Protein 8RWK (pdb70)

InterPro domains:
  IPR015590 Aldehyde dehydrogenase domain [PF00171] (53-513)
  IPR016160 Aldehyde dehydrogenase, cysteine active site [PS00070] (317-328)
  IPR016161 Aldehyde/histidinol dehydrogenase [SSF53720] (34-514)
  IPR016162 Aldehyde dehydrogenase, N-terminal [G3DSA:3.40.605.10] (48-511)
  IPR016163 Aldehyde dehydrogenase, C-terminal [G3DSA:3.40.309.10] (293-482)
  IPR029510 Aldehyde dehydrogenase, glutamic acid active site [PS00687] (289-296)

Radius of gyration: 37.68 Å; Cα contacts (8 Å, |Δi|>4): 4356; chains: 4; bounding box: 95×94×83 Å

Secondary structure (DSSP, 8-state):
----SEEEEEETTTEEEEEE-SEEETTEEE--TT-EEEEEEETTTTEEEEEEEEP-HHHHHHHHHHHHHHHHTSTTTSS-THHHHHHHHHHHHHHHTTHHHHHHHHHHHH---HHHHHHHHHHHHHHHHHHGGGTTT--EEEE--SSSEEEEEEEEE--EEEEE--SSSHHHHHHHHHHHHHTTT-EEEEEEPSSS-HHHHHGGGGHHHHTPPTTSEEEEE--HHHHHHHHHT-SS--EEEEEE-HHHHHHHHHHHHTTT-EEEEEE--B-EEEE-TTS-HHHHHHHHHHHHHGGGG--TT---EEEEEGGGHHHHHHHHHHHHTT--B--TT-TT-SB---S-HHHHHHHHHHHHHHHHHTPEEEE--SBSSSSSS-B--EEEES--TT-GGGTS---SSEEEEEEE--HHHHHHHHT-SS-BSEEEEE-SBHHHHHHHHTTS--SEEEES--S---TTS----SSTTEES--SSGGGGGGGEEEEEEEEE---/----SEEEEEETTTEEEEEE-SEEETTEEE--TT-EEEEEEETTTTEEEEEEEEP-HHHHHHHHHHHHHHHHTSTTTSS-THHHHHHHHHHHHHHHTTHHHHHHHHHHHH---HHHHHHHHHHHHHHHHHHGGGTTT--EEEE--SSSEEEEEEEEE--EEEEE--SSSHHHHHHHHHHHHHTTT-EEEEEEPSSS-HHHHHGGGGHHHHTPPTTSEEEEE--HHHHHHHHHT-SS--EEEEEE-HHHHHHHHHHHHTTT-EEEEEE--B-EEEE-TTS-HHHHHHHHHHHHHGGGG--TT---EEEEEGGGHHHHHH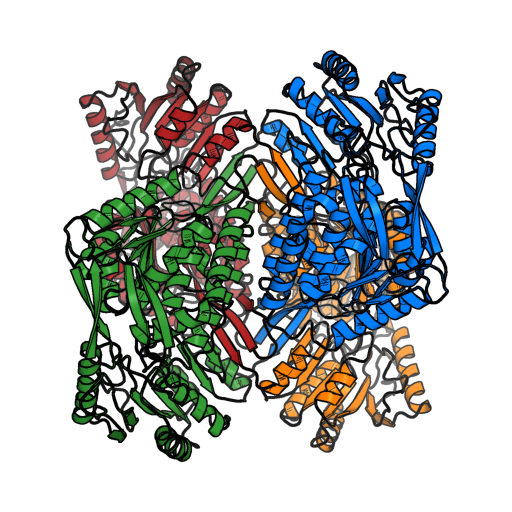HHHHHHTT--B--TT-TT-SB---S-HHHHHHHHHHHHHHHHHTPEEEE--SBSSSSSS-B--EEEES--TT-GGGTS---SSEEEEEEE--HHHHHHHHT-SS-BSEEEEE-SBHHHHHHHHTTS--SEEEES--S---TTS----SSTTEES--SSGGGGGGGEEEEEEEEE---/----SEEEEEETTTEEEEEE-SEEETTEEE--TT-EEEEEEETTTTEEEEEEEEP-HHHHHHHHHHHHHHHHTSTTTSS-THHHHHHHHHHHHHHHTTHHHHHHHHHHHH---HHHHHHHHHHHHHHHHHHGGGTTT--EEEE--SSSEEEEEEEEE--EEEEE--SSSHHHHHHHHHHHHHTTT-EEEEEEPSSS-HHHHHGGGGHHHHTPPTTSEEEEE--HHHHHHHHHT-SS--EEEEEE-HHHHHHHHHHHHTTT-EEEEEE--B-EEEE-TTS-HHHHHHHHHHHHHGGGG--TT---EEEEEGGGHHHHHHHHHHHHTT--B--TT-TT-SB---S-HHHHHHHHHHHHHHHHHTPEEEE--SBSSSSSS-B--EEEES--TT-GGGTS---SSEEEEEEE--HHHHHHHHT-SS-BSEEEEE-SBHHHHHHHHTTS--SEEEES--S---TTS----SSTTEES--SSGGGGGGGEEEEEEEEE---/----SEEEEEETTTEEEEEE-SEEETTEEE--TT-EEEEEEETTTTEEEEEEEEP-HHHHHHHHHHHHHHHHTSTTTSS-THHHHHHHHHHHHHHHTTHHHHHHHHHHHH---HHHHHHHHHHHHHHHHHHGGGTTT--EEEE--SSSEEEEEEEEE--EEEEE--SSSHHHHHHHHHHHHHTTT-EEEEEEPSSS-HHHHHGGGGHHHHTPPTTSEEEEE--HHHHHHHHHT-SS--EEEEEE-HHHHHHHHHHHHTTT-EEEEEE--B-EEEE-TTS-HHHHHHHHHHHHHGGGG--TT---EEEEEGGGHHHHHHHHHHHHTT--B--TT-TT-SB---S-HHHHHHHHHHHHHHHHHTPEEEE--SBSSSSSS-B--EEEES--TT-GGGTS---SSEEEEEEE--HHHHHHHHT-SS-BSEEEEE-SBHHHHHHHHTTS--SEEEES--S---TTS----SSTTEES--SSGGGGGGGEEEEEEEEE---

Organism: Saccharomyces cerevisiae (strain ATCC 204508 / S288c) (NCBI:txid559292)

Foldseek 3Di:
DPDDQWDWFDFPPGDTDIFGAAWAAQNDRDAEPVQDKDFAAFQFVRDTGDIHHAHFLVVLVVLLVLLQCLQVVCPLPPDDLLLLLQLQLVLLVVLVVVLVVLLRLVCRLFFAASLCSSVVNVQLSVLSNVLSVCLNVQDWDWDDDDDWKTKIKDKAFDEEAEEEDDPQNRSVSVSLVPSLQSSRRYAYDYEADARRRTSVVVSSNCSVVSPDGGSRYTYHYHDPVGSVCSPLQDLRHAEYEEEEALVVVVVSCVRNVVNVHHYWYFYAFAEEEEEEPAFDLVLVLVQLVCLQCHSQLQDRYSHFEYEYEPVCVVVSVVVNVVVLVPQAEDGSHDNPHGHTAGSDVVLLVLLLVVVVLCVVVPWAWDDWSDQPDDGGHGGRATEIEPDDPVDPSNQDDSSGRYHYYYYDHDLVVVLVVRQPHLGAFEYEYGHDDVVSVVVSLVRRGHQYYDYSHPPDDDQQDWGGTDGSRIDAIRGHDRNSVSRIDMDMDMDTHPD/DPDDQWDWFDFPPGDTDIFGAAWAAQNDRDAEPVQDKDFAAFQFVRDTGDIHHAHFLVVLVVLLVLLQCLQVVCPLPPDDLLLLLQLQLVLLVVLVVVLVVLLRLVCRLFFAASLCSSVVNVQLSVLSNVLSVCLNVQDWDWDDDDDWKTKIKDKAFDEEAEEEDDPQNRSVSVSLVPSLQSSRRYAYDYEADARRRTSVVVSSNCSVVSPDGGSRYTYHYHDPVGSVCSPLQDLRHAEYEEEEALVVVVVSCVRNVVNVHHYWYFYAFAEEEEEEPAFDLVLVLVQLVCLQCHSQLQDRYSHFEYEYEPVCVVVSVVVNVVVLVPQAEDGSHDNPHGHTAGSDVVLLVLLLVVVVLCVVVPWAWDDWSDQPDDGGHGGRATEIEPDDPVDPSNQDDSSGRYHYYYYDHDLVVVLVVRQPHLGAFEYEYGHDDVVSVVVSLVRRGHQYYDYSHPPDDDQQDWGGTDGSRIDAIRGHDRNSVSRIDMDMDMDTHPD/DPDDQWDWFDFPPGDTDIFGAAWAAQNDRDAEPVQDKDFAAFQFVRDTGDIHHAHFLVVLVVLLVLLQCLQVVCPLPPDDLLLLLQLQLVLLVVLVVVLVVLLRLVCRLFFAASLCSSVVNVQLSVLSNVLSVCLNVQDWDWDDDDDWKTKIKDKAFDEEAEEEDDPQNRSVSVSLVPSLQSSRRYAYDYEADARRRTSVVVSSNCSVVSPDGGSRYTYHYHDPVGSVCSPLQDLRHAEYEEEEALVVVVVSCVRNVVNVHHYWYFYAFAEEEEEEPAFDLVLVLVQLVCLQCHSQLQDRYSHFEYEYEPVCVVVSVVVNVVVLVPQAEDGSHDNPHGHTAGSDVVLLVLLLVVVVLCVVVPWAWDDWSDQPDDGGHGGRATEIEPDDPVDPSNQDDSSGRYHYYYYDHDLVVVLVVRQPHLGAFEYEYGHDDVVSVVVSLVRRGHQYYDYSHPPDDDQQDWGGTDGSRIDAIRGHDRNSVSRIDMDMDMDTHPD/DPDDQWDWFDFPPGDTDIFGAAWAAQNDRDAEPVQDKDFAAFQFVRDTGDIHHAHFLVVLVVLLVLLQCLQVVCPLPPDDLLLLLQLQLVLLVVLVVVLVVLLRLVCRLFFAASLCSSVVNVQLSVLSNVLSVCLNVQDWDWDDDDDWKTKIKDKAFDEEAEEEDDPQNRSVSVSLVPSLQSSRRYAYDYEADARRRTSVVVSSNCSVVSPDGGSRYTYHYHDPVGSVCSPLQDLRHAEYEEEEALVVVVVSCVRNVVNVHHYWYFYAFAEEEEEEPAFDLVLVLVQLVCLQCHSQLQDRYSHFEYEYEPVCVVVNVVVNVVVLVPQAEDGSHDNPHGHTAGSDVVLLVLLLVVVVLCVVVPWAWDDWSDQPDDGGHGGRATEIEPDDPVDPSNQDDSSGRYHYYYYDHDLVVVLVVRQPHLGAFEYEYGHDDVVSVVVSLVRRGHQYYDYSHPPDDDQQDWGGTDGSRIDAIRGHDRNSVSRIDMDMDMDTHPD

GO terms:
  GO:0042645 mitochondrial nucleoid (C, IDA)
  GO:0005739 mitochondrion (C, IDA)
  GO:0004029 aldehyde dehydrogenase (NAD+) activity (F, IDA)
  GO:0004030 aldehyde dehydrogenase [NAD(P)+] activity (F, IDA)
  GO:0019413 acetate biosynthetic process (P, IGI)
  GO:0006740 NADPH regeneration (P, IGI)
  GO:0005739 mitochondrion (C, HDA)
  GO:0004029 aldehyde dehydrogenase (NAD+) activity (F, IMP)
  GO:0006067 ethanol metabolic process (P, IMP)
  GO:0006629 lipid metabolic process (P, IMP)
  GO:0033721 aldehyde dehydrogenase (NADP+) activity (F, EXP)
  GO:0140088 acetaldehyde dehydrogenase (NADP+) activity (F, EXP)

Structure (mmCIF, N/CA/C/O backbone):
data_8RWK
#
_entry.id   8RWK
#
_cell.length_a   1.00
_cell.length_b   1.00
_cell.length_c   1.00
_cell.angle_alpha   90.00
_cell.angle_beta   90.00
_cell.angle_gamma   90.00
#
_symmetry.space_group_name_H-M   'P 1'
#
loop_
_entity.id
_entity.type
_entity.pdbx_description
1 polymer 'Potassium-activated aldehyde dehydrogenase, mitochondrial'
2 non-polymer 'NADP NICOTINAMIDE-ADENINE-DINUCLEOTIDE PHOSPHATE'
#
loop_
_atom_site.group_PDB
_atom_site.id
_atom_site.type_symbol
_atom_site.label_atom_id
_atom_site.label_alt_id
_atom_site.label_comp_id
_atom_site.label_asym_id
_atom_site.label_entity_id
_atom_site.label_seq_id
_atom_site.pdbx_PDB_ins_code
_atom_site.Cartn_x
_atom_site.Cartn_y
_atom_site.Cartn_z
_atom_site.occupancy
_atom_site.B_iso_or_equiv
_atom_site.auth_seq_id
_atom_site.auth_comp_id
_atom_site.auth_asym_id
_atom_site.auth_atom_id
_atom_site.pdbx_PDB_model_num
ATOM 1 N N . SER A 1 25 ? 69.383 97.439 132.228 1.00 93.45 25 SER A N 1
ATOM 2 C CA . SER A 1 25 ? 69.894 98.484 133.104 1.00 93.45 25 SER A CA 1
ATOM 3 C C . SER A 1 25 ? 69.090 99.724 132.911 1.00 93.45 25 SER A C 1
ATOM 4 O O . SER A 1 25 ? 69.408 100.790 133.434 1.00 93.45 25 SER A O 1
ATOM 7 N N . HIS A 1 26 ? 68.030 99.546 132.140 1.00 97.43 26 HIS A N 1
ATOM 8 C CA . HIS A 1 26 ? 67.088 100.578 131.722 1.00 97.43 26 HIS A CA 1
ATOM 9 C C . HIS A 1 26 ? 67.695 101.518 130.694 1.00 97.43 26 HIS A C 1
ATOM 10 O O . HIS A 1 26 ? 67.204 102.627 130.480 1.00 97.43 26 HIS A O 1
ATOM 17 N N . LEU A 1 27 ? 68.740 101.048 130.023 1.00 93.20 27 LEU A N 1
ATOM 18 C CA . LEU A 1 27 ? 69.374 101.762 128.925 1.00 93.20 27 LEU A CA 1
ATOM 19 C C . LEU A 1 27 ? 69.394 100.894 127.669 1.00 93.20 27 LEU A C 1
ATOM 20 O O . LEU A 1 27 ? 70.304 100.072 127.503 1.00 93.20 27 LEU A O 1
ATOM 25 N N . PRO A 1 28 ? 68.382 101.018 126.808 1.00 91.79 28 PRO A N 1
ATOM 26 C CA . PRO A 1 28 ? 68.239 100.300 125.558 1.00 91.79 28 PRO A CA 1
ATOM 27 C C . PRO A 1 28 ? 69.384 100.683 124.662 1.00 91.79 28 PRO A C 1
ATOM 28 O O . PRO A 1 28 ? 69.927 101.772 124.802 1.00 91.79 28 PRO A O 1
ATOM 32 N N . MET A 1 29 ? 69.732 99.826 123.715 1.00 94.13 29 MET A N 1
ATOM 33 C CA . MET A 1 29 ? 70.800 100.185 122.789 1.00 94.13 29 MET A CA 1
ATOM 34 C C . MET A 1 29 ? 70.544 101.462 122.001 1.00 94.13 29 MET A C 1
ATOM 35 O O . MET A 1 29 ? 71.507 102.094 121.560 1.00 94.13 29 MET A O 1
ATOM 40 N N . THR A 1 30 ? 69.291 101.838 121.742 1.00 89.09 30 THR A N 1
ATOM 41 C CA . THR A 1 30 ? 69.086 103.095 121.042 1.00 89.09 30 THR A CA 1
ATOM 42 C C . THR A 1 30 ? 68.036 103.931 121.729 1.00 89.09 30 THR A C 1
ATOM 43 O O . THR A 1 30 ? 67.121 103.408 122.365 1.00 89.09 30 THR A O 1
ATOM 47 N N . VAL A 1 31 ? 68.133 105.237 121.527 1.00 91.42 31 VAL A N 1
ATOM 48 C CA . VAL A 1 31 ? 67.145 106.168 122.036 1.00 91.42 31 VAL A CA 1
ATOM 49 C C . VAL A 1 31 ? 66.690 107.151 120.953 1.00 91.42 31 VAL A C 1
ATOM 50 O O . VAL A 1 31 ? 67.521 107.660 120.199 1.00 91.42 31 VAL A O 1
ATOM 54 N N . PRO A 1 32 ? 65.393 107.358 120.755 1.00 93.50 32 PRO A N 1
ATOM 55 C CA . PRO A 1 32 ? 64.877 108.396 119.878 1.00 93.50 32 PRO A CA 1
ATOM 56 C C . PRO A 1 32 ? 65.260 109.780 120.368 1.00 93.50 32 PRO A C 1
ATOM 57 O O . PRO A 1 32 ? 64.945 110.133 121.503 1.00 93.50 32 PRO A O 1
ATOM 61 N N . ILE A 1 33 ? 65.797 110.596 119.479 1.00 94.56 33 ILE A N 1
ATOM 62 C CA . ILE A 1 33 ? 66.159 111.973 119.759 1.00 94.56 33 ILE A CA 1
ATOM 63 C C . ILE A 1 33 ? 65.419 112.902 118.817 1.00 94.56 33 ILE A C 1
ATOM 64 O O . ILE A 1 33 ? 65.397 112.691 117.600 1.00 94.56 33 ILE A O 1
ATOM 69 N N . LYS A 1 34 ? 64.800 113.925 119.360 1.00 98.18 34 LYS A N 1
ATOM 70 C CA . LYS A 1 34 ? 64.131 114.877 118.501 1.00 98.18 34 LYS A CA 1
ATOM 71 C C . LYS A 1 34 ? 65.054 116.041 118.261 1.00 98.18 34 LYS A C 1
ATOM 72 O O . LYS A 1 34 ? 65.548 116.642 119.214 1.00 98.18 34 LYS A O 1
ATOM 78 N N . LEU A 1 35 ? 65.281 116.374 117.004 1.00 100.08 35 LEU A N 1
ATOM 79 C CA . LEU A 1 35 ? 66.137 117.495 116.707 1.00 100.08 35 LEU A CA 1
ATOM 80 C C . LEU A 1 35 ? 65.255 118.723 116.421 1.00 100.08 35 LEU A C 1
ATOM 81 O O . LEU A 1 35 ? 64.289 118.622 115.651 1.00 100.08 35 LEU A O 1
ATOM 86 N N . PRO A 1 36 ? 65.695 119.904 116.894 1.00 96.54 36 PRO A N 1
ATOM 87 C CA . PRO A 1 36 ? 64.998 121.190 116.859 1.00 96.54 36 PRO A CA 1
ATOM 88 C C . PRO A 1 36 ? 64.663 121.702 115.486 1.00 96.54 36 PRO A C 1
ATOM 89 O O . PRO A 1 36 ? 63.875 122.638 115.357 1.00 96.54 36 PRO A O 1
ATOM 93 N N . ASN A 1 37 ? 65.250 121.127 114.463 1.00 98.41 37 ASN A N 1
ATOM 94 C CA . ASN A 1 37 ? 64.979 121.578 113.135 1.00 98.41 37 ASN A CA 1
ATOM 95 C C . ASN A 1 37 ? 64.295 120.532 112.282 1.00 98.41 37 ASN A C 1
ATOM 96 O O . ASN A 1 37 ? 64.499 120.484 111.072 1.00 98.41 37 ASN A O 1
ATOM 101 N N . GLY A 1 38 ? 63.359 119.809 112.893 1.00 95.90 38 GLY A N 1
ATOM 102 C CA . GLY A 1 38 ? 62.497 118.891 112.166 1.00 95.90 38 GLY A CA 1
ATOM 103 C C . GLY A 1 38 ? 63.076 117.538 111.818 1.00 95.90 38 GLY A C 1
ATOM 104 O O . GLY A 1 38 ? 62.659 116.923 110.837 1.00 95.90 38 GLY A O 1
ATOM 105 N N . LEU A 1 39 ? 64.048 117.059 112.565 1.00 97.58 39 LEU A N 1
ATOM 106 C CA . LEU A 1 39 ? 64.607 115.767 112.198 1.00 97.58 39 LEU A CA 1
ATOM 107 C C . LEU A 1 39 ? 64.398 114.682 113.242 1.00 97.58 39 LEU A C 1
ATOM 108 O O . LEU A 1 39 ? 64.487 114.903 114.454 1.00 97.58 39 LEU A O 1
ATOM 113 N N . GLU A 1 40 ? 64.131 113.488 112.740 1.00 100.06 40 GLU A N 1
ATOM 114 C CA . GLU A 1 40 ? 64.000 112.294 113.562 1.00 100.06 40 GLU A CA 1
ATOM 115 C C . GLU A 1 40 ? 65.320 111.566 113.572 1.00 100.06 40 GLU A C 1
ATOM 116 O O . GLU A 1 40 ? 65.815 111.168 112.521 1.00 100.06 40 GLU A O 1
ATOM 122 N N . TYR A 1 41 ? 65.901 111.396 114.738 1.00 94.54 41 TYR A N 1
ATOM 123 C CA . TYR A 1 41 ? 67.193 110.762 114.809 1.00 94.54 41 TYR A CA 1
ATOM 124 C C . TYR A 1 41 ? 67.290 109.642 115.830 1.00 94.54 41 TYR A C 1
ATOM 125 O O . TYR A 1 41 ? 66.886 109.791 116.982 1.00 94.54 41 TYR A O 1
ATOM 134 N N . GLU A 1 42 ? 67.795 108.494 115.414 1.00 91.57 42 GLU A N 1
ATOM 135 C CA . GLU A 1 42 ? 67.959 107.411 116.370 1.00 91.57 42 GLU A CA 1
ATOM 136 C C . GLU A 1 42 ? 69.413 107.329 116.801 1.00 91.57 42 GLU A C 1
ATOM 137 O O . GLU A 1 42 ? 70.297 107.117 115.971 1.00 91.57 42 GLU A O 1
ATOM 143 N N . GLN A 1 43 ? 69.661 107.511 118.095 1.00 89.50 43 GLN A N 1
ATOM 144 C CA . GLN A 1 43 ? 71.020 107.536 118.626 1.00 89.50 43 GLN A CA 1
ATOM 145 C C . GLN A 1 43 ? 71.410 106.250 119.337 1.00 89.50 43 GLN A C 1
ATOM 146 O O . GLN A 1 43 ? 70.722 105.856 120.276 1.00 89.50 43 GLN A O 1
ATOM 152 N N . PRO A 1 44 ? 72.453 105.551 118.908 1.00 86.24 44 PRO A N 1
ATOM 153 C CA . PRO A 1 44 ? 72.947 104.352 119.555 1.00 86.24 44 PRO A CA 1
ATOM 154 C C . PRO A 1 44 ? 73.758 104.641 120.795 1.00 86.24 44 PRO A C 1
ATOM 155 O O . PRO A 1 44 ? 74.375 105.702 120.925 1.00 86.24 44 PRO A O 1
ATOM 159 N N . THR A 1 45 ? 73.834 103.647 121.666 1.00 86.03 45 THR A N 1
ATOM 160 C CA . THR A 1 45 ? 74.740 103.691 122.799 1.00 86.03 45 THR A CA 1
ATOM 161 C C . THR A 1 45 ? 75.525 102.399 122.883 1.00 86.03 45 THR A C 1
ATOM 162 O O . THR A 1 45 ? 75.393 101.516 122.039 1.00 86.03 45 THR A O 1
ATOM 166 N N . GLY A 1 46 ? 76.356 102.307 123.903 1.00 82.37 46 GLY A N 1
ATOM 167 C CA . GLY A 1 46 ? 77.216 101.164 124.122 1.00 82.37 46 GLY A CA 1
ATOM 168 C C . GLY A 1 46 ? 78.569 101.385 123.481 1.00 82.37 46 GLY A C 1
ATOM 169 O O . GLY A 1 46 ? 78.845 102.441 122.917 1.00 82.37 46 GLY A O 1
ATOM 170 N N . LEU A 1 47 ? 79.436 100.402 123.609 1.00 79.94 47 LEU A N 1
ATOM 171 C CA . LEU A 1 47 ? 80.778 100.492 123.075 1.00 79.94 47 LEU A CA 1
ATOM 172 C C . LEU A 1 47 ? 80.756 99.769 121.758 1.00 79.94 47 LEU A C 1
ATOM 173 O O . LEU A 1 47 ? 79.850 98.974 121.526 1.00 79.94 47 LEU A O 1
ATOM 178 N N . PHE A 1 48 ? 81.704 100.047 120.865 1.00 76.13 48 PHE A N 1
ATOM 179 C CA . PHE A 1 48 ? 81.669 99.363 119.575 1.00 76.13 48 PHE A CA 1
ATOM 180 C C . PHE A 1 48 ? 82.875 98.469 119.383 1.00 76.13 48 PHE A C 1
ATOM 181 O O . PHE A 1 48 ? 83.990 98.934 119.117 1.00 76.13 48 PHE A O 1
ATOM 189 N N . ILE A 1 49 ? 82.666 97.179 119.587 1.00 76.62 49 ILE A N 1
ATOM 190 C CA . ILE A 1 49 ? 83.753 96.211 119.542 1.00 76.62 49 ILE A CA 1
ATOM 191 C C . ILE A 1 49 ? 83.372 95.040 118.651 1.00 76.62 49 ILE A C 1
ATOM 192 O O . ILE A 1 49 ? 82.283 94.499 118.780 1.00 76.62 49 ILE A O 1
ATOM 197 N N . ASN A 1 50 ? 84.241 94.683 117.707 1.00 76.03 50 ASN A N 1
ATOM 198 C CA . ASN A 1 50 ? 83.985 93.597 116.747 1.00 76.03 50 ASN A CA 1
ATOM 199 C C . ASN A 1 50 ? 82.695 93.817 115.983 1.00 76.03 50 ASN A C 1
ATOM 200 O O . ASN A 1 50 ? 81.961 92.876 115.698 1.00 76.03 50 ASN A O 1
ATOM 205 N N . ASN A 1 51 ? 82.451 95.069 115.639 1.00 81.65 51 ASN A N 1
ATOM 206 C CA . ASN A 1 51 ? 81.271 95.542 114.942 1.00 81.65 51 ASN A CA 1
ATOM 207 C C . ASN A 1 51 ? 79.957 95.307 115.695 1.00 81.65 51 ASN A C 1
ATOM 208 O O . ASN A 1 51 ? 78.891 95.284 115.075 1.00 81.65 51 ASN A O 1
ATOM 213 N N . LYS A 1 52 ? 79.991 95.233 117.027 1.00 78.31 52 LYS A N 1
ATOM 214 C CA . LYS A 1 52 ? 78.775 95.065 117.802 1.00 78.31 52 LYS A CA 1
ATOM 215 C C . LYS A 1 52 ? 78.624 96.175 118.819 1.00 78.31 52 LYS A C 1
ATOM 216 O O . LYS A 1 52 ? 79.609 96.660 119.375 1.00 78.31 52 LYS A O 1
ATOM 222 N N . PHE A 1 53 ? 77.388 96.543 119.113 1.00 79.72 53 PHE A N 1
ATOM 223 C CA . PHE A 1 53 ? 77.142 97.504 120.171 1.00 79.72 53 PHE A CA 1
ATOM 224 C C . PHE A 1 53 ? 76.865 96.775 121.453 1.00 79.72 53 PHE A C 1
ATOM 225 O O . PHE A 1 53 ? 75.939 95.967 121.510 1.00 79.72 53 PHE A O 1
ATOM 233 N N . VAL A 1 54 ? 77.681 97.025 122.467 1.00 85.15 54 VAL A N 1
ATOM 234 C CA . VAL A 1 54 ? 77.520 96.306 123.724 1.00 85.15 54 VAL A CA 1
ATOM 235 C C . VAL A 1 54 ? 77.480 97.237 124.937 1.00 85.15 54 VAL A C 1
ATOM 236 O O . VAL A 1 54 ? 78.074 98.315 124.905 1.00 85.15 54 VAL A O 1
ATOM 240 N N . PRO A 1 55 ? 76.822 96.844 126.031 1.00 86.36 55 PRO A N 1
ATOM 241 C CA . PRO A 1 55 ? 76.813 97.571 127.288 1.00 86.36 55 PRO A CA 1
ATOM 242 C C . PRO A 1 55 ? 78.165 97.415 127.938 1.00 86.36 55 PRO A C 1
ATOM 243 O O . PRO A 1 55 ? 78.831 96.409 127.712 1.00 86.36 55 PRO A O 1
ATOM 247 N N . SER A 1 56 ? 78.543 98.392 128.755 1.00 91.51 56 SER A N 1
ATOM 248 C CA . SER A 1 56 ? 79.781 98.381 129.532 1.00 91.51 56 SER A CA 1
ATOM 249 C C . SER A 1 56 ? 79.762 97.294 130.603 1.00 91.51 56 SER A C 1
ATOM 250 O O . SER A 1 56 ? 78.732 97.062 131.241 1.00 91.51 56 SER A O 1
ATOM 253 N N . LYS A 1 57 ? 80.905 96.640 130.833 1.00 91.59 57 LYS A N 1
ATOM 254 C CA . LYS A 1 57 ? 80.955 95.525 131.790 1.00 91.59 57 LYS A CA 1
ATOM 255 C C . LYS A 1 57 ? 80.571 95.856 133.224 1.00 91.59 57 LYS A C 1
ATOM 256 O O . LYS A 1 57 ? 80.018 95.009 133.923 1.00 91.59 57 LYS A O 1
ATOM 262 N N . GLN A 1 58 ? 80.854 97.059 133.682 1.00 92.19 58 GLN A N 1
ATOM 263 C CA . GLN A 1 58 ? 80.550 97.419 135.056 1.00 92.19 58 GLN A CA 1
ATOM 264 C C . GLN A 1 58 ? 79.214 98.128 135.214 1.00 92.19 58 GLN A C 1
ATOM 265 O O . GLN A 1 58 ? 78.900 98.606 136.303 1.00 92.19 58 GLN A O 1
ATOM 271 N N . ASN A 1 59 ? 78.450 98.236 134.136 1.00 91.30 59 ASN A N 1
ATOM 272 C CA . ASN A 1 59 ? 77.144 98.878 134.138 1.00 91.30 59 ASN A CA 1
ATOM 273 C C . ASN A 1 59 ? 77.103 100.313 134.671 1.00 91.30 59 ASN A C 1
ATOM 274 O O . ASN A 1 59 ? 76.198 100.673 135.420 1.00 91.30 59 ASN A O 1
ATOM 279 N N . LYS A 1 60 ? 78.052 101.142 134.285 1.00 86.29 60 LYS A N 1
ATOM 280 C CA . LYS A 1 60 ? 78.078 102.530 134.715 1.00 86.29 60 LYS A CA 1
ATOM 281 C C . LYS A 1 60 ? 77.618 103.416 133.589 1.00 86.29 60 LYS A C 1
ATOM 282 O O . LYS A 1 60 ? 77.715 103.028 132.426 1.00 86.29 60 LYS A O 1
ATOM 288 N N . THR A 1 61 ? 77.166 104.631 133.916 1.00 82.95 61 THR A N 1
ATOM 289 C CA . THR A 1 61 ? 76.615 105.568 132.929 1.00 82.95 61 THR A CA 1
ATOM 290 C C . THR A 1 61 ? 76.846 107.048 133.223 1.00 82.95 61 THR A C 1
ATOM 291 O O . THR A 1 61 ? 77.077 107.415 134.364 1.00 82.95 61 THR A O 1
ATOM 295 N N . PHE A 1 62 ? 76.763 107.909 132.211 1.00 79.96 62 PHE A N 1
ATOM 296 C CA . PHE A 1 62 ? 76.953 109.326 132.474 1.00 79.96 62 PHE A CA 1
ATOM 297 C C . PHE A 1 62 ? 76.120 110.199 131.592 1.00 79.96 62 PHE A C 1
ATOM 298 O O . PHE A 1 62 ? 75.783 109.809 130.516 1.00 79.96 62 PHE A O 1
ATOM 306 N N . GLU A 1 63 ? 75.877 111.420 132.007 1.00 82.63 63 GLU A N 1
ATOM 307 C CA . GLU A 1 63 ? 74.960 112.268 131.271 1.00 82.63 63 GLU A CA 1
ATOM 308 C C . GLU A 1 63 ? 75.537 113.288 130.334 1.00 82.63 63 GLU A C 1
ATOM 309 O O . GLU A 1 63 ? 76.430 114.041 130.674 1.00 82.63 63 GLU A O 1
ATOM 315 N N . VAL A 1 64 ? 74.966 113.295 129.148 1.00 82.74 64 VAL A N 1
ATOM 316 C CA . VAL A 1 64 ? 75.301 114.177 128.033 1.00 82.74 64 VAL A CA 1
ATOM 317 C C . VAL A 1 64 ? 74.482 115.448 128.052 1.00 82.74 64 VAL A C 1
ATOM 318 O O . VAL A 1 64 ? 73.249 115.387 127.977 1.00 82.74 64 VAL A O 1
ATOM 322 N N . ILE A 1 65 ? 75.167 116.596 128.085 1.00 82.45 65 ILE A N 1
ATOM 323 C CA . ILE A 1 65 ? 74.529 117.909 128.212 1.00 82.45 65 ILE A CA 1
ATOM 324 C C . ILE A 1 65 ? 74.659 118.835 126.998 1.00 82.45 65 ILE A C 1
ATOM 325 O O . ILE A 1 65 ? 75.747 119.018 126.458 1.00 82.45 65 ILE A O 1
ATOM 330 N N . ASN A 1 66 ? 73.538 119.465 126.625 1.00 85.93 66 ASN A N 1
ATOM 331 C CA . ASN A 1 66 ? 73.381 120.445 125.550 1.00 85.93 66 ASN A CA 1
ATOM 332 C C . ASN A 1 66 ? 73.926 121.832 125.922 1.00 85.93 66 ASN A C 1
ATOM 333 O O . ASN A 1 66 ? 73.326 122.513 126.768 1.00 85.93 66 ASN A O 1
ATOM 338 N N . PRO A 1 67 ? 75.001 122.293 125.252 1.00 87.68 67 PRO A N 1
ATOM 339 C CA . PRO A 1 67 ? 75.764 123.505 125.548 1.00 87.68 67 PRO A CA 1
ATOM 340 C C . PRO A 1 67 ? 75.014 124.807 125.433 1.00 87.68 67 PRO A C 1
ATOM 341 O O . PRO A 1 67 ? 75.503 125.839 125.920 1.00 87.68 67 PRO A O 1
ATOM 345 N N . SER A 1 68 ? 73.877 124.829 124.762 1.00 88.36 68 SER A N 1
ATOM 346 C CA . SER A 1 68 ? 73.193 126.092 124.701 1.00 88.36 68 SER A CA 1
ATOM 347 C C . SER A 1 68 ? 71.741 125.907 124.993 1.00 88.36 68 SER A C 1
ATOM 348 O O . SER A 1 68 ? 70.889 126.640 124.494 1.00 88.36 68 SER A O 1
ATOM 351 N N . THR A 1 69 ? 71.465 124.974 125.884 1.00 91.65 69 THR A N 1
ATOM 352 C CA . THR A 1 69 ? 70.130 124.761 126.372 1.00 91.65 69 THR A CA 1
ATOM 353 C C . THR A 1 69 ? 70.310 124.647 127.845 1.00 91.65 69 THR A C 1
ATOM 354 O O . THR A 1 69 ? 69.412 124.952 128.631 1.00 91.65 69 THR A O 1
ATOM 358 N N . GLU A 1 70 ? 71.515 124.183 128.189 1.00 94.41 70 GLU A N 1
ATOM 359 C CA . GLU A 1 70 ? 71.902 123.820 129.536 1.00 94.41 70 GLU A CA 1
ATOM 360 C C . GLU A 1 70 ? 71.014 122.695 129.991 1.00 94.41 70 GLU A C 1
ATOM 361 O O . GLU A 1 70 ? 70.415 122.756 131.060 1.00 94.41 70 GLU A O 1
ATOM 367 N N . GLU A 1 71 ? 70.935 121.654 129.168 1.00 92.22 71 GLU A N 1
ATOM 368 C CA . GLU A 1 71 ? 70.045 120.553 129.502 1.00 92.22 71 GLU A CA 1
ATOM 369 C C . GLU A 1 71 ? 70.446 119.193 128.965 1.00 92.22 71 GLU A C 1
ATOM 370 O O . GLU A 1 71 ? 71.115 119.063 127.948 1.00 92.22 71 GLU A O 1
ATOM 376 N N . GLU A 1 72 ? 69.999 118.178 129.668 1.00 87.49 72 GLU A N 1
ATOM 377 C CA . GLU A 1 72 ? 70.223 116.791 129.333 1.00 87.49 72 GLU A CA 1
ATOM 378 C C . GLU A 1 72 ? 69.696 116.361 127.986 1.00 87.49 72 GLU A C 1
ATOM 379 O O . GLU A 1 72 ? 68.550 116.623 127.632 1.00 87.49 72 GLU A O 1
ATOM 385 N N . ILE A 1 73 ? 70.541 115.645 127.263 1.00 84.84 73 ILE A N 1
ATOM 386 C CA . ILE A 1 73 ? 70.201 115.054 125.989 1.00 84.84 73 ILE A CA 1
ATOM 387 C C . ILE A 1 73 ? 69.954 113.580 126.150 1.00 84.84 73 ILE A C 1
ATOM 388 O O . ILE A 1 73 ? 68.970 113.045 125.644 1.00 84.84 73 ILE A O 1
ATOM 393 N N . CYS A 1 74 ? 70.906 112.901 126.777 1.00 84.40 74 CYS A N 1
ATOM 394 C CA . CYS A 1 74 ? 70.833 111.446 126.893 1.00 84.40 74 CYS A CA 1
ATOM 395 C C . CYS A 1 74 ? 71.838 110.862 127.873 1.00 84.40 74 CYS A C 1
ATOM 396 O O . CYS A 1 74 ? 72.666 111.577 128.444 1.00 84.40 74 CYS A O 1
ATOM 399 N N . HIS A 1 75 ? 71.770 109.540 128.047 1.00 81.18 75 HIS A N 1
ATOM 400 C CA . HIS A 1 75 ? 72.718 108.813 128.880 1.00 81.18 75 HIS A CA 1
ATOM 401 C C . HIS A 1 75 ? 73.452 107.793 128.037 1.00 81.18 75 HIS A C 1
ATOM 402 O O . HIS A 1 75 ? 72.853 107.133 127.189 1.00 81.18 75 HIS A O 1
ATOM 409 N N . ILE A 1 76 ? 74.745 107.667 128.282 1.00 78.44 76 ILE A N 1
ATOM 410 C CA . ILE A 1 76 ? 75.616 106.763 127.547 1.00 78.44 76 ILE A CA 1
ATOM 411 C C . ILE A 1 76 ? 76.314 105.801 128.475 1.00 78.44 76 ILE A C 1
ATOM 412 O O . ILE A 1 76 ? 76.746 106.179 129.559 1.00 78.44 76 ILE A O 1
ATOM 417 N N . TYR A 1 77 ? 76.405 104.552 128.095 1.00 82.54 77 TYR A N 1
ATOM 418 C CA . TYR A 1 77 ? 77.161 103.656 128.941 1.00 82.54 77 TYR A CA 1
ATOM 419 C C . TYR A 1 77 ? 78.613 104.118 129.030 1.00 82.54 77 TYR A C 1
ATOM 420 O O . TYR A 1 77 ? 79.216 104.449 128.020 1.00 82.54 77 TYR A O 1
ATOM 429 N N . GLU A 1 78 ? 79.169 104.109 130.231 1.00 87.23 78 GLU A N 1
ATOM 430 C CA . GLU A 1 78 ? 80.551 104.511 130.531 1.00 87.23 78 GLU A CA 1
ATOM 431 C C . GLU A 1 78 ? 81.528 103.335 130.522 1.00 87.23 78 GLU A C 1
ATOM 432 O O . GLU A 1 78 ? 81.338 102.380 131.279 1.00 87.23 78 GLU A O 1
ATOM 438 N N . GLY A 1 79 ? 82.564 103.383 129.688 1.00 82.50 79 GLY A N 1
ATOM 439 C CA . GLY A 1 79 ? 83.503 102.283 129.641 1.00 82.50 79 GLY A CA 1
ATOM 440 C C . GLY A 1 79 ? 84.519 102.354 130.767 1.00 82.50 79 GLY A C 1
ATOM 441 O O . GLY A 1 79 ? 84.734 103.400 131.371 1.00 82.50 79 GLY A O 1
ATOM 442 N N . ARG A 1 80 ? 85.184 101.233 130.998 1.00 87.31 80 ARG A N 1
ATOM 443 C CA . ARG A 1 80 ? 86.223 101.072 132.007 1.00 87.31 80 ARG A CA 1
ATOM 444 C C . ARG A 1 80 ? 87.332 100.190 131.480 1.00 87.31 80 ARG A C 1
ATOM 445 O O . ARG A 1 80 ? 87.209 99.601 130.403 1.00 87.31 80 ARG A O 1
ATOM 453 N N . GLU A 1 81 ? 88.388 100.076 132.273 1.00 90.72 81 GLU A N 1
ATOM 454 C CA . GLU A 1 81 ? 89.603 99.340 131.956 1.00 90.72 81 GLU A CA 1
ATOM 455 C C . GLU A 1 81 ? 89.329 97.947 131.432 1.00 90.72 81 GLU A C 1
ATOM 456 O O . GLU A 1 81 ? 90.041 97.460 130.554 1.00 90.72 81 GLU A O 1
ATOM 462 N N . ASP A 1 82 ? 88.300 97.305 131.954 1.00 94.30 82 ASP A N 1
ATOM 463 C CA . ASP A 1 82 ? 87.951 95.965 131.540 1.00 94.30 82 ASP A CA 1
ATOM 464 C C . ASP A 1 82 ? 87.598 95.907 130.058 1.00 94.30 82 ASP A C 1
ATOM 465 O O . ASP A 1 82 ? 87.886 94.921 129.368 1.00 94.30 82 ASP A O 1
ATOM 470 N N . ASP A 1 83 ? 86.962 96.960 129.565 1.00 90.66 83 ASP A N 1
ATOM 471 C CA . ASP A 1 83 ? 86.526 97.007 128.190 1.00 90.66 83 ASP A CA 1
ATOM 472 C C . ASP A 1 83 ? 87.658 97.443 127.323 1.00 90.66 83 ASP A C 1
ATOM 473 O O . ASP A 1 83 ? 87.748 97.041 126.158 1.00 90.66 83 ASP A O 1
ATOM 478 N N . VAL A 1 84 ? 88.532 98.250 127.887 1.00 84.79 84 VAL A N 1
ATOM 479 C CA . VAL A 1 84 ? 89.675 98.664 127.124 1.00 84.79 84 VAL A CA 1
ATOM 480 C C . VAL A 1 84 ? 90.465 97.434 126.791 1.00 84.79 84 VAL A C 1
ATOM 481 O O . VAL A 1 84 ? 90.904 97.273 125.653 1.00 84.79 84 VAL A O 1
ATOM 485 N N . GLU A 1 85 ? 90.650 96.553 127.769 1.00 86.99 85 GLU A N 1
ATOM 486 C CA . GLU A 1 85 ? 91.406 95.357 127.488 1.00 86.99 85 GLU A CA 1
ATOM 487 C C . GLU A 1 85 ? 90.759 94.536 126.393 1.00 86.99 85 GLU A C 1
ATOM 488 O O . GLU A 1 85 ? 91.459 94.035 125.507 1.00 86.99 85 GLU A O 1
ATOM 494 N N . GLU A 1 86 ? 89.432 94.389 126.418 1.00 88.12 86 GLU A N 1
ATOM 495 C CA . GLU A 1 86 ? 88.818 93.608 125.359 1.00 88.12 86 GLU A CA 1
ATOM 496 C C . GLU A 1 86 ? 89.078 94.204 123.994 1.00 88.12 86 GLU A C 1
ATOM 497 O O . GLU A 1 86 ? 89.370 93.472 123.042 1.00 88.12 86 GLU A O 1
ATOM 503 N N . ALA A 1 87 ? 88.976 95.522 123.886 1.00 82.70 87 ALA A N 1
ATOM 504 C CA . ALA A 1 87 ? 89.205 96.156 122.604 1.00 82.70 87 ALA A CA 1
ATOM 505 C C . ALA A 1 87 ? 90.606 95.876 122.095 1.00 82.70 87 ALA A C 1
ATOM 506 O O . ALA A 1 87 ? 90.804 95.641 120.899 1.00 82.70 87 ALA A O 1
ATOM 508 N N . VAL A 1 88 ? 91.575 95.860 122.996 1.00 81.08 88 VAL A N 1
ATOM 509 C CA . VAL A 1 88 ? 92.932 95.593 122.581 1.00 81.08 88 VAL A CA 1
ATOM 510 C C . VAL A 1 88 ? 93.059 94.197 122.043 1.00 81.08 88 VAL A C 1
ATOM 511 O O . VAL A 1 88 ? 93.711 93.982 121.016 1.00 81.08 88 VAL A O 1
ATOM 515 N N . GLN A 1 89 ? 92.472 93.232 122.730 1.00 82.88 89 GLN A N 1
ATOM 516 C CA . GLN A 1 89 ? 92.589 91.867 122.260 1.00 82.88 89 GLN A CA 1
ATOM 517 C C . GLN A 1 89 ? 91.934 91.696 120.902 1.00 82.88 89 GLN A C 1
ATOM 518 O O . GLN A 1 89 ? 92.418 90.941 120.050 1.00 82.88 89 GLN A O 1
ATOM 524 N N . ALA A 1 90 ? 90.827 92.391 120.687 1.00 81.22 90 ALA A N 1
ATOM 525 C CA . ALA A 1 90 ? 90.156 92.308 119.406 1.00 81.22 90 ALA A CA 1
ATOM 526 C C . ALA A 1 90 ? 91.027 92.847 118.290 1.00 81.22 90 ALA A C 1
ATOM 527 O O . ALA A 1 90 ? 91.132 92.238 117.216 1.00 81.22 90 ALA A O 1
ATOM 529 N N . ALA A 1 91 ? 91.668 93.988 118.541 1.00 79.81 91 ALA A N 1
ATOM 530 C CA . ALA A 1 91 ? 92.516 94.599 117.542 1.00 79.81 91 ALA A CA 1
ATOM 531 C C . ALA A 1 91 ? 93.652 93.678 117.179 1.00 79.81 91 ALA A C 1
ATOM 532 O O . ALA A 1 91 ? 94.032 93.579 116.006 1.00 79.81 91 ALA A O 1
ATOM 534 N N . ASP A 1 92 ? 94.181 92.976 118.171 1.00 82.39 92 ASP A N 1
ATOM 535 C CA . ASP A 1 92 ? 95.270 92.072 117.905 1.00 82.39 92 ASP A CA 1
ATOM 536 C C . ASP A 1 92 ? 94.861 91.008 116.938 1.00 82.39 92 ASP A C 1
ATOM 537 O O . ASP A 1 92 ? 95.564 90.773 115.954 1.00 82.39 92 ASP A O 1
ATOM 542 N N . ARG A 1 93 ? 93.722 90.374 117.189 1.00 84.16 93 ARG A N 1
ATOM 543 C CA . ARG A 1 93 ? 93.286 89.309 116.307 1.00 84.16 93 ARG A CA 1
ATOM 544 C C . ARG A 1 93 ? 93.074 89.821 114.897 1.00 84.16 93 ARG A C 1
ATOM 545 O O . ARG A 1 93 ? 93.457 89.179 113.914 1.00 84.16 93 ARG A O 1
ATOM 553 N N . ALA A 1 94 ? 92.499 91.009 114.777 1.00 80.87 94 ALA A N 1
ATOM 554 C CA . ALA A 1 94 ? 92.228 91.532 113.452 1.00 80.87 94 ALA A CA 1
ATOM 555 C C . ALA A 1 94 ? 93.488 91.643 112.622 1.00 80.87 94 ALA A C 1
ATOM 556 O O . ALA A 1 94 ? 93.461 91.409 111.411 1.00 80.87 94 ALA A O 1
ATOM 558 N N . PHE A 1 95 ? 94.580 92.011 113.268 1.00 77.91 95 PHE A N 1
ATOM 559 C CA . PHE A 1 95 ? 95.849 92.163 112.605 1.00 77.91 95 PHE A CA 1
ATOM 560 C C . PHE A 1 95 ? 96.487 90.809 112.344 1.00 77.91 95 PHE A C 1
ATOM 561 O O . PHE A 1 95 ? 96.806 90.455 111.206 1.00 77.91 95 PHE A O 1
ATOM 569 N N . SER A 1 96 ? 96.654 90.026 113.393 1.00 80.13 96 SER A N 1
ATOM 570 C CA . SER A 1 96 ? 97.390 88.789 113.280 1.00 80.13 96 SER A CA 1
ATOM 571 C C . SER A 1 96 ? 96.714 87.678 112.495 1.00 80.13 96 SER A C 1
ATOM 572 O O . SER A 1 96 ? 97.414 86.806 111.981 1.00 80.13 96 SER A O 1
ATOM 575 N N . ASN A 1 97 ? 95.396 87.698 112.302 1.00 81.49 97 ASN A N 1
ATOM 576 C CA . ASN A 1 97 ? 94.833 86.595 111.532 1.00 81.49 97 ASN A CA 1
ATOM 577 C C . ASN A 1 97 ? 94.999 86.800 110.040 1.00 81.49 97 ASN A C 1
ATOM 578 O O . ASN A 1 97 ? 94.608 85.945 109.247 1.00 81.49 97 ASN A O 1
ATOM 583 N N . GLY A 1 98 ? 95.554 87.943 109.650 1.00 84.52 98 GLY A N 1
ATOM 584 C CA . GLY A 1 98 ? 95.873 88.262 108.272 1.00 84.52 98 GLY A CA 1
ATOM 585 C C . GLY A 1 98 ? 94.732 88.757 107.389 1.00 84.52 98 GLY A C 1
ATOM 586 O O . GLY A 1 98 ? 94.989 89.247 106.289 1.00 84.52 98 GLY A O 1
ATOM 587 N N . SER A 1 99 ? 93.496 88.760 107.861 1.00 79.69 99 SER A N 1
ATOM 588 C CA . SER A 1 99 ? 92.378 89.141 107.001 1.00 79.69 99 SER A CA 1
ATOM 589 C C . SER A 1 99 ? 92.422 90.563 106.463 1.00 79.69 99 SER A C 1
ATOM 590 O O . SER A 1 99 ? 91.865 90.840 105.405 1.00 79.69 99 SER A O 1
ATOM 593 N N . TRP A 1 100 ? 93.088 91.457 107.160 1.00 73.40 100 TRP A N 1
ATOM 594 C CA . TRP A 1 100 ? 93.220 92.837 106.755 1.00 73.40 100 TRP A CA 1
ATOM 595 C C . TRP A 1 100 ? 94.506 93.092 105.998 1.00 73.40 100 TRP A C 1
ATOM 596 O O . TRP A 1 100 ? 94.681 94.155 105.388 1.00 73.40 100 TRP A O 1
ATOM 607 N N . ASN A 1 101 ? 95.461 92.177 106.153 1.00 79.89 101 ASN A N 1
ATOM 608 C CA . ASN A 1 101 ? 96.806 92.356 105.633 1.00 79.89 101 ASN A CA 1
ATOM 609 C C . ASN A 1 101 ? 97.147 91.584 104.365 1.00 79.89 101 ASN A C 1
ATOM 610 O O . ASN A 1 101 ? 97.712 92.152 103.427 1.00 79.89 101 ASN A O 1
ATOM 615 N N . GLY A 1 102 ? 96.825 90.294 104.312 1.00 82.67 102 GLY A N 1
ATOM 616 C CA . GLY A 1 102 ? 97.222 89.430 103.191 1.00 82.67 102 GLY A CA 1
ATOM 617 C C . GLY A 1 102 ? 96.317 89.558 101.988 1.00 82.67 102 GLY A C 1
ATOM 618 O O . GLY A 1 102 ? 95.684 88.597 101.548 1.00 82.67 102 GLY A O 1
ATOM 619 N N . ILE A 1 103 ? 96.216 90.766 101.488 1.00 82.38 103 ILE A N 1
ATOM 620 C CA . ILE A 1 103 ? 95.283 91.072 100.442 1.00 82.38 103 ILE A CA 1
ATOM 621 C C . ILE A 1 103 ? 95.911 91.861 99.312 1.00 82.38 103 ILE A C 1
ATOM 622 O O . ILE A 1 103 ? 97.073 92.271 99.367 1.00 82.38 103 ILE A O 1
ATOM 627 N N . ASP A 1 104 ? 95.124 92.038 98.270 1.00 84.63 104 ASP A N 1
ATOM 628 C CA . ASP A 1 104 ? 95.463 92.894 97.159 1.00 84.63 104 ASP A CA 1
ATOM 629 C C . ASP A 1 104 ? 95.063 94.252 97.736 1.00 84.63 104 ASP A C 1
ATOM 630 O O . ASP A 1 104 ? 93.881 94.443 98.002 1.00 84.63 104 ASP A O 1
ATOM 635 N N . PRO A 1 105 ? 95.987 95.161 98.035 1.00 78.64 105 PRO A N 1
ATOM 636 C CA . PRO A 1 105 ? 95.729 96.417 98.711 1.00 78.64 105 PRO A CA 1
ATOM 637 C C . PRO A 1 105 ? 94.578 97.195 98.140 1.00 78.64 105 PRO A C 1
ATOM 638 O O . PRO A 1 105 ? 93.872 97.883 98.882 1.00 78.64 105 PRO A O 1
ATOM 642 N N . ILE A 1 106 ? 94.336 97.080 96.839 1.00 78.72 106 ILE A N 1
ATOM 643 C CA . ILE A 1 106 ? 93.229 97.786 96.225 1.00 78.72 106 ILE A CA 1
ATOM 644 C C . ILE A 1 106 ? 91.903 97.576 96.956 1.00 78.72 106 ILE A C 1
ATOM 645 O O . ILE A 1 106 ? 91.029 98.446 96.916 1.00 78.72 106 ILE A O 1
ATOM 650 N N . ASP A 1 107 ? 91.754 96.457 97.663 1.00 81.83 107 ASP A N 1
ATOM 651 C CA . ASP A 1 107 ? 90.514 96.160 98.340 1.00 81.83 107 ASP A CA 1
ATOM 652 C C . ASP A 1 107 ? 90.398 96.882 99.650 1.00 81.83 107 ASP A C 1
ATOM 653 O O . ASP A 1 107 ? 89.288 97.126 100.138 1.00 81.83 107 ASP A O 1
ATOM 658 N N . ARG A 1 108 ? 91.526 97.168 100.249 1.00 78.58 108 ARG A N 1
ATOM 659 C CA . ARG A 1 108 ? 91.536 97.922 101.468 1.00 78.58 108 ARG A CA 1
ATOM 660 C C . ARG A 1 108 ? 90.987 99.300 101.143 1.00 78.58 108 ARG A C 1
ATOM 661 O O . ARG A 1 108 ? 90.147 99.850 101.823 1.00 78.58 108 ARG A O 1
ATOM 669 N N . GLY A 1 109 ? 91.435 99.808 100.019 1.00 79.98 109 GLY A N 1
ATOM 670 C CA . GLY A 1 109 ? 91.074 101.107 99.481 1.00 79.98 109 GLY A CA 1
ATOM 671 C C . GLY A 1 109 ? 89.594 101.212 99.171 1.00 79.98 109 GLY A C 1
ATOM 672 O O . GLY A 1 109 ? 88.927 102.167 99.590 1.00 79.98 109 GLY A O 1
ATOM 673 N N . LYS A 1 110 ? 89.072 100.243 98.423 1.00 77.91 110 LYS A N 1
ATOM 674 C CA . LYS A 1 110 ? 87.670 100.269 98.059 1.00 77.91 110 LYS A CA 1
ATOM 675 C C . LYS A 1 110 ? 86.751 100.309 99.250 1.00 77.91 110 LYS A C 1
ATOM 676 O O . LYS A 1 110 ? 85.751 101.028 99.218 1.00 77.91 110 LYS A O 1
ATOM 682 N N . ALA A 1 111 ? 87.043 99.549 100.298 1.00 78.81 111 ALA A N 1
ATOM 683 C CA . ALA A 1 111 ? 86.135 99.606 101.432 1.00 78.81 111 ALA A CA 1
ATOM 684 C C . ALA A 1 111 ? 86.072 101.001 102.025 1.00 78.81 111 ALA A C 1
ATOM 685 O O . ALA A 1 111 ? 84.987 101.493 102.357 1.00 78.81 111 ALA A O 1
ATOM 687 N N . LEU A 1 112 ? 87.209 101.674 102.115 1.00 79.71 112 LEU A N 1
ATOM 688 C CA . LEU A 1 112 ? 87.175 103.004 102.683 1.00 79.71 112 LEU A CA 1
ATOM 689 C C . LEU A 1 112 ? 86.380 103.944 101.804 1.00 79.71 112 LEU A C 1
ATOM 690 O O . LEU A 1 112 ? 85.637 104.795 102.304 1.00 79.71 112 LEU A O 1
ATOM 695 N N . TYR A 1 113 ? 86.551 103.824 100.501 1.00 79.14 113 TYR A N 1
ATOM 696 C CA . TYR A 1 113 ? 85.846 104.708 99.597 1.00 79.14 113 TYR A CA 1
ATOM 697 C C . TYR A 1 113 ? 84.342 104.572 99.802 1.00 79.14 113 TYR A C 1
ATOM 698 O O . TYR A 1 113 ? 83.619 105.570 99.876 1.00 79.14 113 TYR A O 1
ATOM 707 N N . ARG A 1 114 ? 83.852 103.364 99.886 1.00 79.18 114 ARG A N 1
ATOM 708 C CA . ARG A 1 114 ? 82.438 103.217 100.054 1.00 79.18 114 ARG A CA 1
ATOM 709 C C . ARG A 1 114 ? 82.001 103.851 101.342 1.00 79.18 114 ARG A C 1
ATOM 710 O O . ARG A 1 114 ? 81.074 104.623 101.363 1.00 79.18 114 ARG A O 1
ATOM 718 N N . LEU A 1 115 ? 82.728 103.622 102.406 1.00 81.69 115 LEU A N 1
ATOM 719 C CA . LEU A 1 115 ? 82.296 104.193 103.654 1.00 81.69 115 LEU A CA 1
ATOM 720 C C . LEU A 1 115 ? 82.096 105.672 103.507 1.00 81.69 115 LEU A C 1
ATOM 721 O O . LEU A 1 115 ? 81.120 106.222 104.016 1.00 81.69 115 LEU A O 1
ATOM 726 N N . ALA A 1 116 ? 83.004 106.330 102.801 1.00 85.03 116 ALA A N 1
ATOM 727 C CA . ALA A 1 116 ? 82.854 107.757 102.637 1.00 85.03 116 ALA A CA 1
ATOM 728 C C . ALA A 1 116 ? 81.543 108.102 101.949 1.00 85.03 116 ALA A C 1
ATOM 729 O O . ALA A 1 116 ? 80.871 109.057 102.352 1.00 85.03 116 ALA A O 1
ATOM 731 N N . GLU A 1 117 ? 81.141 107.323 100.946 1.00 83.25 117 GLU A N 1
ATOM 732 C CA . GLU A 1 117 ? 79.875 107.628 100.277 1.00 83.25 117 GLU A CA 1
ATOM 733 C C . GLU A 1 117 ? 78.664 107.440 101.182 1.00 83.25 117 GLU A C 1
ATOM 734 O O . GLU A 1 117 ? 77.736 108.257 101.173 1.00 83.25 117 GLU A O 1
ATOM 740 N N . LEU A 1 118 ? 78.691 106.412 102.014 1.00 81.40 118 LEU A N 1
ATOM 741 C CA . LEU A 1 118 ? 77.570 106.182 102.902 1.00 81.40 118 LEU A CA 1
ATOM 742 C C . LEU A 1 118 ? 77.383 107.375 103.804 1.00 81.40 118 LEU A C 1
ATOM 743 O O . LEU A 1 118 ? 76.258 107.774 104.099 1.00 81.40 118 LEU A O 1
ATOM 748 N N . ILE A 1 119 ? 78.488 107.968 104.222 1.00 83.77 119 ILE A N 1
ATOM 749 C CA . ILE A 1 119 ? 78.415 109.150 105.046 1.00 83.77 119 ILE A CA 1
ATOM 750 C C . ILE A 1 119 ? 77.819 110.306 104.277 1.00 83.77 119 ILE A C 1
ATOM 751 O O . ILE A 1 119 ? 76.940 110.998 104.786 1.00 83.77 119 ILE A O 1
ATOM 756 N N . GLU A 1 120 ? 78.263 110.519 103.049 1.00 87.63 120 GLU A N 1
ATOM 757 C CA . GLU A 1 120 ? 77.760 111.632 102.255 1.00 87.63 120 GLU A CA 1
ATOM 758 C C . GLU A 1 120 ? 76.246 111.621 102.134 1.00 87.63 120 GLU A C 1
ATOM 759 O O . GLU A 1 120 ? 75.592 112.661 102.252 1.00 87.63 120 GLU A O 1
ATOM 765 N N . GLN A 1 121 ? 75.680 110.440 101.979 1.00 87.61 121 GLN A N 1
ATOM 766 C CA . GLN A 1 121 ? 74.239 110.265 101.824 1.00 87.61 121 GLN A CA 1
ATOM 767 C C . GLN A 1 121 ? 73.404 110.718 103.021 1.00 87.61 121 GLN A C 1
ATOM 768 O O . GLN A 1 121 ? 72.193 110.896 102.892 1.00 87.61 121 GLN A O 1
ATOM 774 N N . ASP A 1 122 ? 74.014 110.847 104.197 1.00 92.29 122 ASP A N 1
ATOM 775 C CA . ASP A 1 122 ? 73.308 111.197 105.426 1.00 92.29 122 ASP A CA 1
ATOM 776 C C . ASP A 1 122 ? 73.726 112.564 105.972 1.00 92.29 122 ASP A C 1
ATOM 777 O O . ASP A 1 122 ? 73.477 112.879 107.146 1.00 92.29 122 ASP A O 1
ATOM 782 N N . LYS A 1 123 ? 74.285 113.399 105.104 1.00 90.90 123 LYS A N 1
ATOM 783 C CA . LYS A 1 123 ? 74.779 114.715 105.481 1.00 90.90 123 LYS A CA 1
ATOM 784 C C . LYS A 1 123 ? 73.838 115.564 106.323 1.00 90.90 123 LYS A C 1
ATOM 785 O O . LYS A 1 123 ? 74.283 116.253 107.241 1.00 90.90 123 LYS A O 1
ATOM 791 N N . ASP A 1 124 ? 72.553 115.560 106.031 1.00 90.16 124 ASP A N 1
ATOM 792 C CA . ASP A 1 124 ? 71.674 116.454 106.771 1.00 90.16 124 ASP A CA 1
ATOM 793 C C . ASP A 1 124 ? 71.646 116.197 108.267 1.00 90.16 124 ASP A C 1
ATOM 794 O O . ASP A 1 124 ? 71.585 117.139 109.074 1.00 90.16 124 ASP A O 1
ATOM 799 N N . VAL A 1 125 ? 71.676 114.933 108.653 1.00 86.81 125 VAL A N 1
ATOM 800 C CA . VAL A 1 125 ? 71.572 114.679 110.059 1.00 86.81 125 VAL A CA 1
ATOM 801 C C . VAL A 1 125 ? 72.924 114.861 110.646 1.00 86.81 125 VAL A C 1
ATOM 802 O O . VAL A 1 125 ? 73.055 115.382 111.741 1.00 86.81 125 VAL A O 1
ATOM 806 N N . ILE A 1 126 ? 73.958 114.478 109.926 1.00 84.50 126 ILE A N 1
ATOM 807 C CA . ILE A 1 126 ? 75.260 114.559 110.525 1.00 84.50 126 ILE A CA 1
ATOM 808 C C . ILE A 1 126 ? 75.595 115.982 110.881 1.00 84.50 126 ILE A C 1
ATOM 809 O O . ILE A 1 126 ? 76.130 116.236 111.964 1.00 84.50 126 ILE A O 1
ATOM 814 N N . ALA A 1 127 ? 75.316 116.919 109.994 1.00 87.12 127 ALA A N 1
ATOM 815 C CA . ALA A 1 127 ? 75.580 118.294 110.348 1.00 87.12 127 ALA A CA 1
ATOM 816 C C . ALA A 1 127 ? 74.749 118.715 111.566 1.00 87.12 127 ALA A C 1
ATOM 817 O O . ALA A 1 127 ? 75.256 119.390 112.475 1.00 87.12 127 ALA A O 1
ATOM 819 N N . SER A 1 128 ? 73.489 118.282 111.627 1.00 88.05 128 SER A N 1
ATOM 820 C CA . SER A 1 128 ? 72.655 118.642 112.761 1.00 88.05 128 SER A CA 1
ATOM 821 C C . SER A 1 128 ? 73.185 118.059 114.055 1.00 88.05 128 SER A C 1
ATOM 822 O O . SER A 1 128 ? 73.159 118.721 115.096 1.00 88.05 128 SER A O 1
ATOM 825 N N . ILE A 1 129 ? 73.686 116.836 114.000 1.00 86.82 129 ILE A N 1
ATOM 826 C CA . ILE A 1 129 ? 74.203 116.192 115.186 1.00 86.82 129 ILE A CA 1
ATOM 827 C C . ILE A 1 129 ? 75.376 116.953 115.703 1.00 86.82 129 ILE A C 1
ATOM 828 O O . ILE A 1 129 ? 75.450 117.225 116.895 1.00 86.82 129 ILE A O 1
ATOM 833 N N . GLU A 1 130 ? 76.318 117.292 114.836 1.00 91.27 130 GLU A N 1
ATOM 834 C CA . GLU A 1 130 ? 77.459 118.010 115.365 1.00 91.27 130 GLU A CA 1
ATOM 835 C C . GLU A 1 130 ? 77.023 119.277 116.049 1.00 91.27 130 GLU A C 1
ATOM 836 O O . GLU A 1 130 ? 77.474 119.579 117.157 1.00 91.27 130 GLU A O 1
ATOM 842 N N . THR A 1 131 ? 76.105 119.987 115.429 1.00 90.28 131 THR A N 1
ATOM 843 C CA . THR A 1 131 ? 75.655 121.237 115.981 1.00 90.28 131 THR A CA 1
ATOM 844 C C . THR A 1 131 ? 75.139 120.992 117.388 1.00 90.28 131 THR A C 1
ATOM 845 O O . THR A 1 131 ? 75.513 121.680 118.343 1.00 90.28 131 THR A O 1
ATOM 849 N N . LEU A 1 132 ? 74.352 119.945 117.552 1.00 88.79 132 LEU A N 1
ATOM 850 C CA . LEU A 1 132 ? 73.878 119.610 118.876 1.00 88.79 132 LEU A CA 1
ATOM 851 C C . LEU A 1 132 ? 75.038 119.330 119.835 1.00 88.79 132 LEU A C 1
ATOM 852 O O . LEU A 1 132 ? 75.058 119.844 120.953 1.00 88.79 132 LEU A O 1
ATOM 857 N N . ASP A 1 133 ? 76.018 118.529 119.411 1.00 92.61 133 ASP A N 1
ATOM 858 C CA . ASP A 1 133 ? 77.142 118.187 120.288 1.00 92.61 133 ASP A CA 1
ATOM 859 C C . ASP A 1 133 ? 78.000 119.365 120.756 1.00 92.61 133 ASP A C 1
ATOM 860 O O . ASP A 1 133 ? 78.440 119.367 121.906 1.00 92.61 133 ASP A O 1
ATOM 865 N N . ASN A 1 134 ? 78.274 120.353 119.901 1.00 90.89 134 ASN A N 1
ATOM 866 C CA . ASN A 1 134 ? 79.190 121.400 120.351 1.00 90.89 134 ASN A CA 1
ATOM 867 C C . ASN A 1 134 ? 78.837 122.862 120.155 1.00 90.89 134 ASN A C 1
ATOM 868 O O . ASN A 1 134 ? 79.660 123.708 120.479 1.00 90.89 134 ASN A O 1
ATOM 873 N N . GLY A 1 135 ? 77.668 123.202 119.656 1.00 94.55 135 GLY A N 1
ATOM 874 C CA . GLY A 1 135 ? 77.329 124.612 119.549 1.00 94.55 135 GLY A CA 1
ATOM 875 C C . GLY A 1 135 ? 77.874 125.315 118.318 1.00 94.55 135 GLY A C 1
ATOM 876 O O . GLY A 1 135 ? 77.728 126.539 118.184 1.00 94.55 135 GLY A O 1
ATOM 877 N N . LYS A 1 136 ? 78.565 124.586 117.455 1.00 92.60 136 LYS A N 1
ATOM 878 C CA . LYS A 1 136 ? 79.120 125.166 116.248 1.00 92.60 136 LYS A CA 1
ATOM 879 C C . LYS A 1 136 ? 77.979 125.615 115.363 1.00 92.60 136 LYS A C 1
ATOM 880 O O . LYS A 1 136 ? 77.019 124.881 115.198 1.00 92.60 136 LYS A O 1
ATOM 886 N N . ALA A 1 137 ? 78.052 126.801 114.787 1.00 93.12 137 ALA A N 1
ATOM 887 C CA . ALA A 1 137 ? 76.935 127.214 113.945 1.00 93.12 137 ALA A CA 1
ATOM 888 C C . ALA A 1 137 ? 76.708 126.228 112.809 1.00 93.12 137 ALA A C 1
ATOM 889 O O . ALA A 1 137 ? 77.635 125.895 112.067 1.00 93.12 137 ALA A O 1
ATOM 891 N N . ILE A 1 138 ? 75.441 125.907 112.559 1.00 89.91 138 ILE A N 1
ATOM 892 C CA . ILE A 1 138 ? 75.082 124.976 111.491 1.00 89.91 138 ILE A CA 1
ATOM 893 C C . ILE A 1 138 ? 75.585 125.447 110.145 1.00 89.91 138 ILE A C 1
ATOM 894 O O . ILE A 1 138 ? 75.871 124.646 109.250 1.00 89.91 138 ILE A O 1
ATOM 899 N N . SER A 1 139 ? 75.698 126.757 110.007 1.00 90.40 139 SER A N 1
ATOM 900 C CA . SER A 1 139 ? 76.126 127.410 108.804 1.00 90.40 139 SER A CA 1
ATOM 901 C C . SER A 1 139 ? 77.540 127.057 108.417 1.00 90.40 139 SER A C 1
ATOM 902 O O . SER A 1 139 ? 77.909 127.207 107.249 1.00 90.40 139 SER A O 1
ATOM 905 N N . SER A 1 140 ? 78.344 126.590 109.369 1.00 89.09 140 SER A N 1
ATOM 906 C CA . SER A 1 140 ? 79.710 126.218 109.081 1.00 89.09 140 SER A CA 1
ATOM 907 C C . SER A 1 140 ? 79.966 124.745 109.311 1.00 89.09 140 SER A C 1
ATOM 908 O O . SER A 1 140 ? 80.871 124.173 108.685 1.00 89.09 140 SER A O 1
ATOM 911 N N . SER A 1 141 ? 79.135 124.084 110.120 1.00 89.68 141 SER A N 1
ATOM 912 C CA . SER A 1 141 ? 79.373 122.666 110.372 1.00 89.68 141 SER A CA 1
ATOM 913 C C . SER A 1 141 ? 79.281 121.899 109.077 1.00 89.68 141 SER A C 1
ATOM 914 O O . SER A 1 141 ? 80.030 120.943 108.855 1.00 89.68 141 SER A O 1
ATOM 917 N N . ARG A 1 142 ? 78.462 122.409 108.172 1.00 92.57 142 ARG A N 1
ATOM 918 C CA . ARG A 1 142 ? 78.295 121.811 106.869 1.00 92.57 142 ARG A CA 1
ATOM 919 C C . ARG A 1 142 ? 79.608 121.756 106.105 1.00 92.57 142 ARG A C 1
ATOM 920 O O . ARG A 1 142 ? 79.860 120.806 105.358 1.00 92.57 142 ARG A O 1
ATOM 928 N N . GLY A 1 143 ? 80.444 122.775 106.282 1.00 89.69 143 GLY A N 1
ATOM 929 C CA . GLY A 1 143 ? 81.710 122.857 105.598 1.00 89.69 143 GLY A CA 1
ATOM 930 C C . GLY A 1 143 ? 82.575 121.689 105.972 1.00 89.69 143 GLY A C 1
ATOM 931 O O . GLY A 1 143 ? 83.127 121.010 105.102 1.00 89.69 143 GLY A O 1
ATOM 932 N N . ASP A 1 144 ? 82.712 121.455 107.272 1.00 90.33 144 ASP A N 1
ATOM 933 C CA . ASP A 1 144 ? 83.547 120.344 107.703 1.00 90.33 144 ASP A CA 1
ATOM 934 C C . ASP A 1 144 ? 83.029 119.023 107.220 1.00 90.33 144 ASP A C 1
ATOM 935 O O . ASP A 1 144 ? 83.825 118.125 106.937 1.00 90.33 144 ASP A O 1
ATOM 940 N N . VAL A 1 145 ? 81.723 118.873 107.108 1.00 87.06 145 VAL A N 1
ATOM 941 C CA . VAL A 1 145 ? 81.274 117.598 106.614 1.00 87.06 145 VAL A CA 1
ATOM 942 C C . VAL A 1 145 ? 81.787 117.426 105.191 1.00 87.06 145 VAL A C 1
ATOM 943 O O . VAL A 1 145 ? 82.323 116.379 104.836 1.00 87.06 145 VAL A O 1
ATOM 947 N N . ASP A 1 146 ? 81.657 118.445 104.360 1.00 91.07 146 ASP A N 1
ATOM 948 C CA . ASP A 1 146 ? 82.167 118.275 103.008 1.00 91.07 146 ASP A CA 1
ATOM 949 C C . ASP A 1 146 ? 83.669 118.045 102.964 1.00 91.07 146 ASP A C 1
ATOM 950 O O . ASP A 1 146 ? 84.156 117.231 102.167 1.00 91.07 146 ASP A O 1
ATOM 955 N N . LEU A 1 147 ? 84.408 118.717 103.828 1.00 83.39 147 LEU A N 1
ATOM 956 C CA . LEU A 1 147 ? 85.839 118.529 103.824 1.00 83.39 147 LEU A CA 1
ATOM 957 C C . LEU A 1 147 ? 86.210 117.126 104.203 1.00 83.39 147 LEU A C 1
ATOM 958 O O . LEU A 1 147 ? 87.073 116.520 103.559 1.00 83.39 147 LEU A O 1
ATOM 963 N N . VAL A 1 148 ? 85.581 116.587 105.238 1.00 82.03 148 VAL A N 1
ATOM 964 C CA . VAL A 1 148 ? 85.990 115.272 105.663 1.00 82.03 148 VAL A CA 1
ATOM 965 C C . VAL A 1 148 ? 85.696 114.246 104.602 1.00 82.03 148 VAL A C 1
ATOM 966 O O . VAL A 1 148 ? 86.479 113.316 104.416 1.00 82.03 148 VAL A O 1
ATOM 970 N N . ILE A 1 149 ? 84.607 114.410 103.876 1.00 81.18 149 ILE A N 1
ATOM 971 C CA . ILE A 1 149 ? 84.306 113.441 102.858 1.00 81.18 149 ILE A CA 1
ATOM 972 C C . ILE A 1 149 ? 85.368 113.445 101.786 1.00 81.18 149 ILE A C 1
ATOM 973 O O . ILE A 1 149 ? 85.839 112.377 101.382 1.00 81.18 149 ILE A O 1
ATOM 978 N N . ASN A 1 150 ? 85.760 114.624 101.306 1.00 81.50 150 ASN A N 1
ATOM 979 C CA . ASN A 1 150 ? 86.781 114.640 100.271 1.00 81.50 150 ASN A CA 1
ATOM 980 C C . ASN A 1 150 ? 88.077 114.045 100.758 1.00 81.50 150 ASN A C 1
ATOM 981 O O . ASN A 1 150 ? 88.737 113.306 100.025 1.00 81.50 150 ASN A O 1
ATOM 986 N N . TYR A 1 151 ? 88.424 114.326 102.002 1.00 79.64 151 TYR A N 1
ATOM 987 C CA . TYR A 1 151 ? 89.638 113.796 102.565 1.00 79.64 151 TYR A CA 1
ATOM 988 C C . TYR A 1 151 ? 89.650 112.299 102.516 1.00 79.64 151 TYR A C 1
ATOM 989 O O . TYR A 1 151 ? 90.627 111.697 102.068 1.00 79.64 151 TYR A O 1
ATOM 998 N N . LEU A 1 152 ? 88.581 111.685 102.985 1.00 77.02 152 LEU A N 1
ATOM 999 C CA . LEU A 1 152 ? 88.552 110.244 103.011 1.00 77.02 152 LEU A CA 1
ATOM 1000 C C . LEU A 1 152 ? 88.616 109.651 101.625 1.00 77.02 152 LEU A C 1
ATOM 1001 O O . LEU A 1 152 ? 89.328 108.667 101.401 1.00 77.02 152 LEU A O 1
ATOM 1006 N N . LYS A 1 153 ? 87.895 110.234 100.675 1.00 79.19 153 LYS A N 1
ATOM 1007 C CA . LYS A 1 153 ? 87.923 109.655 99.346 1.00 79.19 153 LYS A CA 1
ATOM 1008 C C . LYS A 1 153 ? 89.314 109.720 98.759 1.00 79.19 153 LYS A C 1
ATOM 1009 O O . LYS A 1 153 ? 89.785 108.760 98.148 1.00 79.19 153 LYS A O 1
ATOM 1015 N N . SER A 1 154 ? 89.998 110.823 98.981 1.00 74.88 154 SER A N 1
ATOM 1016 C CA . SER A 1 154 ? 91.332 110.963 98.456 1.00 74.88 154 SER A CA 1
ATOM 1017 C C . SER A 1 154 ? 92.305 109.976 99.046 1.00 74.88 154 SER A C 1
ATOM 1018 O O . SER A 1 154 ? 93.009 109.285 98.308 1.00 74.88 154 SER A O 1
ATOM 1021 N N . SER A 1 155 ? 92.347 109.875 100.373 1.00 77.28 155 SER A N 1
ATOM 1022 C CA . SER A 1 155 ? 93.353 109.041 101.014 1.00 77.28 155 SER A CA 1
ATOM 1023 C C . SER A 1 155 ? 93.193 107.581 100.676 1.00 77.28 155 SER A C 1
ATOM 1024 O O . SER A 1 155 ? 94.175 106.837 100.634 1.00 77.28 155 SER A O 1
ATOM 1027 N N . ALA A 1 156 ? 91.989 107.170 100.313 1.00 76.45 156 ALA A N 1
ATOM 1028 C CA . ALA A 1 156 ? 91.756 105.797 99.909 1.00 76.45 156 ALA A CA 1
ATOM 1029 C C . ALA A 1 156 ? 92.609 105.442 98.700 1.00 76.45 156 ALA A C 1
ATOM 1030 O O . ALA A 1 156 ? 92.953 104.277 98.475 1.00 76.45 156 ALA A O 1
ATOM 1032 N N . GLY A 1 157 ? 92.972 106.450 97.924 1.00 74.76 157 GLY A N 1
ATOM 1033 C CA . GLY A 1 157 ? 93.723 106.292 96.710 1.00 74.76 157 GLY A CA 1
ATOM 1034 C C . GLY A 1 157 ? 95.153 105.861 96.929 1.00 74.76 157 GLY A C 1
ATOM 1035 O O . GLY A 1 157 ? 95.829 105.483 95.973 1.00 74.76 157 GLY A O 1
ATOM 1036 N N . PHE A 1 158 ? 95.635 105.882 98.159 1.00 74.35 158 PHE A N 1
ATOM 1037 C CA . PHE A 1 158 ? 96.994 105.458 98.389 1.00 74.35 158 PHE A CA 1
ATOM 1038 C C . PHE A 1 158 ? 97.099 103.997 98.699 1.00 74.35 158 PHE A C 1
ATOM 1039 O O . PHE A 1 158 ? 98.208 103.508 98.892 1.00 74.35 158 PHE A O 1
ATOM 1047 N N . ALA A 1 159 ? 95.995 103.276 98.755 1.00 77.01 159 ALA A N 1
ATOM 1048 C CA . ALA A 1 159 ? 96.108 101.900 99.209 1.00 77.01 159 ALA A CA 1
ATOM 1049 C C . ALA A 1 159 ? 97.101 101.102 98.392 1.00 77.01 159 ALA A C 1
ATOM 1050 O O . ALA A 1 159 ? 97.900 100.349 98.947 1.00 77.01 159 ALA A O 1
ATOM 1052 N N . ASP A 1 160 ? 97.132 101.306 97.093 1.00 80.55 160 ASP A N 1
ATOM 1053 C CA . ASP A 1 160 ? 98.046 100.559 96.268 1.00 80.55 160 ASP A CA 1
ATOM 1054 C C . ASP A 1 160 ? 99.188 101.403 95.725 1.00 80.55 160 ASP A C 1
ATOM 1055 O O . ASP A 1 160 ? 99.739 101.083 94.675 1.00 80.55 160 ASP A O 1
ATOM 1060 N N . LYS A 1 161 ? 99.553 102.482 96.424 1.00 78.19 161 LYS A N 1
ATOM 1061 C CA . LYS A 1 161 ? 100.640 103.339 95.964 1.00 78.19 161 LYS A CA 1
ATOM 1062 C C . LYS A 1 161 ? 101.816 103.346 96.927 1.00 78.19 161 LYS A C 1
ATOM 1063 O O . LYS A 1 161 ? 102.792 104.080 96.742 1.00 78.19 161 LYS A O 1
ATOM 1069 N N . ILE A 1 162 ? 101.740 102.575 97.991 1.00 77.27 162 ILE A N 1
ATOM 1070 C CA . ILE A 1 162 ? 102.804 102.619 98.970 1.00 77.27 162 ILE A CA 1
ATOM 1071 C C . ILE A 1 162 ? 103.893 101.645 98.561 1.00 77.27 162 ILE A C 1
ATOM 1072 O O . ILE A 1 162 ? 103.907 100.483 98.958 1.00 77.27 162 ILE A O 1
ATOM 1077 N N . ASP A 1 163 ? 104.819 102.162 97.776 1.00 76.98 163 ASP A N 1
ATOM 1078 C CA . ASP A 1 163 ? 105.881 101.386 97.154 1.00 76.98 163 ASP A CA 1
ATOM 1079 C C . ASP A 1 163 ? 107.148 101.255 97.977 1.00 76.98 163 ASP A C 1
ATOM 1080 O O . ASP A 1 163 ? 107.468 102.103 98.817 1.00 76.98 163 ASP A O 1
ATOM 1085 N N . GLY A 1 164 ? 107.902 100.194 97.691 1.00 71.99 164 GLY A N 1
ATOM 1086 C CA . GLY A 1 164 ? 109.211 99.984 98.287 1.00 71.99 164 GLY A CA 1
ATOM 1087 C C . GLY A 1 164 ? 110.279 100.425 97.297 1.00 71.99 164 GLY A C 1
ATOM 1088 O O . GLY A 1 164 ? 109.967 101.029 96.271 1.00 71.99 164 GLY A O 1
ATOM 1089 N N . ARG A 1 165 ? 111.534 100.048 97.539 1.00 70.28 165 ARG A N 1
ATOM 1090 C CA . ARG A 1 165 ? 112.613 100.507 96.666 1.00 70.28 165 ARG A CA 1
ATOM 1091 C C . ARG A 1 165 ? 113.650 99.451 96.319 1.00 70.28 165 ARG A C 1
ATOM 1092 O O . ARG A 1 165 ? 114.029 98.615 97.141 1.00 70.28 165 ARG A O 1
ATOM 1100 N N . MET A 1 166 ? 114.089 99.466 95.063 1.00 69.93 166 MET A N 1
ATOM 1101 C CA . MET A 1 166 ? 115.110 98.528 94.608 1.00 69.93 166 MET A CA 1
ATOM 1102 C C . MET A 1 166 ? 116.481 99.163 94.562 1.00 69.93 166 MET A C 1
ATOM 1103 O O . MET A 1 166 ? 116.715 100.123 93.822 1.00 69.93 166 MET A O 1
ATOM 1108 N N . ILE A 1 167 ? 117.413 98.580 95.274 1.00 69.39 167 ILE A N 1
ATOM 1109 C CA . ILE A 1 167 ? 118.757 99.110 95.319 1.00 69.39 167 ILE A CA 1
ATOM 1110 C C . ILE A 1 167 ? 119.614 98.231 94.457 1.00 69.39 167 ILE A C 1
ATOM 1111 O O . ILE A 1 167 ? 119.783 97.049 94.740 1.00 69.39 167 ILE A O 1
ATOM 1116 N N . ASP A 1 168 ? 120.158 98.788 93.402 1.00 74.94 168 ASP A N 1
ATOM 1117 C CA . ASP A 1 168 ? 120.841 97.951 92.443 1.00 74.94 168 ASP A CA 1
ATOM 1118 C C . ASP A 1 168 ? 122.268 98.387 92.201 1.00 74.94 168 ASP A C 1
ATOM 1119 O O . ASP A 1 168 ? 122.519 99.399 91.546 1.00 74.94 168 ASP A O 1
ATOM 1124 N N . THR A 1 169 ? 123.198 97.655 92.787 1.00 74.35 169 THR A N 1
ATOM 1125 C CA . THR A 1 169 ? 124.610 97.938 92.653 1.00 74.35 169 THR A CA 1
ATOM 1126 C C . THR A 1 169 ? 125.330 96.628 92.377 1.00 74.35 169 THR A C 1
ATOM 1127 O O . THR A 1 169 ? 124.927 95.593 92.902 1.00 74.35 169 THR A O 1
ATOM 1131 N N . GLY A 1 170 ? 126.442 96.658 91.638 1.00 75.61 170 GLY A N 1
ATOM 1132 C CA . GLY A 1 170 ? 127.222 95.454 91.443 1.00 75.61 170 GLY A CA 1
ATOM 1133 C C . GLY A 1 170 ? 126.453 94.448 90.613 1.00 75.61 170 GLY A C 1
ATOM 1134 O O . GLY A 1 170 ? 125.470 94.784 89.952 1.00 75.61 170 GLY A O 1
ATOM 1135 N N . ARG A 1 171 ? 126.977 93.226 90.605 1.00 73.72 171 ARG A N 1
ATOM 1136 C CA . ARG A 1 171 ? 126.415 92.112 89.885 1.00 73.72 171 ARG A CA 1
ATOM 1137 C C . ARG A 1 171 ? 126.322 90.852 90.698 1.00 73.72 171 ARG A C 1
ATOM 1138 O O . ARG A 1 171 ? 126.105 89.806 90.137 1.00 73.72 171 ARG A O 1
ATOM 1146 N N . THR A 1 172 ? 126.538 90.924 91.992 1.00 69.18 172 THR A N 1
ATOM 1147 C CA . THR A 1 172 ? 126.486 89.786 92.877 1.00 69.18 172 THR A CA 1
ATOM 1148 C C . THR A 1 172 ? 125.471 89.937 93.980 1.00 69.18 172 THR A C 1
ATOM 1149 O O . THR A 1 172 ? 125.330 89.055 94.824 1.00 69.18 172 THR A O 1
ATOM 1153 N N . HIS A 1 173 ? 124.771 91.041 94.003 1.00 67.19 173 HIS A N 1
ATOM 1154 C CA . HIS A 1 173 ? 123.837 91.251 95.079 1.00 67.19 173 HIS A CA 1
ATOM 1155 C C . HIS A 1 173 ? 122.510 91.842 94.669 1.00 67.19 173 HIS A C 1
ATOM 1156 O O . HIS A 1 173 ? 122.370 92.492 93.641 1.00 67.19 173 HIS A O 1
ATOM 1163 N N . PHE A 1 174 ? 121.568 91.689 95.551 1.00 63.57 174 PHE A N 1
ATOM 1164 C CA . PHE A 1 174 ? 120.231 92.117 95.357 1.00 63.57 174 PHE A CA 1
ATOM 1165 C C . PHE A 1 174 ? 119.850 92.835 96.660 1.00 63.57 174 PHE A C 1
ATOM 1166 O O . PHE A 1 174 ? 120.233 92.378 97.715 1.00 63.57 174 PHE A O 1
ATOM 1174 N N . SER A 1 175 ? 119.116 93.936 96.625 1.00 62.28 175 SER A N 1
ATOM 1175 C CA . SER A 1 175 ? 118.747 94.641 97.830 1.00 62.28 175 SER A CA 1
ATOM 1176 C C . SER A 1 175 ? 117.394 95.290 97.703 1.00 62.28 175 SER A C 1
ATOM 1177 O O . SER A 1 175 ? 117.112 96.018 96.752 1.00 62.28 175 SER A O 1
ATOM 1180 N N . TYR A 1 176 ? 116.533 95.048 98.634 1.00 62.37 176 TYR A N 1
ATOM 1181 C CA . TYR A 1 176 ? 115.362 95.812 98.517 1.00 62.37 176 TYR A CA 1
ATOM 1182 C C . TYR A 1 176 ? 114.898 96.295 99.837 1.00 62.37 176 TYR A C 1
ATOM 1183 O O . TYR A 1 176 ? 115.394 95.903 100.849 1.00 62.37 176 TYR A O 1
ATOM 1192 N N . THR A 1 177 ? 114.033 97.253 99.811 1.00 66.11 177 THR A N 1
ATOM 1193 C CA . THR A 1 177 ? 113.482 97.775 101.036 1.00 66.11 177 THR A CA 1
ATOM 1194 C C . THR A 1 177 ? 111.984 97.702 100.917 1.00 66.11 177 THR A C 1
ATOM 1195 O O . THR A 1 177 ? 111.419 97.939 99.848 1.00 66.11 177 THR A O 1
ATOM 1199 N N . LYS A 1 178 ? 111.308 97.399 101.993 1.00 67.38 178 LYS A N 1
ATOM 1200 C CA . LYS A 1 178 ? 109.874 97.308 101.941 1.00 67.38 178 LYS A CA 1
ATOM 1201 C C . LYS A 1 178 ? 109.267 97.951 103.179 1.00 67.38 178 LYS A C 1
ATOM 1202 O O . LYS A 1 178 ? 109.861 97.863 104.221 1.00 67.38 178 LYS A O 1
ATOM 1208 N N . ARG A 1 179 ? 108.120 98.612 103.077 1.00 66.28 179 ARG A N 1
ATOM 1209 C CA . ARG A 1 179 ? 107.477 99.292 104.180 1.00 66.28 179 ARG A CA 1
ATOM 1210 C C . ARG A 1 179 ? 106.472 98.362 104.825 1.00 66.28 179 ARG A C 1
ATOM 1211 O O . ARG A 1 179 ? 105.741 97.667 104.125 1.00 66.28 179 ARG A O 1
ATOM 1219 N N . GLN A 1 180 ? 106.411 98.360 106.141 1.00 69.15 180 GLN A N 1
ATOM 1220 C CA . GLN A 1 180 ? 105.446 97.530 106.829 1.00 69.15 180 GLN A CA 1
ATOM 1221 C C . GLN A 1 180 ? 104.692 98.337 107.864 1.00 69.15 180 GLN A C 1
ATOM 1222 O O . GLN A 1 180 ? 105.230 99.312 108.383 1.00 69.15 180 GLN A O 1
ATOM 1228 N N . PRO A 1 181 ? 103.438 97.993 108.148 1.00 67.78 181 PRO A N 1
ATOM 1229 C CA . PRO A 1 181 ? 102.635 98.628 109.170 1.00 67.78 181 PRO A CA 1
ATOM 1230 C C . PRO A 1 181 ? 103.218 98.343 110.513 1.00 67.78 181 PRO A C 1
ATOM 1231 O O . PRO A 1 181 ? 103.643 97.221 110.766 1.00 67.78 181 PRO A O 1
ATOM 1235 N N . LEU A 1 182 ? 103.166 99.328 111.391 1.00 70.30 182 LEU A N 1
ATOM 1236 C CA . LEU A 1 182 ? 103.652 99.172 112.757 1.00 70.30 182 LEU A CA 1
ATOM 1237 C C . LEU A 1 182 ? 102.895 98.183 113.635 1.00 70.30 182 LEU A C 1
ATOM 1238 O O . LEU A 1 182 ? 103.516 97.477 114.431 1.00 70.30 182 LEU A O 1
ATOM 1243 N N . GLY A 1 183 ? 101.565 98.151 113.563 1.00 71.33 183 GLY A N 1
ATOM 1244 C CA . GLY A 1 183 ? 100.826 97.304 114.499 1.00 71.33 183 GLY A CA 1
ATOM 1245 C C . GLY A 1 183 ? 99.626 98.031 115.089 1.00 71.33 183 GLY A C 1
ATOM 1246 O O . GLY A 1 183 ? 98.975 98.832 114.418 1.00 71.33 183 GLY A O 1
ATOM 1247 N N . VAL A 1 184 ? 99.283 97.726 116.333 1.00 67.91 184 VAL A N 1
ATOM 1248 C CA . VAL A 1 184 ? 98.119 98.363 116.935 1.00 67.91 184 VAL A CA 1
ATOM 1249 C C . VAL A 1 184 ? 98.464 99.759 117.442 1.00 67.91 184 VAL A C 1
ATOM 1250 O O . VAL A 1 184 ? 99.452 99.959 118.168 1.00 67.91 184 VAL A O 1
ATOM 1254 N N . CYS A 1 185 ? 97.656 100.731 117.046 1.00 68.43 185 CYS A N 1
ATOM 1255 C CA . CYS A 1 185 ? 97.866 102.098 117.475 1.00 68.43 185 CYS A CA 1
ATOM 1256 C C . CYS A 1 185 ? 96.786 102.522 118.446 1.00 68.43 185 CYS A C 1
ATOM 1257 O O . CYS A 1 185 ? 95.628 102.108 118.312 1.00 68.43 185 CYS A O 1
ATOM 1260 N N . GLY A 1 186 ? 97.164 103.321 119.434 1.00 66.32 186 GLY A N 1
ATOM 1261 C CA . GLY A 1 186 ? 96.194 103.895 120.340 1.00 66.32 186 GLY A CA 1
ATOM 1262 C C . GLY A 1 186 ? 96.019 105.337 119.933 1.00 66.32 186 GLY A C 1
ATOM 1263 O O . GLY A 1 186 ? 96.998 106.010 119.605 1.00 66.32 186 GLY A O 1
ATOM 1264 N N . GLN A 1 187 ? 94.803 105.828 119.990 1.00 69.03 187 GLN A N 1
ATOM 1265 C CA . GLN A 1 187 ? 94.618 107.201 119.575 1.00 69.03 187 GLN A CA 1
ATOM 1266 C C . GLN A 1 187 ? 93.669 107.965 120.470 1.00 69.03 187 GLN A C 1
ATOM 1267 O O . GLN A 1 187 ? 92.673 107.422 120.949 1.00 69.03 187 GLN A O 1
ATOM 1273 N N . ILE A 1 188 ? 93.954 109.243 120.658 1.00 65.59 188 ILE A N 1
ATOM 1274 C CA . ILE A 1 188 ? 93.114 110.109 121.475 1.00 65.59 188 ILE A CA 1
ATOM 1275 C C . ILE A 1 188 ? 92.457 111.256 120.720 1.00 65.59 188 ILE A C 1
ATOM 1276 O O . ILE A 1 188 ? 93.136 112.046 120.067 1.00 65.59 188 ILE A O 1
ATOM 1281 N N . ILE A 1 189 ? 91.146 111.388 120.866 1.00 70.01 189 ILE A N 1
ATOM 1282 C CA . ILE A 1 189 ? 90.391 112.465 120.235 1.00 70.01 189 ILE A CA 1
ATOM 1283 C C . ILE A 1 189 ? 90.043 113.613 121.200 1.00 70.01 189 ILE A C 1
ATOM 1284 O O . ILE A 1 189 ? 89.615 113.357 122.322 1.00 70.01 189 ILE A O 1
ATOM 1289 N N . PRO A 1 190 ? 90.337 114.868 120.838 1.00 73.52 190 PRO A N 1
ATOM 1290 C CA . PRO A 1 190 ? 90.022 116.103 121.535 1.00 73.52 190 PRO A CA 1
ATOM 1291 C C . PRO A 1 190 ? 88.626 116.523 121.161 1.00 73.52 190 PRO A C 1
ATOM 1292 O O . PRO A 1 190 ? 87.962 115.816 120.425 1.00 73.52 190 PRO A O 1
ATOM 1296 N N . TRP A 1 191 ? 88.189 117.690 121.576 1.00 77.25 191 TRP A N 1
ATOM 1297 C CA . TRP A 1 191 ? 86.846 118.143 121.239 1.00 77.25 191 TRP A CA 1
ATOM 1298 C C . TRP A 1 191 ? 86.735 119.470 120.512 1.00 77.25 191 TRP A C 1
ATOM 1299 O O . TRP A 1 191 ? 85.916 120.295 120.880 1.00 77.25 191 TRP A O 1
ATOM 1310 N N . ASN A 1 192 ? 87.470 119.681 119.433 1.00 83.42 192 ASN A N 1
ATOM 1311 C CA . ASN A 1 192 ? 87.333 120.974 118.780 1.00 83.42 192 ASN A CA 1
ATOM 1312 C C . ASN A 1 192 ? 86.487 120.870 117.518 1.00 83.42 192 ASN A C 1
ATOM 1313 O O . ASN A 1 192 ? 85.520 121.615 117.322 1.00 83.42 192 ASN A O 1
ATOM 1318 N N . PHE A 1 193 ? 86.863 119.907 116.674 1.00 85.80 193 PHE A N 1
ATOM 1319 C CA . PHE A 1 193 ? 86.231 119.617 115.391 1.00 85.80 193 PHE A CA 1
ATOM 1320 C C . PHE A 1 193 ? 86.070 118.116 115.186 1.00 85.80 193 PHE A C 1
ATOM 1321 O O . PHE A 1 193 ? 86.645 117.584 114.236 1.00 85.80 193 PHE A O 1
ATOM 1329 N N . PRO A 1 194 ? 85.255 117.427 115.977 1.00 82.76 194 PRO A N 1
ATOM 1330 C CA . PRO A 1 194 ? 85.217 115.968 116.067 1.00 82.76 194 PRO A CA 1
ATOM 1331 C C . PRO A 1 194 ? 85.220 115.194 114.753 1.00 82.76 194 PRO A C 1
ATOM 1332 O O . PRO A 1 194 ? 85.831 114.130 114.667 1.00 82.76 194 PRO A O 1
ATOM 1336 N N . LEU A 1 195 ? 84.562 115.699 113.724 1.00 81.27 195 LEU A N 1
ATOM 1337 C CA . LEU A 1 195 ? 84.542 114.973 112.469 1.00 81.27 195 LEU A CA 1
ATOM 1338 C C . LEU A 1 195 ? 85.906 114.833 111.839 1.00 81.27 195 LEU A C 1
ATOM 1339 O O . LEU A 1 195 ? 86.206 113.817 111.198 1.00 81.27 195 LEU A O 1
ATOM 1344 N N . LEU A 1 196 ? 86.707 115.877 111.942 1.00 79.82 196 LEU A N 1
ATOM 1345 C CA . LEU A 1 196 ? 87.986 115.864 111.285 1.00 79.82 196 LEU A CA 1
ATOM 1346 C C . LEU A 1 196 ? 88.939 115.146 112.151 1.00 79.82 196 LEU A C 1
ATOM 1347 O O . LEU A 1 196 ? 89.845 114.469 111.671 1.00 79.82 196 LEU A O 1
ATOM 1352 N N . MET A 1 197 ? 88.735 115.275 113.441 1.00 81.74 197 MET A N 1
ATOM 1353 C CA . MET A 1 197 ? 89.659 114.635 114.331 1.00 81.74 197 MET A CA 1
ATOM 1354 C C . MET A 1 197 ? 89.557 113.148 114.118 1.00 81.74 197 MET A C 1
ATOM 1355 O O . MET A 1 197 ? 90.561 112.448 114.092 1.00 81.74 197 MET A O 1
ATOM 1360 N N . TRP A 1 198 ? 88.340 112.681 113.903 1.00 79.98 198 TRP A N 1
ATOM 1361 C CA . TRP A 1 198 ? 88.067 111.301 113.604 1.00 79.98 198 TRP A CA 1
ATOM 1362 C C . TRP A 1 198 ? 88.806 110.869 112.351 1.00 79.98 198 TRP A C 1
ATOM 1363 O O . TRP A 1 198 ? 89.664 109.980 112.373 1.00 79.98 198 TRP A O 1
ATOM 1374 N N . ALA A 1 199 ? 88.536 111.546 111.250 1.00 78.24 199 ALA A N 1
ATOM 1375 C CA . ALA A 1 199 ? 89.121 111.150 109.980 1.00 78.24 199 ALA A CA 1
ATOM 1376 C C . ALA A 1 199 ? 90.632 111.198 109.926 1.00 78.24 199 ALA A C 1
ATOM 1377 O O . ALA A 1 199 ? 91.259 110.309 109.338 1.00 78.24 199 ALA A O 1
ATOM 1379 N N . TRP A 1 200 ? 91.242 112.170 110.579 1.00 75.21 200 TRP A N 1
ATOM 1380 C CA . TRP A 1 200 ? 92.682 112.305 110.498 1.00 75.21 200 TRP A CA 1
ATOM 1381 C C . TRP A 1 200 ? 93.405 111.275 111.321 1.00 75.21 200 TRP A C 1
ATOM 1382 O O . TRP A 1 200 ? 94.625 111.180 111.279 1.00 75.21 200 TRP A O 1
ATOM 1393 N N . LYS A 1 201 ? 92.692 110.550 112.129 1.00 72.16 201 LYS A N 1
ATOM 1394 C CA . LYS A 1 201 ? 93.324 109.576 112.963 1.00 72.16 201 LYS A CA 1
ATOM 1395 C C . LYS A 1 201 ? 93.077 108.205 112.417 1.00 72.16 201 LYS A C 1
ATOM 1396 O O . LYS A 1 201 ? 93.954 107.336 112.450 1.00 72.16 201 LYS A O 1
ATOM 1402 N N . ILE A 1 202 ? 91.914 108.013 111.844 1.00 73.48 202 ILE A N 1
ATOM 1403 C CA . ILE A 1 202 ? 91.589 106.711 111.349 1.00 73.48 202 ILE A CA 1
ATOM 1404 C C . ILE A 1 202 ? 92.074 106.455 109.941 1.00 73.48 202 ILE A C 1
ATOM 1405 O O . ILE A 1 202 ? 92.649 105.399 109.675 1.00 73.48 202 ILE A O 1
ATOM 1410 N N . ALA A 1 203 ? 91.811 107.343 108.999 1.00 74.32 203 ALA A N 1
ATOM 1411 C CA . ALA A 1 203 ? 92.148 106.959 107.639 1.00 74.32 203 ALA A CA 1
ATOM 1412 C C . ALA A 1 203 ? 93.633 106.655 107.397 1.00 74.32 203 ALA A C 1
ATOM 1413 O O . ALA A 1 203 ? 93.907 105.662 106.720 1.00 74.32 203 ALA A O 1
ATOM 1415 N N . PRO A 1 204 ? 94.615 107.414 107.920 1.00 70.31 204 PRO A N 1
ATOM 1416 C CA . PRO A 1 204 ? 96.030 107.128 107.725 1.00 70.31 204 PRO A CA 1
ATOM 1417 C C . PRO A 1 204 ? 96.438 105.808 108.304 1.00 70.31 204 PRO A C 1
ATOM 1418 O O . PRO A 1 204 ? 97.484 105.274 107.957 1.00 70.31 204 PRO A O 1
ATOM 1422 N N . ALA A 1 205 ? 95.670 105.313 109.257 1.00 72.44 205 ALA A N 1
ATOM 1423 C CA . ALA A 1 205 ? 95.968 104.046 109.862 1.00 72.44 205 ALA A CA 1
ATOM 1424 C C . ALA A 1 205 ? 95.462 102.941 108.974 1.00 72.44 205 ALA A C 1
ATOM 1425 O O . ALA A 1 205 ? 96.194 102.012 108.606 1.00 72.44 205 ALA A O 1
ATOM 1427 N N . LEU A 1 206 ? 94.189 103.045 108.612 1.00 73.89 206 LEU A N 1
ATOM 1428 C CA . LEU A 1 206 ? 93.563 101.973 107.869 1.00 73.89 206 LEU A CA 1
ATOM 1429 C C . LEU A 1 206 ? 94.223 101.753 106.549 1.00 73.89 206 LEU A C 1
ATOM 1430 O O . LEU A 1 206 ? 94.487 100.628 106.148 1.00 73.89 206 LEU A O 1
ATOM 1435 N N . VAL A 1 207 ? 94.573 102.822 105.881 1.00 71.52 207 VAL A N 1
ATOM 1436 C CA . VAL A 1 207 ? 95.125 102.671 104.564 1.00 71.52 207 VAL A CA 1
ATOM 1437 C C . VAL A 1 207 ? 96.419 101.870 104.517 1.00 71.52 207 VAL A C 1
ATOM 1438 O O . VAL A 1 207 ? 96.758 101.362 103.452 1.00 71.52 207 VAL A O 1
ATOM 1442 N N . THR A 1 208 ? 97.169 101.753 105.615 1.00 73.97 208 THR A N 1
ATOM 1443 C CA . THR A 1 208 ? 98.414 101.020 105.530 1.00 73.97 208 THR A CA 1
ATOM 1444 C C . THR A 1 208 ? 98.304 99.653 106.156 1.00 73.97 208 THR A C 1
ATOM 1445 O O . THR A 1 208 ? 99.306 98.948 106.245 1.00 73.97 208 THR A O 1
ATOM 1449 N N . GLY A 1 209 ? 97.138 99.281 106.666 1.00 74.32 209 GLY A N 1
ATOM 1450 C CA . GLY A 1 209 ? 97.013 97.989 107.338 1.00 74.32 209 GLY A CA 1
ATOM 1451 C C . GLY A 1 209 ? 97.127 97.991 108.876 1.00 74.32 209 GLY A C 1
ATOM 1452 O O . GLY A 1 209 ? 97.297 96.932 109.479 1.00 74.32 209 GLY A O 1
ATOM 1453 N N . ASN A 1 210 ? 97.061 99.141 109.530 1.00 71.84 210 ASN A N 1
ATOM 1454 C CA . ASN A 1 210 ? 97.144 99.166 110.985 1.00 71.84 210 ASN A CA 1
ATOM 1455 C C . ASN A 1 210 ? 95.741 99.039 111.561 1.00 71.84 210 ASN A C 1
ATOM 1456 O O . ASN A 1 210 ? 94.764 99.273 110.852 1.00 71.84 210 ASN A O 1
ATOM 1461 N N . THR A 1 211 ? 95.622 98.632 112.823 1.00 66.34 211 THR A N 1
ATOM 1462 C CA . THR A 1 211 ? 94.315 98.587 113.472 1.00 66.34 211 THR A CA 1
ATOM 1463 C C . THR A 1 211 ? 94.302 99.592 114.612 1.00 66.34 211 THR A C 1
ATOM 1464 O O . THR A 1 211 ? 95.363 100.014 115.089 1.00 66.34 211 THR A O 1
ATOM 1468 N N . VAL A 1 212 ? 93.107 100.022 115.038 1.00 66.14 212 VAL A N 1
ATOM 1469 C CA . VAL A 1 212 ? 93.038 101.092 116.041 1.00 66.14 212 VAL A CA 1
ATOM 1470 C C . VAL A 1 212 ? 92.098 100.933 117.236 1.00 66.14 212 VAL A C 1
ATOM 1471 O O . VAL A 1 212 ? 90.911 100.619 117.088 1.00 66.14 212 VAL A O 1
ATOM 1475 N N . VAL A 1 213 ? 92.627 101.255 118.421 1.00 67.03 213 VAL A N 1
ATOM 1476 C CA . VAL A 1 213 ? 91.832 101.339 119.638 1.00 67.03 213 VAL A CA 1
ATOM 1477 C C . VAL A 1 213 ? 91.681 102.818 119.935 1.00 67.03 213 VAL A C 1
ATOM 1478 O O . VAL A 1 213 ? 92.642 103.471 120.363 1.00 67.03 213 VAL A O 1
ATOM 1482 N N . LEU A 1 214 ? 90.499 103.352 119.686 1.00 68.44 214 LEU A N 1
ATOM 1483 C CA . LEU A 1 214 ? 90.318 104.789 119.740 1.00 68.44 214 LEU A CA 1
ATOM 1484 C C . LEU A 1 214 ? 89.543 105.284 120.943 1.00 68.44 214 LEU A C 1
ATOM 1485 O O . LEU A 1 214 ? 88.461 104.771 121.246 1.00 68.44 214 LEU A O 1
ATOM 1490 N N . LYS A 1 215 ? 90.056 106.331 121.590 1.00 71.80 215 LYS A N 1
ATOM 1491 C CA . LYS A 1 215 ? 89.340 106.951 122.691 1.00 71.80 215 LYS A CA 1
ATOM 1492 C C . LYS A 1 215 ? 88.599 108.184 122.225 1.00 71.80 215 LYS A C 1
ATOM 1493 O O . LYS A 1 215 ? 89.203 109.164 121.783 1.00 71.80 215 LYS A O 1
ATOM 1499 N N . THR A 1 216 ? 87.295 108.146 122.382 1.00 75.78 216 THR A N 1
ATOM 1500 C CA . THR A 1 216 ? 86.421 109.243 121.983 1.00 75.78 216 THR A CA 1
ATOM 1501 C C . THR A 1 216 ? 86.343 110.286 123.083 1.00 75.78 216 THR A C 1
ATOM 1502 O O . THR A 1 216 ? 86.444 109.951 124.256 1.00 75.78 216 THR A O 1
ATOM 1506 N N . ALA A 1 217 ? 86.219 111.560 122.714 1.00 83.64 217 ALA A N 1
ATOM 1507 C CA . ALA A 1 217 ? 86.104 112.626 123.703 1.00 83.64 217 ALA A CA 1
ATOM 1508 C C . ALA A 1 217 ? 84.894 112.382 124.598 1.00 83.64 217 ALA A C 1
ATOM 1509 O O . ALA A 1 217 ? 83.837 111.996 124.106 1.00 83.64 217 ALA A O 1
ATOM 1511 N N . GLU A 1 218 ? 85.034 112.632 125.906 1.00 86.38 218 GLU A N 1
ATOM 1512 C CA . GLU A 1 218 ? 83.927 112.398 126.842 1.00 86.38 218 GLU A CA 1
ATOM 1513 C C . GLU A 1 218 ? 82.866 113.486 126.830 1.00 86.38 218 GLU A C 1
ATOM 1514 O O . GLU A 1 218 ? 81.700 113.211 127.085 1.00 86.38 218 GLU A O 1
ATOM 1520 N N . SER A 1 219 ? 83.237 114.709 126.521 1.00 82.53 219 SER A N 1
ATOM 1521 C CA . SER A 1 219 ? 82.264 115.768 126.571 1.00 82.53 219 SER A CA 1
ATOM 1522 C C . SER A 1 219 ? 81.379 115.849 125.346 1.00 82.53 219 SER A C 1
ATOM 1523 O O . SER A 1 219 ? 80.234 116.287 125.444 1.00 82.53 219 SER A O 1
ATOM 1526 N N . THR A 1 220 ? 81.873 115.396 124.202 1.00 86.35 220 THR A N 1
ATOM 1527 C CA . THR A 1 220 ? 81.123 115.445 122.947 1.00 86.35 220 THR A CA 1
ATOM 1528 C C . THR A 1 220 ? 81.174 114.120 122.191 1.00 86.35 220 THR A C 1
ATOM 1529 O O . THR A 1 220 ? 81.682 114.102 121.075 1.00 86.35 220 THR A O 1
ATOM 1533 N N . PRO A 1 221 ? 80.779 112.995 122.781 1.00 83.31 221 PRO A N 1
ATOM 1534 C CA . PRO A 1 221 ? 80.889 111.665 122.203 1.00 83.31 221 PRO A CA 1
ATOM 1535 C C . PRO A 1 221 ? 79.851 111.215 121.184 1.00 83.31 221 PRO A C 1
ATOM 1536 O O . PRO A 1 221 ? 80.015 110.151 120.589 1.00 83.31 221 PRO A O 1
ATOM 1540 N N . LEU A 1 222 ? 78.745 111.906 121.029 1.00 85.78 222 LEU A N 1
ATOM 1541 C CA . LEU A 1 222 ? 77.695 111.274 120.247 1.00 85.78 222 LEU A CA 1
ATOM 1542 C C . LEU A 1 222 ? 77.953 111.069 118.749 1.00 85.78 222 LEU A C 1
ATOM 1543 O O . LEU A 1 222 ? 77.764 109.944 118.258 1.00 85.78 222 LEU A O 1
ATOM 1548 N N . SER A 1 223 ? 78.407 112.091 118.003 1.00 89.91 223 SER A N 1
ATOM 1549 C CA . SER A 1 223 ? 78.523 111.892 116.546 1.00 89.91 223 SER A CA 1
ATOM 1550 C C . SER A 1 223 ? 79.505 110.803 116.159 1.00 89.91 223 SER A C 1
ATOM 1551 O O . SER A 1 223 ? 79.289 110.065 115.190 1.00 89.91 223 SER A O 1
ATOM 1554 N N . ALA A 1 224 ? 80.545 110.669 116.960 1.00 86.45 224 ALA A N 1
ATOM 1555 C CA . ALA A 1 224 ? 81.589 109.695 116.760 1.00 86.45 224 ALA A CA 1
ATOM 1556 C C . ALA A 1 224 ? 81.066 108.289 116.813 1.00 86.45 224 ALA A C 1
ATOM 1557 O O . ALA A 1 224 ? 81.613 107.402 116.162 1.00 86.45 224 ALA A O 1
ATOM 1559 N N . LEU A 1 225 ? 80.049 108.045 117.622 1.00 86.90 225 LEU A N 1
ATOM 1560 C CA . LEU A 1 225 ? 79.560 106.700 117.721 1.00 86.90 225 LEU A CA 1
ATOM 1561 C C . LEU A 1 225 ? 78.538 106.483 116.644 1.00 86.90 225 LEU A C 1
ATOM 1562 O O . LEU A 1 225 ? 78.481 105.418 116.040 1.00 86.90 225 LEU A O 1
ATOM 1567 N N . TYR A 1 226 ? 77.720 107.481 116.377 1.00 86.44 226 TYR A N 1
ATOM 1568 C CA . TYR A 1 226 ? 76.677 107.292 115.390 1.00 86.44 226 TYR A CA 1
ATOM 1569 C C . TYR A 1 226 ? 77.175 106.791 114.066 1.00 86.44 226 TYR A C 1
ATOM 1570 O O . TYR A 1 226 ? 76.685 105.785 113.551 1.00 86.44 226 TYR A O 1
ATOM 1579 N N . VAL A 1 227 ? 78.186 107.445 113.538 1.00 83.60 227 VAL A N 1
ATOM 1580 C CA . VAL A 1 227 ? 78.710 107.084 112.239 1.00 83.60 227 VAL A CA 1
ATOM 1581 C C . VAL A 1 227 ? 79.303 105.687 112.165 1.00 83.60 227 VAL A C 1
ATOM 1582 O O . VAL A 1 227 ? 79.553 105.180 111.073 1.00 83.60 227 VAL A O 1
ATOM 1586 N N . SER A 1 228 ? 79.562 105.058 113.299 1.00 85.56 228 SER A N 1
ATOM 1587 C CA . SER A 1 228 ? 80.142 103.735 113.305 1.00 85.56 228 SER A CA 1
ATOM 1588 C C . SER A 1 228 ? 79.185 102.699 112.762 1.00 85.56 228 SER A C 1
ATOM 1589 O O . SER A 1 228 ? 79.607 101.640 112.291 1.00 85.56 228 SER A O 1
ATOM 1592 N N . LYS A 1 229 ? 77.891 103.012 112.713 1.00 83.60 229 LYS A N 1
ATOM 1593 C CA . LYS A 1 229 ? 76.932 102.031 112.236 1.00 83.60 229 LYS A CA 1
ATOM 1594 C C . LYS A 1 229 ? 77.163 101.655 110.787 1.00 83.60 229 LYS A C 1
ATOM 1595 O O . LYS A 1 229 ? 76.619 100.661 110.320 1.00 83.60 229 LYS A O 1
ATOM 1601 N N . TYR A 1 230 ? 77.918 102.455 110.050 1.00 83.83 230 TYR A N 1
ATOM 1602 C CA . TYR A 1 230 ? 78.149 102.172 108.664 1.00 83.83 230 TYR A CA 1
ATOM 1603 C C . TYR A 1 230 ? 79.372 101.329 108.410 1.00 83.83 230 TYR A C 1
ATOM 1604 O O . TYR A 1 230 ? 79.581 100.870 107.285 1.00 83.83 230 TYR A O 1
ATOM 1613 N N . ILE A 1 231 ? 80.178 101.101 109.420 1.00 81.49 231 ILE A N 1
ATOM 1614 C CA . ILE A 1 231 ? 81.400 100.347 109.205 1.00 81.49 231 ILE A CA 1
ATOM 1615 C C . ILE A 1 231 ? 81.129 98.939 108.675 1.00 81.49 231 ILE A C 1
ATOM 1616 O O . ILE A 1 231 ? 81.831 98.504 107.742 1.00 81.49 231 ILE A O 1
ATOM 1621 N N . PRO A 1 232 ? 80.162 98.187 109.228 1.00 81.44 232 PRO A N 1
ATOM 1622 C CA . PRO A 1 232 ? 79.767 96.870 108.778 1.00 81.44 232 PRO A CA 1
ATOM 1623 C C . PRO A 1 232 ? 79.220 96.841 107.366 1.00 81.44 232 PRO A C 1
ATOM 1624 O O . PRO A 1 232 ? 79.145 95.773 106.767 1.00 81.44 232 PRO A O 1
ATOM 1628 N N . GLN A 1 233 ? 78.791 97.979 106.833 1.00 83.10 233 GLN A N 1
ATOM 1629 C CA . GLN A 1 233 ? 78.236 97.971 105.503 1.00 83.10 233 GLN A CA 1
ATOM 1630 C C . GLN A 1 233 ? 79.348 98.196 104.540 1.00 83.10 233 GLN A C 1
ATOM 1631 O O . GLN A 1 233 ? 79.403 97.581 103.480 1.00 83.10 233 GLN A O 1
ATOM 1637 N N . ALA A 1 234 ? 80.283 99.059 104.922 1.00 80.96 234 ALA A N 1
ATOM 1638 C CA . ALA A 1 234 ? 81.418 99.316 104.062 1.00 80.96 234 ALA A CA 1
ATOM 1639 C C . ALA A 1 234 ? 82.156 98.013 103.829 1.00 80.96 234 ALA A C 1
ATOM 1640 O O . ALA A 1 234 ? 82.638 97.752 102.722 1.00 80.96 234 ALA A O 1
ATOM 1642 N N . GLY A 1 235 ? 82.184 97.163 104.855 1.00 74.93 235 GLY A N 1
ATOM 1643 C CA . GLY A 1 235 ? 82.817 95.874 104.738 1.00 74.93 235 GLY A CA 1
ATOM 1644 C C . GLY A 1 235 ? 84.145 95.796 105.442 1.00 74.93 235 GLY A C 1
ATOM 1645 O O . GLY A 1 235 ? 85.007 95.014 105.057 1.00 74.93 235 GLY A O 1
ATOM 1646 N N . ILE A 1 236 ? 84.346 96.613 106.450 1.00 73.15 236 ILE A N 1
ATOM 1647 C CA . ILE A 1 236 ? 85.596 96.519 107.160 1.00 73.15 236 ILE A CA 1
ATOM 1648 C C . ILE A 1 236 ? 85.411 95.387 108.164 1.00 73.15 236 ILE A C 1
ATOM 1649 O O . ILE A 1 236 ? 84.480 95.451 108.967 1.00 73.15 236 ILE A O 1
ATOM 1654 N N . PRO A 1 237 ? 86.273 94.367 108.148 1.00 72.89 237 PRO A N 1
ATOM 1655 C CA . PRO A 1 237 ? 86.142 93.190 108.969 1.00 72.89 237 PRO A CA 1
ATOM 1656 C C . PRO A 1 237 ? 86.216 93.564 110.429 1.00 72.89 237 PRO A C 1
ATOM 1657 O O . PRO A 1 237 ? 86.927 94.508 110.797 1.00 72.89 237 PRO A O 1
ATOM 1661 N N . PRO A 1 238 ? 85.530 92.824 111.283 1.00 75.30 238 PRO A N 1
ATOM 1662 C CA . PRO A 1 238 ? 85.437 93.089 112.685 1.00 75.30 238 PRO A CA 1
ATOM 1663 C C . PRO A 1 238 ? 86.783 93.021 113.321 1.00 75.30 238 PRO A C 1
ATOM 1664 O O . PRO A 1 238 ? 87.583 92.135 113.026 1.00 75.30 238 PRO A O 1
ATOM 1668 N N . GLY A 1 239 ? 86.992 93.952 114.230 1.00 74.00 239 GLY A N 1
ATOM 1669 C CA . GLY A 1 239 ? 88.198 94.057 115.008 1.00 74.00 239 GLY A CA 1
ATOM 1670 C C . GLY A 1 239 ? 89.116 95.160 114.509 1.00 74.00 239 GLY A C 1
ATOM 1671 O O . GLY A 1 239 ? 89.956 95.645 115.263 1.00 74.00 239 GLY A O 1
ATOM 1672 N N . VAL A 1 240 ? 88.960 95.604 113.264 1.00 69.71 240 VAL A N 1
ATOM 1673 C CA . VAL A 1 240 ? 89.869 96.646 112.802 1.00 69.71 240 VAL A CA 1
ATOM 1674 C C . VAL A 1 240 ? 89.641 97.975 113.523 1.00 69.71 240 VAL A C 1
ATOM 1675 O O . VAL A 1 240 ? 90.603 98.658 113.894 1.00 69.71 240 VAL A O 1
ATOM 1679 N N . ILE A 1 241 ? 88.391 98.383 113.681 1.00 67.78 241 ILE A N 1
ATOM 1680 C CA . ILE A 1 241 ? 88.089 99.648 114.337 1.00 67.78 241 ILE A CA 1
ATOM 1681 C C . ILE A 1 241 ? 87.355 99.423 115.651 1.00 67.78 241 ILE A C 1
ATOM 1682 O O . ILE A 1 241 ? 86.244 98.897 115.651 1.00 67.78 241 ILE A O 1
ATOM 1687 N N . ASN A 1 242 ? 87.934 99.858 116.763 1.00 70.28 242 ASN A N 1
ATOM 1688 C CA . ASN A 1 242 ? 87.308 99.658 118.071 1.00 70.28 242 ASN A CA 1
ATOM 1689 C C . ASN A 1 242 ? 87.091 100.981 118.786 1.00 70.28 242 ASN A C 1
ATOM 1690 O O . ASN A 1 242 ? 88.036 101.748 118.995 1.00 70.28 242 ASN A O 1
ATOM 1695 N N . ILE A 1 243 ? 85.840 101.288 119.104 1.00 69.06 243 ILE A N 1
ATOM 1696 C CA . ILE A 1 243 ? 85.535 102.581 119.709 1.00 69.06 243 ILE A CA 1
ATOM 1697 C C . ILE A 1 243 ? 85.130 102.459 121.166 1.00 69.06 243 ILE A C 1
ATOM 1698 O O . ILE A 1 243 ? 84.105 101.848 121.500 1.00 69.06 243 ILE A O 1
ATOM 1703 N N . VAL A 1 244 ? 85.891 103.110 122.037 1.00 72.31 244 VAL A N 1
ATOM 1704 C CA . VAL A 1 244 ? 85.631 103.088 123.469 1.00 72.31 244 VAL A CA 1
ATOM 1705 C C . VAL A 1 244 ? 85.584 104.496 124.030 1.00 72.31 244 VAL A C 1
ATOM 1706 O O . VAL A 1 244 ? 86.407 105.341 123.679 1.00 72.31 244 VAL A O 1
ATOM 1710 N N . SER A 1 245 ? 84.623 104.766 124.892 1.00 78.43 245 SER A N 1
ATOM 1711 C CA . SER A 1 245 ? 84.543 106.074 125.500 1.00 78.43 245 SER A CA 1
ATOM 1712 C C . SER A 1 245 ? 84.376 105.931 126.990 1.00 78.43 245 SER A C 1
ATOM 1713 O O . SER A 1 245 ? 83.806 104.946 127.470 1.00 78.43 245 SER A O 1
ATOM 1716 N N . GLY A 1 246 ? 84.874 106.931 127.700 1.00 83.05 246 GLY A N 1
ATOM 1717 C CA . GLY A 1 246 ? 84.805 107.017 129.143 1.00 83.05 246 GLY A CA 1
ATOM 1718 C C . GLY A 1 246 ? 85.722 108.136 129.603 1.00 83.05 246 GLY A C 1
ATOM 1719 O O . GLY A 1 246 ? 86.427 108.725 128.788 1.00 83.05 246 GLY A O 1
ATOM 1720 N N . PHE A 1 247 ? 85.750 108.387 130.903 1.00 82.47 247 PHE A N 1
ATOM 1721 C CA . PHE A 1 247 ? 86.555 109.468 131.442 1.00 82.47 247 PHE A CA 1
ATOM 1722 C C . PHE A 1 247 ? 88.036 109.337 131.156 1.00 82.47 247 PHE A C 1
ATOM 1723 O O . PHE A 1 247 ? 88.664 108.299 131.394 1.00 82.47 247 PHE A O 1
ATOM 1731 N N . GLY A 1 248 ? 88.591 110.457 130.720 1.00 79.04 248 GLY A N 1
ATOM 1732 C CA . GLY A 1 248 ? 89.984 110.577 130.275 1.00 79.04 248 GLY A CA 1
ATOM 1733 C C . GLY A 1 248 ? 91.057 110.076 131.187 1.00 79.04 248 GLY A C 1
ATOM 1734 O O . GLY A 1 248 ? 91.809 109.183 130.804 1.00 79.04 248 GLY A O 1
ATOM 1735 N N . LYS A 1 249 ? 91.173 110.532 132.393 1.00 74.89 249 LYS A N 1
ATOM 1736 C CA . LYS A 1 249 ? 92.301 110.007 133.107 1.00 74.89 249 LYS A CA 1
ATOM 1737 C C . LYS A 1 249 ? 92.220 108.519 133.369 1.00 74.89 249 LYS A C 1
ATOM 1738 O O . LYS A 1 249 ? 93.204 107.935 133.718 1.00 74.89 249 LYS A O 1
ATOM 1744 N N . ILE A 1 250 ? 91.072 107.891 133.219 1.00 77.71 250 ILE A N 1
ATOM 1745 C CA . ILE A 1 250 ? 91.008 106.475 133.455 1.00 77.71 250 ILE A CA 1
ATOM 1746 C C . ILE A 1 250 ? 91.342 105.709 132.196 1.00 77.71 250 ILE A C 1
ATOM 1747 O O . ILE A 1 250 ? 92.253 104.875 132.181 1.00 77.71 250 ILE A O 1
ATOM 1752 N N . VAL A 1 251 ? 90.581 105.975 131.149 1.00 75.48 251 VAL A N 1
ATOM 1753 C CA . VAL A 1 251 ? 90.739 105.250 129.910 1.00 75.48 251 VAL A CA 1
ATOM 1754 C C . VAL A 1 251 ? 92.086 105.541 129.308 1.00 75.48 251 VAL A C 1
ATOM 1755 O O . VAL A 1 251 ? 92.698 104.669 128.690 1.00 75.48 251 VAL A O 1
ATOM 1759 N N . GLY A 1 252 ? 92.514 106.785 129.398 1.00 77.06 252 GLY A N 1
ATOM 1760 C CA . GLY A 1 252 ? 93.753 107.168 128.823 1.00 77.06 252 GLY A CA 1
ATOM 1761 C C . GLY A 1 252 ? 94.886 106.299 129.283 1.00 77.06 252 GLY A C 1
ATOM 1762 O O . GLY A 1 252 ? 95.502 105.627 128.459 1.00 77.06 252 GLY A O 1
ATOM 1763 N N . GLU A 1 253 ? 95.121 106.213 130.585 1.00 72.96 253 GLU A N 1
ATOM 1764 C CA . GLU A 1 253 ? 96.201 105.367 131.051 1.00 72.96 253 GLU A CA 1
ATOM 1765 C C . GLU A 1 253 ? 95.968 103.928 130.690 1.00 72.96 253 GLU A C 1
ATOM 1766 O O . GLU A 1 253 ? 96.900 103.201 130.343 1.00 72.96 253 GLU A O 1
ATOM 1772 N N . ALA A 1 254 ? 94.721 103.506 130.692 1.00 72.93 254 ALA A N 1
ATOM 1773 C CA . ALA A 1 254 ? 94.474 102.132 130.348 1.00 72.93 254 ALA A CA 1
ATOM 1774 C C . ALA A 1 254 ? 95.034 101.812 128.968 1.00 72.93 254 ALA A C 1
ATOM 1775 O O . ALA A 1 254 ? 95.486 100.692 128.730 1.00 72.93 254 ALA A O 1
ATOM 1777 N N . ILE A 1 255 ? 95.022 102.780 128.055 1.00 70.58 255 ILE A N 1
ATOM 1778 C CA . ILE A 1 255 ? 95.556 102.532 126.737 1.00 70.58 255 ILE A CA 1
ATOM 1779 C C . ILE A 1 255 ? 97.042 102.807 126.675 1.00 70.58 255 ILE A C 1
ATOM 1780 O O . ILE A 1 255 ? 97.816 101.958 126.230 1.00 70.58 255 ILE A O 1
ATOM 1785 N N . THR A 1 256 ? 97.479 103.973 127.127 1.00 70.74 256 THR A N 1
ATOM 1786 C CA . THR A 1 256 ? 98.872 104.335 126.907 1.00 70.74 256 THR A CA 1
ATOM 1787 C C . THR A 1 256 ? 99.847 103.470 127.658 1.00 70.74 256 THR A C 1
ATOM 1788 O O . THR A 1 256 ? 101.005 103.361 127.241 1.00 70.74 256 THR A O 1
ATOM 1792 N N . ASN A 1 257 ? 99.429 102.858 128.750 1.00 68.02 257 ASN A N 1
ATOM 1793 C CA . ASN A 1 257 ? 100.368 102.073 129.507 1.00 68.02 257 ASN A CA 1
ATOM 1794 C C . ASN A 1 257 ? 100.302 100.579 129.220 1.00 68.02 257 ASN A C 1
ATOM 1795 O O . ASN A 1 257 ? 100.974 99.792 129.884 1.00 68.02 257 ASN A O 1
ATOM 1800 N N . HIS A 1 258 ? 99.495 100.168 128.265 1.00 70.13 258 HIS A N 1
ATOM 1801 C CA . HIS A 1 258 ? 99.375 98.754 127.965 1.00 70.13 258 HIS A CA 1
ATOM 1802 C C . HIS A 1 258 ? 100.603 98.285 127.170 1.00 70.13 258 HIS A C 1
ATOM 1803 O O . HIS A 1 258 ? 101.096 99.027 126.328 1.00 70.13 258 HIS A O 1
ATOM 1810 N N . PRO A 1 259 ? 101.157 97.097 127.425 1.00 68.73 259 PRO A N 1
ATOM 1811 C CA . PRO A 1 259 ? 102.274 96.522 126.669 1.00 68.73 259 PRO A CA 1
ATOM 1812 C C . PRO A 1 259 ? 102.058 96.191 125.187 1.00 68.73 259 PRO A C 1
ATOM 1813 O O . PRO A 1 259 ? 103.039 96.041 124.464 1.00 68.73 259 PRO A O 1
ATOM 1817 N N . LYS A 1 260 ? 100.822 96.039 124.725 1.00 69.54 260 LYS A N 1
ATOM 1818 C CA . LYS A 1 260 ? 100.562 95.691 123.326 1.00 69.54 260 LYS A CA 1
ATOM 1819 C C . LYS A 1 260 ? 100.624 96.838 122.336 1.00 69.54 260 LYS A C 1
ATOM 1820 O O . LYS A 1 260 ? 100.987 96.646 121.179 1.00 69.54 260 LYS A O 1
ATOM 1826 N N . ILE A 1 261 ? 100.139 97.985 122.739 1.00 67.98 261 ILE A N 1
ATOM 1827 C CA . ILE A 1 261 ? 100.031 99.120 121.853 1.00 67.98 261 ILE A CA 1
ATOM 1828 C C . ILE A 1 261 ? 101.412 99.553 121.418 1.00 67.98 261 ILE A C 1
ATOM 1829 O O . ILE A 1 261 ? 102.307 99.681 122.243 1.00 67.98 261 ILE A O 1
ATOM 1834 N N . LYS A 1 262 ? 101.611 99.784 120.127 1.00 64.62 262 LYS A N 1
ATOM 1835 C CA . LYS A 1 262 ? 102.932 100.187 119.662 1.00 64.62 262 LYS A CA 1
ATOM 1836 C C . LYS A 1 262 ? 103.082 101.676 119.487 1.00 64.62 262 LYS A C 1
ATOM 1837 O O . LYS A 1 262 ? 104.171 102.220 119.710 1.00 64.62 262 LYS A O 1
ATOM 1843 N N . LYS A 1 263 ? 102.011 102.336 119.090 1.00 64.89 263 LYS A N 1
ATOM 1844 C CA . LYS A 1 263 ? 102.093 103.770 118.862 1.00 64.89 263 LYS A CA 1
ATOM 1845 C C . LYS A 1 263 ? 101.048 104.556 119.630 1.00 64.89 263 LYS A C 1
ATOM 1846 O O . LYS A 1 263 ? 99.932 104.085 119.840 1.00 64.89 263 LYS A O 1
ATOM 1852 N N . VAL A 1 264 ? 101.412 105.770 120.037 1.00 60.63 264 VAL A N 1
ATOM 1853 C CA . VAL A 1 264 ? 100.497 106.669 120.712 1.00 60.63 264 VAL A CA 1
ATOM 1854 C C . VAL A 1 264 ? 100.328 107.997 120.005 1.00 60.63 264 VAL A C 1
ATOM 1855 O O . VAL A 1 264 ? 101.297 108.742 119.837 1.00 60.63 264 VAL A O 1
ATOM 1859 N N . ALA A 1 265 ? 99.090 108.340 119.658 1.00 65.82 265 ALA A N 1
ATOM 1860 C CA . ALA A 1 265 ? 98.813 109.631 119.023 1.00 65.82 265 ALA A CA 1
ATOM 1861 C C . ALA A 1 265 ? 97.955 110.552 119.895 1.00 65.82 265 ALA A C 1
ATOM 1862 O O . ALA A 1 265 ? 96.791 110.251 120.176 1.00 65.82 265 ALA A O 1
ATOM 1864 N N . PHE A 1 266 ? 98.501 111.716 120.266 1.00 68.59 266 PHE A N 1
ATOM 1865 C CA . PHE A 1 266 ? 97.794 112.643 121.159 1.00 68.59 266 PHE A CA 1
ATOM 1866 C C . PHE A 1 266 ? 97.864 114.107 120.800 1.00 68.59 266 PHE A C 1
ATOM 1867 O O . PHE A 1 266 ? 98.912 114.595 120.375 1.00 68.59 266 PHE A O 1
ATOM 1875 N N . THR A 1 267 ? 96.759 114.817 120.997 1.00 71.52 267 THR A N 1
ATOM 1876 C CA . THR A 1 267 ? 96.772 116.251 120.841 1.00 71.52 267 THR A CA 1
ATOM 1877 C C . THR A 1 267 ? 96.213 116.900 122.099 1.00 71.52 267 THR A C 1
ATOM 1878 O O . THR A 1 267 ? 95.289 116.357 122.704 1.00 71.52 267 THR A O 1
ATOM 1882 N N . GLY A 1 268 ? 96.669 118.112 122.432 1.00 74.27 268 GLY A N 1
ATOM 1883 C CA . GLY A 1 268 ? 96.133 118.788 123.626 1.00 74.27 268 GLY A CA 1
ATOM 1884 C C . GLY A 1 268 ? 97.055 119.854 124.241 1.00 74.27 268 GLY A C 1
ATOM 1885 O O . GLY A 1 268 ? 97.853 120.484 123.554 1.00 74.27 268 GLY A O 1
ATOM 1886 N N . SER A 1 269 ? 96.855 120.103 125.532 1.00 71.37 269 SER A N 1
ATOM 1887 C CA . SER A 1 269 ? 97.629 121.055 126.329 1.00 71.37 269 SER A CA 1
ATOM 1888 C C . SER A 1 269 ? 99.060 120.621 126.502 1.00 71.37 269 SER A C 1
ATOM 1889 O O . SER A 1 269 ? 99.345 119.423 126.584 1.00 71.37 269 SER A O 1
ATOM 1892 N N . THR A 1 270 ? 99.956 121.591 126.587 1.00 69.75 270 THR A N 1
ATOM 1893 C CA . THR A 1 270 ? 101.368 121.308 126.728 1.00 69.75 270 THR A CA 1
ATOM 1894 C C . THR A 1 270 ? 101.705 120.442 127.917 1.00 69.75 270 THR A C 1
ATOM 1895 O O . THR A 1 270 ? 102.519 119.521 127.799 1.00 69.75 270 THR A O 1
ATOM 1899 N N . ALA A 1 271 ? 101.153 120.745 129.075 1.00 67.04 271 ALA A N 1
ATOM 1900 C CA . ALA A 1 271 ? 101.529 119.964 130.237 1.00 67.04 271 ALA A CA 1
ATOM 1901 C C . ALA A 1 271 ? 101.151 118.510 130.094 1.00 67.04 271 ALA A C 1
ATOM 1902 O O . ALA A 1 271 ? 101.934 117.620 130.447 1.00 67.04 271 ALA A O 1
ATOM 1904 N N . THR A 1 272 ? 99.973 118.260 129.553 1.00 67.59 272 THR A N 1
ATOM 1905 C CA . THR A 1 272 ? 99.532 116.904 129.375 1.00 67.59 272 THR A CA 1
ATOM 1906 C C . THR A 1 272 ? 100.454 116.223 128.407 1.00 67.59 272 THR A C 1
ATOM 1907 O O . THR A 1 272 ? 100.878 115.089 128.635 1.00 67.59 272 THR A O 1
ATOM 1911 N N . GLY A 1 273 ? 100.799 116.923 127.340 1.00 67.91 273 GLY A N 1
ATOM 1912 C CA . GLY A 1 273 ? 101.689 116.372 126.352 1.00 67.91 273 GLY A CA 1
ATOM 1913 C C . GLY A 1 273 ? 102.947 115.837 127.001 1.00 67.91 273 GLY A C 1
ATOM 1914 O O . GLY A 1 273 ? 103.342 114.692 126.756 1.00 67.91 273 GLY A O 1
ATOM 1915 N N . ARG A 1 274 ? 103.589 116.653 127.833 1.00 67.64 274 ARG A N 1
ATOM 1916 C CA . ARG A 1 274 ? 104.798 116.173 128.465 1.00 67.64 274 ARG A CA 1
ATOM 1917 C C . ARG A 1 274 ? 104.555 114.952 129.303 1.00 67.64 274 ARG A C 1
ATOM 1918 O O . ARG A 1 274 ? 105.326 113.997 129.248 1.00 67.64 274 ARG A O 1
ATOM 1926 N N . HIS A 1 275 ? 103.483 114.955 130.059 1.00 68.45 275 HIS A N 1
ATOM 1927 C CA . HIS A 1 275 ? 103.207 113.827 130.913 1.00 68.45 275 HIS A CA 1
ATOM 1928 C C . HIS A 1 275 ? 103.060 112.547 130.108 1.00 68.45 275 HIS A C 1
ATOM 1929 O O . HIS A 1 275 ? 103.603 111.498 130.475 1.00 68.45 275 HIS A O 1
ATOM 1936 N N . ILE A 1 276 ? 102.304 112.609 129.017 1.00 67.19 276 ILE A N 1
ATOM 1937 C CA . ILE A 1 276 ? 102.107 111.414 128.227 1.00 67.19 276 ILE A CA 1
ATOM 1938 C C . ILE A 1 276 ? 103.419 110.927 127.687 1.00 67.19 276 ILE A C 1
ATOM 1939 O O . ILE A 1 276 ? 103.676 109.722 127.716 1.00 67.19 276 ILE A O 1
ATOM 1944 N N . TYR A 1 277 ? 104.272 111.865 127.302 1.00 66.48 277 TYR A N 1
ATOM 1945 C CA . TYR A 1 277 ? 105.558 111.541 126.737 1.00 66.48 277 TYR A CA 1
ATOM 1946 C C . TYR A 1 277 ? 106.398 110.762 127.730 1.00 66.48 277 TYR A C 1
ATOM 1947 O O . TYR A 1 277 ? 107.114 109.840 127.349 1.00 66.48 277 TYR A O 1
ATOM 1956 N N . GLN A 1 278 ? 106.315 111.124 129.005 1.00 67.68 278 GLN A N 1
ATOM 1957 C CA . GLN A 1 278 ? 107.118 110.438 129.990 1.00 67.68 278 GLN A CA 1
ATOM 1958 C C . GLN A 1 278 ? 106.626 109.038 130.208 1.00 67.68 278 GLN A C 1
ATOM 1959 O O . GLN A 1 278 ? 107.418 108.116 130.392 1.00 67.68 278 GLN A O 1
ATOM 1965 N N . SER A 1 279 ? 105.333 108.840 130.188 1.00 68.10 279 SER A N 1
ATOM 1966 C CA . SER A 1 279 ? 104.881 107.491 130.392 1.00 68.10 279 SER A CA 1
ATOM 1967 C C . SER A 1 279 ? 105.134 106.622 129.182 1.00 68.10 279 SER A C 1
ATOM 1968 O O . SER A 1 279 ? 105.637 105.511 129.298 1.00 68.10 279 SER A O 1
ATOM 1971 N N . ALA A 1 280 ? 104.813 107.114 128.000 1.00 68.45 280 ALA A N 1
ATOM 1972 C CA . ALA A 1 280 ? 104.946 106.314 126.787 1.00 68.45 280 ALA A CA 1
ATOM 1973 C C . ALA A 1 280 ? 106.387 105.913 126.526 1.00 68.45 280 ALA A C 1
ATOM 1974 O O . ALA A 1 280 ? 106.689 104.799 126.070 1.00 68.45 280 ALA A O 1
ATOM 1976 N N . ALA A 1 281 ? 107.281 106.814 126.873 1.00 67.86 281 ALA A N 1
ATOM 1977 C CA . ALA A 1 281 ? 108.696 106.641 126.712 1.00 67.86 281 ALA A CA 1
ATOM 1978 C C . ALA A 1 281 ? 109.182 105.435 127.458 1.00 67.86 281 ALA A C 1
ATOM 1979 O O . ALA A 1 281 ? 110.087 104.743 127.000 1.00 67.86 281 ALA A O 1
ATOM 1981 N N . ALA A 1 282 ? 108.557 105.125 128.575 1.00 66.07 282 ALA A N 1
ATOM 1982 C CA . ALA A 1 282 ? 108.987 104.031 129.399 1.00 66.07 282 ALA A CA 1
ATOM 1983 C C . ALA A 1 282 ? 108.944 102.708 128.670 1.00 66.07 282 ALA A C 1
ATOM 1984 O O . ALA A 1 282 ? 109.643 101.769 129.047 1.00 66.07 282 ALA A O 1
ATOM 1986 N N . GLY A 1 283 ? 108.075 102.581 127.676 1.00 67.85 283 GLY A N 1
ATOM 1987 C CA . GLY A 1 283 ? 107.936 101.342 126.938 1.00 67.85 283 GLY A CA 1
ATOM 1988 C C . GLY A 1 283 ? 108.604 101.411 125.578 1.00 67.85 283 GLY A C 1
ATOM 1989 O O . GLY A 1 283 ? 108.404 100.526 124.742 1.00 67.85 283 GLY A O 1
ATOM 1990 N N . LEU A 1 284 ? 109.361 102.468 125.332 1.00 67.78 284 LEU A N 1
ATOM 1991 C CA . LEU A 1 284 ? 109.978 102.699 124.046 1.00 67.78 284 LEU A CA 1
ATOM 1992 C C . LEU A 1 284 ? 108.949 102.717 122.931 1.00 67.78 284 LEU A C 1
ATOM 1993 O O . LEU A 1 284 ? 109.176 102.157 121.861 1.00 67.78 284 LEU A O 1
ATOM 1998 N N . LYS A 1 285 ? 107.822 103.363 123.176 1.00 65.68 285 LYS A N 1
ATOM 1999 C CA . LYS A 1 285 ? 106.791 103.463 122.171 1.00 65.68 285 LYS A CA 1
ATOM 2000 C C . LYS A 1 285 ? 107.062 104.594 121.218 1.00 65.68 285 LYS A C 1
ATOM 2001 O O . LYS A 1 285 ? 107.838 105.500 121.511 1.00 65.68 285 LYS A O 1
ATOM 2007 N N . LYS A 1 286 ? 106.428 104.533 120.064 1.00 66.03 286 LYS A N 1
ATOM 2008 C CA . LYS A 1 286 ? 106.525 105.605 119.096 1.00 66.03 286 LYS A CA 1
ATOM 2009 C C . LYS A 1 286 ? 105.446 106.604 119.416 1.00 66.03 286 LYS A C 1
ATOM 2010 O O . LYS A 1 286 ? 104.286 106.229 119.579 1.00 66.03 286 LYS A O 1
ATOM 2016 N N . VAL A 1 287 ? 105.820 107.852 119.617 1.00 61.84 287 VAL A N 1
ATOM 2017 C CA . VAL A 1 287 ? 104.838 108.817 120.064 1.00 61.84 287 VAL A CA 1
ATOM 2018 C C . VAL A 1 287 ? 104.821 110.067 119.236 1.00 61.84 287 VAL A C 1
ATOM 2019 O O . VAL A 1 287 ? 105.861 110.706 119.059 1.00 61.84 287 VAL A O 1
ATOM 2023 N N . THR A 1 288 ? 103.632 110.441 118.789 1.00 65.70 288 THR A N 1
ATOM 2024 C CA . THR A 1 288 ? 103.434 111.661 118.015 1.00 65.70 288 THR A CA 1
ATOM 2025 C C . THR A 1 288 ? 102.566 112.627 118.793 1.00 65.70 288 THR A C 1
ATOM 2026 O O . THR A 1 288 ? 101.710 112.205 119.579 1.00 65.70 288 THR A O 1
ATOM 2030 N N . LEU A 1 289 ? 102.830 113.917 118.671 1.00 71.23 289 LEU A N 1
ATOM 2031 C CA . LEU A 1 289 ? 101.988 114.829 119.413 1.00 71.23 289 LEU A CA 1
ATOM 2032 C C . LEU A 1 289 ? 101.803 116.186 118.767 1.00 71.23 289 LEU A C 1
ATOM 2033 O O . LEU A 1 289 ? 102.709 116.724 118.121 1.00 71.23 289 LEU A O 1
ATOM 2038 N N . GLU A 1 290 ? 100.625 116.742 118.971 1.00 75.36 290 GLU A N 1
ATOM 2039 C CA . GLU A 1 290 ? 100.339 118.106 118.529 1.00 75.36 290 GLU A CA 1
ATOM 2040 C C . GLU A 1 290 ? 99.783 118.957 119.659 1.00 75.36 290 GLU A C 1
ATOM 2041 O O . GLU A 1 290 ? 98.736 118.657 120.235 1.00 75.36 290 GLU A O 1
ATOM 2047 N N . LEU A 1 291 ? 100.467 120.045 119.947 1.00 74.84 291 LEU A N 1
ATOM 2048 C CA . LEU A 1 291 ? 100.050 120.961 120.979 1.00 74.84 291 LEU A CA 1
ATOM 2049 C C . LEU A 1 291 ? 99.469 122.193 120.349 1.00 74.84 291 LEU A C 1
ATOM 2050 O O . LEU A 1 291 ? 99.603 122.410 119.149 1.00 74.84 291 LEU A O 1
ATOM 2055 N N . GLY A 1 292 ? 98.815 123.015 121.148 1.00 79.62 292 GLY A N 1
ATOM 2056 C CA . GLY A 1 292 ? 98.266 124.246 120.617 1.00 79.62 292 GLY A CA 1
ATOM 2057 C C . GLY A 1 292 ? 99.383 125.243 120.490 1.00 79.62 292 GLY A C 1
ATOM 2058 O O . GLY A 1 292 ? 100.556 124.890 120.574 1.00 79.62 292 GLY A O 1
ATOM 2059 N N . GLY A 1 293 ? 99.046 126.492 120.280 1.00 80.55 293 GLY A N 1
ATOM 2060 C CA . GLY A 1 293 ? 100.104 127.443 120.105 1.00 80.55 293 GLY A CA 1
ATOM 2061 C C . GLY A 1 293 ? 99.564 128.804 119.812 1.00 80.55 293 GLY A C 1
ATOM 2062 O O . GLY A 1 293 ? 98.384 129.072 120.019 1.00 80.55 293 GLY A O 1
ATOM 2063 N N . LYS A 1 294 ? 100.435 129.687 119.371 1.00 82.13 294 LYS A N 1
ATOM 2064 C CA . LYS A 1 294 ? 100.015 131.043 119.108 1.00 82.13 294 LYS A CA 1
ATOM 2065 C C . LYS A 1 294 ? 100.541 131.395 117.752 1.00 82.13 294 LYS A C 1
ATOM 2066 O O . LYS A 1 294 ? 101.468 130.751 117.286 1.00 82.13 294 LYS A O 1
ATOM 2072 N N . SER A 1 295 ? 99.971 132.390 117.117 1.00 75.53 295 SER A N 1
ATOM 2073 C CA . SER A 1 295 ? 100.512 132.773 115.839 1.00 75.53 295 SER A CA 1
ATOM 2074 C C . SER A 1 295 ? 100.315 134.249 115.586 1.00 75.53 295 SER A C 1
ATOM 2075 O O . SER A 1 295 ? 99.383 134.846 116.137 1.00 75.53 295 SER A O 1
ATOM 2078 N N . PRO A 1 296 ? 101.253 134.873 114.869 1.00 70.82 296 PRO A N 1
ATOM 2079 C CA . PRO A 1 296 ? 101.197 136.233 114.412 1.00 70.82 296 PRO A CA 1
ATOM 2080 C C . PRO A 1 296 ? 100.404 136.390 113.147 1.00 70.82 296 PRO A C 1
ATOM 2081 O O . PRO A 1 296 ? 100.413 135.510 112.285 1.00 70.82 296 PRO A O 1
ATOM 2085 N N . ASN A 1 297 ? 99.886 137.586 112.987 1.00 73.66 297 ASN A N 1
ATOM 2086 C CA . ASN A 1 297 ? 99.306 138.084 111.756 1.00 73.66 297 ASN A CA 1
ATOM 2087 C C . ASN A 1 297 ? 100.002 139.381 111.391 1.00 73.66 297 ASN A C 1
ATOM 2088 O O . ASN A 1 297 ? 99.840 140.398 112.075 1.00 73.66 297 ASN A O 1
ATOM 2093 N N . ILE A 1 298 ? 100.809 139.352 110.346 1.00 74.35 298 ILE A N 1
ATOM 2094 C CA . ILE A 1 298 ? 101.577 140.527 110.003 1.00 74.35 298 ILE A CA 1
ATOM 2095 C C . ILE A 1 298 ? 100.916 141.287 108.871 1.00 74.35 298 ILE A C 1
ATOM 2096 O O . ILE A 1 298 ? 100.852 140.809 107.734 1.00 74.35 298 ILE A O 1
ATOM 2101 N N . VAL A 1 299 ? 100.472 142.493 109.173 1.00 79.69 299 VAL A N 1
ATOM 2102 C CA . VAL A 1 299 ? 99.751 143.296 108.212 1.00 79.69 299 VAL A CA 1
ATOM 2103 C C . VAL A 1 299 ? 100.589 144.458 107.724 1.00 79.69 299 VAL A C 1
ATOM 2104 O O . VAL A 1 299 ? 100.977 145.331 108.507 1.00 79.69 299 VAL A O 1
ATOM 2108 N N . PHE A 1 300 ? 100.825 144.493 106.423 1.00 83.82 300 PHE A N 1
ATOM 2109 C CA . PHE A 1 300 ? 101.634 145.527 105.814 1.00 83.82 300 PHE A CA 1
ATOM 2110 C C . PHE A 1 300 ? 100.785 146.609 105.186 1.00 83.82 300 PHE A C 1
ATOM 2111 O O . PHE A 1 300 ? 99.659 146.371 104.753 1.00 83.82 300 PHE A O 1
ATOM 2119 N N . ALA A 1 301 ? 101.388 147.789 105.036 1.00 90.03 301 ALA A N 1
ATOM 2120 C CA . ALA A 1 301 ? 100.803 148.998 104.429 1.00 90.03 301 ALA A CA 1
ATOM 2121 C C . ALA A 1 301 ? 100.387 148.822 102.974 1.00 90.03 301 ALA A C 1
ATOM 2122 O O . ALA A 1 301 ? 99.689 149.661 102.406 1.00 90.03 301 ALA A O 1
ATOM 2124 N N . ASP A 1 302 ? 100.837 147.758 102.361 1.00 91.13 302 ASP A N 1
ATOM 2125 C CA . ASP A 1 302 ? 100.556 147.465 100.977 1.00 91.13 302 ASP A CA 1
ATOM 2126 C C . ASP A 1 302 ? 99.202 146.796 100.782 1.00 91.13 302 ASP A C 1
ATOM 2127 O O . ASP A 1 302 ? 98.630 146.852 99.692 1.00 91.13 302 ASP A O 1
ATOM 2132 N N . ALA A 1 303 ? 98.729 146.067 101.779 1.00 92.99 303 ALA A N 1
ATOM 2133 C CA . ALA A 1 303 ? 97.500 145.323 101.616 1.00 92.99 303 ALA A CA 1
ATOM 2134 C C . ALA A 1 303 ? 96.302 146.235 101.692 1.00 92.99 303 ALA A C 1
ATOM 2135 O O . ALA A 1 303 ? 96.300 147.219 102.426 1.00 92.99 303 ALA A O 1
ATOM 2137 N N . GLU A 1 304 ? 95.248 145.877 100.984 1.00 100.02 304 GLU A N 1
ATOM 2138 C CA . GLU A 1 304 ? 93.990 146.580 101.170 1.00 100.02 304 GLU A CA 1
ATOM 2139 C C . GLU A 1 304 ? 93.441 146.298 102.552 1.00 100.02 304 GLU A C 1
ATOM 2140 O O . GLU A 1 304 ? 93.264 145.131 102.919 1.00 100.02 304 GLU A O 1
ATOM 2146 N N . LEU A 1 305 ? 93.164 147.346 103.318 1.00 99.13 305 LEU A N 1
ATOM 2147 C CA . LEU A 1 305 ? 92.654 147.110 104.649 1.00 99.13 305 LEU A CA 1
ATOM 2148 C C . LEU A 1 305 ? 91.325 146.404 104.653 1.00 99.13 305 LEU A C 1
ATOM 2149 O O . LEU A 1 305 ? 91.129 145.507 105.468 1.00 99.13 305 LEU A O 1
ATOM 2154 N N . LYS A 1 306 ? 90.427 146.725 103.730 1.00 96.78 306 LYS A N 1
ATOM 2155 C CA . LYS A 1 306 ? 89.131 146.069 103.782 1.00 96.78 306 LYS A CA 1
ATOM 2156 C C . LYS A 1 306 ? 89.267 144.547 103.785 1.00 96.78 306 LYS A C 1
ATOM 2157 O O . LYS A 1 306 ? 88.562 143.858 104.534 1.00 96.78 306 LYS A O 1
ATOM 2163 N N . LYS A 1 307 ? 90.164 144.024 102.952 1.00 95.52 307 LYS A N 1
ATOM 2164 C CA . LYS A 1 307 ? 90.365 142.594 102.902 1.00 95.52 307 LYS A CA 1
ATOM 2165 C C . LYS A 1 307 ? 91.058 142.098 104.143 1.00 95.52 307 LYS A C 1
ATOM 2166 O O . LYS A 1 307 ? 90.690 141.052 104.689 1.00 95.52 307 LYS A O 1
ATOM 2172 N N . ALA A 1 308 ? 92.072 142.825 104.595 1.00 94.32 308 ALA A N 1
ATOM 2173 C CA . ALA A 1 308 ? 92.786 142.360 105.761 1.00 94.32 308 ALA A CA 1
ATOM 2174 C C . ALA A 1 308 ? 91.845 142.240 106.934 1.00 94.32 308 ALA A C 1
ATOM 2175 O O . ALA A 1 308 ? 91.878 141.246 107.657 1.00 94.32 308 ALA A O 1
ATOM 2177 N N . VAL A 1 309 ? 90.937 143.190 107.075 1.00 93.29 309 VAL A N 1
ATOM 2178 C CA . VAL A 1 309 ? 90.047 143.139 108.201 1.00 93.29 309 VAL A CA 1
ATOM 2179 C C . VAL A 1 309 ? 89.201 141.900 108.161 1.00 93.29 309 VAL A C 1
ATOM 2180 O O . VAL A 1 309 ? 89.067 141.237 109.187 1.00 93.29 309 VAL A O 1
ATOM 2184 N N . GLN A 1 310 ? 88.642 141.550 107.016 1.00 91.78 310 GLN A N 1
ATOM 2185 C CA . GLN A 1 310 ? 87.827 140.349 107.032 1.00 91.78 310 GLN A CA 1
ATOM 2186 C C . GLN A 1 310 ? 88.625 139.101 107.364 1.00 91.78 310 GLN A C 1
ATOM 2187 O O . GLN A 1 310 ? 88.144 138.233 108.101 1.00 91.78 310 GLN A O 1
ATOM 2193 N N . ASN A 1 311 ? 89.857 139.019 106.889 1.00 87.15 311 ASN A N 1
ATOM 2194 C CA . ASN A 1 311 ? 90.630 137.836 107.205 1.00 87.15 311 ASN A CA 1
ATOM 2195 C C . ASN A 1 311 ? 91.033 137.777 108.670 1.00 87.15 311 ASN A C 1
ATOM 2196 O O . ASN A 1 311 ? 90.976 136.700 109.283 1.00 87.15 311 ASN A O 1
ATOM 2201 N N . ILE A 1 312 ? 91.379 138.917 109.263 1.00 86.09 312 ILE A N 1
ATOM 2202 C CA . ILE A 1 312 ? 91.761 138.901 110.664 1.00 86.09 312 ILE A CA 1
ATOM 2203 C C . ILE A 1 312 ? 90.589 138.456 111.496 1.00 86.09 312 ILE A C 1
ATOM 2204 O O . ILE A 1 312 ? 90.759 137.659 112.411 1.00 86.09 312 ILE A O 1
ATOM 2209 N N . ILE A 1 313 ? 89.393 138.952 111.185 1.00 83.83 313 ILE A N 1
ATOM 2210 C CA . ILE A 1 313 ? 88.216 138.591 111.955 1.00 83.83 313 ILE A CA 1
ATOM 2211 C C . ILE A 1 313 ? 87.965 137.113 111.911 1.00 83.83 313 ILE A C 1
ATOM 2212 O O . ILE A 1 313 ? 87.756 136.490 112.956 1.00 83.83 313 ILE A O 1
ATOM 2217 N N . LEU A 1 314 ? 87.997 136.528 110.731 1.00 83.20 314 LEU A N 1
ATOM 2218 C CA . LEU A 1 314 ? 87.733 135.111 110.670 1.00 83.20 314 LEU A CA 1
ATOM 2219 C C . LEU A 1 314 ? 88.647 134.361 111.590 1.00 83.20 314 LEU A C 1
ATOM 2220 O O . LEU A 1 314 ? 88.204 133.582 112.445 1.00 83.20 314 LEU A O 1
ATOM 2225 N N . GLY A 1 315 ? 89.924 134.680 111.481 1.00 81.82 315 GLY A N 1
ATOM 2226 C CA . GLY A 1 315 ? 90.978 134.021 112.209 1.00 81.82 315 GLY A CA 1
ATOM 2227 C C . GLY A 1 315 ? 90.875 134.076 113.721 1.00 81.82 315 GLY A C 1
ATOM 2228 O O . GLY A 1 315 ? 91.588 133.330 114.389 1.00 81.82 315 GLY A O 1
ATOM 2229 N N . ILE A 1 316 ? 90.036 134.933 114.284 1.00 80.95 316 ILE A N 1
ATOM 2230 C CA . ILE A 1 316 ? 89.944 134.995 115.726 1.00 80.95 316 ILE A CA 1
ATOM 2231 C C . ILE A 1 316 ? 88.580 134.643 116.282 1.00 80.95 316 ILE A C 1
ATOM 2232 O O . ILE A 1 316 ? 88.461 134.486 117.499 1.00 80.95 316 ILE A O 1
ATOM 2237 N N . TYR A 1 317 ? 87.555 134.512 115.443 1.00 78.75 317 TYR A N 1
ATOM 2238 C CA . TYR A 1 317 ? 86.260 134.179 115.996 1.00 78.75 317 TYR A CA 1
ATOM 2239 C C . TYR A 1 317 ? 85.680 132.879 115.492 1.00 78.75 317 TYR A C 1
ATOM 2240 O O . TYR A 1 317 ? 84.692 132.391 116.040 1.00 78.75 317 TYR A O 1
ATOM 2249 N N . TYR A 1 318 ? 86.271 132.305 114.474 1.00 84.23 318 TYR A N 1
ATOM 2250 C CA . TYR A 1 318 ? 85.780 131.076 113.893 1.00 84.23 318 TYR A CA 1
ATOM 2251 C C . TYR A 1 318 ? 85.664 129.960 114.914 1.00 84.23 318 TYR A C 1
ATOM 2252 O O . TYR A 1 318 ? 86.528 129.803 115.770 1.00 84.23 318 TYR A O 1
ATOM 2261 N N . ASN A 1 319 ? 84.568 129.210 114.862 1.00 84.87 319 ASN A N 1
ATOM 2262 C CA . ASN A 1 319 ? 84.348 128.062 115.746 1.00 84.87 319 ASN A CA 1
ATOM 2263 C C . ASN A 1 319 ? 84.499 128.418 117.204 1.00 84.87 319 ASN A C 1
ATOM 2264 O O . ASN A 1 319 ? 85.168 127.713 117.961 1.00 84.87 319 ASN A O 1
ATOM 2269 N N . SER A 1 320 ? 83.923 129.541 117.582 1.00 88.22 320 SER A N 1
ATOM 2270 C CA . SER A 1 320 ? 83.914 130.029 118.949 1.00 88.22 320 SER A CA 1
ATOM 2271 C C . SER A 1 320 ? 85.302 130.301 119.522 1.00 88.22 320 SER A C 1
ATOM 2272 O O . SER A 1 320 ? 85.447 130.551 120.727 1.00 88.22 320 SER A O 1
ATOM 2275 N N . GLY A 1 321 ? 86.319 130.313 118.667 1.00 85.26 321 GLY A N 1
ATOM 2276 C CA . GLY A 1 321 ? 87.689 130.573 119.042 1.00 85.26 321 GLY A CA 1
ATOM 2277 C C . GLY A 1 321 ? 88.412 129.325 119.526 1.00 85.26 321 GLY A C 1
ATOM 2278 O O . GLY A 1 321 ? 89.616 129.361 119.795 1.00 85.26 321 GLY A O 1
ATOM 2279 N N . GLU A 1 322 ? 87.726 128.190 119.584 1.00 88.88 322 GLU A N 1
ATOM 2280 C CA . GLU A 1 322 ? 88.342 126.971 120.099 1.00 88.88 322 GLU A CA 1
ATOM 2281 C C . GLU A 1 322 ? 89.089 126.236 118.993 1.00 88.88 322 GLU A C 1
ATOM 2282 O O . GLU A 1 322 ? 88.733 125.133 118.586 1.00 88.88 322 GLU A O 1
ATOM 2288 N N . VAL A 1 323 ? 90.121 126.896 118.494 1.00 82.19 323 VAL A N 1
ATOM 2289 C CA . VAL A 1 323 ? 90.871 126.452 117.342 1.00 82.19 323 VAL A CA 1
ATOM 2290 C C . VAL A 1 323 ? 92.359 126.459 117.607 1.00 82.19 323 VAL A C 1
ATOM 2291 O O . VAL A 1 323 ? 92.917 127.470 118.033 1.00 82.19 323 VAL A O 1
ATOM 2295 N N . CYS A 1 324 ? 93.023 125.369 117.258 1.00 82.61 324 CYS A N 1
ATOM 2296 C CA . CYS A 1 324 ? 94.450 125.216 117.520 1.00 82.61 324 CYS A CA 1
ATOM 2297 C C . CYS A 1 324 ? 95.367 126.275 116.935 1.00 82.61 324 CYS A C 1
ATOM 2298 O O . CYS A 1 324 ? 96.435 126.515 117.493 1.00 82.61 324 CYS A O 1
ATOM 2301 N N . CYS A 1 325 ? 94.994 126.896 115.832 1.00 82.62 325 CYS A N 1
ATOM 2302 C CA . CYS A 1 325 ? 95.850 127.894 115.232 1.00 82.62 325 CYS A CA 1
ATOM 2303 C C . CYS A 1 325 ? 95.185 129.258 115.143 1.00 82.62 325 CYS A C 1
ATOM 2304 O O . CYS A 1 325 ? 95.561 130.080 114.300 1.00 82.62 325 CYS A O 1
ATOM 2307 N N . ALA A 1 326 ? 94.191 129.537 115.979 1.00 82.45 326 ALA A N 1
ATOM 2308 C CA . ALA A 1 326 ? 93.541 130.853 115.895 1.00 82.45 326 ALA A CA 1
ATOM 2309 C C . ALA A 1 326 ? 94.342 131.904 116.630 1.00 82.45 326 ALA A C 1
ATOM 2310 O O . ALA A 1 326 ? 93.998 132.322 117.732 1.00 82.45 326 ALA A O 1
ATOM 2312 N N . GLY A 1 327 ? 95.431 132.319 116.014 1.00 76.42 327 GLY A N 1
ATOM 2313 C CA . GLY A 1 327 ? 96.334 133.256 116.645 1.00 76.42 327 GLY A CA 1
ATOM 2314 C C . GLY A 1 327 ? 95.706 134.596 116.920 1.00 76.42 327 GLY A C 1
ATOM 2315 O O . GLY A 1 327 ? 94.946 135.135 116.119 1.00 76.42 327 GLY A O 1
ATOM 2316 N N . SER A 1 328 ? 96.127 135.162 118.033 1.00 76.63 328 SER A N 1
ATOM 2317 C CA . SER A 1 328 ? 95.689 136.435 118.519 1.00 76.63 328 SER A CA 1
ATOM 2318 C C . SER A 1 328 ? 96.718 137.537 118.418 1.00 76.63 328 SER A C 1
ATOM 2319 O O . SER A 1 328 ? 96.442 138.653 118.864 1.00 76.63 328 SER A O 1
ATOM 2322 N N . ARG A 1 329 ? 97.915 137.284 117.899 1.00 75.13 329 ARG A N 1
ATOM 2323 C CA . ARG A 1 329 ? 98.874 138.372 117.909 1.00 75.13 329 ARG A CA 1
ATOM 2324 C C . ARG A 1 329 ? 98.842 139.144 116.612 1.00 75.13 329 ARG A C 1
ATOM 2325 O O . ARG A 1 329 ? 99.307 138.653 115.583 1.00 75.13 329 ARG A O 1
ATOM 2333 N N . VAL A 1 330 ? 98.333 140.356 116.644 1.00 72.88 330 VAL A N 1
ATOM 2334 C CA . VAL A 1 330 ? 98.208 141.107 115.414 1.00 72.88 330 VAL A CA 1
ATOM 2335 C C . VAL A 1 330 ? 99.180 142.270 115.388 1.00 72.88 330 VAL A C 1
ATOM 2336 O O . VAL A 1 330 ? 99.215 143.084 116.310 1.00 72.88 330 VAL A O 1
ATOM 2340 N N . TYR A 1 331 ? 99.977 142.336 114.341 1.00 73.90 331 TYR A N 1
ATOM 2341 C CA . TYR A 1 331 ? 100.985 143.365 114.191 1.00 73.90 331 TYR A CA 1
ATOM 2342 C C . TYR A 1 331 ? 100.663 144.268 113.019 1.00 73.90 331 TYR A C 1
ATOM 2343 O O . TYR A 1 331 ? 100.625 143.813 111.873 1.00 73.90 331 TYR A O 1
ATOM 2352 N N . VAL A 1 332 ? 100.446 145.545 113.278 1.00 83.83 332 VAL A N 1
ATOM 2353 C CA . VAL A 1 332 ? 100.040 146.425 112.195 1.00 83.83 332 VAL A CA 1
ATOM 2354 C C . VAL A 1 332 ? 101.052 147.506 111.900 1.00 83.83 332 VAL A C 1
ATOM 2355 O O . VAL A 1 332 ? 101.409 148.291 112.785 1.00 83.83 332 VAL A O 1
ATOM 2359 N N . GLU A 1 333 ? 101.504 147.559 110.648 1.00 91.04 333 GLU A N 1
ATOM 2360 C CA . GLU A 1 333 ? 102.497 148.548 110.265 1.00 91.04 333 GLU A CA 1
ATOM 2361 C C . GLU A 1 333 ? 101.995 149.934 110.623 1.00 91.04 333 GLU A C 1
ATOM 2362 O O . GLU A 1 333 ? 100.911 150.332 110.214 1.00 91.04 333 GLU A O 1
ATOM 2368 N N . GLU A 1 334 ? 102.841 150.691 111.301 1.00 92.72 334 GLU A N 1
ATOM 2369 C CA . GLU A 1 334 ? 102.509 152.002 111.834 1.00 92.72 334 GLU A CA 1
ATOM 2370 C C . GLU A 1 334 ? 101.730 152.946 110.945 1.00 92.72 334 GLU A C 1
ATOM 2371 O O . GLU A 1 334 ? 100.765 153.548 111.414 1.00 92.72 334 GLU A O 1
ATOM 2377 N N . SER A 1 335 ? 102.087 153.059 109.678 1.00 93.34 335 SER A N 1
ATOM 2378 C CA . SER A 1 335 ? 101.458 154.045 108.798 1.00 93.34 335 SER A CA 1
ATOM 2379 C C . SER A 1 335 ? 99.960 153.855 108.576 1.00 93.34 335 SER A C 1
ATOM 2380 O O . SER A 1 335 ? 99.278 154.775 108.120 1.00 93.34 335 SER A O 1
ATOM 2383 N N . ILE A 1 336 ? 99.442 152.681 108.879 1.00 93.65 336 ILE A N 1
ATOM 2384 C CA . ILE A 1 336 ? 98.036 152.372 108.706 1.00 93.65 336 ILE A CA 1
ATOM 2385 C C . ILE A 1 336 ? 97.372 152.005 110.012 1.00 93.65 336 ILE A C 1
ATOM 2386 O O . ILE A 1 336 ? 96.200 151.615 110.027 1.00 93.65 336 ILE A O 1
ATOM 2391 N N . TYR A 1 337 ? 98.088 152.160 111.112 1.00 93.22 337 TYR A N 1
ATOM 2392 C CA . TYR A 1 337 ? 97.598 151.685 112.388 1.00 93.22 337 TYR A CA 1
ATOM 2393 C C . TYR A 1 337 ? 96.249 152.249 112.721 1.00 93.22 337 TYR A C 1
ATOM 2394 O O . TYR A 1 337 ? 95.334 151.510 113.086 1.00 93.22 337 TYR A O 1
ATOM 2403 N N . ASP A 1 338 ? 96.107 153.550 112.563 1.00 97.91 338 ASP A N 1
ATOM 2404 C CA . ASP A 1 338 ? 94.887 154.221 112.941 1.00 97.91 338 ASP A CA 1
ATOM 2405 C C . ASP A 1 338 ? 93.675 153.701 112.214 1.00 97.91 338 ASP A C 1
ATOM 2406 O O . ASP A 1 338 ? 92.573 153.710 112.767 1.00 97.91 338 ASP A O 1
ATOM 2411 N N . LYS A 1 339 ? 93.834 153.307 110.960 1.00 98.67 339 LYS A N 1
ATOM 2412 C CA . LYS A 1 339 ? 92.666 152.879 110.242 1.00 98.67 339 LYS A CA 1
ATOM 2413 C C . LYS A 1 339 ? 92.397 151.429 110.477 1.00 98.67 339 LYS A C 1
ATOM 2414 O O . LYS A 1 339 ? 91.232 151.028 110.535 1.00 98.67 339 LYS A O 1
ATOM 2420 N N . PHE A 1 340 ? 93.435 150.626 110.644 1.00 96.72 340 PHE A N 1
ATOM 2421 C CA . PHE A 1 340 ? 93.150 149.242 110.918 1.00 96.72 340 PHE A CA 1
ATOM 2422 C C . PHE A 1 340 ? 92.289 149.177 112.155 1.00 96.72 340 PHE A C 1
ATOM 2423 O O . PHE A 1 340 ? 91.254 148.516 112.172 1.00 96.72 340 PHE A O 1
ATOM 2431 N N . ILE A 1 341 ? 92.701 149.870 113.212 1.00 97.04 341 ILE A N 1
ATOM 2432 C CA . ILE A 1 341 ? 91.938 149.721 114.435 1.00 97.04 341 ILE A CA 1
ATOM 2433 C C . ILE A 1 341 ? 90.567 150.379 114.363 1.00 97.04 341 ILE A C 1
ATOM 2434 O O . ILE A 1 341 ? 89.603 149.833 114.905 1.00 97.04 341 ILE A O 1
ATOM 2439 N N . GLU A 1 342 ? 90.422 151.505 113.672 1.00 98.41 342 GLU A N 1
ATOM 2440 C CA . GLU A 1 342 ? 89.108 152.111 113.589 1.00 98.41 342 GLU A CA 1
ATOM 2441 C C . GLU A 1 342 ? 88.102 151.175 112.958 1.00 98.41 342 GLU A C 1
ATOM 2442 O O . GLU A 1 342 ? 86.997 150.982 113.487 1.00 98.41 342 GLU A O 1
ATOM 2448 N N . GLU A 1 343 ? 88.498 150.577 111.837 1.00 99.48 343 GLU A N 1
ATOM 2449 C CA . GLU A 1 343 ? 87.619 149.700 111.096 1.00 99.48 343 GLU A CA 1
ATOM 2450 C C . GLU A 1 343 ? 87.409 148.386 111.787 1.00 99.48 343 GLU A C 1
ATOM 2451 O O . GLU A 1 343 ? 86.289 147.888 111.838 1.00 99.48 343 GLU A O 1
ATOM 2457 N N . PHE A 1 344 ? 88.470 147.813 112.315 1.00 97.91 344 PHE A N 1
ATOM 2458 C CA . PHE A 1 344 ? 88.375 146.521 112.944 1.00 97.91 344 PHE A CA 1
ATOM 2459 C C . PHE A 1 344 ? 87.369 146.569 114.073 1.00 97.91 344 PHE A C 1
ATOM 2460 O O . PHE A 1 344 ? 86.478 145.716 114.164 1.00 97.91 344 PHE A O 1
ATOM 2468 N N . LYS A 1 345 ? 87.498 147.571 114.932 1.00 101.49 345 LYS A N 1
ATOM 2469 C CA . LYS A 1 345 ? 86.580 147.685 116.041 1.00 101.49 345 LYS A CA 1
ATOM 2470 C C . LYS A 1 345 ? 85.158 147.782 115.561 1.00 101.49 345 LYS A C 1
ATOM 2471 O O . LYS A 1 345 ? 84.294 147.027 116.003 1.00 101.49 345 LYS A O 1
ATOM 2477 N N . ALA A 1 346 ? 84.893 148.707 114.655 1.00 99.81 346 ALA A N 1
ATOM 2478 C CA . ALA A 1 346 ? 83.535 148.874 114.199 1.00 99.81 346 ALA A CA 1
ATOM 2479 C C . ALA A 1 346 ? 83.001 147.617 113.554 1.00 99.81 346 ALA A C 1
ATOM 2480 O O . ALA A 1 346 ? 81.856 147.233 113.759 1.00 99.81 346 ALA A O 1
ATOM 2482 N N . ALA A 1 347 ? 83.831 146.932 112.800 1.00 102.69 347 ALA A N 1
ATOM 2483 C CA . ALA A 1 347 ? 83.383 145.743 112.109 1.00 102.69 347 ALA A CA 1
ATOM 2484 C C . ALA A 1 347 ? 82.871 144.680 113.065 1.00 102.69 347 ALA A C 1
ATOM 2485 O O . ALA A 1 347 ? 81.882 144.000 112.775 1.00 102.69 347 ALA A O 1
ATOM 2487 N N . SER A 1 348 ? 83.494 144.570 114.231 1.00 104.46 348 SER A N 1
ATOM 2488 C CA . SER A 1 348 ? 83.134 143.539 115.190 1.00 104.46 348 SER A CA 1
ATOM 2489 C C . SER A 1 348 ? 81.712 143.672 115.712 1.00 104.46 348 SER A C 1
ATOM 2490 O O . SER A 1 348 ? 81.136 142.703 116.215 1.00 104.46 348 SER A O 1
ATOM 2493 N N . GLU A 1 349 ? 81.117 144.850 115.579 1.00 103.99 349 GLU A N 1
ATOM 2494 C CA . GLU A 1 349 ? 79.782 145.085 116.094 1.00 103.99 349 GLU A CA 1
ATOM 2495 C C . GLU A 1 349 ? 78.745 144.238 115.383 1.00 103.99 349 GLU A C 1
ATOM 2496 O O . GLU A 1 349 ? 77.662 143.999 115.914 1.00 103.99 349 GLU A O 1
ATOM 2502 N N . SER A 1 350 ? 79.064 143.792 114.179 1.00 104.68 350 SER A N 1
ATOM 2503 C CA . SER A 1 350 ? 78.158 143.015 113.361 1.00 104.68 350 SER A CA 1
ATOM 2504 C C . SER A 1 350 ? 78.268 141.516 113.567 1.00 104.68 350 SER A C 1
ATOM 2505 O O . SER A 1 350 ? 77.573 140.743 112.892 1.00 104.68 350 SER A O 1
ATOM 2508 N N . ILE A 1 351 ? 79.125 141.050 114.457 1.00 100.61 351 ILE A N 1
ATOM 2509 C CA . ILE A 1 351 ? 79.233 139.609 114.515 1.00 100.61 351 ILE A CA 1
ATOM 2510 C C . ILE A 1 351 ? 78.091 139.014 115.298 1.00 100.61 351 ILE A C 1
ATOM 2511 O O . ILE A 1 351 ? 78.147 138.881 116.518 1.00 100.61 351 ILE A O 1
ATOM 2516 N N . LYS A 1 352 ? 77.075 138.596 114.573 1.00 99.89 352 LYS A N 1
ATOM 2517 C CA . LYS A 1 352 ? 75.911 138.015 115.204 1.00 99.89 352 LYS A CA 1
ATOM 2518 C C . LYS A 1 352 ? 76.274 136.752 115.962 1.00 99.89 352 LYS A C 1
ATOM 2519 O O . LYS A 1 352 ? 76.916 135.837 115.417 1.00 99.89 352 LYS A O 1
ATOM 2525 N N . VAL A 1 353 ? 75.813 136.704 117.203 1.00 95.86 353 VAL A N 1
ATOM 2526 C CA . VAL A 1 353 ? 76.020 135.580 118.089 1.00 95.86 353 VAL A CA 1
ATOM 2527 C C . VAL A 1 353 ? 74.681 135.059 118.560 1.00 95.86 353 VAL A C 1
ATOM 2528 O O . VAL A 1 353 ? 73.805 135.838 118.937 1.00 95.86 353 VAL A O 1
ATOM 2532 N N . GLY A 1 354 ? 74.510 133.746 118.532 1.00 96.92 354 GLY A N 1
ATOM 2533 C CA . GLY A 1 354 ? 73.222 133.218 118.954 1.00 96.92 354 GLY A CA 1
ATOM 2534 C C . GLY A 1 354 ? 73.015 131.726 118.731 1.00 96.92 354 GLY A C 1
ATOM 2535 O O . GLY A 1 354 ? 73.922 130.916 118.904 1.00 96.92 354 GLY A O 1
ATOM 2536 N N . ASP A 1 355 ? 71.771 131.379 118.419 1.00 98.90 355 ASP A N 1
ATOM 2537 C CA . ASP A 1 355 ? 71.312 130.006 118.252 1.00 98.90 355 ASP A CA 1
ATOM 2538 C C . ASP A 1 355 ? 72.114 129.243 117.185 1.00 98.90 355 ASP A C 1
ATOM 2539 O O . ASP A 1 355 ? 72.210 129.701 116.057 1.00 98.90 355 ASP A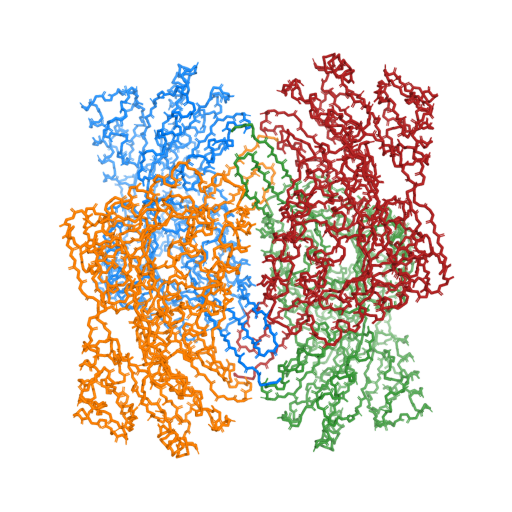 O 1
ATOM 2544 N N . PRO A 1 356 ? 72.743 128.111 117.522 1.00 97.90 356 PRO A N 1
ATOM 2545 C CA . PRO A 1 356 ? 73.474 127.262 116.590 1.00 97.90 356 PRO A CA 1
ATOM 2546 C C . PRO A 1 356 ? 72.613 126.753 115.431 1.00 97.90 356 PRO A C 1
ATOM 2547 O O . PRO A 1 356 ? 73.133 126.435 114.356 1.00 97.90 356 PRO A O 1
ATOM 2551 N N . PHE A 1 357 ? 71.293 126.736 115.580 1.00 96.95 357 PHE A N 1
ATOM 2552 C CA . PHE A 1 357 ? 70.467 126.251 114.494 1.00 96.95 357 PHE A CA 1
ATOM 2553 C C . PHE A 1 357 ? 69.714 127.399 113.901 1.00 96.95 357 PHE A C 1
ATOM 2554 O O . PHE A 1 357 ? 68.484 127.432 113.852 1.00 96.95 357 PHE A O 1
ATOM 2562 N N . ASP A 1 358 ? 70.509 128.317 113.409 1.00 104.81 358 ASP A N 1
ATOM 2563 C CA . ASP A 1 358 ? 70.115 129.542 112.747 1.00 104.81 358 ASP A CA 1
ATOM 2564 C C . ASP A 1 358 ? 71.208 129.898 111.764 1.00 104.81 358 ASP A C 1
ATOM 2565 O O . ASP A 1 358 ? 72.303 130.316 112.145 1.00 104.81 358 ASP A O 1
ATOM 2570 N N . GLU A 1 359 ? 70.924 129.733 110.489 1.00 105.22 359 GLU A N 1
ATOM 2571 C CA . GLU A 1 359 ? 71.923 129.954 109.458 1.00 105.22 359 GLU A CA 1
ATOM 2572 C C . GLU A 1 359 ? 72.500 131.366 109.430 1.00 105.22 359 GLU A C 1
ATOM 2573 O O . GLU A 1 359 ? 73.537 131.588 108.806 1.00 105.22 359 GLU A O 1
ATOM 2579 N N . SER A 1 360 ? 71.820 132.331 110.032 1.00 103.76 360 SER A N 1
ATOM 2580 C CA . SER A 1 360 ? 72.318 133.691 110.014 1.00 103.76 360 SER A CA 1
ATOM 2581 C C . SER A 1 360 ? 73.400 134.008 111.055 1.00 103.76 360 SER A C 1
ATOM 2582 O O . SER A 1 360 ? 73.947 135.117 111.018 1.00 103.76 360 SER A O 1
ATOM 2585 N N . THR A 1 361 ? 73.700 133.108 112.003 1.00 100.65 361 THR A N 1
ATOM 2586 C CA . THR A 1 361 ? 74.698 133.461 113.017 1.00 100.65 361 THR A CA 1
ATOM 2587 C C . THR A 1 361 ? 76.102 133.220 112.526 1.00 100.65 361 THR A C 1
ATOM 2588 O O . THR A 1 361 ? 76.329 132.514 111.545 1.00 100.65 361 THR A O 1
ATOM 2592 N N . PHE A 1 362 ? 77.060 133.794 113.234 1.00 95.46 362 PHE A N 1
ATOM 2593 C CA . PHE A 1 362 ? 78.451 133.557 112.940 1.00 95.46 362 PHE A CA 1
ATOM 2594 C C . PHE A 1 362 ? 79.089 132.885 114.132 1.00 95.46 362 PHE A C 1
ATOM 2595 O O . PHE A 1 362 ? 79.795 131.878 114.004 1.00 95.46 362 PHE A O 1
ATOM 2603 N N . GLN A 1 363 ? 78.841 133.451 115.308 1.00 96.51 363 GLN A N 1
ATOM 2604 C CA . GLN A 1 363 ? 79.410 132.940 116.533 1.00 96.51 363 GLN A CA 1
ATOM 2605 C C . GLN A 1 363 ? 78.398 132.087 117.269 1.00 96.51 363 GLN A C 1
ATOM 2606 O O . GLN A 1 363 ? 77.231 132.473 117.407 1.00 96.51 363 GLN A O 1
ATOM 2612 N N . GLY A 1 364 ? 78.859 130.924 117.716 1.00 94.01 364 GLY A N 1
ATOM 2613 C CA . GLY A 1 364 ? 78.067 129.976 118.479 1.00 94.01 364 GLY A CA 1
ATOM 2614 C C . GLY A 1 364 ? 78.457 129.965 119.951 1.00 94.01 364 GLY A C 1
ATOM 2615 O O . GLY A 1 364 ? 78.851 130.989 120.519 1.00 94.01 364 GLY A O 1
ATOM 2616 N N . ALA A 1 365 ? 78.310 128.800 120.576 1.00 92.04 365 ALA A N 1
ATOM 2617 C CA . ALA A 1 365 ? 78.567 128.623 122.011 1.00 92.04 365 ALA A CA 1
ATOM 2618 C C . ALA A 1 365 ? 79.946 128.027 122.302 1.00 92.04 365 ALA A C 1
ATOM 2619 O O . ALA A 1 365 ? 80.597 127.450 121.426 1.00 92.04 365 ALA A O 1
ATOM 2621 N N . GLN A 1 366 ? 80.380 128.166 123.557 1.00 89.85 366 GLN A N 1
ATOM 2622 C CA . GLN A 1 366 ? 81.621 127.591 124.062 1.00 89.85 366 GLN A CA 1
ATOM 2623 C C . GLN A 1 366 ? 81.316 126.161 124.475 1.00 89.85 366 GLN A C 1
ATOM 2624 O O . GLN A 1 366 ? 80.163 125.837 124.740 1.00 89.85 366 GLN A O 1
ATOM 2630 N N . THR A 1 367 ? 82.320 125.297 124.553 1.00 89.89 367 THR A N 1
ATOM 2631 C CA . THR A 1 367 ? 82.022 123.911 124.923 1.00 89.89 367 THR A CA 1
ATOM 2632 C C . THR A 1 367 ? 81.416 123.698 126.308 1.00 89.89 367 THR A C 1
ATOM 2633 O O . THR A 1 367 ? 80.510 122.871 126.451 1.00 89.89 367 THR A O 1
ATOM 2637 N N . SER A 1 368 ? 81.932 124.348 127.336 1.00 92.85 368 SER A N 1
ATOM 2638 C CA . SER A 1 368 ? 81.402 124.125 128.677 1.00 92.85 368 SER A CA 1
ATOM 2639 C C . SER A 1 368 ? 81.772 125.267 129.577 1.00 92.85 368 SER A C 1
ATOM 2640 O O . SER A 1 368 ? 82.576 126.133 129.210 1.00 92.85 368 SER A O 1
ATOM 2643 N N . GLN A 1 369 ? 81.244 125.234 130.791 1.00 93.20 369 GLN A N 1
ATOM 2644 C CA . GLN A 1 369 ? 81.551 126.272 131.748 1.00 93.20 369 GLN A CA 1
ATOM 2645 C C . GLN A 1 369 ? 82.993 126.250 132.188 1.00 93.20 369 GLN A C 1
ATOM 2646 O O . GLN A 1 369 ? 83.471 127.232 132.749 1.00 93.20 369 GLN A O 1
ATOM 2652 N N . MET A 1 370 ? 83.698 125.152 131.975 1.00 89.82 370 MET A N 1
ATOM 2653 C CA . MET A 1 370 ? 85.071 125.127 132.414 1.00 89.82 370 MET A CA 1
ATOM 2654 C C . MET A 1 370 ? 85.844 126.162 131.651 1.00 89.82 370 MET A C 1
ATOM 2655 O O . MET A 1 370 ? 86.492 127.045 132.229 1.00 89.82 370 MET A O 1
ATOM 2660 N N . GLN A 1 371 ? 85.755 126.053 130.337 1.00 91.55 371 GLN A N 1
ATOM 2661 C CA . GLN A 1 371 ? 86.461 126.938 129.458 1.00 91.55 371 GLN A CA 1
ATOM 2662 C C . GLN A 1 371 ? 85.925 128.326 129.622 1.00 91.55 371 GLN A C 1
ATOM 2663 O O . GLN A 1 371 ? 86.678 129.292 129.528 1.00 91.55 371 GLN A O 1
ATOM 2669 N N . LEU A 1 372 ? 84.630 128.447 129.858 1.00 90.04 372 LEU A N 1
ATOM 2670 C CA . LEU A 1 372 ? 84.079 129.766 130.030 1.00 90.04 372 LEU A CA 1
ATOM 2671 C C . LEU A 1 372 ? 84.735 130.462 131.199 1.00 90.04 372 LEU A C 1
ATOM 2672 O O . LEU A 1 372 ? 85.167 131.614 131.080 1.00 90.04 372 LEU A O 1
ATOM 2677 N N . ASN A 1 373 ? 84.840 129.778 132.327 1.00 88.40 373 ASN A N 1
ATOM 2678 C CA . ASN A 1 373 ? 85.449 130.421 133.465 1.00 88.40 373 ASN A CA 1
ATOM 2679 C C . ASN A 1 373 ? 86.893 130.767 133.207 1.00 88.40 373 ASN A C 1
ATOM 2680 O O . ASN A 1 373 ? 87.346 131.847 133.594 1.00 88.40 373 ASN A O 1
ATOM 2685 N N . LYS A 1 374 ? 87.613 129.886 132.526 1.00 87.01 374 LYS A N 1
ATOM 2686 C CA . LYS A 1 374 ? 89.005 130.156 132.238 1.00 87.01 374 LYS A CA 1
ATOM 2687 C C . LYS A 1 374 ? 89.170 131.428 131.434 1.00 87.01 374 LYS A C 1
ATOM 2688 O O . LYS A 1 374 ? 90.024 132.267 131.740 1.00 87.01 374 LYS A O 1
ATOM 2694 N N . ILE A 1 375 ? 88.352 131.591 130.411 1.00 86.49 375 ILE A N 1
ATOM 2695 C CA . ILE A 1 375 ? 88.483 132.761 129.577 1.00 86.49 375 ILE A CA 1
ATOM 2696 C C . ILE A 1 375 ? 88.243 134.001 130.372 1.00 86.49 375 ILE A C 1
ATOM 2697 O O . ILE A 1 375 ? 89.006 134.965 130.269 1.00 86.49 375 ILE A O 1
ATOM 2702 N N . LEU A 1 376 ? 87.180 134.005 131.148 1.00 85.72 376 LEU A N 1
ATOM 2703 C CA . LEU A 1 376 ? 86.869 135.205 131.870 1.00 85.72 376 LEU A CA 1
ATOM 2704 C C . LEU A 1 376 ? 87.979 135.542 132.852 1.00 85.72 376 LEU A C 1
ATOM 2705 O O . LEU A 1 376 ? 88.296 136.718 133.046 1.00 85.72 376 LEU A O 1
ATOM 2710 N N . LYS A 1 377 ? 88.595 134.531 133.457 1.00 84.43 377 LYS A N 1
ATOM 2711 C CA . LYS A 1 377 ? 89.685 134.793 134.375 1.00 84.43 377 LYS A CA 1
ATOM 2712 C C . LYS A 1 377 ? 90.783 135.585 133.712 1.00 84.43 377 LYS A C 1
ATOM 2713 O O . LYS A 1 377 ? 91.286 136.554 134.285 1.00 84.43 377 LYS A O 1
ATOM 2719 N N . TYR A 1 378 ? 91.142 135.202 132.501 1.00 85.36 378 TYR A N 1
ATOM 2720 C CA . TYR A 1 378 ? 92.196 135.918 131.831 1.00 85.36 378 TYR A CA 1
ATOM 2721 C C . TYR A 1 378 ? 91.814 137.308 131.448 1.00 85.36 378 TYR A C 1
ATOM 2722 O O . TYR A 1 378 ? 92.684 138.183 131.384 1.00 85.36 378 TYR A O 1
ATOM 2731 N N . VAL A 1 379 ? 90.547 137.537 131.179 1.00 83.63 379 VAL A N 1
ATOM 2732 C CA . VAL A 1 379 ? 90.168 138.883 130.846 1.00 83.63 379 VAL A CA 1
ATOM 2733 C C . VAL A 1 379 ? 90.467 139.756 132.046 1.00 83.63 379 VAL A C 1
ATOM 2734 O O . VAL A 1 379 ? 91.043 140.841 131.912 1.00 83.63 379 VAL A O 1
ATOM 2738 N N . ASP A 1 380 ? 90.094 139.277 133.232 1.00 88.46 380 ASP A N 1
ATOM 2739 C CA . ASP A 1 380 ? 90.385 140.035 134.439 1.00 88.46 380 ASP A CA 1
ATOM 2740 C C . ASP A 1 380 ? 91.872 140.207 134.688 1.00 88.46 380 ASP A C 1
ATOM 2741 O O . ASP A 1 380 ? 92.300 141.287 135.112 1.00 88.46 380 ASP A O 1
ATOM 2746 N N . ILE A 1 381 ? 92.673 139.196 134.396 1.00 86.72 381 ILE A N 1
ATOM 2747 C CA . ILE A 1 381 ? 94.094 139.366 134.606 1.00 86.72 381 ILE A CA 1
ATOM 2748 C C . ILE A 1 381 ? 94.586 140.487 133.747 1.00 86.72 381 ILE A C 1
ATOM 2749 O O . ILE A 1 381 ? 95.304 141.362 134.222 1.00 86.72 381 ILE A O 1
ATOM 2754 N N . GLY A 1 382 ? 94.185 140.478 132.486 1.00 89.82 382 GLY A N 1
ATOM 2755 C CA . GLY A 1 382 ? 94.600 141.502 131.554 1.00 89.82 382 GLY A CA 1
ATOM 2756 C C . GLY A 1 382 ? 94.358 142.885 132.122 1.00 89.82 382 GLY A C 1
ATOM 2757 O O . GLY A 1 382 ? 95.257 143.740 132.138 1.00 89.82 382 GLY A O 1
ATOM 2758 N N . LYS A 1 383 ? 93.133 143.116 132.592 1.00 90.35 383 LYS A N 1
ATOM 2759 C CA . LYS A 1 383 ? 92.780 144.420 133.129 1.00 90.35 383 LYS A CA 1
ATOM 2760 C C . LYS A 1 383 ? 93.662 144.838 134.290 1.00 90.35 383 LYS A C 1
ATOM 2761 O O . LYS A 1 383 ? 94.011 146.015 134.417 1.00 90.35 383 LYS A O 1
ATOM 2767 N N . ASN A 1 384 ? 94.034 143.888 135.135 1.00 93.94 384 ASN A N 1
ATOM 2768 C CA . ASN A 1 384 ? 94.868 144.207 136.280 1.00 93.94 384 ASN A CA 1
ATOM 2769 C C . ASN A 1 384 ? 96.343 144.379 135.939 1.00 93.94 384 ASN A C 1
ATOM 2770 O O . ASN A 1 384 ? 97.001 145.259 136.498 1.00 93.94 384 ASN A O 1
ATOM 2775 N N . GLU A 1 385 ? 96.892 143.555 135.046 1.00 94.55 385 GLU A N 1
ATOM 2776 C CA . GLU A 1 385 ? 98.297 143.745 134.706 1.00 94.55 385 GLU A CA 1
ATOM 2777 C C . GLU A 1 385 ? 98.502 145.067 133.977 1.00 94.55 385 GLU A C 1
ATOM 2778 O O . GLU A 1 385 ? 99.575 145.665 134.078 1.00 94.55 385 GLU A O 1
ATOM 2784 N N . GLY A 1 386 ? 97.459 145.574 133.310 1.00 91.73 386 GLY A N 1
ATOM 2785 C CA . GLY A 1 386 ? 97.542 146.870 132.649 1.00 91.73 386 GLY A CA 1
ATOM 2786 C C . GLY A 1 386 ? 97.169 146.934 131.168 1.00 91.73 386 GLY A C 1
ATOM 2787 O O . GLY A 1 386 ? 97.424 147.949 130.520 1.00 91.73 386 GLY A O 1
ATOM 2788 N N . ALA A 1 387 ? 96.624 145.866 130.603 1.00 92.12 387 ALA A N 1
ATOM 2789 C CA . ALA A 1 387 ? 96.202 145.887 129.206 1.00 92.12 387 ALA A CA 1
ATOM 2790 C C . ALA A 1 387 ? 95.044 146.872 129.038 1.00 92.12 387 ALA A C 1
ATOM 2791 O O . ALA A 1 387 ? 94.282 147.086 129.980 1.00 92.12 387 ALA A O 1
ATOM 2793 N N . THR A 1 388 ? 94.900 147.491 127.865 1.00 91.73 388 THR A N 1
ATOM 2794 C CA . THR A 1 388 ? 93.746 148.352 127.648 1.00 91.73 388 THR A CA 1
ATOM 2795 C C . THR A 1 388 ? 92.657 147.563 126.963 1.00 91.73 388 THR A C 1
ATOM 2796 O O . THR A 1 388 ? 92.891 146.914 125.941 1.00 91.73 388 THR A O 1
ATOM 2800 N N . LEU A 1 389 ? 91.466 147.609 127.524 1.00 89.39 389 LEU A N 1
ATOM 2801 C CA . LEU A 1 389 ? 90.344 146.904 126.941 1.00 89.39 389 LEU A CA 1
ATOM 2802 C C . LEU A 1 389 ? 89.635 147.827 125.988 1.00 89.39 389 LEU A C 1
ATOM 2803 O O . LEU A 1 389 ? 89.338 148.966 126.340 1.00 89.39 389 LEU A O 1
ATOM 2808 N N . ILE A 1 390 ? 89.387 147.348 124.779 1.00 89.32 390 ILE A N 1
ATOM 2809 C CA . ILE A 1 390 ? 88.694 148.122 123.767 1.00 89.32 390 ILE A CA 1
ATOM 2810 C C . ILE A 1 390 ? 87.235 147.747 123.789 1.00 89.32 390 ILE A C 1
ATOM 2811 O O . ILE A 1 390 ? 86.362 148.613 123.767 1.00 89.32 390 ILE A O 1
ATOM 2816 N N . THR A 1 391 ? 86.969 146.444 123.812 1.00 93.73 391 THR A N 1
ATOM 2817 C CA . THR A 1 391 ? 85.587 145.966 123.847 1.00 93.73 391 THR A CA 1
ATOM 2818 C C . THR A 1 391 ? 85.436 144.554 124.400 1.00 93.73 391 THR A C 1
ATOM 2819 O O . THR A 1 391 ? 86.409 143.797 124.446 1.00 93.73 391 THR A O 1
ATOM 2823 N N . GLY A 1 392 ? 84.186 144.234 124.824 1.00 96.55 392 GLY A N 1
ATOM 2824 C CA . GLY A 1 392 ? 83.715 142.918 125.317 1.00 96.55 392 GLY A CA 1
ATOM 2825 C C . GLY A 1 392 ? 84.219 142.528 126.705 1.00 96.55 392 GLY A C 1
ATOM 2826 O O . GLY A 1 392 ? 84.556 143.385 127.513 1.00 96.55 392 GLY A O 1
ATOM 2827 N N . GLY A 1 393 ? 84.235 141.209 126.991 1.00 95.01 393 GLY A N 1
ATOM 2828 C CA . GLY A 1 393 ? 84.705 140.676 128.278 1.00 95.01 393 GLY A CA 1
ATOM 2829 C C . GLY A 1 393 ? 83.572 140.277 129.181 1.00 95.01 393 GLY A C 1
ATOM 2830 O O . GLY A 1 393 ? 83.761 139.688 130.248 1.00 95.01 393 GLY A O 1
ATOM 2831 N N . GLU A 1 394 ? 82.396 140.618 128.752 1.00 96.60 394 GLU A N 1
ATOM 2832 C CA . GLU A 1 394 ? 81.185 140.325 129.455 1.00 96.60 394 GLU A CA 1
ATOM 2833 C C . GLU A 1 394 ? 80.654 138.965 129.058 1.00 96.60 394 GLU A C 1
ATOM 2834 O O . GLU A 1 394 ? 80.849 138.512 127.928 1.00 96.60 394 GLU A O 1
ATOM 2840 N N . ARG A 1 395 ? 79.961 138.317 129.977 1.00 94.61 395 ARG A N 1
ATOM 2841 C CA . ARG A 1 395 ? 79.268 137.096 129.618 1.00 94.61 395 ARG A CA 1
ATOM 2842 C C . ARG A 1 395 ? 78.062 137.526 128.818 1.00 94.61 395 ARG A C 1
ATOM 2843 O O . ARG A 1 395 ? 77.420 138.522 129.152 1.00 94.61 395 ARG A O 1
ATOM 2851 N N . LEU A 1 396 ? 77.699 136.785 127.791 1.00 98.17 396 LEU A N 1
ATOM 2852 C CA . LEU A 1 396 ? 76.569 137.214 126.977 1.00 98.17 396 LEU A CA 1
ATOM 2853 C C . LEU A 1 396 ? 75.231 136.783 127.564 1.00 98.17 396 LEU A C 1
ATOM 2854 O O . LEU A 1 396 ? 74.541 135.928 127.010 1.00 98.17 396 LEU A O 1
ATOM 2859 N N . GLY A 1 397 ? 74.861 137.391 128.674 1.00 99.40 397 GLY A N 1
ATOM 2860 C CA . GLY A 1 397 ? 73.637 137.042 129.388 1.00 99.40 397 GLY A CA 1
ATOM 2861 C C . GLY A 1 397 ? 73.845 135.884 130.367 1.00 99.40 397 GLY A C 1
ATOM 2862 O O . GLY A 1 397 ? 74.967 135.461 130.624 1.00 99.40 397 GLY A O 1
ATOM 2863 N N . SER A 1 398 ? 72.752 135.394 130.954 1.00 98.86 398 SER A N 1
ATOM 2864 C CA . SER A 1 398 ? 72.825 134.360 131.984 1.00 98.86 398 SER A CA 1
ATOM 2865 C C . SER A 1 398 ? 72.688 132.903 131.541 1.00 98.86 398 SER A C 1
ATOM 2866 O O . SER A 1 398 ? 73.040 132.006 132.312 1.00 98.86 398 SER A O 1
ATOM 2869 N N . LYS A 1 399 ? 72.174 132.632 130.346 1.00 97.25 399 LYS A N 1
ATOM 2870 C CA . LYS A 1 399 ? 71.922 131.247 129.943 1.00 97.25 399 LYS A CA 1
ATOM 2871 C C . LYS A 1 399 ? 72.684 130.820 128.698 1.00 97.25 399 LYS A C 1
ATOM 2872 O O . LYS A 1 399 ? 72.647 131.504 127.674 1.00 97.25 399 LYS A O 1
ATOM 2878 N N . GLY A 1 400 ? 73.350 129.672 128.782 1.00 95.51 400 GLY A N 1
ATOM 2879 C CA . GLY A 1 400 ? 74.113 129.104 127.672 1.00 95.51 400 GLY A CA 1
ATOM 2880 C C . GLY A 1 400 ? 75.555 129.556 127.759 1.00 95.51 400 GLY A C 1
ATOM 2881 O O . GLY A 1 400 ? 75.858 130.626 128.293 1.00 95.51 400 GLY A O 1
ATOM 2882 N N . TYR A 1 401 ? 76.472 128.790 127.194 1.00 93.89 401 TYR A N 1
ATOM 2883 C CA . TYR A 1 401 ? 77.848 129.213 127.365 1.00 93.89 401 TYR A CA 1
ATOM 2884 C C . TYR A 1 401 ? 78.302 130.220 126.316 1.00 93.89 401 TYR A C 1
ATOM 2885 O O . TYR A 1 401 ? 79.041 129.901 125.384 1.00 93.89 401 TYR A O 1
ATOM 2894 N N . PHE A 1 402 ? 77.868 131.459 126.467 1.00 93.30 402 PHE A N 1
ATOM 2895 C CA . PHE A 1 402 ? 78.208 132.482 125.491 1.00 93.30 402 PHE A CA 1
ATOM 2896 C C . PHE A 1 402 ? 79.033 133.619 126.078 1.00 93.30 402 PHE A C 1
ATOM 2897 O O . PHE A 1 402 ? 78.753 134.089 127.178 1.00 93.30 402 PHE A O 1
ATOM 2905 N N . ILE A 1 403 ? 80.012 134.091 125.308 1.00 88.37 403 ILE A N 1
ATOM 2906 C CA . ILE A 1 403 ? 80.890 135.202 125.694 1.00 88.37 403 ILE A CA 1
ATOM 2907 C C . ILE A 1 403 ? 80.913 136.313 124.643 1.00 88.37 403 ILE A C 1
ATOM 2908 O O . ILE A 1 403 ? 81.031 136.044 123.444 1.00 88.37 403 ILE A O 1
ATOM 2913 N N . LYS A 1 404 ? 80.790 137.565 125.083 1.00 90.02 404 LYS A N 1
ATOM 2914 C CA . LYS A 1 404 ? 80.852 138.692 124.169 1.00 90.02 404 LYS A CA 1
ATOM 2915 C C . LYS A 1 404 ? 82.330 138.907 123.781 1.00 90.02 404 LYS A C 1
ATOM 2916 O O . LYS A 1 404 ? 83.160 139.162 124.663 1.00 90.02 404 LYS A O 1
ATOM 2922 N N . PRO A 1 405 ? 82.670 138.909 122.482 1.00 84.02 405 PRO A N 1
ATOM 2923 C CA . PRO A 1 405 ? 84.032 138.927 121.948 1.00 84.02 405 PRO A CA 1
ATOM 2924 C C . PRO A 1 405 ? 84.806 140.144 122.358 1.00 84.02 405 PRO A C 1
ATOM 2925 O O . PRO A 1 405 ? 84.229 141.222 122.449 1.00 84.02 405 PRO A O 1
ATOM 2929 N N . THR A 1 406 ? 86.122 139.984 122.547 1.00 85.06 406 THR A N 1
ATOM 2930 C CA . THR A 1 406 ? 86.933 141.097 123.003 1.00 85.06 406 THR A CA 1
ATOM 2931 C C . THR A 1 406 ? 88.074 141.514 122.125 1.00 85.06 406 THR A C 1
ATOM 2932 O O . THR A 1 406 ? 88.568 140.769 121.270 1.00 85.06 406 THR A O 1
ATOM 2936 N N . VAL A 1 407 ? 88.487 142.745 122.381 1.00 84.32 407 VAL A N 1
ATOM 2937 C CA . VAL A 1 407 ? 89.668 143.324 121.782 1.00 84.32 407 VAL A CA 1
ATOM 2938 C C . VAL A 1 407 ? 90.477 144.045 122.838 1.00 84.32 407 VAL A C 1
ATOM 2939 O O . VAL A 1 407 ? 89.929 144.850 123.602 1.00 84.32 407 VAL A O 1
ATOM 2943 N N . PHE A 1 408 ? 91.771 143.768 122.861 1.00 83.79 408 PHE A N 1
ATOM 2944 C CA . PHE A 1 408 ? 92.731 144.435 123.718 1.00 83.79 408 PHE A CA 1
ATOM 2945 C C . PHE A 1 408 ? 93.794 145.132 122.910 1.00 83.79 408 PHE A C 1
ATOM 2946 O O . PHE A 1 408 ? 94.084 144.747 121.773 1.00 83.79 408 PHE A O 1
ATOM 2954 N N . GLY A 1 409 ? 94.404 146.139 123.514 1.00 90.38 409 GLY A N 1
ATOM 2955 C CA . GLY A 1 409 ? 95.489 146.821 122.843 1.00 90.38 409 GLY A CA 1
ATOM 2956 C C . GLY A 1 409 ? 96.382 147.559 123.810 1.00 90.38 409 GLY A C 1
ATOM 2957 O O . GLY A 1 409 ? 96.198 147.500 125.032 1.00 90.38 409 GLY A O 1
ATOM 2958 N N . ASP A 1 410 ? 97.386 148.221 123.248 1.00 99.53 410 ASP A N 1
ATOM 2959 C CA . ASP A 1 410 ? 98.384 148.928 124.020 1.00 99.53 410 ASP A CA 1
ATOM 2960 C C . ASP A 1 410 ? 98.978 147.990 125.057 1.00 99.53 410 ASP A C 1
ATOM 2961 O O . ASP A 1 410 ? 99.205 148.348 126.211 1.00 99.53 410 ASP A O 1
ATOM 2966 N N . VAL A 1 411 ? 99.230 146.768 124.616 1.00 92.04 411 VAL A N 1
ATOM 2967 C CA . VAL A 1 411 ? 99.760 145.723 125.452 1.00 92.04 411 VAL A CA 1
ATOM 2968 C C . VAL A 1 411 ? 101.236 145.567 125.186 1.00 92.04 411 VAL A C 1
ATOM 2969 O O . VAL A 1 411 ? 101.628 145.235 124.068 1.00 92.04 411 VAL A O 1
ATOM 2973 N N . LYS A 1 412 ? 102.034 145.782 126.217 1.00 90.07 412 LYS A N 1
ATOM 2974 C CA . LYS A 1 412 ? 103.478 145.648 126.142 1.00 90.07 412 LYS A CA 1
ATOM 2975 C C . LYS A 1 412 ? 103.806 144.183 125.913 1.00 90.07 412 LYS A C 1
ATOM 2976 O O . LYS A 1 412 ? 103.136 143.299 126.440 1.00 90.07 412 LYS A O 1
ATOM 2982 N N . GLU A 1 413 ? 104.869 143.920 125.179 1.00 89.48 413 GLU A N 1
ATOM 2983 C CA . GLU A 1 413 ? 105.313 142.569 124.844 1.00 89.48 413 GLU A CA 1
ATOM 2984 C C . GLU A 1 413 ? 105.619 141.647 126.024 1.00 89.48 413 GLU A C 1
ATOM 2985 O O . GLU A 1 413 ? 105.766 140.442 125.829 1.00 89.48 413 GLU A O 1
ATOM 2991 N N . ASP A 1 414 ? 105.758 142.186 127.222 1.00 88.86 414 ASP A N 1
ATOM 2992 C CA . ASP A 1 414 ? 106.050 141.393 128.405 1.00 88.86 414 ASP A CA 1
ATOM 2993 C C . ASP A 1 414 ? 104.807 140.928 129.152 1.00 88.86 414 ASP A C 1
ATOM 2994 O O . ASP A 1 414 ? 104.916 140.225 130.159 1.00 88.86 414 ASP A O 1
ATOM 2999 N N . MET A 1 415 ? 103.632 141.338 128.704 1.00 92.31 415 MET A N 1
ATOM 3000 C CA . MET A 1 415 ? 102.403 141.019 129.422 1.00 92.31 415 MET A CA 1
ATOM 3001 C C . MET A 1 415 ? 102.082 139.536 129.408 1.00 92.31 415 MET A C 1
ATOM 3002 O O . MET A 1 415 ? 102.311 138.842 128.429 1.00 92.31 415 MET A O 1
ATOM 3007 N N . ARG A 1 416 ? 101.523 139.034 130.495 1.00 88.99 416 ARG A N 1
ATOM 3008 C CA . ARG A 1 416 ? 101.175 137.625 130.546 1.00 88.99 416 ARG A CA 1
ATOM 3009 C C . ARG A 1 416 ? 100.172 137.259 129.462 1.00 88.99 416 ARG A C 1
ATOM 3010 O O . ARG A 1 416 ? 100.287 136.207 128.821 1.00 88.99 416 ARG A O 1
ATOM 3018 N N . ILE A 1 417 ? 99.226 138.155 129.199 1.00 88.09 417 ILE A N 1
ATOM 3019 C CA . ILE A 1 417 ? 98.202 137.919 128.190 1.00 88.09 417 ILE A CA 1
ATOM 3020 C C . ILE A 1 417 ? 98.762 137.655 126.789 1.00 88.09 417 ILE A C 1
ATOM 3021 O O . ILE A 1 417 ? 98.033 137.166 125.930 1.00 88.09 417 ILE A O 1
ATOM 3026 N N . VAL A 1 418 ? 100.020 138.003 126.508 1.00 85.43 418 VAL A N 1
ATOM 3027 C CA . VAL A 1 418 ? 100.549 137.738 125.179 1.00 85.43 418 VAL A CA 1
ATOM 3028 C C . VAL A 1 418 ? 101.522 136.590 125.186 1.00 85.43 418 VAL A C 1
ATOM 3029 O O . VAL A 1 418 ? 102.206 136.350 124.189 1.00 85.43 418 VAL A O 1
ATOM 3033 N N . LYS A 1 419 ? 101.594 135.878 126.291 1.00 84.65 419 LYS A N 1
ATOM 3034 C CA . LYS A 1 419 ? 102.424 134.704 126.383 1.00 84.65 419 LYS A CA 1
ATOM 3035 C C . LYS A 1 419 ? 101.537 133.491 126.551 1.00 84.65 419 LYS A C 1
ATOM 3036 O O . LYS A 1 419 ? 101.830 132.411 126.046 1.00 84.65 419 LYS A O 1
ATOM 3042 N N . GLU A 1 420 ? 100.433 133.675 127.256 1.00 89.06 420 GLU A N 1
ATOM 3043 C CA . GLU A 1 420 ? 99.509 132.592 127.548 1.00 89.06 420 GLU A CA 1
ATOM 3044 C C . GLU A 1 420 ? 98.565 132.246 126.409 1.00 89.06 420 GLU A C 1
ATOM 3045 O O . GLU A 1 420 ? 98.229 133.078 125.558 1.00 89.06 420 GLU A O 1
ATOM 3051 N N . GLU A 1 421 ? 98.083 131.009 126.447 1.00 85.43 421 GLU A N 1
ATOM 3052 C CA . GLU A 1 421 ? 97.069 130.512 125.530 1.00 85.43 421 GLU A CA 1
ATOM 3053 C C . GLU A 1 421 ? 95.660 130.688 126.091 1.00 85.43 421 GLU A C 1
ATOM 3054 O O . GLU A 1 421 ? 95.336 130.167 127.156 1.00 85.43 421 GLU A O 1
ATOM 3060 N N . ILE A 1 422 ? 94.810 131.386 125.359 1.00 80.88 422 ILE A N 1
ATOM 3061 C CA . ILE A 1 422 ? 93.448 131.612 125.817 1.00 80.88 422 ILE A CA 1
ATOM 3062 C C . ILE A 1 422 ? 92.519 130.553 125.301 1.00 80.88 422 ILE A C 1
ATOM 3063 O O . ILE A 1 422 ? 91.654 130.076 126.038 1.00 80.88 422 ILE A O 1
ATOM 3068 N N . PHE A 1 423 ? 92.663 130.242 124.025 1.00 79.26 423 PHE A N 1
ATOM 3069 C CA . PHE A 1 423 ? 91.806 129.294 123.349 1.00 79.26 423 PHE A CA 1
ATOM 3070 C C . PHE A 1 423 ? 90.360 129.758 123.419 1.00 79.26 423 PHE A C 1
ATOM 3071 O O . PHE A 1 423 ? 89.456 128.998 123.741 1.00 79.26 423 PHE A O 1
ATOM 3079 N N . GLY A 1 424 ? 90.148 131.024 123.072 1.00 76.94 424 GLY A N 1
ATOM 3080 C CA . GLY A 1 424 ? 88.831 131.637 123.073 1.00 76.94 424 GLY A CA 1
ATOM 3081 C C . GLY A 1 424 ? 88.877 132.932 122.258 1.00 76.94 424 GLY A C 1
ATOM 3082 O O . GLY A 1 424 ? 89.933 133.301 121.751 1.00 76.94 424 GLY A O 1
ATOM 3083 N N . PRO A 1 425 ? 87.789 133.688 122.188 1.00 71.70 425 PRO A N 1
ATOM 3084 C CA . PRO A 1 425 ? 87.598 134.874 121.355 1.00 71.70 425 PRO A CA 1
ATOM 3085 C C . PRO A 1 425 ? 88.225 136.158 121.869 1.00 71.70 425 PRO A C 1
ATOM 3086 O O . PRO A 1 425 ? 87.516 137.134 122.131 1.00 71.70 425 PRO A O 1
ATOM 3090 N N . VAL A 1 426 ? 89.540 136.146 122.026 1.00 73.17 426 VAL A N 1
ATOM 3091 C CA . VAL A 1 426 ? 90.276 137.301 122.519 1.00 73.17 426 VAL A CA 1
ATOM 3092 C C . VAL A 1 426 ? 91.428 137.696 121.600 1.00 73.17 426 VAL A C 1
ATOM 3093 O O . VAL A 1 426 ? 92.351 136.908 121.416 1.00 73.17 426 VAL A O 1
ATOM 3097 N N . VAL A 1 427 ? 91.438 138.929 121.088 1.00 77.82 427 VAL A N 1
ATOM 3098 C CA . VAL A 1 427 ? 92.527 139.363 120.195 1.00 77.82 427 VAL A CA 1
ATOM 3099 C C . VAL A 1 427 ? 93.284 140.576 120.714 1.00 77.82 427 VAL A C 1
ATOM 3100 O O . VAL A 1 427 ? 92.675 141.471 121.304 1.00 77.82 427 VAL A O 1
ATOM 3104 N N . THR A 1 428 ? 94.613 140.597 120.514 1.00 78.74 428 THR A N 1
ATOM 3105 C CA . THR A 1 428 ? 95.442 141.729 120.927 1.00 78.74 428 THR A CA 1
ATOM 3106 C C . THR A 1 428 ? 96.156 142.379 119.743 1.00 78.74 428 THR A C 1
ATOM 3107 O O . THR A 1 428 ? 96.866 141.706 118.989 1.00 78.74 428 THR A O 1
ATOM 3111 N N . VAL A 1 429 ? 96.021 143.699 119.607 1.00 78.20 429 VAL A N 1
ATOM 3112 C CA . VAL A 1 429 ? 96.641 144.387 118.473 1.00 78.20 429 VAL A CA 1
ATOM 3113 C C . VAL A 1 429 ? 97.746 145.360 118.890 1.00 78.20 429 VAL A C 1
ATOM 3114 O O . VAL A 1 429 ? 97.513 146.271 119.687 1.00 78.20 429 VAL A O 1
ATOM 3118 N N . THR A 1 430 ? 98.933 145.198 118.295 1.00 77.58 430 THR A N 1
ATOM 3119 C CA . THR A 1 430 ? 100.093 146.050 118.579 1.00 77.58 430 THR A CA 1
ATOM 3120 C C . THR A 1 430 ? 100.722 146.690 117.346 1.00 77.58 430 THR A C 1
ATOM 3121 O O . THR A 1 430 ? 100.215 146.563 116.224 1.00 77.58 430 THR A O 1
ATOM 3125 N N . LYS A 1 431 ? 101.829 147.410 117.565 1.00 83.80 431 LYS A N 1
ATOM 3126 C CA . LYS A 1 431 ? 102.488 148.126 116.480 1.00 83.80 431 LYS A CA 1
ATOM 3127 C C . LYS A 1 431 ? 103.722 147.480 115.895 1.00 83.80 431 LYS A C 1
ATOM 3128 O O . LYS A 1 431 ? 104.524 146.840 116.571 1.00 83.80 431 LYS A O 1
ATOM 3134 N N . PHE A 1 432 ? 103.876 147.752 114.614 1.00 89.40 432 PHE A N 1
ATOM 3135 C CA . PHE A 1 432 ? 104.955 147.305 113.746 1.00 89.40 432 PHE A CA 1
ATOM 3136 C C . PHE A 1 432 ? 105.693 148.456 113.038 1.00 89.40 432 PHE A C 1
ATOM 3137 O O . PHE A 1 432 ? 105.086 149.310 112.389 1.00 89.40 432 PHE A O 1
ATOM 3145 N N . LYS A 1 433 ? 107.020 148.508 113.202 1.00 89.38 433 LYS A N 1
ATOM 3146 C CA . LYS A 1 433 ? 107.818 149.598 112.623 1.00 89.38 433 LYS A CA 1
ATOM 3147 C C . LYS A 1 433 ? 108.689 149.227 111.420 1.00 89.38 433 LYS A C 1
ATOM 3148 O O . LYS A 1 433 ? 108.870 150.039 110.510 1.00 89.38 433 LYS A O 1
ATOM 3154 N N . SER A 1 434 ? 109.255 148.031 111.418 1.00 95.10 434 SER A N 1
ATOM 3155 C CA . SER A 1 434 ? 110.192 147.615 110.379 1.00 95.10 434 SER A CA 1
ATOM 3156 C C . SER A 1 434 ? 110.136 146.117 110.163 1.00 95.10 434 SER A C 1
ATOM 3157 O O . SER A 1 434 ? 109.876 145.363 111.106 1.00 95.10 434 SER A O 1
ATOM 3160 N N . ALA A 1 435 ? 110.294 145.689 108.909 1.00 93.96 435 ALA A N 1
ATOM 3161 C CA . ALA A 1 435 ? 110.188 144.270 108.589 1.00 93.96 435 ALA A CA 1
ATOM 3162 C C . ALA A 1 435 ? 111.196 143.409 109.325 1.00 93.96 435 ALA A C 1
ATOM 3163 O O . ALA A 1 435 ? 110.866 142.310 109.768 1.00 93.96 435 ALA A O 1
ATOM 3165 N N . ASP A 1 436 ? 112.413 143.872 109.497 1.00 93.49 436 ASP A N 1
ATOM 3166 C CA . ASP A 1 436 ? 113.333 142.979 110.162 1.00 93.49 436 ASP A CA 1
ATOM 3167 C C . ASP A 1 436 ? 112.906 142.776 111.591 1.00 93.49 436 ASP A C 1
ATOM 3168 O O . ASP A 1 436 ? 112.965 141.664 112.127 1.00 93.49 436 ASP A O 1
ATOM 3173 N N . GLU A 1 437 ? 112.430 143.843 112.196 1.00 94.51 437 GLU A N 1
ATOM 3174 C CA . GLU A 1 437 ? 112.006 143.763 113.564 1.00 94.51 437 GLU A CA 1
ATOM 3175 C C . GLU A 1 437 ? 110.811 142.848 113.732 1.00 94.51 437 GLU A C 1
ATOM 3176 O O . GLU A 1 437 ? 110.770 142.078 114.694 1.00 94.51 437 GLU A O 1
ATOM 3182 N N . VAL A 1 438 ? 109.852 142.882 112.801 1.00 89.77 438 VAL A N 1
ATOM 3183 C CA . VAL A 1 438 ? 108.697 142.027 113.010 1.00 89.77 438 VAL A CA 1
ATOM 3184 C C . VAL A 1 438 ? 109.087 140.589 112.879 1.00 89.77 438 VAL A C 1
ATOM 3185 O O . VAL A 1 438 ? 108.546 139.748 113.597 1.00 89.77 438 VAL A O 1
ATOM 3189 N N . ILE A 1 439 ? 110.030 140.283 112.001 1.00 88.90 439 ILE A N 1
ATOM 3190 C CA . ILE A 1 439 ? 110.448 138.912 111.891 1.00 88.90 439 ILE A CA 1
ATOM 3191 C C . ILE A 1 439 ? 111.071 138.462 113.191 1.00 88.90 439 ILE A C 1
ATOM 3192 O O . ILE A 1 439 ? 110.758 137.380 113.699 1.00 88.90 439 ILE A O 1
ATOM 3197 N N . ASN A 1 440 ? 111.947 139.283 113.746 1.00 88.27 440 ASN A N 1
ATOM 3198 C CA . ASN A 1 440 ? 112.581 138.900 114.981 1.00 88.27 440 ASN A CA 1
ATOM 3199 C C . ASN A 1 440 ? 111.574 138.705 116.097 1.00 88.27 440 ASN A C 1
ATOM 3200 O O . ASN A 1 440 ? 111.694 137.768 116.887 1.00 88.27 440 ASN A O 1
ATOM 3205 N N . MET A 1 441 ? 110.554 139.558 116.158 1.00 88.31 441 MET A N 1
ATOM 3206 C CA . MET A 1 441 ? 109.553 139.407 117.198 1.00 88.31 441 MET A CA 1
ATOM 3207 C C . MET A 1 441 ? 108.740 138.153 117.012 1.00 88.31 441 MET A C 1
ATOM 3208 O O . MET A 1 441 ? 108.485 137.412 117.963 1.00 88.31 441 MET A O 1
ATOM 3213 N N . ALA A 1 442 ? 108.338 137.897 115.781 1.00 85.07 442 ALA A N 1
ATOM 3214 C CA . ALA A 1 442 ? 107.457 136.792 115.488 1.00 85.07 442 ALA A CA 1
ATOM 3215 C C . ALA A 1 442 ? 108.040 135.484 115.931 1.00 85.07 442 ALA A C 1
ATOM 3216 O O . ALA A 1 442 ? 107.331 134.626 116.463 1.00 85.07 442 ALA A O 1
ATOM 3218 N N . ASN A 1 443 ? 109.340 135.352 115.788 1.00 88.67 443 ASN A N 1
ATOM 3219 C CA . ASN A 1 443 ? 110.011 134.120 116.118 1.00 88.67 443 ASN A CA 1
ATOM 3220 C C . ASN A 1 443 ? 110.355 133.923 117.589 1.00 88.67 443 ASN A C 1
ATOM 3221 O O . ASN A 1 443 ? 110.862 132.859 117.962 1.00 88.67 443 ASN A O 1
ATOM 3226 N N . ASP A 1 444 ? 110.094 134.890 118.455 1.00 91.57 444 ASP A N 1
ATOM 3227 C CA . ASP A 1 444 ? 110.532 134.734 119.844 1.00 91.57 444 ASP A CA 1
ATOM 3228 C C . ASP A 1 444 ? 109.555 133.973 120.752 1.00 91.57 444 ASP A C 1
ATOM 3229 O O . ASP A 1 444 ? 108.989 134.540 121.687 1.00 91.57 444 ASP A O 1
ATOM 3234 N N . SER A 1 445 ? 109.353 132.690 120.478 1.00 91.27 445 SER A N 1
ATOM 3235 C CA . SER A 1 445 ? 108.467 131.881 121.318 1.00 91.27 445 SER A CA 1
ATOM 3236 C C . SER A 1 445 ? 108.628 130.400 121.056 1.00 91.27 445 SER A C 1
ATOM 3237 O O . SER A 1 445 ? 109.145 129.976 120.026 1.00 91.27 445 SER A O 1
ATOM 3240 N N . GLU A 1 446 ? 108.106 129.611 121.967 1.00 86.63 446 GLU A N 1
ATOM 3241 C CA . GLU A 1 446 ? 108.106 128.160 121.876 1.00 86.63 446 GLU A CA 1
ATOM 3242 C C . GLU A 1 446 ? 106.962 127.535 121.085 1.00 86.63 446 GLU A C 1
ATOM 3243 O O . GLU A 1 446 ? 106.949 126.322 120.886 1.00 86.63 446 GLU A O 1
ATOM 3249 N N . TYR A 1 447 ? 105.968 128.318 120.698 1.00 85.03 447 TYR A N 1
ATOM 3250 C CA . TYR A 1 447 ? 104.782 127.771 120.046 1.00 85.03 447 TYR A CA 1
ATOM 3251 C C . TYR A 1 447 ? 104.631 128.000 118.539 1.00 85.03 447 TYR A C 1
ATOM 3252 O O . TYR A 1 447 ? 103.708 128.690 118.086 1.00 85.03 447 TYR A O 1
ATOM 3261 N N . GLY A 1 448 ? 105.462 127.323 117.749 1.00 78.83 448 GLY A N 1
ATOM 3262 C CA . GLY A 1 448 ? 105.590 127.527 116.306 1.00 78.83 448 GLY A CA 1
ATOM 3263 C C . GLY A 1 448 ? 104.635 126.810 115.361 1.00 78.83 448 GLY A C 1
ATOM 3264 O O . GLY A 1 448 ? 105.072 126.020 114.515 1.00 78.83 448 GLY A O 1
ATOM 3265 N N . LEU A 1 449 ? 103.346 127.063 115.482 1.00 73.57 449 LEU A N 1
ATOM 3266 C CA . LEU A 1 449 ? 102.380 126.334 114.655 1.00 73.57 449 LEU A CA 1
ATOM 3267 C C . LEU A 1 449 ? 102.017 126.986 113.326 1.00 73.57 449 LEU A C 1
ATOM 3268 O O . LEU A 1 449 ? 101.826 126.290 112.326 1.00 73.57 449 LEU A O 1
ATOM 3273 N N . ALA A 1 450 ? 101.847 128.289 113.297 1.00 71.11 450 ALA A N 1
ATOM 3274 C CA . ALA A 1 450 ? 101.353 128.914 112.088 1.00 71.11 450 ALA A CA 1
ATOM 3275 C C . ALA A 1 450 ? 101.695 130.381 112.062 1.00 71.11 450 ALA A C 1
ATOM 3276 O O . ALA A 1 450 ? 102.102 130.941 113.070 1.00 71.11 450 ALA A O 1
ATOM 3278 N N . ALA A 1 451 ? 101.566 130.997 110.898 1.00 69.80 451 ALA A N 1
ATOM 3279 C CA . ALA A 1 451 ? 101.700 132.444 110.767 1.00 69.80 451 ALA A CA 1
ATOM 3280 C C . ALA A 1 451 ? 100.958 132.945 109.541 1.00 69.80 451 ALA A C 1
ATOM 3281 O O . ALA A 1 451 ? 100.822 132.209 108.561 1.00 69.80 451 ALA A O 1
ATOM 3283 N N . GLY A 1 452 ? 100.520 134.202 109.557 1.00 71.23 452 GLY A N 1
ATOM 3284 C CA . GLY A 1 452 ? 99.907 134.778 108.363 1.00 71.23 452 GLY A CA 1
ATOM 3285 C C . GLY A 1 452 ? 100.528 136.102 107.942 1.00 71.23 452 GLY A C 1
ATOM 3286 O O . GLY A 1 452 ? 100.986 136.890 108.775 1.00 71.23 452 GLY A O 1
ATOM 3287 N N . ILE A 1 453 ? 100.510 136.340 106.626 1.00 68.60 453 ILE A N 1
ATOM 3288 C CA . ILE A 1 453 ? 101.059 137.533 105.980 1.00 68.60 453 ILE A CA 1
ATOM 3289 C C . ILE A 1 453 ? 100.064 138.232 105.065 1.00 68.60 453 ILE A C 1
ATOM 3290 O O . ILE A 1 453 ? 99.445 137.583 104.220 1.00 68.60 453 ILE A O 1
ATOM 3295 N N . HIS A 1 454 ? 99.928 139.552 105.201 1.00 72.70 454 HIS A N 1
ATOM 3296 C CA . HIS A 1 454 ? 99.032 140.308 104.323 1.00 72.70 454 HIS A CA 1
ATOM 3297 C C . HIS A 1 454 ? 99.729 141.416 103.532 1.00 72.70 454 HIS A C 1
ATOM 3298 O O . HIS A 1 454 ? 100.171 142.432 104.088 1.00 72.70 454 HIS A O 1
ATOM 3305 N N . THR A 1 455 ? 99.860 141.198 102.220 1.00 76.92 455 THR A N 1
ATOM 3306 C CA . THR A 1 455 ? 100.565 142.146 101.337 1.00 76.92 455 THR A CA 1
ATOM 3307 C C . THR A 1 455 ? 100.344 141.938 99.853 1.00 76.92 455 THR A C 1
ATOM 3308 O O . THR A 1 455 ? 99.635 141.032 99.422 1.00 76.92 455 THR A O 1
ATOM 3312 N N . SER A 1 456 ? 101.019 142.763 99.059 1.00 81.42 456 SER A N 1
ATOM 3313 C CA . SER A 1 456 ? 100.972 142.640 97.609 1.00 81.42 456 SER A CA 1
ATOM 3314 C C . SER A 1 456 ? 102.348 142.639 96.956 1.00 81.42 456 SER A C 1
ATOM 3315 O O . SER A 1 456 ? 102.471 142.413 95.743 1.00 81.42 456 SER A O 1
ATOM 3318 N N . ASN A 1 457 ? 103.380 142.942 97.732 1.00 82.42 457 ASN A N 1
ATOM 3319 C CA . ASN A 1 457 ? 104.734 143.062 97.206 1.00 82.42 457 ASN A CA 1
ATOM 3320 C C . ASN A 1 457 ? 105.401 141.712 97.183 1.00 82.42 457 ASN A C 1
ATOM 3321 O O . ASN A 1 457 ? 105.595 141.095 98.232 1.00 82.42 457 ASN A O 1
ATOM 3326 N N . ILE A 1 458 ? 105.732 141.234 95.998 1.00 84.05 458 ILE A N 1
ATOM 3327 C CA . ILE A 1 458 ? 106.289 139.898 95.928 1.00 84.05 458 ILE A CA 1
ATOM 3328 C C . ILE A 1 458 ? 107.565 139.726 96.723 1.00 84.05 458 ILE A C 1
ATOM 3329 O O . ILE A 1 458 ? 107.788 138.654 97.280 1.00 84.05 458 ILE A O 1
ATOM 3334 N N . ASN A 1 459 ? 108.385 140.760 96.833 1.00 85.92 459 ASN A N 1
ATOM 3335 C CA . ASN A 1 459 ? 109.638 140.580 97.522 1.00 85.92 459 ASN A CA 1
ATOM 3336 C C . ASN A 1 459 ? 109.430 140.413 99.000 1.00 85.92 459 ASN A C 1
ATOM 3337 O O . ASN A 1 459 ? 110.033 139.545 99.634 1.00 85.92 459 ASN A O 1
ATOM 3342 N N . THR A 1 460 ? 108.549 141.223 99.547 1.00 83.54 460 THR A N 1
ATOM 3343 C CA . THR A 1 460 ? 108.268 141.164 100.955 1.00 83.54 460 THR A CA 1
ATOM 3344 C C . THR A 1 460 ? 107.670 139.837 101.308 1.00 83.54 460 THR A C 1
ATOM 3345 O O . THR A 1 460 ? 108.061 139.218 102.296 1.00 83.54 460 THR A O 1
ATOM 3349 N N . ALA A 1 461 ? 106.697 139.390 100.532 1.00 83.28 461 ALA A N 1
ATOM 3350 C CA . ALA A 1 461 ? 106.047 138.153 100.896 1.00 83.28 461 ALA A CA 1
ATOM 3351 C C . ALA A 1 461 ? 107.019 136.999 100.929 1.00 83.28 461 ALA A C 1
ATOM 3352 O O . ALA A 1 461 ? 107.006 136.202 101.870 1.00 83.28 461 ALA A O 1
ATOM 3354 N N . LEU A 1 462 ? 107.900 136.928 99.949 1.00 82.89 462 LEU A N 1
ATOM 3355 C CA . LEU A 1 462 ? 108.821 135.825 99.921 1.00 82.89 462 LEU A CA 1
ATOM 3356 C C . LEU A 1 462 ? 109.812 135.913 101.063 1.00 82.89 462 LEU A C 1
ATOM 3357 O O . LEU A 1 462 ? 110.119 134.909 101.708 1.00 82.89 462 LEU A O 1
ATOM 3362 N N . LYS A 1 463 ? 110.297 137.110 101.349 1.00 86.87 463 LYS A N 1
ATOM 3363 C CA . LYS A 1 463 ? 111.249 137.266 102.429 1.00 86.87 463 LYS A CA 1
ATOM 3364 C C . LYS A 1 463 ? 110.681 136.852 103.758 1.00 86.87 463 LYS A C 1
ATOM 3365 O O . LYS A 1 463 ? 111.312 136.117 104.509 1.00 86.87 463 LYS A O 1
ATOM 3371 N N . VAL A 1 464 ? 109.507 137.349 104.085 1.00 85.66 464 VAL A N 1
ATOM 3372 C CA . VAL A 1 464 ? 108.971 137.067 105.392 1.00 85.66 464 VAL A CA 1
ATOM 3373 C C . VAL A 1 464 ? 108.634 135.595 105.502 1.00 85.66 464 VAL A C 1
ATOM 3374 O O . VAL A 1 464 ? 108.971 134.940 106.492 1.00 85.66 464 VAL A O 1
ATOM 3378 N N . ALA A 1 465 ? 107.991 135.038 104.484 1.00 83.61 465 ALA A N 1
ATOM 3379 C CA . ALA A 1 465 ? 107.589 133.648 104.566 1.00 83.61 465 ALA A CA 1
ATOM 3380 C C . ALA A 1 465 ? 108.773 132.729 104.814 1.00 83.61 465 ALA A C 1
ATOM 3381 O O . ALA A 1 465 ? 108.655 131.782 105.593 1.00 83.61 465 ALA A O 1
ATOM 3383 N N . ASP A 1 466 ? 109.933 133.044 104.253 1.00 83.98 466 ASP A N 1
ATOM 3384 C CA . ASP A 1 466 ? 111.103 132.209 104.448 1.00 83.98 466 ASP A CA 1
ATOM 3385 C C . ASP A 1 466 ? 111.977 132.591 105.639 1.00 83.98 466 ASP A C 1
ATOM 3386 O O . ASP A 1 466 ? 113.097 132.088 105.767 1.00 83.98 466 ASP A O 1
ATOM 3391 N N . ARG A 1 467 ? 111.511 133.490 106.495 1.00 88.73 467 ARG A N 1
ATOM 3392 C CA . ARG A 1 467 ? 112.273 133.865 107.680 1.00 88.73 467 ARG A CA 1
ATOM 3393 C C . ARG A 1 467 ? 111.490 133.683 108.967 1.00 88.73 467 ARG A C 1
ATOM 3394 O O . ARG A 1 467 ? 112.084 133.491 110.032 1.00 88.73 467 ARG A O 1
ATOM 3402 N N . VAL A 1 468 ? 110.176 133.773 108.893 1.00 82.69 468 VAL A N 1
ATOM 3403 C CA . VAL A 1 468 ? 109.362 133.530 110.061 1.00 82.69 468 VAL A CA 1
ATOM 3404 C C . VAL A 1 468 ? 109.242 132.028 110.173 1.00 82.69 468 VAL A C 1
ATOM 3405 O O . VAL A 1 468 ? 108.941 131.346 109.194 1.00 82.69 468 VAL A O 1
ATOM 3409 N N . ASN A 1 469 ? 109.532 131.516 111.342 1.00 80.10 469 ASN A N 1
ATOM 3410 C CA . ASN A 1 469 ? 109.512 130.098 111.577 1.00 80.10 469 ASN A CA 1
ATOM 3411 C C . ASN A 1 469 ? 108.187 129.655 112.156 1.00 80.10 469 ASN A C 1
ATOM 3412 O O . ASN A 1 469 ? 107.784 130.099 113.230 1.00 80.10 469 ASN A O 1
ATOM 3417 N N . ALA A 1 470 ? 107.493 128.803 111.427 1.00 77.20 470 ALA A N 1
ATOM 3418 C CA . ALA A 1 470 ? 106.191 128.301 111.826 1.00 77.20 470 ALA A CA 1
ATOM 3419 C C . ALA A 1 470 ? 105.906 127.021 111.083 1.00 77.20 470 ALA A C 1
ATOM 3420 O O . ALA A 1 470 ? 106.397 126.835 109.975 1.00 77.20 470 ALA A O 1
ATOM 3422 N N . GLY A 1 471 ? 105.045 126.189 111.648 1.00 73.38 471 GLY A N 1
ATOM 3423 C CA . GLY A 1 471 ? 104.563 125.015 110.948 1.00 73.38 471 GLY A CA 1
ATOM 3424 C C . GLY A 1 471 ? 104.054 125.372 109.568 1.00 73.38 471 GLY A C 1
ATOM 3425 O O . GLY A 1 471 ? 104.488 124.790 108.564 1.00 73.38 471 GLY A O 1
ATOM 3426 N N . THR A 1 472 ? 103.133 126.324 109.508 1.00 70.04 472 THR A N 1
ATOM 3427 C CA . THR A 1 472 ? 102.657 126.720 108.204 1.00 70.04 472 THR A CA 1
ATOM 3428 C C . THR A 1 472 ? 102.405 128.206 108.051 1.00 70.04 472 THR A C 1
ATOM 3429 O O . THR A 1 472 ? 102.033 128.907 108.995 1.00 70.04 472 THR A O 1
ATOM 3433 N N . VAL A 1 473 ? 102.587 128.674 106.827 1.00 65.34 473 VAL A N 1
ATOM 3434 C CA . VAL A 1 473 ? 102.392 130.077 106.512 1.00 65.34 473 VAL A CA 1
ATOM 3435 C C . VAL A 1 473 ? 101.322 130.306 105.478 1.00 65.34 473 VAL A C 1
ATOM 3436 O O . VAL A 1 473 ? 101.356 129.737 104.388 1.00 65.34 473 VAL A O 1
ATOM 3440 N N . TRP A 1 474 ? 100.396 131.175 105.810 1.00 66.79 474 TRP A N 1
ATOM 3441 C CA . TRP A 1 474 ? 99.317 131.526 104.917 1.00 66.79 474 TRP A CA 1
ATOM 3442 C C . TRP A 1 474 ? 99.473 132.935 104.345 1.00 66.79 474 TRP A C 1
ATOM 3443 O O . TRP A 1 474 ? 99.627 133.903 105.097 1.00 66.79 474 TRP A O 1
ATOM 3454 N N . ILE A 1 475 ? 99.408 133.057 103.018 1.00 64.30 475 ILE A N 1
ATOM 3455 C CA . ILE A 1 475 ? 99.548 134.367 102.377 1.00 64.30 475 ILE A CA 1
ATOM 3456 C C . ILE A 1 475 ? 98.215 134.866 101.856 1.00 64.30 475 ILE A C 1
ATOM 3457 O O . ILE A 1 475 ? 97.585 134.232 101.002 1.00 64.30 475 ILE A O 1
ATOM 3462 N N . ASN A 1 476 ? 97.800 136.015 102.353 1.00 67.73 476 ASN A N 1
ATOM 3463 C CA . ASN A 1 476 ? 96.548 136.650 101.985 1.00 67.73 476 ASN A CA 1
ATOM 3464 C C . ASN A 1 476 ? 95.356 135.725 102.108 1.00 67.73 476 ASN A C 1
ATOM 3465 O O . ASN A 1 476 ? 94.449 135.744 101.281 1.00 67.73 476 ASN A O 1
ATOM 3470 N N . THR A 1 477 ? 95.347 134.933 103.154 1.00 69.60 477 THR A N 1
ATOM 3471 C CA . THR A 1 477 ? 94.281 133.997 103.420 1.00 69.60 477 THR A CA 1
ATOM 3472 C C . THR A 1 477 ? 94.441 133.539 104.835 1.00 69.60 477 THR A C 1
ATOM 3473 O O . THR A 1 477 ? 95.483 133.771 105.443 1.00 69.60 477 THR A O 1
ATOM 3477 N N . TYR A 1 478 ? 93.418 132.922 105.386 1.00 73.84 478 TYR A N 1
ATOM 3478 C CA . TYR A 1 478 ? 93.600 132.366 106.709 1.00 73.84 478 TYR A CA 1
ATOM 3479 C C . TYR A 1 478 ? 92.613 131.239 106.917 1.00 73.84 478 TYR A C 1
ATOM 3480 O O . TYR A 1 478 ? 91.500 131.292 106.406 1.00 73.84 478 TYR A O 1
ATOM 3489 N N . ASN A 1 479 ? 93.026 130.223 107.667 1.00 76.20 479 ASN A N 1
ATOM 3490 C CA . ASN A 1 479 ? 92.192 129.077 108.008 1.00 76.20 479 ASN A CA 1
ATOM 3491 C C . ASN A 1 479 ? 91.719 128.385 106.746 1.00 76.20 479 ASN A C 1
ATOM 3492 O O . ASN A 1 479 ? 90.597 127.885 106.679 1.00 76.20 479 ASN A O 1
ATOM 3497 N N . ASP A 1 480 ? 92.570 128.357 105.746 1.00 75.19 480 ASP A N 1
ATOM 3498 C CA . ASP A 1 480 ? 92.239 127.804 104.457 1.00 75.19 480 ASP A CA 1
ATOM 3499 C C . ASP A 1 480 ? 92.854 126.418 104.301 1.00 75.19 480 ASP A C 1
ATOM 3500 O O . ASP A 1 480 ? 94.056 126.284 104.057 1.00 75.19 480 ASP A O 1
ATOM 3505 N N . PHE A 1 481 ? 92.033 125.385 104.465 1.00 73.02 481 PHE A N 1
ATOM 3506 C CA . PHE A 1 481 ? 92.489 124.000 104.460 1.00 73.02 481 PHE A CA 1
ATOM 3507 C C . PHE A 1 481 ? 92.192 123.254 103.173 1.00 73.02 481 PHE A C 1
ATOM 3508 O O . PHE A 1 481 ? 91.239 123.567 102.467 1.00 73.02 481 PHE A O 1
ATOM 3516 N N . HIS A 1 482 ? 93.017 122.253 102.884 1.00 74.06 482 HIS A N 1
ATOM 3517 C CA . HIS A 1 482 ? 92.867 121.400 101.712 1.00 74.06 482 HIS A CA 1
ATOM 3518 C C . HIS A 1 482 ? 93.485 120.068 102.042 1.00 74.06 482 HIS A C 1
ATOM 3519 O O . HIS A 1 482 ? 94.477 120.003 102.759 1.00 74.06 482 HIS A O 1
ATOM 3526 N N . HIS A 1 483 ? 92.903 118.994 101.549 1.00 74.06 483 HIS A N 1
ATOM 3527 C CA . HIS A 1 483 ? 93.410 117.690 101.911 1.00 74.06 483 HIS A CA 1
ATOM 3528 C C . HIS A 1 483 ? 94.821 117.374 101.453 1.00 74.06 483 HIS A C 1
ATOM 3529 O O . HIS A 1 483 ? 95.474 116.489 102.016 1.00 74.06 483 HIS A O 1
ATOM 3536 N N . ALA A 1 484 ? 95.314 118.049 100.447 1.00 71.63 484 ALA A N 1
ATOM 3537 C CA . ALA A 1 484 ? 96.646 117.753 99.981 1.00 71.63 484 ALA A CA 1
ATOM 3538 C C . ALA A 1 484 ? 97.739 118.475 100.748 1.00 71.63 484 ALA A C 1
ATOM 3539 O O . ALA A 1 484 ? 98.920 118.227 100.492 1.00 71.63 484 ALA A O 1
ATOM 3541 N N . VAL A 1 485 ? 97.405 119.347 101.680 1.00 68.20 485 VAL A N 1
ATOM 3542 C CA . VAL A 1 485 ? 98.428 120.155 102.320 1.00 68.20 485 VAL A CA 1
ATOM 3543 C C . VAL A 1 485 ? 98.673 119.740 103.776 1.00 68.20 485 VAL A C 1
ATOM 3544 O O . VAL A 1 485 ? 97.728 119.707 104.553 1.00 68.20 485 VAL A O 1
ATOM 3548 N N . PRO A 1 486 ? 99.921 119.469 104.179 1.00 68.55 486 PRO A N 1
ATOM 3549 C CA . PRO A 1 486 ? 100.314 119.035 105.514 1.00 68.55 486 PRO A CA 1
ATOM 3550 C C . PRO A 1 486 ? 100.153 120.127 106.550 1.00 68.55 486 PRO A C 1
ATOM 3551 O O . PRO A 1 486 ? 100.060 121.302 106.214 1.00 68.55 486 PRO A O 1
ATOM 3555 N N . PHE A 1 487 ? 100.130 119.720 107.818 1.00 70.21 487 PHE A N 1
ATOM 3556 C CA . PHE A 1 487 ? 99.920 120.614 108.962 1.00 70.21 487 PHE A CA 1
ATOM 3557 C C . PHE A 1 487 ? 100.486 120.039 110.270 1.00 70.21 487 PHE A C 1
ATOM 3558 O O . PHE A 1 487 ? 100.289 118.854 110.569 1.00 70.21 487 PHE A O 1
ATOM 3566 N N . GLY A 1 488 ? 101.220 120.871 111.023 1.00 73.17 488 GLY A N 1
ATOM 3567 C CA . GLY A 1 488 ? 101.830 120.527 112.320 1.00 73.17 488 GLY A CA 1
ATOM 3568 C C . GLY A 1 488 ? 102.880 121.582 112.663 1.00 73.17 488 GLY A C 1
ATOM 3569 O O . GLY A 1 488 ? 103.104 122.466 111.854 1.00 73.17 488 GLY A O 1
ATOM 3570 N N . GLY A 1 489 ? 103.256 121.569 113.940 1.00 73.88 489 GLY A N 1
ATOM 3571 C CA . GLY A 1 489 ? 104.162 122.496 114.579 1.00 73.88 489 GLY A CA 1
ATOM 3572 C C . GLY A 1 489 ? 105.643 122.239 114.505 1.00 73.88 489 GLY A C 1
ATOM 3573 O O . GLY A 1 489 ? 106.112 121.122 114.594 1.00 73.88 489 GLY A O 1
ATOM 3574 N N . PHE A 1 490 ? 106.357 123.353 114.367 1.00 75.12 490 PHE A N 1
ATOM 3575 C CA . PHE A 1 490 ? 107.805 123.446 114.160 1.00 75.12 490 PHE A CA 1
ATOM 3576 C C . PHE A 1 490 ? 108.784 122.960 115.235 1.00 75.12 490 PHE A C 1
ATOM 3577 O O . PHE A 1 490 ? 109.782 122.314 114.888 1.00 75.12 490 PHE A O 1
ATOM 3585 N N . ASN A 1 491 ? 108.671 123.410 116.483 1.00 75.99 491 ASN A N 1
ATOM 3586 C CA . ASN A 1 491 ? 109.675 122.980 117.457 1.00 75.99 491 ASN A CA 1
ATOM 3587 C C . ASN A 1 491 ? 109.143 122.337 118.728 1.00 75.99 491 ASN A C 1
ATOM 3588 O O . ASN A 1 491 ? 108.991 121.117 118.807 1.00 75.99 491 ASN A O 1
ATOM 3593 N N . ALA A 1 492 ? 108.850 123.175 119.710 1.00 73.31 492 ALA A N 1
ATOM 3594 C CA . ALA A 1 492 ? 108.345 122.711 120.954 1.00 73.31 492 ALA A CA 1
ATOM 3595 C C . ALA A 1 492 ? 106.954 122.205 120.767 1.00 73.31 492 ALA A C 1
ATOM 3596 O O . ALA A 1 492 ? 106.578 121.175 121.291 1.00 73.31 492 ALA A O 1
ATOM 3598 N N . SER A 1 493 ? 106.204 122.915 119.955 1.00 73.98 493 SER A N 1
ATOM 3599 C CA . SER A 1 493 ? 104.777 122.707 119.826 1.00 73.98 493 SER A CA 1
ATOM 3600 C C . SER A 1 493 ? 104.403 121.322 119.279 1.00 73.98 493 SER A C 1
ATOM 3601 O O . SER A 1 493 ? 103.228 120.947 119.327 1.00 73.98 493 SER A O 1
ATOM 3604 N N . GLY A 1 494 ? 105.331 120.558 118.705 1.00 71.38 494 GLY A N 1
ATOM 3605 C CA . GLY A 1 494 ? 104.891 119.249 118.246 1.00 71.38 494 GLY A CA 1
ATOM 3606 C C . GLY A 1 494 ? 105.891 118.387 117.498 1.00 71.38 494 GLY A C 1
ATOM 3607 O O . GLY A 1 494 ? 106.986 118.807 117.126 1.00 71.38 494 GLY A O 1
ATOM 3608 N N . LEU A 1 495 ? 105.484 117.144 117.305 1.00 70.20 495 LEU A N 1
ATOM 3609 C CA . LEU A 1 495 ? 106.275 116.144 116.623 1.00 70.20 495 LEU A CA 1
ATOM 3610 C C . LEU A 1 495 ? 105.402 115.333 115.670 1.00 70.20 495 LEU A C 1
ATOM 3611 O O . LEU A 1 495 ? 104.559 114.543 116.111 1.00 70.20 495 LEU A O 1
ATOM 3616 N N . GLY A 1 496 ? 105.610 115.471 114.369 1.00 71.99 496 GLY A N 1
ATOM 3617 C CA . GLY A 1 496 ? 104.786 114.739 113.405 1.00 71.99 496 GLY A CA 1
ATOM 3618 C C . GLY A 1 496 ? 103.816 115.632 112.643 1.00 71.99 496 GLY A C 1
ATOM 3619 O O . GLY A 1 496 ? 103.790 116.847 112.825 1.00 71.99 496 GLY A O 1
ATOM 3620 N N . ARG A 1 497 ? 103.068 115.028 111.719 1.00 73.15 497 ARG A N 1
ATOM 3621 C CA . ARG A 1 497 ? 102.168 115.756 110.833 1.00 73.15 497 ARG A CA 1
ATOM 3622 C C . ARG A 1 497 ? 100.823 115.072 110.698 1.00 73.15 497 ARG A C 1
ATOM 3623 O O . ARG A 1 497 ? 100.738 113.845 110.655 1.00 73.15 497 ARG A O 1
ATOM 3631 N N . GLU A 1 498 ? 99.775 115.881 110.643 1.00 77.82 498 GLU A N 1
ATOM 3632 C CA . GLU A 1 498 ? 98.411 115.374 110.578 1.00 77.82 498 GLU A CA 1
ATOM 3633 C C . GLU A 1 498 ? 97.869 115.007 109.208 1.00 77.82 498 GLU A C 1
ATOM 3634 O O . GLU A 1 498 ? 97.064 114.086 109.096 1.00 77.82 498 GLU A O 1
ATOM 3640 N N . MET A 1 499 ? 98.264 115.708 108.160 1.00 77.81 499 MET A N 1
ATOM 3641 C CA . MET A 1 499 ? 97.630 115.481 106.867 1.00 77.81 499 MET A CA 1
ATOM 3642 C C . MET A 1 499 ? 98.567 115.330 105.697 1.00 77.81 499 MET A C 1
ATOM 3643 O O . MET A 1 499 ? 99.766 115.588 105.788 1.00 77.81 499 MET A O 1
ATOM 3648 N N . SER A 1 500 ? 97.974 114.871 104.603 1.00 77.76 500 SER A N 1
ATOM 3649 C CA . SER A 1 500 ? 98.591 114.710 103.301 1.00 77.76 500 SER A CA 1
ATOM 3650 C C . SER A 1 500 ? 99.488 113.498 103.242 1.00 77.76 500 SER A C 1
ATOM 3651 O O . SER A 1 500 ? 99.551 112.692 104.161 1.00 77.76 500 SER A O 1
ATOM 3654 N N . VAL A 1 501 ? 100.212 113.364 102.154 1.00 78.08 501 VAL A N 1
ATOM 3655 C CA . VAL A 1 501 ? 100.964 112.133 101.950 1.00 78.08 501 VAL A CA 1
ATOM 3656 C C . VAL A 1 501 ? 102.043 111.879 102.968 1.00 78.08 501 VAL A C 1
ATOM 3657 O O . VAL A 1 501 ? 102.273 110.735 103.360 1.00 78.08 501 VAL A O 1
ATOM 3661 N N . ASP A 1 502 ? 102.674 112.923 103.441 1.00 82.15 502 ASP A N 1
ATOM 3662 C CA . ASP A 1 502 ? 103.772 112.804 104.363 1.00 82.15 502 ASP A CA 1
ATOM 3663 C C . ASP A 1 502 ? 103.313 112.291 105.708 1.00 82.15 502 ASP A C 1
ATOM 3664 O O . ASP A 1 502 ? 104.106 111.804 106.509 1.00 82.15 502 ASP A O 1
ATOM 3669 N N . ALA A 1 503 ? 102.027 112.374 105.978 1.00 79.21 503 ALA A N 1
ATOM 3670 C CA . ALA A 1 503 ? 101.515 111.923 107.248 1.00 79.21 503 ALA A CA 1
ATOM 3671 C C . ALA A 1 503 ? 101.785 110.441 107.434 1.00 79.21 503 ALA A C 1
ATOM 3672 O O . ALA A 1 503 ? 102.005 109.986 108.561 1.00 79.21 503 ALA A O 1
ATOM 3674 N N . LEU A 1 504 ? 101.820 109.689 106.330 1.00 77.49 504 LEU A N 1
ATOM 3675 C CA . LEU A 1 504 ? 101.947 108.246 106.363 1.00 77.49 504 LEU A CA 1
ATOM 3676 C C . LEU A 1 504 ? 103.295 107.783 106.836 1.00 77.49 504 LEU A C 1
ATOM 3677 O O . LEU A 1 504 ? 103.452 106.622 107.214 1.00 77.49 504 LEU A O 1
ATOM 3682 N N . GLN A 1 505 ? 104.262 108.670 106.861 1.00 75.63 505 GLN A N 1
ATOM 3683 C CA . GLN A 1 505 ? 105.590 108.288 107.258 1.00 75.63 505 GLN A CA 1
ATOM 3684 C C . GLN A 1 505 ? 105.644 107.798 108.679 1.00 75.63 505 GLN A C 1
ATOM 3685 O O . GLN A 1 505 ? 106.508 106.999 109.015 1.00 75.63 505 GLN A O 1
ATOM 3691 N N . ASN A 1 506 ? 104.726 108.225 109.529 1.00 71.87 506 ASN A N 1
ATOM 3692 C CA . ASN A 1 506 ? 104.825 107.807 110.908 1.00 71.87 506 ASN A CA 1
ATOM 3693 C C . ASN A 1 506 ? 103.976 106.606 111.267 1.00 71.87 506 ASN A C 1
ATOM 3694 O O . ASN A 1 506 ? 103.817 106.300 112.451 1.00 71.87 506 ASN A O 1
ATOM 3699 N N . TYR A 1 507 ? 103.442 105.909 110.280 1.00 70.38 507 TYR A N 1
ATOM 3700 C CA . TYR A 1 507 ? 102.666 104.716 110.547 1.00 70.38 507 TYR A CA 1
ATOM 3701 C C . TYR A 1 507 ? 103.346 103.478 110.008 1.00 70.38 507 TYR A C 1
ATOM 3702 O O . TYR A 1 507 ? 102.817 102.357 110.115 1.00 70.38 507 TYR A O 1
ATOM 3711 N N . LEU A 1 508 ? 104.506 103.694 109.414 1.00 67.83 508 LEU A N 1
ATOM 3712 C CA . LEU A 1 508 ? 105.275 102.679 108.733 1.00 67.83 508 LEU A CA 1
ATOM 3713 C C . LEU A 1 508 ? 106.715 102.613 109.152 1.00 67.83 508 LEU A C 1
ATOM 3714 O O . LEU A 1 508 ? 107.313 103.610 109.540 1.00 67.83 508 LEU A O 1
ATOM 3719 N N . GLN A 1 509 ? 107.298 101.442 109.002 1.00 70.18 509 GLN A N 1
ATOM 3720 C CA . GLN A 1 509 ? 108.726 101.312 109.220 1.00 70.18 509 GLN A CA 1
ATOM 3721 C C . GLN A 1 509 ? 109.340 100.501 108.116 1.00 70.18 509 GLN A C 1
ATOM 3722 O O . GLN A 1 509 ? 108.645 99.752 107.435 1.00 70.18 509 GLN A O 1
ATOM 3728 N N . VAL A 1 510 ? 110.639 100.669 107.914 1.00 64.06 510 VAL A N 1
ATOM 3729 C CA . VAL A 1 510 ? 111.304 100.001 106.812 1.00 64.06 510 VAL A CA 1
ATOM 3730 C C . VAL A 1 510 ? 112.182 98.822 107.148 1.00 64.06 510 VAL A C 1
ATOM 3731 O O . VAL A 1 510 ? 113.051 98.872 108.015 1.00 64.06 510 VAL A O 1
ATOM 3735 N N . LYS A 1 511 ? 111.942 97.762 106.417 1.00 64.46 511 LYS A N 1
ATOM 3736 C CA . LYS A 1 511 ? 112.669 96.521 106.492 1.00 64.46 511 LYS A CA 1
ATOM 3737 C C . LYS A 1 511 ? 113.599 96.430 105.315 1.00 64.46 511 LYS A C 1
ATOM 3738 O O . LYS A 1 511 ? 113.244 96.862 104.222 1.00 64.46 511 LYS A O 1
ATOM 3744 N N . ALA A 1 512 ? 114.767 95.827 105.485 1.00 63.66 512 ALA A N 1
ATOM 3745 C CA . ALA A 1 512 ? 115.619 95.670 104.314 1.00 63.66 512 ALA A CA 1
ATOM 3746 C C . ALA A 1 512 ? 116.187 94.285 104.207 1.00 63.66 512 ALA A C 1
ATOM 3747 O O . ALA A 1 512 ? 116.552 93.667 105.203 1.00 63.66 512 ALA A O 1
ATOM 3749 N N . VAL A 1 513 ? 116.263 93.815 102.980 1.00 63.19 513 VAL A N 1
ATOM 3750 C CA . VAL A 1 513 ? 116.743 92.488 102.686 1.00 63.19 513 VAL A CA 1
ATOM 3751 C C . VAL A 1 513 ? 117.865 92.549 101.696 1.00 63.19 513 VAL A C 1
ATOM 3752 O O . VAL A 1 513 ? 117.768 93.248 100.691 1.00 63.19 513 VAL A O 1
ATOM 3756 N N . ARG A 1 514 ? 118.937 91.842 101.977 1.00 65.08 514 ARG A N 1
ATOM 3757 C CA . ARG A 1 514 ? 120.052 91.830 101.063 1.00 65.08 514 ARG A CA 1
ATOM 3758 C C . ARG A 1 514 ? 120.413 90.405 100.786 1.00 65.08 514 ARG A C 1
ATOM 3759 O O . ARG A 1 514 ? 120.418 89.572 101.690 1.00 65.08 514 ARG A O 1
ATOM 3767 N N . ALA A 1 515 ? 120.738 90.121 99.549 1.00 64.31 515 ALA A N 1
ATOM 3768 C CA . ALA A 1 515 ? 121.058 88.756 99.218 1.00 64.31 515 ALA A CA 1
ATOM 3769 C C . ALA A 1 515 ? 122.241 88.655 98.319 1.00 64.31 515 ALA A C 1
ATOM 3770 O O . ALA A 1 515 ? 122.412 89.453 97.398 1.00 64.31 515 ALA A O 1
ATOM 3772 N N . LYS A 1 516 ? 123.047 87.644 98.578 1.00 68.15 516 LYS A N 1
ATOM 3773 C CA . LYS A 1 516 ? 124.211 87.385 97.764 1.00 68.15 516 LYS A CA 1
ATOM 3774 C C . LYS A 1 516 ? 123.962 86.271 96.792 1.00 68.15 516 LYS A C 1
ATOM 3775 O O . LYS A 1 516 ? 123.465 85.211 97.160 1.00 68.15 516 LYS A O 1
ATOM 3781 N N . LEU A 1 517 ? 124.317 86.531 95.556 1.00 81.67 517 LEU A N 1
ATOM 3782 C CA . LEU A 1 517 ? 124.202 85.610 94.456 1.00 81.67 517 LEU A CA 1
ATOM 3783 C C . LEU A 1 517 ? 125.551 85.046 94.064 1.00 81.67 517 LEU A C 1
ATOM 3784 O O . LEU A 1 517 ? 126.450 85.787 93.683 1.00 81.67 517 LEU A O 1
ATOM 3789 N N . ASP A 1 518 ? 125.682 83.728 94.098 1.00 94.06 518 ASP A N 1
ATOM 3790 C CA . ASP A 1 518 ? 126.955 83.100 93.737 1.00 94.06 518 ASP A CA 1
ATOM 3791 C C . ASP A 1 518 ? 127.400 83.394 92.311 1.00 94.06 518 ASP A C 1
ATOM 3792 O O . ASP A 1 518 ? 128.599 83.522 92.046 1.00 94.06 518 ASP A O 1
ATOM 3797 N N . GLU A 1 519 ? 126.450 83.465 91.394 1.00 95.30 519 GLU A N 1
ATOM 3798 C CA . GLU A 1 519 ? 126.735 83.676 89.988 1.00 95.30 519 GLU A CA 1
ATOM 3799 C C . GLU A 1 519 ? 125.523 84.215 89.251 1.00 95.30 519 GLU A C 1
ATOM 3800 O O . GLU A 1 519 ? 124.491 83.549 89.212 1.00 95.30 519 GLU A O 1
ATOM 3807 N N . SER B 1 25 ? 150.585 122.651 132.312 1.00 90.95 25 SER B N 1
ATOM 3808 C CA . SER B 1 25 ? 150.073 121.605 133.186 1.00 90.95 25 SER B CA 1
ATOM 3809 C C . SER B 1 25 ? 150.879 120.365 132.994 1.00 90.95 25 SER B C 1
ATOM 3810 O O . SER B 1 25 ? 150.561 119.299 133.516 1.00 90.95 25 SER B O 1
ATOM 3813 N N . HIS B 1 26 ? 151.941 120.545 132.225 1.00 95.56 26 HIS B N 1
ATOM 3814 C CA . HIS B 1 26 ? 152.885 119.515 131.809 1.00 95.56 26 HIS B CA 1
ATOM 3815 C C . HIS B 1 26 ? 152.282 118.574 130.779 1.00 95.56 26 HIS B C 1
ATOM 3816 O O . HIS B 1 26 ? 152.774 117.466 130.565 1.00 95.56 26 HIS B O 1
ATOM 3823 N N . LEU B 1 27 ? 151.238 119.044 130.106 1.00 90.36 27 LEU B N 1
ATOM 3824 C CA . LEU B 1 27 ? 150.607 118.329 129.006 1.00 90.36 27 LEU B CA 1
ATOM 3825 C C . LEU B 1 27 ? 150.590 119.198 127.750 1.00 90.36 27 LEU B C 1
ATOM 3826 O O . LEU B 1 27 ? 149.680 120.020 127.582 1.00 90.36 27 LEU B O 1
ATOM 3831 N N . PRO B 1 28 ? 151.604 119.076 126.892 1.00 88.03 28 PRO B N 1
ATOM 3832 C CA . PRO B 1 28 ? 151.750 119.795 125.643 1.00 88.03 28 PRO B CA 1
ATOM 3833 C C . PRO B 1 28 ? 150.607 119.411 124.743 1.00 88.03 28 PRO B C 1
ATOM 3834 O O . PRO B 1 28 ? 150.065 118.321 124.881 1.00 88.03 28 PRO B O 1
ATOM 3838 N N . MET B 1 29 ? 150.261 120.268 123.796 1.00 89.86 29 MET B N 1
ATOM 3839 C CA . MET B 1 29 ? 149.196 119.908 122.867 1.00 89.86 29 MET B CA 1
ATOM 3840 C C . MET B 1 29 ? 149.455 118.632 122.079 1.00 89.86 29 MET B C 1
ATOM 3841 O O . MET B 1 29 ? 148.493 118.000 121.635 1.00 89.86 29 MET B O 1
ATOM 3846 N N . THR B 1 30 ? 150.709 118.258 121.823 1.00 84.83 30 THR B N 1
ATOM 3847 C CA . THR B 1 30 ? 150.918 117.001 121.122 1.00 84.83 30 THR B CA 1
ATOM 3848 C C . THR B 1 30 ? 151.967 116.166 121.811 1.00 84.83 30 THR B C 1
ATOM 3849 O O . THR B 1 30 ? 152.879 116.690 122.450 1.00 84.83 30 THR B O 1
ATOM 3853 N N . VAL B 1 31 ? 151.872 114.860 121.609 1.00 87.19 31 VAL B N 1
ATOM 3854 C CA . VAL B 1 31 ? 152.860 113.931 122.120 1.00 87.19 31 VAL B CA 1
ATOM 3855 C C . VAL B 1 31 ? 153.319 112.949 121.037 1.00 87.19 31 VAL B C 1
ATOM 3856 O O . VAL B 1 31 ? 152.490 112.439 120.281 1.00 87.19 31 VAL B O 1
ATOM 3860 N N . PRO B 1 32 ? 154.616 112.743 120.843 1.00 89.62 32 PRO B N 1
ATOM 3861 C CA . PRO B 1 32 ? 155.135 111.707 119.966 1.00 89.62 32 PRO B CA 1
ATOM 3862 C C . PRO B 1 32 ? 154.754 110.322 120.454 1.00 89.62 32 PRO B C 1
ATOM 3863 O O . PRO B 1 32 ? 155.066 109.968 121.590 1.00 89.62 32 PRO B O 1
ATOM 3867 N N . ILE B 1 33 ? 154.220 109.505 119.563 1.00 90.21 33 ILE B N 1
ATOM 3868 C CA . ILE B 1 33 ? 153.858 108.128 119.842 1.00 90.21 33 ILE B CA 1
ATOM 3869 C C . ILE B 1 33 ? 154.602 107.201 118.901 1.00 90.21 33 ILE B C 1
ATOM 3870 O O . ILE B 1 33 ? 154.627 107.413 117.684 1.00 90.21 33 ILE B O 1
ATOM 3875 N N . LYS B 1 34 ? 155.221 106.177 119.445 1.00 93.54 34 LYS B N 1
ATOM 3876 C CA . LYS B 1 34 ? 155.894 105.227 118.588 1.00 93.54 34 LYS B CA 1
ATOM 3877 C C . LYS B 1 34 ? 154.972 104.063 118.344 1.00 93.54 34 LYS B C 1
ATOM 3878 O O . LYS B 1 34 ? 154.477 103.460 119.296 1.00 93.54 34 LYS B O 1
ATOM 3884 N N . LEU B 1 35 ? 154.750 103.730 117.086 1.00 95.45 35 LEU B N 1
ATOM 3885 C CA . LEU B 1 35 ? 153.895 102.607 116.787 1.00 95.45 35 LEU B CA 1
ATOM 3886 C C . LEU B 1 35 ? 154.780 101.381 116.502 1.00 95.45 35 LEU B C 1
ATOM 3887 O O . LEU B 1 35 ? 155.748 101.484 115.735 1.00 95.45 35 LEU B O 1
ATOM 3892 N N . PRO B 1 36 ? 154.339 100.199 116.974 1.00 92.35 36 PRO B N 1
ATOM 3893 C CA . PRO B 1 36 ? 155.039 98.914 116.939 1.00 92.35 36 PRO B CA 1
ATOM 3894 C C . PRO B 1 36 ? 155.377 98.403 115.567 1.00 92.35 36 PRO B C 1
ATOM 3895 O O . PRO B 1 36 ? 156.167 97.468 115.439 1.00 92.35 36 PRO B O 1
ATOM 3899 N N . ASN B 1 37 ? 154.793 98.978 114.543 1.00 94.18 37 ASN B N 1
ATOM 3900 C CA . ASN B 1 37 ? 155.067 98.528 113.215 1.00 94.18 37 ASN B CA 1
ATOM 3901 C C . ASN B 1 37 ? 155.752 99.576 112.365 1.00 94.18 37 ASN B C 1
ATOM 3902 O O . ASN B 1 37 ? 155.551 99.624 111.154 1.00 94.18 37 ASN B O 1
ATOM 3907 N N . GLY B 1 38 ? 156.686 100.300 112.978 1.00 91.65 38 GLY B N 1
ATOM 3908 C CA . GLY B 1 38 ? 157.549 101.219 112.254 1.00 91.65 38 GLY B CA 1
ATOM 3909 C C . GLY B 1 38 ? 156.969 102.572 111.905 1.00 91.65 38 GLY B C 1
ATOM 3910 O O . GLY B 1 38 ? 157.387 103.188 110.925 1.00 91.65 38 GLY B O 1
ATOM 3911 N N . LEU B 1 39 ? 155.994 103.049 112.650 1.00 93.22 39 LEU B N 1
ATOM 3912 C CA . LEU B 1 39 ? 155.434 104.341 112.282 1.00 93.22 39 LEU B CA 1
ATOM 3913 C C . LEU B 1 39 ? 155.639 105.425 113.328 1.00 93.22 39 LEU B C 1
ATOM 3914 O O . LEU B 1 39 ? 155.547 105.203 114.540 1.00 93.22 39 LEU B O 1
ATOM 3919 N N . GLU B 1 40 ? 155.906 106.620 112.827 1.00 94.48 40 GLU B N 1
ATOM 3920 C CA . GLU B 1 40 ? 156.034 107.813 113.650 1.00 94.48 40 GLU B CA 1
ATOM 3921 C C . GLU B 1 40 ? 154.713 108.539 113.658 1.00 94.48 40 GLU B C 1
ATOM 3922 O O . GLU B 1 40 ? 154.220 108.938 112.605 1.00 94.48 40 GLU B O 1
ATOM 3928 N N . TYR B 1 41 ? 154.129 108.708 114.821 1.00 90.38 41 TYR B N 1
ATOM 3929 C CA . TYR B 1 41 ? 152.835 109.340 114.890 1.00 90.38 41 TYR B CA 1
ATOM 3930 C C . TYR B 1 41 ? 152.735 110.460 115.912 1.00 90.38 41 TYR B C 1
ATOM 3931 O O . TYR B 1 41 ? 153.136 110.311 117.064 1.00 90.38 41 TYR B O 1
ATOM 3940 N N . GLU B 1 42 ? 152.230 111.607 115.495 1.00 87.94 42 GLU B N 1
ATOM 3941 C CA . GLU B 1 42 ? 152.062 112.690 116.451 1.00 87.94 42 GLU B CA 1
ATOM 3942 C C . GLU B 1 42 ? 150.607 112.770 116.878 1.00 87.94 42 GLU B C 1
ATOM 3943 O O . GLU B 1 42 ? 149.724 112.981 116.046 1.00 87.94 42 GLU B O 1
ATOM 3949 N N . GLN B 1 43 ? 150.356 112.587 118.172 1.00 84.62 43 GLN B N 1
ATOM 3950 C CA . GLN B 1 43 ? 148.995 112.560 118.699 1.00 84.62 43 GLN B CA 1
ATOM 3951 C C . GLN B 1 43 ? 148.602 113.845 119.410 1.00 84.62 43 GLN B C 1
ATOM 3952 O O . GLN B 1 43 ? 149.287 114.238 120.351 1.00 84.62 43 GLN B O 1
ATOM 3958 N N . PRO B 1 44 ? 147.559 114.543 118.979 1.00 81.12 44 PRO B N 1
ATOM 3959 C CA . PRO B 1 44 ? 147.062 115.740 119.625 1.00 81.12 44 PRO B CA 1
ATOM 3960 C C . PRO B 1 44 ? 146.248 115.450 120.863 1.00 81.12 44 PRO B C 1
ATOM 3961 O O . PRO B 1 44 ? 145.632 114.388 120.991 1.00 81.12 44 PRO B O 1
ATOM 3965 N N . THR B 1 45 ? 146.169 116.443 121.734 1.00 81.39 45 THR B N 1
ATOM 3966 C CA . THR B 1 45 ? 145.260 116.398 122.865 1.00 81.39 45 THR B CA 1
ATOM 3967 C C . THR B 1 45 ? 144.473 117.689 122.947 1.00 81.39 45 THR B C 1
ATOM 3968 O O . THR B 1 45 ? 144.606 118.572 122.104 1.00 81.39 45 THR B O 1
ATOM 3972 N N . GLY B 1 46 ? 143.639 117.779 123.965 1.00 78.12 46 GLY B N 1
ATOM 3973 C CA . GLY B 1 46 ? 142.777 118.921 124.183 1.00 78.12 46 GLY B CA 1
ATOM 3974 C C . GLY B 1 46 ? 141.426 118.699 123.539 1.00 78.12 46 GLY B C 1
ATOM 3975 O O . GLY B 1 46 ? 141.152 117.642 122.973 1.00 78.12 46 GLY B O 1
ATOM 3976 N N . LEU B 1 47 ? 140.558 119.680 123.665 1.00 76.33 47 LEU B N 1
ATOM 3977 C CA . LEU B 1 47 ? 139.217 119.589 123.128 1.00 76.33 47 LEU B CA 1
ATOM 3978 C C . LEU B 1 47 ? 139.241 120.312 121.810 1.00 76.33 47 LEU B C 1
ATOM 3979 O O . LEU B 1 47 ? 140.147 121.109 121.582 1.00 76.33 47 LEU B O 1
ATOM 3984 N N . PHE B 1 48 ? 138.296 120.034 120.916 1.00 72.40 48 PHE B N 1
ATOM 3985 C CA . PHE B 1 48 ? 138.334 120.719 119.626 1.00 72.40 48 PHE B CA 1
ATOM 3986 C C . PHE B 1 48 ? 137.127 121.612 119.431 1.00 72.40 48 PHE B C 1
ATOM 3987 O O . PHE B 1 48 ? 136.013 121.145 119.162 1.00 72.40 48 PHE B O 1
ATOM 3995 N N . ILE B 1 49 ? 137.334 122.902 119.636 1.00 73.15 49 ILE B N 1
ATOM 3996 C CA . ILE B 1 49 ? 136.246 123.868 119.589 1.00 73.15 49 ILE B CA 1
ATOM 3997 C C . ILE B 1 49 ? 136.627 125.040 118.700 1.00 73.15 49 ILE B C 1
ATOM 3998 O O . ILE B 1 49 ? 137.716 125.583 118.832 1.00 73.15 49 ILE B O 1
ATOM 4003 N N . ASN B 1 50 ? 135.760 125.397 117.754 1.00 72.32 50 ASN B N 1
ATOM 4004 C CA . ASN B 1 50 ? 136.018 126.483 116.795 1.00 72.32 50 ASN B CA 1
ATOM 4005 C C . ASN B 1 50 ? 137.310 126.266 116.034 1.00 72.32 50 ASN B C 1
ATOM 4006 O O . ASN B 1 50 ? 138.044 127.207 115.752 1.00 72.32 50 ASN B O 1
ATOM 4011 N N . ASN B 1 51 ? 137.556 125.014 115.690 1.00 77.75 51 ASN B N 1
ATOM 4012 C CA . ASN B 1 51 ? 138.739 124.543 114.996 1.00 77.75 51 ASN B CA 1
ATOM 4013 C C . ASN B 1 51 ? 140.051 124.780 115.753 1.00 77.75 51 ASN B C 1
ATOM 4014 O O . ASN B 1 51 ? 141.118 124.804 115.136 1.00 77.75 51 ASN B O 1
ATOM 4019 N N . LYS B 1 52 ? 140.013 124.852 117.084 1.00 74.70 52 LYS B N 1
ATOM 4020 C CA . LYS B 1 52 ? 141.227 125.022 117.863 1.00 74.70 52 LYS B CA 1
ATOM 4021 C C . LYS B 1 52 ? 141.377 123.911 118.879 1.00 74.70 52 LYS B C 1
ATOM 4022 O O . LYS B 1 52 ? 140.391 123.425 119.433 1.00 74.70 52 LYS B O 1
ATOM 4028 N N . PHE B 1 53 ? 142.612 123.544 119.177 1.00 76.44 53 PHE B N 1
ATOM 4029 C CA . PHE B 1 53 ? 142.857 122.584 120.235 1.00 76.44 53 PHE B CA 1
ATOM 4030 C C . PHE B 1 53 ? 143.129 123.312 121.517 1.00 76.44 53 PHE B C 1
ATOM 4031 O O . PHE B 1 53 ? 144.054 124.121 121.578 1.00 76.44 53 PHE B O 1
ATOM 4039 N N . VAL B 1 54 ? 142.311 123.060 122.529 1.00 80.94 54 VAL B N 1
ATOM 4040 C CA . VAL B 1 54 ? 142.468 123.778 123.787 1.00 80.94 54 VAL B CA 1
ATOM 4041 C C . VAL B 1 54 ? 142.507 122.847 125.000 1.00 80.94 54 VAL B C 1
ATOM 4042 O O . VAL B 1 54 ? 141.913 121.769 124.965 1.00 80.94 54 VAL B O 1
ATOM 4046 N N . PRO B 1 55 ? 143.161 123.240 126.096 1.00 81.58 55 PRO B N 1
ATOM 4047 C CA . PRO B 1 55 ? 143.168 122.513 127.352 1.00 81.58 55 PRO B CA 1
ATOM 4048 C C . PRO B 1 55 ? 141.814 122.666 127.999 1.00 81.58 55 PRO B C 1
ATOM 4049 O O . PRO B 1 55 ? 141.147 123.671 127.771 1.00 81.58 55 PRO B O 1
ATOM 4053 N N . SER B 1 56 ? 141.435 121.688 128.814 1.00 87.50 56 SER B N 1
ATOM 4054 C CA . SER B 1 56 ? 140.195 121.698 129.588 1.00 87.50 56 SER B CA 1
ATOM 4055 C C . SER B 1 56 ? 140.209 122.783 130.660 1.00 87.50 56 SER B C 1
ATOM 4056 O O . SER B 1 56 ? 141.238 123.017 131.300 1.00 87.50 56 SER B O 1
ATOM 4059 N N . LYS B 1 57 ? 139.066 123.436 130.888 1.00 88.13 57 LYS B N 1
ATOM 4060 C CA . LYS B 1 57 ? 139.012 124.550 131.845 1.00 88.13 57 LYS B CA 1
ATOM 4061 C C . LYS B 1 57 ? 139.393 124.219 133.280 1.00 88.13 57 LYS B C 1
ATOM 4062 O O . LYS B 1 57 ? 139.943 125.066 133.980 1.00 88.13 57 LYS B O 1
ATOM 4068 N N . GLN B 1 58 ? 139.110 123.015 133.736 1.00 89.60 58 GLN B N 1
ATOM 4069 C CA . GLN B 1 58 ? 139.411 122.655 135.111 1.00 89.60 58 GLN B CA 1
ATOM 4070 C C . GLN B 1 58 ? 140.748 121.947 135.272 1.00 89.60 58 GLN B C 1
ATOM 4071 O O . GLN B 1 58 ? 141.059 121.469 136.361 1.00 89.60 58 GLN B O 1
ATOM 4077 N N . ASN B 1 59 ? 141.514 121.841 134.196 1.00 88.76 59 ASN B N 1
ATOM 4078 C CA . ASN B 1 59 ? 142.821 121.200 134.201 1.00 88.76 59 ASN B CA 1
ATOM 4079 C C . ASN B 1 59 ? 142.862 119.766 134.733 1.00 88.76 59 ASN B C 1
ATOM 4080 O O . ASN B 1 59 ? 143.766 119.406 135.484 1.00 88.76 59 ASN B O 1
ATOM 4085 N N . LYS B 1 60 ? 141.915 118.936 134.343 1.00 83.94 60 LYS B N 1
ATOM 4086 C CA . LYS B 1 60 ? 141.890 117.548 134.773 1.00 83.94 60 LYS B CA 1
ATOM 4087 C C . LYS B 1 60 ? 142.354 116.663 133.648 1.00 83.94 60 LYS B C 1
ATOM 4088 O O . LYS B 1 60 ? 142.260 117.051 132.485 1.00 83.94 60 LYS B O 1
ATOM 4094 N N . THR B 1 61 ? 142.807 115.448 133.975 1.00 80.19 61 THR B N 1
ATOM 4095 C CA . THR B 1 61 ? 143.362 114.512 132.989 1.00 80.19 61 THR B CA 1
ATOM 4096 C C . THR B 1 61 ? 143.131 113.032 133.281 1.00 80.19 61 THR B C 1
ATOM 4097 O O . THR B 1 61 ? 142.898 112.664 134.422 1.00 80.19 61 THR B O 1
ATOM 4101 N N . PHE B 1 62 ? 143.218 112.171 132.269 1.00 77.17 62 PHE B N 1
ATOM 4102 C CA . PHE B 1 62 ? 143.029 110.754 132.530 1.00 77.17 62 PHE B CA 1
ATOM 4103 C C . PHE B 1 62 ? 143.865 109.883 131.651 1.00 77.17 62 PHE B C 1
ATOM 4104 O O . PHE B 1 62 ? 144.204 110.273 130.576 1.00 77.17 62 PHE B O 1
ATOM 4112 N N . GLU B 1 63 ? 144.109 108.661 132.065 1.00 79.87 63 GLU B N 1
ATOM 4113 C CA . GLU B 1 63 ? 145.029 107.815 131.331 1.00 79.87 63 GLU B CA 1
ATOM 4114 C C . GLU B 1 63 ? 144.456 106.795 130.392 1.00 79.87 63 GLU B C 1
ATOM 4115 O O . GLU B 1 63 ? 143.562 106.041 130.729 1.00 79.87 63 GLU B O 1
ATOM 4121 N N . VAL B 1 64 ? 145.029 106.790 129.208 1.00 79.79 64 VAL B N 1
ATOM 4122 C CA . VAL B 1 64 ? 144.698 105.908 128.091 1.00 79.79 64 VAL B CA 1
ATOM 4123 C C . VAL B 1 64 ? 145.519 104.637 128.112 1.00 79.79 64 VAL B C 1
ATOM 4124 O O . VAL B 1 64 ? 146.752 104.700 128.040 1.00 79.79 64 VAL B O 1
ATOM 4128 N N . ILE B 1 65 ? 144.835 103.489 128.142 1.00 80.09 65 ILE B N 1
ATOM 4129 C CA . ILE B 1 65 ? 145.474 102.176 128.270 1.00 80.09 65 ILE B CA 1
ATOM 4130 C C . ILE B 1 65 ? 145.349 101.251 127.055 1.00 80.09 65 ILE B C 1
ATOM 4131 O O . ILE B 1 65 ? 144.262 101.067 126.512 1.00 80.09 65 ILE B O 1
ATOM 4136 N N . ASN B 1 66 ? 146.472 100.623 126.684 1.00 84.26 66 ASN B N 1
ATOM 4137 C CA . ASN B 1 66 ? 146.632 99.644 125.609 1.00 84.26 66 ASN B CA 1
ATOM 4138 C C . ASN B 1 66 ? 146.088 98.256 125.979 1.00 84.26 66 ASN B C 1
ATOM 4139 O O . ASN B 1 66 ? 146.687 97.575 126.826 1.00 84.26 66 ASN B O 1
ATOM 4144 N N . PRO B 1 67 ? 145.016 97.793 125.306 1.00 85.69 67 PRO B N 1
ATOM 4145 C CA . PRO B 1 67 ? 144.253 96.580 125.599 1.00 85.69 67 PRO B CA 1
ATOM 4146 C C . PRO B 1 67 ? 145.005 95.279 125.486 1.00 85.69 67 PRO B C 1
ATOM 4147 O O . PRO B 1 67 ? 144.516 94.247 125.971 1.00 85.69 67 PRO B O 1
ATOM 4151 N N . SER B 1 68 ? 146.144 95.259 124.817 1.00 85.62 68 SER B N 1
ATOM 4152 C CA . SER B 1 68 ? 146.830 93.997 124.758 1.00 85.62 68 SER B CA 1
ATOM 4153 C C . SER B 1 68 ? 148.280 94.184 125.053 1.00 85.62 68 SER B C 1
ATOM 4154 O O . SER B 1 68 ? 149.135 93.453 124.556 1.00 85.62 68 SER B O 1
ATOM 4157 N N . THR B 1 69 ? 148.553 95.117 125.946 1.00 89.52 69 THR B N 1
ATOM 4158 C CA . THR B 1 69 ? 149.887 95.331 126.437 1.00 89.52 69 THR B CA 1
ATOM 4159 C C . THR B 1 69 ? 149.702 95.444 127.910 1.00 89.52 69 THR B C 1
ATOM 4160 O O . THR B 1 69 ? 150.599 95.139 128.698 1.00 89.52 69 THR B O 1
ATOM 4164 N N . GLU B 1 70 ? 148.496 95.906 128.250 1.00 92.92 70 GLU B N 1
ATOM 4165 C CA . GLU B 1 70 ? 148.105 96.268 129.597 1.00 92.92 70 GLU B CA 1
ATOM 4166 C C . GLU B 1 70 ? 148.991 97.394 130.055 1.00 92.92 70 GLU B C 1
ATOM 4167 O O . GLU B 1 70 ? 149.587 97.333 131.126 1.00 92.92 70 GLU B O 1
ATOM 4173 N N . GLU B 1 71 ? 149.071 98.435 129.232 1.00 90.68 71 GLU B N 1
ATOM 4174 C CA . GLU B 1 71 ? 149.959 99.537 129.570 1.00 90.68 71 GLU B CA 1
ATOM 4175 C C . GLU B 1 71 ? 149.557 100.897 129.032 1.00 90.68 71 GLU B C 1
ATOM 4176 O O . GLU B 1 71 ? 148.890 101.027 128.014 1.00 90.68 71 GLU B O 1
ATOM 4182 N N . GLU B 1 72 ? 150.001 101.912 129.737 1.00 85.02 72 GLU B N 1
ATOM 4183 C CA . GLU B 1 72 ? 149.776 103.299 129.402 1.00 85.02 72 GLU B CA 1
ATOM 4184 C C . GLU B 1 72 ? 150.307 103.731 128.057 1.00 85.02 72 GLU B C 1
ATOM 4185 O O . GLU B 1 72 ? 151.454 103.470 127.706 1.00 85.02 72 GLU B O 1
ATOM 4191 N N . ILE B 1 73 ? 149.462 104.446 127.333 1.00 81.72 73 ILE B N 1
ATOM 4192 C CA . ILE B 1 73 ? 149.805 105.038 126.059 1.00 81.72 73 ILE B CA 1
ATOM 4193 C C . ILE B 1 73 ? 150.050 106.513 126.222 1.00 81.72 73 ILE B C 1
ATOM 4194 O O . ILE B 1 73 ? 151.034 107.049 125.719 1.00 81.72 73 ILE B O 1
ATOM 4199 N N . CYS B 1 74 ? 149.095 107.190 126.847 1.00 81.71 74 CYS B N 1
ATOM 4200 C CA . CYS B 1 74 ? 149.166 108.645 126.964 1.00 81.71 74 CYS B CA 1
ATOM 4201 C C . CYS B 1 74 ? 148.157 109.227 127.942 1.00 81.71 74 CYS B C 1
ATOM 4202 O O . CYS B 1 74 ? 147.330 108.510 128.510 1.00 81.71 74 CYS B O 1
ATOM 4205 N N . HIS B 1 75 ? 148.224 110.549 128.117 1.00 78.19 75 HIS B N 1
ATOM 4206 C CA . HIS B 1 75 ? 147.273 111.274 128.948 1.00 78.19 75 HIS B CA 1
ATOM 4207 C C . HIS B 1 75 ? 146.539 112.293 128.104 1.00 78.19 75 HIS B C 1
ATOM 4208 O O . HIS B 1 75 ? 147.140 112.955 127.258 1.00 78.19 75 HIS B O 1
ATOM 4215 N N . ILE B 1 76 ? 145.245 112.418 128.346 1.00 75.66 76 ILE B N 1
ATOM 4216 C CA . ILE B 1 76 ? 144.376 113.321 127.608 1.00 75.66 76 ILE B CA 1
ATOM 4217 C C . ILE B 1 76 ? 143.674 114.282 128.535 1.00 75.66 76 ILE B C 1
ATOM 4218 O O . ILE B 1 76 ? 143.240 113.903 129.618 1.00 75.66 76 ILE B O 1
ATOM 4223 N N . TYR B 1 77 ? 143.582 115.531 128.157 1.00 79.66 77 TYR B N 1
ATOM 4224 C CA . TYR B 1 77 ? 142.823 116.426 129.000 1.00 79.66 77 TYR B CA 1
ATOM 4225 C C . TYR B 1 77 ? 141.372 115.962 129.086 1.00 79.66 77 TYR B C 1
ATOM 4226 O O . TYR B 1 77 ? 140.772 115.630 128.074 1.00 79.66 77 TYR B O 1
ATOM 4235 N N . GLU B 1 78 ? 140.812 115.969 130.285 1.00 85.16 78 GLU B N 1
ATOM 4236 C CA . GLU B 1 78 ? 139.430 115.566 130.581 1.00 85.16 78 GLU B CA 1
ATOM 4237 C C . GLU B 1 78 ? 138.452 116.741 130.571 1.00 85.16 78 GLU B C 1
ATOM 4238 O O . GLU B 1 78 ? 138.639 117.695 131.328 1.00 85.16 78 GLU B O 1
ATOM 4244 N N . GLY B 1 79 ? 137.418 116.692 129.734 1.00 80.58 79 GLY B N 1
ATOM 4245 C CA . GLY B 1 79 ? 136.478 117.790 129.685 1.00 80.58 79 GLY B CA 1
ATOM 4246 C C . GLY B 1 79 ? 135.459 117.717 130.809 1.00 80.58 79 GLY B C 1
ATOM 4247 O O . GLY B 1 79 ? 135.244 116.671 131.411 1.00 80.58 79 GLY B O 1
ATOM 4248 N N . ARG B 1 80 ? 134.792 118.837 131.038 1.00 84.55 80 ARG B N 1
ATOM 4249 C CA . ARG B 1 80 ? 133.750 118.997 132.045 1.00 84.55 80 ARG B CA 1
ATOM 4250 C C . ARG B 1 80 ? 132.642 119.878 131.516 1.00 84.55 80 ARG B C 1
ATOM 4251 O O . ARG B 1 80 ? 132.766 120.468 130.440 1.00 84.55 80 ARG B O 1
ATOM 4259 N N . GLU B 1 81 ? 131.584 119.990 132.306 1.00 88.09 81 GLU B N 1
ATOM 4260 C CA . GLU B 1 81 ? 130.368 120.724 131.987 1.00 88.09 81 GLU B CA 1
ATOM 4261 C C . GLU B 1 81 ? 130.642 122.118 131.464 1.00 88.09 81 GLU B C 1
ATOM 4262 O O . GLU B 1 81 ? 129.932 122.605 130.585 1.00 88.09 81 GLU B O 1
ATOM 4268 N N . ASP B 1 82 ? 131.669 122.761 131.989 1.00 91.50 82 ASP B N 1
ATOM 4269 C CA . ASP B 1 82 ? 132.017 124.102 131.576 1.00 91.50 82 ASP B CA 1
ATOM 4270 C C . ASP B 1 82 ? 132.373 124.161 130.096 1.00 91.50 82 ASP B C 1
ATOM 4271 O O . ASP B 1 82 ? 132.086 125.147 129.405 1.00 91.50 82 ASP B O 1
ATOM 4276 N N . ASP B 1 83 ? 133.012 123.109 129.603 1.00 87.27 83 ASP B N 1
ATOM 4277 C CA . ASP B 1 83 ? 133.452 123.064 128.230 1.00 87.27 83 ASP B CA 1
ATOM 4278 C C . ASP B 1 83 ? 132.322 122.627 127.359 1.00 87.27 83 ASP B C 1
ATOM 4279 O O . ASP B 1 83 ? 132.235 123.029 126.195 1.00 87.27 83 ASP B O 1
ATOM 4284 N N . VAL B 1 84 ? 131.448 121.819 127.921 1.00 81.85 84 VAL B N 1
ATOM 4285 C CA . VAL B 1 84 ? 130.307 121.403 127.155 1.00 81.85 84 VAL B CA 1
ATOM 4286 C C . VAL B 1 84 ? 129.517 122.632 126.820 1.00 81.85 84 VAL B C 1
ATOM 4287 O O . VAL B 1 84 ? 129.081 122.794 125.682 1.00 81.85 84 VAL B O 1
ATOM 4291 N N . GLU B 1 85 ? 129.328 123.512 127.798 1.00 83.87 85 GLU B N 1
ATOM 4292 C CA . GLU B 1 85 ? 128.572 124.708 127.516 1.00 83.87 85 GLU B CA 1
ATOM 4293 C C . GLU B 1 85 ? 129.220 125.531 126.423 1.00 83.87 85 GLU B C 1
ATOM 4294 O O . GLU B 1 85 ? 128.522 126.031 125.536 1.00 83.87 85 GLU B O 1
ATOM 4300 N N . GLU B 1 86 ? 130.547 125.679 126.451 1.00 84.49 86 GLU B N 1
ATOM 4301 C CA . GLU B 1 86 ? 131.162 126.461 125.395 1.00 84.49 86 GLU B CA 1
ATOM 4302 C C . GLU B 1 86 ? 130.907 125.866 124.029 1.00 84.49 86 GLU B C 1
ATOM 4303 O O . GLU B 1 86 ? 130.616 126.598 123.076 1.00 84.49 86 GLU B O 1
ATOM 4309 N N . ALA B 1 87 ? 131.011 124.549 123.920 1.00 78.49 87 ALA B N 1
ATOM 4310 C CA . ALA B 1 87 ? 130.786 123.915 122.638 1.00 78.49 87 ALA B CA 1
ATOM 4311 C C . ALA B 1 87 ? 129.386 124.193 122.125 1.00 78.49 87 ALA B C 1
ATOM 4312 O O . ALA B 1 87 ? 129.191 124.429 120.928 1.00 78.49 87 ALA B O 1
ATOM 4314 N N . VAL B 1 88 ? 128.414 124.208 123.024 1.00 77.04 88 VAL B N 1
ATOM 4315 C CA . VAL B 1 88 ? 127.058 124.473 122.605 1.00 77.04 88 VAL B CA 1
ATOM 4316 C C . VAL B 1 88 ? 126.931 125.870 122.068 1.00 77.04 88 VAL B C 1
ATOM 4317 O O . VAL B 1 88 ? 126.281 126.084 121.039 1.00 77.04 88 VAL B O 1
ATOM 4321 N N . GLN B 1 89 ? 127.515 126.835 122.757 1.00 78.35 89 GLN B N 1
ATOM 4322 C CA . GLN B 1 89 ? 127.398 128.200 122.287 1.00 78.35 89 GLN B CA 1
ATOM 4323 C C . GLN B 1 89 ? 128.056 128.372 120.931 1.00 78.35 89 GLN B C 1
ATOM 4324 O O . GLN B 1 89 ? 127.573 129.127 120.078 1.00 78.35 89 GLN B O 1
ATOM 4330 N N . ALA B 1 90 ? 129.164 127.679 120.718 1.00 76.11 90 ALA B N 1
ATOM 4331 C CA . ALA B 1 90 ? 129.838 127.763 119.440 1.00 76.11 90 ALA B CA 1
ATOM 4332 C C . ALA B 1 90 ? 128.971 127.224 118.321 1.00 76.11 90 ALA B C 1
ATOM 4333 O O . ALA B 1 90 ? 128.868 127.834 117.247 1.00 76.11 90 ALA B O 1
ATOM 4335 N N . ALA B 1 91 ? 128.331 126.083 118.570 1.00 76.35 91 ALA B N 1
ATOM 4336 C CA . ALA B 1 91 ? 127.486 125.470 117.568 1.00 76.35 91 ALA B CA 1
ATOM 4337 C C . ALA B 1 91 ? 126.350 126.391 117.202 1.00 76.35 91 ALA B C 1
ATOM 4338 O O . ALA B 1 91 ? 125.973 126.490 116.029 1.00 76.35 91 ALA B O 1
ATOM 4340 N N . ASP B 1 92 ? 125.818 127.091 118.194 1.00 79.10 92 ASP B N 1
ATOM 4341 C CA . ASP B 1 92 ? 124.728 127.994 117.925 1.00 79.10 92 ASP B CA 1
ATOM 4342 C C . ASP B 1 92 ? 125.138 129.059 116.960 1.00 79.10 92 ASP B C 1
ATOM 4343 O O . ASP B 1 92 ? 124.438 129.293 115.975 1.00 79.10 92 ASP B O 1
ATOM 4348 N N . ARG B 1 93 ? 126.275 129.695 117.214 1.00 80.48 93 ARG B N 1
ATOM 4349 C CA . ARG B 1 93 ? 126.713 130.761 116.334 1.00 80.48 93 ARG B CA 1
ATOM 4350 C C . ARG B 1 93 ? 126.929 130.249 114.924 1.00 80.48 93 ARG B C 1
ATOM 4351 O O . ARG B 1 93 ? 126.548 130.892 113.941 1.00 80.48 93 ARG B O 1
ATOM 4359 N N . ALA B 1 94 ? 127.506 129.063 114.805 1.00 76.98 94 ALA B N 1
ATOM 4360 C CA . ALA B 1 94 ? 127.780 128.541 113.480 1.00 76.98 94 ALA B CA 1
ATOM 4361 C C . ALA B 1 94 ? 126.523 128.428 112.648 1.00 76.98 94 ALA B C 1
ATOM 4362 O O . ALA B 1 94 ? 126.553 128.663 111.436 1.00 76.98 94 ALA B O 1
ATOM 4364 N N . PHE B 1 95 ? 125.430 128.059 113.290 1.00 74.04 95 PHE B N 1
ATOM 4365 C CA . PHE B 1 95 ? 124.163 127.905 112.624 1.00 74.04 95 PHE B CA 1
ATOM 4366 C C . PHE B 1 95 ? 123.524 129.259 112.362 1.00 74.04 95 PHE B C 1
ATOM 4367 O O . PHE B 1 95 ? 123.207 129.614 111.223 1.00 74.04 95 PHE B O 1
ATOM 4375 N N . SER B 1 96 ? 123.353 130.041 113.412 1.00 76.55 96 SER B N 1
ATOM 4376 C CA . SER B 1 96 ? 122.616 131.277 113.297 1.00 76.55 96 SER B CA 1
ATOM 4377 C C . SER B 1 96 ? 123.292 132.390 112.514 1.00 76.55 96 SER B C 1
ATOM 4378 O O . SER B 1 96 ? 122.593 133.261 111.999 1.00 76.55 96 SER B O 1
ATOM 4381 N N . ASN B 1 97 ? 124.611 132.372 112.325 1.00 77.33 97 ASN B N 1
ATOM 4382 C CA . ASN B 1 97 ? 125.175 133.475 111.557 1.00 77.33 97 ASN B CA 1
ATOM 4383 C C . ASN B 1 97 ? 125.012 133.271 110.064 1.00 77.33 97 ASN B C 1
ATOM 4384 O O . ASN B 1 97 ? 125.404 134.127 109.273 1.00 77.33 97 ASN B O 1
ATOM 4389 N N . GLY B 1 98 ? 124.460 132.128 109.673 1.00 81.27 98 GLY B N 1
ATOM 4390 C CA . GLY B 1 98 ? 124.145 131.809 108.294 1.00 81.27 98 GLY B CA 1
ATOM 4391 C C . GLY B 1 98 ? 125.288 131.317 107.413 1.00 81.27 98 GLY B C 1
ATOM 4392 O O . GLY B 1 98 ? 125.035 130.826 106.312 1.00 81.27 98 GLY B O 1
ATOM 4393 N N . SER B 1 99 ? 126.523 131.314 107.888 1.00 75.80 99 SER B N 1
ATOM 4394 C CA . SER B 1 99 ? 127.644 130.935 107.031 1.00 75.80 99 SER B CA 1
ATOM 4395 C C . SER B 1 99 ? 127.604 129.514 106.492 1.00 75.80 99 SER B C 1
ATOM 4396 O O . SER B 1 99 ? 128.163 129.238 105.435 1.00 75.80 99 SER B O 1
ATOM 4399 N N . TRP B 1 100 ? 126.937 128.618 107.186 1.00 69.67 100 TRP B N 1
ATOM 4400 C CA . TRP B 1 100 ? 126.807 127.238 106.781 1.00 69.67 100 TRP B CA 1
ATOM 4401 C C . TRP B 1 100 ? 125.523 126.982 106.020 1.00 69.67 100 TRP B C 1
ATOM 4402 O O . TRP B 1 100 ? 125.352 125.919 105.408 1.00 69.67 100 TRP B O 1
ATOM 4413 N N . ASN B 1 101 ? 124.567 127.896 106.173 1.00 76.70 101 ASN B N 1
ATOM 4414 C CA . ASN B 1 101 ? 123.224 127.715 105.649 1.00 76.70 101 ASN B CA 1
ATOM 4415 C C . ASN B 1 101 ? 122.885 128.488 104.381 1.00 76.70 101 ASN B C 1
ATOM 4416 O O . ASN B 1 101 ? 122.323 127.920 103.442 1.00 76.70 101 ASN B O 1
ATOM 4421 N N . GLY B 1 102 ? 123.206 129.778 104.329 1.00 80.65 102 GLY B N 1
ATOM 4422 C CA . GLY B 1 102 ? 122.810 130.642 103.208 1.00 80.65 102 GLY B CA 1
ATOM 4423 C C . GLY B 1 102 ? 123.718 130.516 102.008 1.00 80.65 102 GLY B C 1
ATOM 4424 O O . GLY B 1 102 ? 124.352 131.478 101.570 1.00 80.65 102 GLY B O 1
ATOM 4425 N N . ILE B 1 103 ? 123.822 129.309 101.507 1.00 80.34 103 ILE B N 1
ATOM 4426 C CA . ILE B 1 103 ? 124.758 129.004 100.463 1.00 80.34 103 ILE B CA 1
ATOM 4427 C C . ILE B 1 103 ? 124.134 128.215 99.331 1.00 80.34 103 ILE B C 1
ATOM 4428 O O . ILE B 1 103 ? 122.973 127.804 99.383 1.00 80.34 103 ILE B O 1
ATOM 4433 N N . ASP B 1 104 ? 124.924 128.040 98.291 1.00 83.17 104 ASP B N 1
ATOM 4434 C CA . ASP B 1 104 ? 124.588 127.184 97.179 1.00 83.17 104 ASP B CA 1
ATOM 4435 C C . ASP B 1 104 ? 124.989 125.827 97.756 1.00 83.17 104 ASP B C 1
ATOM 4436 O O . ASP B 1 104 ? 126.171 125.637 98.025 1.00 83.17 104 ASP B O 1
ATOM 4441 N N . PRO B 1 105 ? 124.065 124.916 98.052 1.00 76.79 105 PRO B N 1
ATOM 4442 C CA . PRO B 1 105 ? 124.323 123.660 98.728 1.00 76.79 105 PRO B CA 1
ATOM 4443 C C . PRO B 1 105 ? 125.477 122.884 98.160 1.00 76.79 105 PRO B C 1
ATOM 4444 O O . PRO B 1 105 ? 126.181 122.196 98.903 1.00 76.79 105 PRO B O 1
ATOM 4448 N N . ILE B 1 106 ? 125.722 123.000 96.858 1.00 77.18 106 ILE B N 1
ATOM 4449 C CA . ILE B 1 106 ? 126.832 122.296 96.247 1.00 77.18 106 ILE B CA 1
ATOM 4450 C C . ILE B 1 106 ? 128.155 122.507 96.981 1.00 77.18 106 ILE B C 1
ATOM 4451 O O . ILE B 1 106 ? 129.030 121.638 96.944 1.00 77.18 106 ILE B O 1
ATOM 4456 N N . ASP B 1 107 ? 128.301 123.625 97.690 1.00 78.71 107 ASP B N 1
ATOM 4457 C CA . ASP B 1 107 ? 129.539 123.924 98.371 1.00 78.71 107 ASP B CA 1
ATOM 4458 C C . ASP B 1 107 ? 129.653 123.201 99.680 1.00 78.71 107 ASP B C 1
ATOM 4459 O O . ASP B 1 107 ? 130.762 122.958 100.171 1.00 78.71 107 ASP B O 1
ATOM 4464 N N . ARG B 1 108 ? 128.523 122.914 100.276 1.00 75.54 108 ARG B N 1
ATOM 4465 C CA . ARG B 1 108 ? 128.511 122.158 101.495 1.00 75.54 108 ARG B CA 1
ATOM 4466 C C . ARG B 1 108 ? 129.063 120.782 101.170 1.00 75.54 108 ARG B C 1
ATOM 4467 O O . ARG B 1 108 ? 129.901 120.232 101.852 1.00 75.54 108 ARG B O 1
ATOM 4475 N N . GLY B 1 109 ? 128.618 120.274 100.045 1.00 76.81 109 GLY B N 1
ATOM 4476 C CA . GLY B 1 109 ? 128.982 118.976 99.507 1.00 76.81 109 GLY B CA 1
ATOM 4477 C C . GLY B 1 109 ? 130.463 118.872 99.201 1.00 76.81 109 GLY B C 1
ATOM 4478 O O . GLY B 1 109 ? 131.130 117.918 99.621 1.00 76.81 109 GLY B O 1
ATOM 4479 N N . LYS B 1 110 ? 130.986 119.842 98.454 1.00 75.16 110 LYS B N 1
ATOM 4480 C CA . LYS B 1 110 ? 132.388 119.818 98.094 1.00 75.16 110 LYS B CA 1
ATOM 4481 C C . LYS B 1 110 ? 133.304 119.779 99.287 1.00 75.16 110 LYS B C 1
ATOM 4482 O O . LYS B 1 110 ? 134.305 119.061 99.258 1.00 75.16 110 LYS B O 1
ATOM 4488 N N . ALA B 1 111 ? 133.009 120.537 100.335 1.00 75.98 111 ALA B N 1
ATOM 4489 C CA . ALA B 1 111 ? 133.914 120.481 101.471 1.00 75.98 111 ALA B CA 1
ATOM 4490 C C . ALA B 1 111 ? 133.978 119.086 102.064 1.00 75.98 111 ALA B C 1
ATOM 4491 O O . ALA B 1 111 ? 135.062 118.595 102.398 1.00 75.98 111 ALA B O 1
ATOM 4493 N N . LEU B 1 112 ? 132.841 118.411 102.150 1.00 76.63 112 LEU B N 1
ATOM 4494 C CA . LEU B 1 112 ? 132.875 117.081 102.718 1.00 76.63 112 LEU B CA 1
ATOM 4495 C C . LEU B 1 112 ? 133.673 116.142 101.840 1.00 76.63 112 LEU B C 1
ATOM 4496 O O . LEU B 1 112 ? 134.417 115.292 102.342 1.00 76.63 112 LEU B O 1
ATOM 4501 N N . TYR B 1 113 ? 133.505 116.263 100.537 1.00 76.43 113 TYR B N 1
ATOM 4502 C CA . TYR B 1 113 ? 134.214 115.381 99.634 1.00 76.43 113 TYR B CA 1
ATOM 4503 C C . TYR B 1 113 ? 135.718 115.518 99.843 1.00 76.43 113 TYR B C 1
ATOM 4504 O O . TYR B 1 113 ? 136.441 114.521 99.918 1.00 76.43 113 TYR B O 1
ATOM 4513 N N . ARG B 1 114 ? 136.206 116.727 99.929 1.00 76.76 114 ARG B N 1
ATOM 4514 C CA . ARG B 1 114 ? 137.620 116.875 100.100 1.00 76.76 114 ARG B CA 1
ATOM 4515 C C . ARG B 1 114 ? 138.054 116.241 101.389 1.00 76.76 114 ARG B C 1
ATOM 4516 O O . ARG B 1 114 ? 138.981 115.470 101.412 1.00 76.76 114 ARG B O 1
ATOM 4524 N N . LEU B 1 115 ? 137.323 116.469 102.452 1.00 79.08 115 LEU B N 1
ATOM 4525 C CA . LEU B 1 115 ? 137.753 115.898 103.701 1.00 79.08 115 LEU B CA 1
ATOM 4526 C C . LEU B 1 115 ? 137.955 114.419 103.553 1.00 79.08 115 LEU B C 1
ATOM 4527 O O . LEU B 1 115 ? 138.931 113.870 104.064 1.00 79.08 115 LEU B O 1
ATOM 4532 N N . ALA B 1 116 ? 137.050 113.761 102.844 1.00 82.40 116 ALA B N 1
ATOM 4533 C CA . ALA B 1 116 ? 137.202 112.333 102.679 1.00 82.40 116 ALA B CA 1
ATOM 4534 C C . ALA B 1 116 ? 138.516 111.990 101.994 1.00 82.40 116 ALA B C 1
ATOM 4535 O O . ALA B 1 116 ? 139.188 111.036 102.399 1.00 82.40 116 ALA B O 1
ATOM 4537 N N . GLU B 1 117 ? 138.919 112.771 100.993 1.00 80.63 117 GLU B N 1
ATOM 4538 C CA . GLU B 1 117 ? 140.187 112.467 100.327 1.00 80.63 117 GLU B CA 1
ATOM 4539 C C . GLU B 1 117 ? 141.395 112.657 101.235 1.00 80.63 117 GLU B C 1
ATOM 4540 O O . GLU B 1 117 ? 142.324 111.841 101.229 1.00 80.63 117 GLU B O 1
ATOM 4546 N N . LEU B 1 118 ? 141.365 113.684 102.068 1.00 78.57 118 LEU B N 1
ATOM 4547 C CA . LEU B 1 118 ? 142.483 113.915 102.959 1.00 78.57 118 LEU B CA 1
ATOM 4548 C C . LEU B 1 118 ? 142.669 112.722 103.861 1.00 78.57 118 LEU B C 1
ATOM 4549 O O . LEU B 1 118 ? 143.794 112.324 104.159 1.00 78.57 118 LEU B O 1
ATOM 4554 N N . ILE B 1 119 ? 141.564 112.127 104.276 1.00 80.71 119 ILE B N 1
ATOM 4555 C CA . ILE B 1 119 ? 141.637 110.944 105.099 1.00 80.71 119 ILE B CA 1
ATOM 4556 C C . ILE B 1 119 ? 142.236 109.790 104.331 1.00 80.71 119 ILE B C 1
ATOM 4557 O O . ILE B 1 119 ? 143.114 109.098 104.842 1.00 80.71 119 ILE B O 1
ATOM 4562 N N . GLU B 1 120 ? 141.796 109.577 103.102 1.00 83.90 120 GLU B N 1
ATOM 4563 C CA . GLU B 1 120 ? 142.302 108.465 102.308 1.00 83.90 120 GLU B CA 1
ATOM 4564 C C . GLU B 1 120 ? 143.816 108.478 102.192 1.00 83.90 120 GLU B C 1
ATOM 4565 O O . GLU B 1 120 ? 144.471 107.438 102.310 1.00 83.90 120 GLU B O 1
ATOM 4571 N N . GLN B 1 121 ? 144.381 109.659 102.038 1.00 83.73 121 GLN B N 1
ATOM 4572 C CA . GLN B 1 121 ? 145.822 109.836 101.887 1.00 83.73 121 GLN B CA 1
ATOM 4573 C C . GLN B 1 121 ? 146.655 109.384 103.087 1.00 83.73 121 GLN B C 1
ATOM 4574 O O . GLN B 1 121 ? 147.866 109.208 102.960 1.00 83.73 121 GLN B O 1
ATOM 4580 N N . ASP B 1 122 ? 146.042 109.254 104.260 1.00 88.91 122 ASP B N 1
ATOM 4581 C CA . ASP B 1 122 ? 146.746 108.904 105.491 1.00 88.91 122 ASP B CA 1
ATOM 4582 C C . ASP B 1 122 ? 146.327 107.536 106.035 1.00 88.91 122 ASP B C 1
ATOM 4583 O O . ASP B 1 122 ? 146.574 107.221 107.209 1.00 88.91 122 ASP B O 1
ATOM 4588 N N . LYS B 1 123 ? 145.771 106.700 105.166 1.00 87.40 123 LYS B N 1
ATOM 4589 C CA . LYS B 1 123 ? 145.279 105.384 105.540 1.00 87.40 123 LYS B CA 1
ATOM 4590 C C . LYS B 1 123 ? 146.218 104.536 106.384 1.00 87.40 123 LYS B C 1
ATOM 4591 O O . LYS B 1 123 ? 145.772 103.845 107.301 1.00 87.40 123 LYS B O 1
ATOM 4597 N N . ASP B 1 124 ? 147.505 104.541 106.096 1.00 85.98 124 ASP B N 1
ATOM 4598 C CA . ASP B 1 124 ? 148.382 103.648 106.837 1.00 85.98 124 ASP B CA 1
ATOM 4599 C C . ASP B 1 124 ? 148.407 103.904 108.333 1.00 85.98 124 ASP B C 1
ATOM 4600 O O . ASP B 1 124 ? 148.466 102.961 109.140 1.00 85.98 124 ASP B O 1
ATOM 4605 N N . VAL B 1 125 ? 148.374 105.168 108.720 1.00 83.43 125 VAL B N 1
ATOM 4606 C CA . VAL B 1 125 ? 148.474 105.421 110.127 1.00 83.43 125 VAL B CA 1
ATOM 4607 C C . VAL B 1 125 ? 147.120 105.237 110.710 1.00 83.43 125 VAL B C 1
ATOM 4608 O O . VAL B 1 125 ? 146.987 104.715 111.804 1.00 83.43 125 VAL B O 1
ATOM 4612 N N . ILE B 1 126 ? 146.088 105.620 109.988 1.00 81.02 126 ILE B N 1
ATOM 4613 C CA . ILE B 1 126 ? 144.785 105.537 110.583 1.00 81.02 126 ILE B CA 1
ATOM 4614 C C . ILE B 1 126 ? 144.450 104.113 110.937 1.00 81.02 126 ILE B C 1
ATOM 4615 O O . ILE B 1 126 ? 143.913 103.858 112.019 1.00 81.02 126 ILE B O 1
ATOM 4620 N N . ALA B 1 127 ? 144.732 103.176 110.050 1.00 84.13 127 ALA B N 1
ATOM 4621 C CA . ALA B 1 127 ? 144.470 101.801 110.403 1.00 84.13 127 ALA B CA 1
ATOM 4622 C C . ALA B 1 127 ? 145.298 101.380 111.623 1.00 84.13 127 ALA B C 1
ATOM 4623 O O . ALA B 1 127 ? 144.789 100.704 112.530 1.00 84.13 127 ALA B O 1
ATOM 4625 N N . SER B 1 128 ? 146.557 101.815 111.688 1.00 84.94 128 SER B N 1
ATOM 4626 C CA . SER B 1 128 ? 147.388 101.455 112.823 1.00 84.94 128 SER B CA 1
ATOM 4627 C C . SER B 1 128 ? 146.854 102.036 114.116 1.00 84.94 128 SER B C 1
ATOM 4628 O O . SER B 1 128 ? 146.879 101.374 115.157 1.00 84.94 128 SER B O 1
ATOM 4631 N N . ILE B 1 129 ? 146.353 103.259 114.061 1.00 83.96 129 ILE B N 1
ATOM 4632 C CA . ILE B 1 129 ? 145.832 103.902 115.246 1.00 83.96 129 ILE B CA 1
ATOM 4633 C C . ILE B 1 129 ? 144.658 103.139 115.759 1.00 83.96 129 ILE B C 1
ATOM 4634 O O . ILE B 1 129 ? 144.581 102.866 116.951 1.00 83.96 129 ILE B O 1
ATOM 4639 N N . GLU B 1 130 ? 143.719 102.800 114.890 1.00 88.84 130 GLU B N 1
ATOM 4640 C CA . GLU B 1 130 ? 142.578 102.079 115.415 1.00 88.84 130 GLU B CA 1
ATOM 4641 C C . GLU B 1 130 ? 143.013 100.813 116.100 1.00 88.84 130 GLU B C 1
ATOM 4642 O O . GLU B 1 130 ? 142.560 100.510 117.206 1.00 88.84 130 GLU B O 1
ATOM 4648 N N . THR B 1 131 ? 143.934 100.104 115.482 1.00 87.81 131 THR B N 1
ATOM 4649 C CA . THR B 1 131 ? 144.384 98.855 116.034 1.00 87.81 131 THR B CA 1
ATOM 4650 C C . THR B 1 131 ? 144.896 99.099 117.442 1.00 87.81 131 THR B C 1
ATOM 4651 O O . THR B 1 131 ? 144.520 98.410 118.396 1.00 87.81 131 THR B O 1
ATOM 4655 N N . LEU B 1 132 ? 145.681 100.147 117.609 1.00 86.92 132 LEU B N 1
ATOM 4656 C CA . LEU B 1 132 ? 146.151 100.482 118.935 1.00 86.92 132 LEU B CA 1
ATOM 4657 C C . LEU B 1 132 ? 144.989 100.760 119.890 1.00 86.92 132 LEU B C 1
ATOM 4658 O O . LEU B 1 132 ? 144.967 100.245 121.008 1.00 86.92 132 LEU B O 1
ATOM 4663 N N . ASP B 1 133 ? 144.009 101.559 119.464 1.00 90.75 133 ASP B N 1
ATOM 4664 C CA . ASP B 1 133 ? 142.882 101.900 120.339 1.00 90.75 133 ASP B CA 1
ATOM 4665 C C . ASP B 1 133 ? 142.025 100.721 120.804 1.00 90.75 133 ASP B C 1
ATOM 4666 O O . ASP B 1 133 ? 141.581 100.717 121.953 1.00 90.75 133 ASP B O 1
ATOM 4671 N N . ASN B 1 134 ? 141.753 99.733 119.948 1.00 88.76 134 ASN B N 1
ATOM 4672 C CA . ASN B 1 134 ? 140.838 98.684 120.395 1.00 88.76 134 ASN B CA 1
ATOM 4673 C C . ASN B 1 134 ? 141.194 97.223 120.199 1.00 88.76 134 ASN B C 1
ATOM 4674 O O . ASN B 1 134 ? 140.370 96.375 120.520 1.00 88.76 134 ASN B O 1
ATOM 4679 N N . GLY B 1 135 ? 142.364 96.884 119.703 1.00 92.40 135 GLY B N 1
ATOM 4680 C CA . GLY B 1 135 ? 142.705 95.475 119.596 1.00 92.40 135 GLY B CA 1
ATOM 4681 C C . GLY B 1 135 ? 142.164 94.772 118.363 1.00 92.40 135 GLY B C 1
ATOM 4682 O O . GLY B 1 135 ? 142.312 93.549 118.229 1.00 92.40 135 GLY B O 1
ATOM 4683 N N . LYS B 1 136 ? 141.474 95.501 117.498 1.00 90.72 136 LYS B N 1
ATOM 4684 C CA . LYS B 1 136 ? 140.923 94.921 116.290 1.00 90.72 136 LYS B CA 1
ATOM 4685 C C . LYS B 1 136 ? 142.067 94.474 115.407 1.00 90.72 136 LYS B C 1
ATOM 4686 O O . LYS B 1 136 ? 143.026 95.210 115.246 1.00 90.72 136 LYS B O 1
ATOM 4692 N N . ALA B 1 137 ? 141.996 93.288 114.830 1.00 91.82 137 ALA B N 1
ATOM 4693 C CA . ALA B 1 137 ? 143.116 92.877 113.991 1.00 91.82 137 ALA B CA 1
ATOM 4694 C C . ALA B 1 137 ? 143.345 93.864 112.856 1.00 91.82 137 ALA B C 1
ATOM 4695 O O . ALA B 1 137 ? 142.420 94.196 112.112 1.00 91.82 137 ALA B O 1
ATOM 4697 N N . ILE B 1 138 ? 144.613 94.187 112.610 1.00 87.99 138 ILE B N 1
ATOM 4698 C CA . ILE B 1 138 ? 144.973 95.119 111.544 1.00 87.99 138 ILE B CA 1
ATOM 4699 C C . ILE B 1 138 ? 144.474 94.648 110.196 1.00 87.99 138 ILE B C 1
ATOM 4700 O O . ILE B 1 138 ? 144.189 95.449 109.300 1.00 87.99 138 ILE B O 1
ATOM 4705 N N . SER B 1 139 ? 144.363 93.338 110.057 1.00 88.67 139 SER B N 1
ATOM 4706 C CA . SER B 1 139 ? 143.939 92.685 108.852 1.00 88.67 139 SER B CA 1
ATOM 4707 C C . SER B 1 139 ? 142.525 93.037 108.462 1.00 88.67 139 SER B C 1
ATOM 4708 O O . SER B 1 139 ? 142.159 92.887 107.293 1.00 88.67 139 SER B O 1
ATOM 4711 N N . SER B 1 140 ? 141.718 93.502 109.412 1.00 86.81 140 SER B N 1
ATOM 4712 C CA . SER B 1 140 ? 140.352 93.873 109.121 1.00 86.81 140 SER B CA 1
ATOM 4713 C C . SER B 1 140 ? 140.094 95.345 109.351 1.00 86.81 140 SER B C 1
ATOM 4714 O O . SER B 1 140 ? 139.190 95.917 108.723 1.00 86.81 140 SER B O 1
ATOM 4717 N N . SER B 1 141 ? 140.922 96.007 110.162 1.00 88.06 141 SER B N 1
ATOM 4718 C CA . SER B 1 141 ? 140.682 97.424 110.415 1.00 88.06 141 SER B CA 1
ATOM 4719 C C . SER B 1 141 ? 140.776 98.192 109.121 1.00 88.06 141 SER B C 1
ATOM 4720 O O . SER B 1 141 ? 140.026 99.147 108.897 1.00 88.06 141 SER B O 1
ATOM 4723 N N . ARG B 1 142 ? 141.598 97.684 108.217 1.00 90.34 142 ARG B N 1
ATOM 4724 C CA . ARG B 1 142 ? 141.768 98.283 106.915 1.00 90.34 142 ARG B CA 1
ATOM 4725 C C . ARG B 1 142 ? 140.457 98.336 106.148 1.00 90.34 142 ARG B C 1
ATOM 4726 O O . ARG B 1 142 ? 140.206 99.287 105.401 1.00 90.34 142 ARG B O 1
ATOM 4734 N N . GLY B 1 143 ? 139.622 97.317 106.322 1.00 87.54 143 GLY B N 1
ATOM 4735 C CA . GLY B 1 143 ? 138.357 97.233 105.635 1.00 87.54 143 GLY B CA 1
ATOM 4736 C C . GLY B 1 143 ? 137.490 98.400 106.007 1.00 87.54 143 GLY B C 1
ATOM 4737 O O . GLY B 1 143 ? 136.939 99.079 105.136 1.00 87.54 143 GLY B O 1
ATOM 4738 N N . ASP B 1 144 ? 137.350 98.633 107.307 1.00 88.00 144 ASP B N 1
ATOM 4739 C CA . ASP B 1 144 ? 136.512 99.743 107.736 1.00 88.00 144 ASP B CA 1
ATOM 4740 C C . ASP B 1 144 ? 137.029 101.064 107.256 1.00 88.00 144 ASP B C 1
ATOM 4741 O O . ASP B 1 144 ? 136.233 101.962 106.972 1.00 88.00 144 ASP B O 1
ATOM 4746 N N . VAL B 1 145 ? 138.335 101.216 107.147 1.00 85.06 145 VAL B N 1
ATOM 4747 C CA . VAL B 1 145 ? 138.785 102.492 106.654 1.00 85.06 145 VAL B CA 1
ATOM 4748 C C . VAL B 1 145 ? 138.274 102.664 105.231 1.00 85.06 145 VAL B C 1
ATOM 4749 O O . VAL B 1 145 ? 137.739 103.711 104.875 1.00 85.06 145 VAL B O 1
ATOM 4753 N N . ASP B 1 146 ? 138.408 101.646 104.400 1.00 88.49 146 ASP B N 1
ATOM 4754 C CA . ASP B 1 146 ? 137.901 101.816 103.046 1.00 88.49 146 ASP B CA 1
ATOM 4755 C C . ASP B 1 146 ? 136.399 102.044 102.999 1.00 88.49 146 ASP B C 1
ATOM 4756 O O . ASP B 1 146 ? 135.913 102.858 102.201 1.00 88.49 146 ASP B O 1
ATOM 4761 N N . LEU B 1 147 ? 135.659 101.371 103.861 1.00 80.63 147 LEU B N 1
ATOM 4762 C CA . LEU B 1 147 ? 134.228 101.558 103.853 1.00 80.63 147 LEU B CA 1
ATOM 4763 C C . LEU B 1 147 ? 133.854 102.960 104.232 1.00 80.63 147 LEU B C 1
ATOM 4764 O O . LEU B 1 147 ? 132.992 103.565 103.586 1.00 80.63 147 LEU B O 1
ATOM 4769 N N . VAL B 1 148 ? 134.479 103.499 105.268 1.00 79.24 148 VAL B N 1
ATOM 4770 C CA . VAL B 1 148 ? 134.068 104.813 105.693 1.00 79.24 148 VAL B CA 1
ATOM 4771 C C . VAL B 1 148 ? 134.363 105.840 104.634 1.00 79.24 148 VAL B C 1
ATOM 4772 O O . VAL B 1 148 ? 133.579 106.770 104.446 1.00 79.24 148 VAL B O 1
ATOM 4776 N N . ILE B 1 149 ? 135.454 105.678 103.910 1.00 78.29 149 ILE B N 1
ATOM 4777 C CA . ILE B 1 149 ? 135.757 106.648 102.894 1.00 78.29 149 ILE B CA 1
ATOM 4778 C C . ILE B 1 149 ? 134.698 106.643 101.819 1.00 78.29 149 ILE B C 1
ATOM 4779 O O . ILE B 1 149 ? 134.226 107.711 101.414 1.00 78.29 149 ILE B O 1
ATOM 4784 N N . ASN B 1 150 ? 134.308 105.464 101.337 1.00 78.12 150 ASN B N 1
ATOM 4785 C CA . ASN B 1 150 ? 133.289 105.447 100.300 1.00 78.12 150 ASN B CA 1
ATOM 4786 C C . ASN B 1 150 ? 131.992 106.040 100.784 1.00 78.12 150 ASN B C 1
ATOM 4787 O O . ASN B 1 150 ? 131.333 106.779 100.049 1.00 78.12 150 ASN B O 1
ATOM 4792 N N . TYR B 1 151 ? 131.642 105.758 102.027 1.00 76.91 151 TYR B N 1
ATOM 4793 C CA . TYR B 1 151 ? 130.426 106.286 102.587 1.00 76.91 151 TYR B CA 1
ATOM 4794 C C . TYR B 1 151 ? 130.413 107.783 102.539 1.00 76.91 151 TYR B C 1
ATOM 4795 O O . TYR B 1 151 ? 129.435 108.384 102.089 1.00 76.91 151 TYR B O 1
ATOM 4804 N N . LEU B 1 152 ? 131.479 108.399 103.011 1.00 74.62 152 LEU B N 1
ATOM 4805 C CA . LEU B 1 152 ? 131.506 109.839 103.038 1.00 74.62 152 LEU B CA 1
ATOM 4806 C C . LEU B 1 152 ? 131.445 110.433 101.652 1.00 74.62 152 LEU B C 1
ATOM 4807 O O . LEU B 1 152 ? 130.733 111.417 101.426 1.00 74.62 152 LEU B O 1
ATOM 4812 N N . LYS B 1 153 ? 132.169 109.851 100.703 1.00 76.63 153 LYS B N 1
ATOM 4813 C CA . LYS B 1 153 ? 132.144 110.432 99.374 1.00 76.63 153 LYS B CA 1
ATOM 4814 C C . LYS B 1 153 ? 130.755 110.365 98.784 1.00 76.63 153 LYS B C 1
ATOM 4815 O O . LYS B 1 153 ? 130.284 111.325 98.173 1.00 76.63 153 LYS B O 1
ATOM 4821 N N . SER B 1 154 ? 130.071 109.261 99.004 1.00 72.47 154 SER B N 1
ATOM 4822 C CA . SER B 1 154 ? 128.739 109.120 98.475 1.00 72.47 154 SER B CA 1
ATOM 4823 C C . SER B 1 154 ? 127.763 110.105 99.063 1.00 72.47 154 SER B C 1
ATOM 4824 O O . SER B 1 154 ? 127.061 110.795 98.324 1.00 72.47 154 SER B O 1
ATOM 4827 N N . SER B 1 155 ? 127.717 110.205 100.390 1.00 74.91 155 SER B N 1
ATOM 4828 C CA . SER B 1 155 ? 126.709 111.038 101.029 1.00 74.91 155 SER B CA 1
ATOM 4829 C C . SER B 1 155 ? 126.868 112.498 100.693 1.00 74.91 155 SER B C 1
ATOM 4830 O O . SER B 1 155 ? 125.885 113.241 100.649 1.00 74.91 155 SER B O 1
ATOM 4833 N N . ALA B 1 156 ? 128.072 112.910 100.333 1.00 74.64 156 ALA B N 1
ATOM 4834 C CA . ALA B 1 156 ? 128.305 114.284 99.930 1.00 74.64 156 ALA B CA 1
ATOM 4835 C C . ALA B 1 156 ? 127.455 114.639 98.719 1.00 74.64 156 ALA B C 1
ATOM 4836 O O . ALA B 1 156 ? 127.110 115.804 98.494 1.00 74.64 156 ALA B O 1
ATOM 4838 N N . GLY B 1 157 ? 127.094 113.631 97.942 1.00 72.84 157 GLY B N 1
ATOM 4839 C CA . GLY B 1 157 ? 126.346 113.788 96.726 1.00 72.84 157 GLY B CA 1
ATOM 4840 C C . GLY B 1 157 ? 124.915 114.218 96.941 1.00 72.84 157 GLY B C 1
ATOM 4841 O O . GLY B 1 157 ? 124.242 114.596 95.984 1.00 72.84 157 GLY B O 1
ATOM 4842 N N . PHE B 1 158 ? 124.430 114.195 98.170 1.00 72.96 158 PHE B N 1
ATOM 4843 C CA . PHE B 1 158 ? 123.070 114.618 98.397 1.00 72.96 158 PHE B CA 1
ATOM 4844 C C . PHE B 1 158 ? 122.963 116.079 98.708 1.00 72.96 158 PHE B C 1
ATOM 4845 O O . PHE B 1 158 ? 121.852 116.566 98.898 1.00 72.96 158 PHE B O 1
ATOM 4853 N N . ALA B 1 159 ? 124.065 116.801 98.767 1.00 75.64 159 ALA B N 1
ATOM 4854 C CA . ALA B 1 159 ? 123.950 118.176 99.222 1.00 75.64 159 ALA B CA 1
ATOM 4855 C C . ALA B 1 159 ? 122.958 118.974 98.403 1.00 75.64 159 ALA B C 1
ATOM 4856 O O . ALA B 1 159 ? 122.157 119.725 98.955 1.00 75.64 159 ALA B O 1
ATOM 4858 N N . ASP B 1 160 ? 122.931 118.771 97.104 1.00 80.08 160 ASP B N 1
ATOM 4859 C CA . ASP B 1 160 ? 122.017 119.517 96.276 1.00 80.08 160 ASP B CA 1
ATOM 4860 C C . ASP B 1 160 ? 120.878 118.671 95.730 1.00 80.08 160 ASP B C 1
ATOM 4861 O O . ASP B 1 160 ? 120.329 118.992 94.679 1.00 80.08 160 ASP B O 1
ATOM 4866 N N . LYS B 1 161 ? 120.512 117.592 96.428 1.00 77.70 161 LYS B N 1
ATOM 4867 C CA . LYS B 1 161 ? 119.428 116.734 95.964 1.00 77.70 161 LYS B CA 1
ATOM 4868 C C . LYS B 1 161 ? 118.250 116.724 96.924 1.00 77.70 161 LYS B C 1
ATOM 4869 O O . LYS B 1 161 ? 117.274 115.990 96.737 1.00 77.70 161 LYS B O 1
ATOM 4875 N N . ILE B 1 162 ? 118.321 117.495 97.989 1.00 76.10 162 ILE B N 1
ATOM 4876 C CA . ILE B 1 162 ? 117.255 117.449 98.965 1.00 76.10 162 ILE B CA 1
ATOM 4877 C C . ILE B 1 162 ? 116.166 118.422 98.554 1.00 76.10 162 ILE B C 1
ATOM 4878 O O . ILE B 1 162 ? 116.150 119.584 98.952 1.00 76.10 162 ILE B O 1
ATOM 4883 N N . ASP B 1 163 ? 115.242 117.905 97.766 1.00 76.35 163 ASP B N 1
ATOM 4884 C CA . ASP B 1 163 ? 114.181 118.680 97.142 1.00 76.35 163 ASP B CA 1
ATOM 4885 C C . ASP B 1 163 ? 112.912 118.809 97.962 1.00 76.35 163 ASP B C 1
ATOM 4886 O O . ASP B 1 163 ? 112.591 117.959 98.800 1.00 76.35 163 ASP B O 1
ATOM 4891 N N . GLY B 1 164 ? 112.158 119.869 97.675 1.00 71.64 164 GLY B N 1
ATOM 4892 C CA . GLY B 1 164 ? 110.846 120.076 98.267 1.00 71.64 164 GLY B CA 1
ATOM 4893 C C . GLY B 1 164 ? 109.782 119.635 97.274 1.00 71.64 164 GLY B C 1
ATOM 4894 O O . GLY B 1 164 ? 110.097 119.032 96.249 1.00 71.64 164 GLY B O 1
ATOM 4895 N N . ARG B 1 165 ? 108.526 120.010 97.513 1.00 70.71 165 ARG B N 1
ATOM 4896 C CA . ARG B 1 165 ? 107.450 119.551 96.637 1.00 70.71 165 ARG B CA 1
ATOM 4897 C C . ARG B 1 165 ? 106.412 120.605 96.288 1.00 70.71 165 ARG B C 1
ATOM 4898 O O . ARG B 1 165 ? 106.030 121.441 97.110 1.00 70.71 165 ARG B O 1
ATOM 4906 N N . MET B 1 166 ? 105.976 120.590 95.031 1.00 70.32 166 MET B N 1
ATOM 4907 C CA . MET B 1 166 ? 104.956 121.527 94.574 1.00 70.32 166 MET B CA 1
ATOM 4908 C C . MET B 1 166 ? 103.585 120.891 94.524 1.00 70.32 166 MET B C 1
ATOM 4909 O O . MET B 1 166 ? 103.354 119.931 93.783 1.00 70.32 166 MET B O 1
ATOM 4914 N N . ILE B 1 167 ? 102.650 121.472 95.234 1.00 70.15 167 ILE B N 1
ATOM 4915 C CA . ILE B 1 167 ? 101.308 120.941 95.275 1.00 70.15 167 ILE B CA 1
ATOM 4916 C C . ILE B 1 167 ? 100.451 121.819 94.412 1.00 70.15 167 ILE B C 1
ATOM 4917 O O . ILE B 1 167 ? 100.280 123.001 94.695 1.00 70.15 167 ILE B O 1
ATOM 4922 N N . ASP B 1 168 ? 99.911 121.262 93.355 1.00 75.36 168 ASP B N 1
ATOM 4923 C CA . ASP B 1 168 ? 99.229 122.099 92.394 1.00 75.36 168 ASP B CA 1
ATOM 4924 C C . ASP B 1 168 ? 97.804 121.661 92.149 1.00 75.36 168 ASP B C 1
ATOM 4925 O O . ASP B 1 168 ? 97.556 120.649 91.493 1.00 75.36 168 ASP B O 1
ATOM 4930 N N . THR B 1 169 ? 96.871 122.392 92.733 1.00 75.10 169 THR B N 1
ATOM 4931 C CA . THR B 1 169 ? 95.459 122.107 92.595 1.00 75.10 169 THR B CA 1
ATOM 4932 C C . THR B 1 169 ? 94.739 123.417 92.318 1.00 75.10 169 THR B C 1
ATOM 4933 O O . THR B 1 169 ? 95.140 124.451 92.844 1.00 75.10 169 THR B O 1
ATOM 4937 N N . GLY B 1 170 ? 93.629 123.385 91.576 1.00 75.15 170 GLY B N 1
ATOM 4938 C CA . GLY B 1 170 ? 92.848 124.589 91.380 1.00 75.15 170 GLY B CA 1
ATOM 4939 C C . GLY B 1 170 ? 93.617 125.596 90.552 1.00 75.15 170 GLY B C 1
ATOM 4940 O O . GLY B 1 170 ? 94.603 125.262 89.894 1.00 75.15 170 GLY B O 1
ATOM 4941 N N . ARG B 1 171 ? 93.092 126.817 90.544 1.00 73.09 171 ARG B N 1
ATOM 4942 C CA . ARG B 1 171 ? 93.654 127.932 89.826 1.00 73.09 171 ARG B CA 1
ATOM 4943 C C . ARG B 1 171 ? 93.744 129.193 90.640 1.00 73.09 171 ARG B C 1
ATOM 4944 O O . ARG B 1 171 ? 93.961 130.239 90.080 1.00 73.09 171 ARG B O 1
ATOM 4952 N N . THR B 1 172 ? 93.525 129.119 91.933 1.00 68.41 172 THR B N 1
ATOM 4953 C CA . THR B 1 172 ? 93.573 130.257 92.820 1.00 68.41 172 THR B CA 1
ATOM 4954 C C . THR B 1 172 ? 94.585 130.106 93.925 1.00 68.41 172 THR B C 1
ATOM 4955 O O . THR B 1 172 ? 94.724 130.988 94.769 1.00 68.41 172 THR B O 1
ATOM 4959 N N . HIS B 1 173 ? 95.286 129.003 93.949 1.00 65.83 173 HIS B N 1
ATOM 4960 C CA . HIS B 1 173 ? 96.218 128.793 95.027 1.00 65.83 173 HIS B CA 1
ATOM 4961 C C . HIS B 1 173 ? 97.547 128.205 94.621 1.00 65.83 173 HIS B C 1
ATOM 4962 O O . HIS B 1 173 ? 97.691 127.555 93.592 1.00 65.83 173 HIS B O 1
ATOM 4969 N N . PHE B 1 174 ? 98.486 128.358 95.505 1.00 62.95 174 PHE B N 1
ATOM 4970 C CA . PHE B 1 174 ? 99.824 127.932 95.314 1.00 62.95 174 PHE B CA 1
ATOM 4971 C C . PHE B 1 174 ? 100.203 127.214 96.617 1.00 62.95 174 PHE B C 1
ATOM 4972 O O . PHE B 1 174 ? 99.816 127.669 97.672 1.00 62.95 174 PHE B O 1
ATOM 4980 N N . SER B 1 175 ? 100.939 126.114 96.583 1.00 61.20 175 SER B N 1
ATOM 4981 C CA . SER B 1 175 ? 101.305 125.409 97.789 1.00 61.20 175 SER B CA 1
ATOM 4982 C C . SER B 1 175 ? 102.660 124.761 97.666 1.00 61.20 175 SER B C 1
ATOM 4983 O O . SER B 1 175 ? 102.945 124.034 96.714 1.00 61.20 175 SER B O 1
ATOM 4986 N N . TYR B 1 176 ? 103.518 125.003 98.598 1.00 62.28 176 TYR B N 1
ATOM 4987 C CA . TYR B 1 176 ? 104.690 124.241 98.484 1.00 62.28 176 TYR B CA 1
ATOM 4988 C C . TYR B 1 176 ? 105.151 123.758 99.805 1.00 62.28 176 TYR B C 1
ATOM 4989 O O . TYR B 1 176 ? 104.653 124.148 100.816 1.00 62.28 176 TYR B O 1
ATOM 4998 N N . THR B 1 177 ? 106.018 122.800 99.781 1.00 66.42 177 THR B N 1
ATOM 4999 C CA . THR B 1 177 ? 106.566 122.279 101.007 1.00 66.42 177 THR B CA 1
ATOM 5000 C C . THR B 1 177 ? 108.064 122.354 100.892 1.00 66.42 177 THR B C 1
ATOM 5001 O O . THR B 1 177 ? 108.632 122.118 99.824 1.00 66.42 177 THR B O 1
ATOM 5005 N N . LYS B 1 178 ? 108.737 122.657 101.969 1.00 67.77 178 LYS B N 1
ATOM 5006 C CA . LYS B 1 178 ? 110.171 122.750 101.921 1.00 67.77 178 LYS B CA 1
ATOM 5007 C C . LYS B 1 178 ? 110.776 122.107 103.160 1.00 67.77 178 LYS B C 1
ATOM 5008 O O . LYS B 1 178 ? 110.179 122.193 104.201 1.00 67.77 178 LYS B O 1
ATOM 5014 N N . ARG B 1 179 ? 111.923 121.447 103.060 1.00 65.42 179 ARG B N 1
ATOM 5015 C CA . ARG B 1 179 ? 112.565 120.768 104.165 1.00 65.42 179 ARG B CA 1
ATOM 5016 C C . ARG B 1 179 ? 113.567 121.699 104.813 1.00 65.42 179 ARG B C 1
ATOM 5017 O O . ARG B 1 179 ? 114.299 122.395 104.115 1.00 65.42 179 ARG B O 1
ATOM 5025 N N . GLN B 1 180 ? 113.625 121.699 106.129 1.00 67.76 180 GLN B N 1
ATOM 5026 C CA . GLN B 1 180 ? 114.587 122.530 106.820 1.00 67.76 180 GLN B CA 1
ATOM 5027 C C . GLN B 1 180 ? 115.340 121.723 107.857 1.00 67.76 180 GLN B C 1
ATOM 5028 O O . GLN B 1 180 ? 114.801 120.748 108.373 1.00 67.76 180 GLN B O 1
ATOM 5034 N N . PRO B 1 181 ? 116.592 122.069 108.144 1.00 65.83 181 PRO B N 1
ATOM 5035 C CA . PRO B 1 181 ? 117.393 121.435 109.168 1.00 65.83 181 PRO B CA 1
ATOM 5036 C C . PRO B 1 181 ? 116.807 121.718 110.510 1.00 65.83 181 PRO B C 1
ATOM 5037 O O . PRO B 1 181 ? 116.380 122.839 110.762 1.00 65.83 181 PRO B O 1
ATOM 5041 N N . LEU B 1 182 ? 116.857 120.732 111.387 1.00 67.94 182 LEU B N 1
ATOM 5042 C CA . LEU B 1 182 ? 116.368 120.887 112.752 1.00 67.94 182 LEU B CA 1
ATOM 5043 C C . LEU B 1 182 ? 117.122 121.876 113.633 1.00 67.94 182 LEU B C 1
ATOM 5044 O O . LEU B 1 182 ? 116.498 122.581 114.427 1.00 67.94 182 LEU B O 1
ATOM 5049 N N . GLY B 1 183 ? 118.452 121.910 113.564 1.00 68.27 183 GLY B N 1
ATOM 5050 C CA . GLY B 1 183 ? 119.187 122.757 114.502 1.00 68.27 183 GLY B CA 1
ATOM 5051 C C . GLY B 1 183 ? 120.387 122.031 115.095 1.00 68.27 183 GLY B C 1
ATOM 5052 O O . GLY B 1 183 ? 121.040 121.232 114.425 1.00 68.27 183 GLY B O 1
ATOM 5053 N N . VAL B 1 184 ? 120.726 122.336 116.340 1.00 64.48 184 VAL B N 1
ATOM 5054 C CA . VAL B 1 184 ? 121.889 121.700 116.944 1.00 64.48 184 VAL B CA 1
ATOM 5055 C C . VAL B 1 184 ? 121.545 120.303 117.450 1.00 64.48 184 VAL B C 1
ATOM 5056 O O . VAL B 1 184 ? 120.555 120.102 118.173 1.00 64.48 184 VAL B O 1
ATOM 5060 N N . CYS B 1 185 ? 122.355 119.333 117.055 1.00 65.73 185 CYS B N 1
ATOM 5061 C CA . CYS B 1 185 ? 122.146 117.965 117.483 1.00 65.73 185 CYS B CA 1
ATOM 5062 C C . CYS B 1 185 ? 123.223 117.542 118.456 1.00 65.73 185 CYS B C 1
ATOM 5063 O O . CYS B 1 185 ? 124.381 117.957 118.326 1.00 65.73 185 CYS B O 1
ATOM 5066 N N . GLY B 1 186 ? 122.844 116.741 119.443 1.00 64.63 186 GLY B N 1
ATOM 5067 C CA . GLY B 1 186 ? 123.812 116.168 120.351 1.00 64.63 186 GLY B CA 1
ATOM 5068 C C . GLY B 1 186 ? 123.990 114.727 119.943 1.00 64.63 186 GLY B C 1
ATOM 5069 O O . GLY B 1 186 ? 123.013 114.052 119.613 1.00 64.63 186 GLY B O 1
ATOM 5070 N N . GLN B 1 187 ? 125.207 114.237 120.003 1.00 66.16 187 GLN B N 1
ATOM 5071 C CA . GLN B 1 187 ? 125.395 112.865 119.588 1.00 66.16 187 GLN B CA 1
ATOM 5072 C C . GLN B 1 187 ? 126.342 112.101 120.485 1.00 66.16 187 GLN B C 1
ATOM 5073 O O . GLN B 1 187 ? 127.336 112.646 120.966 1.00 66.16 187 GLN B O 1
ATOM 5079 N N . ILE B 1 188 ? 126.058 110.823 120.672 1.00 62.81 188 ILE B N 1
ATOM 5080 C CA . ILE B 1 188 ? 126.898 109.957 121.490 1.00 62.81 188 ILE B CA 1
ATOM 5081 C C . ILE B 1 188 ? 127.558 108.812 120.736 1.00 62.81 188 ILE B C 1
ATOM 5082 O O . ILE B 1 188 ? 126.881 108.021 120.081 1.00 62.81 188 ILE B O 1
ATOM 5087 N N . ILE B 1 189 ? 128.868 108.681 120.886 1.00 66.64 189 ILE B N 1
ATOM 5088 C CA . ILE B 1 189 ? 129.627 107.606 120.256 1.00 66.64 189 ILE B CA 1
ATOM 5089 C C . ILE B 1 189 ? 129.973 106.457 121.221 1.00 66.64 189 ILE B C 1
ATOM 5090 O O . ILE B 1 189 ? 130.398 106.713 122.344 1.00 66.64 189 ILE B O 1
ATOM 5095 N N . PRO B 1 190 ? 129.681 105.203 120.857 1.00 70.26 190 PRO B N 1
ATOM 5096 C CA . PRO B 1 190 ? 129.997 103.967 121.554 1.00 70.26 190 PRO B CA 1
ATOM 5097 C C . PRO B 1 190 ? 131.394 103.550 121.184 1.00 70.26 190 PRO B C 1
ATOM 5098 O O . PRO B 1 190 ? 132.059 104.258 120.450 1.00 70.26 190 PRO B O 1
ATOM 5102 N N . TRP B 1 191 ? 131.831 102.383 121.599 1.00 75.70 191 TRP B N 1
ATOM 5103 C CA . TRP B 1 191 ? 133.175 101.931 121.265 1.00 75.70 191 TRP B CA 1
ATOM 5104 C C . TRP B 1 191 ? 133.290 100.605 120.538 1.00 75.70 191 TRP B C 1
ATOM 5105 O O . TRP B 1 191 ? 134.109 99.781 120.908 1.00 75.70 191 TRP B O 1
ATOM 5116 N N . ASN B 1 192 ? 132.558 100.394 119.457 1.00 82.31 192 ASN B N 1
ATOM 5117 C CA . ASN B 1 192 ? 132.699 99.101 118.803 1.00 82.31 192 ASN B CA 1
ATOM 5118 C C . ASN B 1 192 ? 133.548 99.207 117.543 1.00 82.31 192 ASN B C 1
ATOM 5119 O O . ASN B 1 192 ? 134.516 98.464 117.350 1.00 82.31 192 ASN B O 1
ATOM 5124 N N . PHE B 1 193 ? 133.172 100.170 116.699 1.00 84.01 193 PHE B N 1
ATOM 5125 C CA . PHE B 1 193 ? 133.807 100.462 115.418 1.00 84.01 193 PHE B CA 1
ATOM 5126 C C . PHE B 1 193 ? 133.967 101.964 115.215 1.00 84.01 193 PHE B C 1
ATOM 5127 O O . PHE B 1 193 ? 133.394 102.495 114.263 1.00 84.01 193 PHE B O 1
ATOM 5135 N N . PRO B 1 194 ? 134.779 102.653 116.008 1.00 79.50 194 PRO B N 1
ATOM 5136 C CA . PRO B 1 194 ? 134.815 104.112 116.099 1.00 79.50 194 PRO B CA 1
ATOM 5137 C C . PRO B 1 194 ? 134.815 104.887 114.785 1.00 79.50 194 PRO B C 1
ATOM 5138 O O . PRO B 1 194 ? 134.203 105.950 114.698 1.00 79.50 194 PRO B O 1
ATOM 5142 N N . LEU B 1 195 ? 135.476 104.382 113.757 1.00 79.06 195 LEU B N 1
ATOM 5143 C CA . LEU B 1 195 ? 135.498 105.110 112.503 1.00 79.06 195 LEU B CA 1
ATOM 5144 C C . LEU B 1 195 ? 134.136 105.249 111.870 1.00 79.06 195 LEU B C 1
ATOM 5145 O O . LEU B 1 195 ? 133.836 106.264 111.228 1.00 79.06 195 LEU B O 1
ATOM 5150 N N . LEU B 1 196 ? 133.335 104.203 111.970 1.00 77.26 196 LEU B N 1
ATOM 5151 C CA . LEU B 1 196 ? 132.058 104.215 111.310 1.00 77.26 196 LEU B CA 1
ATOM 5152 C C . LEU B 1 196 ? 131.102 104.932 112.174 1.00 77.26 196 LEU B C 1
ATOM 5153 O O . LEU B 1 196 ? 130.196 105.608 111.692 1.00 77.26 196 LEU B O 1
ATOM 5158 N N . MET B 1 197 ? 131.303 104.802 113.464 1.00 79.22 197 MET B N 1
ATOM 5159 C CA . MET B 1 197 ? 130.376 105.440 114.353 1.00 79.22 197 MET B CA 1
ATOM 5160 C C . MET B 1 197 ? 130.476 106.927 114.140 1.00 79.22 197 MET B C 1
ATOM 5161 O O . MET B 1 197 ? 129.471 107.627 114.112 1.00 79.22 197 MET B O 1
ATOM 5166 N N . TRP B 1 198 ? 131.694 107.396 113.929 1.00 76.84 198 TRP B N 1
ATOM 5167 C CA . TRP B 1 198 ? 131.966 108.777 113.631 1.00 76.84 198 TRP B CA 1
ATOM 5168 C C . TRP B 1 198 ? 131.229 109.209 112.377 1.00 76.84 198 TRP B C 1
ATOM 5169 O O . TRP B 1 198 ? 130.370 110.096 112.397 1.00 76.84 198 TRP B O 1
ATOM 5180 N N . ALA B 1 199 ? 131.503 108.532 111.276 1.00 75.11 199 ALA B N 1
ATOM 5181 C CA . ALA B 1 199 ? 130.921 108.929 110.005 1.00 75.11 199 ALA B CA 1
ATOM 5182 C C . ALA B 1 199 ? 129.410 108.878 109.947 1.00 75.11 199 ALA B C 1
ATOM 5183 O O . ALA B 1 199 ? 128.783 109.768 109.358 1.00 75.11 199 ALA B O 1
ATOM 5185 N N . TRP B 1 200 ? 128.799 107.905 110.598 1.00 71.96 200 TRP B N 1
ATOM 5186 C CA . TRP B 1 200 ? 127.359 107.769 110.513 1.00 71.96 200 TRP B CA 1
ATOM 5187 C C . TRP B 1 200 ? 126.634 108.797 111.335 1.00 71.96 200 TRP B C 1
ATOM 5188 O O . TRP B 1 200 ? 125.414 108.890 111.290 1.00 71.96 200 TRP B O 1
ATOM 5199 N N . LYS B 1 201 ? 127.343 109.523 112.145 1.00 69.61 201 LYS B N 1
ATOM 5200 C CA . LYS B 1 201 ? 126.708 110.496 112.978 1.00 69.61 201 LYS B CA 1
ATOM 5201 C C . LYS B 1 201 ? 126.954 111.867 112.433 1.00 69.61 201 LYS B C 1
ATOM 5202 O O . LYS B 1 201 ? 126.077 112.735 112.464 1.00 69.61 201 LYS B O 1
ATOM 5208 N N . ILE B 1 202 ? 128.119 112.061 111.863 1.00 70.11 202 ILE B N 1
ATOM 5209 C CA . ILE B 1 202 ? 128.444 113.364 111.370 1.00 70.11 202 ILE B CA 1
ATOM 5210 C C . ILE B 1 202 ? 127.962 113.620 109.961 1.00 70.11 202 ILE B C 1
ATOM 5211 O O . ILE B 1 202 ? 127.386 114.675 109.694 1.00 70.11 202 ILE B O 1
ATOM 5216 N N . ALA B 1 203 ? 128.229 112.733 109.019 1.00 70.76 203 ALA B N 1
ATOM 5217 C CA . ALA B 1 203 ? 127.894 113.118 107.659 1.00 70.76 203 ALA B CA 1
ATOM 5218 C C . ALA B 1 203 ? 126.410 113.419 107.413 1.00 70.76 203 ALA B C 1
ATOM 5219 O O . ALA B 1 203 ? 126.137 114.412 106.736 1.00 70.76 203 ALA B O 1
ATOM 5221 N N . PRO B 1 204 ? 125.427 112.659 107.933 1.00 67.14 204 PRO B N 1
ATOM 5222 C CA . PRO B 1 204 ? 124.013 112.943 107.735 1.00 67.14 204 PRO B CA 1
ATOM 5223 C C . PRO B 1 204 ? 123.601 114.262 108.314 1.00 67.14 204 PRO B C 1
ATOM 5224 O O . PRO B 1 204 ? 122.556 114.796 107.964 1.00 67.14 204 PRO B O 1
ATOM 5228 N N . ALA B 1 205 ? 124.366 114.758 109.268 1.00 69.58 205 ALA B N 1
ATOM 5229 C CA . ALA B 1 205 ? 124.066 116.024 109.873 1.00 69.58 205 ALA B CA 1
ATOM 5230 C C . ALA B 1 205 ? 124.572 117.130 108.988 1.00 69.58 205 ALA B C 1
ATOM 5231 O O . ALA B 1 205 ? 123.840 118.059 108.618 1.00 69.58 205 ALA B O 1
ATOM 5233 N N . LEU B 1 206 ? 125.846 117.028 108.629 1.00 71.03 206 LEU B N 1
ATOM 5234 C CA . LEU B 1 206 ? 126.472 118.102 107.888 1.00 71.03 206 LEU B CA 1
ATOM 5235 C C . LEU B 1 206 ? 125.815 118.321 106.567 1.00 71.03 206 LEU B C 1
ATOM 5236 O O . LEU B 1 206 ? 125.551 119.446 106.165 1.00 71.03 206 LEU B O 1
ATOM 5241 N N . VAL B 1 207 ? 125.469 117.252 105.897 1.00 69.40 207 VAL B N 1
ATOM 5242 C CA . VAL B 1 207 ? 124.920 117.403 104.579 1.00 69.40 207 VAL B CA 1
ATOM 5243 C C . VAL B 1 207 ? 123.625 118.203 104.528 1.00 69.40 207 VAL B C 1
ATOM 5244 O O . VAL B 1 207 ? 123.289 118.711 103.463 1.00 69.40 207 VAL B O 1
ATOM 5248 N N . THR B 1 208 ? 122.873 118.319 105.625 1.00 71.62 208 THR B N 1
ATOM 5249 C CA . THR B 1 208 ? 121.627 119.050 105.537 1.00 71.62 208 THR B CA 1
ATOM 5250 C C . THR B 1 208 ? 121.733 120.416 106.164 1.00 71.62 208 THR B C 1
ATOM 5251 O O . THR B 1 208 ? 120.730 121.120 106.251 1.00 71.62 208 THR B O 1
ATOM 5255 N N . GLY B 1 209 ? 122.898 120.790 106.677 1.00 71.65 209 GLY B N 1
ATOM 5256 C CA . GLY B 1 209 ? 123.019 122.081 107.351 1.00 71.65 209 GLY B CA 1
ATOM 5257 C C . GLY B 1 209 ? 122.902 122.078 108.888 1.00 71.65 209 GLY B C 1
ATOM 5258 O O . GLY B 1 209 ? 122.729 123.137 109.491 1.00 71.65 209 GLY B O 1
ATOM 5259 N N . ASN B 1 210 ? 122.967 120.928 109.542 1.00 68.68 210 ASN B N 1
ATOM 5260 C CA . ASN B 1 210 ? 122.880 120.902 110.996 1.00 68.68 210 ASN B CA 1
ATOM 5261 C C . ASN B 1 210 ? 124.282 121.031 111.576 1.00 68.68 210 ASN B C 1
ATOM 5262 O O . ASN B 1 210 ? 125.261 120.798 110.869 1.00 68.68 210 ASN B O 1
ATOM 5267 N N . THR B 1 211 ? 124.397 121.436 112.838 1.00 62.90 211 THR B N 1
ATOM 5268 C CA . THR B 1 211 ? 125.703 121.483 113.491 1.00 62.90 211 THR B CA 1
ATOM 5269 C C . THR B 1 211 ? 125.714 120.477 114.631 1.00 62.90 211 THR B C 1
ATOM 5270 O O . THR B 1 211 ? 124.652 120.054 115.105 1.00 62.90 211 THR B O 1
ATOM 5274 N N . VAL B 1 212 ? 126.908 120.049 115.059 1.00 62.60 212 VAL B N 1
ATOM 5275 C CA . VAL B 1 212 ? 126.976 118.978 116.061 1.00 62.60 212 VAL B CA 1
ATOM 5276 C C . VAL B 1 212 ? 127.912 119.138 117.259 1.00 62.60 212 VAL B C 1
ATOM 5277 O O . VAL B 1 212 ? 129.100 119.453 117.114 1.00 62.60 212 VAL B O 1
ATOM 5281 N N . VAL B 1 213 ? 127.381 118.814 118.442 1.00 63.67 213 VAL B N 1
ATOM 5282 C CA . VAL B 1 213 ? 128.173 118.731 119.662 1.00 63.67 213 VAL B CA 1
ATOM 5283 C C . VAL B 1 213 ? 128.325 117.251 119.958 1.00 63.67 213 VAL B C 1
ATOM 5284 O O . VAL B 1 213 ? 127.364 116.597 120.383 1.00 63.67 213 VAL B O 1
ATOM 5288 N N . LEU B 1 214 ? 129.508 116.719 119.712 1.00 65.14 214 LEU B N 1
ATOM 5289 C CA . LEU B 1 214 ? 129.691 115.282 119.766 1.00 65.14 214 LEU B CA 1
ATOM 5290 C C . LEU B 1 214 ? 130.463 114.787 120.970 1.00 65.14 214 LEU B C 1
ATOM 5291 O O . LEU B 1 214 ? 131.544 115.301 121.276 1.00 65.14 214 LEU B O 1
ATOM 5296 N N . LYS B 1 215 ? 129.950 113.739 121.616 1.00 68.60 215 LYS B N 1
ATOM 5297 C CA . LYS B 1 215 ? 130.664 113.119 122.717 1.00 68.60 215 LYS B CA 1
ATOM 5298 C C . LYS B 1 215 ? 131.407 111.888 122.253 1.00 68.60 215 LYS B C 1
ATOM 5299 O O . LYS B 1 215 ? 130.806 110.907 121.808 1.00 68.60 215 LYS B O 1
ATOM 5305 N N . THR B 1 216 ? 132.712 111.927 122.414 1.00 72.02 216 THR B N 1
ATOM 5306 C CA . THR B 1 216 ? 133.588 110.832 122.015 1.00 72.02 216 THR B CA 1
ATOM 5307 C C . THR B 1 216 ? 133.664 109.788 123.116 1.00 72.02 216 THR B C 1
ATOM 5308 O O . THR B 1 216 ? 133.560 110.122 124.288 1.00 72.02 216 THR B O 1
ATOM 5312 N N . ALA B 1 217 ? 133.790 108.514 122.746 1.00 79.36 217 ALA B N 1
ATOM 5313 C CA . ALA B 1 217 ? 133.904 107.448 123.734 1.00 79.36 217 ALA B CA 1
ATOM 5314 C C . ALA B 1 217 ? 135.112 107.693 124.632 1.00 79.36 217 ALA B C 1
ATOM 5315 O O . ALA B 1 217 ? 136.169 108.081 124.143 1.00 79.36 217 ALA B O 1
ATOM 5317 N N . GLU B 1 218 ? 134.968 107.442 125.940 1.00 83.31 218 GLU B N 1
ATOM 5318 C CA . GLU B 1 218 ? 136.073 107.676 126.879 1.00 83.31 218 GLU B CA 1
ATOM 5319 C C . GLU B 1 218 ? 137.136 106.590 126.869 1.00 83.31 218 GLU B C 1
ATOM 5320 O O . GLU B 1 218 ? 138.301 106.867 127.128 1.00 83.31 218 GLU B O 1
ATOM 5326 N N . SER B 1 219 ? 136.767 105.366 126.559 1.00 79.13 219 SER B N 1
ATOM 5327 C CA . SER B 1 219 ? 137.741 104.309 126.611 1.00 79.13 219 SER B CA 1
ATOM 5328 C C . SER B 1 219 ? 138.630 104.230 125.388 1.00 79.13 219 SER B C 1
ATOM 5329 O O . SER B 1 219 ? 139.775 103.793 125.488 1.00 79.13 219 SER B O 1
ATOM 5332 N N . THR B 1 220 ? 138.138 104.682 124.243 1.00 82.53 220 THR B N 1
ATOM 5333 C CA . THR B 1 220 ? 138.891 104.636 122.990 1.00 82.53 220 THR B CA 1
ATOM 5334 C C . THR B 1 220 ? 138.840 105.961 122.234 1.00 82.53 220 THR B C 1
ATOM 5335 O O . THR B 1 220 ? 138.335 105.979 121.117 1.00 82.53 220 THR B O 1
ATOM 5339 N N . PRO B 1 221 ? 139.232 107.086 122.826 1.00 79.17 221 PRO B N 1
ATOM 5340 C CA . PRO B 1 221 ? 139.122 108.416 122.248 1.00 79.17 221 PRO B CA 1
ATOM 5341 C C . PRO B 1 221 ? 140.162 108.868 121.233 1.00 79.17 221 PRO B C 1
ATOM 5342 O O . PRO B 1 221 ? 139.999 109.933 120.638 1.00 79.17 221 PRO B O 1
ATOM 5346 N N . LEU B 1 222 ? 141.270 108.178 121.080 1.00 81.38 222 LEU B N 1
ATOM 5347 C CA . LEU B 1 222 ? 142.321 108.812 120.301 1.00 81.38 222 LEU B CA 1
ATOM 5348 C C . LEU B 1 222 ? 142.066 109.018 118.802 1.00 81.38 222 LEU B C 1
ATOM 5349 O O . LEU B 1 222 ? 142.255 110.143 118.313 1.00 81.38 222 LEU B O 1
ATOM 5354 N N . SER B 1 223 ? 141.616 107.996 118.054 1.00 85.46 223 SER B N 1
ATOM 5355 C CA . SER B 1 223 ? 141.503 108.195 116.597 1.00 85.46 223 SER B CA 1
ATOM 5356 C C . SER B 1 223 ? 140.520 109.283 116.208 1.00 85.46 223 SER B C 1
ATOM 5357 O O . SER B 1 223 ? 140.738 110.023 115.240 1.00 85.46 223 SER B O 1
ATOM 5360 N N . ALA B 1 224 ? 139.478 109.416 117.007 1.00 81.71 224 ALA B N 1
ATOM 5361 C CA . ALA B 1 224 ? 138.434 110.389 116.805 1.00 81.71 224 ALA B CA 1
ATOM 5362 C C . ALA B 1 224 ? 138.955 111.795 116.859 1.00 81.71 224 ALA B C 1
ATOM 5363 O O . ALA B 1 224 ? 138.408 112.682 116.208 1.00 81.71 224 ALA B O 1
ATOM 5365 N N . LEU B 1 225 ? 139.969 112.040 117.671 1.00 81.97 225 LEU B N 1
ATOM 5366 C CA . LEU B 1 225 ? 140.456 113.385 117.773 1.00 81.97 225 LEU B CA 1
ATOM 5367 C C . LEU B 1 225 ? 141.481 113.605 116.698 1.00 81.97 225 LEU B C 1
ATOM 5368 O O . LEU B 1 225 ? 141.538 114.670 116.096 1.00 81.97 225 LEU B O 1
ATOM 5373 N N . TYR B 1 226 ? 142.301 112.608 116.432 1.00 82.35 226 TYR B N 1
ATOM 5374 C CA . TYR B 1 226 ? 143.346 112.799 115.448 1.00 82.35 226 TYR B CA 1
ATOM 5375 C C . TYR B 1 226 ? 142.851 113.299 114.124 1.00 82.35 226 TYR B C 1
ATOM 5376 O O . TYR B 1 226 ? 143.341 114.306 113.611 1.00 82.35 226 TYR B O 1
ATOM 5385 N N . VAL B 1 227 ? 141.842 112.644 113.593 1.00 79.51 227 VAL B N 1
ATOM 5386 C CA . VAL B 1 227 ? 141.320 113.006 112.293 1.00 79.51 227 VAL B CA 1
ATOM 5387 C C . VAL B 1 227 ? 140.726 114.402 112.218 1.00 79.51 227 VAL B C 1
ATOM 5388 O O . VAL B 1 227 ? 140.479 114.910 111.125 1.00 79.51 227 VAL B O 1
ATOM 5392 N N . SER B 1 228 ? 140.463 115.031 113.351 1.00 81.56 228 SER B N 1
ATOM 5393 C CA . SER B 1 228 ? 139.882 116.352 113.357 1.00 81.56 228 SER B CA 1
ATOM 5394 C C . SER B 1 228 ? 140.839 117.390 112.818 1.00 81.56 228 SER B C 1
ATOM 5395 O O . SER B 1 228 ? 140.417 118.448 112.346 1.00 81.56 228 SER B O 1
ATOM 5398 N N . LYS B 1 229 ? 142.134 117.078 112.771 1.00 78.90 229 LYS B N 1
ATOM 5399 C CA . LYS B 1 229 ? 143.092 118.062 112.298 1.00 78.90 229 LYS B CA 1
ATOM 5400 C C . LYS B 1 229 ? 142.865 118.437 110.848 1.00 78.90 229 LYS B C 1
ATOM 5401 O O . LYS B 1 229 ? 143.409 119.433 110.383 1.00 78.90 229 LYS B O 1
ATOM 5407 N N . TYR B 1 230 ? 142.112 117.637 110.108 1.00 79.66 230 TYR B N 1
ATOM 5408 C CA . TYR B 1 230 ? 141.885 117.921 108.722 1.00 79.66 230 TYR B CA 1
ATOM 5409 C C . TYR B 1 230 ? 140.662 118.762 108.466 1.00 79.66 230 TYR B C 1
ATOM 5410 O O . TYR B 1 230 ? 140.455 119.221 107.340 1.00 79.66 230 TYR B O 1
ATOM 5419 N N . ILE B 1 231 ? 139.853 118.988 109.473 1.00 77.25 231 ILE B N 1
ATOM 5420 C CA . ILE B 1 231 ? 138.631 119.741 109.256 1.00 77.25 231 ILE B CA 1
ATOM 5421 C C . ILE B 1 231 ? 138.901 121.150 108.728 1.00 77.25 231 ILE B C 1
ATOM 5422 O O . ILE B 1 231 ? 138.201 121.585 107.793 1.00 77.25 231 ILE B O 1
ATOM 5427 N N . PRO B 1 232 ? 139.866 121.903 109.284 1.00 77.00 232 PRO B N 1
ATOM 5428 C CA . PRO B 1 232 ? 140.260 123.221 108.835 1.00 77.00 232 PRO B CA 1
ATOM 5429 C C . PRO B 1 232 ? 140.811 123.251 107.425 1.00 77.00 232 PRO B C 1
ATOM 5430 O O . PRO B 1 232 ? 140.886 124.320 106.826 1.00 77.00 232 PRO B O 1
ATOM 5434 N N . GLN B 1 233 ? 141.242 122.114 106.892 1.00 79.12 233 GLN B N 1
ATOM 5435 C CA . GLN B 1 233 ? 141.801 122.124 105.564 1.00 79.12 233 GLN B CA 1
ATOM 5436 C C . GLN B 1 233 ? 140.692 121.898 104.597 1.00 79.12 233 GLN B C 1
ATOM 5437 O O . GLN B 1 233 ? 140.638 122.514 103.537 1.00 79.12 233 GLN B O 1
ATOM 5443 N N . ALA B 1 234 ? 139.756 121.033 104.977 1.00 76.61 234 ALA B N 1
ATOM 5444 C CA . ALA B 1 234 ? 138.624 120.775 104.113 1.00 76.61 234 ALA B CA 1
ATOM 5445 C C . ALA B 1 234 ? 137.885 122.078 103.879 1.00 76.61 234 ALA B C 1
ATOM 5446 O O . ALA B 1 234 ? 137.405 122.339 102.772 1.00 76.61 234 ALA B O 1
ATOM 5448 N N . GLY B 1 235 ? 137.853 122.927 104.906 1.00 69.24 235 GLY B N 1
ATOM 5449 C CA . GLY B 1 235 ? 137.219 124.215 104.788 1.00 69.24 235 GLY B CA 1
ATOM 5450 C C . GLY B 1 235 ? 135.890 124.291 105.488 1.00 69.24 235 GLY B C 1
ATOM 5451 O O . GLY B 1 235 ? 135.027 125.073 105.101 1.00 69.24 235 GLY B O 1
ATOM 5452 N N . ILE B 1 236 ? 135.687 123.474 106.496 1.00 68.25 236 ILE B N 1
ATOM 5453 C CA . ILE B 1 236 ? 134.435 123.565 107.203 1.00 68.25 236 ILE B CA 1
ATOM 5454 C C . ILE B 1 236 ? 134.616 124.697 108.208 1.00 68.25 236 ILE B C 1
ATOM 5455 O O . ILE B 1 236 ? 135.544 124.634 109.013 1.00 68.25 236 ILE B O 1
ATOM 5460 N N . PRO B 1 237 ? 133.753 125.716 108.190 1.00 68.35 237 PRO B N 1
ATOM 5461 C CA . PRO B 1 237 ? 133.880 126.893 109.012 1.00 68.35 237 PRO B CA 1
ATOM 5462 C C . PRO B 1 237 ? 133.803 126.518 110.471 1.00 68.35 237 PRO B C 1
ATOM 5463 O O . PRO B 1 237 ? 133.092 125.572 110.838 1.00 68.35 237 PRO B O 1
ATOM 5467 N N . PRO B 1 238 ? 134.486 127.258 111.327 1.00 70.56 238 PRO B N 1
ATOM 5468 C CA . PRO B 1 238 ? 134.576 126.992 112.730 1.00 70.56 238 PRO B CA 1
ATOM 5469 C C . PRO B 1 238 ? 133.227 127.058 113.363 1.00 70.56 238 PRO B C 1
ATOM 5470 O O . PRO B 1 238 ? 132.427 127.943 113.066 1.00 70.56 238 PRO B O 1
ATOM 5474 N N . GLY B 1 239 ? 133.017 126.127 114.271 1.00 69.99 239 GLY B N 1
ATOM 5475 C CA . GLY B 1 239 ? 131.810 126.020 115.045 1.00 69.99 239 GLY B CA 1
ATOM 5476 C C . GLY B 1 239 ? 130.895 124.916 114.544 1.00 69.99 239 GLY B C 1
ATOM 5477 O O . GLY B 1 239 ? 130.053 124.429 115.295 1.00 69.99 239 GLY B O 1
ATOM 5478 N N . VAL B 1 240 ? 131.054 124.472 113.299 1.00 65.74 240 VAL B N 1
ATOM 5479 C CA . VAL B 1 240 ? 130.147 123.430 112.834 1.00 65.74 240 VAL B CA 1
ATOM 5480 C C . VAL B 1 240 ? 130.375 122.101 113.554 1.00 65.74 240 VAL B C 1
ATOM 5481 O O . VAL B 1 240 ? 129.413 121.416 113.922 1.00 65.74 240 VAL B O 1
ATOM 5485 N N . ILE B 1 241 ? 131.625 121.694 113.715 1.00 63.69 241 ILE B N 1
ATOM 5486 C CA . ILE B 1 241 ? 131.927 120.429 114.371 1.00 63.69 241 ILE B CA 1
ATOM 5487 C C . ILE B 1 241 ? 132.658 120.655 115.687 1.00 63.69 241 ILE B C 1
ATOM 5488 O O . ILE B 1 241 ? 133.768 121.181 115.690 1.00 63.69 241 ILE B O 1
ATOM 5493 N N . ASN B 1 242 ? 132.076 120.218 116.798 1.00 66.89 242 ASN B N 1
ATOM 5494 C CA . ASN B 1 242 ? 132.699 120.418 118.107 1.00 66.89 242 ASN B CA 1
ATOM 5495 C C . ASN B 1 242 ? 132.916 119.094 118.822 1.00 66.89 242 ASN B C 1
ATOM 5496 O O . ASN B 1 242 ? 131.971 118.326 119.028 1.00 66.89 242 ASN B O 1
ATOM 5501 N N . ILE B 1 243 ? 134.166 118.789 119.143 1.00 64.74 243 ILE B N 1
ATOM 5502 C CA . ILE B 1 243 ? 134.471 117.496 119.748 1.00 64.74 243 ILE B CA 1
ATOM 5503 C C . ILE B 1 243 ? 134.873 117.617 121.206 1.00 64.74 243 ILE B C 1
ATOM 5504 O O . ILE B 1 243 ? 135.895 118.230 121.543 1.00 64.74 243 ILE B O 1
ATOM 5509 N N . VAL B 1 244 ? 134.110 116.965 122.075 1.00 68.44 244 VAL B N 1
ATOM 5510 C CA . VAL B 1 244 ? 134.367 116.986 123.508 1.00 68.44 244 VAL B CA 1
ATOM 5511 C C . VAL B 1 244 ? 134.414 115.579 124.068 1.00 68.44 244 VAL B C 1
ATOM 5512 O O . VAL B 1 244 ? 133.593 114.733 123.714 1.00 68.44 244 VAL B O 1
ATOM 5516 N N . SER B 1 245 ? 135.373 115.309 124.932 1.00 76.12 245 SER B N 1
ATOM 5517 C CA . SER B 1 245 ? 135.453 114.000 125.540 1.00 76.12 245 SER B CA 1
ATOM 5518 C C . SER B 1 245 ? 135.616 114.143 127.030 1.00 76.12 245 SER B C 1
ATOM 5519 O O . SER B 1 245 ? 136.183 115.128 127.512 1.00 76.12 245 SER B O 1
ATOM 5522 N N . GLY B 1 246 ? 135.117 113.142 127.738 1.00 81.60 246 GLY B N 1
ATOM 5523 C CA . GLY B 1 246 ? 135.183 113.056 129.181 1.00 81.60 246 GLY B CA 1
ATOM 5524 C C . GLY B 1 246 ? 134.266 111.935 129.638 1.00 81.60 246 GLY B C 1
ATOM 5525 O O . GLY B 1 246 ? 133.563 111.345 128.821 1.00 81.60 246 GLY B O 1
ATOM 5526 N N . PHE B 1 247 ? 134.235 111.683 130.938 1.00 81.29 247 PHE B N 1
ATOM 5527 C CA . PHE B 1 247 ? 133.430 110.601 131.475 1.00 81.29 247 PHE B CA 1
ATOM 5528 C C . PHE B 1 247 ? 131.950 110.730 131.184 1.00 81.29 247 PHE B C 1
ATOM 5529 O O . PHE B 1 247 ? 131.319 111.767 131.422 1.00 81.29 247 PHE B O 1
ATOM 5537 N N . GLY B 1 248 ? 131.397 109.610 130.747 1.00 78.91 248 GLY B N 1
ATOM 5538 C CA . GLY B 1 248 ? 130.005 109.489 130.298 1.00 78.91 248 GLY B CA 1
ATOM 5539 C C . GLY B 1 248 ? 128.929 109.987 131.207 1.00 78.91 248 GLY B C 1
ATOM 5540 O O . GLY B 1 248 ? 128.177 110.880 130.823 1.00 78.91 248 GLY B O 1
ATOM 5541 N N . LYS B 1 249 ? 128.810 109.530 132.413 1.00 74.87 249 LYS B N 1
ATOM 5542 C CA . LYS B 1 249 ? 127.681 110.053 133.124 1.00 74.87 249 LYS B CA 1
ATOM 5543 C C . LYS B 1 249 ? 127.758 111.542 133.387 1.00 74.87 249 LYS B C 1
ATOM 5544 O O . LYS B 1 249 ? 126.773 112.124 133.734 1.00 74.87 249 LYS B O 1
ATOM 5550 N N . ILE B 1 250 ? 128.906 112.171 133.240 1.00 77.17 250 ILE B N 1
ATOM 5551 C CA . ILE B 1 250 ? 128.968 113.587 133.477 1.00 77.17 250 ILE B CA 1
ATOM 5552 C C . ILE B 1 250 ? 128.636 114.353 132.219 1.00 77.17 250 ILE B C 1
ATOM 5553 O O . ILE B 1 250 ? 127.725 115.187 132.201 1.00 77.17 250 ILE B O 1
ATOM 5558 N N . VAL B 1 251 ? 129.400 114.089 131.173 1.00 74.72 251 VAL B N 1
ATOM 5559 C CA . VAL B 1 251 ? 129.244 114.814 129.934 1.00 74.72 251 VAL B CA 1
ATOM 5560 C C . VAL B 1 251 ? 127.899 114.522 129.329 1.00 74.72 251 VAL B C 1
ATOM 5561 O O . VAL B 1 251 ? 127.288 115.394 128.710 1.00 74.72 251 VAL B O 1
ATOM 5565 N N . GLY B 1 252 ? 127.473 113.277 129.417 1.00 76.21 252 GLY B N 1
ATOM 5566 C CA . GLY B 1 252 ? 126.236 112.894 128.838 1.00 76.21 252 GLY B CA 1
ATOM 5567 C C . GLY B 1 252 ? 125.100 113.760 129.296 1.00 76.21 252 GLY B C 1
ATOM 5568 O O . GLY B 1 252 ? 124.486 114.432 128.470 1.00 76.21 252 GLY B O 1
ATOM 5569 N N . GLU B 1 253 ? 124.862 113.846 130.597 1.00 72.47 253 GLU B N 1
ATOM 5570 C CA . GLU B 1 253 ? 123.780 114.690 131.062 1.00 72.47 253 GLU B CA 1
ATOM 5571 C C . GLU B 1 253 ? 124.012 116.130 130.701 1.00 72.47 253 GLU B C 1
ATOM 5572 O O . GLU B 1 253 ? 123.080 116.856 130.353 1.00 72.47 253 GLU B O 1
ATOM 5578 N N . ALA B 1 254 ? 125.259 116.553 130.707 1.00 71.32 254 ALA B N 1
ATOM 5579 C CA . ALA B 1 254 ? 125.505 117.928 130.364 1.00 71.32 254 ALA B CA 1
ATOM 5580 C C . ALA B 1 254 ? 124.948 118.248 128.983 1.00 71.32 254 ALA B C 1
ATOM 5581 O O . ALA B 1 254 ? 124.495 119.368 128.745 1.00 71.32 254 ALA B O 1
ATOM 5583 N N . ILE B 1 255 ? 124.963 117.281 128.070 1.00 69.45 255 ILE B N 1
ATOM 5584 C CA . ILE B 1 255 ? 124.432 117.528 126.751 1.00 69.45 255 ILE B CA 1
ATOM 5585 C C . ILE B 1 255 ? 122.946 117.251 126.684 1.00 69.45 255 ILE B C 1
ATOM 5586 O O . ILE B 1 255 ? 122.173 118.099 126.238 1.00 69.45 255 ILE B O 1
ATOM 5591 N N . THR B 1 256 ? 122.510 116.085 127.135 1.00 70.08 256 THR B N 1
ATOM 5592 C CA . THR B 1 256 ? 121.119 115.721 126.911 1.00 70.08 256 THR B CA 1
ATOM 5593 C C . THR B 1 256 ? 120.141 116.585 127.660 1.00 70.08 256 THR B C 1
ATOM 5594 O O . THR B 1 256 ? 118.984 116.693 127.240 1.00 70.08 256 THR B O 1
ATOM 5598 N N . ASN B 1 257 ? 120.555 117.197 128.753 1.00 66.58 257 ASN B N 1
ATOM 5599 C CA . ASN B 1 257 ? 119.613 117.980 129.508 1.00 66.58 257 ASN B CA 1
ATOM 5600 C C . ASN B 1 257 ? 119.678 119.474 129.223 1.00 66.58 257 ASN B C 1
ATOM 5601 O O . ASN B 1 257 ? 119.003 120.259 129.885 1.00 66.58 257 ASN B O 1
ATOM 5606 N N . HIS B 1 258 ? 120.486 119.886 128.270 1.00 67.28 258 HIS B N 1
ATOM 5607 C CA . HIS B 1 258 ? 120.606 121.301 127.971 1.00 67.28 258 HIS B CA 1
ATOM 5608 C C . HIS B 1 258 ? 119.379 121.769 127.173 1.00 67.28 258 HIS B C 1
ATOM 5609 O O . HIS B 1 258 ? 118.889 121.027 126.329 1.00 67.28 258 HIS B O 1
ATOM 5616 N N . PRO B 1 259 ? 118.823 122.956 127.427 1.00 65.60 259 PRO B N 1
ATOM 5617 C CA . PRO B 1 259 ? 117.707 123.530 126.669 1.00 65.60 259 PRO B CA 1
ATOM 5618 C C . PRO B 1 259 ? 117.927 123.862 125.188 1.00 65.60 259 PRO B C 1
ATOM 5619 O O . PRO B 1 259 ? 116.947 124.012 124.462 1.00 65.60 259 PRO B O 1
ATOM 5623 N N . LYS B 1 260 ? 119.163 124.016 124.729 1.00 66.25 260 LYS B N 1
ATOM 5624 C CA . LYS B 1 260 ? 119.426 124.365 123.331 1.00 66.25 260 LYS B CA 1
ATOM 5625 C C . LYS B 1 260 ? 119.369 123.219 122.340 1.00 66.25 260 LYS B C 1
ATOM 5626 O O . LYS B 1 260 ? 119.008 123.411 121.182 1.00 66.25 260 LYS B O 1
ATOM 5632 N N . ILE B 1 261 ? 119.854 122.072 122.744 1.00 64.50 261 ILE B N 1
ATOM 5633 C CA . ILE B 1 261 ? 119.966 120.938 121.857 1.00 64.50 261 ILE B CA 1
ATOM 5634 C C . ILE B 1 261 ? 118.586 120.503 121.419 1.00 64.50 261 ILE B C 1
ATOM 5635 O O . ILE B 1 261 ? 117.690 120.373 122.241 1.00 64.50 261 ILE B O 1
ATOM 5640 N N . LYS B 1 262 ? 118.391 120.273 120.127 1.00 62.02 262 LYS B N 1
ATOM 5641 C CA . LYS B 1 262 ? 117.071 119.869 119.658 1.00 62.02 262 LYS B CA 1
ATOM 5642 C C . LYS B 1 262 ? 116.924 118.379 119.482 1.00 62.02 262 LYS B C 1
ATOM 5643 O O . LYS B 1 262 ? 115.835 117.834 119.702 1.00 62.02 262 LYS B O 1
ATOM 5649 N N . LYS B 1 263 ? 117.997 117.721 119.087 1.00 61.67 263 LYS B N 1
ATOM 5650 C CA . LYS B 1 263 ? 117.917 116.287 118.858 1.00 61.67 263 LYS B CA 1
ATOM 5651 C C . LYS B 1 263 ? 118.961 115.502 119.629 1.00 61.67 263 LYS B C 1
ATOM 5652 O O . LYS B 1 263 ? 120.076 115.974 119.841 1.00 61.67 263 LYS B O 1
ATOM 5658 N N . VAL B 1 264 ? 118.597 114.288 120.033 1.00 58.54 264 VAL B N 1
ATOM 5659 C CA . VAL B 1 264 ? 119.512 113.389 120.711 1.00 58.54 264 VAL B CA 1
ATOM 5660 C C . VAL B 1 264 ? 119.684 112.062 120.003 1.00 58.54 264 VAL B C 1
ATOM 5661 O O . VAL B 1 264 ? 118.717 111.316 119.832 1.00 58.54 264 VAL B O 1
ATOM 5665 N N . ALA B 1 265 ? 120.924 111.720 119.659 1.00 64.07 265 ALA B N 1
ATOM 5666 C CA . ALA B 1 265 ? 121.204 110.430 119.024 1.00 64.07 265 ALA B CA 1
ATOM 5667 C C . ALA B 1 265 ? 122.060 109.510 119.898 1.00 64.07 265 ALA B C 1
ATOM 5668 O O . ALA B 1 265 ? 123.224 109.812 120.182 1.00 64.07 265 ALA B O 1
ATOM 5670 N N . PHE B 1 266 ? 121.515 108.345 120.266 1.00 67.16 266 PHE B N 1
ATOM 5671 C CA . PHE B 1 266 ? 122.221 107.418 121.160 1.00 67.16 266 PHE B CA 1
ATOM 5672 C C . PHE B 1 266 ? 122.153 105.954 120.800 1.00 67.16 266 PHE B C 1
ATOM 5673 O O . PHE B 1 266 ? 121.108 105.465 120.372 1.00 67.16 266 PHE B O 1
ATOM 5681 N N . THR B 1 267 ? 123.259 105.246 121.000 1.00 69.93 267 THR B N 1
ATOM 5682 C CA . THR B 1 267 ? 123.248 103.811 120.844 1.00 69.93 267 THR B CA 1
ATOM 5683 C C . THR B 1 267 ? 123.805 103.163 122.102 1.00 69.93 267 THR B C 1
ATOM 5684 O O . THR B 1 267 ? 124.727 103.706 122.710 1.00 69.93 267 THR B O 1
ATOM 5688 N N . GLY B 1 268 ? 123.350 101.950 122.433 1.00 73.28 268 GLY B N 1
ATOM 5689 C CA . GLY B 1 268 ? 123.883 101.274 123.628 1.00 73.28 268 GLY B CA 1
ATOM 5690 C C . GLY B 1 268 ? 122.961 100.206 124.240 1.00 73.28 268 GLY B C 1
ATOM 5691 O O . GLY B 1 268 ? 122.166 99.576 123.551 1.00 73.28 268 GLY B O 1
ATOM 5692 N N . SER B 1 269 ? 123.158 99.956 125.532 1.00 71.36 269 SER B N 1
ATOM 5693 C CA . SER B 1 269 ? 122.383 99.003 126.326 1.00 71.36 269 SER B CA 1
ATOM 5694 C C . SER B 1 269 ? 120.951 99.435 126.496 1.00 71.36 269 SER B C 1
ATOM 5695 O O . SER B 1 269 ? 120.665 100.632 126.577 1.00 71.36 269 SER B O 1
ATOM 5698 N N . THR B 1 270 ? 120.056 98.464 126.577 1.00 70.07 270 THR B N 1
ATOM 5699 C CA . THR B 1 270 ? 118.643 98.745 126.715 1.00 70.07 270 THR B CA 1
ATOM 5700 C C . THR B 1 270 ? 118.302 99.610 127.904 1.00 70.07 270 THR B C 1
ATOM 5701 O O . THR B 1 270 ? 117.488 100.530 127.785 1.00 70.07 270 THR B O 1
ATOM 5705 N N . ALA B 1 271 ? 118.852 99.307 129.064 1.00 66.56 271 ALA B N 1
ATOM 5706 C CA . ALA B 1 271 ? 118.472 100.087 130.224 1.00 66.56 271 ALA B CA 1
ATOM 5707 C C . ALA B 1 271 ? 118.849 101.541 130.084 1.00 66.56 271 ALA B C 1
ATOM 5708 O O . ALA B 1 271 ? 118.064 102.430 130.435 1.00 66.56 271 ALA B O 1
ATOM 5710 N N . THR B 1 272 ? 120.028 101.793 129.545 1.00 67.55 272 THR B N 1
ATOM 5711 C CA . THR B 1 272 ? 120.467 103.150 129.370 1.00 67.55 272 THR B CA 1
ATOM 5712 C C . THR B 1 272 ? 119.547 103.830 128.399 1.00 67.55 272 THR B C 1
ATOM 5713 O O . THR B 1 272 ? 119.121 104.964 128.628 1.00 67.55 272 THR B O 1
ATOM 5717 N N . GLY B 1 273 ? 119.206 103.131 127.332 1.00 68.12 273 GLY B N 1
ATOM 5718 C CA . GLY B 1 273 ? 118.318 103.682 126.342 1.00 68.12 273 GLY B CA 1
ATOM 5719 C C . GLY B 1 273 ? 117.057 104.214 126.987 1.00 68.12 273 GLY B C 1
ATOM 5720 O O . GLY B 1 273 ? 116.661 105.359 126.742 1.00 68.12 273 GLY B O 1
ATOM 5721 N N . ARG B 1 274 ? 116.414 103.397 127.818 1.00 67.05 274 ARG B N 1
ATOM 5722 C CA . ARG B 1 274 ? 115.203 103.875 128.446 1.00 67.05 274 ARG B CA 1
ATOM 5723 C C . ARG B 1 274 ? 115.442 105.096 129.286 1.00 67.05 274 ARG B C 1
ATOM 5724 O O . ARG B 1 274 ? 114.670 106.050 129.229 1.00 67.05 274 ARG B O 1
ATOM 5732 N N . HIS B 1 275 ? 116.512 105.094 130.045 1.00 68.27 275 HIS B N 1
ATOM 5733 C CA . HIS B 1 275 ? 116.785 106.221 130.900 1.00 68.27 275 HIS B CA 1
ATOM 5734 C C . HIS B 1 275 ? 116.932 107.502 130.097 1.00 68.27 275 HIS B C 1
ATOM 5735 O O . HIS B 1 275 ? 116.387 108.550 130.463 1.00 68.27 275 HIS B O 1
ATOM 5742 N N . ILE B 1 276 ? 117.691 107.442 129.007 1.00 66.91 276 ILE B N 1
ATOM 5743 C CA . ILE B 1 276 ? 117.888 108.638 128.218 1.00 66.91 276 ILE B CA 1
ATOM 5744 C C . ILE B 1 276 ? 116.578 109.123 127.676 1.00 66.91 276 ILE B C 1
ATOM 5745 O O . ILE B 1 276 ? 116.318 110.328 127.705 1.00 66.91 276 ILE B O 1
ATOM 5750 N N . TYR B 1 277 ? 115.727 108.184 127.288 1.00 66.12 277 TYR B N 1
ATOM 5751 C CA . TYR B 1 277 ? 114.442 108.507 126.720 1.00 66.12 277 TYR B CA 1
ATOM 5752 C C . TYR B 1 277 ? 113.598 109.284 127.711 1.00 66.12 277 TYR B C 1
ATOM 5753 O O . TYR B 1 277 ? 112.882 110.206 127.328 1.00 66.12 277 TYR B O 1
ATOM 5762 N N . GLN B 1 278 ? 113.678 108.922 128.986 1.00 67.98 278 GLN B N 1
ATOM 5763 C CA . GLN B 1 278 ? 112.871 109.606 129.969 1.00 67.98 278 GLN B CA 1
ATOM 5764 C C . GLN B 1 278 ? 113.362 111.006 130.189 1.00 67.98 278 GLN B C 1
ATOM 5765 O O . GLN B 1 278 ? 112.568 111.928 130.372 1.00 67.98 278 GLN B O 1
ATOM 5771 N N . SER B 1 279 ? 114.654 111.206 130.172 1.00 68.15 279 SER B N 1
ATOM 5772 C CA . SER B 1 279 ? 115.104 112.556 130.378 1.00 68.15 279 SER B CA 1
ATOM 5773 C C . SER B 1 279 ? 114.853 113.425 129.168 1.00 68.15 279 SER B C 1
ATOM 5774 O O . SER B 1 279 ? 114.348 114.535 129.283 1.00 68.15 279 SER B O 1
ATOM 5777 N N . ALA B 1 280 ? 115.178 112.935 127.988 1.00 68.53 280 ALA B N 1
ATOM 5778 C CA . ALA B 1 280 ? 115.047 113.735 126.774 1.00 68.53 280 ALA B CA 1
ATOM 5779 C C . ALA B 1 280 ? 113.606 114.135 126.509 1.00 68.53 280 ALA B C 1
ATOM 5780 O O . ALA B 1 280 ? 113.304 115.248 126.054 1.00 68.53 280 ALA B O 1
ATOM 5782 N N . ALA B 1 281 ? 112.712 113.231 126.854 1.00 68.11 281 ALA B N 1
ATOM 5783 C CA . ALA B 1 281 ? 111.297 113.403 126.690 1.00 68.11 281 ALA B CA 1
ATOM 5784 C C . ALA B 1 281 ? 110.808 114.609 127.434 1.00 68.11 281 ALA B C 1
ATOM 5785 O O . ALA B 1 281 ? 109.904 115.299 126.975 1.00 68.11 281 ALA B O 1
ATOM 5787 N N . ALA B 1 282 ? 111.430 114.918 128.554 1.00 66.53 282 ALA B N 1
ATOM 5788 C CA . ALA B 1 282 ? 110.997 116.012 129.377 1.00 66.53 282 ALA B CA 1
ATOM 5789 C C . ALA B 1 282 ? 111.039 117.334 128.649 1.00 66.53 282 ALA B C 1
ATOM 5790 O O . ALA B 1 282 ? 110.339 118.272 129.025 1.00 66.53 282 ALA B O 1
ATOM 5792 N N . GLY B 1 283 ? 111.911 117.463 127.657 1.00 68.08 283 GLY B N 1
ATOM 5793 C CA . GLY B 1 283 ? 112.050 118.703 126.920 1.00 68.08 283 GLY B CA 1
ATOM 5794 C C . GLY B 1 283 ? 111.386 118.634 125.559 1.00 68.08 283 GLY B C 1
ATOM 5795 O O . GLY B 1 283 ? 111.587 119.520 124.723 1.00 68.08 283 GLY B O 1
ATOM 5796 N N . LEU B 1 284 ? 110.631 117.576 125.310 1.00 67.52 284 LEU B N 1
ATOM 5797 C CA . LEU B 1 284 ? 110.017 117.345 124.023 1.00 67.52 284 LEU B CA 1
ATOM 5798 C C . LEU B 1 284 ? 111.049 117.329 122.910 1.00 67.52 284 LEU B C 1
ATOM 5799 O O . LEU B 1 284 ? 110.824 117.889 121.840 1.00 67.52 284 LEU B O 1
ATOM 5804 N N . LYS B 1 285 ? 112.177 116.685 123.158 1.00 63.69 285 LYS B N 1
ATOM 5805 C CA . LYS B 1 285 ? 113.211 116.586 122.155 1.00 63.69 285 LYS B CA 1
ATOM 5806 C C . LYS B 1 285 ? 112.943 115.455 121.201 1.00 63.69 285 LYS B C 1
ATOM 5807 O O . LYS B 1 285 ? 112.167 114.548 121.492 1.00 63.69 285 LYS B O 1
ATOM 5813 N N . LYS B 1 286 ? 113.580 115.518 120.049 1.00 64.24 286 LYS B N 1
ATOM 5814 C CA . LYS B 1 286 ? 113.486 114.446 119.079 1.00 64.24 286 LYS B CA 1
ATOM 5815 C C . LYS B 1 286 ? 114.566 113.448 119.402 1.00 64.24 286 LYS B C 1
ATOM 5816 O O . LYS B 1 286 ? 115.725 113.825 119.568 1.00 64.24 286 LYS B O 1
ATOM 5822 N N . VAL B 1 287 ? 114.193 112.200 119.601 1.00 60.08 287 VAL B N 1
ATOM 5823 C CA . VAL B 1 287 ? 115.175 111.236 120.050 1.00 60.08 287 VAL B CA 1
ATOM 5824 C C . VAL B 1 287 ? 115.196 109.987 119.222 1.00 60.08 287 VAL B C 1
ATOM 5825 O O . VAL B 1 287 ? 114.157 109.346 119.041 1.00 60.08 287 VAL B O 1
ATOM 5829 N N . THR B 1 288 ? 116.387 109.615 118.777 1.00 64.24 288 THR B N 1
ATOM 5830 C CA . THR B 1 288 ? 116.588 108.395 118.003 1.00 64.24 288 THR B CA 1
ATOM 5831 C C . THR B 1 288 ? 117.455 107.429 118.782 1.00 64.24 288 THR B C 1
ATOM 5832 O O . THR B 1 288 ? 118.309 107.852 119.571 1.00 64.24 288 THR B O 1
ATOM 5836 N N . LEU B 1 289 ? 117.193 106.139 118.659 1.00 70.73 289 LEU B N 1
ATOM 5837 C CA . LEU B 1 289 ? 118.034 105.228 119.403 1.00 70.73 289 LEU B CA 1
ATOM 5838 C C . LEU B 1 289 ? 118.222 103.872 118.757 1.00 70.73 289 LEU B C 1
ATOM 5839 O O . LEU B 1 289 ? 117.319 103.332 118.108 1.00 70.73 289 LEU B O 1
ATOM 5844 N N . GLU B 1 290 ? 119.401 103.317 118.963 1.00 74.57 290 GLU B N 1
ATOM 5845 C CA . GLU B 1 290 ? 119.689 101.954 118.521 1.00 74.57 290 GLU B CA 1
ATOM 5846 C C . GLU B 1 290 ? 120.244 101.103 119.652 1.00 74.57 290 GLU B C 1
ATOM 5847 O O . GLU B 1 290 ? 121.289 101.403 120.231 1.00 74.57 290 GLU B O 1
ATOM 5853 N N . LEU B 1 291 ? 119.560 100.014 119.938 1.00 75.24 291 LEU B N 1
ATOM 5854 C CA . LEU B 1 291 ? 119.976 99.097 120.970 1.00 75.24 291 LEU B CA 1
ATOM 5855 C C . LEU B 1 291 ? 120.560 97.867 120.341 1.00 75.24 291 LEU B C 1
ATOM 5856 O O . LEU B 1 291 ? 120.429 97.650 119.140 1.00 75.24 291 LEU B O 1
ATOM 5861 N N . GLY B 1 292 ? 121.213 97.045 121.140 1.00 80.61 292 GLY B N 1
ATOM 5862 C CA . GLY B 1 292 ? 121.765 95.815 120.610 1.00 80.61 292 GLY B CA 1
ATOM 5863 C C . GLY B 1 292 ? 120.649 94.816 120.480 1.00 80.61 292 GLY B C 1
ATOM 5864 O O . GLY B 1 292 ? 119.476 95.168 120.562 1.00 80.61 292 GLY B O 1
ATOM 5865 N N . GLY B 1 293 ? 120.989 93.568 120.270 1.00 82.38 293 GLY B N 1
ATOM 5866 C CA . GLY B 1 293 ? 119.932 92.615 120.092 1.00 82.38 293 GLY B CA 1
ATOM 5867 C C . GLY B 1 293 ? 120.475 91.256 119.800 1.00 82.38 293 GLY B C 1
ATOM 5868 O O . GLY B 1 293 ? 121.655 90.989 120.010 1.00 82.38 293 GLY B O 1
ATOM 5869 N N . LYS B 1 294 ? 119.606 90.372 119.356 1.00 84.54 294 LYS B N 1
ATOM 5870 C CA . LYS B 1 294 ? 120.028 89.016 119.093 1.00 84.54 294 LYS B CA 1
ATOM 5871 C C . LYS B 1 294 ? 119.506 88.664 117.736 1.00 84.54 294 LYS B C 1
ATOM 5872 O O . LYS B 1 294 ? 118.579 89.308 117.268 1.00 84.54 294 LYS B O 1
ATOM 5878 N N . SER B 1 295 ? 120.079 87.670 117.101 1.00 77.23 295 SER B N 1
ATOM 5879 C CA . SER B 1 295 ? 119.541 87.288 115.821 1.00 77.23 295 SER B CA 1
ATOM 5880 C C . SER B 1 295 ? 119.741 85.812 115.568 1.00 77.23 295 SER B C 1
ATOM 5881 O O . SER B 1 295 ? 120.672 85.216 116.121 1.00 77.23 295 SER B O 1
ATOM 5884 N N . PRO B 1 296 ? 118.805 85.188 114.848 1.00 72.84 296 PRO B N 1
ATOM 5885 C CA . PRO B 1 296 ? 118.864 83.828 114.391 1.00 72.84 296 PRO B CA 1
ATOM 5886 C C . PRO B 1 296 ? 119.661 83.672 113.128 1.00 72.84 296 PRO B C 1
ATOM 5887 O O . PRO B 1 296 ? 119.653 84.553 112.266 1.00 72.84 296 PRO B O 1
ATOM 5891 N N . ASN B 1 297 ? 120.181 82.477 112.968 1.00 75.89 297 ASN B N 1
ATOM 5892 C CA . ASN B 1 297 ? 120.764 81.980 111.738 1.00 75.89 297 ASN B CA 1
ATOM 5893 C C . ASN B 1 297 ? 120.071 80.683 111.371 1.00 75.89 297 ASN B C 1
ATOM 5894 O O . ASN B 1 297 ? 120.233 79.666 112.054 1.00 75.89 297 ASN B O 1
ATOM 5899 N N . ILE B 1 298 ? 119.267 80.712 110.324 1.00 76.31 298 ILE B N 1
ATOM 5900 C CA . ILE B 1 298 ? 118.501 79.536 109.978 1.00 76.31 298 ILE B CA 1
ATOM 5901 C C . ILE B 1 298 ? 119.165 78.778 108.848 1.00 76.31 298 ILE B C 1
ATOM 5902 O O . ILE B 1 298 ? 119.232 79.256 107.711 1.00 76.31 298 ILE B O 1
ATOM 5907 N N . VAL B 1 299 ? 119.611 77.571 109.150 1.00 80.68 299 VAL B N 1
ATOM 5908 C CA . VAL B 1 299 ? 120.335 76.770 108.191 1.00 80.68 299 VAL B CA 1
ATOM 5909 C C . VAL B 1 299 ? 119.500 75.608 107.699 1.00 80.68 299 VAL B C 1
ATOM 5910 O O . VAL B 1 299 ? 119.111 74.733 108.481 1.00 80.68 299 VAL B O 1
ATOM 5914 N N . PHE B 1 300 ? 119.267 75.574 106.398 1.00 84.39 300 PHE B N 1
ATOM 5915 C CA . PHE B 1 300 ? 118.461 74.539 105.786 1.00 84.39 300 PHE B CA 1
ATOM 5916 C C . PHE B 1 300 ? 119.312 73.458 105.160 1.00 84.39 300 PHE B C 1
ATOM 5917 O O . PHE B 1 300 ? 120.440 73.697 104.730 1.00 84.39 300 PHE B O 1
ATOM 5925 N N . ALA B 1 301 ? 118.712 72.277 105.007 1.00 90.32 301 ALA B N 1
ATOM 5926 C CA . ALA B 1 301 ? 119.300 71.069 104.401 1.00 90.32 301 ALA B CA 1
ATOM 5927 C C . ALA B 1 301 ? 119.719 71.247 102.947 1.00 90.32 301 ALA B C 1
ATOM 5928 O O . ALA B 1 301 ? 120.420 70.409 102.381 1.00 90.32 301 ALA B O 1
ATOM 5930 N N . ASP B 1 302 ? 119.269 72.310 102.334 1.00 91.64 302 ASP B N 1
ATOM 5931 C CA . ASP B 1 302 ? 119.554 72.605 100.950 1.00 91.64 302 ASP B CA 1
ATOM 5932 C C . ASP B 1 302 ? 120.907 73.276 100.760 1.00 91.64 302 ASP B C 1
ATOM 5933 O O . ASP B 1 302 ? 121.482 73.221 99.671 1.00 91.64 302 ASP B O 1
ATOM 5938 N N . ALA B 1 303 ? 121.376 74.005 101.759 1.00 94.19 303 ALA B N 1
ATOM 5939 C CA . ALA B 1 303 ? 122.605 74.750 101.599 1.00 94.19 303 ALA B CA 1
ATOM 5940 C C . ALA B 1 303 ? 123.804 73.840 101.678 1.00 94.19 303 ALA B C 1
ATOM 5941 O O . ALA B 1 303 ? 123.806 72.855 102.411 1.00 94.19 303 ALA B O 1
ATOM 5943 N N . GLU B 1 304 ? 124.860 74.200 100.973 1.00 100.99 304 GLU B N 1
ATOM 5944 C CA . GLU B 1 304 ? 126.118 73.498 101.161 1.00 100.99 304 GLU B CA 1
ATOM 5945 C C . GLU B 1 304 ? 126.663 73.780 102.545 1.00 100.99 304 GLU B C 1
ATOM 5946 O O . GLU B 1 304 ? 126.838 74.947 102.913 1.00 100.99 304 GLU B O 1
ATOM 5952 N N . LEU B 1 305 ? 126.940 72.731 103.310 1.00 100.34 305 LEU B N 1
ATOM 5953 C CA . LEU B 1 305 ? 127.445 72.967 104.643 1.00 100.34 305 LEU B CA 1
ATOM 5954 C C . LEU B 1 305 ? 128.774 73.675 104.651 1.00 100.34 305 LEU B C 1
ATOM 5955 O O . LEU B 1 305 ? 128.966 74.572 105.467 1.00 100.34 305 LEU B O 1
ATOM 5960 N N . LYS B 1 306 ? 129.674 73.355 103.730 1.00 97.60 306 LYS B N 1
ATOM 5961 C CA . LYS B 1 306 ? 130.970 74.013 103.785 1.00 97.60 306 LYS B CA 1
ATOM 5962 C C . LYS B 1 306 ? 130.832 75.535 103.789 1.00 97.60 306 LYS B C 1
ATOM 5963 O O . LYS B 1 306 ? 131.534 76.225 104.541 1.00 97.60 306 LYS B O 1
ATOM 5969 N N . LYS B 1 307 ? 129.936 76.057 102.954 1.00 96.72 307 LYS B N 1
ATOM 5970 C CA . LYS B 1 307 ? 129.734 77.487 102.905 1.00 96.72 307 LYS B CA 1
ATOM 5971 C C . LYS B 1 307 ? 129.037 77.981 104.144 1.00 96.72 307 LYS B C 1
ATOM 5972 O O . LYS B 1 307 ? 129.402 79.028 104.691 1.00 96.72 307 LYS B O 1
ATOM 5978 N N . ALA B 1 308 ? 128.023 77.253 104.593 1.00 95.71 308 ALA B N 1
ATOM 5979 C CA . ALA B 1 308 ? 127.305 77.717 105.757 1.00 95.71 308 ALA B CA 1
ATOM 5980 C C . ALA B 1 308 ? 128.243 77.837 106.933 1.00 95.71 308 ALA B C 1
ATOM 5981 O O . ALA B 1 308 ? 128.207 78.831 107.657 1.00 95.71 308 ALA B O 1
ATOM 5983 N N . VAL B 1 309 ? 129.151 76.888 107.076 1.00 94.45 309 VAL B N 1
ATOM 5984 C CA . VAL B 1 309 ? 130.039 76.939 108.204 1.00 94.45 309 VAL B CA 1
ATOM 5985 C C . VAL B 1 309 ? 130.883 78.179 108.168 1.00 94.45 309 VAL B C 1
ATOM 5986 O O . VAL B 1 309 ? 131.014 78.842 109.194 1.00 94.45 309 VAL B O 1
ATOM 5990 N N . GLN B 1 310 ? 131.445 78.531 107.024 1.00 93.11 310 GLN B N 1
ATOM 5991 C CA . GLN B 1 310 ? 132.258 79.733 107.042 1.00 93.11 310 GLN B CA 1
ATOM 5992 C C . GLN B 1 310 ? 131.458 80.980 107.373 1.00 93.11 310 GLN B C 1
ATOM 5993 O O . GLN B 1 310 ? 131.936 81.848 108.112 1.00 93.11 310 GLN B O 1
ATOM 5999 N N . ASN B 1 311 ? 130.227 81.061 106.895 1.00 88.84 311 ASN B N 1
ATOM 6000 C CA . ASN B 1 311 ? 129.451 82.242 107.210 1.00 88.84 311 ASN B CA 1
ATOM 6001 C C . ASN B 1 311 ? 129.045 82.300 108.674 1.00 88.84 311 ASN B C 1
ATOM 6002 O O . ASN B 1 311 ? 129.099 83.376 109.287 1.00 88.84 311 ASN B O 1
ATOM 6007 N N . ILE B 1 312 ? 128.699 81.159 109.265 1.00 87.93 312 ILE B N 1
ATOM 6008 C CA . ILE B 1 312 ? 128.313 81.174 110.665 1.00 87.93 312 ILE B CA 1
ATOM 6009 C C . ILE B 1 312 ? 129.483 81.620 111.500 1.00 87.93 312 ILE B C 1
ATOM 6010 O O . ILE B 1 312 ? 129.309 82.416 112.416 1.00 87.93 312 ILE B O 1
ATOM 6015 N N . ILE B 1 313 ? 130.680 81.125 111.192 1.00 85.10 313 ILE B N 1
ATOM 6016 C CA . ILE B 1 313 ? 131.855 81.488 111.966 1.00 85.10 313 ILE B CA 1
ATOM 6017 C C . ILE B 1 313 ? 132.104 82.966 111.923 1.00 85.10 313 ILE B C 1
ATOM 6018 O O . ILE B 1 313 ? 132.309 83.589 112.969 1.00 85.10 313 ILE B O 1
ATOM 6023 N N . LEU B 1 314 ? 132.074 83.552 110.744 1.00 84.43 314 LEU B N 1
ATOM 6024 C CA . LEU B 1 314 ? 132.336 84.968 110.684 1.00 84.43 314 LEU B CA 1
ATOM 6025 C C . LEU B 1 314 ? 131.419 85.717 111.602 1.00 84.43 314 LEU B C 1
ATOM 6026 O O . LEU B 1 314 ? 131.859 86.497 112.459 1.00 84.43 314 LEU B O 1
ATOM 6031 N N . GLY B 1 315 ? 130.143 85.396 111.490 1.00 82.96 315 GLY B N 1
ATOM 6032 C CA . GLY B 1 315 ? 129.087 86.054 112.215 1.00 82.96 315 GLY B CA 1
ATOM 6033 C C . GLY B 1 315 ? 129.185 85.998 113.728 1.00 82.96 315 GLY B C 1
ATOM 6034 O O . GLY B 1 315 ? 128.470 86.743 114.394 1.00 82.96 315 GLY B O 1
ATOM 6035 N N . ILE B 1 316 ? 130.024 85.142 114.292 1.00 81.07 316 ILE B N 1
ATOM 6036 C CA . ILE B 1 316 ? 130.113 85.079 115.735 1.00 81.07 316 ILE B CA 1
ATOM 6037 C C . ILE B 1 316 ? 131.475 85.433 116.294 1.00 81.07 316 ILE B C 1
ATOM 6038 O O . ILE B 1 316 ? 131.591 85.589 117.511 1.00 81.07 316 ILE B O 1
ATOM 6043 N N . TYR B 1 317 ? 132.502 85.565 115.458 1.00 79.82 317 TYR B N 1
ATOM 6044 C CA . TYR B 1 317 ? 133.795 85.899 116.014 1.00 79.82 317 TYR B CA 1
ATOM 6045 C C . TYR B 1 317 ? 134.374 87.200 115.513 1.00 79.82 317 TYR B C 1
ATOM 6046 O O . TYR B 1 317 ? 135.361 87.689 116.063 1.00 79.82 317 TYR B O 1
ATOM 6055 N N . TYR B 1 318 ? 133.785 87.774 114.493 1.00 84.68 318 TYR B N 1
ATOM 6056 C CA . TYR B 1 318 ? 134.276 89.004 113.915 1.00 84.68 318 TYR B CA 1
ATOM 6057 C C . TYR B 1 318 ? 134.389 90.120 114.937 1.00 84.68 318 TYR B C 1
ATOM 6058 O O . TYR B 1 318 ? 133.522 90.275 115.790 1.00 84.68 318 TYR B O 1
ATOM 6067 N N . ASN B 1 319 ? 135.484 90.871 114.887 1.00 84.28 319 ASN B N 1
ATOM 6068 C CA . ASN B 1 319 ? 135.700 92.019 115.773 1.00 84.28 319 ASN B CA 1
ATOM 6069 C C . ASN B 1 319 ? 135.545 91.662 117.231 1.00 84.28 319 ASN B C 1
ATOM 6070 O O . ASN B 1 319 ? 134.873 92.365 117.986 1.00 84.28 319 ASN B O 1
ATOM 6075 N N . SER B 1 320 ? 136.123 90.539 117.609 1.00 87.25 320 SER B N 1
ATOM 6076 C CA . SER B 1 320 ? 136.128 90.050 118.976 1.00 87.25 320 SER B CA 1
ATOM 6077 C C . SER B 1 320 ? 134.739 89.777 119.545 1.00 87.25 320 SER B C 1
ATOM 6078 O O . SER B 1 320 ? 134.592 89.526 120.749 1.00 87.25 320 SER B O 1
ATOM 6081 N N . GLY B 1 321 ? 133.724 89.764 118.688 1.00 84.57 321 GLY B N 1
ATOM 6082 C CA . GLY B 1 321 ? 132.353 89.502 119.059 1.00 84.57 321 GLY B CA 1
ATOM 6083 C C . GLY B 1 321 ? 131.628 90.749 119.541 1.00 84.57 321 GLY B C 1
ATOM 6084 O O . GLY B 1 321 ? 130.423 90.711 119.808 1.00 84.57 321 GLY B O 1
ATOM 6085 N N . GLU B 1 322 ? 132.312 91.885 119.602 1.00 87.98 322 GLU B N 1
ATOM 6086 C CA . GLU B 1 322 ? 131.693 93.103 120.116 1.00 87.98 322 GLU B CA 1
ATOM 6087 C C . GLU B 1 322 ? 130.948 93.837 119.009 1.00 87.98 322 GLU B C 1
ATOM 6088 O O . GLU B 1 322 ? 131.304 94.941 118.604 1.00 87.98 322 GLU B O 1
ATOM 6094 N N . VAL B 1 323 ? 129.919 93.176 118.507 1.00 81.75 323 VAL B N 1
ATOM 6095 C CA . VAL B 1 323 ? 129.171 93.619 117.353 1.00 81.75 323 VAL B CA 1
ATOM 6096 C C . VAL B 1 323 ? 127.682 93.611 117.615 1.00 81.75 323 VAL B C 1
ATOM 6097 O O . VAL B 1 323 ? 127.124 92.599 118.038 1.00 81.75 323 VAL B O 1
ATOM 6101 N N . CYS B 1 324 ? 127.018 94.700 117.264 1.00 82.32 324 CYS B N 1
ATOM 6102 C CA . CYS B 1 324 ? 125.590 94.851 117.523 1.00 82.32 324 CYS B CA 1
ATOM 6103 C C . CYS B 1 324 ? 124.676 93.792 116.935 1.00 82.32 324 CYS B C 1
ATOM 6104 O O . CYS B 1 324 ? 123.607 93.550 117.489 1.00 82.32 324 CYS B O 1
ATOM 6107 N N . CYS B 1 325 ? 125.052 93.172 115.832 1.00 83.85 325 CYS B N 1
ATOM 6108 C CA . CYS B 1 325 ? 124.199 92.173 115.229 1.00 83.85 325 CYS B CA 1
ATOM 6109 C C . CYS B 1 325 ? 124.866 90.810 115.141 1.00 83.85 325 CYS B C 1
ATOM 6110 O O . CYS B 1 325 ? 124.493 89.988 114.297 1.00 83.85 325 CYS B O 1
ATOM 6113 N N . ALA B 1 326 ? 125.858 90.531 115.979 1.00 83.50 326 ALA B N 1
ATOM 6114 C CA . ALA B 1 326 ? 126.510 89.216 115.896 1.00 83.50 326 ALA B CA 1
ATOM 6115 C C . ALA B 1 326 ? 125.708 88.164 116.629 1.00 83.50 326 ALA B C 1
ATOM 6116 O O . ALA B 1 326 ? 126.050 87.746 117.732 1.00 83.50 326 ALA B O 1
ATOM 6118 N N . GLY B 1 327 ? 124.621 87.748 116.010 1.00 77.88 327 GLY B N 1
ATOM 6119 C CA . GLY B 1 327 ? 123.718 86.810 116.638 1.00 77.88 327 GLY B CA 1
ATOM 6120 C C . GLY B 1 327 ? 124.347 85.470 116.914 1.00 77.88 327 GLY B C 1
ATOM 6121 O O . GLY B 1 327 ? 125.110 84.933 116.114 1.00 77.88 327 GLY B O 1
ATOM 6122 N N . SER B 1 328 ? 123.924 84.903 118.026 1.00 78.54 328 SER B N 1
ATOM 6123 C CA . SER B 1 328 ? 124.363 83.630 118.512 1.00 78.54 328 SER B CA 1
ATOM 6124 C C . SER B 1 328 ? 123.335 82.527 118.408 1.00 78.54 328 SER B C 1
ATOM 6125 O O . SER B 1 328 ? 123.611 81.412 118.854 1.00 78.54 328 SER B O 1
ATOM 6128 N N . ARG B 1 329 ? 122.139 82.779 117.886 1.00 77.71 329 ARG B N 1
ATOM 6129 C CA . ARG B 1 329 ? 121.181 81.689 117.893 1.00 77.71 329 ARG B CA 1
ATOM 6130 C C . ARG B 1 329 ? 121.217 80.918 116.595 1.00 77.71 329 ARG B C 1
ATOM 6131 O O . ARG B 1 329 ? 120.754 81.409 115.565 1.00 77.71 329 ARG B O 1
ATOM 6139 N N . VAL B 1 330 ? 121.728 79.707 116.628 1.00 75.31 330 VAL B N 1
ATOM 6140 C CA . VAL B 1 330 ? 121.857 78.957 115.398 1.00 75.31 330 VAL B CA 1
ATOM 6141 C C . VAL B 1 330 ? 120.886 77.793 115.368 1.00 75.31 330 VAL B C 1
ATOM 6142 O O . VAL B 1 330 ? 120.850 76.978 116.290 1.00 75.31 330 VAL B O 1
ATOM 6146 N N . TYR B 1 331 ? 120.092 77.726 114.319 1.00 76.06 331 TYR B N 1
ATOM 6147 C CA . TYR B 1 331 ? 119.085 76.696 114.166 1.00 76.06 331 TYR B CA 1
ATOM 6148 C C . TYR B 1 331 ? 119.412 75.795 112.994 1.00 76.06 331 TYR B C 1
ATOM 6149 O O . TYR B 1 331 ? 119.453 76.250 111.849 1.00 76.06 331 TYR B O 1
ATOM 6158 N N . VAL B 1 332 ? 119.629 74.517 113.253 1.00 84.87 332 VAL B N 1
ATOM 6159 C CA . VAL B 1 332 ? 120.040 73.638 112.171 1.00 84.87 332 VAL B CA 1
ATOM 6160 C C . VAL B 1 332 ? 119.030 72.557 111.872 1.00 84.87 332 VAL B C 1
ATOM 6161 O O . VAL B 1 332 ? 118.672 71.771 112.756 1.00 84.87 332 VAL B O 1
ATOM 6165 N N . GLU B 1 333 ? 118.581 72.504 110.619 1.00 91.09 333 GLU B N 1
ATOM 6166 C CA . GLU B 1 333 ? 117.590 71.514 110.233 1.00 91.09 333 GLU B CA 1
ATOM 6167 C C . GLU B 1 333 ? 118.093 70.128 110.592 1.00 91.09 333 GLU B C 1
ATOM 6168 O O . GLU B 1 333 ? 119.179 69.732 110.185 1.00 91.09 333 GLU B O 1
ATOM 6174 N N . GLU B 1 334 ? 117.246 69.370 111.267 1.00 91.84 334 GLU B N 1
ATOM 6175 C CA . GLU B 1 334 ? 117.579 68.059 111.801 1.00 91.84 334 GLU B CA 1
ATOM 6176 C C . GLU B 1 334 ? 118.361 67.117 110.913 1.00 91.84 334 GLU B C 1
ATOM 6177 O O . GLU B 1 334 ? 119.325 66.515 111.383 1.00 91.84 334 GLU B O 1
ATOM 6183 N N . SER B 1 335 ? 118.007 67.004 109.644 1.00 92.72 335 SER B N 1
ATOM 6184 C CA . SER B 1 335 ? 118.640 66.019 108.766 1.00 92.72 335 SER B CA 1
ATOM 6185 C C . SER B 1 335 ? 120.138 66.210 108.547 1.00 92.72 335 SER B C 1
ATOM 6186 O O . SER B 1 335 ? 120.822 65.292 108.093 1.00 92.72 335 SER B O 1
ATOM 6189 N N . ILE B 1 336 ? 120.654 67.385 108.853 1.00 94.35 336 ILE B N 1
ATOM 6190 C CA . ILE B 1 336 ? 122.060 67.696 108.683 1.00 94.35 336 ILE B CA 1
ATOM 6191 C C . ILE B 1 336 ? 122.721 68.064 109.991 1.00 94.35 336 ILE B C 1
ATOM 6192 O O . ILE B 1 336 ? 123.892 68.454 110.009 1.00 94.35 336 ILE B O 1
ATOM 6197 N N . TYR B 1 337 ? 122.001 67.907 111.089 1.00 93.42 337 TYR B N 1
ATOM 6198 C CA . TYR B 1 337 ? 122.487 68.381 112.367 1.00 93.42 337 TYR B CA 1
ATOM 6199 C C . TYR B 1 337 ? 123.837 67.819 112.703 1.00 93.42 337 TYR B C 1
ATOM 6200 O O . TYR B 1 337 ? 124.750 68.559 113.071 1.00 93.42 337 TYR B O 1
ATOM 6209 N N . ASP B 1 338 ? 123.981 66.519 112.545 1.00 97.80 338 ASP B N 1
ATOM 6210 C CA . ASP B 1 338 ? 125.201 65.848 112.925 1.00 97.80 338 ASP B CA 1
ATOM 6211 C C . ASP B 1 338 ? 126.414 66.370 112.202 1.00 97.80 338 ASP B C 1
ATOM 6212 O O . ASP B 1 338 ? 127.515 66.362 112.758 1.00 97.80 338 ASP B O 1
ATOM 6217 N N . LYS B 1 339 ? 126.257 66.765 110.948 1.00 99.18 339 LYS B N 1
ATOM 6218 C CA . LYS B 1 339 ? 127.426 67.195 110.233 1.00 99.18 339 LYS B CA 1
ATOM 6219 C C . LYS B 1 339 ? 127.693 68.645 110.469 1.00 99.18 339 LYS B C 1
ATOM 6220 O O . LYS B 1 339 ? 128.857 69.048 110.531 1.00 99.18 339 LYS B O 1
ATOM 6226 N N . PHE B 1 340 ? 126.654 69.447 110.634 1.00 97.48 340 PHE B N 1
ATOM 6227 C CA . PHE B 1 340 ? 126.936 70.831 110.909 1.00 97.48 340 PHE B CA 1
ATOM 6228 C C . PHE B 1 340 ? 127.794 70.896 112.149 1.00 97.48 340 PHE B C 1
ATOM 6229 O O . PHE B 1 340 ? 128.828 71.558 112.169 1.00 97.48 340 PHE B O 1
ATOM 6237 N N . ILE B 1 341 ? 127.381 70.202 113.204 1.00 97.69 341 ILE B N 1
ATOM 6238 C CA . ILE B 1 341 ? 128.140 70.352 114.429 1.00 97.69 341 ILE B CA 1
ATOM 6239 C C . ILE B 1 341 ? 129.512 69.695 114.361 1.00 97.69 341 ILE B C 1
ATOM 6240 O O . ILE B 1 341 ? 130.474 70.242 114.906 1.00 97.69 341 ILE B O 1
ATOM 6245 N N . GLU B 1 342 ? 129.660 68.570 113.669 1.00 98.41 342 GLU B N 1
ATOM 6246 C CA . GLU B 1 342 ? 130.975 67.965 113.589 1.00 98.41 342 GLU B CA 1
ATOM 6247 C C . GLU B 1 342 ? 131.981 68.903 112.962 1.00 98.41 342 GLU B C 1
ATOM 6248 O O . GLU B 1 342 ? 133.085 69.097 113.494 1.00 98.41 342 GLU B O 1
ATOM 6254 N N . GLU B 1 343 ? 131.588 69.501 111.839 1.00 99.85 343 GLU B N 1
ATOM 6255 C CA . GLU B 1 343 ? 132.467 70.379 111.102 1.00 99.85 343 GLU B CA 1
ATOM 6256 C C . GLU B 1 343 ? 132.674 71.694 111.794 1.00 99.85 343 GLU B C 1
ATOM 6257 O O . GLU B 1 343 ? 133.793 72.193 111.848 1.00 99.85 343 GLU B O 1
ATOM 6263 N N . PHE B 1 344 ? 131.611 72.265 112.319 1.00 97.99 344 PHE B N 1
ATOM 6264 C CA . PHE B 1 344 ? 131.703 73.556 112.950 1.00 97.99 344 PHE B CA 1
ATOM 6265 C C . PHE B 1 344 ? 132.706 73.509 114.081 1.00 97.99 344 PHE B C 1
ATOM 6266 O O . PHE B 1 344 ? 133.596 74.363 114.175 1.00 97.99 344 PHE B O 1
ATOM 6274 N N . LYS B 1 345 ? 132.577 72.507 114.939 1.00 100.44 345 LYS B N 1
ATOM 6275 C CA . LYS B 1 345 ? 133.492 72.392 116.050 1.00 100.44 345 LYS B CA 1
ATOM 6276 C C . LYS B 1 345 ? 134.915 72.298 115.574 1.00 100.44 345 LYS B C 1
ATOM 6277 O O . LYS B 1 345 ? 135.776 73.054 116.019 1.00 100.44 345 LYS B O 1
ATOM 6283 N N . ALA B 1 346 ? 135.183 71.373 114.669 1.00 99.69 346 ALA B N 1
ATOM 6284 C CA . ALA B 1 346 ? 136.542 71.209 114.215 1.00 99.69 346 ALA B CA 1
ATOM 6285 C C . ALA B 1 346 ? 137.077 72.467 113.573 1.00 99.69 346 ALA B C 1
ATOM 6286 O O . ALA B 1 346 ? 138.221 72.852 113.781 1.00 99.69 346 ALA B O 1
ATOM 6288 N N . ALA B 1 347 ? 136.247 73.151 112.817 1.00 102.02 347 ALA B N 1
ATOM 6289 C CA . ALA B 1 347 ? 136.696 74.341 112.128 1.00 102.02 347 ALA B CA 1
ATOM 6290 C C . ALA B 1 347 ? 137.204 75.405 113.086 1.00 102.02 347 ALA B C 1
ATOM 6291 O O . ALA B 1 347 ? 138.193 76.085 112.799 1.00 102.02 347 ALA B O 1
ATOM 6293 N N . SER B 1 348 ? 136.578 75.513 114.250 1.00 103.73 348 SER B N 1
ATOM 6294 C CA . SER B 1 348 ? 136.934 76.544 115.210 1.00 103.73 348 SER B CA 1
ATOM 6295 C C . SER B 1 348 ? 138.355 76.412 115.736 1.00 103.73 348 SER B C 1
ATOM 6296 O O . SER B 1 348 ? 138.929 77.381 116.241 1.00 103.73 348 SER B O 1
ATOM 6299 N N . GLU B 1 349 ? 138.952 75.235 115.604 1.00 103.43 349 GLU B N 1
ATOM 6300 C CA . GLU B 1 349 ? 140.286 75.002 116.122 1.00 103.43 349 GLU B CA 1
ATOM 6301 C C . GLU B 1 349 ? 141.324 75.850 115.415 1.00 103.43 349 GLU B C 1
ATOM 6302 O O . GLU B 1 349 ? 142.405 76.090 115.948 1.00 103.43 349 GLU B O 1
ATOM 6308 N N . SER B 1 350 ? 141.007 76.297 114.210 1.00 104.08 350 SER B N 1
ATOM 6309 C CA . SER B 1 350 ? 141.914 77.075 113.395 1.00 104.08 350 SER B CA 1
ATOM 6310 C C . SER B 1 350 ? 141.802 78.574 113.601 1.00 104.08 350 SER B C 1
ATOM 6311 O O . SER B 1 350 ? 142.498 79.348 112.929 1.00 104.08 350 SER B O 1
ATOM 6314 N N . ILE B 1 351 ? 140.942 79.038 114.489 1.00 100.55 351 ILE B N 1
ATOM 6315 C CA . ILE B 1 351 ? 140.832 80.479 114.548 1.00 100.55 351 ILE B CA 1
ATOM 6316 C C . ILE B 1 351 ? 141.972 81.075 115.334 1.00 100.55 351 ILE B C 1
ATOM 6317 O O . ILE B 1 351 ? 141.912 81.207 116.554 1.00 100.55 351 ILE B O 1
ATOM 6322 N N . LYS B 1 352 ? 142.989 81.494 114.612 1.00 100.60 352 LYS B N 1
ATOM 6323 C CA . LYS B 1 352 ? 144.151 82.076 115.246 1.00 100.60 352 LYS B CA 1
ATOM 6324 C C . LYS B 1 352 ? 143.784 83.339 116.004 1.00 100.60 352 LYS B C 1
ATOM 6325 O O . LYS B 1 352 ? 143.142 84.253 115.458 1.00 100.60 352 LYS B O 1
ATOM 6331 N N . VAL B 1 353 ? 144.242 83.387 117.247 1.00 95.94 353 VAL B N 1
ATOM 6332 C CA . VAL B 1 353 ? 144.031 84.510 118.133 1.00 95.94 353 VAL B CA 1
ATOM 6333 C C . VAL B 1 353 ? 145.368 85.032 118.608 1.00 95.94 353 VAL B C 1
ATOM 6334 O O . VAL B 1 353 ? 146.244 84.254 118.986 1.00 95.94 353 VAL B O 1
ATOM 6338 N N . GLY B 1 354 ? 145.538 86.346 118.580 1.00 96.27 354 GLY B N 1
ATOM 6339 C CA . GLY B 1 354 ? 146.824 86.875 119.006 1.00 96.27 354 GLY B CA 1
ATOM 6340 C C . GLY B 1 354 ? 147.030 88.367 118.785 1.00 96.27 354 GLY B C 1
ATOM 6341 O O . GLY B 1 354 ? 146.121 89.176 118.956 1.00 96.27 354 GLY B O 1
ATOM 6342 N N . ASP B 1 355 ? 148.274 88.716 118.476 1.00 97.06 355 ASP B N 1
ATOM 6343 C CA . ASP B 1 355 ? 148.732 90.089 118.311 1.00 97.06 355 ASP B CA 1
ATOM 6344 C C . ASP B 1 355 ? 147.932 90.852 117.242 1.00 97.06 355 ASP B C 1
ATOM 6345 O O . ASP B 1 355 ? 147.839 90.394 116.114 1.00 97.06 355 ASP B O 1
ATOM 6350 N N . PRO B 1 356 ? 147.300 91.983 117.578 1.00 95.67 356 PRO B N 1
ATOM 6351 C CA . PRO B 1 356 ? 146.571 92.832 116.645 1.00 95.67 356 PRO B CA 1
ATOM 6352 C C . PRO B 1 356 ? 147.434 93.343 115.488 1.00 95.67 356 PRO B C 1
ATOM 6353 O O . PRO B 1 356 ? 146.917 93.660 114.413 1.00 95.67 356 PRO B O 1
ATOM 6357 N N . PHE B 1 357 ? 148.754 93.361 115.641 1.00 94.90 357 PHE B N 1
ATOM 6358 C CA . PHE B 1 357 ? 149.581 93.848 114.557 1.00 94.90 357 PHE B CA 1
ATOM 6359 C C . PHE B 1 357 ? 150.338 92.701 113.965 1.00 94.90 357 PHE B C 1
ATOM 6360 O O . PHE B 1 357 ? 151.568 92.670 113.919 1.00 94.90 357 PHE B O 1
ATOM 6368 N N . ASP B 1 358 ? 149.545 91.783 113.471 1.00 103.51 358 ASP B N 1
ATOM 6369 C CA . ASP B 1 358 ? 149.943 90.558 112.810 1.00 103.51 358 ASP B CA 1
ATOM 6370 C C . ASP B 1 358 ? 148.852 90.202 111.823 1.00 103.51 358 ASP B C 1
ATOM 6371 O O . ASP B 1 358 ? 147.757 89.781 112.201 1.00 103.51 358 ASP B O 1
ATOM 6376 N N . GLU B 1 359 ? 149.139 90.367 110.549 1.00 103.29 359 GLU B N 1
ATOM 6377 C CA . GLU B 1 359 ? 148.144 90.146 109.515 1.00 103.29 359 GLU B CA 1
ATOM 6378 C C . GLU B 1 359 ? 147.568 88.734 109.485 1.00 103.29 359 GLU B C 1
ATOM 6379 O O . GLU B 1 359 ? 146.533 88.511 108.858 1.00 103.29 359 GLU B O 1
ATOM 6385 N N . SER B 1 360 ? 148.247 87.769 110.088 1.00 102.90 360 SER B N 1
ATOM 6386 C CA . SER B 1 360 ? 147.752 86.408 110.068 1.00 102.90 360 SER B CA 1
ATOM 6387 C C . SER B 1 360 ? 146.667 86.089 111.106 1.00 102.90 360 SER B C 1
ATOM 6388 O O . SER B 1 360 ? 146.122 84.980 111.067 1.00 102.90 360 SER B O 1
ATOM 6391 N N . THR B 1 361 ? 146.364 86.988 112.054 1.00 100.53 361 THR B N 1
ATOM 6392 C CA . THR B 1 361 ? 145.364 86.633 113.066 1.00 100.53 361 THR B CA 1
ATOM 6393 C C . THR B 1 361 ? 143.960 86.873 112.571 1.00 100.53 361 THR B C 1
ATOM 6394 O O . THR B 1 361 ? 143.735 87.579 111.590 1.00 100.53 361 THR B O 1
ATOM 6398 N N . PHE B 1 362 ? 143.001 86.297 113.276 1.00 95.68 362 PHE B N 1
ATOM 6399 C CA . PHE B 1 362 ? 141.611 86.533 112.978 1.00 95.68 362 PHE B CA 1
ATOM 6400 C C . PHE B 1 362 ? 140.969 87.203 114.169 1.00 95.68 362 PHE B C 1
ATOM 6401 O O . PHE B 1 362 ? 140.262 88.209 114.041 1.00 95.68 362 PHE B O 1
ATOM 6409 N N . GLN B 1 363 ? 141.215 86.637 115.345 1.00 95.81 363 GLN B N 1
ATOM 6410 C CA . GLN B 1 363 ? 140.642 87.147 116.570 1.00 95.81 363 GLN B CA 1
ATOM 6411 C C . GLN B 1 363 ? 141.651 88.001 117.309 1.00 95.81 363 GLN B C 1
ATOM 6412 O O . GLN B 1 363 ? 142.818 87.615 117.449 1.00 95.81 363 GLN B O 1
ATOM 6418 N N . GLY B 1 364 ? 141.187 89.163 117.755 1.00 93.34 364 GLY B N 1
ATOM 6419 C CA . GLY B 1 364 ? 141.976 90.111 118.521 1.00 93.34 364 GLY B CA 1
ATOM 6420 C C . GLY B 1 364 ? 141.583 90.121 119.992 1.00 93.34 364 GLY B C 1
ATOM 6421 O O . GLY B 1 364 ? 141.188 89.096 120.558 1.00 93.34 364 GLY B O 1
ATOM 6422 N N . ALA B 1 365 ? 141.727 91.286 120.618 1.00 91.38 365 ALA B N 1
ATOM 6423 C CA . ALA B 1 365 ? 141.466 91.461 122.052 1.00 91.38 365 ALA B CA 1
ATOM 6424 C C . ALA B 1 365 ? 140.085 92.055 122.340 1.00 91.38 365 ALA B C 1
ATOM 6425 O O . ALA B 1 365 ? 139.436 92.632 121.463 1.00 91.38 365 ALA B O 1
ATOM 6427 N N . GLN B 1 366 ? 139.648 91.915 123.594 1.00 89.83 366 GLN B N 1
ATOM 6428 C CA . GLN B 1 366 ? 138.405 92.488 124.096 1.00 89.83 366 GLN B CA 1
ATOM 6429 C C . GLN B 1 366 ? 138.707 93.918 124.511 1.00 89.83 366 GLN B C 1
ATOM 6430 O O . GLN B 1 366 ? 139.859 94.244 124.779 1.00 89.83 366 GLN B O 1
ATOM 6436 N N . THR B 1 367 ? 137.702 94.781 124.587 1.00 88.75 367 THR B N 1
ATOM 6437 C CA . THR B 1 367 ? 137.997 96.167 124.958 1.00 88.75 367 THR B CA 1
ATOM 6438 C C . THR B 1 367 ? 138.600 96.380 126.345 1.00 88.75 367 THR B C 1
ATOM 6439 O O . THR B 1 367 ? 139.504 97.208 126.490 1.00 88.75 367 THR B O 1
ATOM 6443 N N . SER B 1 368 ? 138.082 95.728 127.371 1.00 92.70 368 SER B N 1
ATOM 6444 C CA . SER B 1 368 ? 138.608 95.952 128.714 1.00 92.70 368 SER B CA 1
ATOM 6445 C C . SER B 1 368 ? 138.237 94.809 129.612 1.00 92.70 368 SER B C 1
ATOM 6446 O O . SER B 1 368 ? 137.435 93.942 129.242 1.00 92.70 368 SER B O 1
ATOM 6449 N N . GLN B 1 369 ? 138.762 94.842 130.827 1.00 92.95 369 GLN B N 1
ATOM 6450 C CA . GLN B 1 369 ? 138.454 93.803 131.783 1.00 92.95 369 GLN B CA 1
ATOM 6451 C C . GLN B 1 369 ? 137.011 93.822 132.219 1.00 92.95 369 GLN B C 1
ATOM 6452 O O . GLN B 1 369 ? 136.532 92.840 132.779 1.00 92.95 369 GLN B O 1
ATOM 6458 N N . MET B 1 370 ? 136.305 94.919 132.005 1.00 90.37 370 MET B N 1
ATOM 6459 C CA . MET B 1 370 ? 134.930 94.943 132.441 1.00 90.37 370 MET B CA 1
ATOM 6460 C C . MET B 1 370 ? 134.161 93.907 131.675 1.00 90.37 370 MET B C 1
ATOM 6461 O O . MET B 1 370 ? 133.513 93.024 132.251 1.00 90.37 370 MET B O 1
ATOM 6466 N N . GLN B 1 371 ? 134.253 94.018 130.361 1.00 91.88 371 GLN B N 1
ATOM 6467 C CA . GLN B 1 371 ? 133.551 93.132 129.480 1.00 91.88 371 GLN B CA 1
ATOM 6468 C C . GLN B 1 371 ? 134.088 91.745 129.644 1.00 91.88 371 GLN B C 1
ATOM 6469 O O . GLN B 1 371 ? 133.336 90.778 129.548 1.00 91.88 371 GLN B O 1
ATOM 6475 N N . LEU B 1 372 ? 135.383 91.626 129.884 1.00 91.06 372 LEU B N 1
ATOM 6476 C CA . LEU B 1 372 ? 135.934 90.306 130.056 1.00 91.06 372 LEU B CA 1
ATOM 6477 C C . LEU B 1 372 ? 135.276 89.609 131.223 1.00 91.06 372 LEU B C 1
ATOM 6478 O O . LEU B 1 372 ? 134.846 88.456 131.102 1.00 91.06 372 LEU B O 1
ATOM 6483 N N . ASN B 1 373 ? 135.168 90.292 132.352 1.00 89.20 373 ASN B N 1
ATOM 6484 C CA . ASN B 1 373 ? 134.556 89.648 133.487 1.00 89.20 373 ASN B CA 1
ATOM 6485 C C . ASN B 1 373 ? 133.114 89.300 133.226 1.00 89.20 373 ASN B C 1
ATOM 6486 O O . ASN B 1 373 ? 132.661 88.220 133.610 1.00 89.20 373 ASN B O 1
ATOM 6491 N N . LYS B 1 374 ? 132.394 90.181 132.544 1.00 87.96 374 LYS B N 1
ATOM 6492 C CA . LYS B 1 374 ? 131.003 89.910 132.251 1.00 87.96 374 LYS B CA 1
ATOM 6493 C C . LYS B 1 374 ? 130.842 88.637 131.446 1.00 87.96 374 LYS B C 1
ATOM 6494 O O . LYS B 1 374 ? 129.989 87.797 131.750 1.00 87.96 374 LYS B O 1
ATOM 6500 N N . ILE B 1 375 ? 131.663 88.476 130.425 1.00 87.71 375 ILE B N 1
ATOM 6501 C CA . ILE B 1 375 ? 131.536 87.306 129.591 1.00 87.71 375 ILE B CA 1
ATOM 6502 C C . ILE B 1 375 ? 131.775 86.067 130.385 1.00 87.71 375 ILE B C 1
ATOM 6503 O O . ILE B 1 375 ? 131.013 85.101 130.279 1.00 87.71 375 ILE B O 1
ATOM 6508 N N . LEU B 1 376 ? 132.836 86.063 131.164 1.00 86.61 376 LEU B N 1
ATOM 6509 C CA . LEU B 1 376 ? 133.147 84.863 131.886 1.00 86.61 376 LEU B CA 1
ATOM 6510 C C . LEU B 1 376 ? 132.034 84.524 132.865 1.00 86.61 376 LEU B C 1
ATOM 6511 O O . LEU B 1 376 ? 131.719 83.347 133.057 1.00 86.61 376 LEU B O 1
ATOM 6516 N N . LYS B 1 377 ? 131.416 85.534 133.469 1.00 86.37 377 LYS B N 1
ATOM 6517 C CA . LYS B 1 377 ? 130.324 85.270 134.384 1.00 86.37 377 LYS B CA 1
ATOM 6518 C C . LYS B 1 377 ? 129.229 84.477 133.718 1.00 86.37 377 LYS B C 1
ATOM 6519 O O . LYS B 1 377 ? 128.725 83.507 134.289 1.00 86.37 377 LYS B O 1
ATOM 6525 N N . TYR B 1 378 ? 128.872 84.860 132.506 1.00 87.15 378 TYR B N 1
ATOM 6526 C CA . TYR B 1 378 ? 127.820 84.143 131.833 1.00 87.15 378 TYR B CA 1
ATOM 6527 C C . TYR B 1 378 ? 128.205 82.755 131.451 1.00 87.15 378 TYR B C 1
ATOM 6528 O O . TYR B 1 378 ? 127.337 81.878 131.383 1.00 87.15 378 TYR B O 1
ATOM 6537 N N . VAL B 1 379 ? 129.473 82.527 131.185 1.00 85.70 379 VAL B N 1
ATOM 6538 C CA . VAL B 1 379 ? 129.855 81.181 130.851 1.00 85.70 379 VAL B CA 1
ATOM 6539 C C . VAL B 1 379 ? 129.554 80.307 132.050 1.00 85.70 379 VAL B C 1
ATOM 6540 O O . VAL B 1 379 ? 128.979 79.222 131.914 1.00 85.70 379 VAL B O 1
ATOM 6544 N N . ASP B 1 380 ? 129.923 80.786 133.238 1.00 90.47 380 ASP B N 1
ATOM 6545 C CA . ASP B 1 380 ? 129.630 80.027 134.443 1.00 90.47 380 ASP B CA 1
ATOM 6546 C C . ASP B 1 380 ? 128.142 79.853 134.688 1.00 90.47 380 ASP B C 1
ATOM 6547 O O . ASP B 1 380 ? 127.715 78.773 135.110 1.00 90.47 380 ASP B O 1
ATOM 6552 N N . ILE B 1 381 ? 127.341 80.863 134.394 1.00 87.47 381 ILE B N 1
ATOM 6553 C CA . ILE B 1 381 ? 125.920 80.691 134.601 1.00 87.47 381 ILE B CA 1
ATOM 6554 C C . ILE B 1 381 ? 125.431 79.571 133.740 1.00 87.47 381 ILE B C 1
ATOM 6555 O O . ILE B 1 381 ? 124.713 78.694 134.213 1.00 87.47 381 ILE B O 1
ATOM 6560 N N . GLY B 1 382 ? 125.836 79.581 132.480 1.00 91.26 382 GLY B N 1
ATOM 6561 C CA . GLY B 1 382 ? 125.425 78.557 131.546 1.00 91.26 382 GLY B CA 1
ATOM 6562 C C . GLY B 1 382 ? 125.667 77.174 132.114 1.00 91.26 382 GLY B C 1
ATOM 6563 O O . GLY B 1 382 ? 124.768 76.317 132.127 1.00 91.26 382 GLY B O 1
ATOM 6564 N N . LYS B 1 383 ? 126.890 76.944 132.587 1.00 91.90 383 LYS B N 1
ATOM 6565 C CA . LYS B 1 383 ? 127.244 75.640 133.124 1.00 91.90 383 LYS B CA 1
ATOM 6566 C C . LYS B 1 383 ? 126.359 75.220 134.283 1.00 91.90 383 LYS B C 1
ATOM 6567 O O . LYS B 1 383 ? 126.012 74.043 134.408 1.00 91.90 383 LYS B O 1
ATOM 6573 N N . ASN B 1 384 ? 125.984 76.169 135.128 1.00 95.15 384 ASN B N 1
ATOM 6574 C CA . ASN B 1 384 ? 125.148 75.849 136.270 1.00 95.15 384 ASN B CA 1
ATOM 6575 C C . ASN B 1 384 ? 123.674 75.675 135.925 1.00 95.15 384 ASN B C 1
ATOM 6576 O O . ASN B 1 384 ? 123.016 74.794 136.482 1.00 95.15 384 ASN B O 1
ATOM 6581 N N . GLU B 1 385 ? 123.126 76.499 135.032 1.00 96.42 385 GLU B N 1
ATOM 6582 C CA . GLU B 1 385 ? 121.722 76.307 134.688 1.00 96.42 385 GLU B CA 1
ATOM 6583 C C . GLU B 1 385 ? 121.520 74.985 133.957 1.00 96.42 385 GLU B C 1
ATOM 6584 O O . GLU B 1 385 ? 120.448 74.386 134.055 1.00 96.42 385 GLU B O 1
ATOM 6590 N N . GLY B 1 386 ? 122.566 74.480 133.292 1.00 93.72 386 GLY B N 1
ATOM 6591 C CA . GLY B 1 386 ? 122.486 73.184 132.631 1.00 93.72 386 GLY B CA 1
ATOM 6592 C C . GLY B 1 386 ? 122.863 73.122 131.151 1.00 93.72 386 GLY B C 1
ATOM 6593 O O . GLY B 1 386 ? 122.610 72.107 130.502 1.00 93.72 386 GLY B O 1
ATOM 6594 N N . ALA B 1 387 ? 123.408 74.190 130.588 1.00 93.54 387 ALA B N 1
ATOM 6595 C CA . ALA B 1 387 ? 123.833 74.171 129.192 1.00 93.54 387 ALA B CA 1
ATOM 6596 C C . ALA B 1 387 ? 124.993 73.187 129.026 1.00 93.54 387 ALA B C 1
ATOM 6597 O O . ALA B 1 387 ? 125.753 72.974 129.970 1.00 93.54 387 ALA B O 1
ATOM 6599 N N . THR B 1 388 ? 125.141 72.569 127.853 1.00 92.48 388 THR B N 1
ATOM 6600 C CA . THR B 1 388 ? 126.296 71.710 127.639 1.00 92.48 388 THR B CA 1
ATOM 6601 C C . THR B 1 388 ? 127.386 72.501 126.957 1.00 92.48 388 THR B C 1
ATOM 6602 O O . THR B 1 388 ? 127.154 73.150 125.934 1.00 92.48 388 THR B O 1
ATOM 6606 N N . LEU B 1 389 ? 128.576 72.456 127.521 1.00 90.35 389 LEU B N 1
ATOM 6607 C CA . LEU B 1 389 ? 129.699 73.162 126.942 1.00 90.35 389 LEU B CA 1
ATOM 6608 C C . LEU B 1 389 ? 130.411 72.241 125.989 1.00 90.35 389 LEU B C 1
ATOM 6609 O O . LEU B 1 389 ? 130.708 71.102 126.341 1.00 90.35 389 LEU B O 1
ATOM 6614 N N . ILE B 1 390 ? 130.662 72.721 124.782 1.00 91.12 390 ILE B N 1
ATOM 6615 C CA . ILE B 1 390 ? 131.358 71.949 123.770 1.00 91.12 390 ILE B CA 1
ATOM 6616 C C . ILE B 1 390 ? 132.817 72.326 123.797 1.00 91.12 390 ILE B C 1
ATOM 6617 O O . ILE B 1 390 ? 133.691 71.461 123.777 1.00 91.12 390 ILE B O 1
ATOM 6622 N N . THR B 1 391 ? 133.081 73.628 123.821 1.00 96.01 391 THR B N 1
ATOM 6623 C CA . THR B 1 391 ? 134.462 74.108 123.860 1.00 96.01 391 THR B CA 1
ATOM 6624 C C . THR B 1 391 ? 134.610 75.521 124.414 1.00 96.01 391 THR B C 1
ATOM 6625 O O . THR B 1 391 ? 133.636 76.276 124.458 1.00 96.01 391 THR B O 1
ATOM 6629 N N . GLY B 1 392 ? 135.859 75.842 124.842 1.00 98.05 392 GLY B N 1
ATOM 6630 C CA . GLY B 1 392 ? 136.327 77.158 125.336 1.00 98.05 392 GLY B CA 1
ATOM 6631 C C . GLY B 1 392 ? 135.819 77.547 126.723 1.00 98.05 392 GLY B C 1
ATOM 6632 O O . GLY B 1 392 ? 135.481 76.689 127.530 1.00 98.05 392 GLY B O 1
ATOM 6633 N N . GLY B 1 393 ? 135.800 78.865 127.010 1.00 98.08 393 GLY B N 1
ATOM 6634 C CA . GLY B 1 393 ? 135.326 79.397 128.296 1.00 98.08 393 GLY B CA 1
ATOM 6635 C C . GLY B 1 393 ? 136.457 79.797 129.203 1.00 98.08 393 GLY B C 1
ATOM 6636 O O . GLY B 1 393 ? 136.264 80.385 130.269 1.00 98.08 393 GLY B O 1
ATOM 6637 N N . GLU B 1 394 ? 137.634 79.458 128.776 1.00 99.39 394 GLU B N 1
ATOM 6638 C CA . GLU B 1 394 ? 138.843 79.752 129.483 1.00 99.39 394 GLU B CA 1
ATOM 6639 C C . GLU B 1 394 ? 139.373 81.112 129.088 1.00 99.39 394 GLU B C 1
ATOM 6640 O O . GLU B 1 394 ? 139.181 81.566 127.957 1.00 99.39 394 GLU B O 1
ATOM 6646 N N . ARG B 1 395 ? 140.063 81.761 130.009 1.00 94.87 395 ARG B N 1
ATOM 6647 C CA . ARG B 1 395 ? 140.756 82.982 129.652 1.00 94.87 395 ARG B CA 1
ATOM 6648 C C . ARG B 1 395 ? 141.964 82.555 128.855 1.00 94.87 395 ARG B C 1
ATOM 6649 O O . ARG B 1 395 ? 142.606 81.560 129.190 1.00 94.87 395 ARG B O 1
ATOM 6657 N N . LEU B 1 396 ? 142.329 83.297 127.829 1.00 97.68 396 LEU B N 1
ATOM 6658 C CA . LEU B 1 396 ? 143.461 82.869 127.018 1.00 97.68 396 LEU B CA 1
ATOM 6659 C C . LEU B 1 396 ? 144.798 83.302 127.608 1.00 97.68 396 LEU B C 1
ATOM 6660 O O . LEU B 1 396 ? 145.488 84.159 127.057 1.00 97.68 396 LEU B O 1
ATOM 6665 N N . GLY B 1 397 ? 145.166 82.694 128.719 1.00 99.17 397 GLY B N 1
ATOM 6666 C CA . GLY B 1 397 ? 146.387 83.044 129.436 1.00 99.17 397 GLY B CA 1
ATOM 6667 C C . GLY B 1 397 ? 146.175 84.201 130.416 1.00 99.17 397 GLY B C 1
ATOM 6668 O O . GLY B 1 397 ? 145.052 84.623 130.670 1.00 99.17 397 GLY B O 1
ATOM 6669 N N . SER B 1 398 ? 147.266 84.692 131.006 1.00 98.92 398 SER B N 1
ATOM 6670 C CA . SER B 1 398 ? 147.189 85.725 132.036 1.00 98.92 398 SER B CA 1
ATOM 6671 C C . SER B 1 398 ? 147.326 87.183 131.594 1.00 98.92 398 SER B C 1
ATOM 6672 O O . SER B 1 398 ? 146.971 88.079 132.365 1.00 98.92 398 SER B O 1
ATOM 6675 N N . LYS B 1 399 ? 147.843 87.455 130.401 1.00 97.35 399 LYS B N 1
ATOM 6676 C CA . LYS B 1 399 ? 148.094 88.840 130.000 1.00 97.35 399 LYS B CA 1
ATOM 6677 C C . LYS B 1 399 ? 147.334 89.268 128.753 1.00 97.35 399 LYS B C 1
ATOM 6678 O O . LYS B 1 399 ? 147.375 88.584 127.728 1.00 97.35 399 LYS B O 1
ATOM 6684 N N . GLY B 1 400 ? 146.666 90.415 128.836 1.00 94.79 400 GLY B N 1
ATOM 6685 C CA . GLY B 1 400 ? 145.905 90.982 127.724 1.00 94.79 400 GLY B CA 1
ATOM 6686 C C . GLY B 1 400 ? 144.464 90.528 127.807 1.00 94.79 400 GLY B C 1
ATOM 6687 O O . GLY B 1 400 ? 144.161 89.458 128.340 1.00 94.79 400 GLY B O 1
ATOM 6688 N N . TYR B 1 401 ? 143.548 91.293 127.241 1.00 93.61 401 TYR B N 1
ATOM 6689 C CA . TYR B 1 401 ? 142.172 90.869 127.408 1.00 93.61 401 TYR B CA 1
ATOM 6690 C C . TYR B 1 401 ? 141.721 89.862 126.356 1.00 93.61 401 TYR B C 1
ATOM 6691 O O . TYR B 1 401 ? 140.985 90.181 125.423 1.00 93.61 401 TYR B O 1
ATOM 6700 N N . PHE B 1 402 ? 142.157 88.624 126.509 1.00 93.39 402 PHE B N 1
ATOM 6701 C CA . PHE B 1 402 ? 141.821 87.601 125.531 1.00 93.39 402 PHE B CA 1
ATOM 6702 C C . PHE B 1 402 ? 140.995 86.463 126.115 1.00 93.39 402 PHE B C 1
ATOM 6703 O O . PHE B 1 402 ? 141.274 85.991 127.215 1.00 93.39 402 PHE B O 1
ATOM 6711 N N . ILE B 1 403 ? 140.019 85.990 125.342 1.00 88.63 403 ILE B N 1
ATOM 6712 C CA . ILE B 1 403 ? 139.141 84.877 125.725 1.00 88.63 403 ILE B CA 1
ATOM 6713 C C . ILE B 1 403 ? 139.122 83.767 124.674 1.00 88.63 403 ILE B C 1
ATOM 6714 O O . ILE B 1 403 ? 139.007 84.036 123.475 1.00 88.63 403 ILE B O 1
ATOM 6719 N N . LYS B 1 404 ? 139.246 82.515 125.113 1.00 91.48 404 LYS B N 1
ATOM 6720 C CA . LYS B 1 404 ? 139.188 81.388 124.198 1.00 91.48 404 LYS B CA 1
ATOM 6721 C C . LYS B 1 404 ? 137.711 81.172 123.807 1.00 91.48 404 LYS B C 1
ATOM 6722 O O . LYS B 1 404 ? 136.879 80.915 124.687 1.00 91.48 404 LYS B O 1
ATOM 6728 N N . PRO B 1 405 ? 137.374 81.170 122.506 1.00 85.64 405 PRO B N 1
ATOM 6729 C CA . PRO B 1 405 ? 136.014 81.151 121.969 1.00 85.64 405 PRO B CA 1
ATOM 6730 C C . PRO B 1 405 ? 135.240 79.933 122.377 1.00 85.64 405 PRO B C 1
ATOM 6731 O O . PRO B 1 405 ? 135.818 78.855 122.468 1.00 85.64 405 PRO B O 1
ATOM 6735 N N . THR B 1 406 ? 133.923 80.091 122.562 1.00 86.46 406 THR B N 1
ATOM 6736 C CA . THR B 1 406 ? 133.112 78.976 123.015 1.00 86.46 406 THR B CA 1
ATOM 6737 C C . THR B 1 406 ? 131.974 78.558 122.135 1.00 86.46 406 THR B C 1
ATOM 6738 O O . THR B 1 406 ? 131.482 79.303 121.279 1.00 86.46 406 THR B O 1
ATOM 6742 N N . VAL B 1 407 ? 131.562 77.326 122.388 1.00 86.03 407 VAL B N 1
ATOM 6743 C CA . VAL B 1 407 ? 130.383 76.747 121.786 1.00 86.03 407 VAL B CA 1
ATOM 6744 C C . VAL B 1 407 ? 129.573 76.024 122.840 1.00 86.03 407 VAL B C 1
ATOM 6745 O O . VAL B 1 407 ? 130.119 75.219 123.605 1.00 86.03 407 VAL B O 1
ATOM 6749 N N . PHE B 1 408 ? 128.278 76.300 122.859 1.00 85.31 408 PHE B N 1
ATOM 6750 C CA . PHE B 1 408 ? 127.317 75.631 123.714 1.00 85.31 408 PHE B CA 1
ATOM 6751 C C . PHE B 1 408 ? 126.256 74.933 122.902 1.00 85.31 408 PHE B C 1
ATOM 6752 O O . PHE B 1 408 ? 125.969 75.318 121.764 1.00 85.31 408 PHE B O 1
ATOM 6760 N N . GLY B 1 409 ? 125.647 73.925 123.504 1.00 91.78 409 GLY B N 1
ATOM 6761 C CA . GLY B 1 409 ? 124.564 73.242 122.830 1.00 91.78 409 GLY B CA 1
ATOM 6762 C C . GLY B 1 409 ? 123.670 72.502 123.795 1.00 91.78 409 GLY B C 1
ATOM 6763 O O . GLY B 1 409 ? 123.850 72.560 125.017 1.00 91.78 409 GLY B O 1
ATOM 6764 N N . ASP B 1 410 ? 122.667 71.840 123.230 1.00 100.03 410 ASP B N 1
ATOM 6765 C CA . ASP B 1 410 ? 121.668 71.131 123.999 1.00 100.03 410 ASP B CA 1
ATOM 6766 C C . ASP B 1 410 ? 121.071 72.067 125.034 1.00 100.03 410 ASP B C 1
ATOM 6767 O O . ASP B 1 410 ? 120.842 71.708 126.188 1.00 100.03 410 ASP B O 1
ATOM 6772 N N . VAL B 1 411 ? 120.819 73.289 124.594 1.00 93.73 411 VAL B N 1
ATOM 6773 C CA . VAL B 1 411 ? 120.285 74.333 125.428 1.00 93.73 411 VAL B CA 1
ATOM 6774 C C . VAL B 1 411 ? 118.810 74.488 125.159 1.00 93.73 411 VAL B C 1
ATOM 6775 O O . VAL B 1 411 ? 118.420 74.819 124.040 1.00 93.73 411 VAL B O 1
ATOM 6779 N N . LYS B 1 412 ? 118.009 74.270 126.188 1.00 92.55 412 LYS B N 1
ATOM 6780 C CA . LYS B 1 412 ? 116.566 74.403 126.109 1.00 92.55 412 LYS B CA 1
ATOM 6781 C C . LYS B 1 412 ? 116.236 75.868 125.881 1.00 92.55 412 LYS B C 1
ATOM 6782 O O . LYS B 1 412 ? 116.904 76.752 126.410 1.00 92.55 412 LYS B O 1
ATOM 6788 N N . GLU B 1 413 ? 115.175 76.130 125.144 1.00 92.89 413 GLU B N 1
ATOM 6789 C CA . GLU B 1 413 ? 114.730 77.481 124.808 1.00 92.89 413 GLU B CA 1
ATOM 6790 C C . GLU B 1 413 ? 114.419 78.402 125.989 1.00 92.89 413 GLU B C 1
ATOM 6791 O O . GLU B 1 413 ? 114.271 79.607 125.794 1.00 92.89 413 GLU B O 1
ATOM 6797 N N . ASP B 1 414 ? 114.278 77.861 127.185 1.00 91.69 414 ASP B N 1
ATOM 6798 C CA . ASP B 1 414 ? 113.982 78.653 128.368 1.00 91.69 414 ASP B CA 1
ATOM 6799 C C . ASP B 1 414 ? 115.223 79.120 129.119 1.00 91.69 414 ASP B C 1
ATOM 6800 O O . ASP B 1 414 ? 115.110 79.822 130.126 1.00 91.69 414 ASP B O 1
ATOM 6805 N N . MET B 1 415 ? 116.399 78.711 128.674 1.00 94.46 415 MET B N 1
ATOM 6806 C CA . MET B 1 415 ? 117.626 79.031 129.395 1.00 94.46 415 MET B CA 1
ATOM 6807 C C . MET B 1 415 ? 117.946 80.515 129.383 1.00 94.46 415 MET B C 1
ATOM 6808 O O . MET B 1 415 ? 117.718 81.209 128.404 1.00 94.46 415 MET B O 1
ATOM 6813 N N . ARG B 1 416 ? 118.501 81.017 130.471 1.00 91.37 416 ARG B N 1
ATOM 6814 C CA . ARG B 1 416 ? 118.847 82.426 130.524 1.00 91.37 416 ARG B CA 1
ATOM 6815 C C . ARG B 1 416 ? 119.852 82.794 129.443 1.00 91.37 416 ARG B C 1
ATOM 6816 O O . ARG B 1 416 ? 119.738 83.846 128.802 1.00 91.37 416 ARG B O 1
ATOM 6824 N N . ILE B 1 417 ? 120.800 81.899 129.182 1.00 90.52 417 ILE B N 1
ATOM 6825 C CA . ILE B 1 417 ? 121.826 82.137 128.175 1.00 90.52 417 ILE B CA 1
ATOM 6826 C C . ILE B 1 417 ? 121.270 82.401 126.773 1.00 90.52 417 ILE B C 1
ATOM 6827 O O . ILE B 1 417 ? 122.000 82.892 125.917 1.00 90.52 417 ILE B O 1
ATOM 6832 N N . VAL B 1 418 ? 120.013 82.052 126.489 1.00 87.41 418 VAL B N 1
ATOM 6833 C CA . VAL B 1 418 ? 119.486 82.318 125.158 1.00 87.41 418 VAL B CA 1
ATOM 6834 C C . VAL B 1 418 ? 118.512 83.464 125.164 1.00 87.41 418 VAL B C 1
ATOM 6835 O O . VAL B 1 418 ? 117.830 83.704 124.166 1.00 87.41 418 VAL B O 1
ATOM 6839 N N . LYS B 1 419 ? 118.437 84.175 126.269 1.00 87.36 419 LYS B N 1
ATOM 6840 C CA . LYS B 1 419 ? 117.605 85.348 126.359 1.00 87.36 419 LYS B CA 1
ATOM 6841 C C . LYS B 1 419 ? 118.490 86.562 126.531 1.00 87.36 419 LYS B C 1
ATOM 6842 O O . LYS B 1 419 ? 118.197 87.642 126.026 1.00 87.36 419 LYS B O 1
ATOM 6848 N N . GLU B 1 420 ? 119.592 86.379 127.239 1.00 91.22 420 GLU B N 1
ATOM 6849 C CA . GLU B 1 420 ? 120.514 87.463 127.534 1.00 91.22 420 GLU B CA 1
ATOM 6850 C C . GLU B 1 420 ? 121.461 87.811 126.397 1.00 91.22 420 GLU B C 1
ATOM 6851 O O . GLU B 1 420 ? 121.800 86.980 125.547 1.00 91.22 420 GLU B O 1
ATOM 6857 N N . GLU B 1 421 ? 121.941 89.048 126.437 1.00 87.42 421 GLU B N 1
ATOM 6858 C CA . GLU B 1 421 ? 122.957 89.547 125.523 1.00 87.42 421 GLU B CA 1
ATOM 6859 C C . GLU B 1 421 ? 124.365 89.373 126.088 1.00 87.42 421 GLU B C 1
ATOM 6860 O O . GLU B 1 421 ? 124.686 89.893 127.153 1.00 87.42 421 GLU B O 1
ATOM 6866 N N . ILE B 1 422 ? 125.217 88.676 125.357 1.00 82.68 422 ILE B N 1
ATOM 6867 C CA . ILE B 1 422 ? 126.578 88.452 125.818 1.00 82.68 422 ILE B CA 1
ATOM 6868 C C . ILE B 1 422 ? 127.508 89.512 125.306 1.00 82.68 422 ILE B C 1
ATOM 6869 O O . ILE B 1 422 ? 128.370 89.990 126.045 1.00 82.68 422 ILE B O 1
ATOM 6874 N N . PHE B 1 423 ? 127.366 89.824 124.029 1.00 79.42 423 PHE B N 1
ATOM 6875 C CA . PHE B 1 423 ? 128.224 90.773 123.356 1.00 79.42 423 PHE B CA 1
ATOM 6876 C C . PHE B 1 423 ? 129.670 90.310 123.430 1.00 79.42 423 PHE B C 1
ATOM 6877 O O . PHE B 1 423 ? 130.573 91.072 123.754 1.00 79.42 423 PHE B O 1
ATOM 6885 N N . GLY B 1 424 ? 129.885 89.045 123.082 1.00 77.76 424 GLY B N 1
ATOM 6886 C CA . GLY B 1 424 ? 131.202 88.434 123.086 1.00 77.76 424 GLY B CA 1
ATOM 6887 C C . GLY B 1 424 ? 131.160 87.140 122.270 1.00 77.76 424 GLY B C 1
ATOM 6888 O O . GLY B 1 424 ? 130.106 86.770 121.761 1.00 77.76 424 GLY B O 1
ATOM 6889 N N . PRO B 1 425 ? 132.250 86.385 122.203 1.00 71.96 425 PRO B N 1
ATOM 6890 C CA . PRO B 1 425 ? 132.444 85.200 121.369 1.00 71.96 425 PRO B CA 1
ATOM 6891 C C . PRO B 1 425 ? 131.817 83.914 121.881 1.00 71.96 425 PRO B C 1
ATOM 6892 O O . PRO B 1 425 ? 132.527 82.939 122.145 1.00 71.96 425 PRO B O 1
ATOM 6896 N N . VAL B 1 426 ? 130.502 83.925 122.035 1.00 74.38 426 VAL B N 1
ATOM 6897 C CA . VAL B 1 426 ? 129.766 82.769 122.525 1.00 74.38 426 VAL B CA 1
ATOM 6898 C C . VAL B 1 426 ? 128.617 82.372 121.603 1.00 74.38 426 VAL B C 1
ATOM 6899 O O . VAL B 1 426 ? 127.694 83.159 121.417 1.00 74.38 426 VAL B O 1
ATOM 6903 N N . VAL B 1 427 ? 128.610 81.140 121.090 1.00 79.27 427 VAL B N 1
ATOM 6904 C CA . VAL B 1 427 ? 127.524 80.705 120.194 1.00 79.27 427 VAL B CA 1
ATOM 6905 C C . VAL B 1 427 ? 126.767 79.490 120.711 1.00 79.27 427 VAL B C 1
ATOM 6906 O O . VAL B 1 427 ? 127.376 78.596 121.302 1.00 79.27 427 VAL B O 1
ATOM 6910 N N . THR B 1 428 ? 125.438 79.468 120.507 1.00 80.57 428 THR B N 1
ATOM 6911 C CA . THR B 1 428 ? 124.610 78.335 120.917 1.00 80.57 428 THR B CA 1
ATOM 6912 C C . THR B 1 428 ? 123.899 77.684 119.731 1.00 80.57 428 THR B C 1
ATOM 6913 O O . THR B 1 428 ? 123.190 78.358 118.976 1.00 80.57 428 THR B O 1
ATOM 6917 N N . VAL B 1 429 ? 124.036 76.365 119.594 1.00 80.19 429 VAL B N 1
ATOM 6918 C CA . VAL B 1 429 ? 123.420 75.677 118.459 1.00 80.19 429 VAL B CA 1
ATOM 6919 C C . VAL B 1 429 ? 122.316 74.703 118.872 1.00 80.19 429 VAL B C 1
ATOM 6920 O O . VAL B 1 429 ? 122.547 73.791 119.669 1.00 80.19 429 VAL B O 1
ATOM 6924 N N . THR B 1 430 ? 121.130 74.863 118.274 1.00 78.59 430 THR B N 1
ATOM 6925 C CA . THR B 1 430 ? 119.970 74.009 118.554 1.00 78.59 430 THR B CA 1
ATOM 6926 C C . THR B 1 430 ? 119.345 73.370 117.320 1.00 78.59 430 THR B C 1
ATOM 6927 O O . THR B 1 430 ? 119.855 73.498 116.200 1.00 78.59 430 THR B O 1
ATOM 6931 N N . LYS B 1 431 ? 118.238 72.648 117.536 1.00 84.02 431 LYS B N 1
ATOM 6932 C CA . LYS B 1 431 ? 117.583 71.932 116.448 1.00 84.02 431 LYS B CA 1
ATOM 6933 C C . LYS B 1 431 ? 116.350 72.577 115.861 1.00 84.02 431 LYS B C 1
ATOM 6934 O O . LYS B 1 431 ? 115.545 73.216 116.535 1.00 84.02 431 LYS B O 1
ATOM 6940 N N . PHE B 1 432 ? 116.199 72.305 114.579 1.00 89.82 432 PHE B N 1
ATOM 6941 C CA . PHE B 1 432 ? 115.122 72.751 113.708 1.00 89.82 432 PHE B CA 1
ATOM 6942 C C . PHE B 1 432 ? 114.387 71.600 112.998 1.00 89.82 432 PHE B C 1
ATOM 6943 O O . PHE B 1 432 ? 114.997 70.747 112.350 1.00 89.82 432 PHE B O 1
ATOM 6951 N N . LYS B 1 433 ? 113.060 71.546 113.159 1.00 89.27 433 LYS B N 1
ATOM 6952 C CA . LYS B 1 433 ? 112.265 70.456 112.577 1.00 89.27 433 LYS B CA 1
ATOM 6953 C C . LYS B 1 433 ? 111.396 70.826 111.372 1.00 89.27 433 LYS B C 1
ATOM 6954 O O . LYS B 1 433 ? 111.218 70.015 110.462 1.00 89.27 433 LYS B O 1
ATOM 6960 N N . SER B 1 434 ? 110.828 72.022 111.370 1.00 94.90 434 SER B N 1
ATOM 6961 C CA . SER B 1 434 ? 109.893 72.437 110.329 1.00 94.90 434 SER B CA 1
ATOM 6962 C C . SER B 1 434 ? 109.948 73.935 110.113 1.00 94.90 434 SER B C 1
ATOM 6963 O O . SER B 1 434 ? 110.205 74.689 111.057 1.00 94.90 434 SER B O 1
ATOM 6966 N N . ALA B 1 435 ? 109.793 74.364 108.859 1.00 93.56 435 ALA B N 1
ATOM 6967 C CA . ALA B 1 435 ? 109.899 75.783 108.541 1.00 93.56 435 ALA B CA 1
ATOM 6968 C C . ALA B 1 435 ? 108.887 76.643 109.274 1.00 93.56 435 ALA B C 1
ATOM 6969 O O . ALA B 1 435 ? 109.215 77.742 109.719 1.00 93.56 435 ALA B O 1
ATOM 6971 N N . ASP B 1 436 ? 107.670 76.178 109.442 1.00 92.75 436 ASP B N 1
ATOM 6972 C CA . ASP B 1 436 ? 106.747 77.069 110.106 1.00 92.75 436 ASP B CA 1
ATOM 6973 C C . ASP B 1 436 ? 107.170 77.272 111.537 1.00 92.75 436 ASP B C 1
ATOM 6974 O O . ASP B 1 436 ? 107.109 78.384 112.073 1.00 92.75 436 ASP B O 1
ATOM 6979 N N . GLU B 1 437 ? 107.646 76.206 112.141 1.00 93.71 437 GLU B N 1
ATOM 6980 C CA . GLU B 1 437 ? 108.067 76.285 113.511 1.00 93.71 437 GLU B CA 1
ATOM 6981 C C . GLU B 1 437 ? 109.260 77.202 113.683 1.00 93.71 437 GLU B C 1
ATOM 6982 O O . GLU B 1 437 ? 109.298 77.971 114.645 1.00 93.71 437 GLU B O 1
ATOM 6988 N N . VAL B 1 438 ? 110.222 77.170 112.754 1.00 89.77 438 VAL B N 1
ATOM 6989 C CA . VAL B 1 438 ? 111.375 78.026 112.967 1.00 89.77 438 VAL B CA 1
ATOM 6990 C C . VAL B 1 438 ? 110.983 79.463 112.835 1.00 89.77 438 VAL B C 1
ATOM 6991 O O . VAL B 1 438 ? 111.522 80.304 113.555 1.00 89.77 438 VAL B O 1
ATOM 6995 N N . ILE B 1 439 ? 110.043 79.768 111.955 1.00 88.86 439 ILE B N 1
ATOM 6996 C CA . ILE B 1 439 ? 109.623 81.139 111.845 1.00 88.86 439 ILE B CA 1
ATOM 6997 C C . ILE B 1 439 ? 108.996 81.587 113.143 1.00 88.86 439 ILE B C 1
ATOM 6998 O O . ILE B 1 439 ? 109.307 82.670 113.653 1.00 88.86 439 ILE B O 1
ATOM 7003 N N . ASN B 1 440 ? 108.120 80.765 113.696 1.00 88.27 440 ASN B N 1
ATOM 7004 C CA . ASN B 1 440 ? 107.482 81.146 114.929 1.00 88.27 440 ASN B CA 1
ATOM 7005 C C . ASN B 1 440 ? 108.487 81.342 116.048 1.00 88.27 440 ASN B C 1
ATOM 7006 O O . ASN B 1 440 ? 108.363 82.279 116.838 1.00 88.27 440 ASN B O 1
ATOM 7011 N N . MET B 1 441 ? 109.507 80.491 116.111 1.00 88.54 441 MET B N 1
ATOM 7012 C CA . MET B 1 441 ? 110.505 80.642 117.153 1.00 88.54 441 MET B CA 1
ATOM 7013 C C . MET B 1 441 ? 111.317 81.897 116.970 1.00 88.54 441 MET B C 1
ATOM 7014 O O . MET B 1 441 ? 111.569 82.637 117.922 1.00 88.54 441 MET B O 1
ATOM 7019 N N . ALA B 1 442 ? 111.722 82.154 115.741 1.00 85.53 442 ALA B N 1
ATOM 7020 C CA . ALA B 1 442 ? 112.603 83.260 115.451 1.00 85.53 442 ALA B CA 1
ATOM 7021 C C . ALA B 1 442 ? 112.017 84.567 115.892 1.00 85.53 442 ALA B C 1
ATOM 7022 O O . ALA B 1 442 ? 112.723 85.426 116.427 1.00 85.53 442 ALA B O 1
ATOM 7024 N N . ASN B 1 443 ? 110.717 84.698 115.746 1.00 89.49 443 ASN B N 1
ATOM 7025 C CA . ASN B 1 443 ? 110.043 85.929 116.076 1.00 89.49 443 ASN B CA 1
ATOM 7026 C C . ASN B 1 443 ? 109.695 86.124 117.546 1.00 89.49 443 ASN B C 1
ATOM 7027 O O . ASN B 1 443 ? 109.186 87.188 117.918 1.00 89.49 443 ASN B O 1
ATOM 7032 N N . ASP B 1 444 ? 109.956 85.157 118.412 1.00 93.65 444 ASP B N 1
ATOM 7033 C CA . ASP B 1 444 ? 109.514 85.312 119.799 1.00 93.65 444 ASP B CA 1
ATOM 7034 C C . ASP B 1 444 ? 110.488 86.074 120.711 1.00 93.65 444 ASP B C 1
ATOM 7035 O O . ASP B 1 444 ? 111.052 85.507 121.647 1.00 93.65 444 ASP B O 1
ATOM 7040 N N . SER B 1 445 ? 110.689 87.358 120.438 1.00 94.15 445 SER B N 1
ATOM 7041 C CA . SER B 1 445 ? 111.572 88.166 121.281 1.00 94.15 445 SER B CA 1
ATOM 7042 C C . SER B 1 445 ? 111.410 89.648 121.020 1.00 94.15 445 SER B C 1
ATOM 7043 O O . SER B 1 445 ? 110.895 90.072 119.988 1.00 94.15 445 SER B O 1
ATOM 7046 N N . GLU B 1 446 ? 111.928 90.437 121.932 1.00 88.97 446 GLU B N 1
ATOM 7047 C CA . GLU B 1 446 ? 111.926 91.888 121.843 1.00 88.97 446 GLU B CA 1
ATOM 7048 C C . GLU B 1 446 ? 113.072 92.515 121.055 1.00 88.97 446 GLU B C 1
ATOM 7049 O O . GLU B 1 446 ? 113.084 93.727 120.856 1.00 88.97 446 GLU B O 1
ATOM 7055 N N . TYR B 1 447 ? 114.067 91.734 120.669 1.00 87.03 447 TYR B N 1
ATOM 7056 C CA . TYR B 1 447 ? 115.254 92.282 120.021 1.00 87.03 447 TYR B CA 1
ATOM 7057 C C . TYR B 1 447 ? 115.410 92.054 118.514 1.00 87.03 447 TYR B C 1
ATOM 7058 O O . TYR B 1 447 ? 116.334 91.365 118.063 1.00 87.03 447 TYR B O 1
ATOM 7067 N N . GLY B 1 448 ? 114.580 92.730 117.722 1.00 80.19 448 GLY B N 1
ATOM 7068 C CA . GLY B 1 448 ? 114.456 92.527 116.278 1.00 80.19 448 GLY B CA 1
ATOM 7069 C C . GLY B 1 448 ? 115.412 93.246 115.336 1.00 80.19 448 GLY B C 1
ATOM 7070 O O . GLY B 1 448 ? 114.976 94.036 114.490 1.00 80.19 448 GLY B O 1
ATOM 7071 N N . LEU B 1 449 ? 116.702 92.995 115.461 1.00 74.79 449 LEU B N 1
ATOM 7072 C CA . LEU B 1 449 ? 117.669 93.725 114.637 1.00 74.79 449 LEU B CA 1
ATOM 7073 C C . LEU B 1 449 ? 118.036 93.075 113.308 1.00 74.79 449 LEU B C 1
ATOM 7074 O O . LEU B 1 449 ? 118.229 93.771 112.310 1.00 74.79 449 LEU B O 1
ATOM 7079 N N . ALA B 1 450 ? 118.208 91.771 113.279 1.00 72.30 450 ALA B N 1
ATOM 7080 C CA . ALA B 1 450 ? 118.706 91.148 112.071 1.00 72.30 450 ALA B CA 1
ATOM 7081 C C . ALA B 1 450 ? 118.365 89.680 112.043 1.00 72.30 450 ALA B C 1
ATOM 7082 O O . ALA B 1 450 ? 117.956 89.120 113.049 1.00 72.30 450 ALA B O 1
ATOM 7084 N N . ALA B 1 451 ? 118.498 89.065 110.879 1.00 71.14 451 ALA B N 1
ATOM 7085 C CA . ALA B 1 451 ? 118.366 87.619 110.747 1.00 71.14 451 ALA B CA 1
ATOM 7086 C C . ALA B 1 451 ? 119.111 87.119 109.523 1.00 71.14 451 ALA B C 1
ATOM 7087 O O . ALA B 1 451 ? 119.250 87.856 108.543 1.00 71.14 451 ALA B O 1
ATOM 7089 N N . GLY B 1 452 ? 119.552 85.862 109.539 1.00 73.22 452 GLY B N 1
ATOM 7090 C CA . GLY B 1 452 ? 120.168 85.288 108.346 1.00 73.22 452 GLY B CA 1
ATOM 7091 C C . GLY B 1 452 ? 119.549 83.964 107.922 1.00 73.22 452 GLY B C 1
ATOM 7092 O O . GLY B 1 452 ? 119.090 83.174 108.754 1.00 73.22 452 GLY B O 1
ATOM 7093 N N . ILE B 1 453 ? 119.572 83.727 106.606 1.00 70.04 453 ILE B N 1
ATOM 7094 C CA . ILE B 1 453 ? 119.025 82.533 105.958 1.00 70.04 453 ILE B CA 1
ATOM 7095 C C . ILE B 1 453 ? 120.024 81.836 105.046 1.00 70.04 453 ILE B C 1
ATOM 7096 O O . ILE B 1 453 ? 120.644 82.486 104.202 1.00 70.04 453 ILE B O 1
ATOM 7101 N N . HIS B 1 454 ? 120.161 80.516 105.181 1.00 73.58 454 HIS B N 1
ATOM 7102 C CA . HIS B 1 454 ? 121.061 79.762 104.305 1.00 73.58 454 HIS B CA 1
ATOM 7103 C C . HIS B 1 454 ? 120.367 78.653 103.512 1.00 73.58 454 HIS B C 1
ATOM 7104 O O . HIS B 1 454 ? 119.925 77.636 104.066 1.00 73.58 454 HIS B O 1
ATOM 7111 N N . THR B 1 455 ? 120.238 78.872 102.199 1.00 77.49 455 THR B N 1
ATOM 7112 C CA . THR B 1 455 ? 119.537 77.923 101.314 1.00 77.49 455 THR B CA 1
ATOM 7113 C C . THR B 1 455 ? 119.762 78.132 99.831 1.00 77.49 455 THR B C 1
ATOM 7114 O O . THR B 1 455 ? 120.470 79.040 99.403 1.00 77.49 455 THR B O 1
ATOM 7118 N N . SER B 1 456 ? 119.090 77.307 99.034 1.00 80.70 456 SER B N 1
ATOM 7119 C CA . SER B 1 456 ? 119.140 77.431 97.585 1.00 80.70 456 SER B CA 1
ATOM 7120 C C . SER B 1 456 ? 117.765 77.431 96.928 1.00 80.70 456 SER B C 1
ATOM 7121 O O . SER B 1 456 ? 117.646 77.657 95.715 1.00 80.70 456 SER B O 1
ATOM 7124 N N . ASN B 1 457 ? 116.732 77.127 97.701 1.00 80.70 457 ASN B N 1
ATOM 7125 C CA . ASN B 1 457 ? 115.380 77.005 97.171 1.00 80.70 457 ASN B CA 1
ATOM 7126 C C . ASN B 1 457 ? 114.712 78.354 97.148 1.00 80.70 457 ASN B C 1
ATOM 7127 O O . ASN B 1 457 ? 114.513 78.970 98.197 1.00 80.70 457 ASN B O 1
ATOM 7132 N N . ILE B 1 458 ? 114.383 78.833 95.962 1.00 81.75 458 ILE B N 1
ATOM 7133 C CA . ILE B 1 458 ? 113.824 80.168 95.892 1.00 81.75 458 ILE B CA 1
ATOM 7134 C C . ILE B 1 458 ? 112.546 80.338 96.683 1.00 81.75 458 ILE B C 1
ATOM 7135 O O . ILE B 1 458 ? 112.320 81.410 97.240 1.00 81.75 458 ILE B O 1
ATOM 7140 N N . ASN B 1 459 ? 111.727 79.303 96.791 1.00 83.31 459 ASN B N 1
ATOM 7141 C CA . ASN B 1 459 ? 110.472 79.481 97.477 1.00 83.31 459 ASN B CA 1
ATOM 7142 C C . ASN B 1 459 ? 110.676 79.647 98.956 1.00 83.31 459 ASN B C 1
ATOM 7143 O O . ASN B 1 459 ? 110.070 80.514 99.588 1.00 83.31 459 ASN B O 1
ATOM 7148 N N . THR B 1 460 ? 111.557 78.838 99.504 1.00 81.43 460 THR B N 1
ATOM 7149 C CA . THR B 1 460 ? 111.834 78.896 100.913 1.00 81.43 460 THR B CA 1
ATOM 7150 C C . THR B 1 460 ? 112.429 80.223 101.268 1.00 81.43 460 THR B C 1
ATOM 7151 O O . THR B 1 460 ? 112.035 80.842 102.256 1.00 81.43 460 THR B O 1
ATOM 7155 N N . ALA B 1 461 ? 113.404 80.673 100.495 1.00 81.57 461 ALA B N 1
ATOM 7156 C CA . ALA B 1 461 ? 114.051 81.910 100.861 1.00 81.57 461 ALA B CA 1
ATOM 7157 C C . ALA B 1 461 ? 113.077 83.063 100.893 1.00 81.57 461 ALA B C 1
ATOM 7158 O O . ALA B 1 461 ? 113.088 83.859 101.834 1.00 81.57 461 ALA B O 1
ATOM 7160 N N . LEU B 1 462 ? 112.199 83.133 99.911 1.00 80.11 462 LEU B N 1
ATOM 7161 C CA . LEU B 1 462 ? 111.277 84.235 99.881 1.00 80.11 462 LEU B CA 1
ATOM 7162 C C . LEU B 1 462 ? 110.283 84.145 101.020 1.00 80.11 462 LEU B C 1
ATOM 7163 O O . LEU B 1 462 ? 109.973 85.149 101.665 1.00 80.11 462 LEU B O 1
ATOM 7168 N N . LYS B 1 463 ? 109.799 82.947 101.304 1.00 84.51 463 LYS B N 1
ATOM 7169 C CA . LYS B 1 463 ? 108.845 82.789 102.382 1.00 84.51 463 LYS B CA 1
ATOM 7170 C C . LYS B 1 463 ? 109.408 83.204 103.713 1.00 84.51 463 LYS B C 1
ATOM 7171 O O . LYS B 1 463 ? 108.774 83.937 104.463 1.00 84.51 463 LYS B O 1
ATOM 7177 N N . VAL B 1 464 ? 110.583 82.708 104.042 1.00 83.42 464 VAL B N 1
ATOM 7178 C CA . VAL B 1 464 ? 111.115 82.989 105.351 1.00 83.42 464 VAL B CA 1
ATOM 7179 C C . VAL B 1 464 ? 111.450 84.462 105.463 1.00 83.42 464 VAL B C 1
ATOM 7180 O O . VAL B 1 464 ? 111.109 85.116 106.452 1.00 83.42 464 VAL B O 1
ATOM 7184 N N . ALA B 1 465 ? 112.094 85.020 104.447 1.00 81.06 465 ALA B N 1
ATOM 7185 C CA . ALA B 1 465 ? 112.495 86.411 104.530 1.00 81.06 465 ALA B CA 1
ATOM 7186 C C . ALA B 1 465 ? 111.309 87.328 104.776 1.00 81.06 465 ALA B C 1
ATOM 7187 O O . ALA B 1 465 ? 111.423 88.275 105.555 1.00 81.06 465 ALA B O 1
ATOM 7189 N N . ASP B 1 466 ? 110.151 87.012 104.211 1.00 82.68 466 ASP B N 1
ATOM 7190 C CA . ASP B 1 466 ? 108.979 87.846 104.404 1.00 82.68 466 ASP B CA 1
ATOM 7191 C C . ASP B 1 466 ? 108.102 87.461 105.593 1.00 82.68 466 ASP B C 1
ATOM 7192 O O . ASP B 1 466 ? 106.981 87.963 105.718 1.00 82.68 466 ASP B O 1
ATOM 7197 N N . ARG B 1 467 ? 108.567 86.563 106.449 1.00 88.60 467 ARG B N 1
ATOM 7198 C CA . ARG B 1 467 ? 107.802 86.186 107.632 1.00 88.60 467 ARG B CA 1
ATOM 7199 C C . ARG B 1 467 ? 108.582 86.369 108.921 1.00 88.60 467 ARG B C 1
ATOM 7200 O O . ARG B 1 467 ? 107.985 86.559 109.985 1.00 88.60 467 ARG B O 1
ATOM 7208 N N . VAL B 1 468 ? 109.897 86.280 108.851 1.00 82.80 468 VAL B N 1
ATOM 7209 C CA . VAL B 1 468 ? 110.707 86.523 110.020 1.00 82.80 468 VAL B CA 1
ATOM 7210 C C . VAL B 1 468 ? 110.825 88.025 110.134 1.00 82.80 468 VAL B C 1
ATOM 7211 O O . VAL B 1 468 ? 111.127 88.709 109.156 1.00 82.80 468 VAL B O 1
ATOM 7215 N N . ASN B 1 469 ? 110.532 88.537 111.303 1.00 81.15 469 ASN B N 1
ATOM 7216 C CA . ASN B 1 469 ? 110.549 89.954 111.538 1.00 81.15 469 ASN B CA 1
ATOM 7217 C C . ASN B 1 469 ? 111.872 90.398 112.121 1.00 81.15 469 ASN B C 1
ATOM 7218 O O . ASN B 1 469 ? 112.273 89.954 113.195 1.00 81.15 469 ASN B O 1
ATOM 7223 N N . ALA B 1 470 ? 112.567 91.252 111.395 1.00 78.31 470 ALA B N 1
ATOM 7224 C CA . ALA B 1 470 ? 113.867 91.755 111.797 1.00 78.31 470 ALA B CA 1
ATOM 7225 C C . ALA B 1 470 ? 114.153 93.036 111.055 1.00 78.31 470 ALA B C 1
ATOM 7226 O O . ALA B 1 470 ? 113.664 93.222 109.946 1.00 78.31 470 ALA B O 1
ATOM 7228 N N . GLY B 1 471 ? 115.011 93.869 111.623 1.00 74.67 471 GLY B N 1
ATOM 7229 C CA . GLY B 1 471 ? 115.493 95.044 110.925 1.00 74.67 471 GLY B CA 1
ATOM 7230 C C . GLY B 1 471 ? 116.006 94.688 109.546 1.00 74.67 471 GLY B C 1
ATOM 7231 O O . GLY B 1 471 ? 115.574 95.270 108.541 1.00 74.67 471 GLY B O 1
ATOM 7232 N N . THR B 1 472 ? 116.929 93.737 109.488 1.00 71.13 472 THR B N 1
ATOM 7233 C CA . THR B 1 472 ? 117.409 93.343 108.185 1.00 71.13 472 THR B CA 1
ATOM 7234 C C . THR B 1 472 ? 117.663 91.857 108.032 1.00 71.13 472 THR B C 1
ATOM 7235 O O . THR B 1 472 ? 118.033 91.156 108.976 1.00 71.13 472 THR B O 1
ATOM 7239 N N . VAL B 1 473 ? 117.484 91.389 106.807 1.00 66.65 473 VAL B N 1
ATOM 7240 C CA . VAL B 1 473 ? 117.682 89.987 106.491 1.00 66.65 473 VAL B CA 1
ATOM 7241 C C . VAL B 1 473 ? 118.755 89.760 105.460 1.00 66.65 473 VAL B C 1
ATOM 7242 O O . VAL B 1 473 ? 118.723 90.329 104.370 1.00 66.65 473 VAL B O 1
ATOM 7246 N N . TRP B 1 474 ? 119.681 88.892 105.794 1.00 67.75 474 TRP B N 1
ATOM 7247 C CA . TRP B 1 474 ? 120.763 88.543 104.904 1.00 67.75 474 TRP B CA 1
ATOM 7248 C C . TRP B 1 474 ? 120.610 87.135 104.331 1.00 67.75 474 TRP B C 1
ATOM 7249 O O . TRP B 1 474 ? 120.455 86.165 105.081 1.00 67.75 474 TRP B O 1
ATOM 7260 N N . ILE B 1 475 ? 120.678 87.012 103.003 1.00 65.50 475 ILE B N 1
ATOM 7261 C CA . ILE B 1 475 ? 120.542 85.703 102.362 1.00 65.50 475 ILE B CA 1
ATOM 7262 C C . ILE B 1 475 ? 121.877 85.207 101.843 1.00 65.50 475 ILE B C 1
ATOM 7263 O O . ILE B 1 475 ? 122.509 85.841 100.992 1.00 65.50 475 ILE B O 1
ATOM 7268 N N . ASN B 1 476 ? 122.292 84.057 102.340 1.00 68.65 476 ASN B N 1
ATOM 7269 C CA . ASN B 1 476 ? 123.545 83.424 101.975 1.00 68.65 476 ASN B CA 1
ATOM 7270 C C . ASN B 1 476 ? 124.736 84.350 102.102 1.00 68.65 476 ASN B C 1
ATOM 7271 O O . ASN B 1 476 ? 125.645 84.333 101.277 1.00 68.65 476 ASN B O 1
ATOM 7276 N N . THR B 1 477 ? 124.742 85.141 103.149 1.00 71.05 477 THR B N 1
ATOM 7277 C CA . THR B 1 477 ? 125.805 86.079 103.418 1.00 71.05 477 THR B CA 1
ATOM 7278 C C . THR B 1 477 ? 125.641 86.536 104.832 1.00 71.05 477 THR B C 1
ATOM 7279 O O . THR B 1 477 ? 124.598 86.303 105.438 1.00 71.05 477 THR B O 1
ATOM 7283 N N . TYR B 1 478 ? 126.662 87.153 105.386 1.00 74.92 478 TYR B N 1
ATOM 7284 C CA . TYR B 1 478 ? 126.476 87.709 106.710 1.00 74.92 478 TYR B CA 1
ATOM 7285 C C . TYR B 1 478 ? 127.462 88.836 106.921 1.00 74.92 478 TYR B C 1
ATOM 7286 O O . TYR B 1 478 ? 128.576 88.786 106.413 1.00 74.92 478 TYR B O 1
ATOM 7295 N N . ASN B 1 479 ? 127.045 89.852 107.670 1.00 77.04 479 ASN B N 1
ATOM 7296 C CA . ASN B 1 479 ? 127.877 90.999 108.014 1.00 77.04 479 ASN B CA 1
ATOM 7297 C C . ASN B 1 479 ? 128.353 91.693 106.754 1.00 77.04 479 ASN B C 1
ATOM 7298 O O . ASN B 1 479 ? 129.474 92.194 106.690 1.00 77.04 479 ASN B O 1
ATOM 7303 N N . ASP B 1 480 ? 127.504 91.719 105.751 1.00 75.92 480 ASP B N 1
ATOM 7304 C CA . ASP B 1 480 ? 127.837 92.274 104.463 1.00 75.92 480 ASP B CA 1
ATOM 7305 C C . ASP B 1 480 ? 127.221 93.660 104.307 1.00 75.92 480 ASP B C 1
ATOM 7306 O O . ASP B 1 480 ? 126.019 93.792 104.060 1.00 75.92 480 ASP B O 1
ATOM 7311 N N . PHE B 1 481 ? 128.040 94.693 104.474 1.00 72.90 481 PHE B N 1
ATOM 7312 C CA . PHE B 1 481 ? 127.583 96.077 104.469 1.00 72.90 481 PHE B CA 1
ATOM 7313 C C . PHE B 1 481 ? 127.882 96.825 103.183 1.00 72.90 481 PHE B C 1
ATOM 7314 O O . PHE B 1 481 ? 128.837 96.513 102.479 1.00 72.90 481 PHE B O 1
ATOM 7322 N N . HIS B 1 482 ? 127.056 97.825 102.892 1.00 72.63 482 HIS B N 1
ATOM 7323 C CA . HIS B 1 482 ? 127.208 98.679 101.722 1.00 72.63 482 HIS B CA 1
ATOM 7324 C C . HIS B 1 482 ? 126.588 100.010 102.050 1.00 72.63 482 HIS B C 1
ATOM 7325 O O . HIS B 1 482 ? 125.594 100.073 102.765 1.00 72.63 482 HIS B O 1
ATOM 7332 N N . HIS B 1 483 ? 127.170 101.085 101.560 1.00 71.65 483 HIS B N 1
ATOM 7333 C CA . HIS B 1 483 ? 126.660 102.388 101.921 1.00 71.65 483 HIS B CA 1
ATOM 7334 C C . HIS B 1 483 ? 125.250 102.703 101.460 1.00 71.65 483 HIS B C 1
ATOM 7335 O O . HIS B 1 483 ? 124.595 103.586 102.021 1.00 71.65 483 HIS B O 1
ATOM 7342 N N . ALA B 1 484 ? 124.760 102.028 100.452 1.00 69.85 484 ALA B N 1
ATOM 7343 C CA . ALA B 1 484 ? 123.430 102.323 99.983 1.00 69.85 484 ALA B CA 1
ATOM 7344 C C . ALA B 1 484 ? 122.335 101.599 100.746 1.00 69.85 484 ALA B C 1
ATOM 7345 O O . ALA B 1 484 ? 121.154 101.845 100.488 1.00 69.85 484 ALA B O 1
ATOM 7347 N N . VAL B 1 485 ? 122.668 100.726 101.679 1.00 67.32 485 VAL B N 1
ATOM 7348 C CA . VAL B 1 485 ? 121.645 99.916 102.315 1.00 67.32 485 VAL B CA 1
ATOM 7349 C C . VAL B 1 485 ? 121.395 100.330 103.771 1.00 67.32 485 VAL B C 1
ATOM 7350 O O . VAL B 1 485 ? 122.338 100.364 104.551 1.00 67.32 485 VAL B O 1
ATOM 7354 N N . PRO B 1 486 ? 120.145 100.600 104.171 1.00 66.87 486 PRO B N 1
ATOM 7355 C CA . PRO B 1 486 ? 119.749 101.032 105.505 1.00 66.87 486 PRO B CA 1
ATOM 7356 C C . PRO B 1 486 ? 119.908 99.939 106.541 1.00 66.87 486 PRO B C 1
ATOM 7357 O O . PRO B 1 486 ? 120.004 98.765 106.205 1.00 66.87 486 PRO B O 1
ATOM 7361 N N . PHE B 1 487 ? 119.928 100.346 107.810 1.00 70.15 487 PHE B N 1
ATOM 7362 C CA . PHE B 1 487 ? 120.136 99.452 108.954 1.00 70.15 487 PHE B CA 1
ATOM 7363 C C . PHE B 1 487 ? 119.566 100.025 110.261 1.00 70.15 487 PHE B C 1
ATOM 7364 O O . PHE B 1 487 ? 119.761 101.210 110.561 1.00 70.15 487 PHE B O 1
ATOM 7372 N N . GLY B 1 488 ? 118.831 99.192 111.011 1.00 73.12 488 GLY B N 1
ATOM 7373 C CA . GLY B 1 488 ? 118.217 99.534 112.307 1.00 73.12 488 GLY B CA 1
ATOM 7374 C C . GLY B 1 488 ? 117.167 98.478 112.646 1.00 73.12 488 GLY B C 1
ATOM 7375 O O . GLY B 1 488 ? 116.946 97.594 111.836 1.00 73.12 488 GLY B O 1
ATOM 7376 N N . GLY B 1 489 ? 116.789 98.490 113.922 1.00 74.67 489 GLY B N 1
ATOM 7377 C CA . GLY B 1 489 ? 115.882 97.561 114.558 1.00 74.67 489 GLY B CA 1
ATOM 7378 C C . GLY B 1 489 ? 114.401 97.817 114.481 1.00 74.67 489 GLY B C 1
ATOM 7379 O O . GLY B 1 489 ? 113.930 98.933 114.569 1.00 74.67 489 GLY B O 1
ATOM 7380 N N . PHE B 1 490 ? 113.689 96.701 114.341 1.00 75.48 490 PHE B N 1
ATOM 7381 C CA . PHE B 1 490 ? 112.241 96.607 114.130 1.00 75.48 490 PHE B CA 1
ATOM 7382 C C . PHE B 1 490 ? 111.259 97.091 115.202 1.00 75.48 490 PHE B C 1
ATOM 7383 O O . PHE B 1 490 ? 110.261 97.736 114.854 1.00 75.48 490 PHE B O 1
ATOM 7391 N N . ASN B 1 491 ? 111.370 96.640 116.451 1.00 76.76 491 ASN B N 1
ATOM 7392 C CA . ASN B 1 491 ? 110.362 97.068 117.423 1.00 76.76 491 ASN B CA 1
ATOM 7393 C C . ASN B 1 491 ? 110.890 97.711 118.695 1.00 76.76 491 ASN B C 1
ATOM 7394 O O . ASN B 1 491 ? 111.040 98.932 118.775 1.00 76.76 491 ASN B O 1
ATOM 7399 N N . ALA B 1 492 ? 111.182 96.874 119.677 1.00 73.14 492 ALA B N 1
ATOM 7400 C CA . ALA B 1 492 ? 111.683 97.337 120.923 1.00 73.14 492 ALA B CA 1
ATOM 7401 C C . ALA B 1 492 ? 113.074 97.845 120.740 1.00 73.14 492 ALA B C 1
ATOM 7402 O O . ALA B 1 492 ? 113.447 98.875 121.265 1.00 73.14 492 ALA B O 1
ATOM 7404 N N . SER B 1 493 ? 113.826 97.137 119.929 1.00 74.21 493 SER B N 1
ATOM 7405 C CA . SER B 1 493 ? 115.254 97.346 119.804 1.00 74.21 493 SER B CA 1
ATOM 7406 C C . SER B 1 493 ? 115.628 98.732 119.259 1.00 74.21 493 SER B C 1
ATOM 7407 O O . SER B 1 493 ? 116.802 99.109 119.310 1.00 74.21 493 SER B O 1
ATOM 7410 N N . GLY B 1 494 ? 114.700 99.496 118.682 1.00 71.93 494 GLY B N 1
ATOM 7411 C CA . GLY B 1 494 ? 115.140 100.805 118.226 1.00 71.93 494 GLY B CA 1
ATOM 7412 C C . GLY B 1 494 ? 114.140 101.666 117.476 1.00 71.93 494 GLY B C 1
ATOM 7413 O O . GLY B 1 494 ? 113.047 101.245 117.101 1.00 71.93 494 GLY B O 1
ATOM 7414 N N . LEU B 1 495 ? 114.546 102.910 117.284 1.00 70.59 495 LEU B N 1
ATOM 7415 C CA . LEU B 1 495 ? 113.756 103.910 116.601 1.00 70.59 495 LEU B CA 1
ATOM 7416 C C . LEU B 1 495 ? 114.630 104.722 115.651 1.00 70.59 495 LEU B C 1
ATOM 7417 O O . LEU B 1 495 ? 115.471 105.512 116.094 1.00 70.59 495 LEU B O 1
ATOM 7422 N N . GLY B 1 496 ? 114.426 104.585 114.349 1.00 71.86 496 GLY B N 1
ATOM 7423 C CA . GLY B 1 496 ? 115.252 105.318 113.388 1.00 71.86 496 GLY B CA 1
ATOM 7424 C C . GLY B 1 496 ? 116.224 104.427 112.628 1.00 71.86 496 GLY B C 1
ATOM 7425 O O . GLY B 1 496 ? 116.252 103.212 112.809 1.00 71.86 496 GLY B O 1
ATOM 7426 N N . ARG B 1 497 ? 116.974 105.032 111.706 1.00 72.87 497 ARG B N 1
ATOM 7427 C CA . ARG B 1 497 ? 117.877 104.306 110.822 1.00 72.87 497 ARG B CA 1
ATOM 7428 C C . ARG B 1 497 ? 119.221 104.992 110.691 1.00 72.87 497 ARG B C 1
ATOM 7429 O O . ARG B 1 497 ? 119.305 106.218 110.649 1.00 72.87 497 ARG B O 1
ATOM 7437 N N . GLU B 1 498 ? 120.271 104.184 110.638 1.00 75.81 498 GLU B N 1
ATOM 7438 C CA . GLU B 1 498 ? 121.634 104.692 110.577 1.00 75.81 498 GLU B CA 1
ATOM 7439 C C . GLU B 1 498 ? 122.179 105.061 109.208 1.00 75.81 498 GLU B C 1
ATOM 7440 O O . GLU B 1 498 ? 122.984 105.983 109.099 1.00 75.81 498 GLU B O 1
ATOM 7446 N N . MET B 1 499 ? 121.788 104.361 108.159 1.00 76.41 499 MET B N 1
ATOM 7447 C CA . MET B 1 499 ? 122.425 104.589 106.868 1.00 76.41 499 MET B CA 1
ATOM 7448 C C . MET B 1 499 ? 121.490 104.740 105.695 1.00 76.41 499 MET B C 1
ATOM 7449 O O . MET B 1 499 ? 120.292 104.480 105.783 1.00 76.41 499 MET B O 1
ATOM 7454 N N . SER B 1 500 ? 122.086 105.200 104.603 1.00 75.74 500 SER B N 1
ATOM 7455 C CA . SER B 1 500 ? 121.472 105.360 103.299 1.00 75.74 500 SER B CA 1
ATOM 7456 C C . SER B 1 500 ? 120.574 106.571 103.239 1.00 75.74 500 SER B C 1
ATOM 7457 O O . SER B 1 500 ? 120.507 107.377 104.159 1.00 75.74 500 SER B O 1
ATOM 7460 N N . VAL B 1 501 ? 119.853 106.706 102.149 1.00 76.05 501 VAL B N 1
ATOM 7461 C CA . VAL B 1 501 ? 119.100 107.936 101.944 1.00 76.05 501 VAL B CA 1
ATOM 7462 C C . VAL B 1 501 ? 118.018 108.188 102.959 1.00 76.05 501 VAL B C 1
ATOM 7463 O O . VAL B 1 501 ? 117.785 109.331 103.351 1.00 76.05 501 VAL B O 1
ATOM 7467 N N . ASP B 1 502 ? 117.387 107.143 103.430 1.00 79.79 502 ASP B N 1
ATOM 7468 C CA . ASP B 1 502 ? 116.286 107.260 104.350 1.00 79.79 502 ASP B CA 1
ATOM 7469 C C . ASP B 1 502 ? 116.741 107.772 105.696 1.00 79.79 502 ASP B C 1
ATOM 7470 O O . ASP B 1 502 ? 115.946 108.258 106.495 1.00 79.79 502 ASP B O 1
ATOM 7475 N N . ALA B 1 503 ? 118.026 107.691 105.969 1.00 76.48 503 ALA B N 1
ATOM 7476 C CA . ALA B 1 503 ? 118.535 108.142 107.241 1.00 76.48 503 ALA B CA 1
ATOM 7477 C C . ALA B 1 503 ? 118.262 109.623 107.427 1.00 76.48 503 ALA B C 1
ATOM 7478 O O . ALA B 1 503 ? 118.039 110.078 108.553 1.00 76.48 503 ALA B O 1
ATOM 7480 N N . LEU B 1 504 ? 118.229 110.376 106.323 1.00 74.89 504 LEU B N 1
ATOM 7481 C CA . LEU B 1 504 ? 118.100 111.818 106.357 1.00 74.89 504 LEU B CA 1
ATOM 7482 C C . LEU B 1 504 ? 116.750 112.280 106.827 1.00 74.89 504 LEU B C 1
ATOM 7483 O O . LEU B 1 504 ? 116.591 113.440 107.205 1.00 74.89 504 LEU B O 1
ATOM 7488 N N . GLN B 1 505 ? 115.784 111.392 106.849 1.00 73.10 505 GLN B N 1
ATOM 7489 C CA . GLN B 1 505 ? 114.455 111.772 107.243 1.00 73.10 505 GLN B CA 1
ATOM 7490 C C . GLN B 1 505 ? 114.397 112.261 108.664 1.00 73.10 505 GLN B C 1
ATOM 7491 O O . GLN B 1 505 ? 113.531 113.059 108.997 1.00 73.10 505 GLN B O 1
ATOM 7497 N N . ASN B 1 506 ? 115.313 111.834 109.515 1.00 69.38 506 ASN B N 1
ATOM 7498 C CA . ASN B 1 506 ? 115.210 112.251 110.894 1.00 69.38 506 ASN B CA 1
ATOM 7499 C C . ASN B 1 506 ? 116.056 113.453 111.256 1.00 69.38 506 ASN B C 1
ATOM 7500 O O . ASN B 1 506 ? 116.213 113.759 112.441 1.00 69.38 506 ASN B O 1
ATOM 7505 N N . TYR B 1 507 ? 116.592 114.151 110.271 1.00 68.35 507 TYR B N 1
ATOM 7506 C CA . TYR B 1 507 ? 117.367 115.345 110.541 1.00 68.35 507 TYR B CA 1
ATOM 7507 C C . TYR B 1 507 ? 116.686 116.583 110.001 1.00 68.35 507 TYR B C 1
ATOM 7508 O O . TYR B 1 507 ? 117.213 117.704 110.110 1.00 68.35 507 TYR B O 1
ATOM 7517 N N . LEU B 1 508 ? 115.528 116.366 109.404 1.00 66.71 508 LEU B N 1
ATOM 7518 C CA . LEU B 1 508 ? 114.759 117.380 108.722 1.00 66.71 508 LEU B CA 1
ATOM 7519 C C . LEU B 1 508 ? 113.319 117.444 109.137 1.00 66.71 508 LEU B C 1
ATOM 7520 O O . LEU B 1 508 ? 112.721 116.446 109.523 1.00 66.71 508 LEU B O 1
ATOM 7525 N N . GLN B 1 509 ? 112.734 118.615 108.986 1.00 69.74 509 GLN B N 1
ATOM 7526 C CA . GLN B 1 509 ? 111.306 118.743 109.201 1.00 69.74 509 GLN B CA 1
ATOM 7527 C C . GLN B 1 509 ? 110.693 119.554 108.096 1.00 69.74 509 GLN B C 1
ATOM 7528 O O . GLN B 1 509 ? 111.390 120.304 107.417 1.00 69.74 509 GLN B O 1
ATOM 7534 N N . VAL B 1 510 ? 109.395 119.385 107.890 1.00 64.12 510 VAL B N 1
ATOM 7535 C CA . VAL B 1 510 ? 108.732 120.052 106.787 1.00 64.12 510 VAL B CA 1
ATOM 7536 C C . VAL B 1 510 ? 107.851 121.229 107.121 1.00 64.12 510 VAL B C 1
ATOM 7537 O O . VAL B 1 510 ? 106.981 121.178 107.986 1.00 64.12 510 VAL B O 1
ATOM 7541 N N . LYS B 1 511 ? 108.093 122.290 106.392 1.00 63.32 511 LYS B N 1
ATOM 7542 C CA . LYS B 1 511 ? 107.363 123.530 106.465 1.00 63.32 511 LYS B CA 1
ATOM 7543 C C . LYS B 1 511 ? 106.436 123.621 105.286 1.00 63.32 511 LYS B C 1
ATOM 7544 O O . LYS B 1 511 ? 106.795 123.190 104.194 1.00 63.32 511 LYS B O 1
ATOM 7550 N N . ALA B 1 512 ? 105.267 124.223 105.454 1.00 62.46 512 ALA B N 1
ATOM 7551 C CA . ALA B 1 512 ? 104.418 124.379 104.280 1.00 62.46 512 ALA B CA 1
ATOM 7552 C C . ALA B 1 512 ? 103.849 125.764 104.173 1.00 62.46 512 ALA B C 1
ATOM 7553 O O . ALA B 1 512 ? 103.480 126.381 105.169 1.00 62.46 512 ALA B O 1
ATOM 7555 N N . VAL B 1 513 ? 103.775 126.234 102.946 1.00 62.20 513 VAL B N 1
ATOM 7556 C CA . VAL B 1 513 ? 103.294 127.561 102.651 1.00 62.20 513 VAL B CA 1
ATOM 7557 C C . VAL B 1 513 ? 102.175 127.499 101.658 1.00 62.20 513 VAL B C 1
ATOM 7558 O O . VAL B 1 513 ? 102.275 126.800 100.654 1.00 62.20 513 VAL B O 1
ATOM 7562 N N . ARG B 1 514 ? 101.102 128.204 101.937 1.00 63.60 514 ARG B N 1
ATOM 7563 C CA . ARG B 1 514 ? 99.988 128.216 101.021 1.00 63.60 514 ARG B CA 1
ATOM 7564 C C . ARG B 1 514 ? 99.626 129.640 100.744 1.00 63.60 514 ARG B C 1
ATOM 7565 O O . ARG B 1 514 ? 99.618 130.473 101.648 1.00 63.60 514 ARG B O 1
ATOM 7573 N N . ALA B 1 515 ? 99.304 129.924 99.506 1.00 63.59 515 ALA B N 1
ATOM 7574 C CA . ALA B 1 515 ? 98.984 131.289 99.175 1.00 63.59 515 ALA B CA 1
ATOM 7575 C C . ALA B 1 515 ? 97.803 131.390 98.273 1.00 63.59 515 ALA B C 1
ATOM 7576 O O . ALA B 1 515 ? 97.635 130.591 97.351 1.00 63.59 515 ALA B O 1
ATOM 7578 N N . LYS B 1 516 ? 96.995 132.399 98.530 1.00 67.22 516 LYS B N 1
ATOM 7579 C CA . LYS B 1 516 ? 95.832 132.657 97.713 1.00 67.22 516 LYS B CA 1
ATOM 7580 C C . LYS B 1 516 ? 96.082 133.772 96.742 1.00 67.22 516 LYS B C 1
ATOM 7581 O O . LYS B 1 516 ? 96.577 134.833 97.113 1.00 67.22 516 LYS B O 1
ATOM 7587 N N . LEU B 1 517 ? 95.731 133.513 95.506 1.00 82.05 517 LEU B N 1
ATOM 7588 C CA . LEU B 1 517 ? 95.848 134.435 94.407 1.00 82.05 517 LEU B CA 1
ATOM 7589 C C . LEU B 1 517 ? 94.499 134.997 94.012 1.00 82.05 517 LEU B C 1
ATOM 7590 O O . LEU B 1 517 ? 93.602 134.255 93.628 1.00 82.05 517 LEU B O 1
ATOM 7595 N N . ASP B 1 518 ? 94.367 136.315 94.046 1.00 94.90 518 ASP B N 1
ATOM 7596 C CA . ASP B 1 518 ? 93.094 136.941 93.682 1.00 94.90 518 ASP B CA 1
ATOM 7597 C C . ASP B 1 518 ? 92.653 136.647 92.255 1.00 94.90 518 ASP B C 1
ATOM 7598 O O . ASP B 1 518 ? 91.455 136.518 91.986 1.00 94.90 518 ASP B O 1
ATOM 7603 N N . GLU B 1 519 ? 93.605 136.579 91.340 1.00 97.71 519 GLU B N 1
ATOM 7604 C CA . GLU B 1 519 ? 93.323 136.368 89.933 1.00 97.71 519 GLU B CA 1
ATOM 7605 C C . GLU B 1 519 ? 94.539 135.830 89.199 1.00 97.71 519 GLU B C 1
ATOM 7606 O O . GLU B 1 519 ? 95.569 136.499 89.164 1.00 97.71 519 GLU B O 1
ATOM 7613 N N . SER C 1 25 ? 67.738 106.999 56.801 1.00 113.18 25 SER C N 1
ATOM 7614 C CA . SER C 1 25 ? 68.596 106.209 55.930 1.00 113.18 25 SER C CA 1
ATOM 7615 C C . SER C 1 25 ? 68.295 104.761 56.123 1.00 113.18 25 SER C C 1
ATOM 7616 O O . SER C 1 25 ? 68.980 103.882 55.604 1.00 113.18 25 SER C O 1
ATOM 7619 N N . HIS C 1 26 ? 67.238 104.545 56.890 1.00 113.96 26 HIS C N 1
ATOM 7620 C CA . HIS C 1 26 ? 66.732 103.243 57.307 1.00 113.96 26 HIS C CA 1
ATOM 7621 C C . HIS C 1 26 ? 67.632 102.587 58.340 1.00 113.96 26 HIS C C 1
ATOM 7622 O O . HIS C 1 26 ? 67.575 101.376 58.555 1.00 113.96 26 HIS C O 1
ATOM 7629 N N . LEU C 1 27 ? 68.433 103.404 59.013 1.00 106.25 27 LEU C N 1
ATOM 7630 C CA . LEU C 1 27 ? 69.278 102.969 60.116 1.00 106.25 27 LEU C CA 1
ATOM 7631 C C . LEU C 1 27 ? 68.976 103.787 61.370 1.00 106.25 27 LEU C C 1
ATOM 7632 O O . LEU C 1 27 ? 69.526 104.883 61.538 1.00 106.25 27 LEU C O 1
ATOM 7637 N N . PRO C 1 28 ? 68.073 103.306 62.227 1.00 104.04 28 PRO C N 1
ATOM 7638 C CA . PRO C 1 28 ? 67.673 103.925 63.474 1.00 104.04 28 PRO C CA 1
ATOM 7639 C C . PRO C 1 28 ? 68.876 103.984 64.376 1.00 104.04 28 PRO C C 1
ATOM 7640 O O . PRO C 1 28 ? 69.776 103.164 64.242 1.00 104.04 28 PRO C O 1
ATOM 7644 N N . MET C 1 29 ? 68.885 104.909 65.322 1.00 103.43 29 MET C N 1
ATOM 7645 C CA . MET C 1 29 ? 70.006 104.962 66.253 1.00 103.43 29 MET C CA 1
ATOM 7646 C C . MET C 1 29 ? 70.225 103.680 67.044 1.00 103.43 29 MET C C 1
ATOM 7647 O O . MET C 1 29 ? 71.350 103.440 67.491 1.00 103.43 29 MET C O 1
ATOM 7652 N N . THR C 1 30 ? 69.192 102.876 67.299 1.00 99.95 30 THR C N 1
ATOM 7653 C CA . THR C 1 30 ? 69.452 101.631 68.002 1.00 99.95 30 THR C CA 1
ATOM 7654 C C . THR C 1 30 ? 68.779 100.471 67.313 1.00 99.95 30 THR C C 1
ATOM 7655 O O . THR C 1 30 ? 67.740 100.628 66.672 1.00 99.95 30 THR C O 1
ATOM 7659 N N . VAL C 1 31 ? 69.341 99.289 67.519 1.00 101.63 31 VAL C N 1
ATOM 7660 C CA . VAL C 1 31 ? 68.759 98.063 67.008 1.00 101.63 31 VAL C CA 1
ATOM 7661 C C . VAL C 1 31 ? 68.685 96.984 68.093 1.00 101.63 31 VAL C C 1
ATOM 7662 O O . VAL C 1 31 ? 69.641 96.810 68.851 1.00 101.63 31 VAL C O 1
ATOM 7666 N N . PRO C 1 32 ? 67.550 96.321 68.285 1.00 101.62 32 PRO C N 1
ATOM 7667 C CA . PRO C 1 32 ? 67.440 95.169 69.164 1.00 101.62 32 PRO C CA 1
ATOM 7668 C C . PRO C 1 32 ? 68.300 94.016 68.680 1.00 101.62 32 PRO C C 1
ATOM 7669 O O . PRO C 1 32 ? 68.139 93.572 67.544 1.00 101.62 32 PRO C O 1
ATOM 7673 N N . ILE C 1 33 ? 69.091 93.450 69.573 1.00 102.16 33 ILE C N 1
ATOM 7674 C CA . ILE C 1 33 ? 69.928 92.298 69.298 1.00 102.16 33 ILE C CA 1
ATOM 7675 C C . ILE C 1 33 ? 69.569 91.165 70.240 1.00 102.16 33 ILE C C 1
ATOM 7676 O O . ILE C 1 33 ? 69.467 91.355 71.457 1.00 102.16 33 ILE C O 1
ATOM 7681 N N . LYS C 1 34 ? 69.366 89.986 69.697 1.00 102.36 34 LYS C N 1
ATOM 7682 C CA . LYS C 1 34 ? 69.081 88.858 70.556 1.00 102.36 34 LYS C CA 1
ATOM 7683 C C . LYS C 1 34 ? 70.362 88.107 70.803 1.00 102.36 34 LYS C C 1
ATOM 7684 O O . LYS C 1 34 ? 71.044 87.724 69.854 1.00 102.36 34 LYS C O 1
ATOM 7690 N N . LEU C 1 35 ? 70.687 87.880 72.062 1.00 104.09 35 LEU C N 1
ATOM 7691 C CA . LEU C 1 35 ? 71.890 87.144 72.366 1.00 104.09 35 LEU C CA 1
ATOM 7692 C C . LEU C 1 35 ? 71.510 85.681 72.651 1.00 104.09 35 LEU C C 1
ATOM 7693 O O . LEU C 1 35 ? 70.569 85.427 73.417 1.00 104.09 35 LEU C O 1
ATOM 7698 N N . PRO C 1 36 ? 72.350 84.739 72.184 1.00 104.99 36 PRO C N 1
ATOM 7699 C CA . PRO C 1 36 ? 72.165 83.288 72.219 1.00 104.99 36 PRO C CA 1
ATOM 7700 C C . PRO C 1 36 ? 72.032 82.691 73.592 1.00 104.99 36 PRO C C 1
ATOM 7701 O O . PRO C 1 36 ? 71.634 81.533 73.721 1.00 104.99 36 PRO C O 1
ATOM 7705 N N . ASN C 1 37 ? 72.365 83.441 74.616 1.00 106.15 37 ASN C N 1
ATOM 7706 C CA . ASN C 1 37 ? 72.270 82.923 75.945 1.00 106.15 37 ASN C CA 1
ATOM 7707 C C . ASN C 1 37 ? 71.250 83.653 76.791 1.00 106.15 37 ASN C C 1
ATOM 7708 O O . ASN C 1 37 ? 71.417 83.772 78.003 1.00 106.15 37 ASN C O 1
ATOM 7713 N N . GLY C 1 38 ? 70.118 83.987 76.175 1.00 104.08 38 GLY C N 1
ATOM 7714 C CA . GLY C 1 38 ? 68.979 84.532 76.896 1.00 104.08 38 GLY C CA 1
ATOM 7715 C C . GLY C 1 38 ? 69.028 86.004 77.242 1.00 104.08 38 GLY C C 1
ATOM 7716 O O . GLY C 1 38 ? 68.412 86.427 78.220 1.00 104.08 38 GLY C O 1
ATOM 7717 N N . LEU C 1 39 ? 69.765 86.801 76.498 1.00 104.64 39 LEU C N 1
ATOM 7718 C CA . LEU C 1 39 ? 69.817 88.208 76.864 1.00 104.64 39 LEU C CA 1
ATOM 7719 C C . LEU C 1 39 ? 69.235 89.143 75.816 1.00 104.64 39 LEU C C 1
ATOM 7720 O O . LEU C 1 39 ? 69.404 88.967 74.604 1.00 104.64 39 LEU C O 1
ATOM 7725 N N . GLU C 1 40 ? 68.551 90.160 76.313 1.00 107.27 40 GLU C N 1
ATOM 7726 C CA . GLU C 1 40 ? 68.001 91.224 75.487 1.00 107.27 40 GLU C CA 1
ATOM 7727 C C . GLU C 1 40 ? 68.969 92.380 75.480 1.00 107.27 40 GLU C C 1
ATOM 7728 O O . GLU C 1 40 ? 69.281 92.932 76.533 1.00 107.27 40 GLU C O 1
ATOM 7734 N N . TYR C 1 41 ? 69.454 92.747 74.317 1.00 102.08 41 TYR C N 1
ATOM 7735 C CA . TYR C 1 41 ? 70.431 93.806 74.249 1.00 102.08 41 TYR C CA 1
ATOM 7736 C C . TYR C 1 41 ? 70.120 94.884 73.225 1.00 102.08 41 TYR C C 1
ATOM 7737 O O . TYR C 1 41 ? 69.803 94.598 72.072 1.00 102.08 41 TYR C O 1
ATOM 7746 N N . GLU C 1 42 ? 70.174 96.137 73.640 1.00 101.38 42 GLU C N 1
ATOM 7747 C CA . GLU C 1 42 ? 69.940 97.206 72.681 1.00 101.38 42 GLU C CA 1
ATOM 7748 C C . GLU C 1 42 ? 71.268 97.808 72.256 1.00 101.38 42 GLU C C 1
ATOM 7749 O O . GLU C 1 42 ? 72.011 98.325 73.089 1.00 101.38 42 GLU C O 1
ATOM 7755 N N . GLN C 1 43 ? 71.571 97.726 70.964 1.00 97.80 43 GLN C N 1
ATOM 7756 C CA . GLN C 1 43 ? 72.849 98.194 70.439 1.00 97.80 43 GLN C CA 1
ATOM 7757 C C . GLN C 1 43 ? 72.752 99.532 69.726 1.00 97.80 43 GLN C C 1
ATOM 7758 O O . GLN C 1 43 ? 71.972 99.649 68.782 1.00 97.80 43 GLN C O 1
ATOM 7764 N N . PRO C 1 44 ? 73.469 100.562 70.157 1.00 92.73 44 PRO C N 1
ATOM 7765 C CA . PRO C 1 44 ? 73.499 101.858 69.509 1.00 92.73 44 PRO C CA 1
ATOM 7766 C C . PRO C 1 44 ? 74.366 101.880 68.273 1.00 92.73 44 PRO C C 1
ATOM 7767 O O . PRO C 1 44 ? 75.325 101.114 68.148 1.00 92.73 44 PRO C O 1
ATOM 7771 N N . THR C 1 45 ? 74.081 102.833 67.399 1.00 96.39 45 THR C N 1
ATOM 7772 C CA . THR C 1 45 ? 74.948 103.119 66.270 1.00 96.39 45 THR C CA 1
ATOM 7773 C C . THR C 1 45 ? 75.213 104.607 66.186 1.00 96.39 45 THR C C 1
ATOM 7774 O O . THR C 1 45 ? 74.766 105.383 67.027 1.00 96.39 45 THR C O 1
ATOM 7778 N N . GLY C 1 46 ? 75.959 104.992 65.169 1.00 94.00 46 GLY C N 1
ATOM 7779 C CA . GLY C 1 46 ? 76.348 106.369 64.950 1.00 94.00 46 GLY C CA 1
ATOM 7780 C C . GLY C 1 46 ? 77.687 106.653 65.597 1.00 94.00 46 GLY C C 1
ATOM 7781 O O . GLY C 1 46 ? 78.324 105.768 66.166 1.00 94.00 46 GLY C O 1
ATOM 7782 N N . LEU C 1 47 ? 78.140 107.882 65.470 1.00 89.30 47 LEU C N 1
ATOM 7783 C CA . LEU C 1 47 ? 79.421 108.284 66.009 1.00 89.30 47 LEU C CA 1
ATOM 7784 C C . LEU C 1 47 ? 79.133 108.952 67.325 1.00 89.30 47 LEU C C 1
ATOM 7785 O O . LEU C 1 47 ? 77.999 109.366 67.551 1.00 89.30 47 LEU C O 1
ATOM 7790 N N . PHE C 1 48 ? 80.113 109.037 68.222 1.00 81.95 48 PHE C N 1
ATOM 7791 C CA . PHE C 1 48 ? 79.826 109.663 69.510 1.00 81.95 48 PHE C CA 1
ATOM 7792 C C . PHE C 1 48 ? 80.627 110.934 69.705 1.00 81.95 48 PHE C C 1
ATOM 7793 O O . PHE C 1 48 ? 81.833 110.904 69.977 1.00 81.95 48 PHE C O 1
ATOM 7801 N N . ILE C 1 49 ? 79.966 112.060 69.496 1.00 79.44 49 ILE C N 1
ATOM 7802 C CA . ILE C 1 49 ? 80.629 113.356 69.543 1.00 79.44 49 ILE C CA 1
ATOM 7803 C C . ILE C 1 49 ? 79.846 114.311 70.429 1.00 79.44 49 ILE C C 1
ATOM 7804 O O . ILE C 1 49 ? 78.635 114.421 70.294 1.00 79.44 49 ILE C O 1
ATOM 7809 N N . ASN C 1 50 ? 80.523 114.960 71.375 1.00 79.15 50 ASN C N 1
ATOM 7810 C CA . ASN C 1 50 ? 79.886 115.880 72.332 1.00 79.15 50 ASN C CA 1
ATOM 7811 C C . ASN C 1 50 ? 78.759 115.210 73.091 1.00 79.15 50 ASN C C 1
ATOM 7812 O O . ASN C 1 50 ? 77.733 115.821 73.370 1.00 79.15 50 ASN C O 1
ATOM 7817 N N . ASN C 1 51 ? 78.984 113.954 73.437 1.00 83.61 51 ASN C N 1
ATOM 7818 C CA . ASN C 1 51 ? 78.051 113.087 74.131 1.00 83.61 51 ASN C CA 1
ATOM 7819 C C . ASN C 1 51 ? 76.744 112.830 73.371 1.00 83.61 51 ASN C C 1
ATOM 7820 O O . ASN C 1 51 ? 75.739 112.467 73.987 1.00 83.61 51 ASN C O 1
ATOM 7825 N N . LYS C 1 52 ? 76.756 112.910 72.040 1.00 81.93 52 LYS C N 1
ATOM 7826 C CA . LYS C 1 52 ? 75.565 112.626 71.259 1.00 81.93 52 LYS C CA 1
ATOM 7827 C C . LYS C 1 52 ? 75.830 111.535 70.245 1.00 81.93 52 LYS C C 1
ATOM 7828 O O . LYS C 1 52 ? 76.927 111.439 69.694 1.00 81.93 52 LYS C O 1
ATOM 7834 N N . PHE C 1 53 ? 74.813 110.745 69.946 1.00 85.55 53 PHE C N 1
ATOM 7835 C CA . PHE C 1 53 ? 74.936 109.759 68.890 1.00 85.55 53 PHE C CA 1
ATOM 7836 C C . PHE C 1 53 ? 74.421 110.337 67.605 1.00 85.55 53 PHE C C 1
ATOM 7837 O O . PHE C 1 53 ? 73.266 110.755 67.542 1.00 85.55 53 PHE C O 1
ATOM 7845 N N . VAL C 1 54 ? 75.277 110.398 66.595 1.00 93.21 54 VAL C N 1
ATOM 7846 C CA . VAL C 1 54 ? 74.873 111.008 65.336 1.00 93.21 54 VAL C CA 1
ATOM 7847 C C . VAL C 1 54 ? 75.178 110.124 64.124 1.00 93.21 54 VAL C C 1
ATOM 7848 O O . VAL C 1 54 ? 76.122 109.335 64.163 1.00 93.21 54 VAL C O 1
ATOM 7852 N N . PRO C 1 55 ? 74.428 110.251 63.027 1.00 97.13 55 PRO C N 1
ATOM 7853 C CA . PRO C 1 55 ? 74.689 109.569 61.772 1.00 97.13 55 PRO C CA 1
ATOM 7854 C C . PRO C 1 55 ? 75.896 110.202 61.127 1.00 97.13 55 PRO C C 1
ATOM 7855 O O . PRO C 1 55 ? 76.152 111.381 61.354 1.00 97.13 55 PRO C O 1
ATOM 7859 N N . SER C 1 56 ? 76.605 109.427 60.315 1.00 100.87 56 SER C N 1
ATOM 7860 C CA . SER C 1 56 ? 77.760 109.885 59.543 1.00 100.87 56 SER C CA 1
ATOM 7861 C C . SER C 1 56 ? 77.355 110.890 58.469 1.00 100.87 56 SER C C 1
ATOM 7862 O O . SER C 1 56 ? 76.313 110.733 57.826 1.00 100.87 56 SER C O 1
ATOM 7865 N N . LYS C 1 57 ? 78.184 111.912 58.241 1.00 99.23 57 LYS C N 1
ATOM 7866 C CA . LYS C 1 57 ? 77.832 112.969 57.281 1.00 99.23 57 LYS C CA 1
ATOM 7867 C C . LYS C 1 57 ? 77.601 112.519 55.847 1.00 99.23 57 LYS C C 1
ATOM 7868 O O . LYS C 1 57 ? 76.782 113.109 55.143 1.00 99.23 57 LYS C O 1
ATOM 7874 N N . GLN C 1 58 ? 78.302 111.500 55.394 1.00 102.24 58 GLN C N 1
ATOM 7875 C CA . GLN C 1 58 ? 78.155 111.053 54.019 1.00 102.24 58 GLN C CA 1
ATOM 7876 C C . GLN C 1 58 ? 77.167 109.908 53.857 1.00 102.24 58 GLN C C 1
ATOM 7877 O O . GLN C 1 58 ? 77.053 109.348 52.769 1.00 102.24 58 GLN C O 1
ATOM 7883 N N . ASN C 1 59 ? 76.489 109.533 54.933 1.00 103.24 59 ASN C N 1
ATOM 7884 C CA . ASN C 1 59 ? 75.504 108.461 54.927 1.00 103.24 59 ASN C CA 1
ATOM 7885 C C . ASN C 1 59 ? 75.987 107.109 54.398 1.00 103.24 59 ASN C C 1
ATOM 7886 O O . ASN C 1 59 ? 75.277 106.445 53.646 1.00 103.24 59 ASN C O 1
ATOM 7891 N N . LYS C 1 60 ? 77.170 106.680 54.791 1.00 98.48 60 LYS C N 1
ATOM 7892 C CA . LYS C 1 60 ? 77.698 105.395 54.364 1.00 98.48 60 LYS C CA 1
ATOM 7893 C C . LYS C 1 60 ? 77.584 104.403 55.491 1.00 98.48 60 LYS C C 1
ATOM 7894 O O . LYS C 1 60 ? 77.528 104.802 56.653 1.00 98.48 60 LYS C O 1
ATOM 7900 N N . THR C 1 61 ? 77.604 103.107 55.166 1.00 94.45 61 THR C N 1
ATOM 7901 C CA . THR C 1 61 ? 77.424 102.034 56.153 1.00 94.45 61 THR C CA 1
ATOM 7902 C C . THR C 1 61 ? 78.176 100.739 55.864 1.00 94.45 61 THR C C 1
ATOM 7903 O O . THR C 1 6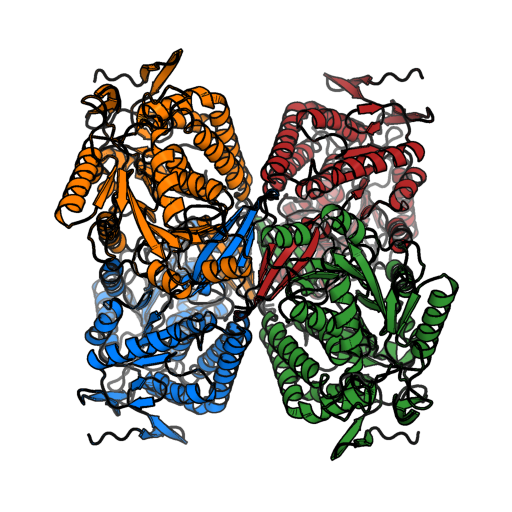1 ? 78.529 100.478 54.725 1.00 94.45 61 THR C O 1
ATOM 7907 N N . PHE C 1 62 ? 78.405 99.906 56.879 1.00 95.97 62 PHE C N 1
ATOM 7908 C CA . PHE C 1 62 ? 79.096 98.654 56.621 1.00 95.97 62 PHE C CA 1
ATOM 7909 C C . PHE C 1 62 ? 78.631 97.541 57.501 1.00 95.97 62 PHE C C 1
ATOM 7910 O O . PHE C 1 62 ? 78.171 97.783 58.575 1.00 95.97 62 PHE C O 1
ATOM 7918 N N . GLU C 1 63 ? 78.848 96.313 57.089 1.00 100.49 63 GLU C N 1
ATOM 7919 C CA . GLU C 1 63 ? 78.296 95.191 57.824 1.00 100.49 63 GLU C CA 1
ATOM 7920 C C . GLU C 1 63 ? 79.198 94.450 58.766 1.00 100.49 63 GLU C C 1
ATOM 7921 O O . GLU C 1 63 ? 80.305 94.071 58.432 1.00 100.49 63 GLU C O 1
ATOM 7927 N N . VAL C 1 64 ? 78.663 94.240 59.949 1.00 102.38 64 VAL C N 1
ATOM 7928 C CA . VAL C 1 64 ? 79.289 93.539 61.069 1.00 102.38 64 VAL C CA 1
ATOM 7929 C C . VAL C 1 64 ? 78.985 92.058 61.050 1.00 102.38 64 VAL C C 1
ATOM 7930 O O . VAL C 1 64 ? 77.813 91.669 61.119 1.00 102.38 64 VAL C O 1
ATOM 7934 N N . ILE C 1 65 ? 80.039 91.236 61.022 1.00 105.36 65 ILE C N 1
ATOM 7935 C CA . ILE C 1 65 ? 79.920 89.780 60.897 1.00 105.36 65 ILE C CA 1
ATOM 7936 C C . ILE C 1 65 ? 80.370 88.966 62.114 1.00 105.36 65 ILE C C 1
ATOM 7937 O O . ILE C 1 65 ? 81.448 89.189 62.659 1.00 105.36 65 ILE C O 1
ATOM 7942 N N . ASN C 1 66 ? 79.550 87.973 62.484 1.00 107.07 66 ASN C N 1
ATOM 7943 C CA . ASN C 1 66 ? 79.754 87.005 63.562 1.00 107.07 66 ASN C CA 1
ATOM 7944 C C . ASN C 1 66 ? 80.765 85.908 63.196 1.00 107.07 66 ASN C C 1
ATOM 7945 O O . ASN C 1 66 ? 80.456 85.055 62.349 1.00 107.07 66 ASN C O 1
ATOM 7950 N N . PRO C 1 67 ? 81.931 85.867 63.871 1.00 107.38 67 PRO C N 1
ATOM 7951 C CA . PRO C 1 67 ? 83.082 85.013 63.582 1.00 107.38 67 PRO C CA 1
ATOM 7952 C C . PRO C 1 67 ? 82.853 83.528 63.697 1.00 107.38 67 PRO C C 1
ATOM 7953 O O . PRO C 1 67 ? 83.685 82.743 63.216 1.00 107.38 67 PRO C O 1
ATOM 7957 N N . SER C 1 68 ? 81.798 83.097 64.364 1.00 111.02 68 SER C N 1
ATOM 7958 C CA . SER C 1 68 ? 81.616 81.672 64.425 1.00 111.02 68 SER C CA 1
ATOM 7959 C C . SER C 1 68 ? 80.197 81.320 64.128 1.00 111.02 68 SER C C 1
ATOM 7960 O O . SER C 1 68 ? 79.665 80.329 64.625 1.00 111.02 68 SER C O 1
ATOM 7963 N N . THR C 1 69 ? 79.607 82.088 63.232 1.00 111.36 69 THR C N 1
ATOM 7964 C CA . THR C 1 69 ? 78.287 81.804 62.738 1.00 111.36 69 THR C CA 1
ATOM 7965 C C . THR C 1 69 ? 78.422 81.973 61.266 1.00 111.36 69 THR C C 1
ATOM 7966 O O . THR C 1 69 ? 77.699 81.363 60.477 1.00 111.36 69 THR C O 1
ATOM 7970 N N . GLU C 1 70 ? 79.379 82.841 60.926 1.00 114.55 70 GLU C N 1
ATOM 7971 C CA . GLU C 1 70 ? 79.615 83.318 59.579 1.00 114.55 70 GLU C CA 1
ATOM 7972 C C . GLU C 1 70 ? 78.382 84.045 59.118 1.00 114.55 70 GLU C C 1
ATOM 7973 O O . GLU C 1 70 ? 77.852 83.770 58.045 1.00 114.55 70 GLU C O 1
ATOM 7979 N N . GLU C 1 71 ? 77.928 84.988 59.937 1.00 114.40 71 GLU C N 1
ATOM 7980 C CA . GLU C 1 71 ? 76.701 85.692 59.596 1.00 114.40 71 GLU C CA 1
ATOM 7981 C C . GLU C 1 71 ? 76.581 87.106 60.131 1.00 114.40 71 GLU C C 1
ATOM 7982 O O . GLU C 1 71 ? 77.153 87.470 61.150 1.00 114.40 71 GLU C O 1
ATOM 7988 N N . GLU C 1 72 ? 75.801 87.890 59.423 1.00 110.37 72 GLU C N 1
ATOM 7989 C CA . GLU C 1 72 ? 75.507 89.264 59.755 1.00 110.37 72 GLU C CA 1
ATOM 7990 C C . GLU C 1 72 ? 74.853 89.476 61.098 1.00 110.37 72 GLU C C 1
ATOM 7991 O O . GLU C 1 72 ? 73.877 88.817 61.448 1.00 110.37 72 GLU C O 1
ATOM 7997 N N . ILE C 1 73 ? 75.379 90.450 61.822 1.00 108.02 73 ILE C N 1
ATOM 7998 C CA . ILE C 1 73 ? 74.841 90.879 63.094 1.00 108.02 73 ILE C CA 1
ATOM 7999 C C . ILE C 1 73 ? 74.078 92.164 62.928 1.00 108.02 73 ILE C C 1
ATOM 8000 O O . ILE C 1 73 ? 72.965 92.308 63.428 1.00 108.02 73 ILE C O 1
ATOM 8005 N N . CYS C 1 74 ? 74.724 93.141 62.303 1.00 106.45 74 CYS C N 1
ATOM 8006 C CA . CYS C 1 74 ? 74.130 94.471 62.182 1.00 106.45 74 CYS C CA 1
ATOM 8007 C C . CYS C 1 74 ? 74.861 95.377 61.204 1.00 106.45 74 CYS C C 1
ATOM 8008 O O . CYS C 1 74 ? 75.893 95.009 60.639 1.00 106.45 74 CYS C O 1
ATOM 8011 N N . HIS C 1 75 ? 74.319 96.586 61.027 1.00 101.77 75 HIS C N 1
ATOM 8012 C CA . HIS C 1 75 ? 74.945 97.605 60.195 1.00 101.77 75 HIS C CA 1
ATOM 8013 C C . HIS C 1 75 ? 75.256 98.822 61.038 1.00 101.77 75 HIS C C 1
ATOM 8014 O O . HIS C 1 75 ? 74.455 99.222 61.882 1.00 101.77 75 HIS C O 1
ATOM 8021 N N . ILE C 1 76 ? 76.418 99.407 60.798 1.00 99.30 76 ILE C N 1
ATOM 8022 C CA . ILE C 1 76 ? 76.898 100.566 61.535 1.00 99.30 76 ILE C CA 1
ATOM 8023 C C . ILE C 1 76 ? 77.206 101.714 60.607 1.00 99.30 76 ILE C C 1
ATOM 8024 O O . ILE C 1 76 ? 77.750 101.516 59.526 1.00 99.30 76 ILE C O 1
ATOM 8029 N N . TYR C 1 77 ? 76.837 102.912 60.983 1.00 95.89 77 TYR C N 1
ATOM 8030 C CA . TYR C 1 77 ? 77.222 104.020 60.138 1.00 95.89 77 TYR C CA 1
ATOM 8031 C C . TYR C 1 77 ? 78.743 104.114 60.056 1.00 95.89 77 TYR C C 1
ATOM 8032 O O . TYR C 1 77 ? 79.420 104.024 61.070 1.00 95.89 77 TYR C O 1
ATOM 8041 N N . GLU C 1 78 ? 79.265 104.322 58.858 1.00 99.23 78 GLU C N 1
ATOM 8042 C CA . GLU C 1 78 ? 80.700 104.447 58.565 1.00 99.23 78 GLU C CA 1
ATOM 8043 C C . GLU C 1 78 ? 81.185 105.897 58.574 1.00 99.23 78 GLU C C 1
ATOM 8044 O O . GLU C 1 78 ? 80.666 106.717 57.814 1.00 99.23 78 GLU C O 1
ATOM 8050 N N . GLY C 1 79 ? 82.164 106.228 59.412 1.00 96.97 79 GLY C N 1
ATOM 8051 C CA . GLY C 1 79 ? 82.641 107.592 59.460 1.00 96.97 79 GLY C CA 1
ATOM 8052 C C . GLY C 1 79 ? 83.620 107.892 58.339 1.00 96.97 79 GLY C C 1
ATOM 8053 O O . GLY C 1 79 ? 84.201 106.994 57.739 1.00 96.97 79 GLY C O 1
ATOM 8054 N N . ARG C 1 80 ? 83.836 109.178 58.108 1.00 96.54 80 ARG C N 1
ATOM 8055 C CA . ARG C 1 80 ? 84.751 109.703 57.102 1.00 96.54 80 ARG C CA 1
ATOM 8056 C C . ARG C 1 80 ? 85.463 110.926 57.631 1.00 96.54 80 ARG C C 1
ATOM 8057 O O . ARG C 1 80 ? 85.130 111.433 58.706 1.00 96.54 80 ARG C O 1
ATOM 8065 N N . GLU C 1 81 ? 86.410 111.414 56.842 1.00 94.40 81 GLU C N 1
ATOM 8066 C CA . GLU C 1 81 ? 87.275 112.540 57.162 1.00 94.40 81 GLU C CA 1
ATOM 8067 C C . GLU C 1 81 ? 86.514 113.740 57.681 1.00 94.40 81 GLU C C 1
ATOM 8068 O O . GLU C 1 81 ? 86.997 114.453 58.560 1.00 94.40 81 GLU C O 1
ATOM 8074 N N . ASP C 1 82 ? 85.324 113.966 57.153 1.00 97.36 82 ASP C N 1
ATOM 8075 C CA . ASP C 1 82 ? 84.513 115.090 57.562 1.00 97.36 82 ASP C CA 1
ATOM 8076 C C . ASP C 1 82 ? 84.155 115.018 59.042 1.00 97.36 82 ASP C C 1
ATOM 8077 O O . ASP C 1 82 ? 84.063 116.042 59.730 1.00 97.36 82 ASP C O 1
ATOM 8082 N N . ASP C 1 83 ? 83.941 113.806 59.536 1.00 96.36 83 ASP C N 1
ATOM 8083 C CA . ASP C 1 83 ? 83.544 113.607 60.909 1.00 96.36 83 ASP C CA 1
ATOM 8084 C C . ASP C 1 83 ? 84.753 113.611 61.782 1.00 96.36 83 ASP C C 1
ATOM 8085 O O . ASP C 1 83 ? 84.686 114.019 62.946 1.00 96.36 83 ASP C O 1
ATOM 8090 N N . VAL C 1 84 ? 85.863 113.174 61.223 1.00 88.96 84 VAL C N 1
ATOM 8091 C CA . VAL C 1 84 ? 87.075 113.202 61.992 1.00 88.96 84 VAL C CA 1
ATOM 8092 C C . VAL C 1 84 ? 87.365 114.634 62.325 1.00 88.96 84 VAL C C 1
ATOM 8093 O O . VAL C 1 84 ? 87.709 114.945 63.464 1.00 88.96 84 VAL C O 1
ATOM 8097 N N . GLU C 1 85 ? 87.224 115.522 61.346 1.00 87.05 85 GLU C N 1
ATOM 8098 C CA . GLU C 1 85 ? 87.493 116.911 61.626 1.00 87.05 85 GLU C CA 1
ATOM 8099 C C . GLU C 1 85 ? 86.589 117.444 62.716 1.00 87.05 85 GLU C C 1
ATOM 8100 O O . GLU C 1 85 ? 87.055 118.164 63.603 1.00 87.05 85 GLU C O 1
ATOM 8106 N N . GLU C 1 86 ? 85.298 117.100 62.686 1.00 88.96 86 GLU C N 1
ATOM 8107 C CA . GLU C 1 86 ? 84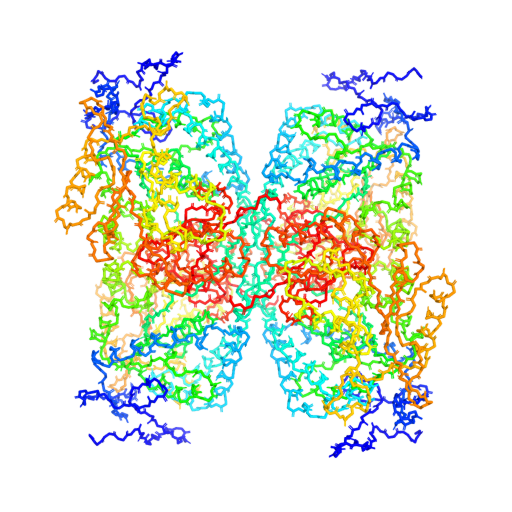.439 117.608 63.739 1.00 88.96 86 GLU C CA 1
ATOM 8108 C C . GLU C 1 86 ? 84.889 117.147 65.107 1.00 88.96 86 GLU C C 1
ATOM 8109 O O . GLU C 1 86 ? 84.893 117.937 66.059 1.00 88.96 86 GLU C O 1
ATOM 8115 N N . ALA C 1 87 ? 85.271 115.883 65.219 1.00 85.13 87 ALA C N 1
ATOM 8116 C CA . ALA C 1 87 ? 85.707 115.376 66.503 1.00 85.13 87 ALA C CA 1
ATOM 8117 C C . ALA C 1 87 ? 86.910 116.144 67.017 1.00 85.13 87 ALA C C 1
ATOM 8118 O O . ALA C 1 87 ? 87.003 116.436 68.214 1.00 85.13 87 ALA C O 1
ATOM 8120 N N . VAL C 1 88 ? 87.812 116.508 66.120 1.00 82.71 88 VAL C N 1
ATOM 8121 C CA . VAL C 1 88 ? 88.978 117.248 66.540 1.00 82.71 88 VAL C CA 1
ATOM 8122 C C . VAL C 1 88 ? 88.588 118.597 67.074 1.00 82.71 88 VAL C C 1
ATOM 8123 O O . VAL C 1 88 ? 89.114 119.034 68.104 1.00 82.71 88 VAL C O 1
ATOM 8127 N N . GLN C 1 89 ? 87.696 119.283 66.382 1.00 83.05 89 GLN C N 1
ATOM 8128 C CA . GLN C 1 89 ? 87.309 120.598 66.849 1.00 83.05 89 GLN C CA 1
ATOM 8129 C C . GLN C 1 89 ? 86.630 120.522 68.204 1.00 83.05 89 GLN C C 1
ATOM 8130 O O . GLN C 1 89 ? 86.804 121.403 69.055 1.00 83.05 89 GLN C O 1
ATOM 8136 N N . ALA C 1 90 ? 85.848 119.474 68.416 1.00 80.81 90 ALA C N 1
ATOM 8137 C CA . ALA C 1 90 ? 85.186 119.311 69.694 1.00 80.81 90 ALA C CA 1
ATOM 8138 C C . ALA C 1 90 ? 86.188 119.124 70.815 1.00 80.81 90 ALA C C 1
ATOM 8139 O O . ALA C 1 90 ? 86.060 119.732 71.888 1.00 80.81 90 ALA C O 1
ATOM 8141 N N . ALA C 1 91 ? 87.199 118.293 70.570 1.00 80.42 91 ALA C N 1
ATOM 8142 C CA . ALA C 1 91 ? 88.206 118.030 71.575 1.00 80.42 91 ALA C CA 1
ATOM 8143 C C . ALA C 1 91 ? 88.930 119.301 71.940 1.00 80.42 91 ALA C C 1
ATOM 8144 O O . ALA C 1 91 ? 89.243 119.532 73.114 1.00 80.42 91 ALA C O 1
ATOM 8146 N N . ASP C 1 92 ? 89.174 120.145 70.947 1.00 82.38 92 ASP C N 1
ATOM 8147 C CA . ASP C 1 92 ? 89.861 121.382 71.216 1.00 82.38 92 ASP C CA 1
ATOM 8148 C C . ASP C 1 92 ? 89.091 122.228 72.178 1.00 82.38 92 ASP C C 1
ATOM 8149 O O . ASP C 1 92 ? 89.656 122.701 73.164 1.00 82.38 92 ASP C O 1
ATOM 8154 N N . ARG C 1 93 ? 87.801 122.406 71.921 1.00 84.96 93 ARG C N 1
ATOM 8155 C CA . ARG C 1 93 ? 87.004 123.243 72.798 1.00 84.96 93 ARG C CA 1
ATOM 8156 C C . ARG C 1 93 ? 86.985 122.690 74.208 1.00 84.96 93 ARG C C 1
ATOM 8157 O O . ARG C 1 93 ? 87.105 123.428 75.191 1.00 84.96 93 ARG C O 1
ATOM 8165 N N . ALA C 1 94 ? 86.878 121.375 74.329 1.00 79.98 94 ALA C N 1
ATOM 8166 C CA . ALA C 1 94 ? 86.808 120.791 75.655 1.00 79.98 94 ALA C CA 1
ATOM 8167 C C . ALA C 1 94 ? 88.019 121.144 76.489 1.00 79.98 94 ALA C C 1
ATOM 8168 O O . ALA C 1 94 ? 87.903 121.354 77.700 1.00 79.98 94 ALA C O 1
ATOM 8170 N N . PHE C 1 95 ? 89.173 121.195 75.850 1.00 76.20 95 PHE C N 1
ATOM 8171 C CA . PHE C 1 95 ? 90.408 121.513 76.518 1.00 76.20 95 PHE C CA 1
ATOM 8172 C C . PHE C 1 95 ? 90.512 123.006 76.778 1.00 76.20 95 PHE C C 1
ATOM 8173 O O . PHE C 1 95 ? 90.675 123.453 77.916 1.00 76.20 95 PHE C O 1
ATOM 8181 N N . SER C 1 96 ? 90.390 123.795 75.727 1.00 81.44 96 SER C N 1
ATOM 8182 C CA . SER C 1 96 ? 90.628 125.215 75.840 1.00 81.44 96 SER C CA 1
ATOM 8183 C C . SER C 1 96 ? 89.592 126.007 76.619 1.00 81.44 96 SER C C 1
ATOM 8184 O O . SER C 1 96 ? 89.927 127.074 77.133 1.00 81.44 96 SER C O 1
ATOM 8187 N N . ASN C 1 97 ? 88.369 125.512 76.806 1.00 81.79 97 ASN C N 1
ATOM 8188 C CA . ASN C 1 97 ? 87.442 126.337 77.571 1.00 81.79 97 ASN C CA 1
ATOM 8189 C C . ASN C 1 97 ? 87.664 126.209 79.064 1.00 81.79 97 ASN C C 1
ATOM 8190 O O . ASN C 1 97 ? 86.986 126.865 79.853 1.00 81.79 97 ASN C O 1
ATOM 8195 N N . GLY C 1 98 ? 88.592 125.344 79.459 1.00 82.90 98 GLY C N 1
ATOM 8196 C CA . GLY C 1 98 ? 88.998 125.163 80.840 1.00 82.90 98 GLY C CA 1
ATOM 8197 C C . GLY C 1 98 ? 88.110 124.291 81.720 1.00 82.90 98 GLY C C 1
ATOM 8198 O O . GLY C 1 98 ? 88.521 123.928 82.822 1.00 82.90 98 GLY C O 1
ATOM 8199 N N . SER C 1 99 ? 86.961 123.840 81.242 1.00 78.72 99 SER C N 1
ATOM 8200 C CA . SER C 1 99 ? 86.052 123.081 82.099 1.00 78.72 99 SER C CA 1
ATOM 8201 C C . SER C 1 99 ? 86.604 121.773 82.641 1.00 78.72 99 SER C C 1
ATOM 8202 O O . SER C 1 99 ? 86.180 121.314 83.698 1.00 78.72 99 SER C O 1
ATOM 8205 N N . TRP C 1 100 ? 87.552 121.179 81.950 1.00 74.54 100 TRP C N 1
ATOM 8206 C CA . TRP C 1 100 ? 88.172 119.940 82.359 1.00 74.54 100 TRP C CA 1
ATOM 8207 C C . TRP C 1 100 ? 89.460 120.169 83.122 1.00 74.54 100 TRP C C 1
ATOM 8208 O O . TRP C 1 100 ? 90.004 119.241 83.736 1.00 74.54 100 TRP C O 1
ATOM 8219 N N . ASN C 1 101 ? 90.020 121.367 82.969 1.00 81.63 101 ASN C N 1
ATOM 8220 C CA . ASN C 1 101 ? 91.336 121.687 83.495 1.00 81.63 101 ASN C CA 1
ATOM 8221 C C . ASN C 1 101 ? 91.369 122.532 84.761 1.00 81.63 101 ASN C C 1
ATOM 8222 O O . ASN C 1 101 ? 92.096 122.208 85.703 1.00 81.63 101 ASN C O 1
ATOM 8227 N N . GLY C 1 102 ? 90.601 123.618 84.810 1.00 83.69 102 GLY C N 1
ATOM 8228 C CA . GLY C 1 102 ? 90.654 124.568 85.929 1.00 83.69 102 GLY C CA 1
ATOM 8229 C C . GLY C 1 102 ? 89.851 124.123 87.129 1.00 83.69 102 GLY C C 1
ATOM 8230 O O . GLY C 1 102 ? 88.910 124.791 87.564 1.00 83.69 102 GLY C O 1
ATOM 8231 N N . ILE C 1 103 ? 90.191 122.961 87.633 1.00 82.54 103 ILE C N 1
ATOM 8232 C CA . ILE C 1 103 ? 89.426 122.340 88.676 1.00 82.54 103 ILE C CA 1
ATOM 8233 C C . ILE C 1 103 ? 90.292 121.832 89.810 1.00 82.54 103 ILE C C 1
ATOM 8234 O O . ILE C 1 103 ? 91.523 121.870 89.761 1.00 82.54 103 ILE C O 1
ATOM 8239 N N . ASP C 1 104 ? 89.617 121.384 90.850 1.00 81.70 104 ASP C N 1
ATOM 8240 C CA . ASP C 1 104 ? 90.238 120.710 91.964 1.00 81.70 104 ASP C CA 1
ATOM 8241 C C . ASP C 1 104 ? 90.358 119.299 91.390 1.00 81.70 104 ASP C C 1
ATOM 8242 O O . ASP C 1 104 ? 89.326 118.692 91.119 1.00 81.70 104 ASP C O 1
ATOM 8247 N N . PRO C 1 105 ? 91.550 118.784 91.097 1.00 77.64 105 PRO C N 1
ATOM 8248 C CA . PRO C 1 105 ? 91.767 117.520 90.423 1.00 77.64 105 PRO C CA 1
ATOM 8249 C C . PRO C 1 105 ? 90.972 116.379 90.992 1.00 77.64 105 PRO C C 1
ATOM 8250 O O . PRO C 1 105 ? 90.567 115.481 90.249 1.00 77.64 105 PRO C O 1
ATOM 8254 N N . ILE C 1 106 ? 90.699 116.400 92.292 1.00 78.08 106 ILE C N 1
ATOM 8255 C CA . ILE C 1 106 ? 89.919 115.342 92.903 1.00 78.08 106 ILE C CA 1
ATOM 8256 C C . ILE C 1 106 ? 88.610 115.057 92.167 1.00 78.08 106 ILE C C 1
ATOM 8257 O O . ILE C 1 106 ? 88.110 113.931 92.205 1.00 78.08 106 ILE C O 1
ATOM 8262 N N . ASP C 1 107 ? 88.070 116.046 91.455 1.00 81.64 107 ASP C N 1
ATOM 8263 C CA . ASP C 1 107 ? 86.810 115.873 90.772 1.00 81.64 107 ASP C CA 1
ATOM 8264 C C . ASP C 1 107 ? 86.969 115.157 89.464 1.00 81.64 107 ASP C C 1
ATOM 8265 O O . ASP C 1 107 ? 86.025 114.528 88.972 1.00 81.64 107 ASP C O 1
ATOM 8270 N N . ARG C 1 108 ? 88.128 115.298 88.870 1.00 79.49 108 ARG C N 1
ATOM 8271 C CA . ARG C 1 108 ? 88.416 114.596 87.654 1.00 79.49 108 ARG C CA 1
ATOM 8272 C C . ARG C 1 108 ? 88.400 113.114 87.981 1.00 79.49 108 ARG C C 1
ATOM 8273 O O . ARG C 1 108 ? 87.820 112.296 87.298 1.00 79.49 108 ARG C O 1
ATOM 8281 N N . GLY C 1 109 ? 88.997 112.804 89.107 1.00 78.33 109 GLY C N 1
ATOM 8282 C CA . GLY C 1 109 ? 89.127 111.463 89.648 1.00 78.33 109 GLY C CA 1
ATOM 8283 C C . GLY C 1 109 ? 87.784 110.830 89.952 1.00 78.33 109 GLY C C 1
ATOM 8284 O O . GLY C 1 109 ? 87.510 109.698 89.533 1.00 78.33 109 GLY C O 1
ATOM 8285 N N . LYS C 1 110 ? 86.943 111.545 90.695 1.00 77.89 110 LYS C N 1
ATOM 8286 C CA . LYS C 1 110 ? 85.644 111.014 91.054 1.00 77.89 110 LYS C CA 1
ATOM 8287 C C . LYS C 1 110 ? 84.807 110.644 89.858 1.00 77.89 110 LYS C C 1
ATOM 8288 O O . LYS C 1 110 ? 84.135 109.612 89.888 1.00 77.89 110 LYS C O 1
ATOM 8294 N N . ALA C 1 111 ? 84.809 111.456 88.810 1.00 77.85 111 ALA C N 1
ATOM 8295 C CA . ALA C 1 111 ? 83.990 111.074 87.672 1.00 77.85 111 ALA C CA 1
ATOM 8296 C C . ALA C 1 111 ? 84.438 109.749 87.083 1.00 77.85 111 ALA C C 1
ATOM 8297 O O . ALA C 1 111 ? 83.606 108.898 86.748 1.00 77.85 111 ALA C O 1
ATOM 8299 N N . LEU C 1 112 ? 85.742 109.533 87.000 1.00 78.42 112 LEU C N 1
ATOM 8300 C CA . LEU C 1 112 ? 86.194 108.280 86.435 1.00 78.42 112 LEU C CA 1
ATOM 8301 C C . LEU C 1 112 ? 85.789 107.117 87.313 1.00 78.42 112 LEU C C 1
ATOM 8302 O O . LEU C 1 112 ? 85.406 106.054 86.813 1.00 78.42 112 LEU C O 1
ATOM 8307 N N . TYR C 1 113 ? 85.898 107.292 88.617 1.00 78.56 113 TYR C N 1
ATOM 8308 C CA . TYR C 1 113 ? 85.556 106.215 89.521 1.00 78.56 113 TYR C CA 1
ATOM 8309 C C . TYR C 1 113 ? 84.106 105.797 89.309 1.00 78.56 113 TYR C C 1
ATOM 8310 O O . TYR C 1 113 ? 83.793 104.605 89.234 1.00 78.56 113 TYR C O 1
ATOM 8319 N N . ARG C 1 114 ? 83.212 106.746 89.219 1.00 79.88 114 ARG C N 1
ATOM 8320 C CA . ARG C 1 114 ? 81.842 106.371 89.045 1.00 79.88 114 ARG C CA 1
ATOM 8321 C C . ARG C 1 114 ? 81.669 105.621 87.757 1.00 79.88 114 ARG C C 1
ATOM 8322 O O . ARG C 1 114 ? 81.085 104.566 87.735 1.00 79.88 114 ARG C O 1
ATOM 8330 N N . LEU C 1 115 ? 82.271 106.096 86.695 1.00 82.69 115 LEU C N 1
ATOM 8331 C CA . LEU C 1 115 ? 82.080 105.406 85.447 1.00 82.69 115 LEU C CA 1
ATOM 8332 C C . LEU C 1 115 ? 82.428 103.955 85.598 1.00 82.69 115 LEU C C 1
ATOM 8333 O O . LEU C 1 115 ? 81.719 103.089 85.086 1.00 82.69 115 LEU C O 1
ATOM 8338 N N . ALA C 1 116 ? 83.508 103.671 86.310 1.00 84.20 116 ALA C N 1
ATOM 8339 C CA . ALA C 1 116 ? 83.884 102.286 86.477 1.00 84.20 116 ALA C CA 1
ATOM 8340 C C . ALA C 1 116 ? 82.783 101.491 87.161 1.00 84.20 116 ALA C C 1
ATOM 8341 O O . ALA C 1 116 ? 82.504 100.357 86.757 1.00 84.20 116 ALA C O 1
ATOM 8343 N N . GLU C 1 117 ? 82.122 102.074 88.160 1.00 83.11 117 GLU C N 1
A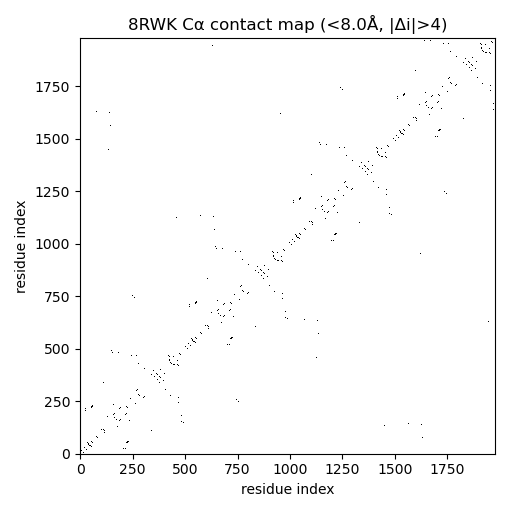TOM 8344 C CA . GLU C 1 117 ? 81.049 101.332 88.824 1.00 83.11 117 GLU C CA 1
ATOM 8345 C C . GLU C 1 117 ? 79.856 101.068 87.914 1.00 83.11 117 GLU C C 1
ATOM 8346 O O . GLU C 1 117 ? 79.287 99.971 87.921 1.00 83.11 117 GLU C O 1
ATOM 8352 N N . LEU C 1 118 ? 79.514 102.035 87.079 1.00 82.97 118 LEU C N 1
ATOM 8353 C CA . LEU C 1 118 ? 78.390 101.843 86.186 1.00 82.97 118 LEU C CA 1
ATOM 8354 C C . LEU C 1 118 ? 78.651 100.663 85.286 1.00 82.97 118 LEU C C 1
ATOM 8355 O O . LEU C 1 118 ? 77.749 99.883 84.988 1.00 82.97 118 LEU C O 1
ATOM 8360 N N . ILE C 1 119 ? 79.898 100.509 84.875 1.00 86.85 119 ILE C N 1
ATOM 8361 C CA . ILE C 1 119 ? 80.261 99.379 84.054 1.00 86.85 119 ILE C CA 1
ATOM 8362 C C . ILE C 1 119 ? 80.120 98.087 84.823 1.00 86.85 119 ILE C C 1
ATOM 8363 O O . ILE C 1 119 ? 79.554 97.123 84.313 1.00 86.85 119 ILE C O 1
ATOM 8368 N N . GLU C 1 120 ? 80.605 98.051 86.053 1.00 88.80 120 GLU C N 1
ATOM 8369 C CA . GLU C 1 120 ? 80.534 96.832 86.849 1.00 88.80 120 GLU C CA 1
ATOM 8370 C C . GLU C 1 120 ? 79.119 96.294 86.963 1.00 88.80 120 GLU C C 1
ATOM 8371 O O . GLU C 1 120 ? 78.886 95.088 86.846 1.00 88.80 120 GLU C O 1
ATOM 8377 N N . GLN C 1 121 ? 78.163 97.190 87.113 1.00 87.79 121 GLN C N 1
ATOM 8378 C CA . GLN C 1 121 ? 76.756 96.833 87.262 1.00 87.79 121 GLN C CA 1
ATOM 8379 C C . GLN C 1 121 ? 76.147 96.107 86.062 1.00 87.79 121 GLN C C 1
ATOM 8380 O O . GLN C 1 121 ? 75.082 95.504 86.187 1.00 87.79 121 GLN C O 1
ATOM 8386 N N . ASP C 1 122 ? 76.768 96.207 84.890 1.00 96.36 122 ASP C N 1
ATOM 8387 C CA . ASP C 1 122 ? 76.242 95.623 83.659 1.00 96.36 122 ASP C CA 1
ATOM 8388 C C . ASP C 1 122 ? 77.129 94.500 83.118 1.00 96.36 122 ASP C C 1
ATOM 8389 O O . ASP C 1 122 ? 77.017 94.115 81.944 1.00 96.36 122 ASP C O 1
ATOM 8394 N N . LYS C 1 123 ? 77.949 93.924 83.990 1.00 97.13 123 LYS C N 1
ATOM 8395 C CA . LYS C 1 123 ? 78.886 92.876 83.620 1.00 97.13 123 LYS C CA 1
ATOM 8396 C C . LYS C 1 123 ? 78.320 91.743 82.776 1.00 97.13 123 LYS C C 1
ATOM 8397 O O . LYS C 1 123 ? 78.989 91.260 81.861 1.00 97.13 123 LYS C O 1
ATOM 8403 N N . ASP C 1 124 ? 77.119 91.281 83.063 1.00 97.45 124 ASP C N 1
ATOM 8404 C CA . ASP C 1 124 ? 76.627 90.129 82.321 1.00 97.45 124 ASP C CA 1
ATOM 8405 C C . ASP C 1 124 ? 76.515 90.357 80.825 1.00 97.45 124 ASP C C 1
ATOM 8406 O O . ASP C 1 124 ? 76.804 89.456 80.020 1.00 97.45 124 ASP C O 1
ATOM 8411 N N . VAL C 1 125 ? 76.087 91.546 80.435 1.00 93.46 125 VAL C N 1
ATOM 8412 C CA . VAL C 1 125 ? 75.906 91.743 79.028 1.00 93.46 125 VAL C CA 1
ATOM 8413 C C . VAL C 1 125 ? 77.235 92.062 78.447 1.00 93.46 125 VAL C C 1
ATOM 8414 O O . VAL C 1 125 ? 77.551 91.623 77.355 1.00 93.46 125 VAL C O 1
ATOM 8418 N N . ILE C 1 126 ? 78.057 92.794 79.170 1.00 92.66 126 ILE C N 1
ATOM 8419 C CA . ILE C 1 126 ? 79.303 93.189 78.578 1.00 92.66 126 ILE C CA 1
ATOM 8420 C C . ILE C 1 126 ? 80.132 91.983 78.227 1.00 92.66 126 ILE C C 1
ATOM 8421 O O . ILE C 1 126 ? 80.727 91.939 77.147 1.00 92.66 126 ILE C O 1
ATOM 8426 N N . ALA C 1 127 ? 80.206 91.010 79.115 1.00 94.90 127 ALA C N 1
ATOM 8427 C CA . ALA C 1 127 ? 80.951 89.823 78.766 1.00 94.90 127 ALA C CA 1
ATOM 8428 C C . ALA C 1 127 ? 80.334 89.128 77.546 1.00 94.90 127 ALA C C 1
ATOM 8429 O O . ALA C 1 127 ? 81.056 88.681 76.641 1.00 94.90 127 ALA C O 1
ATOM 8431 N N . SER C 1 128 ? 79.004 89.076 77.478 1.00 96.48 128 SER C N 1
ATOM 8432 C CA . SER C 1 128 ? 78.363 88.438 76.342 1.00 96.48 128 SER C CA 1
ATOM 8433 C C . SER C 1 128 ? 78.652 89.171 75.049 1.00 96.48 128 SER C C 1
ATOM 8434 O O . SER C 1 128 ? 78.872 88.543 74.009 1.00 96.48 128 SER C O 1
ATOM 8437 N N . ILE C 1 129 ? 78.676 90.492 75.102 1.00 94.96 129 ILE C N 1
ATOM 8438 C CA . ILE C 1 129 ? 78.931 91.279 73.917 1.00 94.96 129 ILE C CA 1
ATOM 8439 C C . ILE C 1 129 ? 80.302 90.993 73.407 1.00 94.96 129 ILE C C 1
ATOM 8440 O O . ILE C 1 129 ? 80.476 90.765 72.216 1.00 94.96 129 ILE C O 1
ATOM 8445 N N . GLU C 1 130 ? 81.299 91.019 74.278 1.00 98.79 130 GLU C N 1
ATOM 8446 C CA . GLU C 1 130 ? 82.625 90.761 73.756 1.00 98.79 130 GLU C CA 1
ATOM 8447 C C . GLU C 1 130 ? 82.680 89.422 73.074 1.00 98.79 130 GLU C C 1
ATOM 8448 O O . GLU C 1 130 ? 83.215 89.302 71.969 1.00 98.79 130 GLU C O 1
ATOM 8454 N N . THR C 1 131 ? 82.078 88.428 73.692 1.00 97.82 131 THR C N 1
ATOM 8455 C CA . THR C 1 131 ? 82.113 87.100 73.142 1.00 97.82 131 THR C CA 1
ATOM 8456 C C . THR C 1 131 ? 81.551 87.139 71.732 1.00 97.82 131 THR C C 1
ATOM 8457 O O . THR C 1 131 ? 82.153 86.632 70.780 1.00 97.82 131 THR C O 1
ATOM 8461 N N . LEU C 1 132 ? 80.439 87.831 71.562 1.00 99.12 132 LEU C N 1
ATOM 8462 C CA . LEU C 1 132 ? 79.883 87.970 70.235 1.00 99.12 132 LEU C CA 1
ATOM 8463 C C . LEU C 1 132 ? 80.867 88.649 69.280 1.00 99.12 132 LEU C C 1
ATOM 8464 O O . LEU C 1 132 ? 81.077 88.176 68.164 1.00 99.12 132 LEU C O 1
ATOM 8469 N N . ASP C 1 133 ? 81.489 89.751 69.706 1.00 102.23 133 ASP C N 1
ATOM 8470 C CA . ASP C 1 133 ? 82.418 90.476 68.833 1.00 102.23 133 ASP C CA 1
ATOM 8471 C C . ASP C 1 133 ? 83.645 89.687 68.371 1.00 102.23 133 ASP C C 1
ATOM 8472 O O . ASP C 1 133 ? 84.063 89.843 67.223 1.00 102.23 133 ASP C O 1
ATOM 8477 N N . ASN C 1 134 ? 84.255 88.866 69.230 1.00 100.15 134 ASN C N 1
ATOM 8478 C CA . ASN C 1 134 ? 85.489 88.220 68.787 1.00 100.15 134 ASN C CA 1
ATOM 8479 C C . ASN C 1 134 ? 85.688 86.730 68.986 1.00 100.15 134 ASN C C 1
ATOM 8480 O O . ASN C 1 134 ? 86.763 86.239 68.668 1.00 100.15 134 ASN C O 1
ATOM 8485 N N . GLY C 1 135 ? 84.719 85.991 69.481 1.00 102.05 135 GLY C N 1
ATOM 8486 C CA . GLY C 1 135 ? 84.912 84.554 69.590 1.00 102.05 135 GLY C CA 1
ATOM 8487 C C . GLY C 1 135 ? 85.668 84.097 70.826 1.00 102.05 135 GLY C C 1
ATOM 8488 O O . GLY C 1 135 ? 85.974 82.904 70.963 1.00 102.05 135 GLY C O 1
ATOM 8489 N N . LYS C 1 136 ? 86.045 85.028 71.690 1.00 99.80 136 LYS C N 1
ATOM 8490 C CA . LYS C 1 136 ? 86.766 84.689 72.901 1.00 99.80 136 LYS C CA 1
ATOM 8491 C C . LYS C 1 136 ? 85.860 83.859 73.782 1.00 99.80 136 LYS C C 1
ATOM 8492 O O . LYS C 1 136 ? 84.699 84.197 73.941 1.00 99.80 136 LYS C O 1
ATOM 8498 N N . ALA C 1 137 ? 86.355 82.781 74.362 1.00 102.05 137 ALA C N 1
ATOM 8499 C CA . ALA C 1 137 ? 85.459 81.993 75.200 1.00 102.05 137 ALA C CA 1
ATOM 8500 C C . ALA C 1 137 ? 84.884 82.831 76.333 1.00 102.05 137 ALA C C 1
ATOM 8501 O O . ALA C 1 137 ? 85.625 83.477 77.077 1.00 102.05 137 ALA C O 1
ATOM 8503 N N . ILE C 1 138 ? 83.586 82.672 76.576 1.00 97.45 138 ILE C N 1
ATOM 8504 C CA . ILE C 1 138 ? 82.909 83.412 77.640 1.00 97.45 138 ILE C CA 1
ATOM 8505 C C . ILE C 1 138 ? 83.542 83.156 78.989 1.00 97.45 138 ILE C C 1
ATOM 8506 O O . ILE C 1 138 ? 83.515 84.007 79.884 1.00 97.45 138 ILE C O 1
ATOM 8511 N N . SER C 1 139 ? 84.120 81.976 79.132 1.00 98.31 139 SER C N 1
ATOM 8512 C CA . SER C 1 139 ? 84.750 81.523 80.339 1.00 98.31 139 SER C CA 1
ATOM 8513 C C . SER C 1 139 ? 85.939 82.364 80.731 1.00 98.31 139 SER C C 1
ATOM 8514 O O . SER C 1 139 ? 86.332 82.359 81.900 1.00 98.31 139 SER C O 1
ATOM 8517 N N . SER C 1 140 ? 86.524 83.089 79.780 1.00 94.71 140 SER C N 1
ATOM 8518 C CA . SER C 1 140 ? 87.662 83.930 80.073 1.00 94.71 140 SER C CA 1
ATOM 8519 C C . SER C 1 140 ? 87.369 85.396 79.840 1.00 94.71 140 SER C C 1
ATOM 8520 O O . SER C 1 140 ? 88.003 86.258 80.468 1.00 94.71 140 SER C O 1
ATOM 8523 N N . SER C 1 141 ? 86.359 85.711 79.026 1.00 93.49 141 SER C N 1
ATOM 8524 C CA . SER C 1 141 ? 86.069 87.118 78.771 1.00 93.49 141 SER C CA 1
ATOM 8525 C C . SER C 1 141 ? 85.700 87.802 80.062 1.00 93.49 141 SER C C 1
ATOM 8526 O O . SER C 1 141 ? 86.051 88.964 80.285 1.00 93.49 141 SER C O 1
ATOM 8529 N N . ARG C 1 142 ? 85.116 87.032 80.966 1.00 94.79 142 ARG C N 1
ATOM 8530 C CA . ARG C 1 142 ? 84.738 87.530 82.266 1.00 94.79 142 ARG C CA 1
ATOM 8531 C C . ARG C 1 142 ? 85.938 88.057 83.036 1.00 94.79 142 ARG C C 1
ATOM 8532 O O . ARG C 1 142 ? 85.825 89.034 83.781 1.00 94.79 142 ARG C O 1
ATOM 8540 N N . GLY C 1 143 ? 87.086 87.409 82.865 1.00 92.11 143 GLY C N 1
ATOM 8541 C CA . GLY C 1 143 ? 88.293 87.792 83.554 1.00 92.11 143 GLY C CA 1
ATOM 8542 C C . GLY C 1 143 ? 88.679 89.193 83.181 1.00 92.11 143 GLY C C 1
ATOM 8543 O O . GLY C 1 143 ? 88.944 90.027 84.051 1.00 92.11 143 GLY C O 1
ATOM 8544 N N . ASP C 1 144 ? 88.728 89.459 81.880 1.00 89.63 144 ASP C N 1
ATOM 8545 C CA . ASP C 1 144 ? 89.107 90.796 81.450 1.00 89.63 144 ASP C CA 1
ATOM 8546 C C . ASP C 1 144 ? 88.145 91.841 81.927 1.00 89.63 144 ASP C C 1
ATOM 8547 O O . ASP C 1 144 ? 88.561 92.966 82.210 1.00 89.63 144 ASP C O 1
ATOM 8552 N N . VAL C 1 145 ? 86.872 91.509 82.033 1.00 85.31 145 VAL C N 1
ATOM 8553 C CA . VAL C 1 145 ? 85.989 92.535 82.522 1.00 85.31 145 VAL C CA 1
ATOM 8554 C C . VAL C 1 145 ? 86.399 92.883 83.946 1.00 85.31 145 VAL C C 1
ATOM 8555 O O . VAL C 1 145 ? 86.518 94.053 84.300 1.00 85.31 145 VAL C O 1
ATOM 8559 N N . ASP C 1 146 ? 86.642 91.887 84.779 1.00 89.02 146 ASP C N 1
ATOM 8560 C CA . ASP C 1 146 ? 87.050 92.231 86.134 1.00 89.02 146 ASP C CA 1
ATOM 8561 C C . ASP C 1 146 ? 88.366 92.989 86.183 1.00 89.02 146 ASP C C 1
ATOM 8562 O O . ASP C 1 146 ? 88.522 93.925 86.980 1.00 89.02 146 ASP C O 1
ATOM 8567 N N . LEU C 1 147 ? 89.302 92.629 85.323 1.00 82.65 147 LEU C N 1
ATOM 8568 C CA . LEU C 1 147 ? 90.568 93.322 85.333 1.00 82.65 147 LEU C CA 1
ATOM 8569 C C . LEU C 1 147 ? 90.409 94.764 84.951 1.00 82.65 147 LEU C C 1
ATOM 8570 O O . LEU C 1 147 ? 90.991 95.641 85.597 1.00 82.65 147 LEU C O 1
ATOM 8575 N N . VAL C 1 148 ? 89.633 95.037 83.913 1.00 78.10 148 VAL C N 1
ATOM 8576 C CA . VAL C 1 148 ? 89.541 96.411 83.486 1.00 78.10 148 VAL C CA 1
ATOM 8577 C C . VAL C 1 148 ? 88.890 97.262 84.542 1.00 78.10 148 VAL C C 1
ATOM 8578 O O . VAL C 1 148 ? 89.283 98.413 84.729 1.00 78.10 148 VAL C O 1
ATOM 8582 N N . ILE C 1 149 ? 87.930 96.717 85.264 1.00 77.94 149 ILE C N 1
ATOM 8583 C CA . ILE C 1 149 ? 87.295 97.512 86.278 1.00 77.94 149 ILE C CA 1
ATOM 8584 C C . ILE C 1 149 ? 88.280 97.894 87.355 1.00 77.94 149 ILE C C 1
ATOM 8585 O O . ILE C 1 149 ? 88.332 99.060 87.757 1.00 77.94 149 ILE C O 1
ATOM 8590 N N . ASN C 1 150 ? 89.070 96.937 87.840 1.00 76.44 150 ASN C N 1
ATOM 8591 C CA . ASN C 1 150 ? 90.023 97.293 88.878 1.00 76.44 150 ASN C CA 1
ATOM 8592 C C . ASN C 1 150 ? 91.018 98.315 88.395 1.00 76.44 150 ASN C C 1
ATOM 8593 O O . ASN C 1 150 ? 91.363 99.244 89.129 1.00 76.44 150 ASN C O 1
ATOM 8598 N N . TYR C 1 151 ? 91.450 98.177 87.153 1.00 74.63 151 TYR C N 1
ATOM 8599 C CA . TYR C 1 151 ? 92.392 99.110 86.595 1.00 74.63 151 TYR C CA 1
ATOM 8600 C C . TYR C 1 151 ? 91.862 100.510 86.639 1.00 74.63 151 TYR C C 1
ATOM 8601 O O . TYR C 1 151 ? 92.553 101.425 87.089 1.00 74.63 151 TYR C O 1
ATOM 8610 N N . LEU C 1 152 ? 90.646 100.696 86.164 1.00 73.34 152 LEU C N 1
ATOM 8611 C CA . LEU C 1 152 ? 90.098 102.028 86.133 1.00 73.34 152 LEU C CA 1
ATOM 8612 C C . LEU C 1 152 ? 89.936 102.606 87.518 1.00 73.34 152 LEU C C 1
ATOM 8613 O O . LEU C 1 152 ? 90.242 103.781 87.742 1.00 73.34 152 LEU C O 1
ATOM 8618 N N . LYS C 1 153 ? 89.470 101.802 88.467 1.00 73.14 153 LYS C N 1
ATOM 8619 C CA . LYS C 1 153 ? 89.280 102.354 89.795 1.00 73.14 153 LYS C CA 1
ATOM 8620 C C . LYS C 1 153 ? 90.597 102.797 90.387 1.00 73.14 153 LYS C C 1
ATOM 8621 O O . LYS C 1 153 ? 90.687 103.863 90.997 1.00 73.14 153 LYS C O 1
ATOM 8627 N N . SER C 1 154 ? 91.636 102.016 90.171 1.00 71.93 154 SER C N 1
ATOM 8628 C CA . SER C 1 154 ? 92.928 102.369 90.703 1.00 71.93 154 SER C CA 1
ATOM 8629 C C . SER C 1 154 ? 93.481 103.640 90.113 1.00 71.93 154 SER C C 1
ATOM 8630 O O . SER C 1 154 ? 93.883 104.539 90.852 1.00 71.93 154 SER C O 1
ATOM 8633 N N . SER C 1 155 ? 93.490 103.748 88.787 1.00 72.49 155 SER C N 1
ATOM 8634 C CA . SER C 1 155 ? 94.129 104.888 88.147 1.00 72.49 155 SER C CA 1
ATOM 8635 C C . SER C 1 155 ? 93.450 106.192 88.480 1.00 72.49 155 SER C C 1
ATOM 8636 O O . SER C 1 155 ? 94.096 107.241 88.524 1.00 72.49 155 SER C O 1
ATOM 8639 N N . ALA C 1 156 ? 92.177 106.140 88.837 1.00 72.38 156 ALA C N 1
ATOM 8640 C CA . ALA C 1 156 ? 91.461 107.336 89.236 1.00 72.38 156 ALA C CA 1
ATOM 8641 C C . ALA C 1 156 ? 92.122 107.977 90.448 1.00 72.38 156 ALA C C 1
ATOM 8642 O O . ALA C 1 156 ? 92.020 109.188 90.671 1.00 72.38 156 ALA C O 1
ATOM 8644 N N . GLY C 1 157 ? 92.821 107.170 91.228 1.00 72.67 157 GLY C N 1
ATOM 8645 C CA . GLY C 1 157 ? 93.459 107.590 92.445 1.00 72.67 157 GLY C CA 1
ATOM 8646 C C . GLY C 1 157 ? 94.637 108.510 92.231 1.00 72.67 157 GLY C C 1
ATOM 8647 O O . GLY C 1 157 ? 95.125 109.107 93.188 1.00 72.67 157 GLY C O 1
ATOM 8648 N N . PHE C 1 158 ? 95.100 108.662 91.002 1.00 73.46 158 PHE C N 1
ATOM 8649 C CA . PHE C 1 158 ? 96.215 109.549 90.777 1.00 73.46 158 PHE C CA 1
ATOM 8650 C C . PHE C 1 158 ? 95.785 110.949 90.463 1.00 73.46 158 PHE C C 1
ATOM 8651 O O . PHE C 1 158 ? 96.644 111.805 90.273 1.00 73.46 158 PHE C O 1
ATOM 8659 N N . ALA C 1 159 ? 94.496 111.222 90.400 1.00 75.79 159 ALA C N 1
ATOM 8660 C CA . ALA C 1 159 ? 94.105 112.544 89.943 1.00 75.79 159 ALA C CA 1
ATOM 8661 C C . ALA C 1 159 ? 94.739 113.649 90.762 1.00 75.79 159 ALA C C 1
ATOM 8662 O O . ALA C 1 159 ? 95.214 114.638 90.208 1.00 75.79 159 ALA C O 1
ATOM 8664 N N . ASP C 1 160 ? 94.835 113.471 92.061 1.00 79.59 160 ASP C N 1
ATOM 8665 C CA . ASP C 1 160 ? 95.413 114.500 92.888 1.00 79.59 160 ASP C CA 1
ATOM 8666 C C . ASP C 1 160 ? 96.781 114.126 93.438 1.00 79.59 160 ASP C C 1
ATOM 8667 O O . ASP C 1 160 ? 97.173 114.625 94.490 1.00 79.59 160 ASP C O 1
ATOM 8672 N N . LYS C 1 161 ? 97.514 113.251 92.743 1.00 78.91 161 LYS C N 1
ATOM 8673 C CA . LYS C 1 161 ? 98.835 112.846 93.210 1.00 78.91 161 LYS C CA 1
ATOM 8674 C C . LYS C 1 161 ? 99.939 113.263 92.253 1.00 78.91 161 LYS C C 1
ATOM 8675 O O . LYS C 1 161 ? 101.114 112.933 92.443 1.00 78.91 161 LYS C O 1
ATOM 8681 N N . ILE C 1 162 ? 99.595 113.954 91.186 1.00 80.28 162 ILE C N 1
ATOM 8682 C CA . ILE C 1 162 ? 100.607 114.296 90.212 1.00 80.28 162 ILE C CA 1
ATOM 8683 C C . ILE C 1 162 ? 101.268 115.598 90.622 1.00 80.28 162 ILE C C 1
ATOM 8684 O O . ILE C 1 162 ? 100.863 116.687 90.222 1.00 80.28 162 ILE C O 1
ATOM 8689 N N . ASP C 1 163 ? 102.315 115.453 91.413 1.00 80.05 163 ASP C N 1
ATOM 8690 C CA . ASP C 1 163 ? 103.021 116.561 92.037 1.00 80.05 163 ASP C CA 1
ATOM 8691 C C . ASP C 1 163 ? 104.159 117.141 91.218 1.00 80.05 163 ASP C C 1
ATOM 8692 O O . ASP C 1 163 ? 104.768 116.464 90.383 1.00 80.05 163 ASP C O 1
ATOM 8697 N N . GLY C 1 164 ? 104.476 118.403 91.505 1.00 73.13 164 GLY C N 1
ATOM 8698 C CA . GLY C 1 164 ? 105.624 119.071 90.914 1.00 73.13 164 GLY C CA 1
ATOM 8699 C C . GLY C 1 164 ? 106.775 119.047 91.910 1.00 73.13 164 GLY C C 1
ATOM 8700 O O . GLY C 1 164 ? 106.697 118.373 92.936 1.00 73.13 164 GLY C O 1
ATOM 8701 N N . ARG C 1 165 ? 107.809 119.852 91.671 1.00 68.23 165 ARG C N 1
ATOM 8702 C CA . ARG C 1 165 ? 108.977 119.816 92.550 1.00 68.23 165 ARG C CA 1
ATOM 8703 C C . ARG C 1 165 ? 109.560 121.176 92.898 1.00 68.23 165 ARG C C 1
ATOM 8704 O O . ARG C 1 165 ? 109.615 122.092 92.075 1.00 68.23 165 ARG C O 1
ATOM 8712 N N . MET C 1 166 ? 109.969 121.322 94.157 1.00 70.31 166 MET C N 1
ATOM 8713 C CA . MET C 1 166 ? 110.579 122.566 94.613 1.00 70.31 166 MET C CA 1
ATOM 8714 C C . MET C 1 166 ? 112.087 122.470 94.666 1.00 70.31 166 MET C C 1
ATOM 8715 O O . MET C 1 166 ? 112.649 121.661 95.410 1.00 70.31 166 MET C O 1
ATOM 8720 N N . ILE C 1 167 ? 112.749 123.350 93.956 1.00 69.57 167 ILE C N 1
ATOM 8721 C CA . ILE C 1 167 ? 114.193 123.342 93.919 1.00 69.57 167 ILE C CA 1
ATOM 8722 C C . ILE C 1 167 ? 114.670 124.472 94.782 1.00 69.57 167 ILE C C 1
ATOM 8723 O O . ILE C 1 167 ? 114.402 125.636 94.496 1.00 69.57 167 ILE C O 1
ATOM 8728 N N . ASP C 1 168 ? 115.373 124.151 95.840 1.00 80.53 168 ASP C N 1
ATOM 8729 C CA . ASP C 1 168 ? 115.702 125.180 96.800 1.00 80.53 168 ASP C CA 1
ATOM 8730 C C . ASP C 1 168 ? 117.189 125.290 97.049 1.00 80.53 168 ASP C C 1
ATOM 8731 O O . ASP C 1 168 ? 117.786 124.437 97.707 1.00 80.53 168 ASP C O 1
ATOM 8736 N N . THR C 1 169 ? 117.795 126.308 96.465 1.00 80.04 169 THR C N 1
ATOM 8737 C CA . THR C 1 169 ? 119.213 126.555 96.605 1.00 80.04 169 THR C CA 1
ATOM 8738 C C . THR C 1 169 ? 119.409 128.037 96.881 1.00 80.04 169 THR C C 1
ATOM 8739 O O . THR C 1 169 ? 118.661 128.855 96.351 1.00 80.04 169 THR C O 1
ATOM 8743 N N . GLY C 1 170 ? 120.453 128.412 97.624 1.00 79.96 170 GLY C N 1
ATOM 8744 C CA . GLY C 1 170 ? 120.744 129.817 97.819 1.00 79.96 170 GLY C CA 1
ATOM 8745 C C . GLY C 1 170 ? 119.659 130.478 98.643 1.00 79.96 170 GLY C C 1
ATOM 8746 O O . GLY C 1 170 ? 118.860 129.810 99.301 1.00 79.96 170 GLY C O 1
ATOM 8747 N N . ARG C 1 171 ? 119.706 131.806 98.649 1.00 80.04 171 ARG C N 1
ATOM 8748 C CA . ARG C 1 171 ? 118.775 132.642 99.364 1.00 80.04 171 ARG C CA 1
ATOM 8749 C C . ARG C 1 171 ? 118.236 133.783 98.548 1.00 80.04 171 ARG C C 1
ATOM 8750 O O . ARG C 1 171 ? 117.653 134.680 99.104 1.00 80.04 171 ARG C O 1
ATOM 8758 N N . THR C 1 172 ? 118.470 133.792 97.254 1.00 76.96 172 THR C N 1
ATOM 8759 C CA . THR C 1 172 ? 118.014 134.833 96.365 1.00 76.96 172 THR C CA 1
ATOM 8760 C C . THR C 1 172 ? 117.129 134.324 95.259 1.00 76.96 172 THR C C 1
ATOM 8761 O O . THR C 1 172 ? 116.682 135.094 94.412 1.00 76.96 172 THR C O 1
ATOM 8765 N N . HIS C 1 173 ? 116.875 133.042 95.236 1.00 71.49 173 HIS C N 1
ATOM 8766 C CA . HIS C 1 173 ? 116.086 132.506 94.157 1.00 71.49 173 HIS C CA 1
ATOM 8767 C C . HIS C 1 173 ? 115.060 131.476 94.563 1.00 71.49 173 HIS C C 1
ATOM 8768 O O . HIS C 1 173 ? 115.159 130.821 95.593 1.00 71.49 173 HIS C O 1
ATOM 8775 N N . PHE C 1 174 ? 114.131 131.277 93.677 1.00 64.97 174 PHE C N 1
ATOM 8776 C CA . PHE C 1 174 ? 113.038 130.395 93.866 1.00 64.97 174 PHE C CA 1
ATOM 8777 C C . PHE C 1 174 ? 112.949 129.586 92.564 1.00 64.97 174 PHE C C 1
ATOM 8778 O O . PHE C 1 174 ? 113.146 130.150 91.509 1.00 64.97 174 PHE C O 1
ATOM 8786 N N . SER C 1 175 ? 112.663 128.294 92.599 1.00 61.86 175 SER C N 1
ATOM 8787 C CA . SER C 1 175 ? 112.579 127.502 91.395 1.00 61.86 175 SER C CA 1
ATOM 8788 C C . SER C 1 175 ? 111.552 126.408 91.517 1.00 61.86 175 SER C C 1
ATOM 8789 O O . SER C 1 175 ? 111.548 125.628 92.470 1.00 61.86 175 SER C O 1
ATOM 8792 N N . TYR C 1 176 ? 110.666 126.321 90.583 1.00 61.63 176 TYR C N 1
ATOM 8793 C CA . TYR C 1 176 ? 109.850 125.185 90.697 1.00 61.63 176 TYR C CA 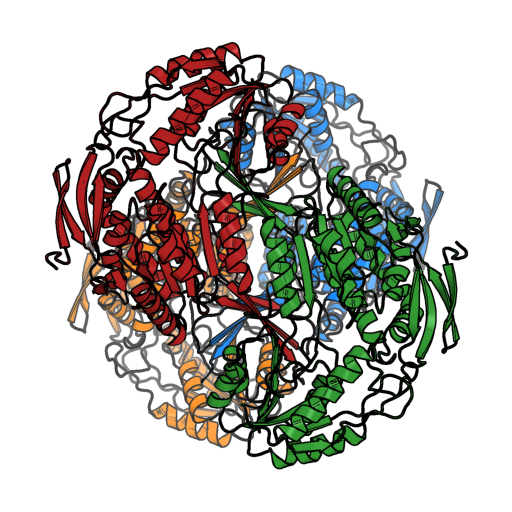1
ATOM 8794 C C . TYR C 1 176 ? 109.599 124.566 89.377 1.00 61.63 176 TYR C C 1
ATOM 8795 O O . TYR C 1 176 ? 109.925 125.109 88.366 1.00 61.63 176 TYR C O 1
ATOM 8804 N N . THR C 1 177 ? 109.139 123.359 89.402 1.00 64.51 177 THR C N 1
ATOM 8805 C CA . THR C 1 177 ? 108.820 122.672 88.176 1.00 64.51 177 THR C CA 1
ATOM 8806 C C . THR C 1 177 ? 107.397 122.199 88.288 1.00 64.51 177 THR C C 1
ATOM 8807 O O . THR C 1 177 ? 106.950 121.775 89.355 1.00 64.51 177 THR C O 1
ATOM 8811 N N . LYS C 1 178 ? 106.662 122.236 87.209 1.00 66.10 178 LYS C N 1
ATOM 8812 C CA . LYS C 1 178 ? 105.292 121.801 87.254 1.00 66.10 178 LYS C CA 1
ATOM 8813 C C . LYS C 1 178 ? 104.964 120.981 86.016 1.00 66.10 178 LYS C C 1
ATOM 8814 O O . LYS C 1 178 ? 105.491 121.277 84.976 1.00 66.10 178 LYS C O 1
ATOM 8820 N N . ARG C 1 179 ? 104.135 119.950 86.116 1.00 66.48 179 ARG C N 1
ATOM 8821 C CA . ARG C 1 179 ? 103.785 119.082 85.011 1.00 66.48 179 ARG C CA 1
ATOM 8822 C C . ARG C 1 179 ? 102.516 119.585 84.359 1.00 66.48 179 ARG C C 1
ATOM 8823 O O . ARG C 1 179 ? 101.579 119.969 85.055 1.00 66.48 179 ARG C O 1
ATOM 8831 N N . GLN C 1 180 ? 102.464 119.563 83.043 1.00 68.54 180 GLN C N 1
ATOM 8832 C CA . GLN C 1 180 ? 101.268 119.987 82.349 1.00 68.54 180 GLN C CA 1
ATOM 8833 C C . GLN C 1 180 ? 100.862 118.960 81.313 1.00 68.54 180 GLN C C 1
ATOM 8834 O O . GLN C 1 180 ? 101.719 118.246 80.800 1.00 68.54 180 GLN C O 1
ATOM 8840 N N . PRO C 1 181 ? 99.570 118.828 81.023 1.00 65.49 181 PRO C N 1
ATOM 8841 C CA . PRO C 1 181 ? 99.056 117.945 79.999 1.00 65.49 181 PRO C CA 1
ATOM 8842 C C . PRO C 1 181 ? 99.503 118.419 78.658 1.00 65.49 181 PRO C C 1
ATOM 8843 O O . PRO C 1 181 ? 99.495 119.618 78.404 1.00 65.49 181 PRO C O 1
ATOM 8847 N N . LEU C 1 182 ? 99.815 117.481 77.783 1.00 65.51 182 LEU C N 1
ATOM 8848 C CA . LEU C 1 182 ? 100.218 117.800 76.419 1.00 65.51 182 LEU C CA 1
ATOM 8849 C C . LEU C 1 182 ? 99.159 118.448 75.534 1.00 65.51 182 LEU C C 1
ATOM 8850 O O . LEU C 1 182 ? 99.487 119.330 74.739 1.00 65.51 182 LEU C O 1
ATOM 8855 N N . GLY C 1 183 ? 97.907 117.996 75.601 1.00 68.10 183 GLY C N 1
ATOM 8856 C CA . GLY C 1 183 ? 96.917 118.517 74.659 1.00 68.10 183 GLY C CA 1
ATOM 8857 C C . GLY C 1 183 ? 96.064 117.405 74.066 1.00 68.10 183 GLY C C 1
ATOM 8858 O O . GLY C 1 183 ? 95.743 116.424 74.737 1.00 68.10 183 GLY C O 1
ATOM 8859 N N . VAL C 1 184 ? 95.640 117.564 72.820 1.00 66.83 184 VAL C N 1
ATOM 8860 C CA . VAL C 1 184 ? 94.788 116.548 72.215 1.00 66.83 184 VAL C CA 1
ATOM 8861 C C . VAL C 1 184 ? 95.617 115.371 71.714 1.00 66.83 184 VAL C C 1
ATOM 8862 O O . VAL C 1 184 ? 96.614 115.542 70.992 1.00 66.83 184 VAL C O 1
ATOM 8866 N N . CYS C 1 185 ? 95.213 114.173 72.109 1.00 69.57 185 CYS C N 1
ATOM 8867 C CA . CYS C 1 185 ? 95.905 112.974 71.685 1.00 69.57 185 CYS C CA 1
ATOM 8868 C C . CYS C 1 185 ? 95.057 112.187 70.711 1.00 69.57 185 CYS C C 1
ATOM 8869 O O . CYS C 1 185 ? 93.827 112.154 70.838 1.00 69.57 185 CYS C O 1
ATOM 8872 N N . GLY C 1 186 ? 95.704 111.578 69.726 1.00 69.08 186 GLY C N 1
ATOM 8873 C CA . GLY C 1 186 ? 95.011 110.691 68.818 1.00 69.08 186 GLY C CA 1
ATOM 8874 C C . GLY C 1 186 ? 95.367 109.284 69.229 1.00 69.08 186 GLY C C 1
ATOM 8875 O O . GLY C 1 186 ? 96.521 109.010 69.562 1.00 69.08 186 GLY C O 1
ATOM 8876 N N . GLN C 1 187 ? 94.411 108.386 69.168 1.00 70.36 187 GLN C N 1
ATOM 8877 C CA . GLN C 1 187 ? 94.733 107.039 69.586 1.00 70.36 187 GLN C CA 1
ATOM 8878 C C . GLN C 1 187 ? 94.129 105.983 68.690 1.00 70.36 187 GLN C C 1
ATOM 8879 O O . GLN C 1 187 ? 93.007 106.129 68.205 1.00 70.36 187 GLN C O 1
ATOM 8885 N N . ILE C 1 188 ? 94.858 104.895 68.506 1.00 69.73 188 ILE C N 1
ATOM 8886 C CA . ILE C 1 188 ? 94.392 103.782 67.688 1.00 69.73 188 ILE C CA 1
ATOM 8887 C C . ILE C 1 188 ? 94.191 102.476 68.444 1.00 69.73 188 ILE C C 1
ATOM 8888 O O . ILE C 1 188 ? 95.106 101.986 69.102 1.00 69.73 188 ILE C O 1
ATOM 8893 N N . ILE C 1 189 ? 93.017 101.879 68.293 1.00 75.97 189 ILE C N 1
ATOM 8894 C CA . ILE C 1 189 ? 92.699 100.602 68.924 1.00 75.97 189 ILE C CA 1
ATOM 8895 C C . ILE C 1 189 ? 92.796 99.405 67.960 1.00 75.97 189 ILE C C 1
ATOM 8896 O O . ILE C 1 189 ? 92.309 99.487 66.836 1.00 75.97 189 ILE C O 1
ATOM 8901 N N . PRO C 1 190 ? 93.522 98.342 68.328 1.00 77.45 190 PRO C N 1
ATOM 8902 C CA . PRO C 1 190 ? 93.678 97.075 67.633 1.00 77.45 190 PRO C CA 1
ATOM 8903 C C . PRO C 1 190 ? 92.526 96.180 68.002 1.00 77.45 190 PRO C C 1
ATOM 8904 O O . PRO C 1 190 ? 91.648 96.599 68.734 1.00 77.45 190 PRO C O 1
ATOM 8908 N N . TRP C 1 191 ? 92.543 94.934 67.589 1.00 81.00 191 TRP C N 1
ATOM 8909 C CA . TRP C 1 191 ? 91.454 94.025 67.922 1.00 81.00 191 TRP C CA 1
ATOM 8910 C C . TRP C 1 191 ? 91.827 92.749 68.652 1.00 81.00 191 TRP C C 1
ATOM 8911 O O . TRP C 1 191 ? 91.363 91.684 68.282 1.00 81.00 191 TRP C O 1
ATOM 8922 N N . ASN C 1 192 ? 92.583 92.819 69.734 1.00 87.00 192 ASN C N 1
ATOM 8923 C CA . ASN C 1 192 ? 92.919 91.565 70.390 1.00 87.00 192 ASN C CA 1
ATOM 8924 C C . ASN C 1 192 ? 92.086 91.358 71.649 1.00 87.00 192 ASN C C 1
ATOM 8925 O O . ASN C 1 192 ? 91.454 90.314 71.842 1.00 87.00 192 ASN C O 1
ATOM 8930 N N . PHE C 1 193 ? 92.085 92.392 72.491 1.00 87.01 193 PHE C N 1
ATOM 8931 C CA . PHE C 1 193 ? 91.385 92.436 73.771 1.00 87.01 193 PHE C CA 1
ATOM 8932 C C . PHE C 1 193 ? 90.690 93.777 73.971 1.00 87.01 193 PHE C C 1
ATOM 8933 O O . PHE C 1 193 ? 91.029 94.482 74.922 1.00 87.01 193 PHE C O 1
ATOM 8941 N N . PRO C 1 194 ? 89.686 94.124 73.174 1.00 80.75 194 PRO C N 1
ATOM 8942 C CA . PRO C 1 194 ? 89.122 95.470 73.080 1.00 80.75 194 PRO C CA 1
ATOM 8943 C C . PRO C 1 194 ? 88.839 96.194 74.392 1.00 80.75 194 PRO C C 1
ATOM 8944 O O . PRO C 1 194 ? 89.023 97.407 74.478 1.00 80.75 194 PRO C O 1
ATOM 8948 N N . LEU C 1 195 ? 88.403 95.486 75.420 1.00 79.95 195 LEU C N 1
ATOM 8949 C CA . LEU C 1 195 ? 88.115 96.158 76.673 1.00 79.95 195 LEU C CA 1
ATOM 8950 C C . LEU C 1 195 ? 89.333 96.783 77.307 1.00 79.95 195 LEU C C 1
ATOM 8951 O O . LEU C 1 195 ? 89.243 97.839 77.947 1.00 79.95 195 LEU C O 1
ATOM 8956 N N . LEU C 1 196 ? 90.459 96.098 77.211 1.00 78.43 196 LEU C N 1
ATOM 8957 C CA . LEU C 1 196 ? 91.644 96.574 77.874 1.00 78.43 196 LEU C CA 1
ATOM 8958 C C . LEU C 1 196 ? 92.276 97.587 77.009 1.00 78.43 196 LEU C C 1
ATOM 8959 O O . LEU C 1 196 ? 92.874 98.547 77.491 1.00 78.43 196 LEU C O 1
ATOM 8964 N N . MET C 1 197 ? 92.139 97.391 75.719 1.00 81.18 197 MET C N 1
ATOM 8965 C CA . MET C 1 197 ? 92.773 98.322 74.831 1.00 81.18 197 MET C CA 1
ATOM 8966 C C . MET C 1 197 ? 92.139 99.671 75.039 1.00 81.18 197 MET C C 1
ATOM 8967 O O . MET C 1 197 ? 92.822 100.687 75.067 1.00 81.18 197 MET C O 1
ATOM 8972 N N . TRP C 1 198 ? 90.835 99.667 75.248 1.00 75.67 198 TRP C N 1
ATOM 8973 C CA . TRP C 1 198 ? 90.079 100.855 75.542 1.00 75.67 198 TRP C CA 1
ATOM 8974 C C . TRP C 1 198 ? 90.606 101.527 76.797 1.00 75.67 198 TRP C C 1
ATOM 8975 O O . TRP C 1 198 ? 91.084 102.665 76.775 1.00 75.67 198 TRP C O 1
ATOM 8986 N N . ALA C 1 199 ? 90.594 100.798 77.899 1.00 74.78 199 ALA C N 1
ATOM 8987 C CA . ALA C 1 199 ? 90.990 101.381 79.169 1.00 74.78 199 ALA C CA 1
ATOM 8988 C C . ALA C 1 199 ? 92.416 101.883 79.230 1.00 74.78 199 ALA C C 1
ATOM 8989 O O . ALA C 1 199 ? 92.676 102.939 79.818 1.00 74.78 199 ALA C O 1
ATOM 8991 N N . TRP C 1 200 ? 93.340 101.196 78.582 1.00 73.36 200 TRP C N 1
ATOM 8992 C CA . TRP C 1 200 ? 94.730 101.592 78.670 1.00 73.36 200 TRP C CA 1
ATOM 8993 C C . TRP C 1 200 ? 95.036 102.812 77.847 1.00 73.36 200 TRP C C 1
ATOM 8994 O O . TRP C 1 200 ? 96.138 103.342 77.893 1.00 73.36 200 TRP C O 1
ATOM 9005 N N . LYS C 1 201 ? 94.113 103.230 77.034 1.00 72.10 201 LYS C N 1
ATOM 9006 C CA . LYS C 1 201 ? 94.354 104.365 76.200 1.00 72.10 201 LYS C CA 1
ATOM 9007 C C . LYS C 1 201 ? 93.625 105.555 76.741 1.00 72.10 201 LYS C C 1
ATOM 9008 O O . LYS C 1 201 ? 94.129 106.682 76.709 1.00 72.10 201 LYS C O 1
ATOM 9014 N N . ILE C 1 202 ? 92.468 105.313 77.309 1.00 70.52 202 ILE C N 1
ATOM 9015 C CA . ILE C 1 202 ? 91.692 106.410 77.798 1.00 70.52 202 ILE C CA 1
ATOM 9016 C C . ILE C 1 202 ? 92.045 106.826 79.208 1.00 70.52 202 ILE C C 1
ATOM 9017 O O . ILE C 1 202 ? 92.198 108.019 79.473 1.00 70.52 202 ILE C O 1
ATOM 9022 N N . ALA C 1 203 ? 92.116 105.904 80.151 1.00 70.71 203 ALA C N 1
ATOM 9023 C CA . ALA C 1 203 ? 92.285 106.386 81.511 1.00 70.71 203 ALA C CA 1
ATOM 9024 C C . ALA C 1 203 ? 93.558 107.206 81.758 1.00 70.71 203 ALA C C 1
ATOM 9025 O O . ALA C 1 203 ? 93.451 108.232 82.434 1.00 70.71 203 ALA C O 1
ATOM 9027 N N . PRO C 1 204 ? 94.751 106.854 81.242 1.00 69.67 204 PRO C N 1
ATOM 9028 C CA . PRO C 1 204 ? 95.965 107.632 81.441 1.00 69.67 204 PRO C CA 1
ATOM 9029 C C . PRO C 1 204 ? 95.871 109.010 80.860 1.00 69.67 204 PRO C C 1
ATOM 9030 O O . PRO C 1 204 ? 96.651 109.887 81.211 1.00 69.67 204 PRO C O 1
ATOM 9034 N N . ALA C 1 205 ? 94.981 109.192 79.903 1.00 69.18 205 ALA C N 1
ATOM 9035 C CA . ALA C 1 205 ? 94.803 110.480 79.296 1.00 69.18 205 ALA C CA 1
ATOM 9036 C C . ALA C 1 205 ? 93.928 111.329 80.178 1.00 69.18 205 ALA C C 1
ATOM 9037 O O . ALA C 1 205 ? 94.272 112.460 80.547 1.00 69.18 205 ALA C O 1
ATOM 9039 N N . LEU C 1 206 ? 92.777 110.772 80.535 1.00 71.82 206 LEU C N 1
ATOM 9040 C CA . LEU C 1 206 ? 91.802 111.546 81.273 1.00 71.82 206 LEU C CA 1
ATOM 9041 C C . LEU C 1 206 ? 92.332 111.991 82.594 1.00 71.82 206 LEU C C 1
ATOM 9042 O O . LEU C 1 206 ? 92.168 113.136 82.993 1.00 71.82 206 LEU C O 1
ATOM 9047 N N . VAL C 1 207 ? 93.040 111.122 83.267 1.00 71.03 207 VAL C N 1
ATOM 9048 C CA . VAL C 1 207 ? 93.494 111.464 84.586 1.00 71.03 207 VAL C CA 1
ATOM 9049 C C . VAL C 1 207 ? 94.411 112.679 84.636 1.00 71.03 207 VAL C C 1
ATOM 9050 O O . VAL C 1 207 ? 94.537 113.276 85.701 1.00 71.03 207 VAL C O 1
ATOM 9054 N N . THR C 1 208 ? 95.073 113.058 83.541 1.00 70.17 208 THR C N 1
ATOM 9055 C CA . THR C 1 208 ? 95.968 114.192 83.629 1.00 70.17 208 THR C CA 1
ATOM 9056 C C . THR C 1 208 ? 95.375 115.425 82.999 1.00 70.17 208 THR C C 1
ATOM 9057 O O . THR C 1 208 ? 96.054 116.445 82.911 1.00 70.17 208 THR C O 1
ATOM 9061 N N . GLY C 1 209 ? 94.155 115.350 82.483 1.00 72.27 209 GLY C N 1
ATOM 9062 C CA . GLY C 1 209 ? 93.575 116.509 81.806 1.00 72.27 209 GLY C CA 1
ATOM 9063 C C . GLY C 1 209 ? 93.689 116.546 80.269 1.00 72.27 209 GLY C C 1
ATOM 9064 O O . GLY C 1 209 ? 93.467 117.594 79.664 1.00 72.27 209 GLY C O 1
ATOM 9065 N N . ASN C 1 210 ? 94.047 115.450 79.618 1.00 69.85 210 ASN C N 1
ATOM 9066 C CA . ASN C 1 210 ? 94.140 115.454 78.163 1.00 69.85 210 ASN C CA 1
ATOM 9067 C C . ASN C 1 210 ? 92.789 115.065 77.582 1.00 69.85 210 ASN C C 1
ATOM 9068 O O . ASN C 1 210 ? 91.959 114.494 78.287 1.00 69.85 210 ASN C O 1
ATOM 9073 N N . THR C 1 211 ? 92.538 115.399 76.318 1.00 67.29 211 THR C N 1
ATOM 9074 C CA . THR C 1 211 ? 91.305 114.968 75.663 1.00 67.29 211 THR C CA 1
ATOM 9075 C C . THR C 1 211 ? 91.663 114.025 74.526 1.00 67.29 211 THR C C 1
ATOM 9076 O O . THR C 1 211 ? 92.806 114.015 74.054 1.00 67.29 211 THR C O 1
ATOM 9080 N N . VAL C 1 212 ? 90.706 113.192 74.096 1.00 66.94 212 VAL C N 1
ATOM 9081 C CA . VAL C 1 212 ? 91.034 112.168 73.096 1.00 66.94 212 VAL C CA 1
ATOM 9082 C C . VAL C 1 212 ? 90.106 111.975 71.897 1.00 66.94 212 VAL C C 1
ATOM 9083 O O . VAL C 1 212 ? 88.884 111.838 72.039 1.00 66.94 212 VAL C O 1
ATOM 9087 N N . VAL C 1 213 ? 90.721 111.865 70.715 1.00 66.78 213 VAL C N 1
ATOM 9088 C CA . VAL C 1 213 ? 90.016 111.497 69.494 1.00 66.78 213 VAL C CA 1
ATOM 9089 C C . VAL C 1 213 ? 90.412 110.063 69.201 1.00 66.78 213 VAL C C 1
ATOM 9090 O O . VAL C 1 213 ? 91.546 109.801 68.780 1.00 66.78 213 VAL C O 1
ATOM 9094 N N . LEU C 1 214 ? 89.502 109.138 69.447 1.00 71.03 214 LEU C N 1
ATOM 9095 C CA . LEU C 1 214 ? 89.853 107.733 69.396 1.00 71.03 214 LEU C CA 1
ATOM 9096 C C . LEU C 1 214 ? 89.316 106.990 68.192 1.00 71.03 214 LEU C C 1
ATOM 9097 O O . LEU C 1 214 ? 88.123 107.076 67.883 1.00 71.03 214 LEU C O 1
ATOM 9102 N N . LYS C 1 215 ? 90.176 106.198 67.549 1.00 79.54 215 LYS C N 1
ATOM 9103 C CA . LYS C 1 215 ? 89.738 105.360 66.448 1.00 79.54 215 LYS C CA 1
ATOM 9104 C C . LYS C 1 215 ? 89.491 103.943 66.914 1.00 79.54 215 LYS C C 1
ATOM 9105 O O . LYS C 1 215 ? 90.406 103.248 67.362 1.00 79.54 215 LYS C O 1
ATOM 9111 N N . THR C 1 216 ? 88.262 103.506 66.751 1.00 81.89 216 THR C N 1
ATOM 9112 C CA . THR C 1 216 ? 87.841 102.168 67.150 1.00 81.89 216 THR C CA 1
ATOM 9113 C C . THR C 1 216 ? 88.152 101.166 66.052 1.00 81.89 216 THR C C 1
ATOM 9114 O O . THR C 1 216 ? 88.130 101.514 64.879 1.00 81.89 216 THR C O 1
ATOM 9118 N N . ALA C 1 217 ? 88.495 99.934 66.425 1.00 89.37 217 ALA C N 1
ATOM 9119 C CA . ALA C 1 217 ? 88.778 98.897 65.439 1.00 89.37 217 ALA C CA 1
ATOM 9120 C C . ALA C 1 217 ? 87.566 98.687 64.538 1.00 89.37 217 ALA C C 1
ATOM 9121 O O . ALA C 1 217 ? 86.439 98.665 65.025 1.00 89.37 217 ALA C O 1
ATOM 9123 N N . GLU C 1 218 ? 87.794 98.503 63.232 1.00 91.95 218 GLU C N 1
ATOM 9124 C CA . GLU C 1 218 ? 86.682 98.319 62.290 1.00 91.95 218 GLU C CA 1
ATOM 9125 C C . GLU C 1 218 ? 86.086 96.921 62.301 1.00 91.95 218 GLU C C 1
ATOM 9126 O O . GLU C 1 218 ? 84.900 96.756 62.040 1.00 91.95 218 GLU C O 1
ATOM 9132 N N . SER C 1 219 ? 86.872 95.915 62.614 1.00 93.02 219 SER C N 1
ATOM 9133 C CA . SER C 1 219 ? 86.348 94.576 62.564 1.00 93.02 219 SER C CA 1
ATOM 9134 C C . SER C 1 219 ? 85.547 94.182 63.785 1.00 93.02 219 SER C C 1
ATOM 9135 O O . SER C 1 219 ? 84.638 93.359 63.684 1.00 93.02 219 SER C O 1
ATOM 9138 N N . THR C 1 220 ? 85.838 94.784 64.930 1.00 96.04 220 THR C N 1
ATOM 9139 C CA . THR C 1 220 ? 85.150 94.469 66.182 1.00 96.04 220 THR C CA 1
ATOM 9140 C C . THR C 1 220 ? 84.715 95.723 66.935 1.00 96.04 220 THR C C 1
ATOM 9141 O O . THR C 1 220 ? 85.176 95.925 68.052 1.00 96.04 220 THR C O 1
ATOM 9145 N N . PRO C 1 221 ? 83.943 96.629 66.339 1.00 92.15 221 PRO C N 1
ATOM 9146 C CA . PRO C 1 221 ? 83.561 97.909 66.914 1.00 92.15 221 PRO C CA 1
ATOM 9147 C C . PRO C 1 221 ? 82.426 97.955 67.927 1.00 92.15 221 PRO C C 1
ATOM 9148 O O . PRO C 1 221 ? 82.191 99.007 68.520 1.00 92.15 221 PRO C O 1
ATOM 9152 N N . LEU C 1 222 ? 81.644 96.910 68.080 1.00 94.22 222 LEU C N 1
ATOM 9153 C CA . LEU C 1 222 ? 80.433 97.120 68.855 1.00 94.22 222 LEU C CA 1
ATOM 9154 C C . LEU C 1 222 ? 80.592 97.407 70.355 1.00 94.22 222 LEU C C 1
ATOM 9155 O O . LEU C 1 222 ? 80.006 98.388 70.841 1.00 94.22 222 LEU C O 1
ATOM 9160 N N . SER C 1 223 ? 81.381 96.619 71.105 1.00 93.60 223 SER C N 1
ATOM 9161 C CA . SER C 1 223 ? 81.410 96.848 72.562 1.00 93.60 223 SER C CA 1
ATOM 9162 C C . SER C 1 223 ? 81.930 98.219 72.950 1.00 93.60 223 SER C C 1
ATOM 9163 O O . SER C 1 223 ? 81.457 98.831 73.916 1.00 93.60 223 SER C O 1
ATOM 9166 N N . ALA C 1 224 ? 82.855 98.719 72.153 1.00 88.84 224 ALA C N 1
ATOM 9167 C CA . ALA C 1 224 ? 83.475 100.005 72.354 1.00 88.84 224 ALA C CA 1
ATOM 9168 C C . ALA C 1 224 ? 82.479 101.127 72.296 1.00 88.84 224 ALA C C 1
ATOM 9169 O O . ALA C 1 224 ? 82.665 102.152 72.946 1.00 88.84 224 ALA C O 1
ATOM 9171 N N . LEU C 1 225 ? 81.447 100.985 71.482 1.00 90.28 225 LEU C N 1
ATOM 9172 C CA . LEU C 1 225 ? 80.505 102.062 71.376 1.00 90.28 225 LEU C CA 1
ATOM 9173 C C . LEU C 1 225 ? 79.468 101.897 72.449 1.00 90.28 225 LEU C C 1
ATOM 9174 O O . LEU C 1 225 ? 79.027 102.870 73.049 1.00 90.28 225 LEU C O 1
ATOM 9179 N N . TYR C 1 226 ? 79.065 100.671 72.716 1.00 90.59 226 TYR C N 1
ATOM 9180 C CA . TYR C 1 226 ? 78.020 100.471 73.698 1.00 90.59 226 TYR C CA 1
ATOM 9181 C C . TYR C 1 226 ? 78.296 101.119 75.022 1.00 90.59 226 TYR C C 1
ATOM 9182 O O . TYR C 1 226 ? 77.473 101.880 75.532 1.00 90.59 226 TYR C O 1
ATOM 9191 N N . VAL C 1 227 ? 79.473 100.876 75.556 1.00 87.63 227 VAL C N 1
ATOM 9192 C CA . VAL C 1 227 ? 79.825 101.404 76.855 1.00 87.63 227 VAL C CA 1
ATOM 9193 C C . VAL C 1 227 ? 79.872 102.920 76.928 1.00 87.63 227 VAL C C 1
ATOM 9194 O O . VAL C 1 227 ? 79.916 103.485 78.020 1.00 87.63 227 VAL C O 1
ATOM 9198 N N . SER C 1 228 ? 79.891 103.600 75.794 1.00 88.20 228 SER C N 1
ATOM 9199 C CA . SER C 1 228 ? 79.954 105.042 75.786 1.00 88.20 228 SER C CA 1
ATOM 9200 C C . SER C 1 228 ? 78.684 105.663 76.322 1.00 88.20 228 SER C C 1
ATOM 9201 O O . SER C 1 228 ? 78.692 106.803 76.792 1.00 88.20 228 SER C O 1
ATOM 9204 N N . LYS C 1 229 ? 77.590 104.903 76.367 1.00 89.90 229 LYS C N 1
ATOM 9205 C CA . LYS C 1 229 ? 76.339 105.472 76.837 1.00 89.90 229 LYS C CA 1
ATOM 9206 C C . LYS C 1 229 ? 76.411 105.907 78.286 1.00 89.90 229 LYS C C 1
ATOM 9207 O O . LYS C 1 229 ? 75.543 106.638 78.748 1.00 89.90 229 LYS C O 1
ATOM 9213 N N . TYR C 1 230 ? 77.401 105.435 79.028 1.00 89.59 230 TYR C N 1
ATOM 9214 C CA . TYR C 1 230 ? 77.508 105.785 80.415 1.00 89.59 230 TYR C CA 1
ATOM 9215 C C . TYR C 1 230 ? 78.341 107.013 80.671 1.00 89.59 230 TYR C C 1
ATOM 9216 O O . TYR C 1 230 ? 78.365 107.517 81.796 1.00 89.59 230 TYR C O 1
ATOM 9225 N N . ILE C 1 231 ? 79.015 107.515 79.664 1.00 85.61 231 ILE C N 1
ATOM 9226 C CA . ILE C 1 231 ? 79.880 108.661 79.882 1.00 85.61 231 ILE C CA 1
ATOM 9227 C C . ILE C 1 231 ? 79.116 109.876 80.406 1.00 85.61 231 ILE C C 1
ATOM 9228 O O . ILE C 1 231 ? 79.608 110.537 81.342 1.00 85.61 231 ILE C O 1
ATOM 9233 N N . PRO C 1 232 ? 77.946 110.227 79.847 1.00 85.36 232 PRO C N 1
ATOM 9234 C CA . PRO C 1 232 ? 77.099 111.312 80.292 1.00 85.36 232 PRO C CA 1
ATOM 9235 C C . PRO C 1 232 ? 76.571 111.143 81.701 1.00 85.36 232 PRO C C 1
ATOM 9236 O O . PRO C 1 232 ? 76.112 112.113 82.297 1.00 85.36 232 PRO C O 1
ATOM 9240 N N . GLN C 1 233 ? 76.581 109.928 82.237 1.00 89.90 233 GLN C N 1
ATOM 9241 C CA . GLN C 1 233 ? 76.053 109.736 83.563 1.00 89.90 233 GLN C CA 1
ATOM 9242 C C . GLN C 1 233 ? 77.167 109.929 84.532 1.00 89.90 233 GLN C C 1
ATOM 9243 O O . GLN C 1 233 ? 76.991 110.525 85.591 1.00 89.90 233 GLN C O 1
ATOM 9249 N N . ALA C 1 234 ? 78.353 109.463 84.156 1.00 86.73 234 ALA C N 1
ATOM 9250 C CA . ALA C 1 234 ? 79.500 109.634 85.022 1.00 86.73 234 ALA C CA 1
ATOM 9251 C C . ALA C 1 234 ? 79.715 111.117 85.255 1.00 86.73 234 ALA C C 1
ATOM 9252 O O . ALA C 1 234 ? 80.065 111.536 86.362 1.00 86.73 234 ALA C O 1
ATOM 9254 N N . GLY C 1 235 ? 79.439 111.918 84.226 1.00 80.15 235 GLY C N 1
ATOM 9255 C CA . GLY C 1 235 ? 79.562 113.349 84.342 1.00 80.15 235 GLY C CA 1
ATOM 9256 C C . GLY C 1 235 ? 80.775 113.901 83.643 1.00 80.15 235 GLY C C 1
ATOM 9257 O O . GLY C 1 235 ? 81.294 114.943 84.030 1.00 80.15 235 GLY C O 1
ATOM 9258 N N . ILE C 1 236 ? 81.263 113.211 82.638 1.00 75.61 236 ILE C N 1
ATOM 9259 C CA . ILE C 1 236 ? 82.398 113.750 81.933 1.00 75.61 236 ILE C CA 1
ATOM 9260 C C . ILE C 1 236 ? 81.821 114.737 80.925 1.00 75.61 236 ILE C C 1
ATOM 9261 O O . ILE C 1 236 ? 80.981 114.340 80.119 1.00 75.61 236 ILE C O 1
ATOM 9266 N N . PRO C 1 237 ? 82.255 116.000 80.941 1.00 73.73 237 PRO C N 1
ATOM 9267 C CA . PRO C 1 237 ? 81.712 117.049 80.116 1.00 73.73 237 PRO C CA 1
ATOM 9268 C C . PRO C 1 237 ? 81.924 116.725 78.659 1.00 73.73 237 PRO C C 1
ATOM 9269 O O . PRO C 1 237 ? 82.930 116.101 78.296 1.00 73.73 237 PRO C O 1
ATOM 9273 N N . PRO C 1 238 ? 81.020 117.166 77.800 1.00 75.34 238 PRO C N 1
ATOM 9274 C CA . PRO C 1 238 ? 81.036 116.884 76.398 1.00 75.34 238 PRO C CA 1
ATOM 9275 C C . PRO C 1 238 ? 82.270 117.433 75.767 1.00 75.34 238 PRO C C 1
ATOM 9276 O O . PRO C 1 238 ? 82.694 118.549 76.063 1.00 75.34 238 PRO C O 1
ATOM 9280 N N . GLY C 1 239 ? 82.806 116.640 74.862 1.00 75.15 239 GLY C N 1
ATOM 9281 C CA . GLY C 1 239 ? 83.972 116.977 74.089 1.00 75.15 239 GLY C CA 1
ATOM 9282 C C . GLY C 1 239 ? 85.224 116.281 74.595 1.00 75.15 239 GLY C C 1
ATOM 9283 O O . GLY C 1 239 ? 86.187 116.132 73.845 1.00 75.15 239 GLY C O 1
ATOM 9284 N N . VAL C 1 240 ? 85.234 115.812 75.840 1.00 69.72 240 VAL C N 1
ATOM 9285 C CA . VAL C 1 240 ? 86.456 115.171 76.309 1.00 69.72 240 VAL C CA 1
ATOM 9286 C C . VAL C 1 240 ? 86.727 113.848 75.591 1.00 69.72 240 VAL C C 1
ATOM 9287 O O . VAL C 1 240 ? 87.873 113.558 75.226 1.00 69.72 240 VAL C O 1
ATOM 9291 N N . ILE C 1 241 ? 85.710 113.015 75.429 1.00 67.35 241 ILE C N 1
ATOM 9292 C CA . ILE C 1 241 ? 85.889 111.726 74.775 1.00 67.35 241 ILE C CA 1
ATOM 9293 C C . ILE C 1 241 ? 85.130 111.669 73.458 1.00 67.35 241 ILE C C 1
ATOM 9294 O O . ILE C 1 241 ? 83.904 111.757 73.452 1.00 67.35 241 ILE C O 1
ATOM 9299 N N . ASN C 1 242 ? 85.833 111.472 72.349 1.00 71.81 242 ASN C N 1
ATOM 9300 C CA . ASN C 1 242 ? 85.183 111.430 71.038 1.00 71.81 242 ASN C CA 1
ATOM 9301 C C . ASN C 1 242 ? 85.462 110.117 70.326 1.00 71.81 242 ASN C C 1
ATOM 9302 O O . ASN C 1 242 ? 86.622 109.744 70.123 1.00 71.81 242 ASN C O 1
ATOM 9307 N N . ILE C 1 243 ? 84.409 109.378 70.004 1.00 73.38 243 ILE C N 1
ATOM 9308 C CA . ILE C 1 243 ? 84.595 108.062 69.402 1.00 73.38 243 ILE C CA 1
ATOM 9309 C C . ILE C 1 243 ? 84.180 108.026 67.942 1.00 73.38 243 ILE C C 1
ATOM 9310 O O . ILE C 1 243 ? 83.006 108.226 67.602 1.00 73.38 243 ILE C O 1
ATOM 9315 N N . VAL C 1 244 ? 85.129 107.694 67.076 1.00 78.53 244 VAL C N 1
ATOM 9316 C CA . VAL C 1 244 ? 84.886 107.619 65.643 1.00 78.53 244 VAL C CA 1
ATOM 9317 C C . VAL C 1 244 ? 85.354 106.289 65.086 1.00 78.53 244 VAL C C 1
ATOM 9318 O O . VAL C 1 244 ? 86.425 105.799 65.443 1.00 78.53 244 VAL C O 1
ATOM 9322 N N . SER C 1 245 ? 84.560 105.688 64.221 1.00 85.29 245 SER C N 1
ATOM 9323 C CA . SER C 1 245 ? 84.962 104.439 63.616 1.00 85.29 245 SER C CA 1
ATOM 9324 C C . SER C 1 245 ? 84.761 104.510 62.125 1.00 85.29 245 SER C C 1
ATOM 9325 O O . SER C 1 245 ? 83.877 105.222 61.640 1.00 85.29 245 SER C O 1
ATOM 9328 N N . GLY C 1 246 ? 85.591 103.758 61.420 1.00 89.63 246 GLY C N 1
ATOM 9329 C CA . GLY C 1 246 ? 85.565 103.651 59.977 1.00 89.63 246 GLY C CA 1
ATOM 9330 C C . GLY C 1 246 ? 86.827 102.939 59.525 1.00 89.63 246 GLY C C 1
ATOM 9331 O O . GLY C 1 246 ? 87.694 102.645 60.344 1.00 89.63 246 GLY C O 1
ATOM 9332 N N . PHE C 1 247 ? 86.950 102.713 58.225 1.00 91.50 247 PHE C N 1
ATOM 9333 C CA . PHE C 1 247 ? 88.094 101.996 57.692 1.00 91.50 247 PHE C CA 1
ATOM 9334 C C . PHE C 1 247 ? 89.426 102.654 57.985 1.00 91.50 247 PHE C C 1
ATOM 9335 O O . PHE C 1 247 ? 89.638 103.849 57.745 1.00 91.50 247 PHE C O 1
ATOM 9343 N N . GLY C 1 248 ? 90.347 101.811 58.425 1.00 89.33 248 GLY C N 1
ATOM 9344 C CA . GLY C 1 248 ? 91.687 102.204 58.877 1.00 89.33 248 GLY C CA 1
ATOM 9345 C C . GLY C 1 248 ? 92.510 103.057 57.968 1.00 89.33 248 GLY C C 1
ATOM 9346 O O . GLY C 1 248 ? 92.887 104.163 58.351 1.00 89.33 248 GLY C O 1
ATOM 9347 N N . LYS C 1 249 ? 92.789 102.673 56.764 1.00 87.41 249 LYS C N 1
ATOM 9348 C CA . LYS C 1 249 ? 93.654 103.569 56.053 1.00 87.41 249 LYS C CA 1
ATOM 9349 C C . LYS C 1 249 ? 93.042 104.927 55.786 1.00 87.41 249 LYS C C 1
ATOM 9350 O O . LYS C 1 249 ? 93.750 105.827 55.440 1.00 87.41 249 LYS C O 1
ATOM 9356 N N . ILE C 1 250 ? 91.744 105.098 55.930 1.00 86.82 250 ILE C N 1
ATOM 9357 C CA . ILE C 1 250 ? 91.173 106.394 55.689 1.00 86.82 250 ILE C CA 1
ATOM 9358 C C . ILE C 1 250 ? 91.202 107.231 56.947 1.00 86.82 250 ILE C C 1
ATOM 9359 O O . ILE C 1 250 ? 91.749 108.338 56.964 1.00 86.82 250 ILE C O 1
ATOM 9364 N N . VAL C 1 251 ? 90.583 106.709 57.992 1.00 84.27 251 VAL C N 1
ATOM 9365 C CA . VAL C 1 251 ? 90.462 107.443 59.230 1.00 84.27 251 VAL C CA 1
ATOM 9366 C C . VAL C 1 251 ? 91.820 107.660 59.838 1.00 84.27 251 VAL C C 1
ATOM 9367 O O . VAL C 1 251 ? 92.073 108.695 60.456 1.00 84.27 251 VAL C O 1
ATOM 9371 N N . GLY C 1 252 ? 92.670 106.654 59.753 1.00 84.08 252 GLY C N 1
ATOM 9372 C CA . GLY C 1 252 ? 93.960 106.747 60.335 1.00 84.08 252 GLY C CA 1
ATOM 9373 C C . GLY C 1 252 ? 94.705 107.966 59.877 1.00 84.08 252 GLY C C 1
ATOM 9374 O O . GLY C 1 252 ? 95.032 108.816 60.702 1.00 84.08 252 GLY C O 1
ATOM 9375 N N . GLU C 1 253 ? 94.899 108.130 58.576 1.00 81.11 253 GLU C N 1
ATOM 9376 C CA . GLU C 1 253 ? 95.602 109.308 58.111 1.00 81.11 253 GLU C CA 1
ATOM 9377 C C . GLU C 1 253 ? 94.862 110.567 58.468 1.00 81.11 253 GLU C C 1
ATOM 9378 O O . GLU C 1 253 ? 95.467 111.582 58.816 1.00 81.11 253 GLU C O 1
ATOM 9384 N N . ALA C 1 254 ? 93.547 110.508 58.460 1.00 79.26 254 ALA C N 1
ATOM 9385 C CA . ALA C 1 254 ? 92.818 111.701 58.799 1.00 79.26 254 ALA C CA 1
ATOM 9386 C C . ALA C 1 254 ? 93.218 112.203 60.180 1.00 79.26 254 ALA C C 1
ATOM 9387 O O . ALA C 1 254 ? 93.233 113.411 60.416 1.00 79.26 254 ALA C O 1
ATOM 9389 N N . ILE C 1 255 ? 93.552 111.298 61.095 1.00 75.56 255 ILE C N 1
ATOM 9390 C CA . ILE C 1 255 ? 93.955 111.723 62.414 1.00 75.56 255 ILE C CA 1
ATOM 9391 C C . ILE C 1 255 ? 95.439 112.004 62.484 1.00 75.56 255 ILE C C 1
ATOM 9392 O O . ILE C 1 255 ? 95.852 113.076 62.929 1.00 75.56 255 ILE C O 1
ATOM 9397 N N . THR C 1 256 ? 96.271 111.075 62.037 1.00 74.64 256 THR C N 1
ATOM 9398 C CA . THR C 1 256 ? 97.698 111.242 62.263 1.00 74.64 256 THR C CA 1
ATOM 9399 C C . THR C 1 256 ? 98.298 112.400 61.515 1.00 74.64 256 THR C C 1
ATOM 9400 O O . THR C 1 256 ? 99.336 112.921 61.936 1.00 74.64 256 THR C O 1
ATOM 9404 N N . ASN C 1 257 ? 97.693 112.818 60.419 1.00 71.88 257 ASN C N 1
ATOM 9405 C CA . ASN C 1 257 ? 98.288 113.888 59.663 1.00 71.88 257 ASN C CA 1
ATOM 9406 C C . ASN C 1 257 ? 97.685 115.258 59.946 1.00 71.88 257 ASN C C 1
ATOM 9407 O O . ASN C 1 257 ? 98.030 116.233 59.282 1.00 71.88 257 ASN C O 1
ATOM 9412 N N . HIS C 1 258 ? 96.779 115.350 60.896 1.00 70.52 258 HIS C N 1
ATOM 9413 C CA . HIS C 1 258 ? 96.154 116.626 61.192 1.00 70.52 258 HIS C CA 1
ATOM 9414 C C . HIS C 1 258 ? 97.125 117.508 61.990 1.00 70.52 258 HIS C C 1
ATOM 9415 O O . HIS C 1 258 ? 97.850 116.995 62.837 1.00 70.52 258 HIS C O 1
ATOM 9422 N N . PRO C 1 259 ? 97.214 118.815 61.735 1.00 64.42 259 PRO C N 1
ATOM 9423 C CA . PRO C 1 259 ? 98.043 119.756 62.493 1.00 64.42 259 PRO C CA 1
ATOM 9424 C C . PRO C 1 259 ? 97.715 119.988 63.973 1.00 64.42 259 PRO C C 1
ATOM 9425 O O . PRO C 1 259 ? 98.572 120.485 64.700 1.00 64.42 259 PRO C O 1
ATOM 9429 N N . LYS C 1 260 ? 96.505 119.684 64.430 1.00 66.63 260 LYS C N 1
ATOM 9430 C CA . LYS C 1 260 ? 96.131 119.916 65.827 1.00 66.63 260 LYS C CA 1
ATOM 9431 C C . LYS C 1 260 ? 96.598 118.870 66.820 1.00 66.63 260 LYS C C 1
ATOM 9432 O O . LYS C 1 260 ? 96.862 119.181 67.978 1.00 66.63 260 LYS C O 1
ATOM 9438 N N . ILE C 1 261 ? 96.563 117.625 66.419 1.00 66.13 261 ILE C N 1
ATOM 9439 C CA . ILE C 1 261 ? 96.868 116.528 67.308 1.00 66.13 261 ILE C CA 1
ATOM 9440 C C . ILE C 1 261 ? 98.311 116.625 67.749 1.00 66.13 261 ILE C C 1
ATOM 9441 O O . ILE C 1 261 ? 99.195 116.828 66.928 1.00 66.13 261 ILE C O 1
ATOM 9446 N N . LYS C 1 262 ? 98.573 116.483 69.042 1.00 61.03 262 LYS C N 1
ATOM 9447 C CA . LYS C 1 262 ? 99.948 116.586 69.513 1.00 61.03 262 LYS C CA 1
ATOM 9448 C C . LYS C 1 262 ? 100.625 115.252 69.693 1.00 61.03 262 LYS C C 1
ATOM 9449 O O . LYS C 1 262 ? 101.839 115.138 69.476 1.00 61.03 262 LYS C O 1
ATOM 9455 N N . LYS C 1 263 ? 99.864 114.250 70.088 1.00 62.43 263 LYS C N 1
ATOM 9456 C CA . LYS C 1 263 ? 100.458 112.943 70.321 1.00 62.43 263 LYS C CA 1
ATOM 9457 C C . LYS C 1 263 ? 99.772 111.831 69.550 1.00 62.43 263 LYS C C 1
ATOM 9458 O O . LYS C 1 263 ? 98.562 111.866 69.334 1.00 62.43 263 LYS C O 1
ATOM 9464 N N . VAL C 1 264 ? 100.552 110.831 69.149 1.00 63.58 264 VAL C N 1
ATOM 9465 C CA . VAL C 1 264 ? 100.027 109.660 68.472 1.00 63.58 264 VAL C CA 1
ATOM 9466 C C . VAL C 1 264 ? 100.347 108.362 69.182 1.00 63.58 264 VAL C C 1
ATOM 9467 O O . VAL C 1 264 ? 101.518 108.019 69.356 1.00 63.58 264 VAL C O 1
ATOM 9471 N N . ALA C 1 265 ? 99.315 107.595 69.525 1.00 65.21 265 ALA C N 1
ATOM 9472 C CA . ALA C 1 265 ? 99.520 106.292 70.162 1.00 65.21 265 ALA C CA 1
ATOM 9473 C C . ALA C 1 265 ? 99.058 105.122 69.289 1.00 65.21 265 ALA C C 1
ATOM 9474 O O . ALA C 1 265 ? 97.865 104.981 69.003 1.00 65.21 265 ALA C O 1
ATOM 9476 N N . PHE C 1 266 ? 99.989 104.234 68.924 1.00 69.83 266 PHE C N 1
ATOM 9477 C CA . PHE C 1 266 ? 99.671 103.113 68.031 1.00 69.83 266 PHE C CA 1
ATOM 9478 C C . PHE C 1 266 ? 100.264 101.774 68.395 1.00 69.83 266 PHE C C 1
ATOM 9479 O O . PHE C 1 266 ? 101.415 101.698 68.825 1.00 69.83 266 PHE C O 1
ATOM 9487 N N . THR C 1 267 ? 99.491 100.712 68.195 1.00 73.63 267 THR C N 1
ATOM 9488 C CA . THR C 1 267 ? 100.021 99.380 68.355 1.00 73.63 267 THR C CA 1
ATOM 9489 C C . THR C 1 267 ? 99.741 98.571 67.097 1.00 73.63 267 THR C C 1
ATOM 9490 O O . THR C 1 267 ? 98.686 98.742 66.486 1.00 73.63 267 THR C O 1
ATOM 9494 N N . GLY C 1 268 ? 100.605 97.606 66.769 1.00 80.42 268 GLY C N 1
ATOM 9495 C CA . GLY C 1 268 ? 100.356 96.780 65.575 1.00 80.42 268 GLY C CA 1
ATOM 9496 C C . GLY C 1 268 ? 101.605 96.119 64.967 1.00 80.42 268 GLY C C 1
ATOM 9497 O O . GLY C 1 268 ? 102.573 95.821 65.658 1.00 80.42 268 GLY C O 1
ATOM 9498 N N . SER C 1 269 ? 101.515 95.813 63.675 1.00 74.61 269 SER C N 1
ATOM 9499 C CA . SER C 1 269 ? 102.584 95.204 62.884 1.00 74.61 269 SER C CA 1
ATOM 9500 C C . SER C 1 269 ? 103.763 96.127 62.716 1.00 74.61 269 SER C C 1
ATOM 9501 O O . SER C 1 269 ? 103.595 97.346 62.632 1.00 74.61 269 SER C O 1
ATOM 9504 N N . THR C 1 270 ? 104.949 95.547 62.638 1.00 73.48 270 THR C N 1
ATOM 9505 C CA . THR C 1 270 ? 106.164 96.320 62.502 1.00 73.48 270 THR C CA 1
ATOM 9506 C C . THR C 1 270 ? 106.171 97.248 61.311 1.00 73.48 270 THR C C 1
ATOM 9507 O O . THR C 1 270 ? 106.595 98.401 61.430 1.00 73.48 270 THR C O 1
ATOM 9511 N N . ALA C 1 271 ? 105.771 96.765 60.152 1.00 68.20 271 ALA C N 1
ATOM 9512 C CA . ALA C 1 271 ? 105.844 97.628 58.990 1.00 68.20 271 ALA C CA 1
ATOM 9513 C C . ALA C 1 271 ? 104.965 98.846 59.127 1.00 68.20 271 ALA C C 1
ATOM 9514 O O . ALA C 1 271 ? 105.375 99.959 58.774 1.00 68.20 271 ALA C O 1
ATOM 9516 N N . THR C 1 272 ? 103.774 98.654 59.662 1.00 71.18 272 THR C N 1
ATOM 9517 C CA . THR C 1 272 ? 102.872 99.760 59.834 1.00 71.18 272 THR C CA 1
ATOM 9518 C C . THR C 1 272 ? 103.481 100.728 60.805 1.00 71.18 272 THR C C 1
ATOM 9519 O O . THR C 1 272 ? 103.466 101.939 60.574 1.00 71.18 272 THR C O 1
ATOM 9523 N N . GLY C 1 273 ? 104.050 100.203 61.874 1.00 71.05 273 GLY C N 1
ATOM 9524 C CA . GLY C 1 273 ? 104.675 101.039 62.864 1.00 71.05 273 GLY C CA 1
ATOM 9525 C C . GLY C 1 273 ? 105.659 101.992 62.220 1.00 71.05 273 GLY C C 1
ATOM 9526 O O . GLY C 1 273 ? 105.611 103.203 62.463 1.00 71.05 273 GLY C O 1
ATOM 9527 N N . ARG C 1 274 ? 106.556 101.463 61.392 1.00 66.19 274 ARG C N 1
ATOM 9528 C CA . ARG C 1 274 ? 107.513 102.347 60.765 1.00 66.19 274 ARG C CA 1
ATOM 9529 C C . ARG C 1 274 ? 106.848 103.396 59.921 1.00 66.19 274 ARG C C 1
ATOM 9530 O O . ARG C 1 274 ? 107.222 104.565 59.977 1.00 66.19 274 ARG C O 1
ATOM 9538 N N . HIS C 1 275 ? 105.854 103.005 59.161 1.00 65.29 275 HIS C N 1
ATOM 9539 C CA . HIS C 1 275 ? 105.193 103.955 58.303 1.00 65.29 275 HIS C CA 1
ATOM 9540 C C . HIS C 1 275 ? 104.589 105.097 59.103 1.00 65.29 275 HIS C C 1
ATOM 9541 O O . HIS C 1 275 ? 104.718 106.270 58.735 1.00 65.29 275 HIS C O 1
ATOM 9548 N N . ILE C 1 276 ? 103.901 104.767 60.191 1.00 63.94 276 ILE C N 1
ATOM 9549 C CA . ILE C 1 276 ? 103.282 105.811 60.978 1.00 63.94 276 ILE C CA 1
ATOM 9550 C C . ILE C 1 276 ? 104.325 106.739 61.521 1.00 63.94 276 ILE C C 1
ATOM 9551 O O . ILE C 1 276 ? 104.130 107.956 61.490 1.00 63.94 276 ILE C O 1
ATOM 9556 N N . TYR C 1 277 ? 105.458 106.174 61.912 1.00 62.61 277 TYR C N 1
ATOM 9557 C CA . TYR C 1 277 ? 106.537 106.942 62.482 1.00 62.61 277 TYR C CA 1
ATOM 9558 C C . TYR C 1 277 ? 107.044 107.970 61.490 1.00 62.61 277 TYR C C 1
ATOM 9559 O O . TYR C 1 277 ? 107.375 109.090 61.872 1.00 62.61 277 TYR C O 1
ATOM 9568 N N . GLN C 1 278 ? 107.104 107.602 60.216 1.00 63.87 278 GLN C N 1
ATOM 9569 C CA . GLN C 1 278 ? 107.609 108.531 59.232 1.00 63.87 278 GLN C CA 1
ATOM 9570 C C . GLN C 1 278 ? 106.645 109.657 59.008 1.00 63.87 278 GLN C C 1
ATOM 9571 O O . GLN C 1 278 ? 107.051 110.804 58.825 1.00 63.87 278 GLN C O 1
ATOM 9577 N N . SER C 1 279 ? 105.368 109.374 59.023 1.00 62.95 279 SER C N 1
ATOM 9578 C CA . SER C 1 279 ? 104.459 110.468 58.813 1.00 62.95 279 SER C CA 1
ATOM 9579 C C . SER C 1 279 ? 104.375 111.372 60.021 1.00 62.95 279 SER C C 1
ATOM 9580 O O . SER C 1 279 ? 104.443 112.589 59.904 1.00 62.95 279 SER C O 1
ATOM 9583 N N . ALA C 1 280 ? 104.248 110.798 61.203 1.00 64.28 280 ALA C N 1
ATOM 9584 C CA . ALA C 1 280 ? 104.076 111.594 62.414 1.00 64.28 280 ALA C CA 1
ATOM 9585 C C . ALA C 1 280 ? 105.274 112.489 62.680 1.00 64.28 280 ALA C C 1
ATOM 9586 O O . ALA C 1 280 ? 105.150 113.637 63.134 1.00 64.28 280 ALA C O 1
ATOM 9588 N N . ALA C 1 281 ? 106.435 111.972 62.340 1.00 63.32 281 ALA C N 1
ATOM 9589 C CA . ALA C 1 281 ? 107.691 112.645 62.506 1.00 63.32 281 ALA C CA 1
ATOM 9590 C C . ALA C 1 281 ? 107.711 113.945 61.759 1.00 63.32 281 ALA C C 1
ATOM 9591 O O . ALA C 1 281 ? 108.302 114.917 62.218 1.00 63.32 281 ALA C O 1
ATOM 9593 N N . ALA C 1 282 ? 107.022 114.006 60.638 1.00 61.68 282 ALA C N 1
ATOM 9594 C CA . ALA C 1 282 ? 107.031 115.181 59.813 1.00 61.68 282 ALA C CA 1
ATOM 9595 C C . ALA C 1 282 ? 106.509 116.399 60.538 1.00 61.68 282 ALA C C 1
ATOM 9596 O O . ALA C 1 282 ? 106.823 117.527 60.161 1.00 61.68 282 ALA C O 1
ATOM 9598 N N . GLY C 1 283 ? 105.648 116.204 61.528 1.00 61.55 283 GLY C N 1
ATOM 9599 C CA . GLY C 1 283 ? 105.067 117.310 62.262 1.00 61.55 283 GLY C CA 1
ATOM 9600 C C . GLY C 1 283 ? 105.708 117.490 63.625 1.00 61.55 283 GLY C C 1
ATOM 9601 O O . GLY C 1 283 ? 105.197 118.243 64.457 1.00 61.55 283 GLY C O 1
ATOM 9602 N N . LEU C 1 284 ? 106.795 116.778 63.876 1.00 62.38 284 LEU C N 1
ATOM 9603 C CA . LEU C 1 284 ? 107.447 116.787 65.166 1.00 62.38 284 LEU C CA 1
ATOM 9604 C C . LEU C 1 284 ? 106.489 116.399 66.276 1.00 62.38 284 LEU C C 1
ATOM 9605 O O . LEU C 1 284 ? 106.493 117.004 67.346 1.00 62.38 284 LEU C O 1
ATOM 9610 N N . LYS C 1 285 ? 105.672 115.389 66.028 1.00 61.39 285 LYS C N 1
ATOM 9611 C CA . LYS C 1 285 ? 104.743 114.924 67.030 1.00 61.39 285 LYS C CA 1
ATOM 9612 C C . LYS C 1 285 ? 105.400 113.968 67.987 1.00 61.39 285 LYS C C 1
ATOM 9613 O O . LYS C 1 285 ? 106.453 113.404 67.700 1.00 61.39 285 LYS C O 1
ATOM 9619 N N . LYS C 1 286 ? 104.782 113.798 69.138 1.00 63.01 286 LYS C N 1
ATOM 9620 C CA . LYS C 1 286 ? 105.255 112.834 70.110 1.00 63.01 286 LYS C CA 1
ATOM 9621 C C . LYS C 1 286 ? 104.612 111.512 69.788 1.00 63.01 286 LYS C C 1
ATOM 9622 O O . LYS C 1 286 ? 103.396 111.442 69.619 1.00 63.01 286 LYS C O 1
ATOM 9628 N N . VAL C 1 287 ? 105.413 110.485 69.592 1.00 61.27 287 VAL C N 1
ATOM 9629 C CA . VAL C 1 287 ? 104.849 109.229 69.145 1.00 61.27 287 VAL C CA 1
ATOM 9630 C C . VAL C 1 287 ? 105.280 108.059 69.975 1.00 61.27 287 VAL C C 1
ATOM 9631 O O . VAL C 1 287 ? 106.481 107.839 70.159 1.00 61.27 287 VAL C O 1
ATOM 9635 N N . THR C 1 288 ? 104.305 107.280 70.418 1.00 66.37 288 THR C N 1
ATOM 9636 C CA . THR C 1 288 ? 104.558 106.072 71.195 1.00 66.37 288 THR C CA 1
ATOM 9637 C C . THR C 1 288 ? 104.102 104.856 70.417 1.00 66.37 288 THR C C 1
ATOM 9638 O O . THR C 1 288 ? 103.155 104.939 69.626 1.00 66.37 288 THR C O 1
ATOM 9642 N N . LEU C 1 289 ? 104.814 103.750 70.543 1.00 70.47 289 LEU C N 1
ATOM 9643 C CA . LEU C 1 289 ? 104.363 102.594 69.800 1.00 70.47 289 LEU C CA 1
ATOM 9644 C C . LEU C 1 289 ? 104.678 101.263 70.449 1.00 70.47 289 LEU C C 1
ATOM 9645 O O . LEU C 1 289 ? 105.714 101.089 71.100 1.00 70.47 289 LEU C O 1
ATOM 9650 N N . GLU C 1 290 ? 103.781 100.318 70.242 1.00 77.93 290 GLU C N 1
ATOM 9651 C CA . GLU C 1 290 ? 104.006 98.944 70.687 1.00 77.93 290 GLU C CA 1
ATOM 9652 C C . GLU C 1 290 ? 103.801 97.948 69.557 1.00 77.93 290 GLU C C 1
ATOM 9653 O O . GLU C 1 290 ? 102.719 97.848 68.976 1.00 77.93 290 GLU C O 1
ATOM 9659 N N . LEU C 1 291 ? 104.834 97.180 69.275 1.00 77.79 291 LEU C N 1
ATOM 9660 C CA . LEU C 1 291 ? 104.781 96.174 68.244 1.00 77.79 291 LEU C CA 1
ATOM 9661 C C . LEU C 1 291 ? 104.682 94.817 68.875 1.00 77.79 291 LEU C C 1
ATOM 9662 O O . LEU C 1 291 ? 104.880 94.663 70.076 1.00 77.79 291 LEU C O 1
ATOM 9667 N N . GLY C 1 292 ? 104.373 93.813 68.076 1.00 83.23 292 GLY C N 1
ATOM 9668 C CA . GLY C 1 292 ? 104.304 92.466 68.608 1.00 83.23 292 GLY C CA 1
ATOM 9669 C C . GLY C 1 292 ? 105.706 91.941 68.742 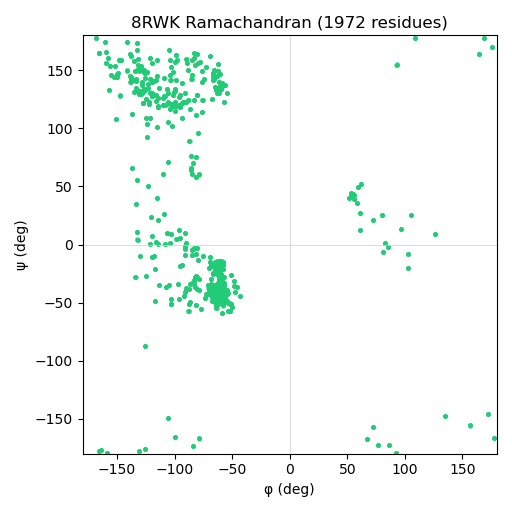1.00 83.23 292 GLY C C 1
ATOM 9670 O O . GLY C 1 292 ? 106.672 92.695 68.662 1.00 83.23 292 GLY C O 1
ATOM 9671 N N . GLY C 1 293 ? 105.842 90.655 68.955 1.00 87.18 293 GLY C N 1
ATOM 9672 C CA . GLY C 1 293 ? 107.172 90.151 69.137 1.00 87.18 293 GLY C CA 1
ATOM 9673 C C . GLY C 1 293 ? 107.159 88.688 69.431 1.00 87.18 293 GLY C C 1
ATOM 9674 O O . GLY C 1 293 ? 106.157 88.010 69.220 1.00 87.18 293 GLY C O 1
ATOM 9675 N N . LYS C 1 294 ? 108.288 88.180 69.878 1.00 86.66 294 LYS C N 1
ATOM 9676 C CA . LYS C 1 294 ? 108.386 86.764 70.143 1.00 86.66 294 LYS C CA 1
ATOM 9677 C C . LYS C 1 294 ? 108.997 86.628 71.503 1.00 86.66 294 LYS C C 1
ATOM 9678 O O . LYS C 1 294 ? 109.626 87.564 71.971 1.00 86.66 294 LYS C O 1
ATOM 9684 N N . SER C 1 295 ? 108.822 85.494 72.139 1.00 79.96 295 SER C N 1
ATOM 9685 C CA . SER C 1 295 ? 109.459 85.335 73.420 1.00 79.96 295 SER C CA 1
ATOM 9686 C C . SER C 1 295 ? 109.808 83.888 73.676 1.00 79.96 295 SER C C 1
ATOM 9687 O O . SER C 1 295 ? 109.158 82.994 73.123 1.00 79.96 295 SER C O 1
ATOM 9690 N N . PRO C 1 296 ? 110.905 83.646 74.399 1.00 78.31 296 PRO C N 1
ATOM 9691 C CA . PRO C 1 296 ? 111.342 82.358 74.859 1.00 78.31 296 PRO C CA 1
ATOM 9692 C C . PRO C 1 296 ? 110.653 81.927 76.122 1.00 78.31 296 PRO C C 1
ATOM 9693 O O . PRO C 1 296 ? 110.339 82.752 76.982 1.00 78.31 296 PRO C O 1
ATOM 9697 N N . ASN C 1 297 ? 110.602 80.625 76.283 1.00 79.38 297 ASN C N 1
ATOM 9698 C CA . ASN C 1 297 ? 110.236 79.952 77.513 1.00 79.38 297 ASN C CA 1
ATOM 9699 C C . ASN C 1 297 ? 111.351 78.995 77.885 1.00 79.38 297 ASN C C 1
ATOM 9700 O O . ASN C 1 297 ? 111.571 77.987 77.203 1.00 79.38 297 ASN C O 1
ATOM 9705 N N . ILE C 1 298 ? 112.088 79.316 78.932 1.00 80.58 298 ILE C N 1
ATOM 9706 C CA . ILE C 1 298 ? 113.228 78.498 79.283 1.00 80.58 298 ILE C CA 1
ATOM 9707 C C . ILE C 1 298 ? 112.881 77.552 80.414 1.00 80.58 298 ILE C C 1
ATOM 9708 O O . ILE C 1 298 ? 112.642 77.976 81.550 1.00 80.58 298 ILE C O 1
ATOM 9713 N N . VAL C 1 299 ? 112.905 76.266 80.113 1.00 84.29 299 VAL C N 1
ATOM 9714 C CA . VAL C 1 299 ? 112.518 75.258 81.073 1.00 84.29 299 VAL C CA 1
ATOM 9715 C C . VAL C 1 299 ? 113.717 74.478 81.569 1.00 84.29 299 VAL C C 1
ATOM 9716 O O . VAL C 1 299 ? 114.399 73.803 80.790 1.00 84.29 299 VAL C O 1
ATOM 9720 N N . PHE C 1 300 ? 113.943 74.533 82.870 1.00 86.50 300 PHE C N 1
ATOM 9721 C CA . PHE C 1 300 ? 115.068 73.862 83.486 1.00 86.50 300 PHE C CA 1
ATOM 9722 C C . PHE C 1 300 ? 114.666 72.547 84.114 1.00 86.50 300 PHE C C 1
ATOM 9723 O O . PHE C 1 300 ? 113.527 72.362 84.541 1.00 86.50 300 PHE C O 1
ATOM 9731 N N . ALA C 1 301 ? 115.654 71.665 84.269 1.00 90.85 301 ALA C N 1
ATOM 9732 C CA . ALA C 1 301 ? 115.543 70.327 84.877 1.00 90.85 301 ALA C CA 1
ATOM 9733 C C . ALA C 1 301 ? 115.084 70.342 86.330 1.00 90.85 301 ALA C C 1
ATOM 9734 O O . ALA C 1 301 ? 114.734 69.309 86.897 1.00 90.85 301 ALA C O 1
ATOM 9736 N N . ASP C 1 302 ? 115.116 71.498 86.942 1.00 93.91 302 ASP C N 1
ATOM 9737 C CA . ASP C 1 302 ? 114.741 71.671 88.324 1.00 93.91 302 ASP C CA 1
ATOM 9738 C C . ASP C 1 302 ? 113.236 71.805 88.511 1.00 93.91 302 ASP C C 1
ATOM 9739 O O . ASP C 1 302 ? 112.717 71.548 89.599 1.00 93.91 302 ASP C O 1
ATOM 9744 N N . ALA C 1 303 ? 112.536 72.313 87.510 1.00 94.40 303 ALA C N 1
ATOM 9745 C CA . ALA C 1 303 ? 111.120 72.562 87.666 1.00 94.40 303 ALA C CA 1
ATOM 9746 C C . ALA C 1 303 ? 110.334 71.278 87.587 1.00 94.40 303 ALA C C 1
ATOM 9747 O O . ALA C 1 303 ? 110.691 70.359 86.856 1.00 94.40 303 ALA C O 1
ATOM 9749 N N . GLU C 1 304 ? 109.218 71.232 88.290 1.00 103.38 304 GLU C N 1
ATOM 9750 C CA . GLU C 1 304 ? 108.300 70.122 88.101 1.00 103.38 304 GLU C CA 1
ATOM 9751 C C . GLU C 1 304 ? 107.693 70.184 86.716 1.00 103.38 304 GLU C C 1
ATOM 9752 O O . GLU C 1 304 ? 107.108 71.208 86.345 1.00 103.38 304 GLU C O 1
ATOM 9758 N N . LEU C 1 305 ? 107.818 69.105 85.952 1.00 104.15 305 LEU C N 1
ATOM 9759 C CA . LEU C 1 305 ? 107.264 69.140 84.618 1.00 104.15 305 LEU C CA 1
ATOM 9760 C C . LEU C 1 305 ? 105.769 69.317 84.607 1.00 104.15 305 LEU C C 1
ATOM 9761 O O . LEU C 1 305 ? 105.266 70.082 83.789 1.00 104.15 305 LEU C O 1
ATOM 9766 N N . LYS C 1 306 ? 105.044 68.694 85.527 1.00 103.21 306 LYS C N 1
ATOM 9767 C CA . LYS C 1 306 ? 103.598 68.837 85.468 1.00 103.21 306 LYS C CA 1
ATOM 9768 C C . LYS C 1 306 ? 103.174 70.305 85.461 1.00 103.21 306 LYS C C 1
ATOM 9769 O O . LYS C 1 306 ? 102.271 70.692 84.707 1.00 103.21 306 LYS C O 1
ATOM 9775 N N . LYS C 1 307 ? 103.818 71.118 86.296 1.00 104.72 307 LYS C N 1
ATOM 9776 C CA . LYS C 1 307 ? 103.488 72.524 86.343 1.00 104.72 307 LYS C CA 1
ATOM 9777 C C . LYS C 1 307 ? 103.960 73.235 85.103 1.00 104.72 307 LYS C C 1
ATOM 9778 O O . LYS C 1 307 ? 103.242 74.078 84.553 1.00 104.72 307 LYS C O 1
ATOM 9784 N N . ALA C 1 308 ? 105.171 72.924 84.658 1.00 104.79 308 ALA C N 1
ATOM 9785 C CA . ALA C 1 308 ? 105.674 73.615 83.494 1.00 104.79 308 ALA C CA 1
ATOM 9786 C C . ALA C 1 308 ? 104.759 73.384 82.316 1.00 104.79 308 ALA C C 1
ATOM 9787 O O . ALA C 1 308 ? 104.434 74.323 81.590 1.00 104.79 308 ALA C O 1
ATOM 9789 N N . VAL C 1 309 ? 104.257 72.171 82.174 1.00 101.43 309 VAL C N 1
ATOM 9790 C CA . VAL C 1 309 ? 103.414 71.894 81.044 1.00 101.43 309 VAL C CA 1
ATOM 9791 C C . VAL C 1 309 ? 102.178 72.744 81.077 1.00 101.43 309 VAL C C 1
ATOM 9792 O O . VAL C 1 309 ? 101.818 73.312 80.048 1.00 101.43 309 VAL C O 1
ATOM 9796 N N . GLN C 1 310 ? 101.524 72.869 82.218 1.00 99.95 310 GLN C N 1
ATOM 9797 C CA . GLN C 1 310 ? 100.330 73.694 82.196 1.00 99.95 310 GLN C CA 1
ATOM 9798 C C . GLN C 1 310 ? 100.624 75.146 81.864 1.00 99.95 310 GLN C C 1
ATOM 9799 O O . GLN C 1 310 ? 99.866 75.780 81.122 1.00 99.95 310 GLN C O 1
ATOM 9805 N N . ASN C 1 311 ? 101.740 75.669 82.344 1.00 95.75 311 ASN C N 1
ATOM 9806 C CA . ASN C 1 311 ? 102.035 77.050 82.028 1.00 95.75 311 ASN C CA 1
ATOM 9807 C C . ASN C 1 311 ? 102.396 77.250 80.564 1.00 95.75 311 ASN C C 1
ATOM 9808 O O . ASN C 1 311 ? 101.956 78.232 79.948 1.00 95.75 311 ASN C O 1
ATOM 9813 N N . ILE C 1 312 ? 103.134 76.311 79.976 1.00 92.77 312 ILE C N 1
ATOM 9814 C CA . ILE C 1 312 ? 103.491 76.463 78.576 1.00 92.77 312 ILE C CA 1
ATOM 9815 C C . ILE C 1 312 ? 102.242 76.453 77.738 1.00 92.77 312 ILE C C 1
ATOM 9816 O O . ILE C 1 312 ? 102.117 77.256 76.821 1.00 92.77 312 ILE C O 1
ATOM 9821 N N . ILE C 1 313 ? 101.305 75.558 78.046 1.00 91.44 313 ILE C N 1
ATOM 9822 C CA . ILE C 1 313 ? 100.081 75.468 77.270 1.00 91.44 313 ILE C CA 1
ATOM 9823 C C . ILE C 1 313 ? 99.312 76.755 77.309 1.00 91.44 313 ILE C C 1
ATOM 9824 O O . ILE C 1 313 ? 98.897 77.260 76.261 1.00 91.44 313 ILE C O 1
ATOM 9829 N N . LEU C 1 314 ? 99.125 77.314 78.487 1.00 90.86 314 LEU C N 1
ATOM 9830 C CA . LEU C 1 314 ? 98.366 78.539 78.543 1.00 90.86 314 LEU C CA 1
ATOM 9831 C C . LEU C 1 314 ? 98.951 79.568 77.625 1.00 90.86 314 LEU C C 1
ATOM 9832 O O . LEU C 1 314 ? 98.260 80.134 76.765 1.00 90.86 314 LEU C O 1
ATOM 9837 N N . GLY C 1 315 ? 100.256 79.732 77.739 1.00 88.69 315 GLY C N 1
ATOM 9838 C CA . GLY C 1 315 ? 101.003 80.727 77.014 1.00 88.69 315 GLY C CA 1
ATOM 9839 C C . GLY C 1 315 ? 100.935 80.637 75.501 1.00 88.69 315 GLY C C 1
ATOM 9840 O O . GLY C 1 315 ? 101.334 81.590 74.834 1.00 88.69 315 GLY C O 1
ATOM 9841 N N . ILE C 1 316 ? 100.465 79.534 74.938 1.00 88.71 316 ILE C N 1
ATOM 9842 C CA . ILE C 1 316 ? 100.409 79.441 73.495 1.00 88.71 316 ILE C CA 1
ATOM 9843 C C . ILE C 1 316 ? 99.013 79.276 72.933 1.00 88.71 316 ILE C C 1
ATOM 9844 O O . ILE C 1 316 ? 98.851 79.378 71.715 1.00 88.71 316 ILE C O 1
ATOM 9849 N N . TYR C 1 317 ? 98.006 79.028 73.767 1.00 89.12 317 TYR C N 1
ATOM 9850 C CA . TYR C 1 317 ? 96.681 78.869 73.208 1.00 89.12 317 TYR C CA 1
ATOM 9851 C C . TYR C 1 317 ? 95.668 79.872 73.705 1.00 89.12 317 TYR C C 1
ATOM 9852 O O . TYR C 1 317 ? 94.573 79.969 73.152 1.00 89.12 317 TYR C O 1
ATOM 9861 N N . TYR C 1 318 ? 96.006 80.622 74.725 1.00 91.13 318 TYR C N 1
ATOM 9862 C CA . TYR C 1 318 ? 95.101 81.591 75.299 1.00 91.13 318 TYR C CA 1
ATOM 9863 C C . TYR C 1 318 ? 94.594 82.588 74.275 1.00 91.13 318 TYR C C 1
ATOM 9864 O O . TYR C 1 318 ? 95.347 83.046 73.423 1.00 91.13 318 TYR C O 1
ATOM 9873 N N . ASN C 1 319 ? 93.301 82.891 74.321 1.00 91.12 319 ASN C N 1
ATOM 9874 C CA . ASN C 1 319 ? 92.685 83.881 73.432 1.00 91.12 319 ASN C CA 1
ATOM 9875 C C . ASN C 1 319 ? 92.962 83.602 71.976 1.00 91.12 319 ASN C C 1
ATOM 9876 O O . ASN C 1 319 ? 93.335 84.500 71.219 1.00 91.12 319 ASN C O 1
ATOM 9881 N N . SER C 1 320 ? 92.832 82.346 71.599 1.00 94.14 320 SER C N 1
ATOM 9882 C CA . SER C 1 320 ? 93.008 81.886 70.233 1.00 94.14 320 SER C CA 1
ATOM 9883 C C . SER C 1 320 ? 94.402 82.134 69.667 1.00 94.14 320 SER C C 1
ATOM 9884 O O . SER C 1 320 ? 94.634 81.952 68.464 1.00 94.14 320 SER C O 1
ATOM 9887 N N . GLY C 1 321 ? 95.351 82.492 70.526 1.00 91.46 321 GLY C N 1
ATOM 9888 C CA . GLY C 1 321 ? 96.724 82.745 70.158 1.00 91.46 321 GLY C CA 1
ATOM 9889 C C . GLY C 1 321 ? 96.949 84.169 69.673 1.00 91.46 321 GLY C C 1
ATOM 9890 O O . GLY C 1 321 ? 98.086 84.570 69.408 1.00 91.46 321 GLY C O 1
ATOM 9891 N N . GLU C 1 322 ? 95.899 84.979 69.609 1.00 95.38 322 GLU C N 1
ATOM 9892 C CA . GLU C 1 322 ? 96.036 86.338 69.093 1.00 95.38 322 GLU C CA 1
ATOM 9893 C C . GLU C 1 322 ? 96.461 87.294 70.200 1.00 95.38 322 GLU C C 1
ATOM 9894 O O . GLU C 1 322 ? 95.728 88.194 70.602 1.00 95.38 322 GLU C O 1
ATOM 9900 N N . VAL C 1 323 ? 97.659 87.053 70.705 1.00 90.30 323 VAL C N 1
ATOM 9901 C CA . VAL C 1 323 ? 98.192 87.739 71.859 1.00 90.30 323 VAL C CA 1
ATOM 9902 C C . VAL C 1 323 ? 99.583 88.271 71.600 1.00 90.30 323 VAL C C 1
ATOM 9903 O O . VAL C 1 323 ? 100.471 87.529 71.179 1.00 90.30 323 VAL C O 1
ATOM 9907 N N . CYS C 1 324 ? 99.806 89.527 71.949 1.00 87.39 324 CYS C N 1
ATOM 9908 C CA . CYS C 1 324 ? 101.082 90.185 71.692 1.00 87.39 324 CYS C CA 1
ATOM 9909 C C . CYS C 1 324 ? 102.317 89.531 72.284 1.00 87.39 324 CYS C C 1
ATOM 9910 O O . CYS C 1 324 ? 103.402 89.692 71.731 1.00 87.39 324 CYS C O 1
ATOM 9913 N N . CYS C 1 325 ? 102.189 88.819 73.387 1.00 86.73 325 CYS C N 1
ATOM 9914 C CA . CYS C 1 325 ? 103.345 88.198 73.994 1.00 86.73 325 CYS C CA 1
ATOM 9915 C C . CYS C 1 325 ? 103.218 86.686 74.084 1.00 86.73 325 CYS C C 1
ATOM 9916 O O . CYS C 1 325 ? 103.862 86.057 74.930 1.00 86.73 325 CYS C O 1
ATOM 9919 N N . ALA C 1 326 ? 102.396 86.065 73.245 1.00 85.69 326 ALA C N 1
ATOM 9920 C CA . ALA C 1 326 ? 102.266 84.603 73.330 1.00 85.69 326 ALA C CA 1
ATOM 9921 C C . ALA C 1 326 ? 103.396 83.912 72.601 1.00 85.69 326 ALA C C 1
ATOM 9922 O O . ALA C 1 326 ? 103.232 83.397 71.498 1.00 85.69 326 ALA C O 1
ATOM 9924 N N . GLY C 1 327 ? 104.559 83.920 73.222 1.00 82.14 327 GLY C N 1
ATOM 9925 C CA . GLY C 1 327 ? 105.742 83.373 72.598 1.00 82.14 327 GLY C CA 1
ATOM 9926 C C . GLY C 1 327 ? 105.643 81.896 72.324 1.00 82.14 327 GLY C C 1
ATOM 9927 O O . GLY C 1 327 ? 105.125 81.120 73.124 1.00 82.14 327 GLY C O 1
ATOM 9928 N N . SER C 1 328 ? 106.246 81.519 71.214 1.00 80.63 328 SER C N 1
ATOM 9929 C CA . SER C 1 328 ? 106.300 80.173 70.730 1.00 80.63 328 SER C CA 1
ATOM 9930 C C . SER C 1 328 ? 107.657 79.518 70.839 1.00 80.63 328 SER C C 1
ATOM 9931 O O . SER C 1 328 ? 107.806 78.378 70.395 1.00 80.63 328 SER C O 1
ATOM 9934 N N . ARG C 1 329 ? 108.679 80.187 71.362 1.00 83.32 329 ARG C N 1
ATOM 9935 C CA . ARG C 1 329 ? 109.967 79.520 71.359 1.00 83.32 329 ARG C CA 1
ATOM 9936 C C . ARG C 1 329 ? 110.210 78.790 72.658 1.00 83.32 329 ARG C C 1
ATOM 9937 O O . ARG C 1 329 ? 110.461 79.417 73.688 1.00 83.32 329 ARG C O 1
ATOM 9945 N N . VAL C 1 330 ? 110.174 77.476 72.627 1.00 81.07 330 VAL C N 1
ATOM 9946 C CA . VAL C 1 330 ? 110.323 76.732 73.859 1.00 81.07 330 VAL C CA 1
ATOM 9947 C C . VAL C 1 330 ? 111.650 75.999 73.892 1.00 81.07 330 VAL C C 1
ATOM 9948 O O . VAL C 1 330 ? 111.981 75.252 72.973 1.00 81.07 330 VAL C O 1
ATOM 9952 N N . TYR C 1 331 ? 112.412 76.228 74.943 1.00 84.46 331 TYR C N 1
ATOM 9953 C CA . TYR C 1 331 ? 113.723 75.633 75.100 1.00 84.46 331 TYR C CA 1
ATOM 9954 C C . TYR C 1 331 ? 113.743 74.676 76.273 1.00 84.46 331 TYR C C 1
ATOM 9955 O O . TYR C 1 331 ? 113.538 75.087 77.418 1.00 84.46 331 TYR C O 1
ATOM 9964 N N . VAL C 1 332 ? 114.004 73.407 76.017 1.00 91.73 332 VAL C N 1
ATOM 9965 C CA . VAL C 1 332 ? 113.938 72.440 77.101 1.00 91.73 332 VAL C CA 1
ATOM 9966 C C . VAL C 1 332 ? 115.272 71.799 77.404 1.00 91.73 332 VAL C C 1
ATOM 9967 O O . VAL C 1 332 ? 115.892 71.195 76.522 1.00 91.73 332 VAL C O 1
ATOM 9971 N N . GLU C 1 333 ? 115.706 71.915 78.657 1.00 97.36 333 GLU C N 1
ATOM 9972 C CA . GLU C 1 333 ? 116.988 71.352 79.047 1.00 97.36 333 GLU C CA 1
ATOM 9973 C C . GLU C 1 333 ? 117.023 69.878 78.691 1.00 97.36 333 GLU C C 1
ATOM 9974 O O . GLU C 1 333 ? 116.154 69.116 79.097 1.00 97.36 333 GLU C O 1
ATOM 9980 N N . GLU C 1 334 ? 118.088 69.478 78.018 1.00 99.32 334 GLU C N 1
ATOM 9981 C CA . GLU C 1 334 ? 118.255 68.135 77.488 1.00 99.32 334 GLU C CA 1
ATOM 9982 C C . GLU C 1 334 ? 117.867 66.974 78.376 1.00 99.32 334 GLU C C 1
ATOM 9983 O O . GLU C 1 334 ? 117.187 66.063 77.905 1.00 99.32 334 GLU C O 1
ATOM 9989 N N . SER C 1 335 ? 118.234 66.999 79.645 1.00 98.52 335 SER C N 1
ATOM 9990 C CA . SER C 1 335 ? 118.000 65.854 80.525 1.00 98.52 335 SER C CA 1
ATOM 9991 C C . SER C 1 335 ? 116.534 65.489 80.741 1.00 98.52 335 SER C C 1
ATOM 9992 O O . SER C 1 335 ? 116.228 64.386 81.196 1.00 98.52 335 SER C O 1
ATOM 9995 N N . ILE C 1 336 ? 115.628 66.396 80.432 1.00 99.90 336 ILE C N 1
ATOM 9996 C CA . ILE C 1 336 ? 114.204 66.175 80.598 1.00 99.90 336 ILE C CA 1
ATOM 9997 C C . ILE C 1 336 ? 113.458 66.276 79.289 1.00 99.90 336 ILE C C 1
ATOM 9998 O O . ILE C 1 336 ? 112.225 66.215 79.268 1.00 99.90 336 ILE C O 1
ATOM 10003 N N . TYR C 1 337 ? 114.188 66.389 78.193 1.00 99.90 337 TYR C N 1
ATOM 10004 C CA . TYR C 1 337 ? 113.566 66.653 76.912 1.00 99.90 337 TYR C CA 1
ATOM 10005 C C . TYR C 1 337 ? 112.513 65.639 76.575 1.00 99.90 337 TYR C C 1
ATOM 10006 O O . TYR C 1 337 ? 111.394 65.997 76.205 1.00 99.90 337 TYR C O 1
ATOM 10015 N N . ASP C 1 338 ? 112.850 64.376 76.737 1.00 102.12 338 ASP C N 1
ATOM 10016 C CA . ASP C 1 338 ? 111.957 63.308 76.356 1.00 102.12 338 ASP C CA 1
ATOM 10017 C C . ASP C 1 338 ? 110.636 63.355 77.076 1.00 102.12 338 ASP C C 1
ATOM 10018 O O . ASP C 1 338 ? 109.614 62.947 76.518 1.00 102.12 338 ASP C O 1
ATOM 10023 N N . LYS C 1 339 ? 110.636 63.781 78.330 1.00 103.01 339 LYS C N 1
ATOM 10024 C CA . LYS C 1 339 ? 109.389 63.759 79.042 1.00 103.01 339 LYS C CA 1
ATOM 10025 C C . LYS C 1 339 ? 108.615 65.013 78.802 1.00 103.01 339 LYS C C 1
ATOM 10026 O O . LYS C 1 339 ? 107.384 64.966 78.737 1.00 103.01 339 LYS C O 1
ATOM 10032 N N . PHE C 1 340 ? 109.293 66.137 78.637 1.00 104.62 340 PHE C N 1
ATOM 10033 C CA . PHE C 1 340 ? 108.528 67.324 78.358 1.00 104.62 340 PHE C CA 1
ATOM 10034 C C . PHE C 1 340 ? 107.708 67.071 77.116 1.00 104.62 340 PHE C C 1
ATOM 10035 O O . PHE C 1 340 ? 106.504 67.313 77.093 1.00 104.62 340 PHE C O 1
ATOM 10043 N N . ILE C 1 341 ? 108.347 66.573 76.063 1.00 104.32 341 ILE C N 1
ATOM 10044 C CA . ILE C 1 341 ? 107.588 66.435 74.837 1.00 104.32 341 ILE C CA 1
ATOM 10045 C C . ILE C 1 341 ? 106.547 65.326 74.905 1.00 104.32 341 ILE C C 1
ATOM 10046 O O . ILE C 1 341 ? 105.454 65.485 74.357 1.00 104.32 341 ILE C O 1
ATOM 10051 N N . GLU C 1 342 ? 106.816 64.225 75.599 1.00 104.16 342 GLU C N 1
ATOM 10052 C CA . GLU C 1 342 ? 105.811 63.184 75.678 1.00 104.16 342 GLU C CA 1
ATOM 10053 C C . GLU C 1 342 ? 104.531 63.694 76.302 1.00 104.16 342 GLU C C 1
ATOM 10054 O O . GLU C 1 342 ? 103.433 63.474 75.767 1.00 104.16 342 GLU C O 1
ATOM 10060 N N . GLU C 1 343 ? 104.678 64.396 77.423 1.00 105.93 343 GLU C N 1
ATOM 10061 C CA . GLU C 1 343 ? 103.538 64.896 78.157 1.00 105.93 343 GLU C CA 1
ATOM 10062 C C . GLU C 1 343 ? 102.870 66.045 77.462 1.00 105.93 343 GLU C C 1
ATOM 10063 O O . GLU C 1 343 ? 101.646 66.103 77.405 1.00 105.93 343 GLU C O 1
ATOM 10069 N N . PHE C 1 344 ? 103.654 66.962 76.937 1.00 106.55 344 PHE C N 1
ATOM 10070 C CA . PHE C 1 344 ? 103.102 68.131 76.303 1.00 106.55 344 PHE C CA 1
ATOM 10071 C C . PHE C 1 344 ? 102.186 67.721 75.171 1.00 106.55 344 PHE C C 1
ATOM 10072 O O . PHE C 1 344 ? 101.048 68.194 75.074 1.00 106.55 344 PHE C O 1
ATOM 10080 N N . LYS C 1 345 ? 102.673 66.833 74.315 1.00 107.20 345 LYS C N 1
ATOM 10081 C CA . LYS C 1 345 ? 101.864 66.393 73.203 1.00 107.20 345 LYS C CA 1
ATOM 10082 C C . LYS C 1 345 ? 100.571 65.789 73.677 1.00 107.20 345 LYS C C 1
ATOM 10083 O O . LYS C 1 345 ? 99.495 66.180 73.229 1.00 107.20 345 LYS C O 1
ATOM 10089 N N . ALA C 1 346 ? 100.655 64.832 74.584 1.00 105.47 346 ALA C N 1
ATOM 10090 C CA . ALA C 1 346 ? 99.447 64.186 75.036 1.00 105.47 346 ALA C CA 1
ATOM 10091 C C . ALA C 1 346 ? 98.491 65.165 75.674 1.00 105.47 346 ALA C C 1
ATOM 10092 O O . ALA C 1 346 ? 97.285 65.109 75.464 1.00 105.47 346 ALA C O 1
ATOM 10094 N N . ALA C 1 347 ? 99.014 66.105 76.430 1.00 105.78 347 ALA C N 1
ATOM 10095 C CA . ALA C 1 347 ? 98.162 67.052 77.116 1.00 105.78 347 ALA C CA 1
ATOM 10096 C C . ALA C 1 347 ? 97.305 67.857 76.155 1.00 105.78 347 ALA C C 1
ATOM 10097 O O . ALA C 1 347 ? 96.136 68.133 76.438 1.00 105.78 347 ALA C O 1
ATOM 10099 N N . SER C 1 348 ? 97.852 68.183 74.991 1.00 105.26 348 SER C N 1
ATOM 10100 C CA . SER C 1 348 ? 97.148 69.014 74.028 1.00 105.26 348 SER C CA 1
ATOM 10101 C C . SER C 1 348 ? 95.873 68.374 73.500 1.00 105.26 348 SER C C 1
ATOM 10102 O O . SER C 1 348 ? 94.988 69.068 72.993 1.00 105.26 348 SER C O 1
ATOM 10105 N N . GLU C 1 349 ? 95.744 67.061 73.634 1.00 107.57 349 GLU C N 1
ATOM 10106 C CA . GLU C 1 349 ? 94.586 66.359 73.114 1.00 107.57 349 GLU C CA 1
ATOM 10107 C C . GLU C 1 349 ? 93.310 66.773 73.818 1.00 107.57 349 GLU C C 1
ATOM 10108 O O . GLU C 1 349 ? 92.216 66.605 73.283 1.00 107.57 349 GLU C O 1
ATOM 10114 N N . SER C 1 350 ? 93.440 67.307 75.022 1.00 107.45 350 SER C N 1
ATOM 10115 C CA . SER C 1 350 ? 92.311 67.704 75.835 1.00 107.45 350 SER C CA 1
ATOM 10116 C C . SER C 1 350 ? 91.872 69.142 75.625 1.00 107.45 350 SER C C 1
ATOM 10117 O O . SER C 1 350 ? 90.941 69.611 76.295 1.00 107.45 350 SER C O 1
ATOM 10120 N N . ILE C 1 351 ? 92.507 69.885 74.737 1.00 106.92 351 ILE C N 1
ATOM 10121 C CA . ILE C 1 351 ? 92.087 71.267 74.675 1.00 106.92 351 ILE C CA 1
ATOM 10122 C C . ILE C 1 351 ? 90.810 71.408 73.886 1.00 106.92 351 ILE C C 1
ATOM 10123 O O . ILE C 1 351 ? 90.821 71.551 72.666 1.00 106.92 351 ILE C O 1
ATOM 10128 N N . LYS C 1 352 ? 89.709 71.431 74.605 1.00 109.61 352 LYS C N 1
ATOM 10129 C CA . LYS C 1 352 ? 88.416 71.550 73.968 1.00 109.61 352 LYS C CA 1
ATOM 10130 C C . LYS C 1 352 ? 88.302 72.859 73.208 1.00 109.61 352 LYS C C 1
ATOM 10131 O O . LYS C 1 352 ? 88.567 73.945 73.753 1.00 109.61 352 LYS C O 1
ATOM 10137 N N . VAL C 1 353 ? 87.861 72.736 71.965 1.00 107.49 353 VAL C N 1
ATOM 10138 C CA . VAL C 1 353 ? 87.651 73.857 71.077 1.00 107.49 353 VAL C CA 1
ATOM 10139 C C . VAL C 1 353 ? 86.217 73.858 70.598 1.00 107.49 353 VAL C C 1
ATOM 10140 O O . VAL C 1 353 ? 85.684 72.814 70.220 1.00 107.49 353 VAL C O 1
ATOM 10144 N N . GLY C 1 354 ? 85.582 75.020 70.622 1.00 109.42 354 GLY C N 1
ATOM 10145 C CA . GLY C 1 354 ? 84.193 75.046 70.193 1.00 109.42 354 GLY C CA 1
ATOM 10146 C C . GLY C 1 354 ? 83.459 76.362 70.411 1.00 109.42 354 GLY C C 1
ATOM 10147 O O . GLY C 1 354 ? 84.012 77.446 70.239 1.00 109.42 354 GLY C O 1
ATOM 10148 N N . ASP C 1 355 ? 82.173 76.237 70.717 1.00 111.31 355 ASP C N 1
ATOM 10149 C CA . ASP C 1 355 ? 81.247 77.351 70.878 1.00 111.31 355 ASP C CA 1
ATOM 10150 C C . ASP C 1 355 ? 81.713 78.353 71.946 1.00 111.31 355 ASP C C 1
ATOM 10151 O O . ASP C 1 355 ? 81.963 77.962 73.076 1.00 111.31 355 ASP C O 1
ATOM 10156 N N . PRO C 1 356 ? 81.892 79.636 71.609 1.00 108.62 356 PRO C N 1
ATOM 10157 C CA . PRO C 1 356 ? 82.262 80.692 72.541 1.00 108.62 356 PRO C CA 1
ATOM 10158 C C . PRO C 1 356 ? 81.270 80.857 73.695 1.00 108.62 356 PRO C C 1
ATOM 10159 O O . PRO C 1 356 ? 81.634 81.343 74.771 1.00 108.62 356 PRO C O 1
ATOM 10163 N N . PHE C 1 357 ? 80.034 80.395 73.541 1.00 108.04 357 PHE C N 1
ATOM 10164 C CA . PHE C 1 357 ? 79.083 80.550 74.622 1.00 108.04 357 PHE C CA 1
ATOM 10165 C C . PHE C 1 357 ? 78.793 79.208 75.215 1.00 108.04 357 PHE C C 1
ATOM 10166 O O . PHE C 1 357 ? 77.658 78.733 75.259 1.00 108.04 357 PHE C O 1
ATOM 10174 N N . ASP C 1 358 ? 79.864 78.641 75.713 1.00 115.33 358 ASP C N 1
ATOM 10175 C CA . ASP C 1 358 ? 79.936 77.356 76.376 1.00 115.33 358 ASP C CA 1
ATOM 10176 C C . ASP C 1 358 ? 81.079 77.421 77.365 1.00 115.33 358 ASP C C 1
ATOM 10177 O O . ASP C 1 358 ? 82.253 77.427 76.990 1.00 115.33 358 ASP C O 1
ATOM 10182 N N . GLU C 1 359 ? 80.749 77.474 78.639 1.00 114.40 359 GLU C N 1
ATOM 10183 C CA . GLU C 1 359 ? 81.754 77.631 79.675 1.00 114.40 359 GLU C CA 1
ATOM 10184 C C . GLU C 1 359 ? 82.803 76.523 79.709 1.00 114.40 359 GLU C C 1
ATOM 10185 O O . GLU C 1 359 ? 83.847 76.692 80.338 1.00 114.40 359 GLU C O 1
ATOM 10191 N N . SER C 1 360 ? 82.522 75.376 79.107 1.00 113.71 360 SER C N 1
ATOM 10192 C CA . SER C 1 360 ? 83.477 74.288 79.131 1.00 113.71 360 SER C CA 1
ATOM 10193 C C . SER C 1 360 ? 84.606 74.383 78.095 1.00 113.71 360 SER C C 1
ATOM 10194 O O . SER C 1 360 ? 85.517 73.547 78.138 1.00 113.71 360 SER C O 1
ATOM 10197 N N . THR C 1 361 ? 84.565 75.329 77.146 1.00 111.34 361 THR C N 1
ATOM 10198 C CA . THR C 1 361 ? 85.627 75.360 76.137 1.00 111.34 361 THR C CA 1
ATOM 10199 C C . THR C 1 361 ? 86.847 76.094 76.633 1.00 111.34 361 THR C C 1
ATOM 10200 O O . THR C 1 361 ? 86.798 76.835 77.612 1.00 111.34 361 THR C O 1
ATOM 10204 N N . PHE C 1 362 ? 87.951 75.904 75.931 1.00 107.21 362 PHE C N 1
ATOM 10205 C CA . PHE C 1 362 ? 89.161 76.629 76.230 1.00 107.21 362 PHE C CA 1
ATOM 10206 C C . PHE C 1 362 ? 89.519 77.484 75.038 1.00 107.21 362 PHE C C 1
ATOM 10207 O O . PHE C 1 362 ? 89.812 78.678 75.166 1.00 107.21 362 PHE C O 1
ATOM 10215 N N . GLN C 1 363 ? 89.498 76.865 73.863 1.00 107.44 363 GLN C N 1
ATOM 10216 C CA . GLN C 1 363 ? 89.849 77.546 72.639 1.00 107.44 363 GLN C CA 1
ATOM 10217 C C . GLN C 1 363 ? 88.601 77.975 71.896 1.00 107.44 363 GLN C C 1
ATOM 10218 O O . GLN C 1 363 ? 87.654 77.192 71.755 1.00 107.44 363 GLN C O 1
ATOM 10224 N N . GLY C 1 364 ? 88.612 79.225 71.448 1.00 105.80 364 GLY C N 1
ATOM 10225 C CA . GLY C 1 364 ? 87.535 79.821 70.679 1.00 105.80 364 GLY C CA 1
ATOM 10226 C C . GLY C 1 364 ? 87.901 79.971 69.208 1.00 105.80 364 GLY C C 1
ATOM 10227 O O . GLY C 1 364 ? 88.642 79.159 68.645 1.00 105.80 364 GLY C O 1
ATOM 10228 N N . ALA C 1 365 ? 87.346 81.004 68.579 1.00 103.76 365 ALA C N 1
ATOM 10229 C CA . ALA C 1 365 ? 87.529 81.259 67.146 1.00 103.76 365 ALA C CA 1
ATOM 10230 C C . ALA C 1 365 ? 88.601 82.313 66.858 1.00 103.76 365 ALA C C 1
ATOM 10231 O O . ALA C 1 365 ? 88.994 83.088 67.735 1.00 103.76 365 ALA C O 1
ATOM 10233 N N . GLN C 1 366 ? 89.061 82.339 65.605 1.00 101.21 366 GLN C N 1
ATOM 10234 C CA . GLN C 1 366 ? 90.013 83.324 65.104 1.00 101.21 366 GLN C CA 1
ATOM 10235 C C . GLN C 1 366 ? 89.214 84.546 64.685 1.00 101.21 366 GLN C C 1
ATOM 10236 O O . GLN C 1 366 ? 88.023 84.431 64.415 1.00 101.21 366 GLN C O 1
ATOM 10242 N N . THR C 1 367 ? 89.837 85.714 64.609 1.00 99.58 367 THR C N 1
ATOM 10243 C CA . THR C 1 367 ? 89.060 86.899 64.234 1.00 99.58 367 THR C CA 1
ATOM 10244 C C . THR C 1 367 ? 88.425 86.876 62.846 1.00 99.58 367 THR C C 1
ATOM 10245 O O . THR C 1 367 ? 87.282 87.319 62.697 1.00 99.58 367 THR C O 1
ATOM 10249 N N . SER C 1 368 ? 89.146 86.456 61.822 1.00 100.79 368 SER C N 1
ATOM 10250 C CA . SER C 1 368 ? 88.577 86.470 60.478 1.00 100.79 368 SER C CA 1
ATOM 10251 C C . SER C 1 368 ? 89.340 85.539 59.583 1.00 100.79 368 SER C C 1
ATOM 10252 O O . SER C 1 368 ? 90.401 85.023 59.956 1.00 100.79 368 SER C O 1
ATOM 10255 N N . GLN C 1 369 ? 88.842 85.377 58.367 1.00 101.69 369 GLN C N 1
ATOM 10256 C CA . GLN C 1 369 ? 89.508 84.520 57.414 1.00 101.69 369 GLN C CA 1
ATOM 10257 C C . GLN C 1 369 ? 90.847 85.060 56.980 1.00 101.69 369 GLN C C 1
ATOM 10258 O O . GLN C 1 369 ? 91.650 84.317 56.423 1.00 101.69 369 GLN C O 1
ATOM 10264 N N . MET C 1 370 ? 91.106 86.339 57.193 1.00 100.41 370 MET C N 1
ATOM 10265 C CA . MET C 1 370 ? 92.379 86.859 56.759 1.00 100.41 370 MET C CA 1
ATOM 10266 C C . MET C 1 370 ? 93.471 86.174 57.528 1.00 100.41 370 MET C C 1
ATOM 10267 O O . MET C 1 370 ? 94.396 85.585 56.956 1.00 100.41 370 MET C O 1
ATOM 10272 N N . GLN C 1 371 ? 93.341 86.246 58.842 1.00 101.37 371 GLN C N 1
ATOM 10273 C CA . GLN C 1 371 ? 94.315 85.677 59.726 1.00 101.37 371 GLN C CA 1
ATOM 10274 C C . GLN C 1 371 ? 94.318 84.189 59.564 1.00 101.37 371 GLN C C 1
ATOM 10275 O O . GLN C 1 371 ? 95.370 83.561 59.663 1.00 101.37 371 GLN C O 1
ATOM 10281 N N . LEU C 1 372 ? 93.156 83.608 59.323 1.00 100.00 372 LEU C N 1
ATOM 10282 C CA . LEU C 1 372 ? 93.121 82.178 59.153 1.00 100.00 372 LEU C CA 1
ATOM 10283 C C . LEU C 1 372 ? 93.989 81.765 57.988 1.00 100.00 372 LEU C C 1
ATOM 10284 O O . LEU C 1 372 ? 94.808 80.847 58.112 1.00 100.00 372 LEU C O 1
ATOM 10289 N N . ASN C 1 373 ? 93.845 82.439 56.858 1.00 95.37 373 ASN C N 1
ATOM 10290 C CA . ASN C 1 373 ? 94.652 82.059 55.725 1.00 95.37 373 ASN C CA 1
ATOM 10291 C C . ASN C 1 373 ? 96.121 82.259 55.990 1.00 95.37 373 ASN C C 1
ATOM 10292 O O . ASN C 1 373 ? 96.936 81.416 55.608 1.00 95.37 373 ASN C O 1
ATOM 10297 N N . LYS C 1 374 ? 96.470 83.342 56.671 1.00 98.64 374 LYS C N 1
ATOM 10298 C CA . LYS C 1 374 ? 97.865 83.594 56.966 1.00 98.64 374 LYS C CA 1
ATOM 10299 C C . LYS C 1 374 ? 98.474 82.468 57.774 1.00 98.64 374 LYS C C 1
ATOM 10300 O O . LYS C 1 374 ? 99.575 81.995 57.474 1.00 98.64 374 LYS C O 1
ATOM 10306 N N . ILE C 1 375 ? 97.766 82.021 58.794 1.00 101.96 375 ILE C N 1
ATOM 10307 C CA . ILE C 1 375 ? 98.307 80.979 59.632 1.00 101.96 375 ILE C CA 1
ATOM 10308 C C . ILE C 1 375 ? 98.535 79.736 58.840 1.00 101.96 375 ILE C C 1
ATOM 10309 O O . ILE C 1 375 ? 99.595 79.113 58.949 1.00 101.96 375 ILE C O 1
ATOM 10314 N N . LEU C 1 376 ? 97.550 79.346 58.059 1.00 99.34 376 LEU C N 1
ATOM 10315 C CA . LEU C 1 376 ? 97.697 78.114 57.339 1.00 99.34 376 LEU C CA 1
ATOM 10316 C C . LEU C 1 376 ? 98.859 78.201 56.363 1.00 99.34 376 LEU C C 1
ATOM 10317 O O . LEU C 1 376 ? 99.581 77.218 56.174 1.00 99.34 376 LEU C O 1
ATOM 10322 N N . LYS C 1 377 ? 99.071 79.365 55.758 1.00 96.75 377 LYS C N 1
ATOM 10323 C CA . LYS C 1 377 ? 100.186 79.514 54.845 1.00 96.75 377 LYS C CA 1
ATOM 10324 C C . LYS C 1 377 ? 101.493 79.174 55.515 1.00 96.75 377 LYS C C 1
ATOM 10325 O O . LYS C 1 377 ? 102.315 78.451 54.947 1.00 96.75 377 LYS C O 1
ATOM 10331 N N . TYR C 1 378 ? 101.684 79.661 56.726 1.00 99.91 378 TYR C N 1
ATOM 10332 C CA . TYR C 1 378 ? 102.922 79.376 57.402 1.00 99.91 378 TYR C CA 1
ATOM 10333 C C . TYR C 1 378 ? 103.066 77.943 57.788 1.00 99.91 378 TYR C C 1
ATOM 10334 O O . TYR C 1 378 ? 104.193 77.442 57.858 1.00 99.91 378 TYR C O 1
ATOM 10343 N N . VAL C 1 379 ? 101.966 77.272 58.052 1.00 100.41 379 VAL C N 1
ATOM 10344 C CA . VAL C 1 379 ? 102.099 75.879 58.388 1.00 100.41 379 VAL C CA 1
ATOM 10345 C C . VAL C 1 379 ? 102.698 75.172 57.191 1.00 100.41 379 VAL C C 1
ATOM 10346 O O . VAL C 1 379 ? 103.628 74.369 57.331 1.00 100.41 379 VAL C O 1
ATOM 10350 N N . ASP C 1 380 ? 102.184 75.482 56.002 1.00 101.88 380 ASP C N 1
ATOM 10351 C CA . ASP C 1 380 ? 102.735 74.880 54.799 1.00 101.88 380 ASP C CA 1
ATOM 10352 C C . ASP C 1 380 ? 104.185 75.257 54.557 1.00 101.88 380 ASP C C 1
ATOM 10353 O O . ASP C 1 380 ? 104.976 74.405 54.138 1.00 101.88 380 ASP C O 1
ATOM 10358 N N . ILE C 1 381 ? 104.564 76.489 54.849 1.00 100.79 381 ILE C N 1
ATOM 10359 C CA . ILE C 1 381 ? 105.952 76.845 54.645 1.00 100.79 381 ILE C CA 1
ATOM 10360 C C . ILE C 1 381 ? 106.812 75.979 55.510 1.00 100.79 381 ILE C C 1
ATOM 10361 O O . ILE C 1 381 ? 107.800 75.422 55.040 1.00 100.79 381 ILE C O 1
ATOM 10366 N N . GLY C 1 382 ? 106.428 75.844 56.769 1.00 105.27 382 GLY C N 1
ATOM 10367 C CA . GLY C 1 382 ? 107.181 75.040 57.706 1.00 105.27 382 GLY C CA 1
ATOM 10368 C C . GLY C 1 382 ? 107.458 73.663 57.141 1.00 105.27 382 GLY C C 1
ATOM 10369 O O . GLY C 1 382 ? 108.606 73.190 57.131 1.00 105.27 382 GLY C O 1
ATOM 10370 N N . LYS C 1 383 ? 106.402 73.004 56.666 1.00 105.53 383 LYS C N 1
ATOM 10371 C CA . LYS C 1 383 ? 106.547 71.660 56.131 1.00 105.53 383 LYS C CA 1
ATOM 10372 C C . LYS C 1 383 ? 107.527 71.587 54.975 1.00 105.53 383 LYS C C 1
ATOM 10373 O O . LYS C 1 383 ? 108.278 70.616 54.853 1.00 105.53 383 LYS C O 1
ATOM 10379 N N . ASN C 1 384 ? 107.534 72.607 54.129 1.00 105.33 384 ASN C N 1
ATOM 10380 C CA . ASN C 1 384 ? 108.432 72.610 52.988 1.00 105.33 384 ASN C CA 1
ATOM 10381 C C . ASN C 1 384 ? 109.868 72.983 53.336 1.00 105.33 384 ASN C C 1
ATOM 10382 O O . ASN C 1 384 ? 110.802 72.400 52.783 1.00 105.33 384 ASN C O 1
ATOM 10387 N N . GLU C 1 385 ? 110.077 73.951 54.229 1.00 107.49 385 GLU C N 1
ATOM 10388 C CA . GLU C 1 385 ? 111.455 74.282 54.575 1.00 107.49 385 GLU C CA 1
ATOM 10389 C C . GLU C 1 385 ? 112.121 73.125 55.309 1.00 107.49 385 GLU C C 1
ATOM 10390 O O . GLU C 1 385 ? 113.337 72.955 55.214 1.00 107.49 385 GLU C O 1
ATOM 10396 N N . GLY C 1 386 ? 111.328 72.276 55.973 1.00 105.28 386 GLY C N 1
ATOM 10397 C CA . GLY C 1 386 ? 111.871 71.098 56.638 1.00 105.28 386 GLY C CA 1
ATOM 10398 C C . GLY C 1 386 ? 111.539 70.906 58.118 1.00 105.28 386 GLY C C 1
ATOM 10399 O O . GLY C 1 386 ? 112.141 70.052 58.769 1.00 105.28 386 GLY C O 1
ATOM 10400 N N . ALA C 1 387 ? 110.642 71.704 58.677 1.00 106.22 387 ALA C N 1
ATOM 10401 C CA . ALA C 1 387 ? 110.249 71.534 60.072 1.00 106.22 387 ALA C CA 1
ATOM 10402 C C . ALA C 1 387 ? 109.525 70.197 60.239 1.00 106.22 387 ALA C C 1
ATOM 10403 O O . ALA C 1 387 ? 108.896 69.721 59.294 1.00 106.22 387 ALA C O 1
ATOM 10405 N N . THR C 1 388 ? 109.609 69.569 61.413 1.00 106.02 388 THR C N 1
ATOM 10406 C CA . THR C 1 388 ? 108.844 68.349 61.627 1.00 106.02 388 THR C CA 1
ATOM 10407 C C . THR C 1 388 ? 107.540 68.692 62.306 1.00 106.02 388 THR C C 1
ATOM 10408 O O . THR C 1 388 ? 107.518 69.383 63.327 1.00 106.02 388 THR C O 1
ATOM 10412 N N . LEU C 1 389 ? 106.448 68.218 61.740 1.00 105.25 389 LEU C N 1
ATOM 10413 C CA . LEU C 1 389 ? 105.145 68.470 62.316 1.00 105.25 389 LEU C CA 1
ATOM 10414 C C . LEU C 1 389 ? 104.812 67.354 63.269 1.00 105.25 389 LEU C C 1
ATOM 10415 O O . LEU C 1 389 ? 104.950 66.184 62.919 1.00 105.25 389 LEU C O 1
ATOM 10420 N N . ILE C 1 390 ? 104.402 67.712 64.475 1.00 105.46 390 ILE C N 1
ATOM 10421 C CA . ILE C 1 390 ? 104.031 66.741 65.487 1.00 105.46 390 ILE C CA 1
ATOM 10422 C C . ILE C 1 390 ? 102.535 66.564 65.458 1.00 105.46 390 ILE C C 1
ATOM 10423 O O . ILE C 1 390 ? 102.034 65.440 65.478 1.00 105.46 390 ILE C O 1
ATOM 10428 N N . THR C 1 391 ? 101.817 67.682 65.430 1.00 106.57 391 THR C N 1
ATOM 10429 C CA . THR C 1 391 ? 100.355 67.627 65.388 1.00 106.57 391 THR C CA 1
ATOM 10430 C C . THR C 1 391 ? 99.706 68.889 64.830 1.00 106.57 391 THR C C 1
ATOM 10431 O O . THR C 1 391 ? 100.340 69.947 64.786 1.00 106.57 391 THR C O 1
ATOM 10435 N N . GLY C 1 392 ? 98.427 68.735 64.400 1.00 106.59 392 GLY C N 1
ATOM 10436 C CA . GLY C 1 392 ? 97.515 69.791 63.902 1.00 106.59 392 GLY C CA 1
ATOM 10437 C C . GLY C 1 392 ? 97.850 70.335 62.515 1.00 106.59 392 GLY C C 1
ATOM 10438 O O . GLY C 1 392 ? 98.478 69.657 61.710 1.00 106.59 392 GLY C O 1
ATOM 10439 N N . GLY C 1 393 ? 97.390 71.570 62.225 1.00 107.45 393 GLY C N 1
ATOM 10440 C CA . GLY C 1 393 ? 97.641 72.236 60.938 1.00 107.45 393 GLY C CA 1
ATOM 10441 C C . GLY C 1 393 ? 96.445 72.196 60.029 1.00 107.45 393 GLY C C 1
ATOM 10442 O O . GLY C 1 393 ? 96.414 72.812 58.962 1.00 107.45 393 GLY C O 1
ATOM 10443 N N . GLU C 1 394 ? 95.470 71.454 60.455 1.00 106.85 394 GLU C N 1
ATOM 10444 C CA . GLU C 1 394 ? 94.239 71.288 59.745 1.00 106.85 394 GLU C CA 1
ATOM 10445 C C . GLU C 1 394 ? 93.250 72.364 60.136 1.00 106.85 394 GLU C C 1
ATOM 10446 O O . GLU C 1 394 ? 93.262 72.859 61.266 1.00 106.85 394 GLU C O 1
ATOM 10452 N N . ARG C 1 395 ? 92.374 72.717 59.213 1.00 105.22 395 ARG C N 1
ATOM 10453 C CA . ARG C 1 395 ? 91.284 73.604 59.566 1.00 105.22 395 ARG C CA 1
ATOM 10454 C C . ARG C 1 395 ? 90.311 72.769 60.361 1.00 105.22 395 ARG C C 1
ATOM 10455 O O . ARG C 1 395 ? 90.075 71.608 60.028 1.00 105.22 395 ARG C O 1
ATOM 10463 N N . LEU C 1 396 ? 89.700 73.330 61.385 1.00 107.45 396 LEU C N 1
ATOM 10464 C CA . LEU C 1 396 ? 88.798 72.522 62.196 1.00 107.45 396 LEU C CA 1
ATOM 10465 C C . LEU C 1 396 ? 87.397 72.439 61.602 1.00 107.45 396 LEU C C 1
ATOM 10466 O O . LEU C 1 396 ? 86.442 72.988 62.151 1.00 107.45 396 LEU C O 1
ATOM 10471 N N . GLY C 1 397 ? 87.277 71.737 60.492 1.00 110.94 397 GLY C N 1
ATOM 10472 C CA . GLY C 1 397 ? 86.014 71.619 59.772 1.00 110.94 397 GLY C CA 1
ATOM 10473 C C . GLY C 1 397 ? 85.793 72.773 58.791 1.00 110.94 397 GLY C C 1
ATOM 10474 O O . GLY C 1 397 ? 86.688 73.573 58.537 1.00 110.94 397 GLY C O 1
ATOM 10475 N N . SER C 1 398 ? 84.601 72.833 58.197 1.00 113.38 398 SER C N 1
ATOM 10476 C CA . SER C 1 398 ? 84.300 73.822 57.165 1.00 113.38 398 SER C CA 1
ATOM 10477 C C . SER C 1 398 ? 83.642 75.131 57.603 1.00 113.38 398 SER C C 1
ATOM 10478 O O . SER C 1 398 ? 83.650 76.094 56.832 1.00 113.38 398 SER C O 1
ATOM 10481 N N . LYS C 1 399 ? 83.059 75.199 58.795 1.00 115.13 399 LYS C N 1
ATOM 10482 C CA . LYS C 1 399 ? 82.321 76.400 59.193 1.00 115.13 399 LYS C CA 1
ATOM 10483 C C . LYS C 1 399 ? 82.872 77.076 60.440 1.00 115.13 399 LYS C C 1
ATOM 10484 O O . LYS C 1 399 ? 83.079 76.426 61.466 1.00 115.13 399 LYS C O 1
ATOM 10490 N N . GLY C 1 400 ? 83.078 78.387 60.356 1.00 110.33 400 GLY C N 1
ATOM 10491 C CA . GLY C 1 400 ? 83.578 79.193 61.467 1.00 110.33 400 GLY C CA 1
ATOM 10492 C C . GLY C 1 400 ? 85.086 79.293 61.388 1.00 110.33 400 GLY C C 1
ATOM 10493 O O . GLY C 1 400 ? 85.759 78.405 60.858 1.00 110.33 400 GLY C O 1
ATOM 10494 N N . TYR C 1 401 ? 85.662 80.340 61.954 1.00 107.84 401 TYR C N 1
ATOM 10495 C CA . TYR C 1 401 ? 87.098 80.443 61.790 1.00 107.84 401 TYR C CA 1
ATOM 10496 C C . TYR C 1 401 ? 87.880 79.670 62.844 1.00 107.84 401 TYR C C 1
ATOM 10497 O O . TYR C 1 401 ? 88.449 80.235 63.778 1.00 107.84 401 TYR C O 1
ATOM 10506 N N . PHE C 1 402 ? 87.925 78.358 62.694 1.00 104.79 402 PHE C N 1
ATOM 10507 C CA . PHE C 1 402 ? 88.607 77.528 63.675 1.00 104.79 402 PHE C CA 1
ATOM 10508 C C . PHE C 1 402 ? 89.790 76.766 63.095 1.00 104.79 402 PHE C C 1
ATOM 10509 O O . PHE C 1 402 ? 89.704 76.224 61.995 1.00 104.79 402 PHE C O 1
ATOM 10517 N N . ILE C 1 403 ? 90.870 76.680 63.870 1.00 99.96 403 ILE C N 1
ATOM 10518 C CA . ILE C 1 403 ? 92.092 75.962 63.490 1.00 99.96 403 ILE C CA 1
ATOM 10519 C C . ILE C 1 403 ? 92.510 74.936 64.545 1.00 99.96 403 ILE C C 1
ATOM 10520 O O . ILE C 1 403 ? 92.517 75.230 65.743 1.00 99.96 403 ILE C O 1
ATOM 10525 N N . LYS C 1 404 ? 92.850 73.723 64.108 1.00 102.41 404 LYS C N 1
ATOM 10526 C CA . LYS C 1 404 ? 93.311 72.696 65.025 1.00 102.41 404 LYS C CA 1
ATOM 10527 C C . LYS C 1 404 ? 94.765 73.031 65.420 1.00 102.41 404 LYS C C 1
ATOM 10528 O O . LYS C 1 404 ? 95.636 73.092 64.542 1.00 102.41 404 LYS C O 1
ATOM 10534 N N . PRO C 1 405 ? 95.077 73.154 66.721 1.00 97.31 405 PRO C N 1
ATOM 10535 C CA . PRO C 1 405 ? 96.350 73.630 67.260 1.00 97.31 405 PRO C CA 1
ATOM 10536 C C . PRO C 1 405 ? 97.514 72.775 66.857 1.00 97.31 405 PRO C C 1
ATOM 10537 O O . PRO C 1 405 ? 97.367 71.561 66.767 1.00 97.31 405 PRO C O 1
ATOM 10541 N N . THR C 1 406 ? 98.684 73.400 66.673 1.00 94.13 406 THR C N 1
ATOM 10542 C CA . THR C 1 406 ? 99.845 72.655 66.224 1.00 94.13 406 THR C CA 1
ATOM 10543 C C . THR C 1 406 ? 101.055 72.679 67.107 1.00 94.13 406 THR C C 1
ATOM 10544 O O . THR C 1 406 ? 101.242 73.554 67.962 1.00 94.13 406 THR C O 1
ATOM 10548 N N . VAL C 1 407 ? 101.886 71.681 66.857 1.00 95.31 407 VAL C N 1
ATOM 10549 C CA . VAL C 1 407 ? 103.194 71.569 67.462 1.00 95.31 407 VAL C CA 1
ATOM 10550 C C . VAL C 1 407 ? 104.214 71.188 66.412 1.00 95.31 407 VAL C C 1
ATOM 10551 O O . VAL C 1 407 ? 103.999 70.239 65.647 1.00 95.31 407 VAL C O 1
ATOM 10555 N N . PHE C 1 408 ? 105.321 71.915 66.393 1.00 97.38 408 PHE C N 1
ATOM 10556 C CA . PHE C 1 408 ? 106.461 71.639 65.542 1.00 97.38 408 PHE C CA 1
ATOM 10557 C C . PHE C 1 408 ? 107.701 71.375 66.357 1.00 97.38 408 PHE C C 1
ATOM 10558 O O . PHE C 1 408 ? 107.825 71.840 67.494 1.00 97.38 408 PHE C O 1
ATOM 10566 N N . GLY C 1 409 ? 108.636 70.656 65.758 1.00 102.66 409 GLY C N 1
ATOM 10567 C CA . GLY C 1 409 ? 109.891 70.413 66.436 1.00 102.66 409 GLY C CA 1
ATOM 10568 C C . GLY C 1 409 ? 110.995 70.047 65.474 1.00 102.66 409 GLY C C 1
ATOM 10569 O O . GLY C 1 409 ? 110.809 70.034 64.251 1.00 102.66 409 GLY C O 1
ATOM 10570 N N . ASP C 1 410 ? 112.168 69.794 66.042 1.00 110.74 410 ASP C N 1
ATOM 10571 C CA . ASP C 1 410 ? 113.358 69.495 65.276 1.00 110.74 410 ASP C CA 1
ATOM 10572 C C . ASP C 1 410 ? 113.578 70.583 64.239 1.00 110.74 410 ASP C C 1
ATOM 10573 O O . ASP C 1 410 ? 113.924 70.329 63.087 1.00 110.74 410 ASP C O 1
ATOM 10578 N N . VAL C 1 411 ? 113.368 71.813 64.677 1.00 105.08 411 VAL C N 1
ATOM 10579 C CA . VAL C 1 411 ? 113.488 72.979 63.841 1.00 105.08 411 VAL C CA 1
ATOM 10580 C C . VAL C 1 411 ? 114.806 73.658 64.113 1.00 105.08 411 VAL C C 1
ATOM 10581 O O . VAL C 1 411 ? 115.047 74.110 65.231 1.00 105.08 411 VAL C O 1
ATOM 10585 N N . LYS C 1 412 ? 115.633 73.745 63.085 1.00 102.96 412 LYS C N 1
ATOM 10586 C CA . LYS C 1 412 ? 116.931 74.392 63.166 1.00 102.96 412 LYS C CA 1
ATOM 10587 C C . LYS C 1 412 ? 116.706 75.877 63.392 1.00 102.96 412 LYS C C 1
ATOM 10588 O O . LYS C 1 412 ? 115.764 76.458 62.859 1.00 102.96 412 LYS C O 1
ATOM 10594 N N . GLU C 1 413 ? 117.598 76.507 64.130 1.00 101.65 413 GLU C N 1
ATOM 10595 C CA . GLU C 1 413 ? 117.521 77.928 64.463 1.00 101.65 413 GLU C CA 1
ATOM 10596 C C . GLU C 1 413 ? 117.479 78.897 63.281 1.00 101.65 413 GLU C C 1
ATOM 10597 O O . GLU C 1 413 ? 117.180 80.074 63.474 1.00 101.65 413 GLU C O 1
ATOM 10603 N N . ASP C 1 414 ? 117.810 78.443 62.086 1.00 102.84 414 ASP C N 1
ATOM 10604 C CA . ASP C 1 414 ? 117.801 79.286 60.901 1.00 102.84 414 ASP C CA 1
ATOM 10605 C C . ASP C 1 414 ? 116.477 79.270 60.148 1.00 102.84 414 ASP C C 1
ATOM 10606 O O . ASP C 1 414 ? 116.329 79.964 59.140 1.00 102.84 414 ASP C O 1
ATOM 10611 N N . MET C 1 415 ? 115.528 78.463 60.592 1.00 104.80 415 MET C N 1
ATOM 10612 C CA . MET C 1 415 ? 114.271 78.315 59.869 1.00 104.80 415 MET C CA 1
ATOM 10613 C C . MET C 1 415 ? 113.435 79.582 59.876 1.00 104.80 415 MET C C 1
ATOM 10614 O O . MET C 1 415 ? 113.393 80.312 60.854 1.00 104.80 415 MET C O 1
ATOM 10619 N N . ARG C 1 416 ? 112.737 79.846 58.786 1.00 101.23 416 ARG C N 1
ATOM 10620 C CA . ARG C 1 416 ? 111.904 81.034 58.729 1.00 101.23 416 ARG C CA 1
ATOM 10621 C C . ARG C 1 416 ? 110.831 81.014 59.808 1.00 101.23 416 ARG C C 1
ATOM 10622 O O . ARG C 1 416 ? 110.555 82.037 60.447 1.00 101.23 416 ARG C O 1
ATOM 10630 N N . ILE C 1 417 ? 110.272 79.836 60.070 1.00 100.53 417 ILE C N 1
ATOM 10631 C CA . ILE C 1 417 ? 109.227 79.687 61.074 1.00 100.53 417 ILE C CA 1
ATOM 10632 C C . ILE C 1 417 ? 109.647 80.137 62.477 1.00 100.53 417 ILE C C 1
ATOM 10633 O O . ILE C 1 417 ? 108.786 80.331 63.331 1.00 100.53 417 ILE C O 1
ATOM 10638 N N . VAL C 1 418 ? 110.943 80.268 62.764 1.00 96.81 418 VAL C N 1
ATOM 10639 C CA . VAL C 1 418 ? 111.335 80.709 64.095 1.00 96.81 418 VAL C CA 1
ATOM 10640 C C . VAL C 1 418 ? 111.827 82.131 64.088 1.00 96.81 418 VAL C C 1
ATOM 10641 O O . VAL C 1 418 ? 112.373 82.603 65.087 1.00 96.81 418 VAL C O 1
ATOM 10645 N N . LYS C 1 419 ? 111.642 82.819 62.982 1.00 96.74 419 LYS C N 1
ATOM 10646 C CA . LYS C 1 419 ? 111.991 84.214 62.890 1.00 96.74 419 LYS C CA 1
ATOM 10647 C C . LYS C 1 419 ? 110.726 85.023 62.714 1.00 96.74 419 LYS C C 1
ATOM 10648 O O . LYS C 1 419 ? 110.607 86.137 63.217 1.00 96.74 419 LYS C O 1
ATOM 10654 N N . GLU C 1 420 ? 109.768 84.453 62.005 1.00 98.59 420 GLU C N 1
ATOM 10655 C CA . GLU C 1 420 ? 108.516 85.127 61.706 1.00 98.59 420 GLU C CA 1
ATOM 10656 C C . GLU C 1 420 ? 107.505 85.109 62.840 1.00 98.59 420 GLU C C 1
ATOM 10657 O O . GLU C 1 420 ? 107.489 84.213 63.692 1.00 98.59 420 GLU C O 1
ATOM 10663 N N . GLU C 1 421 ? 106.608 86.088 62.797 1.00 96.59 421 GLU C N 1
ATOM 10664 C CA . GLU C 1 421 ? 105.479 86.186 63.708 1.00 96.59 421 GLU C CA 1
ATOM 10665 C C . GLU C 1 421 ? 104.231 85.512 63.142 1.00 96.59 421 GLU C C 1
ATOM 10666 O O . GLU C 1 421 ? 103.746 85.879 62.074 1.00 96.59 421 GLU C O 1
ATOM 10672 N N . ILE C 1 422 ? 103.688 84.554 63.872 1.00 93.68 422 ILE C N 1
ATOM 10673 C CA . ILE C 1 422 ? 102.502 83.851 63.409 1.00 93.68 422 ILE C CA 1
ATOM 10674 C C . ILE C 1 422 ? 101.250 84.502 63.918 1.00 93.68 422 ILE C C 1
ATOM 10675 O O . ILE C 1 422 ? 100.275 84.634 63.176 1.00 93.68 422 ILE C O 1
ATOM 10680 N N . PHE C 1 423 ? 101.266 84.846 65.195 1.00 90.26 423 PHE C N 1
ATOM 10681 C CA . PHE C 1 423 ? 100.121 85.421 65.864 1.00 90.26 423 PHE C CA 1
ATOM 10682 C C . PHE C 1 423 ? 98.941 84.465 65.789 1.00 90.26 423 PHE C C 1
ATOM 10683 O O . PHE C 1 423 ? 97.825 84.846 65.461 1.00 90.26 423 PHE C O 1
ATOM 10691 N N . GLY C 1 424 ? 99.200 83.208 66.139 1.00 88.39 424 GLY C N 1
ATOM 10692 C CA . GLY C 1 424 ? 98.194 82.161 66.135 1.00 88.39 424 GLY C CA 1
ATOM 10693 C C . GLY C 1 424 ? 98.700 80.971 66.953 1.00 88.39 424 GLY C C 1
ATOM 10694 O O . GLY C 1 424 ? 99.816 81.010 67.465 1.00 88.39 424 GLY C O 1
ATOM 10695 N N . PRO C 1 425 ? 97.959 79.873 67.021 1.00 82.10 425 PRO C N 1
ATOM 10696 C CA . PRO C 1 425 ? 98.206 78.699 67.856 1.00 82.10 425 PRO C CA 1
ATOM 10697 C C . PRO C 1 425 ? 99.258 77.728 67.349 1.00 82.10 425 PRO C C 1
ATOM 10698 O O . PRO C 1 425 ? 98.951 76.562 67.086 1.00 82.10 425 PRO C O 1
ATOM 10702 N N . VAL C 1 426 ? 100.480 78.215 67.197 1.00 82.52 426 VAL C N 1
ATOM 10703 C CA . VAL C 1 426 ? 101.586 77.404 66.710 1.00 82.52 426 VAL C CA 1
ATOM 10704 C C . VAL C 1 426 ? 102.799 77.452 67.635 1.00 82.52 426 VAL C C 1
ATOM 10705 O O . VAL C 1 426 ? 103.373 78.521 67.821 1.00 82.52 426 VAL C O 1
ATOM 10709 N N . VAL C 1 427 ? 103.251 76.307 68.151 1.00 86.56 427 VAL C N 1
ATOM 10710 C CA . VAL C 1 427 ? 104.419 76.298 69.050 1.00 86.56 427 VAL C CA 1
ATOM 10711 C C . VAL C 1 427 ? 105.566 75.440 68.537 1.00 86.56 427 VAL C C 1
ATOM 10712 O O . VAL C 1 427 ? 105.325 74.384 67.947 1.00 86.56 427 VAL C O 1
ATOM 10716 N N . THR C 1 428 ? 106.812 75.902 68.743 1.00 86.61 428 THR C N 1
ATOM 10717 C CA . THR C 1 428 ? 107.996 75.145 68.336 1.00 86.61 428 THR C CA 1
ATOM 10718 C C . THR C 1 428 ? 108.892 74.799 69.525 1.00 86.61 428 THR C C 1
ATOM 10719 O O . THR C 1 428 ? 109.306 75.685 70.280 1.00 86.61 428 THR C O 1
ATOM 10723 N N . VAL C 1 429 ? 109.242 73.520 69.665 1.00 86.01 429 VAL C N 1
ATOM 10724 C CA . VAL C 1 429 ? 110.064 73.104 70.803 1.00 86.01 429 VAL C CA 1
ATOM 10725 C C . VAL C 1 429 ? 111.447 72.596 70.393 1.00 86.01 429 VAL C C 1
ATOM 10726 O O . VAL C 1 429 ? 111.564 71.662 69.598 1.00 86.01 429 VAL C O 1
ATOM 10730 N N . THR C 1 430 ? 112.493 73.177 70.993 1.00 88.55 430 THR C N 1
ATOM 10731 C CA . THR C 1 430 ? 113.884 72.802 70.716 1.00 88.55 430 THR C CA 1
ATOM 10732 C C . THR C 1 430 ? 114.695 72.434 71.954 1.00 88.55 430 THR C C 1
ATOM 10733 O O . THR C 1 430 ? 114.171 72.371 73.073 1.00 88.55 430 THR C O 1
ATOM 10737 N N . LYS C 1 431 ? 115.989 72.163 71.741 1.00 90.11 431 LYS C N 1
ATOM 10738 C CA . LYS C 1 431 ? 116.857 71.735 72.831 1.00 90.11 431 LYS C CA 1
ATOM 10739 C C . LYS C 1 431 ? 117.771 72.784 73.419 1.00 90.11 431 LYS C C 1
ATOM 10740 O O . LYS C 1 431 ? 118.291 73.671 72.745 1.00 90.11 431 LYS C O 1
ATOM 10746 N N . PHE C 1 432 ? 118.007 72.588 74.702 1.00 94.04 432 PHE C N 1
ATOM 10747 C CA . PHE C 1 432 ? 118.847 73.396 75.573 1.00 94.04 432 PHE C CA 1
ATOM 10748 C C . PHE C 1 432 ? 119.947 72.591 76.287 1.00 94.04 432 PHE C C 1
ATOM 10749 O O . PHE C 1 432 ? 119.687 71.576 76.936 1.00 94.04 432 PHE C O 1
ATOM 10757 N N . LYS C 1 433 ? 121.204 73.022 76.128 1.00 93.17 433 LYS C N 1
ATOM 10758 C CA . LYS C 1 433 ? 122.339 72.295 76.714 1.00 93.17 433 LYS C CA 1
ATOM 10759 C C . LYS C 1 433 ? 123.012 72.958 77.920 1.00 93.17 433 LYS C C 1
ATOM 10760 O O . LYS C 1 433 ? 123.470 72.268 78.832 1.00 93.17 433 LYS C O 1
ATOM 10766 N N . SER C 1 434 ? 123.107 74.277 77.920 1.00 96.53 434 SER C N 1
ATOM 10767 C CA . SER C 1 434 ? 123.825 75.005 78.962 1.00 96.53 434 SER C CA 1
ATOM 10768 C C . SER C 1 434 ? 123.230 76.382 79.173 1.00 96.53 434 SER C C 1
ATOM 10769 O O . SER C 1 434 ? 122.719 76.989 78.227 1.00 96.53 434 SER C O 1
ATOM 10772 N N . ALA C 1 435 ? 123.216 76.839 80.427 1.00 95.11 435 ALA C N 1
ATOM 10773 C CA . ALA C 1 435 ? 122.602 78.124 80.742 1.00 95.11 435 ALA C CA 1
ATOM 10774 C C . ALA C 1 435 ? 123.235 79.291 80.009 1.00 95.11 435 ALA C C 1
ATOM 10775 O O . ALA C 1 435 ? 122.531 80.196 79.561 1.00 95.11 435 ALA C O 1
ATOM 10777 N N . ASP C 1 436 ? 124.537 79.299 79.843 1.00 94.15 436 ASP C N 1
ATOM 10778 C CA . ASP C 1 436 ? 125.076 80.464 79.179 1.00 94.15 436 ASP C CA 1
ATOM 10779 C C . ASP C 1 436 ? 124.611 80.497 77.747 1.00 94.15 436 ASP C C 1
ATOM 10780 O O . ASP C 1 436 ? 124.266 81.554 77.208 1.00 94.15 436 ASP C O 1
ATOM 10785 N N . GLU C 1 437 ? 124.556 79.330 77.144 1.00 94.12 437 GLU C N 1
ATOM 10786 C CA . GLU C 1 437 ? 124.138 79.249 75.774 1.00 94.12 437 GLU C CA 1
ATOM 10787 C C . GLU C 1 437 ? 122.694 79.670 75.598 1.00 94.12 437 GLU C C 1
ATOM 10788 O O . GLU C 1 437 ? 122.382 80.371 74.634 1.00 94.12 437 GLU C O 1
ATOM 10794 N N . VAL C 1 438 ? 121.807 79.292 76.525 1.00 92.32 438 VAL C N 1
ATOM 10795 C CA . VAL C 1 438 ? 120.423 79.672 76.309 1.00 92.32 438 VAL C CA 1
ATOM 10796 C C . VAL C 1 438 ? 120.266 81.153 76.437 1.00 92.32 438 VAL C C 1
ATOM 10797 O O . VAL C 1 438 ? 119.460 81.741 75.715 1.00 92.32 438 VAL C O 1
ATOM 10801 N N . ILE C 1 439 ? 121.030 81.780 77.319 1.00 90.32 439 ILE C N 1
ATOM 10802 C CA . ILE C 1 439 ? 120.923 83.210 77.426 1.00 90.32 439 ILE C CA 1
ATOM 10803 C C . ILE C 1 439 ? 121.348 83.853 76.128 1.00 90.32 439 ILE C C 1
ATOM 10804 O O . ILE C 1 439 ? 120.666 84.748 75.615 1.00 90.32 439 ILE C O 1
ATOM 10809 N N . ASN C 1 440 ? 122.464 83.404 75.579 1.00 92.67 440 ASN C N 1
ATOM 10810 C CA . ASN C 1 440 ? 122.923 83.989 74.345 1.00 92.67 440 ASN C CA 1
ATOM 10811 C C . ASN C 1 440 ? 121.918 83.805 73.225 1.00 92.67 440 ASN C C 1
ATOM 10812 O O . ASN C 1 440 ? 121.695 84.721 72.432 1.00 92.67 440 ASN C O 1
ATOM 10817 N N . MET C 1 441 ? 121.277 82.642 73.161 1.00 92.39 441 MET C N 1
ATOM 10818 C CA . MET C 1 441 ? 120.294 82.418 72.117 1.00 92.39 441 MET C CA 1
ATOM 10819 C C . MET C 1 441 ? 119.081 83.293 72.296 1.00 92.39 441 MET C C 1
ATOM 10820 O O . MET C 1 441 ? 118.580 83.891 71.342 1.00 92.39 441 MET C O 1
ATOM 10825 N N . ALA C 1 442 ? 118.608 83.388 73.525 1.00 89.98 442 ALA C N 1
ATOM 10826 C CA . ALA C 1 442 ? 117.385 84.100 73.811 1.00 89.98 442 ALA C CA 1
ATOM 10827 C C . ALA C 1 442 ? 117.458 85.530 73.367 1.00 89.98 442 ALA C C 1
ATOM 10828 O O . ALA C 1 442 ? 116.489 86.073 72.830 1.00 89.98 442 ALA C O 1
ATOM 10830 N N . ASN C 1 443 ? 118.621 86.123 73.515 1.00 92.43 443 ASN C N 1
ATOM 10831 C CA . ASN C 1 443 ? 118.803 87.515 73.184 1.00 92.43 443 ASN C CA 1
ATOM 10832 C C . ASN C 1 443 ? 119.060 87.821 71.714 1.00 92.43 443 ASN C C 1
ATOM 10833 O O . ASN C 1 443 ? 119.149 88.996 71.340 1.00 92.43 443 ASN C O 1
ATOM 10838 N N . ASP C 1 444 ? 119.170 86.824 70.850 1.00 97.57 444 ASP C N 1
ATOM 10839 C CA . ASP C 1 444 ? 119.529 87.126 69.462 1.00 97.57 444 ASP C CA 1
ATOM 10840 C C . ASP C 1 444 ? 118.347 87.481 68.548 1.00 97.57 444 ASP C C 1
ATOM 10841 O O . ASP C 1 444 ? 118.030 86.746 67.612 1.00 97.57 444 ASP C O 1
ATOM 10846 N N . SER C 1 445 ? 117.693 88.605 68.817 1.00 93.61 445 SER C N 1
ATOM 10847 C CA . SER C 1 445 ? 116.580 89.037 67.971 1.00 93.61 445 SER C CA 1
ATOM 10848 C C . SER C 1 445 ? 116.192 90.476 68.229 1.00 93.61 445 SER C C 1
ATOM 10849 O O . SER C 1 445 ? 116.516 91.060 69.260 1.00 93.61 445 SER C O 1
ATOM 10852 N N . GLU C 1 446 ? 115.425 91.023 67.314 1.00 91.37 446 GLU C N 1
ATOM 10853 C CA . GLU C 1 446 ? 114.900 92.375 67.401 1.00 91.37 446 GLU C CA 1
ATOM 10854 C C . GLU C 1 446 ? 113.603 92.545 68.185 1.00 91.37 446 GLU C C 1
ATOM 10855 O O . GLU C 1 446 ? 113.152 93.671 68.381 1.00 91.37 446 GLU C O 1
ATOM 10861 N N . TYR C 1 447 ? 112.958 91.457 68.571 1.00 87.51 447 TYR C N 1
ATOM 10862 C CA . TYR C 1 447 ? 111.652 91.537 69.216 1.00 87.51 447 TYR C CA 1
ATOM 10863 C C . TYR C 1 447 ? 111.586 91.271 70.723 1.00 87.51 447 TYR C C 1
ATOM 10864 O O . TYR C 1 447 ? 110.973 90.295 71.174 1.00 87.51 447 TYR C O 1
ATOM 10873 N N . GLY C 1 448 ? 112.112 92.204 71.515 1.00 82.44 448 GLY C N 1
ATOM 10874 C CA . GLY C 1 448 ? 112.298 92.062 72.959 1.00 82.44 448 GLY C CA 1
ATOM 10875 C C . GLY C 1 448 ? 111.144 92.386 73.898 1.00 82.44 448 GLY C C 1
ATOM 10876 O O . GLY C 1 448 ? 111.261 93.281 74.743 1.00 82.44 448 GLY C O 1
ATOM 10877 N N . LEU C 1 449 ? 110.033 91.684 73.772 1.00 77.34 449 LEU C N 1
ATOM 10878 C CA . LEU C 1 449 ? 108.866 92.015 74.593 1.00 77.34 449 LEU C CA 1
ATOM 10879 C C . LEU C 1 449 ? 108.756 91.278 75.922 1.00 77.34 449 LEU C C 1
ATOM 10880 O O . LEU C 1 449 ? 108.322 91.858 76.919 1.00 77.34 449 LEU C O 1
ATOM 10885 N N . ALA C 1 450 ? 109.069 90.001 75.954 1.00 75.69 450 ALA C N 1
ATOM 10886 C CA . ALA C 1 450 ? 108.829 89.242 77.163 1.00 75.69 450 ALA C CA 1
ATOM 10887 C C . ALA C 1 450 ? 109.678 87.997 77.195 1.00 75.69 450 ALA C C 1
ATOM 10888 O O . ALA C 1 450 ? 110.265 87.622 76.190 1.00 75.69 450 ALA C O 1
ATOM 10890 N N . ALA C 1 451 ? 109.775 87.377 78.360 1.00 75.50 451 ALA C N 1
ATOM 10891 C CA . ALA C 1 451 ? 110.423 86.078 78.495 1.00 75.50 451 ALA C CA 1
ATOM 10892 C C . ALA C 1 451 ? 109.906 85.344 79.720 1.00 75.50 451 ALA C C 1
ATOM 10893 O O . ALA C 1 451 ? 109.508 85.981 80.697 1.00 75.50 451 ALA C O 1
ATOM 10895 N N . GLY C 1 452 ? 109.952 84.013 79.706 1.00 76.96 452 GLY C N 1
ATOM 10896 C CA . GLY C 1 452 ? 109.583 83.256 80.898 1.00 76.96 452 GLY C CA 1
ATOM 10897 C C . GLY C 1 452 ? 110.639 82.247 81.326 1.00 76.96 452 GLY C C 1
ATOM 10898 O O . GLY C 1 452 ? 111.356 81.676 80.497 1.00 76.96 452 GLY C O 1
ATOM 10899 N N . ILE C 1 453 ? 110.701 82.020 82.643 1.00 77.13 453 ILE C N 1
ATOM 10900 C CA . ILE C 1 453 ? 111.643 81.107 83.295 1.00 77.13 453 ILE C CA 1
ATOM 10901 C C . ILE C 1 453 ? 110.963 80.096 84.207 1.00 77.13 453 ILE C C 1
ATOM 10902 O O . ILE C 1 453 ? 110.147 80.478 85.048 1.00 77.13 453 ILE C O 1
ATOM 10907 N N . HIS C 1 454 ? 111.314 78.816 84.075 1.00 78.60 454 HIS C N 1
ATOM 10908 C CA . HIS C 1 454 ? 110.748 77.788 84.951 1.00 78.60 454 HIS C CA 1
ATOM 10909 C C . HIS C 1 454 ? 111.794 77.008 85.748 1.00 78.60 454 HIS C C 1
ATOM 10910 O O . HIS C 1 454 ? 112.577 76.220 85.196 1.00 78.60 454 HIS C O 1
ATOM 10917 N N . THR C 1 455 ? 111.832 77.261 87.060 1.00 81.96 455 THR C N 1
ATOM 10918 C CA . THR C 1 455 ? 112.827 76.633 87.949 1.00 81.96 455 THR C CA 1
ATOM 10919 C C . THR C 1 455 ? 112.538 76.748 89.431 1.00 81.96 455 THR C C 1
ATOM 10920 O O . THR C 1 455 ? 111.548 77.338 89.856 1.00 81.96 455 THR C O 1
ATOM 10924 N N . SER C 1 456 ? 113.463 76.224 90.230 1.00 84.13 456 SER C N 1
ATOM 10925 C CA . SER C 1 456 ? 113.367 76.324 91.680 1.00 84.13 456 SER C CA 1
ATOM 10926 C C . SER C 1 456 ? 114.647 76.823 92.338 1.00 84.13 456 SER C C 1
ATOM 10927 O O . SER C 1 456 ? 114.673 77.079 93.551 1.00 84.13 456 SER C O 1
ATOM 10930 N N . ASN C 1 457 ? 115.722 76.913 91.567 1.00 82.63 457 ASN C N 1
ATOM 10931 C CA . ASN C 1 457 ? 117.025 77.291 92.100 1.00 82.63 457 ASN C CA 1
ATOM 10932 C C . ASN C 1 457 ? 117.158 78.791 92.121 1.00 82.63 457 ASN C C 1
ATOM 10933 O O . ASN C 1 457 ? 117.122 79.435 91.071 1.00 82.63 457 ASN C O 1
ATOM 10938 N N . ILE C 1 458 ? 117.288 79.358 93.306 1.00 81.32 458 ILE C N 1
ATOM 10939 C CA . ILE C 1 458 ? 117.324 80.805 93.375 1.00 81.32 458 ILE C CA 1
ATOM 10940 C C . ILE C 1 458 ? 118.455 81.426 92.585 1.00 81.32 458 ILE C C 1
ATOM 10941 O O . ILE C 1 458 ? 118.278 82.506 92.026 1.00 81.32 458 ILE C O 1
ATOM 10946 N N . ASN C 1 459 ? 119.594 80.759 92.480 1.00 83.45 459 ASN C N 1
ATOM 10947 C CA . ASN C 1 459 ? 120.701 81.379 91.796 1.00 83.45 459 ASN C CA 1
ATOM 10948 C C . ASN C 1 459 ? 120.454 81.457 90.317 1.00 83.45 459 ASN C C 1
ATOM 10949 O O . ASN C 1 459 ? 120.705 82.484 89.683 1.00 83.45 459 ASN C O 1
ATOM 10954 N N . THR C 1 460 ? 119.928 80.383 89.769 1.00 80.55 460 THR C N 1
ATOM 10955 C CA . THR C 1 460 ? 119.652 80.335 88.360 1.00 80.55 460 THR C CA 1
ATOM 10956 C C . THR C 1 460 ? 118.616 81.355 88.001 1.00 80.55 460 THR C C 1
ATOM 10957 O O . THR C 1 460 ? 118.762 82.073 87.012 1.00 80.55 460 THR C O 1
ATOM 10961 N N . ALA C 1 461 ? 117.543 81.421 88.771 1.00 81.25 461 ALA C N 1
ATOM 10962 C CA . ALA C 1 461 ? 116.492 82.339 88.401 1.00 81.25 461 ALA C CA 1
ATOM 10963 C C . ALA C 1 461 ? 116.981 83.766 88.368 1.00 81.25 461 ALA C C 1
ATOM 10964 O O . ALA C 1 461 ? 116.685 84.503 87.425 1.00 81.25 461 ALA C O 1
ATOM 10966 N N . LEU C 1 462 ? 117.772 84.152 89.352 1.00 79.25 462 LEU C N 1
ATOM 10967 C CA . LEU C 1 462 ? 118.232 85.514 89.381 1.00 79.25 462 LEU C CA 1
ATOM 10968 C C . LEU C 1 462 ? 119.192 85.788 88.243 1.00 79.25 462 LEU C C 1
ATOM 10969 O O . LEU C 1 462 ? 119.119 86.835 87.597 1.00 79.25 462 LEU C O 1
ATOM 10974 N N . LYS C 1 463 ? 120.079 84.847 87.962 1.00 82.07 463 LYS C N 1
ATOM 10975 C CA . LYS C 1 463 ? 121.028 85.045 86.887 1.00 82.07 463 LYS C CA 1
ATOM 10976 C C . LYS C 1 463 ? 120.355 85.225 85.554 1.00 82.07 463 LYS C C 1
ATOM 10977 O O . LYS C 1 463 ? 120.682 86.137 84.803 1.00 82.07 463 LYS C O 1
ATOM 10983 N N . VAL C 1 464 ? 119.442 84.336 85.224 1.00 82.09 464 VAL C N 1
ATOM 10984 C CA . VAL C 1 464 ? 118.847 84.403 83.914 1.00 82.09 464 VAL C CA 1
ATOM 10985 C C . VAL C 1 464 ? 118.001 85.654 83.798 1.00 82.09 464 VAL C C 1
ATOM 10986 O O . VAL C 1 464 ? 118.083 86.385 82.808 1.00 82.09 464 VAL C O 1
ATOM 10990 N N . ALA C 1 465 ? 117.195 85.942 84.812 1.00 79.50 465 ALA C N 1
ATOM 10991 C CA . ALA C 1 465 ? 116.318 87.092 84.724 1.00 79.50 465 ALA C CA 1
ATOM 10992 C C . ALA C 1 465 ? 117.090 88.376 84.478 1.00 79.50 465 ALA C C 1
ATOM 10993 O O . ALA C 1 465 ? 116.642 89.216 83.697 1.00 79.50 465 ALA C O 1
ATOM 10995 N N . ASP C 1 466 ? 118.283 88.503 85.046 1.00 84.68 466 ASP C N 1
ATOM 10996 C CA . ASP C 1 466 ? 119.073 89.705 84.853 1.00 84.68 466 ASP C CA 1
ATOM 10997 C C . ASP C 1 466 ? 120.032 89.663 83.666 1.00 84.68 466 ASP C C 1
ATOM 10998 O O . ASP C 1 466 ? 120.895 90.537 83.541 1.00 84.68 466 ASP C O 1
ATOM 11003 N N . ARG C 1 467 ? 119.927 88.656 82.811 1.00 84.23 467 ARG C N 1
ATOM 11004 C CA . ARG C 1 467 ? 120.779 88.581 81.630 1.00 84.23 467 ARG C CA 1
ATOM 11005 C C . ARG C 1 467 ? 119.989 88.466 80.340 1.00 84.23 467 ARG C C 1
ATOM 11006 O O . ARG C 1 467 ? 120.479 88.858 79.277 1.00 84.23 467 ARG C O 1
ATOM 11014 N N . VAL C 1 468 ? 118.796 87.906 80.408 1.00 80.01 468 VAL C N 1
ATOM 11015 C CA . VAL C 1 468 ? 117.955 87.837 79.237 1.00 80.01 468 VAL C CA 1
ATOM 11016 C C . VAL C 1 468 ? 117.301 89.194 79.120 1.00 80.01 468 VAL C C 1
ATOM 11017 O O . VAL C 1 468 ? 116.769 89.722 80.095 1.00 80.01 468 VAL C O 1
ATOM 11021 N N . ASN C 1 469 ? 117.391 89.775 77.950 1.00 80.71 469 ASN C N 1
ATOM 11022 C CA . ASN C 1 469 ? 116.862 91.089 77.711 1.00 80.71 469 ASN C CA 1
ATOM 11023 C C . ASN C 1 469 ? 115.469 91.022 77.126 1.00 80.71 469 ASN C C 1
ATOM 11024 O O . ASN C 1 469 ? 115.258 90.461 76.051 1.00 80.71 469 ASN C O 1
ATOM 11029 N N . ALA C 1 470 ? 114.510 91.567 77.849 1.00 78.81 470 ALA C N 1
ATOM 11030 C CA . ALA C 1 470 ? 113.116 91.563 77.443 1.00 78.81 470 ALA C CA 1
ATOM 11031 C C . ALA C 1 470 ? 112.384 92.654 78.182 1.00 78.81 470 ALA C C 1
ATOM 11032 O O . ALA C 1 470 ? 112.769 93.006 79.291 1.00 78.81 470 ALA C O 1
ATOM 11034 N N . GLY C 1 471 ? 111.283 93.118 77.611 1.00 75.98 471 GLY C N 1
ATOM 11035 C CA . GLY C 1 471 ? 110.406 94.039 78.306 1.00 75.98 471 GLY C CA 1
ATOM 11036 C C . GLY C 1 471 ? 110.054 93.523 79.684 1.00 75.98 471 GLY C C 1
ATOM 11037 O O . GLY C 1 471 ? 110.243 94.224 80.689 1.00 75.98 471 GLY C O 1
ATOM 11038 N N . THR C 1 472 ? 109.539 92.303 79.743 1.00 73.30 472 THR C N 1
ATOM 11039 C CA . THR C 1 472 ? 109.232 91.763 81.046 1.00 73.30 472 THR C CA 1
ATOM 11040 C C . THR C 1 472 ? 109.534 90.286 81.202 1.00 73.30 472 THR C C 1
ATOM 11041 O O . THR C 1 472 ? 109.445 89.497 80.259 1.00 73.30 472 THR C O 1
ATOM 11045 N N . VAL C 1 473 ? 109.867 89.917 82.428 1.00 67.93 473 VAL C N 1
ATOM 11046 C CA . VAL C 1 473 ? 110.191 88.540 82.747 1.00 67.93 473 VAL C CA 1
ATOM 11047 C C . VAL C 1 473 ? 109.271 87.940 83.777 1.00 67.93 473 VAL C C 1
ATOM 11048 O O . VAL C 1 473 ? 109.092 88.484 84.866 1.00 67.93 473 VAL C O 1
ATOM 11052 N N . TRP C 1 474 ? 108.724 86.795 83.443 1.00 72.02 474 TRP C N 1
ATOM 11053 C CA . TRP C 1 474 ? 107.840 86.078 84.333 1.00 72.02 474 TRP C CA 1
ATOM 11054 C C . TRP C 1 474 ? 108.492 84.822 84.910 1.00 72.02 474 TRP C C 1
ATOM 11055 O O . TRP C 1 474 ? 108.990 83.974 84.161 1.00 72.02 474 TRP C O 1
ATOM 11066 N N . ILE C 1 475 ? 108.470 84.686 86.237 1.00 71.90 475 ILE C N 1
ATOM 11067 C CA . ILE C 1 475 ? 109.070 83.516 86.882 1.00 71.90 475 ILE C CA 1
ATOM 11068 C C . ILE C 1 475 ? 108.006 82.570 87.399 1.00 71.90 475 ILE C C 1
ATOM 11069 O O . ILE C 1 475 ? 107.185 82.933 88.248 1.00 71.90 475 ILE C O 1
ATOM 11074 N N . ASN C 1 476 ? 108.037 81.347 86.904 1.00 75.14 476 ASN C N 1
ATOM 11075 C CA . ASN C 1 476 ? 107.098 80.303 87.268 1.00 75.14 476 ASN C CA 1
ATOM 11076 C C . ASN C 1 476 ? 105.653 80.734 87.137 1.00 75.14 476 ASN C C 1
ATOM 11077 O O . ASN C 1 476 ? 104.810 80.389 87.961 1.00 75.14 476 ASN C O 1
ATOM 11082 N N . THR C 1 477 ? 105.363 81.467 86.089 1.00 78.98 477 THR C N 1
ATOM 11083 C CA . THR C 1 477 ? 104.032 81.955 85.816 1.00 78.98 477 THR C CA 1
ATOM 11084 C C . THR C 1 477 ? 104.023 82.438 84.401 1.00 78.98 477 THR C C 1
ATOM 11085 O O . THR C 1 477 ? 105.081 82.598 83.798 1.00 78.98 477 THR C O 1
ATOM 11089 N N . TYR C 1 478 ? 102.848 82.642 83.844 1.00 78.75 478 TYR C N 1
ATOM 11090 C CA . TYR C 1 478 ? 102.823 83.225 82.519 1.00 78.75 478 TYR C CA 1
ATOM 11091 C C . TYR C 1 478 ? 101.496 83.918 82.304 1.00 78.75 478 TYR C C 1
ATOM 11092 O O . TYR C 1 478 ? 100.475 83.467 82.811 1.00 78.75 478 TYR C O 1
ATOM 11101 N N . ASN C 1 479 ? 101.518 85.014 81.554 1.00 79.39 479 ASN C N 1
ATOM 11102 C CA . ASN C 1 479 ? 100.327 85.781 81.205 1.00 79.39 479 ASN C CA 1
ATOM 11103 C C . ASN C 1 479 ? 99.629 86.256 82.463 1.00 79.39 479 ASN C C 1
ATOM 11104 O O . ASN C 1 479 ? 98.403 86.317 82.525 1.00 79.39 479 ASN C O 1
ATOM 11109 N N . ASP C 1 480 ? 100.408 86.591 83.467 1.00 79.02 480 ASP C N 1
ATOM 11110 C CA . ASP C 1 480 ? 99.894 86.989 84.754 1.00 79.02 480 ASP C CA 1
ATOM 11111 C C . ASP C 1 480 ? 99.964 88.504 84.908 1.00 79.02 480 ASP C C 1
ATOM 11112 O O . ASP C 1 480 ? 101.036 89.063 85.156 1.00 79.02 480 ASP C O 1
ATOM 11117 N N . PHE C 1 481 ? 98.826 89.169 84.737 1.00 76.90 481 PHE C N 1
ATOM 11118 C CA . PHE C 1 481 ? 98.750 90.625 84.740 1.00 76.90 481 PHE C CA 1
ATOM 11119 C C . PHE C 1 481 ? 98.198 91.216 86.024 1.00 76.90 481 PHE C C 1
ATOM 11120 O O . PHE C 1 481 ? 97.419 90.580 86.727 1.00 76.90 481 PHE C O 1
ATOM 11128 N N . HIS C 1 482 ? 98.603 92.448 86.314 1.00 76.47 482 HIS C N 1
ATOM 11129 C CA . HIS C 1 482 ? 98.149 93.190 87.482 1.00 76.47 482 HIS C CA 1
ATOM 11130 C C . HIS C 1 482 ? 98.245 94.655 87.152 1.00 76.47 482 HIS C C 1
ATOM 11131 O O . HIS C 1 482 ? 99.150 95.073 86.438 1.00 76.47 482 HIS C O 1
ATOM 11138 N N . HIS C 1 483 ? 97.312 95.446 87.638 1.00 76.25 483 HIS C N 1
ATOM 11139 C CA . HIS C 1 483 ? 97.315 96.844 87.275 1.00 76.25 483 HIS C CA 1
ATOM 11140 C C . HIS C 1 483 ? 98.513 97.650 87.738 1.00 76.25 483 HIS C C 1
ATOM 11141 O O . HIS C 1 483 ? 98.805 98.710 87.175 1.00 76.25 483 HIS C O 1
ATOM 11148 N N . ALA C 1 484 ? 99.212 97.201 88.748 1.00 71.59 484 ALA C N 1
ATOM 11149 C CA . ALA C 1 484 ? 100.344 97.959 89.218 1.00 71.59 484 ALA C CA 1
ATOM 11150 C C . ALA C 1 484 ? 101.629 97.680 88.458 1.00 71.59 484 ALA C C 1
ATOM 11151 O O . ALA C 1 484 ? 102.639 98.339 88.718 1.00 71.59 484 ALA C O 1
ATOM 11153 N N . VAL C 1 485 ? 101.637 96.745 87.527 1.00 69.74 485 VAL C N 1
ATOM 11154 C CA . VAL C 1 485 ? 102.886 96.361 86.894 1.00 69.74 485 VAL C CA 1
ATOM 11155 C C . VAL C 1 485 ? 102.971 96.834 85.438 1.00 69.74 485 VAL C C 1
ATOM 11156 O O . VAL C 1 485 ? 102.083 96.522 84.657 1.00 69.74 485 VAL C O 1
ATOM 11160 N N . PRO C 1 486 ? 104.039 97.538 85.039 1.00 70.57 486 PRO C N 1
ATOM 11161 C CA . PRO C 1 486 ? 104.255 98.083 83.705 1.00 70.57 486 PRO C CA 1
ATOM 11162 C C . PRO C 1 486 ? 104.505 97.006 82.671 1.00 70.57 486 PRO C C 1
ATOM 11163 O O . PRO C 1 486 ? 104.841 95.877 83.010 1.00 70.57 486 PRO C O 1
ATOM 11167 N N . PHE C 1 487 ? 104.343 97.375 81.401 1.00 76.80 487 PHE C N 1
ATOM 11168 C CA . PHE C 1 487 ? 104.476 96.465 80.259 1.00 76.80 487 PHE C CA 1
ATOM 11169 C C . PHE C 1 487 ? 104.802 97.204 78.952 1.00 76.80 487 PHE C C 1
ATOM 11170 O O . PHE C 1 487 ? 104.191 98.237 78.649 1.00 76.80 487 PHE C O 1
ATOM 11178 N N . GLY C 1 488 ? 105.790 96.693 78.204 1.00 77.28 488 GLY C N 1
ATOM 11179 C CA . GLY C 1 488 ? 106.242 97.232 76.909 1.00 77.28 488 GLY C CA 1
ATOM 11180 C C . GLY C 1 488 ? 107.604 96.629 76.573 1.00 77.28 488 GLY C C 1
ATOM 11181 O O . GLY C 1 488 ? 108.129 95.886 77.386 1.00 77.28 488 GLY C O 1
ATOM 11182 N N . GLY C 1 489 ? 107.955 96.775 75.298 1.00 75.00 489 GLY C N 1
ATOM 11183 C CA . GLY C 1 489 ? 109.139 96.238 74.665 1.00 75.00 489 GLY C CA 1
ATOM 11184 C C . GLY C 1 489 ? 110.426 97.014 74.744 1.00 75.00 489 GLY C C 1
ATOM 11185 O O . GLY C 1 489 ? 110.460 98.224 74.655 1.00 75.00 489 GLY C O 1
ATOM 11186 N N . PHE C 1 490 ? 111.494 96.233 74.888 1.00 75.19 490 PHE C N 1
ATOM 11187 C CA . PHE C 1 490 ? 112.876 96.671 75.102 1.00 75.19 490 PHE C CA 1
ATOM 11188 C C . PHE C 1 490 ? 113.619 97.476 74.030 1.00 75.19 490 PHE C C 1
ATOM 11189 O O . PHE C 1 490 ? 114.313 98.440 74.379 1.00 75.19 490 PHE C O 1
ATOM 11197 N N . ASN C 1 491 ? 113.682 97.014 72.782 1.00 75.09 491 ASN C N 1
ATOM 11198 C CA . ASN C 1 491 ? 114.468 97.777 71.811 1.00 75.09 491 ASN C CA 1
ATOM 11199 C C . ASN C 1 491 ? 113.746 98.183 70.537 1.00 75.09 491 ASN C C 1
ATOM 11200 O O . ASN C 1 491 ? 113.163 99.266 70.454 1.00 75.09 491 ASN C O 1
ATOM 11205 N N . ALA C 1 492 ? 113.780 97.295 69.556 1.00 71.24 492 ALA C N 1
ATOM 11206 C CA . ALA C 1 492 ? 113.147 97.543 68.308 1.00 71.24 492 ALA C CA 1
ATOM 11207 C C . ALA C 1 492 ? 111.666 97.512 68.488 1.00 71.24 492 ALA C C 1
ATOM 11208 O O . ALA C 1 492 ? 110.946 98.335 67.960 1.00 71.24 492 ALA C O 1
ATOM 11210 N N . SER C 1 493 ? 111.220 96.580 69.299 1.00 73.83 493 SER C N 1
ATOM 11211 C CA . SER C 1 493 ? 109.813 96.257 69.421 1.00 73.83 493 SER C CA 1
ATOM 11212 C C . SER C 1 493 ? 108.961 97.414 69.963 1.00 73.83 493 SER C C 1
ATOM 11213 O O . SER C 1 493 ? 107.731 97.339 69.909 1.00 73.83 493 SER C O 1
ATOM 11216 N N . GLY C 1 494 ? 109.547 98.463 70.539 1.00 70.28 494 GLY C N 1
ATOM 11217 C CA . GLY C 1 494 ? 108.662 99.524 70.992 1.00 70.28 494 GLY C CA 1
ATOM 11218 C C . GLY C 1 494 ? 109.279 100.691 71.741 1.00 70.28 494 GLY C C 1
ATOM 11219 O O . GLY C 1 494 ? 110.450 100.695 72.119 1.00 70.28 494 GLY C O 1
ATOM 11220 N N . LEU C 1 495 ? 108.449 101.703 71.929 1.00 68.21 495 LEU C N 1
ATOM 11221 C CA . LEU C 1 495 ? 108.821 102.922 72.612 1.00 68.21 495 LEU C CA 1
ATOM 11222 C C . LEU C 1 495 ? 107.709 103.363 73.558 1.00 68.21 495 LEU C C 1
ATOM 11223 O O . LEU C 1 495 ? 106.640 103.794 73.112 1.00 68.21 495 LEU C O 1
ATOM 11228 N N . GLY C 1 496 ? 107.946 103.312 74.861 1.00 73.42 496 GLY C N 1
ATOM 11229 C CA . GLY C 1 496 ? 106.909 103.696 75.819 1.00 73.42 496 GLY C CA 1
ATOM 11230 C C . GLY C 1 496 ? 106.324 102.514 76.580 1.00 73.42 496 GLY C C 1
ATOM 11231 O O . GLY C 1 496 ? 106.740 101.372 76.401 1.00 73.42 496 GLY C O 1
ATOM 11232 N N . ARG C 1 497 ? 105.404 102.808 77.499 1.00 75.38 497 ARG C N 1
ATOM 11233 C CA . ARG C 1 497 ? 104.824 101.805 78.384 1.00 75.38 497 ARG C CA 1
ATOM 11234 C C . ARG C 1 497 ? 103.322 101.956 78.511 1.00 75.38 497 ARG C C 1
ATOM 11235 O O . ARG C 1 497 ? 102.799 103.069 78.550 1.00 75.38 497 ARG C O 1
ATOM 11243 N N . GLU C 1 498 ? 102.636 100.823 78.564 1.00 76.60 498 GLU C N 1
ATOM 11244 C CA . GLU C 1 498 ? 101.182 100.802 78.622 1.00 76.60 498 GLU C CA 1
ATOM 11245 C C . GLU C 1 498 ? 100.537 100.950 79.989 1.00 76.60 498 GLU C C 1
ATOM 11246 O O . GLU C 1 498 ? 99.452 101.518 80.095 1.00 76.60 498 GLU C O 1
ATOM 11252 N N . MET C 1 499 ? 101.154 100.441 81.040 1.00 78.70 499 MET C N 1
ATOM 11253 C CA . MET C 1 499 ? 100.474 100.425 82.330 1.00 78.70 499 MET C CA 1
ATOM 11254 C C . MET C 1 499 ? 101.287 100.906 83.504 1.00 78.70 499 MET C C 1
ATOM 11255 O O . MET C 1 499 ? 102.499 101.098 83.418 1.00 78.70 499 MET C O 1
ATOM 11260 N N . SER C 1 500 ? 100.563 101.120 84.593 1.00 77.55 500 SER C N 1
ATOM 11261 C CA . SER C 1 500 ? 101.074 101.495 85.898 1.00 77.55 500 SER C CA 1
ATOM 11262 C C . SER C 1 500 ? 101.471 102.949 85.957 1.00 77.55 500 SER C C 1
ATOM 11263 O O . SER C 1 500 ? 101.243 103.722 85.036 1.00 77.55 500 SER C O 1
ATOM 11266 N N . VAL C 1 501 ? 102.092 103.338 87.048 1.00 76.53 501 VAL C N 1
ATOM 11267 C CA . VAL C 1 501 ? 102.347 104.757 87.252 1.00 76.53 501 VAL C CA 1
ATOM 11268 C C . VAL C 1 501 ? 103.266 105.384 86.237 1.00 76.53 501 VAL C C 1
ATOM 11269 O O . VAL C 1 501 ? 103.069 106.532 85.843 1.00 76.53 501 VAL C O 1
ATOM 11273 N N . ASP C 1 502 ? 104.234 104.638 85.770 1.00 78.78 502 ASP C N 1
ATOM 11274 C CA . ASP C 1 502 ? 105.220 105.145 84.851 1.00 78.78 502 ASP C CA 1
ATOM 11275 C C . ASP C 1 502 ? 104.613 105.455 83.504 1.00 78.78 502 ASP C C 1
ATOM 11276 O O . ASP C 1 502 ? 105.179 106.196 82.704 1.00 78.78 502 ASP C O 1
ATOM 11281 N N . ALA C 1 503 ? 103.446 104.912 83.228 1.00 77.71 503 ALA C N 1
ATOM 11282 C CA . ALA C 1 503 ? 102.811 105.147 81.955 1.00 77.71 503 ALA C CA 1
ATOM 11283 C C . ALA C 1 503 ? 102.528 106.625 81.766 1.00 77.71 503 ALA C C 1
ATOM 11284 O O . ALA C 1 503 ? 102.573 107.128 80.639 1.00 77.71 503 ALA C O 1
ATOM 11286 N N . LEU C 1 504 ? 102.283 107.340 82.868 1.00 75.68 504 LEU C N 1
ATOM 11287 C CA . LEU C 1 504 ? 101.880 108.732 82.831 1.00 75.68 504 LEU C CA 1
ATOM 11288 C C . LEU C 1 504 ? 102.971 109.651 82.362 1.00 75.68 504 LEU C C 1
ATOM 11289 O O . LEU C 1 504 ? 102.699 110.789 81.981 1.00 75.68 504 LEU C O 1
ATOM 11294 N N . GLN C 1 505 ? 104.194 109.173 82.344 1.00 77.30 505 GLN C N 1
ATOM 11295 C CA . GLN C 1 505 ? 105.295 110.009 81.951 1.00 77.30 505 GLN C CA 1
ATOM 11296 C C . GLN C 1 505 ? 105.175 110.484 80.529 1.00 77.30 505 GLN C C 1
ATOM 11297 O O . GLN C 1 505 ? 105.694 111.541 80.195 1.00 77.30 505 GLN C O 1
ATOM 11303 N N . ASN C 1 506 ? 104.479 109.752 79.677 1.00 72.72 506 ASN C N 1
ATOM 11304 C CA . ASN C 1 506 ? 104.426 110.176 78.297 1.00 72.72 506 ASN C CA 1
ATOM 11305 C C . ASN C 1 506 ? 103.202 110.989 77.931 1.00 72.72 506 ASN C C 1
ATOM 11306 O O . ASN C 1 506 ? 102.949 111.215 76.746 1.00 72.72 506 ASN C O 1
ATOM 11311 N N . TYR C 1 507 ? 102.448 111.446 78.914 1.00 69.38 507 TYR C N 1
ATOM 11312 C CA . TYR C 1 507 ? 101.293 112.277 78.640 1.00 69.38 507 TYR C CA 1
ATOM 11313 C C . TYR C 1 507 ? 101.477 113.679 79.179 1.00 69.38 507 TYR C C 1
ATOM 11314 O O . TYR C 1 507 ? 100.580 114.532 79.066 1.00 69.38 507 TYR C O 1
ATOM 11323 N N . LEU C 1 508 ? 102.634 113.898 79.778 1.00 69.65 508 LEU C N 1
ATOM 11324 C CA . LEU C 1 508 ? 102.981 115.123 80.459 1.00 69.65 508 LEU C CA 1
ATOM 11325 C C . LEU C 1 508 ? 104.301 115.705 80.046 1.00 69.65 508 LEU C C 1
ATOM 11326 O O . LEU C 1 508 ? 105.221 114.991 79.663 1.00 69.65 508 LEU C O 1
ATOM 11331 N N . GLN C 1 509 ? 104.420 117.007 80.195 1.00 72.23 509 GLN C N 1
ATOM 11332 C CA . GLN C 1 509 ? 105.705 117.645 79.982 1.00 72.23 509 GLN C CA 1
ATOM 11333 C C . GLN C 1 509 ? 105.979 118.624 81.087 1.00 72.23 509 GLN C C 1
ATOM 11334 O O . GLN C 1 509 ? 105.057 119.072 81.763 1.00 72.23 509 GLN C O 1
ATOM 11340 N N . VAL C 1 510 ? 107.250 118.938 81.294 1.00 65.64 510 VAL C N 1
ATOM 11341 C CA . VAL C 1 510 ? 107.624 119.802 82.397 1.00 65.64 510 VAL C CA 1
ATOM 11342 C C . VAL C 1 510 ? 108.017 121.218 82.062 1.00 65.64 510 VAL C C 1
ATOM 11343 O O . VAL C 1 510 ? 108.849 121.485 81.198 1.00 65.64 510 VAL C O 1
ATOM 11347 N N . LYS C 1 511 ? 107.406 122.121 82.788 1.00 63.93 511 LYS C N 1
ATOM 11348 C CA . LYS C 1 511 ? 107.636 123.541 82.713 1.00 63.93 511 LYS C CA 1
ATOM 11349 C C . LYS C 1 511 ? 108.464 123.964 83.894 1.00 63.93 511 LYS C C 1
ATOM 11350 O O . LYS C 1 511 ? 108.284 123.433 84.987 1.00 63.93 511 LYS C O 1
ATOM 11356 N N . ALA C 1 512 ? 109.336 124.948 83.726 1.00 63.46 512 ALA C N 1
ATOM 11357 C CA . ALA C 1 512 ? 110.068 125.403 84.901 1.00 63.46 512 ALA C CA 1
ATOM 11358 C C . ALA C 1 512 ? 110.095 126.901 85.006 1.00 63.46 512 ALA C C 1
ATOM 11359 O O . ALA C 1 512 ? 110.217 127.608 84.009 1.00 63.46 512 ALA C O 1
ATOM 11361 N N . VAL C 1 513 ? 109.990 127.368 86.232 1.00 61.94 513 VAL C N 1
ATOM 11362 C CA . VAL C 1 513 ? 109.956 128.779 86.524 1.00 61.94 513 VAL C CA 1
ATOM 11363 C C . VAL C 1 513 ? 111.019 129.128 87.520 1.00 61.94 513 VAL C C 1
ATOM 11364 O O . VAL C 1 513 ? 111.177 128.443 88.525 1.00 61.94 513 VAL C O 1
ATOM 11368 N N . ARG C 1 514 ? 111.765 130.175 87.240 1.00 65.67 514 ARG C N 1
ATOM 11369 C CA . ARG C 1 514 ? 112.796 130.591 88.159 1.00 65.67 514 ARG C CA 1
ATOM 11370 C C . ARG C 1 514 ? 112.616 132.050 88.433 1.00 65.67 514 ARG C C 1
ATOM 11371 O O . ARG C 1 514 ? 112.323 132.828 87.527 1.00 65.67 514 ARG C O 1
ATOM 11379 N N . ALA C 1 515 ? 112.810 132.434 89.671 1.00 71.20 515 ALA C N 1
ATOM 11380 C CA . ALA C 1 515 ? 112.612 133.823 89.999 1.00 71.20 515 ALA C CA 1
ATOM 11381 C C . ALA C 1 515 ? 113.674 134.346 90.903 1.00 71.20 515 ALA C C 1
ATOM 11382 O O . ALA C 1 515 ? 114.118 133.664 91.827 1.00 71.20 515 ALA C O 1
ATOM 11384 N N . LYS C 1 516 ? 114.061 135.579 90.644 1.00 75.72 516 LYS C N 1
ATOM 11385 C CA . LYS C 1 516 ? 115.049 136.243 91.463 1.00 75.72 516 LYS C CA 1
ATOM 11386 C C . LYS C 1 516 ? 114.410 137.192 92.431 1.00 75.72 516 LYS C C 1
ATOM 11387 O O . LYS C 1 516 ? 113.565 138.001 92.057 1.00 75.72 516 LYS C O 1
ATOM 11393 N N . LEU C 1 517 ? 114.828 137.080 93.668 1.00 86.99 517 LEU C N 1
ATOM 11394 C CA . LEU C 1 517 ? 114.382 137.899 94.765 1.00 86.99 517 LEU C CA 1
ATOM 11395 C C . LEU C 1 517 ? 115.434 138.913 95.161 1.00 86.99 517 LEU C C 1
ATOM 11396 O O . LEU C 1 517 ? 116.538 138.548 95.548 1.00 86.99 517 LEU C O 1
ATOM 11401 N N . ASP C 1 518 ? 115.080 140.189 95.124 1.00 103.43 518 ASP C N 1
ATOM 11402 C CA . ASP C 1 518 ? 116.038 141.235 95.489 1.00 103.43 518 ASP C CA 1
ATOM 11403 C C . ASP C 1 518 ? 116.552 141.123 96.917 1.00 103.43 518 ASP C C 1
ATOM 11404 O O . ASP C 1 518 ? 117.715 141.438 97.188 1.00 103.43 518 ASP C O 1
ATOM 11409 N N . GLU C 1 519 ? 115.688 140.715 97.831 1.00 103.54 519 GLU C N 1
ATOM 11410 C CA . GLU C 1 519 ? 116.023 140.623 99.238 1.00 103.54 519 GLU C CA 1
ATOM 11411 C C . GLU C 1 519 ? 115.084 139.682 99.972 1.00 103.54 519 GLU C C 1
ATOM 11412 O O . GLU C 1 519 ? 113.881 139.931 100.004 1.00 103.54 519 GLU C O 1
ATOM 11419 N N . SER D 1 25 ? 152.421 112.844 56.890 1.00 107.19 25 SER D N 1
ATOM 11420 C CA . SER D 1 25 ? 151.571 113.639 56.015 1.00 107.19 25 SER D CA 1
ATOM 11421 C C . SER D 1 25 ? 151.879 115.085 56.211 1.00 107.19 25 SER D C 1
ATOM 11422 O O . SER D 1 25 ? 151.201 115.967 55.689 1.00 107.19 25 SER D O 1
ATOM 11425 N N . HIS D 1 26 ? 152.932 115.295 56.982 1.00 107.45 26 HIS D N 1
ATOM 11426 C CA . HIS D 1 26 ? 153.444 116.595 57.402 1.00 107.45 26 HIS D CA 1
ATOM 11427 C C . HIS D 1 26 ? 152.541 117.255 58.431 1.00 107.45 26 HIS D C 1
ATOM 11428 O O . HIS D 1 26 ? 152.604 118.465 58.647 1.00 107.45 26 HIS D O 1
ATOM 11435 N N . LEU D 1 27 ? 151.733 116.441 59.101 1.00 100.15 27 LEU D N 1
ATOM 11436 C CA . LEU D 1 27 ? 150.886 116.881 60.200 1.00 100.15 27 LEU D CA 1
ATOM 11437 C C . LEU D 1 27 ? 151.178 116.061 61.454 1.00 100.15 27 LEU D C 1
ATOM 11438 O O . LEU D 1 27 ? 150.622 114.968 61.619 1.00 100.15 27 LEU D O 1
ATOM 11443 N N . PRO D 1 28 ? 152.079 116.536 62.316 1.00 97.98 28 PRO D N 1
ATOM 11444 C CA . PRO D 1 28 ? 152.469 115.915 63.565 1.00 97.98 28 PRO D CA 1
ATOM 11445 C C . PRO D 1 28 ? 151.263 115.862 64.461 1.00 97.98 28 PRO D C 1
ATOM 11446 O O . PRO D 1 28 ? 150.367 116.686 64.323 1.00 97.98 28 PRO D O 1
ATOM 11450 N N . MET D 1 29 ? 151.244 114.937 65.406 1.00 98.79 29 MET D N 1
ATOM 11451 C CA . MET D 1 29 ? 150.118 114.889 66.333 1.00 98.79 29 MET D CA 1
ATOM 11452 C C . MET D 1 29 ? 149.902 116.172 67.123 1.00 98.79 29 MET D C 1
ATOM 11453 O O . MET D 1 29 ? 148.776 116.417 67.564 1.00 98.79 29 MET D O 1
ATOM 11458 N N . THR D 1 30 ? 150.938 116.971 67.383 1.00 96.03 30 THR D N 1
ATOM 11459 C CA . THR D 1 30 ? 150.681 118.217 68.085 1.00 96.03 30 THR D CA 1
ATOM 11460 C C . THR D 1 30 ? 151.363 119.374 67.400 1.00 96.03 30 THR D C 1
ATOM 11461 O O . THR D 1 30 ? 152.404 119.212 66.763 1.00 96.03 30 THR D O 1
ATOM 11465 N N . VAL D 1 31 ? 150.806 120.558 67.603 1.00 97.50 31 VAL D N 1
ATOM 11466 C CA . VAL D 1 31 ? 151.397 121.781 67.096 1.00 97.50 31 VAL D CA 1
ATOM 11467 C C . VAL D 1 31 ? 151.471 122.860 68.181 1.00 97.50 31 VAL D C 1
ATOM 11468 O O . VAL D 1 31 ? 150.512 123.038 68.935 1.00 97.50 31 VAL D O 1
ATOM 11472 N N . PRO D 1 32 ? 152.608 123.517 68.379 1.00 98.29 32 PRO D N 1
ATOM 11473 C CA . PRO D 1 32 ? 152.719 124.669 69.259 1.00 98.29 32 PRO D CA 1
ATOM 11474 C C . PRO D 1 32 ? 151.868 125.826 68.771 1.00 98.29 32 PRO D C 1
ATOM 11475 O O . PRO D 1 32 ? 152.036 126.270 67.636 1.00 98.29 32 PRO D O 1
ATOM 11479 N N . ILE D 1 33 ? 151.075 126.395 69.660 1.00 99.16 33 ILE D N 1
ATOM 11480 C CA . ILE D 1 33 ? 150.245 127.552 69.382 1.00 99.16 33 ILE D CA 1
ATOM 11481 C C . ILE D 1 33 ? 150.605 128.683 70.326 1.00 99.16 33 ILE D C 1
ATOM 11482 O O . ILE D 1 33 ? 150.701 128.491 71.543 1.00 99.16 33 ILE D O 1
ATOM 11487 N N . LYS D 1 34 ? 150.817 129.861 69.784 1.00 101.08 34 LYS D N 1
ATOM 11488 C CA . LYS D 1 34 ? 151.103 130.987 70.645 1.00 101.08 34 LYS D CA 1
ATOM 11489 C C . LYS D 1 34 ? 149.825 131.744 70.887 1.00 101.08 34 LYS D C 1
ATOM 11490 O O . LYS D 1 34 ? 149.149 132.131 69.934 1.00 101.08 34 LYS D O 1
ATOM 11496 N N . LEU D 1 35 ? 149.495 131.973 72.144 1.00 102.68 35 LEU D N 1
ATOM 11497 C CA . LEU D 1 35 ? 148.295 132.714 72.442 1.00 102.68 35 LEU D CA 1
ATOM 11498 C C . LEU D 1 35 ? 148.681 134.176 72.730 1.00 102.68 35 LEU D C 1
ATOM 11499 O O . LEU D 1 35 ? 149.619 134.425 73.500 1.00 102.68 35 LEU D O 1
ATOM 11504 N N . PRO D 1 36 ? 147.847 135.122 72.259 1.00 102.66 36 PRO D N 1
ATOM 11505 C CA . PRO D 1 36 ? 148.040 136.572 72.296 1.00 102.66 36 PRO D CA 1
ATOM 11506 C C . PRO D 1 36 ? 148.169 137.168 73.670 1.00 102.66 36 PRO D C 1
ATOM 11507 O O . PRO D 1 36 ? 148.572 138.324 73.801 1.00 102.66 36 PRO D O 1
ATOM 11511 N N . ASN D 1 37 ? 147.827 136.420 74.692 1.00 103.25 37 ASN D N 1
ATOM 11512 C CA . ASN D 1 37 ? 147.919 136.936 76.021 1.00 103.25 37 ASN D CA 1
ATOM 11513 C C . ASN D 1 37 ? 148.931 136.201 76.872 1.00 103.25 37 ASN D C 1
ATOM 11514 O O . ASN D 1 37 ? 148.758 136.082 78.083 1.00 103.25 37 ASN D O 1
ATOM 11519 N N . GLY D 1 38 ? 150.064 135.861 76.261 1.00 101.59 38 GLY D N 1
ATOM 11520 C CA . GLY D 1 38 ? 151.197 135.311 76.987 1.00 101.59 38 GLY D CA 1
ATOM 11521 C C . GLY D 1 38 ? 151.139 133.839 77.333 1.00 101.59 38 GLY D C 1
ATOM 11522 O O . GLY D 1 38 ? 151.748 133.412 78.313 1.00 101.59 38 GLY D O 1
ATOM 11523 N N . LEU D 1 39 ? 150.402 133.046 76.585 1.00 102.21 39 LEU D N 1
ATOM 11524 C CA . LEU D 1 39 ? 150.341 131.639 76.949 1.00 102.21 39 LEU D CA 1
ATOM 11525 C C . LEU D 1 39 ? 150.924 130.702 75.904 1.00 102.21 39 LEU D C 1
ATOM 11526 O O . LEU D 1 39 ? 150.761 130.878 74.692 1.00 102.21 39 LEU D O 1
ATOM 11531 N N . GLU D 1 40 ? 151.600 129.681 76.405 1.00 105.22 40 GLU D N 1
ATOM 11532 C CA . GLU D 1 40 ? 152.148 128.614 75.581 1.00 105.22 40 GLU D CA 1
ATOM 11533 C C . GLU D 1 40 ? 151.175 127.463 75.569 1.00 105.22 40 GLU D C 1
ATOM 11534 O O . GLU D 1 40 ? 150.855 126.912 76.620 1.00 105.22 40 GLU D O 1
ATOM 11540 N N . TYR D 1 41 ? 150.693 127.098 74.403 1.00 98.65 41 TYR D N 1
ATOM 11541 C CA . TYR D 1 41 ? 149.712 126.045 74.330 1.00 98.65 41 TYR D CA 1
ATOM 11542 C C . TYR D 1 41 ? 150.022 124.965 73.307 1.00 98.65 41 TYR D C 1
ATOM 11543 O O . TYR D 1 41 ? 150.346 125.250 72.156 1.00 98.65 41 TYR D O 1
ATOM 11552 N N . GLU D 1 42 ? 149.960 123.712 73.721 1.00 98.35 42 GLU D N 1
ATOM 11553 C CA . GLU D 1 42 ? 150.193 122.643 72.764 1.00 98.35 42 GLU D CA 1
ATOM 11554 C C . GLU D 1 42 ? 148.864 122.048 72.332 1.00 98.35 42 GLU D C 1
ATOM 11555 O O . GLU D 1 42 ? 148.114 121.534 73.161 1.00 98.35 42 GLU D O 1
ATOM 11561 N N . GLN D 1 43 ? 148.568 122.132 71.038 1.00 93.49 43 GLN D N 1
ATOM 11562 C CA . GLN D 1 43 ? 147.289 121.671 70.507 1.00 93.49 43 GLN D CA 1
ATOM 11563 C C . GLN D 1 43 ? 147.383 120.331 69.794 1.00 93.49 43 GLN D C 1
ATOM 11564 O O . GLN D 1 43 ? 148.167 120.211 68.854 1.00 93.49 43 GLN D O 1
ATOM 11570 N N . PRO D 1 44 ? 146.659 119.305 70.221 1.00 88.57 44 PRO D N 1
ATOM 11571 C CA . PRO D 1 44 ? 146.625 118.010 69.573 1.00 88.57 44 PRO D CA 1
ATOM 11572 C C . PRO D 1 44 ? 145.764 117.993 68.332 1.00 88.57 44 PRO D C 1
ATOM 11573 O O . PRO D 1 44 ? 144.810 118.763 68.204 1.00 88.57 44 PRO D O 1
ATOM 11577 N N . THR D 1 45 ? 146.049 117.038 67.460 1.00 91.39 45 THR D N 1
ATOM 11578 C CA . THR D 1 45 ? 145.186 116.757 66.327 1.00 91.39 45 THR D CA 1
ATOM 11579 C C . THR D 1 45 ? 144.914 115.270 66.240 1.00 91.39 45 THR D C 1
ATOM 11580 O O . THR D 1 45 ? 145.353 114.492 67.083 1.00 91.39 45 THR D O 1
ATOM 11584 N N . GLY D 1 46 ? 144.170 114.889 65.220 1.00 89.07 46 GLY D N 1
ATOM 11585 C CA . GLY D 1 46 ? 143.776 113.515 64.998 1.00 89.07 46 GLY D CA 1
ATOM 11586 C C . GLY D 1 46 ? 142.432 113.237 65.639 1.00 89.07 46 GLY D C 1
ATOM 11587 O O . GLY D 1 46 ? 141.797 114.125 66.205 1.00 89.07 46 GLY D O 1
ATOM 11588 N N . LEU D 1 47 ? 141.974 112.010 65.510 1.00 85.35 47 LEU D N 1
ATOM 11589 C CA . LEU D 1 47 ? 140.688 111.614 66.043 1.00 85.35 47 LEU D CA 1
ATOM 11590 C C . LEU D 1 47 ? 140.966 110.945 67.360 1.00 85.35 47 LEU D C 1
ATOM 11591 O O . LEU D 1 47 ? 142.097 110.525 67.591 1.00 85.35 47 LEU D O 1
ATOM 11596 N N . PHE D 1 48 ? 139.982 110.864 68.252 1.00 77.58 48 PHE D N 1
ATOM 11597 C CA . PHE D 1 48 ? 140.259 110.236 69.541 1.00 77.58 48 PHE D CA 1
ATOM 11598 C C . PHE D 1 48 ? 139.452 108.970 69.732 1.00 77.58 48 PHE D C 1
ATOM 11599 O O . PHE D 1 48 ? 138.245 109.006 69.998 1.00 77.58 48 PHE D O 1
ATOM 11607 N N . ILE D 1 49 ? 140.108 107.840 69.526 1.00 75.46 49 ILE D N 1
ATOM 11608 C CA . ILE D 1 49 ? 139.438 106.548 69.569 1.00 75.46 49 ILE D CA 1
ATOM 11609 C C . ILE D 1 49 ? 140.212 105.589 70.458 1.00 75.46 49 ILE D C 1
ATOM 11610 O O . ILE D 1 49 ? 141.423 105.472 70.329 1.00 75.46 49 ILE D O 1
ATOM 11615 N N . ASN D 1 50 ? 139.528 104.943 71.401 1.00 74.83 50 ASN D N 1
ATOM 11616 C CA . ASN D 1 50 ? 140.155 104.019 72.360 1.00 74.83 50 ASN D CA 1
ATOM 11617 C C . ASN D 1 50 ? 141.282 104.683 73.125 1.00 74.83 50 ASN D C 1
ATOM 11618 O O . ASN D 1 50 ? 142.303 104.067 73.409 1.00 74.83 50 ASN D O 1
ATOM 11623 N N . ASN D 1 51 ? 141.062 105.940 73.471 1.00 78.73 51 ASN D N 1
ATOM 11624 C CA . ASN D 1 51 ? 141.996 106.802 74.169 1.00 78.73 51 ASN D CA 1
ATOM 11625 C C . ASN D 1 51 ? 143.308 107.053 73.416 1.00 78.73 51 ASN D C 1
ATOM 11626 O O . ASN D 1 51 ? 144.311 107.411 74.036 1.00 78.73 51 ASN D O 1
ATOM 11631 N N . LYS D 1 52 ? 143.302 106.974 72.084 1.00 76.83 52 LYS D N 1
ATOM 11632 C CA . LYS D 1 52 ? 144.497 107.252 71.309 1.00 76.83 52 LYS D CA 1
ATOM 11633 C C . LYS D 1 52 ? 144.242 108.344 70.294 1.00 76.83 52 LYS D C 1
ATOM 11634 O O . LYS D 1 52 ? 143.149 108.446 69.738 1.00 76.83 52 LYS D O 1
ATOM 11640 N N . PHE D 1 53 ? 145.265 109.129 70.000 1.00 80.90 53 PHE D N 1
ATOM 11641 C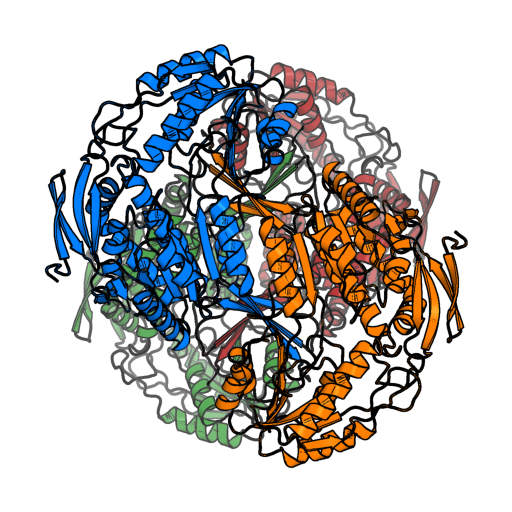 CA . PHE D 1 53 ? 145.152 110.116 68.944 1.00 80.90 53 PHE D CA 1
ATOM 11642 C C . PHE D 1 53 ? 145.670 109.536 67.662 1.00 80.90 53 PHE D C 1
ATOM 11643 O O . PHE D 1 53 ? 146.824 109.112 67.603 1.00 80.90 53 PHE D O 1
ATOM 11651 N N . VAL D 1 54 ? 144.819 109.480 66.648 1.00 87.78 54 VAL D N 1
ATOM 11652 C CA . VAL D 1 54 ? 145.225 108.868 65.390 1.00 87.78 54 VAL D CA 1
ATOM 11653 C C . VAL D 1 54 ? 144.931 109.754 64.177 1.00 87.78 54 VAL D C 1
ATOM 11654 O O . VAL D 1 54 ? 143.991 110.548 64.211 1.00 87.78 54 VAL D O 1
ATOM 11658 N N . PRO D 1 55 ? 145.686 109.624 63.083 1.00 91.25 55 PRO D N 1
ATOM 11659 C CA . PRO D 1 55 ? 145.434 110.307 61.828 1.00 91.25 55 PRO D CA 1
ATOM 11660 C C . PRO D 1 55 ? 144.226 109.680 61.177 1.00 91.25 55 PRO D C 1
ATOM 11661 O O . PRO D 1 55 ? 143.964 108.503 61.402 1.00 91.25 55 PRO D O 1
ATOM 11665 N N . SER D 1 56 ? 143.525 110.459 60.362 1.00 95.21 56 SER D N 1
ATOM 11666 C CA . SER D 1 56 ? 142.372 110.007 59.584 1.00 95.21 56 SER D CA 1
ATOM 11667 C C . SER D 1 56 ? 142.777 109.001 58.511 1.00 95.21 56 SER D C 1
ATOM 11668 O O . SER D 1 56 ? 143.823 109.153 57.873 1.00 95.21 56 SER D O 1
ATOM 11671 N N . LYS D 1 57 ? 141.944 107.983 58.279 1.00 93.41 57 LYS D N 1
ATOM 11672 C CA . LYS D 1 57 ? 142.295 106.925 57.321 1.00 93.41 57 LYS D CA 1
ATOM 11673 C C . LYS D 1 57 ? 142.535 107.373 55.888 1.00 93.41 57 LYS D C 1
ATOM 11674 O O . LYS D 1 57 ? 143.354 106.780 55.188 1.00 93.41 57 LYS D O 1
ATOM 11680 N N . GLN D 1 58 ? 141.841 108.397 55.432 1.00 95.98 58 GLN D N 1
ATOM 11681 C CA . GLN D 1 58 ? 141.997 108.843 54.058 1.00 95.98 58 GLN D CA 1
ATOM 11682 C C . GLN D 1 58 ? 142.992 109.983 53.901 1.00 95.98 58 GLN D C 1
ATOM 11683 O O . GLN D 1 58 ? 143.114 110.543 52.813 1.00 95.98 58 GLN D O 1
ATOM 11689 N N . ASN D 1 59 ? 143.666 110.354 54.980 1.00 97.53 59 ASN D N 1
ATOM 11690 C CA . ASN D 1 59 ? 144.657 111.421 54.979 1.00 97.53 59 ASN D CA 1
ATOM 11691 C C . ASN D 1 59 ? 144.183 112.776 54.448 1.00 97.53 59 ASN D C 1
ATOM 11692 O O . ASN D 1 59 ? 144.900 113.437 53.700 1.00 97.53 59 ASN D O 1
ATOM 11697 N N . LYS D 1 60 ? 143.000 113.211 54.836 1.00 91.92 60 LYS D N 1
ATOM 11698 C CA . LYS D 1 60 ? 142.481 114.499 54.407 1.00 91.92 60 LYS D CA 1
ATOM 11699 C C . LYS D 1 60 ? 142.594 115.489 55.535 1.00 91.92 60 LYS D C 1
ATOM 11700 O O . LYS D 1 60 ? 142.643 115.090 56.697 1.00 91.92 60 LYS D O 1
ATOM 11706 N N . THR D 1 61 ? 142.583 116.786 55.210 1.00 87.48 61 THR D N 1
ATOM 11707 C CA . THR D 1 61 ? 142.763 117.857 56.198 1.00 87.48 61 THR D CA 1
ATOM 11708 C C . THR D 1 61 ? 142.019 119.157 55.907 1.00 87.48 61 THR D C 1
ATOM 11709 O O . THR D 1 61 ? 141.672 119.419 54.766 1.00 87.48 61 THR D O 1
ATOM 11713 N N . PHE D 1 62 ? 141.789 119.990 56.920 1.00 88.95 62 PHE D N 1
ATOM 11714 C CA . PHE D 1 62 ? 141.106 121.245 56.659 1.00 88.95 62 PHE D CA 1
ATOM 11715 C C . PHE D 1 62 ? 141.572 122.357 57.542 1.00 88.95 62 PHE D C 1
ATOM 11716 O O . PHE D 1 62 ? 142.026 122.112 58.618 1.00 88.95 62 PHE D O 1
ATOM 11724 N N . GLU D 1 63 ? 141.364 123.585 57.130 1.00 92.08 63 GLU D N 1
ATOM 11725 C CA . GLU D 1 63 ? 141.917 124.704 57.868 1.00 92.08 63 GLU D CA 1
ATOM 11726 C C . GLU D 1 63 ? 141.015 125.449 58.806 1.00 92.08 63 GLU D C 1
ATOM 11727 O O . GLU D 1 63 ? 139.911 125.834 58.467 1.00 92.08 63 GLU D O 1
ATOM 11733 N N . VAL D 1 64 ? 141.545 125.657 59.991 1.00 94.84 64 VAL D N 1
ATOM 11734 C CA . VAL D 1 64 ? 140.918 126.360 61.108 1.00 94.84 64 VAL D CA 1
ATOM 11735 C C . VAL D 1 64 ? 141.229 127.840 61.091 1.00 94.84 64 VAL D C 1
ATOM 11736 O O . VAL D 1 64 ? 142.402 128.223 61.166 1.00 94.84 64 VAL D O 1
ATOM 11740 N N . ILE D 1 65 ? 140.179 128.667 61.059 1.00 97.57 65 ILE D N 1
ATOM 11741 C CA . ILE D 1 65 ? 140.306 130.122 60.935 1.00 97.57 65 ILE D CA 1
ATOM 11742 C C . ILE D 1 65 ? 139.855 130.938 62.150 1.00 97.57 65 ILE D C 1
ATOM 11743 O O . ILE D 1 65 ? 138.773 130.720 62.690 1.00 97.57 65 ILE D O 1
ATOM 11748 N N . ASN D 1 66 ? 140.677 131.927 62.524 1.00 101.42 66 ASN D N 1
ATOM 11749 C CA . ASN D 1 66 ? 140.474 132.896 63.601 1.00 101.42 66 ASN D CA 1
ATOM 11750 C C . ASN D 1 66 ? 139.469 133.998 63.231 1.00 101.42 66 ASN D C 1
ATOM 11751 O O . ASN D 1 66 ? 139.787 134.850 62.385 1.00 101.42 66 ASN D O 1
ATOM 11756 N N . PRO D 1 67 ? 138.301 134.045 63.900 1.00 102.63 67 PRO D N 1
ATOM 11757 C CA . PRO D 1 67 ? 137.155 134.904 63.607 1.00 102.63 67 PRO D CA 1
ATOM 11758 C C . PRO D 1 67 ? 137.391 136.388 63.723 1.00 102.63 67 PRO D C 1
ATOM 11759 O O . PRO D 1 67 ? 136.565 137.178 63.238 1.00 102.63 67 PRO D O 1
ATOM 11763 N N . SER D 1 68 ? 138.446 136.814 64.395 1.00 106.25 68 SER D N 1
ATOM 11764 C CA . SER D 1 68 ? 138.634 138.238 64.458 1.00 106.25 68 SER D CA 1
ATOM 11765 C C . SER D 1 68 ? 140.056 138.583 64.167 1.00 106.25 68 SER D C 1
ATOM 11766 O O . SER D 1 68 ? 140.590 139.571 64.667 1.00 106.25 68 SER D O 1
ATOM 11769 N N . THR D 1 69 ? 140.646 137.812 63.274 1.00 106.07 69 THR D N 1
ATOM 11770 C CA . THR D 1 69 ? 141.970 138.090 62.786 1.00 106.07 69 THR D CA 1
ATOM 11771 C C . THR D 1 69 ? 141.841 137.921 61.313 1.00 106.07 69 THR D C 1
ATOM 11772 O O . THR D 1 69 ? 142.572 138.529 60.528 1.00 106.07 69 THR D O 1
ATOM 11776 N N . GLU D 1 70 ? 140.882 137.059 60.968 1.00 108.63 70 GLU D N 1
ATOM 11777 C CA . GLU D 1 70 ? 140.650 136.583 59.620 1.00 108.63 70 GLU D CA 1
ATOM 11778 C C . GLU D 1 70 ? 141.881 135.850 59.164 1.00 108.63 70 GLU D C 1
ATOM 11779 O O . GLU D 1 70 ? 142.418 136.123 58.095 1.00 108.63 70 GLU D O 1
ATOM 11785 N N . GLU D 1 71 ? 142.326 134.905 59.986 1.00 107.76 71 GLU D N 1
ATOM 11786 C CA . GLU D 1 71 ? 143.551 134.195 59.650 1.00 107.76 71 GLU D CA 1
ATOM 11787 C C . GLU D 1 71 ? 143.662 132.780 60.185 1.00 107.76 71 GLU D C 1
ATOM 11788 O O . GLU D 1 71 ? 143.083 132.418 61.201 1.00 107.76 71 GLU D O 1
ATOM 11794 N N . GLU D 1 72 ? 144.441 131.993 59.481 1.00 103.39 72 GLU D N 1
ATOM 11795 C CA . GLU D 1 72 ? 144.727 130.617 59.814 1.00 103.39 72 GLU D CA 1
ATOM 11796 C C . GLU D 1 72 ? 145.374 130.401 61.160 1.00 103.39 72 GLU D C 1
ATOM 11797 O O . GLU D 1 72 ? 146.351 131.055 61.515 1.00 103.39 72 GLU D O 1
ATOM 11803 N N . ILE D 1 73 ? 144.840 129.429 61.881 1.00 100.65 73 ILE D N 1
ATOM 11804 C CA . ILE D 1 73 ? 145.369 128.997 63.155 1.00 100.65 73 ILE D CA 1
ATOM 11805 C C . ILE D 1 73 ? 146.126 127.708 62.992 1.00 100.65 73 ILE D C 1
ATOM 11806 O O . ILE D 1 73 ? 147.236 127.559 63.498 1.00 100.65 73 ILE D O 1
ATOM 11811 N N . CYS D 1 74 ? 145.478 126.735 62.364 1.00 98.89 74 CYS D N 1
ATOM 11812 C CA . CYS D 1 74 ? 146.066 125.402 62.246 1.00 98.89 74 CYS D CA 1
ATOM 11813 C C . CYS D 1 74 ? 145.336 124.500 61.264 1.00 98.89 74 CYS D C 1
ATOM 11814 O O . CYS D 1 74 ? 144.307 124.873 60.694 1.00 98.89 74 CYS D O 1
ATOM 11817 N N . HIS D 1 75 ? 145.872 123.289 61.089 1.00 93.91 75 HIS D N 1
ATOM 11818 C CA . HIS D 1 75 ? 145.245 122.273 60.253 1.00 93.91 75 HIS D CA 1
ATOM 11819 C C . HIS D 1 75 ? 144.924 121.057 61.095 1.00 93.91 75 HIS D C 1
ATOM 11820 O O . HIS D 1 75 ? 145.719 120.653 61.942 1.00 93.91 75 HIS D O 1
ATOM 11827 N N . ILE D 1 76 ? 143.761 120.478 60.849 1.00 92.09 76 ILE D N 1
ATOM 11828 C CA . ILE D 1 76 ? 143.271 119.322 61.583 1.00 92.09 76 ILE D CA 1
ATOM 11829 C C . ILE D 1 76 ? 142.961 118.175 60.653 1.00 92.09 76 ILE D C 1
ATOM 11830 O O . ILE D 1 76 ? 142.423 118.376 59.570 1.00 92.09 76 ILE D O 1
ATOM 11835 N N . TYR D 1 77 ? 143.323 116.975 61.031 1.00 89.67 77 TYR D N 1
ATOM 11836 C CA . TYR D 1 77 ? 142.936 115.869 60.184 1.00 89.67 77 TYR D CA 1
ATOM 11837 C C . TYR D 1 77 ? 141.416 115.783 60.095 1.00 89.67 77 TYR D C 1
ATOM 11838 O O . TYR D 1 77 ? 140.734 115.876 61.105 1.00 89.67 77 TYR D O 1
ATOM 11847 N N . GLU D 1 78 ? 140.898 115.578 58.893 1.00 93.92 78 GLU D N 1
ATOM 11848 C CA . GLU D 1 78 ? 139.464 115.460 58.594 1.00 93.92 78 GLU D CA 1
ATOM 11849 C C . GLU D 1 78 ? 138.972 114.013 58.600 1.00 93.92 78 GLU D C 1
ATOM 11850 O O . GLU D 1 78 ? 139.490 113.190 57.842 1.00 93.92 78 GLU D O 1
ATOM 11856 N N . GLY D 1 79 ? 137.987 113.687 59.434 1.00 92.11 79 GLY D N 1
ATOM 11857 C CA . GLY D 1 79 ? 137.502 112.324 59.479 1.00 92.11 79 GLY D CA 1
ATOM 11858 C C . GLY D 1 79 ? 136.528 112.030 58.352 1.00 92.11 79 GLY D C 1
ATOM 11859 O O . GLY D 1 79 ? 135.953 112.931 57.750 1.00 92.11 79 GLY D O 1
ATOM 11860 N N . ARG D 1 80 ? 136.307 110.746 58.120 1.00 92.34 80 ARG D N 1
ATOM 11861 C CA . ARG D 1 80 ? 135.393 110.225 57.110 1.00 92.34 80 ARG D CA 1
ATOM 11862 C C . ARG D 1 80 ? 134.673 109.005 57.635 1.00 92.34 80 ARG D C 1
ATOM 11863 O O . ARG D 1 80 ? 134.998 108.496 58.711 1.00 92.34 80 ARG D O 1
ATOM 11871 N N . GLU D 1 81 ? 133.727 108.523 56.841 1.00 90.67 81 GLU D N 1
ATOM 11872 C CA . GLU D 1 81 ? 132.855 107.401 57.157 1.00 90.67 81 GLU D CA 1
ATOM 11873 C C . GLU D 1 81 ? 133.608 106.197 57.679 1.00 90.67 81 GLU D C 1
ATOM 11874 O O . GLU D 1 81 ? 133.117 105.486 58.556 1.00 90.67 81 GLU D O 1
ATOM 11880 N N . ASP D 1 82 ? 134.799 105.965 57.157 1.00 93.90 82 ASP D N 1
ATOM 11881 C CA . ASP D 1 82 ? 135.603 104.837 57.569 1.00 93.90 82 ASP D CA 1
ATOM 11882 C C . ASP D 1 82 ? 135.953 104.907 59.051 1.00 93.90 82 ASP D C 1
ATOM 11883 O O . ASP D 1 82 ? 136.037 103.882 59.739 1.00 93.90 82 ASP D O 1
ATOM 11888 N N . ASP D 1 83 ? 136.172 106.117 59.546 1.00 92.07 83 ASP D N 1
ATOM 11889 C CA . ASP D 1 83 ? 136.562 106.314 60.921 1.00 92.07 83 ASP D CA 1
ATOM 11890 C C . ASP D 1 83 ? 135.349 106.316 61.788 1.00 92.07 83 ASP D C 1
ATOM 11891 O O . ASP D 1 83 ? 135.409 105.907 62.952 1.00 92.07 83 ASP D O 1
ATOM 11896 N N . VAL D 1 84 ? 134.245 106.759 61.225 1.00 84.31 84 VAL D N 1
ATOM 11897 C CA . VAL D 1 84 ? 133.029 106.736 61.988 1.00 84.31 84 VAL D CA 1
ATOM 11898 C C . VAL D 1 84 ? 132.730 105.305 62.319 1.00 84.31 84 VAL D C 1
ATOM 11899 O O . VAL D 1 84 ? 132.379 104.996 63.456 1.00 84.31 84 VAL D O 1
ATOM 11903 N N . GLU D 1 85 ? 132.872 104.417 61.340 1.00 82.60 85 GLU D N 1
ATOM 11904 C CA . GLU D 1 85 ? 132.594 103.030 61.619 1.00 82.60 85 GLU D CA 1
ATOM 11905 C C . GLU D 1 85 ? 133.490 102.492 62.713 1.00 82.60 85 GLU D C 1
ATOM 11906 O O . GLU D 1 85 ? 133.016 101.773 63.597 1.00 82.60 85 GLU D O 1
ATOM 11912 N N . GLU D 1 86 ? 134.783 102.829 62.688 1.00 83.86 86 GLU D N 1
ATOM 11913 C CA . GLU D 1 86 ? 135.635 102.317 63.746 1.00 83.86 86 GLU D CA 1
ATOM 11914 C C . GLU D 1 86 ? 135.180 102.779 65.111 1.00 83.86 86 GLU D C 1
ATOM 11915 O O . GLU D 1 86 ? 135.168 101.989 66.063 1.00 83.86 86 GLU D O 1
ATOM 11921 N N . ALA D 1 87 ? 134.804 104.046 65.222 1.00 79.90 87 ALA D N 1
ATOM 11922 C CA . ALA D 1 87 ? 134.364 104.554 66.504 1.00 79.90 87 ALA D CA 1
ATOM 11923 C C . ALA D 1 87 ? 133.156 103.792 67.012 1.00 79.90 87 ALA D C 1
ATOM 11924 O O . ALA D 1 87 ? 133.055 103.500 68.208 1.00 79.90 87 ALA D O 1
ATOM 11926 N N . VAL D 1 88 ? 132.256 103.432 66.111 1.00 78.42 88 VAL D N 1
ATOM 11927 C CA . VAL D 1 88 ? 131.084 102.698 66.525 1.00 78.42 88 VAL D CA 1
ATOM 11928 C C . VAL D 1 88 ? 131.464 101.348 67.061 1.00 78.42 88 VAL D C 1
ATOM 11929 O O . VAL D 1 88 ? 130.932 100.912 68.088 1.00 78.42 88 VAL D O 1
ATOM 11933 N N . GLN D 1 89 ? 132.357 100.657 66.373 1.00 78.40 89 GLN D N 1
ATOM 11934 C CA . GLN D 1 89 ? 132.735 99.340 66.841 1.00 78.40 89 GLN D CA 1
ATOM 11935 C C . GLN D 1 89 ? 133.408 99.412 68.199 1.00 78.40 89 GLN D C 1
ATOM 11936 O O . GLN D 1 89 ? 133.225 98.532 69.049 1.00 78.40 89 GLN D O 1
ATOM 11942 N N . ALA D 1 90 ? 134.194 100.456 68.416 1.00 75.99 90 ALA D N 1
ATOM 11943 C CA . ALA D 1 90 ? 134.850 100.616 69.696 1.00 75.99 90 ALA D CA 1
ATOM 11944 C C . ALA D 1 90 ? 133.844 100.807 70.813 1.00 75.99 90 ALA D C 1
ATOM 11945 O O . ALA D 1 90 ? 133.965 100.198 71.886 1.00 75.99 90 ALA D O 1
ATOM 11947 N N . ALA D 1 91 ? 132.839 101.644 70.563 1.00 76.00 91 ALA D N 1
ATOM 11948 C CA . ALA D 1 91 ? 131.828 101.910 71.563 1.00 76.00 91 ALA D CA 1
ATOM 11949 C C . ALA D 1 91 ? 131.096 100.644 71.924 1.00 76.00 91 ALA D C 1
ATOM 11950 O O . ALA D 1 91 ? 130.777 100.414 73.097 1.00 76.00 91 ALA D O 1
ATOM 11952 N N . ASP D 1 92 ? 130.853 99.801 70.931 1.00 77.25 92 ASP D N 1
ATOM 11953 C CA . ASP D 1 92 ? 130.158 98.567 71.195 1.00 77.25 92 ASP D CA 1
ATOM 11954 C C . ASP D 1 92 ? 130.920 97.717 72.160 1.00 77.25 92 ASP D C 1
ATOM 11955 O O . ASP D 1 92 ? 130.347 97.246 73.144 1.00 77.25 92 ASP D O 1
ATOM 11960 N N . ARG D 1 93 ? 132.210 97.532 71.909 1.00 79.96 93 ARG D N 1
ATOM 11961 C CA . ARG D 1 93 ? 132.998 96.692 72.790 1.00 79.96 93 ARG D CA 1
ATOM 11962 C C . ARG D 1 93 ? 133.013 97.244 74.201 1.00 79.96 93 ARG D C 1
ATOM 11963 O O . ARG D 1 93 ? 132.885 96.506 75.183 1.00 79.96 93 ARG D O 1
ATOM 11971 N N . ALA D 1 94 ? 133.126 98.559 74.323 1.00 75.14 94 ALA D N 1
ATOM 11972 C CA . ALA D 1 94 ? 133.193 99.142 75.649 1.00 75.14 94 ALA D CA 1
ATOM 11973 C C . ALA D 1 94 ? 131.976 98.795 76.478 1.00 75.14 94 ALA D C 1
ATOM 11974 O O . ALA D 1 94 ? 132.086 98.584 77.689 1.00 75.14 94 ALA D O 1
ATOM 11976 N N . PHE D 1 95 ? 130.825 98.749 75.833 1.00 72.14 95 PHE D N 1
ATOM 11977 C CA . PHE D 1 95 ? 129.586 98.438 76.495 1.00 72.14 95 PHE D CA 1
ATOM 11978 C C . PHE D 1 95 ? 129.473 96.944 76.753 1.00 72.14 95 PHE D C 1
ATOM 11979 O O . PHE D 1 95 ? 129.302 96.498 77.891 1.00 72.14 95 PHE D O 1
ATOM 11987 N N . SER D 1 96 ? 129.596 96.156 75.703 1.00 76.89 96 SER D N 1
ATOM 11988 C CA . SER D 1 96 ? 129.350 94.737 75.814 1.00 76.89 96 SER D CA 1
ATOM 11989 C C . SER D 1 96 ? 130.379 93.939 76.598 1.00 76.89 96 SER D C 1
ATOM 11990 O O . SER D 1 96 ? 130.036 92.874 77.110 1.00 76.89 96 SER D O 1
ATOM 11993 N N . ASN D 1 97 ? 131.603 94.428 76.792 1.00 77.11 97 ASN D N 1
ATOM 11994 C CA . ASN D 1 97 ? 132.523 93.598 77.560 1.00 77.11 97 ASN D CA 1
ATOM 11995 C C . ASN D 1 97 ? 132.294 93.727 79.052 1.00 77.11 97 ASN D C 1
ATOM 11996 O O . ASN D 1 97 ? 132.965 93.067 79.844 1.00 77.11 97 ASN D O 1
ATOM 12001 N N . GLY D 1 98 ? 131.368 94.597 79.443 1.00 77.94 98 GLY D N 1
ATOM 12002 C CA . GLY D 1 98 ? 130.956 94.779 80.822 1.00 77.94 98 GLY D CA 1
ATOM 12003 C C . GLY D 1 98 ? 131.845 95.646 81.706 1.00 77.94 98 GLY D C 1
ATOM 12004 O O . GLY D 1 98 ? 131.431 96.011 82.807 1.00 77.94 98 GLY D O 1
ATOM 12005 N N . SER D 1 99 ? 132.998 96.092 81.234 1.00 73.82 99 SER D N 1
ATOM 12006 C CA . SER D 1 99 ? 133.907 96.845 82.096 1.00 73.82 99 SER D CA 1
ATOM 12007 C C . SER D 1 99 ? 133.359 98.157 82.636 1.00 73.82 99 SER D C 1
ATOM 12008 O O . SER D 1 99 ? 133.780 98.613 83.695 1.00 73.82 99 SER D O 1
ATOM 12011 N N . TRP D 1 100 ? 132.417 98.756 81.940 1.00 70.69 100 TRP D N 1
ATOM 12012 C CA . TRP D 1 100 ? 131.801 99.997 82.347 1.00 70.69 100 TRP D CA 1
ATOM 12013 C C . TRP D 1 100 ? 130.509 99.774 83.104 1.00 70.69 100 TRP D C 1
ATOM 12014 O O . TRP D 1 100 ? 129.966 100.705 83.716 1.00 70.69 100 TRP D O 1
ATOM 12025 N N . ASN D 1 101 ? 129.944 98.579 82.948 1.00 77.42 101 ASN D N 1
ATOM 12026 C CA . ASN D 1 101 ? 128.624 98.266 83.467 1.00 77.42 101 ASN D CA 1
ATOM 12027 C C . ASN D 1 101 ? 128.581 97.421 84.733 1.00 77.42 101 ASN D C 1
ATOM 12028 O O . ASN D 1 101 ? 127.850 97.748 85.672 1.00 77.42 101 ASN D O 1
ATOM 12033 N N . GLY D 1 102 ? 129.342 96.331 84.785 1.00 80.30 102 GLY D N 1
ATOM 12034 C CA . GLY D 1 102 ? 129.279 95.380 85.904 1.00 80.30 102 GLY D CA 1
ATOM 12035 C C . GLY D 1 102 ? 130.079 95.821 87.108 1.00 80.30 102 GLY D C 1
ATOM 12036 O O . GLY D 1 102 ? 131.014 95.149 87.546 1.00 80.30 102 GLY D O 1
ATOM 12037 N N . ILE D 1 103 ? 129.743 96.985 87.610 1.00 80.13 103 ILE D N 1
ATOM 12038 C CA . ILE D 1 103 ? 130.505 97.602 88.657 1.00 80.13 103 ILE D CA 1
ATOM 12039 C C . ILE D 1 103 ? 129.637 98.113 89.787 1.00 80.13 103 ILE D C 1
ATOM 12040 O O . ILE D 1 103 ? 128.406 98.082 89.733 1.00 80.13 103 ILE D O 1
ATOM 12045 N N . ASP D 1 104 ? 130.309 98.558 90.830 1.00 79.02 104 ASP D N 1
ATOM 12046 C CA . ASP D 1 104 ? 129.687 99.235 91.942 1.00 79.02 104 ASP D CA 1
ATOM 12047 C C . ASP D 1 104 ? 129.576 100.647 91.367 1.00 79.02 104 ASP D C 1
ATOM 12048 O O . ASP D 1 104 ? 130.612 101.248 91.102 1.00 79.02 104 ASP D O 1
ATOM 12053 N N . PRO D 1 105 ? 128.388 101.167 91.069 1.00 75.30 105 PRO D N 1
ATOM 12054 C CA . PRO D 1 105 ? 128.180 102.433 90.395 1.00 75.30 105 PRO D CA 1
ATOM 12055 C C . PRO D 1 105 ? 128.978 103.570 90.967 1.00 75.30 105 PRO D C 1
ATOM 12056 O O . PRO D 1 105 ? 129.391 104.466 90.227 1.00 75.30 105 PRO D O 1
ATOM 12060 N N . ILE D 1 106 ? 129.246 103.546 92.269 1.00 75.54 106 ILE D N 1
ATOM 12061 C CA . ILE D 1 106 ? 130.028 104.600 92.885 1.00 75.54 106 ILE D CA 1
ATOM 12062 C C . ILE D 1 106 ? 131.341 104.879 92.154 1.00 75.54 106 ILE D C 1
ATOM 12063 O O . ILE D 1 106 ? 131.847 106.003 92.195 1.00 75.54 106 ILE D O 1
ATOM 12068 N N . ASP D 1 107 ? 131.880 103.888 91.445 1.00 77.84 107 ASP D N 1
ATOM 12069 C CA . ASP D 1 107 ? 133.144 104.054 90.768 1.00 77.84 107 ASP D CA 1
ATOM 12070 C C . ASP D 1 107 ? 132.995 104.772 89.459 1.00 77.84 107 ASP D C 1
ATOM 12071 O O . ASP D 1 107 ? 133.944 105.397 88.971 1.00 77.84 107 ASP D O 1
ATOM 12076 N N . ARG D 1 108 ? 131.838 104.637 88.860 1.00 76.27 108 ARG D N 1
ATOM 12077 C CA . ARG D 1 108 ? 131.560 105.340 87.642 1.00 76.27 108 ARG D CA 1
ATOM 12078 C C . ARG D 1 108 ? 131.581 106.822 87.970 1.00 76.27 108 ARG D C 1
ATOM 12079 O O . ARG D 1 108 ? 132.169 107.638 87.291 1.00 76.27 108 ARG D O 1
ATOM 12087 N N . GLY D 1 109 ? 130.981 107.135 89.094 1.00 75.51 109 GLY D N 1
ATOM 12088 C CA . GLY D 1 109 ? 130.855 108.477 89.634 1.00 75.51 109 GLY D CA 1
ATOM 12089 C C . GLY D 1 109 ? 132.199 109.103 89.945 1.00 75.51 109 GLY D C 1
ATOM 12090 O O . GLY D 1 109 ? 132.481 110.233 89.527 1.00 75.51 109 GLY D O 1
ATOM 12091 N N . LYS D 1 110 ? 133.033 108.383 90.692 1.00 74.30 110 LYS D N 1
ATOM 12092 C CA . LYS D 1 110 ? 134.333 108.907 91.057 1.00 74.30 110 LYS D CA 1
ATOM 12093 C C . LYS D 1 110 ? 135.177 109.274 89.865 1.00 74.30 110 LYS D C 1
ATOM 12094 O O . LYS D 1 110 ? 135.855 110.303 89.899 1.00 74.30 110 LYS D O 1
ATOM 12100 N N . ALA D 1 111 ? 135.176 108.462 88.816 1.00 74.73 111 ALA D N 1
ATOM 12101 C CA . ALA D 1 111 ? 136.003 108.841 87.683 1.00 74.73 111 ALA D CA 1
ATOM 12102 C C . ALA D 1 111 ? 135.564 110.168 87.092 1.00 74.73 111 ALA D C 1
ATOM 12103 O O . ALA D 1 111 ? 136.402 111.015 86.762 1.00 74.73 111 ALA D O 1
ATOM 12105 N N . LEU D 1 112 ? 134.262 110.390 87.003 1.00 75.85 112 LEU D N 1
ATOM 12106 C CA . LEU D 1 112 ? 133.819 111.645 86.436 1.00 75.85 112 LEU D CA 1
ATOM 12107 C C . LEU D 1 112 ? 134.225 112.807 87.317 1.00 75.85 112 LEU D C 1
ATOM 12108 O O . LEU D 1 112 ? 134.616 113.867 86.818 1.00 75.85 112 LEU D O 1
ATOM 12113 N N . TYR D 1 113 ? 134.109 112.631 88.620 1.00 75.91 113 TYR D N 1
ATOM 12114 C CA . TYR D 1 113 ? 134.452 113.707 89.526 1.00 75.91 113 TYR D CA 1
ATOM 12115 C C . TYR D 1 113 ? 135.906 114.118 89.321 1.00 75.91 113 TYR D C 1
ATOM 12116 O O . TYR D 1 113 ? 136.224 115.308 89.248 1.00 75.91 113 TYR D O 1
ATOM 12125 N N . ARG D 1 114 ? 136.795 113.164 89.235 1.00 77.63 114 ARG D N 1
ATOM 12126 C CA . ARG D 1 114 ? 138.168 113.532 89.068 1.00 77.63 114 ARG D CA 1
ATOM 12127 C C . ARG D 1 114 ? 138.350 114.282 87.781 1.00 77.63 114 ARG D C 1
ATOM 12128 O O . ARG D 1 114 ? 138.940 115.334 87.761 1.00 77.63 114 ARG D O 1
ATOM 12136 N N . LEU D 1 115 ? 137.752 113.810 86.716 1.00 81.01 115 LEU D N 1
ATOM 12137 C CA . LEU D 1 115 ? 137.952 114.500 85.469 1.00 81.01 115 LEU D CA 1
ATOM 12138 C C . LEU D 1 115 ? 137.610 115.952 85.619 1.00 81.01 115 LEU D C 1
ATOM 12139 O O . LEU D 1 115 ? 138.326 116.815 85.111 1.00 81.01 115 LEU D O 1
ATOM 12144 N N . ALA D 1 116 ? 136.528 116.241 86.325 1.00 81.82 116 ALA D N 1
ATOM 12145 C CA . ALA D 1 116 ? 136.158 117.628 86.491 1.00 81.82 116 ALA D CA 1
ATOM 12146 C C . ALA D 1 116 ? 137.260 118.418 87.181 1.00 81.82 116 ALA D C 1
ATOM 12147 O O . ALA D 1 116 ? 137.547 119.550 86.778 1.00 81.82 116 ALA D O 1
ATOM 12149 N N . GLU D 1 117 ? 137.913 117.831 88.182 1.00 80.81 117 GLU D N 1
ATOM 12150 C CA . GLU D 1 117 ? 138.987 118.568 88.852 1.00 80.81 117 GLU D CA 1
ATOM 12151 C C . GLU D 1 117 ? 140.185 118.825 87.948 1.00 80.81 117 GLU D C 1
ATOM 12152 O O . GLU D 1 117 ? 140.760 119.920 87.958 1.00 80.81 117 GLU D O 1
ATOM 12158 N N . LEU D 1 118 ? 140.527 117.857 87.114 1.00 81.34 118 LEU D N 1
ATOM 12159 C CA . LEU D 1 118 ? 141.656 118.043 86.226 1.00 81.34 118 LEU D CA 1
ATOM 12160 C C . LEU D 1 118 ? 141.405 119.226 85.326 1.00 81.34 118 LEU D C 1
ATOM 12161 O O . LEU D 1 118 ? 142.313 120.001 85.032 1.00 81.34 118 LEU D O 1
ATOM 12166 N N . ILE D 1 119 ? 140.161 119.386 84.908 1.00 85.08 119 ILE D N 1
ATOM 12167 C CA . ILE D 1 119 ? 139.807 120.518 84.086 1.00 85.08 119 ILE D CA 1
ATOM 12168 C C . ILE D 1 119 ? 139.951 121.809 84.857 1.00 85.08 119 ILE D C 1
ATOM 12169 O O . ILE D 1 119 ? 140.524 122.770 84.350 1.00 85.08 119 ILE D O 1
ATOM 12174 N N . GLU D 1 120 ? 139.461 121.847 86.085 1.00 86.31 120 GLU D N 1
ATOM 12175 C CA . GLU D 1 120 ? 139.533 123.066 86.881 1.00 86.31 120 GLU D CA 1
ATOM 12176 C C . GLU D 1 120 ? 140.951 123.596 87.002 1.00 86.31 120 GLU D C 1
ATOM 12177 O O . GLU D 1 120 ? 141.191 124.801 86.886 1.00 86.31 120 GLU D O 1
ATOM 12183 N N . GLN D 1 121 ? 141.902 122.695 87.156 1.00 87.10 121 GLN D N 1
ATOM 12184 C CA . GLN D 1 121 ? 143.309 123.045 87.312 1.00 87.10 121 GLN D CA 1
ATOM 12185 C C . GLN D 1 121 ? 143.928 123.769 86.115 1.00 87.10 121 GLN D C 1
ATOM 12186 O O . GLN D 1 121 ? 144.996 124.366 86.245 1.00 87.10 121 GLN D O 1
ATOM 12192 N N . ASP D 1 122 ? 143.312 123.672 84.940 1.00 95.29 122 ASP D N 1
ATOM 12193 C CA . ASP D 1 122 ? 143.847 124.254 83.711 1.00 95.29 122 ASP D CA 1
ATOM 12194 C C . ASP D 1 122 ? 142.968 125.382 83.167 1.00 95.29 122 ASP D C 1
ATOM 12195 O O . ASP D 1 122 ? 143.088 125.767 81.994 1.00 95.29 122 ASP D O 1
ATOM 12200 N N . LYS D 1 123 ? 142.147 125.961 84.036 1.00 95.79 123 LYS D N 1
ATOM 12201 C CA . LYS D 1 123 ? 141.217 127.015 83.661 1.00 95.79 123 LYS D CA 1
ATOM 12202 C C . LYS D 1 123 ? 141.792 128.145 82.820 1.00 95.79 123 LYS D C 1
ATOM 12203 O O . LYS D 1 123 ? 141.130 128.631 81.903 1.00 95.79 123 LYS D O 1
ATOM 12209 N N . ASP D 1 124 ? 142.994 128.600 83.113 1.00 96.49 124 ASP D N 1
ATOM 12210 C CA . ASP D 1 124 ? 143.495 129.750 82.374 1.00 96.49 124 ASP D CA 1
ATOM 12211 C C . ASP D 1 124 ? 143.614 129.522 80.878 1.00 96.49 124 ASP D C 1
ATOM 12212 O O . ASP D 1 124 ? 143.333 130.425 80.072 1.00 96.49 124 ASP D O 1
ATOM 12217 N N . VAL D 1 125 ? 144.037 128.331 80.490 1.00 92.01 125 VAL D N 1
ATOM 12218 C CA . VAL D 1 125 ? 144.224 128.133 79.084 1.00 92.01 125 VAL D CA 1
ATOM 12219 C C . VAL D 1 125 ? 142.896 127.821 78.496 1.00 92.01 125 VAL D C 1
ATOM 12220 O O . VAL D 1 125 ? 142.588 128.263 77.403 1.00 92.01 125 VAL D O 1
ATOM 12224 N N . ILE D 1 126 ? 142.068 127.093 79.215 1.00 91.06 126 ILE D N 1
ATOM 12225 C CA . ILE D 1 126 ? 140.822 126.705 78.617 1.00 91.06 126 ILE D CA 1
ATOM 12226 C C . ILE D 1 126 ? 140.001 127.915 78.262 1.00 91.06 126 ILE D C 1
ATOM 12227 O O . ILE D 1 126 ? 139.411 127.963 77.179 1.00 91.06 126 ILE D O 1
ATOM 12232 N N . ALA D 1 127 ? 139.927 128.888 79.151 1.00 92.76 127 ALA D N 1
ATOM 12233 C CA . ALA D 1 127 ? 139.190 130.079 78.798 1.00 92.76 127 ALA D CA 1
ATOM 12234 C C . ALA D 1 127 ? 139.816 130.771 77.582 1.00 92.76 127 ALA D C 1
ATOM 12235 O O . ALA D 1 127 ? 139.100 131.222 76.674 1.00 92.76 127 ALA D O 1
ATOM 12237 N N . SER D 1 128 ? 141.147 130.816 77.520 1.00 93.98 128 SER D N 1
ATOM 12238 C CA . SER D 1 128 ? 141.797 131.452 76.387 1.00 93.98 128 SER D CA 1
ATOM 12239 C C . SER D 1 128 ? 141.510 130.721 75.092 1.00 93.98 128 SER D C 1
ATOM 12240 O O . SER D 1 128 ? 141.298 131.350 74.052 1.00 93.98 128 SER D O 1
ATOM 12243 N N . ILE D 1 129 ? 141.479 129.399 75.145 1.00 93.04 129 ILE D N 1
ATOM 12244 C CA . ILE D 1 129 ? 141.226 128.615 73.958 1.00 93.04 129 ILE D CA 1
ATOM 12245 C C . ILE D 1 129 ? 139.859 128.907 73.442 1.00 93.04 129 ILE D C 1
ATOM 12246 O O . ILE D 1 129 ? 139.692 129.137 72.250 1.00 93.04 129 ILE D O 1
ATOM 12251 N N . GLU D 1 130 ? 138.857 128.886 74.309 1.00 96.83 130 GLU D N 1
ATOM 12252 C CA . GLU D 1 130 ? 137.536 129.151 73.780 1.00 96.83 130 GLU D CA 1
ATOM 12253 C C . GLU D 1 130 ? 137.490 130.491 73.098 1.00 96.83 130 GLU D C 1
ATOM 12254 O O . GLU D 1 130 ? 136.961 130.614 71.991 1.00 96.83 130 GLU D O 1
ATOM 12260 N N . THR D 1 131 ? 138.094 131.481 73.720 1.00 94.92 131 THR D N 1
ATOM 12261 C CA . THR D 1 131 ? 138.068 132.810 73.170 1.00 94.92 131 THR D CA 1
ATOM 12262 C C . THR D 1 131 ? 138.637 132.768 71.763 1.00 94.92 131 THR D C 1
ATOM 12263 O O . THR D 1 131 ? 138.042 133.278 70.808 1.00 94.92 131 THR D O 1
ATOM 12267 N N . LEU D 1 132 ? 139.747 132.071 71.598 1.00 96.65 132 LEU D N 1
ATOM 12268 C CA . LEU D 1 132 ? 140.308 131.929 70.273 1.00 96.65 132 LEU D CA 1
ATOM 12269 C C . LEU D 1 132 ? 139.325 131.255 69.314 1.00 96.65 132 LEU D C 1
ATOM 12270 O O . LEU D 1 132 ? 139.123 131.730 68.196 1.00 96.65 132 LEU D O 1
ATOM 12275 N N . ASP D 1 133 ? 138.696 130.157 69.736 1.00 99.99 133 ASP D N 1
ATOM 12276 C CA . ASP D 1 133 ? 137.767 129.436 68.858 1.00 99.99 133 ASP D CA 1
ATOM 12277 C C . ASP D 1 133 ? 136.546 130.232 68.391 1.00 99.99 133 ASP D C 1
ATOM 12278 O O . ASP D 1 133 ? 136.133 130.078 67.241 1.00 99.99 133 ASP D O 1
ATOM 12283 N N . ASN D 1 134 ? 135.936 131.055 69.248 1.00 97.91 134 ASN D N 1
ATOM 12284 C CA . ASN D 1 134 ? 134.707 131.707 68.799 1.00 97.91 134 ASN D CA 1
ATOM 12285 C C . ASN D 1 134 ? 134.515 133.199 68.997 1.00 97.91 134 ASN D C 1
ATOM 12286 O O . ASN D 1 134 ? 133.444 133.695 68.674 1.00 97.91 134 ASN D O 1
ATOM 12291 N N . GLY D 1 135 ? 135.486 133.933 69.497 1.00 99.31 135 GLY D N 1
ATOM 12292 C CA . GLY D 1 135 ? 135.299 135.370 69.606 1.00 99.31 135 GLY D CA 1
ATOM 12293 C C . GLY D 1 135 ? 134.540 135.831 70.838 1.00 99.31 135 GLY D C 1
ATOM 12294 O O . GLY D 1 135 ? 134.239 137.026 70.974 1.00 99.31 135 GLY D O 1
ATOM 12295 N N . LYS D 1 136 ? 134.154 134.901 71.700 1.00 97.08 136 LYS D N 1
ATOM 12296 C CA . LYS D 1 136 ? 133.429 135.244 72.908 1.00 97.08 136 LYS D CA 1
ATOM 12297 C C . LYS D 1 136 ? 134.334 136.069 73.794 1.00 97.08 136 LYS D C 1
ATOM 12298 O O . LYS D 1 136 ? 135.493 135.725 73.957 1.00 97.08 136 LYS D O 1
ATOM 12304 N N . ALA D 1 137 ? 133.843 137.150 74.372 1.00 99.19 137 ALA D N 1
ATOM 12305 C CA . ALA D 1 137 ? 134.739 137.933 75.214 1.00 99.19 137 ALA D CA 1
ATOM 12306 C C . ALA D 1 137 ? 135.303 137.091 76.349 1.00 99.19 137 ALA D C 1
ATOM 12307 O O . ALA D 1 137 ? 134.556 136.449 77.090 1.00 99.19 137 ALA D O 1
ATOM 12309 N N . ILE D 1 138 ? 136.602 137.244 76.599 1.00 95.19 138 ILE D N 1
ATOM 12310 C CA . ILE D 1 138 ? 137.269 136.500 77.665 1.00 95.19 138 ILE D CA 1
ATOM 12311 C C . ILE D 1 138 ? 136.631 136.759 79.012 1.00 95.19 138 ILE D C 1
ATOM 12312 O O . ILE D 1 138 ? 136.650 135.907 79.906 1.00 95.19 138 ILE D O 1
ATOM 12317 N N . SER D 1 139 ? 136.058 137.942 79.152 1.00 95.29 139 SER D N 1
ATOM 12318 C CA . SER D 1 139 ? 135.426 138.398 80.356 1.00 95.29 139 SER D CA 1
ATOM 12319 C C . SER D 1 139 ? 134.230 137.562 80.742 1.00 95.29 139 SER D C 1
ATOM 12320 O O . SER D 1 139 ? 133.832 137.569 81.910 1.00 95.29 139 SER D O 1
ATOM 12323 N N . SER D 1 140 ? 133.646 136.841 79.789 1.00 91.34 140 SER D N 1
ATOM 12324 C CA . SER D 1 140 ? 132.503 136.005 80.076 1.00 91.34 140 SER D CA 1
ATOM 12325 C C . SER D 1 140 ? 132.790 134.538 79.843 1.00 91.34 140 SER D C 1
ATOM 12326 O O . SER D 1 140 ? 132.149 133.679 80.468 1.00 91.34 140 SER D O 1
ATOM 12329 N N . SER D 1 141 ? 133.802 134.218 79.034 1.00 91.91 141 SER D N 1
ATOM 12330 C CA . SER D 1 141 ? 134.086 132.809 78.780 1.00 91.91 141 SER D CA 1
ATOM 12331 C C . SER D 1 141 ? 134.445 132.124 80.073 1.00 91.91 141 SER D C 1
ATOM 12332 O O . SER D 1 141 ? 134.087 130.963 80.293 1.00 91.91 141 SER D O 1
ATOM 12335 N N . ARG D 1 142 ? 135.029 132.890 80.980 1.00 93.33 142 ARG D N 1
ATOM 12336 C CA . ARG D 1 142 ? 135.399 132.390 82.282 1.00 93.33 142 ARG D CA 1
ATOM 12337 C C . ARG D 1 142 ? 134.192 131.869 83.045 1.00 93.33 142 ARG D C 1
ATOM 12338 O O . ARG D 1 142 ? 134.296 130.890 83.790 1.00 93.33 142 ARG D O 1
ATOM 12346 N N . GLY D 1 143 ? 133.047 132.522 82.869 1.00 90.13 143 GLY D N 1
ATOM 12347 C CA . GLY D 1 143 ? 131.835 132.146 83.552 1.00 90.13 143 GLY D CA 1
ATOM 12348 C C . GLY D 1 143 ? 131.444 130.746 83.177 1.00 90.13 143 GLY D C 1
ATOM 12349 O O . GLY D 1 143 ? 131.171 129.914 84.046 1.00 90.13 143 GLY D O 1
ATOM 12350 N N . ASP D 1 144 ? 131.400 130.481 81.876 1.00 88.66 144 ASP D N 1
ATOM 12351 C CA . ASP D 1 144 ? 131.017 129.146 81.444 1.00 88.66 144 ASP D CA 1
ATOM 12352 C C . ASP D 1 144 ? 131.972 128.096 81.924 1.00 88.66 144 ASP D C 1
ATOM 12353 O O . ASP D 1 144 ? 131.549 126.973 82.206 1.00 88.66 144 ASP D O 1
ATOM 12358 N N . VAL D 1 145 ? 133.245 128.422 82.037 1.00 83.82 145 VAL D N 1
ATOM 12359 C CA . VAL D 1 145 ? 134.120 127.391 82.530 1.00 83.82 145 VAL D CA 1
ATOM 12360 C C . VAL D 1 145 ? 133.702 127.045 83.951 1.00 83.82 145 VAL D C 1
ATOM 12361 O O . VAL D 1 145 ? 133.576 125.875 84.305 1.00 83.82 145 VAL D O 1
ATOM 12365 N N . ASP D 1 146 ? 133.460 128.042 84.784 1.00 87.95 146 ASP D N 1
ATOM 12366 C CA . ASP D 1 146 ? 133.044 127.699 86.136 1.00 87.95 146 ASP D CA 1
ATOM 12367 C C . ASP D 1 146 ? 131.724 126.948 86.179 1.00 87.95 146 ASP D C 1
ATOM 12368 O O . ASP D 1 146 ? 131.560 126.012 86.975 1.00 87.95 146 ASP D O 1
ATOM 12373 N N . LEU D 1 147 ? 130.794 127.312 85.315 1.00 81.55 147 LEU D N 1
ATOM 12374 C CA . LEU D 1 147 ? 129.524 126.626 85.318 1.00 81.55 147 LEU D CA 1
ATOM 12375 C C . LEU D 1 147 ? 129.678 125.183 84.937 1.00 81.55 147 LEU D C 1
ATOM 12376 O O . LEU D 1 147 ? 129.088 124.309 85.580 1.00 81.55 147 LEU D O 1
ATOM 12381 N N . VAL D 1 148 ? 130.458 124.906 83.902 1.00 76.83 148 VAL D N 1
ATOM 12382 C CA . VAL D 1 148 ? 130.545 123.533 83.475 1.00 76.83 148 VAL D CA 1
ATOM 12383 C C . VAL D 1 148 ? 131.187 122.677 84.534 1.00 76.83 148 VAL D C 1
ATOM 12384 O O . VAL D 1 148 ? 130.787 121.529 84.719 1.00 76.83 148 VAL D O 1
ATOM 12388 N N . ILE D 1 149 ? 132.146 123.218 85.261 1.00 76.38 149 ILE D N 1
ATOM 12389 C CA . ILE D 1 149 ? 132.772 122.419 86.278 1.00 76.38 149 ILE D CA 1
ATOM 12390 C C . ILE D 1 149 ? 131.780 122.042 87.350 1.00 76.38 149 ILE D C 1
ATOM 12391 O O . ILE D 1 149 ? 131.720 120.876 87.752 1.00 76.38 149 ILE D O 1
ATOM 12396 N N . ASN D 1 150 ? 130.992 123.003 87.831 1.00 75.14 150 ASN D N 1
ATOM 12397 C CA . ASN D 1 150 ? 130.033 122.652 88.865 1.00 75.14 150 ASN D CA 1
ATOM 12398 C C . ASN D 1 150 ? 129.035 121.634 88.377 1.00 75.14 150 ASN D C 1
ATOM 12399 O O . ASN D 1 150 ? 128.682 120.707 89.109 1.00 75.14 150 ASN D O 1
ATOM 12404 N N . TYR D 1 151 ? 128.610 121.775 87.133 1.00 73.11 151 TYR D N 1
ATOM 12405 C CA . TYR D 1 151 ? 127.666 120.847 86.570 1.00 73.11 151 TYR D CA 1
ATOM 12406 C C . TYR D 1 151 ? 128.189 119.444 86.616 1.00 73.11 151 TYR D C 1
ATOM 12407 O O . TYR D 1 151 ? 127.490 118.532 87.062 1.00 73.11 151 TYR D O 1
ATOM 12416 N N . LEU D 1 152 ? 129.406 119.253 86.146 1.00 71.60 152 LEU D N 1
ATOM 12417 C CA . LEU D 1 152 ? 129.947 117.918 86.118 1.00 71.60 152 LEU D CA 1
ATOM 12418 C C . LEU D 1 152 ? 130.099 117.338 87.504 1.00 71.60 152 LEU D C 1
ATOM 12419 O O . LEU D 1 152 ? 129.787 116.165 87.726 1.00 71.60 152 LEU D O 1
ATOM 12424 N N . LYS D 1 153 ? 130.565 118.139 88.455 1.00 71.12 153 LYS D N 1
ATOM 12425 C CA . LYS D 1 153 ? 130.746 117.586 89.783 1.00 71.12 153 LYS D CA 1
ATOM 12426 C C . LYS D 1 153 ? 129.424 117.149 90.369 1.00 71.12 153 LYS D C 1
ATOM 12427 O O . LYS D 1 153 ? 129.326 116.084 90.979 1.00 71.12 153 LYS D O 1
ATOM 12433 N N . SER D 1 154 ? 128.390 117.936 90.148 1.00 70.87 154 SER D N 1
ATOM 12434 C CA . SER D 1 154 ? 127.095 117.590 90.674 1.00 70.87 154 SER D CA 1
ATOM 12435 C C . SER D 1 154 ? 126.538 116.321 90.082 1.00 70.87 154 SER D C 1
ATOM 12436 O O . SER D 1 154 ? 126.128 115.424 90.818 1.00 70.87 154 SER D O 1
ATOM 12439 N N . SER D 1 155 ? 126.535 116.214 88.755 1.00 72.05 155 SER D N 1
ATOM 12440 C CA . SER D 1 155 ? 125.893 115.077 88.112 1.00 72.05 155 SER D CA 1
ATOM 12441 C C . SER D 1 155 ? 126.564 113.770 88.448 1.00 72.05 155 SER D C 1
ATOM 12442 O O . SER D 1 155 ? 125.912 112.724 88.488 1.00 72.05 155 SER D O 1
ATOM 12445 N N . ALA D 1 156 ? 127.835 113.815 88.810 1.00 71.41 156 ALA D N 1
ATOM 12446 C CA . ALA D 1 156 ? 128.543 112.615 89.212 1.00 71.41 156 ALA D CA 1
ATOM 12447 C C . ALA D 1 156 ? 127.873 111.977 90.421 1.00 71.41 156 ALA D C 1
ATOM 12448 O O . ALA D 1 156 ? 127.968 110.766 90.644 1.00 71.41 156 ALA D O 1
ATOM 12450 N N . GLY D 1 157 ? 127.174 112.787 91.198 1.00 72.09 157 GLY D N 1
ATOM 12451 C CA . GLY D 1 157 ? 126.529 112.370 92.412 1.00 72.09 157 GLY D CA 1
ATOM 12452 C C . GLY D 1 157 ? 125.347 111.457 92.192 1.00 72.09 157 GLY D C 1
ATOM 12453 O O . GLY D 1 157 ? 124.851 110.861 93.147 1.00 72.09 157 GLY D O 1
ATOM 12454 N N . PHE D 1 158 ? 124.889 111.307 90.961 1.00 72.35 158 PHE D N 1
ATOM 12455 C CA . PHE D 1 158 ? 123.771 110.425 90.730 1.00 72.35 158 PHE D CA 1
ATOM 12456 C C . PHE D 1 158 ? 124.195 109.024 90.418 1.00 72.35 158 PHE D C 1
ATOM 12457 O O . PHE D 1 158 ? 123.333 108.172 90.224 1.00 72.35 158 PHE D O 1
ATOM 12465 N N . ALA D 1 159 ? 125.483 108.744 90.361 1.00 74.82 159 ALA D N 1
ATOM 12466 C CA . ALA D 1 159 ? 125.869 107.420 89.905 1.00 74.82 159 ALA D CA 1
ATOM 12467 C C . ALA D 1 159 ? 125.227 106.319 90.720 1.00 74.82 159 ALA D C 1
ATOM 12468 O O . ALA D 1 159 ? 124.749 105.331 90.165 1.00 74.82 159 ALA D O 1
ATOM 12470 N N . ASP D 1 160 ? 125.125 106.496 92.020 1.00 78.51 160 ASP D N 1
ATOM 12471 C CA . ASP D 1 160 ? 124.538 105.470 92.843 1.00 78.51 160 ASP D CA 1
ATOM 12472 C C . ASP D 1 160 ? 123.170 105.851 93.387 1.00 78.51 160 ASP D C 1
ATOM 12473 O O . ASP D 1 160 ? 122.770 105.353 94.437 1.00 78.51 160 ASP D O 1
ATOM 12478 N N . LYS D 1 161 ? 122.444 106.729 92.689 1.00 77.59 161 LYS D N 1
ATOM 12479 C CA . LYS D 1 161 ? 121.123 107.141 93.150 1.00 77.59 161 LYS D CA 1
ATOM 12480 C C . LYS D 1 161 ? 120.022 106.730 92.187 1.00 77.59 161 LYS D C 1
ATOM 12481 O O . LYS D 1 161 ? 118.847 107.066 92.372 1.00 77.59 161 LYS D O 1
ATOM 12487 N N . ILE D 1 162 ? 120.367 106.038 91.122 1.00 79.21 162 ILE D N 1
ATOM 12488 C CA . ILE D 1 162 ? 119.358 105.701 90.142 1.00 79.21 162 ILE D CA 1
ATOM 12489 C C . ILE D 1 162 ? 118.688 104.402 90.550 1.00 79.21 162 ILE D C 1
ATOM 12490 O O . ILE D 1 162 ? 119.090 103.312 90.151 1.00 79.21 162 ILE D O 1
ATOM 12495 N N . ASP D 1 163 ? 117.639 104.552 91.335 1.00 79.53 163 ASP D N 1
ATOM 12496 C CA . ASP D 1 163 ? 116.924 103.447 91.955 1.00 79.53 163 ASP D CA 1
ATOM 12497 C C . ASP D 1 163 ? 115.787 102.874 91.131 1.00 79.53 163 ASP D C 1
ATOM 12498 O O . ASP D 1 163 ? 115.185 103.553 90.293 1.00 79.53 163 ASP D O 1
ATOM 12503 N N . GLY D 1 164 ? 115.462 101.613 91.416 1.00 72.77 164 GLY D N 1
ATOM 12504 C CA . GLY D 1 164 ? 114.313 100.951 90.819 1.00 72.77 164 GLY D CA 1
ATOM 12505 C C . GLY D 1 164 ? 113.159 100.980 91.810 1.00 72.77 164 GLY D C 1
ATOM 12506 O O . GLY D 1 164 ? 113.235 101.654 92.836 1.00 72.77 164 GLY D O 1
ATOM 12507 N N . ARG D 1 165 ? 112.121 100.181 91.566 1.00 68.41 165 ARG D N 1
ATOM 12508 C CA . ARG D 1 165 ? 110.950 100.222 92.439 1.00 68.41 165 ARG D CA 1
ATOM 12509 C C . ARG D 1 165 ? 110.358 98.865 92.784 1.00 68.41 165 ARG D C 1
ATOM 12510 O O . ARG D 1 165 ? 110.303 97.950 91.961 1.00 68.41 165 ARG D O 1
ATOM 12518 N N . MET D 1 166 ? 109.943 98.721 94.041 1.00 70.74 166 MET D N 1
ATOM 12519 C CA . MET D 1 166 ? 109.324 97.480 94.494 1.00 70.74 166 MET D CA 1
ATOM 12520 C C . MET D 1 166 ? 107.816 97.583 94.540 1.00 70.74 166 MET D C 1
ATOM 12521 O O . MET D 1 166 ? 107.255 98.395 95.281 1.00 70.74 166 MET D O 1
ATOM 12526 N N . ILE D 1 167 ? 107.153 96.707 93.826 1.00 70.01 167 ILE D N 1
ATOM 12527 C CA . ILE D 1 167 ? 105.710 96.722 93.782 1.00 70.01 167 ILE D CA 1
ATOM 12528 C C . ILE D 1 167 ? 105.222 95.594 94.642 1.00 70.01 167 ILE D C 1
ATOM 12529 O O . ILE D 1 167 ? 105.487 94.429 94.357 1.00 70.01 167 ILE D O 1
ATOM 12534 N N . ASP D 1 168 ? 104.516 95.919 95.698 1.00 82.37 168 ASP D N 1
ATOM 12535 C CA . ASP D 1 168 ? 104.177 94.891 96.656 1.00 82.37 168 ASP D CA 1
ATOM 12536 C C . ASP D 1 168 ? 102.689 94.788 96.897 1.00 82.37 168 ASP D C 1
ATOM 12537 O O . ASP D 1 168 ? 102.093 95.643 97.553 1.00 82.37 168 ASP D O 1
ATOM 12542 N N . THR D 1 169 ? 102.081 93.773 96.310 1.00 81.50 169 THR D N 1
ATOM 12543 C CA . THR D 1 169 ? 100.661 93.534 96.444 1.00 81.50 169 THR D CA 1
ATOM 12544 C C . THR D 1 169 ? 100.456 92.052 96.718 1.00 81.50 169 THR D C 1
ATOM 12545 O O . THR D 1 169 ? 101.202 91.230 96.192 1.00 81.50 169 THR D O 1
ATOM 12549 N N . GLY D 1 170 ? 99.407 91.683 97.456 1.00 80.95 170 GLY D N 1
ATOM 12550 C CA . GLY D 1 170 ? 99.108 90.278 97.649 1.00 80.95 170 GLY D CA 1
ATOM 12551 C C . GLY D 1 170 ? 100.185 89.612 98.478 1.00 80.95 170 GLY D C 1
ATOM 12552 O O . GLY D 1 170 ? 100.984 90.276 99.140 1.00 80.95 170 GLY D O 1
ATOM 12553 N N . ARG D 1 171 ? 100.132 88.284 98.484 1.00 79.33 171 ARG D N 1
ATOM 12554 C CA . ARG D 1 171 ? 101.055 87.443 99.203 1.00 79.33 171 ARG D CA 1
ATOM 12555 C C . ARG D 1 171 ? 101.592 86.300 98.388 1.00 79.33 171 ARG D C 1
ATOM 12556 O O . ARG D 1 171 ? 102.168 85.399 98.947 1.00 79.33 171 ARG D O 1
ATOM 12564 N N . THR D 1 172 ? 101.364 86.293 97.094 1.00 76.14 172 THR D N 1
ATOM 12565 C CA . THR D 1 172 ? 101.819 85.249 96.207 1.00 76.14 172 THR D CA 1
ATOM 12566 C C . THR D 1 172 ? 102.712 85.754 95.105 1.00 76.14 172 THR D C 1
ATOM 12567 O O . THR D 1 172 ? 103.160 84.982 94.260 1.00 76.14 172 THR D O 1
ATOM 12571 N N . HIS D 1 173 ? 102.972 87.035 95.084 1.00 70.54 173 HIS D N 1
ATOM 12572 C CA . HIS D 1 173 ? 103.769 87.567 94.008 1.00 70.54 173 HIS D CA 1
ATOM 12573 C C . HIS D 1 173 ? 104.798 88.592 94.419 1.00 70.54 173 HIS D C 1
ATOM 12574 O O . HIS D 1 173 ? 104.698 89.248 95.449 1.00 70.54 173 HIS D O 1
ATOM 12581 N N . PHE D 1 174 ? 105.733 88.787 93.538 1.00 64.41 174 PHE D N 1
ATOM 12582 C CA . PHE D 1 174 ? 106.829 89.663 93.732 1.00 64.41 174 PHE D CA 1
ATOM 12583 C C . PHE D 1 174 ? 106.928 90.472 92.432 1.00 64.41 174 PHE D C 1
ATOM 12584 O O . PHE D 1 174 ? 106.733 89.910 91.375 1.00 64.41 174 PHE D O 1
ATOM 12592 N N . SER D 1 175 ? 107.221 91.762 92.468 1.00 62.30 175 SER D N 1
ATOM 12593 C CA . SER D 1 175 ? 107.314 92.554 91.265 1.00 62.30 175 SER D CA 1
ATOM 12594 C C . SER D 1 175 ? 108.346 93.644 91.392 1.00 62.30 175 SER D C 1
ATOM 12595 O O . SER D 1 175 ? 108.350 94.423 92.345 1.00 62.30 175 SER D O 1
ATOM 12598 N N . TYR D 1 176 ? 109.237 93.727 90.462 1.00 61.90 176 TYR D N 1
ATOM 12599 C CA . TYR D 1 176 ? 110.058 94.858 90.581 1.00 61.90 176 TYR D CA 1
ATOM 12600 C C . TYR D 1 176 ? 110.319 95.477 89.261 1.00 61.90 176 TYR D C 1
ATOM 12601 O O . TYR D 1 176 ? 109.995 94.936 88.249 1.00 61.90 176 TYR D O 1
ATOM 12610 N N . THR D 1 177 ? 110.784 96.681 89.289 1.00 64.36 177 THR D N 1
ATOM 12611 C CA . THR D 1 177 ? 111.113 97.366 88.065 1.00 64.36 177 THR D CA 1
ATOM 12612 C C . THR D 1 177 ? 112.538 97.833 88.184 1.00 64.36 177 THR D C 1
ATOM 12613 O O . THR D 1 177 ? 112.981 98.254 89.254 1.00 64.36 177 THR D O 1
ATOM 12617 N N . LYS D 1 178 ? 113.277 97.793 87.109 1.00 65.91 178 LYS D N 1
ATOM 12618 C CA . LYS D 1 178 ? 114.649 98.220 87.161 1.00 65.91 178 LYS D CA 1
ATOM 12619 C C . LYS D 1 178 ? 114.987 99.039 85.924 1.00 65.91 178 LYS D C 1
ATOM 12620 O O . LYS D 1 178 ? 114.463 98.747 84.881 1.00 65.91 178 LYS D O 1
ATOM 12626 N N . ARG D 1 179 ? 115.821 100.066 86.028 1.00 65.98 179 ARG D N 1
ATOM 12627 C CA . ARG D 1 179 ? 116.180 100.932 84.925 1.00 65.98 179 ARG D CA 1
ATOM 12628 C C . ARG D 1 179 ? 117.451 100.423 84.279 1.00 65.98 179 ARG D C 1
ATOM 12629 O O . ARG D 1 179 ? 118.382 100.034 84.979 1.00 65.98 179 ARG D O 1
ATOM 12637 N N . GLN D 1 180 ? 117.508 100.445 82.964 1.00 67.28 180 GLN D N 1
ATOM 12638 C CA . GLN D 1 180 ? 118.705 100.016 82.275 1.00 67.28 180 GLN D CA 1
ATOM 12639 C C . GLN D 1 180 ? 119.122 101.041 81.241 1.00 67.28 180 GLN D C 1
ATOM 12640 O O . GLN D 1 180 ? 118.271 101.759 80.724 1.00 67.28 180 GLN D O 1
ATOM 12646 N N . PRO D 1 181 ? 120.416 101.167 80.957 1.00 63.33 181 PRO D N 1
ATOM 12647 C CA . PRO D 1 181 ? 120.939 102.048 79.936 1.00 63.33 181 PRO D CA 1
ATOM 12648 C C . PRO D 1 181 ? 120.496 101.576 78.593 1.00 63.33 181 PRO D C 1
ATOM 12649 O O . PRO D 1 181 ? 120.500 100.377 78.339 1.00 63.33 181 PRO D O 1
ATOM 12653 N N . LEU D 1 182 ? 120.193 102.516 77.716 1.00 63.02 182 LEU D N 1
ATOM 12654 C CA . LEU D 1 182 ? 119.795 102.199 76.350 1.00 63.02 182 LEU D CA 1
ATOM 12655 C C . LEU D 1 182 ? 120.855 101.547 75.471 1.00 63.02 182 LEU D C 1
ATOM 12656 O O . LEU D 1 182 ? 120.526 100.667 74.674 1.00 63.02 182 LEU D O 1
ATOM 12661 N N . GLY D 1 183 ? 122.108 101.992 75.544 1.00 64.73 183 GLY D N 1
ATOM 12662 C CA . GLY D 1 183 ? 123.101 101.466 74.606 1.00 64.73 183 GLY D CA 1
ATOM 12663 C C . GLY D 1 183 ? 123.962 102.574 74.018 1.00 64.73 183 GLY D C 1
ATOM 12664 O O . GLY D 1 183 ? 124.284 103.554 74.691 1.00 64.73 183 GLY D O 1
ATOM 12665 N N . VAL D 1 184 ? 124.391 102.414 72.773 1.00 62.62 184 VAL D N 1
ATOM 12666 C CA . VAL D 1 184 ? 125.251 103.425 72.173 1.00 62.62 184 VAL D CA 1
ATOM 12667 C C . VAL D 1 184 ? 124.431 104.607 71.668 1.00 62.62 184 VAL D C 1
ATOM 12668 O O . VAL D 1 184 ? 123.435 104.441 70.942 1.00 62.62 184 VAL D O 1
ATOM 12672 N N . CYS D 1 185 ? 124.838 105.803 72.066 1.00 64.87 185 CYS D N 1
ATOM 12673 C CA . CYS D 1 185 ? 124.154 107.005 71.638 1.00 64.87 185 CYS D CA 1
ATOM 12674 C C . CYS D 1 185 ? 125.011 107.788 70.669 1.00 64.87 185 CYS D C 1
ATOM 12675 O O . CYS D 1 185 ? 126.240 107.815 70.802 1.00 64.87 185 CYS D O 1
ATOM 12678 N N . GLY D 1 186 ? 124.372 108.401 69.681 1.00 64.09 186 GLY D N 1
ATOM 12679 C CA . GLY D 1 186 ? 125.073 109.285 68.777 1.00 64.09 186 GLY D CA 1
ATOM 12680 C C . GLY D 1 186 ? 124.722 110.693 69.187 1.00 64.09 186 GLY D C 1
ATOM 12681 O O . GLY D 1 186 ? 123.568 110.973 69.515 1.00 64.09 186 GLY D O 1
ATOM 12682 N N . GLN D 1 187 ? 125.683 111.587 69.130 1.00 66.65 187 GLN D N 1
ATOM 12683 C CA . GLN D 1 187 ? 125.366 112.935 69.547 1.00 66.65 187 GLN D CA 1
ATOM 12684 C C . GLN D 1 187 ? 125.979 113.989 68.654 1.00 66.65 187 GLN D C 1
ATOM 12685 O O . GLN D 1 187 ? 127.103 113.837 68.175 1.00 66.65 187 GLN D O 1
ATOM 12691 N N . ILE D 1 188 ? 125.256 115.080 68.468 1.00 65.84 188 ILE D N 1
ATOM 12692 C CA . ILE D 1 188 ? 125.732 116.191 67.652 1.00 65.84 188 ILE D CA 1
ATOM 12693 C C . ILE D 1 188 ? 125.936 117.496 68.410 1.00 65.84 188 ILE D C 1
ATOM 12694 O O . ILE D 1 188 ? 125.020 117.990 69.064 1.00 65.84 188 ILE D O 1
ATOM 12699 N N . ILE D 1 189 ? 127.113 118.087 68.264 1.00 73.11 189 ILE D N 1
ATOM 12700 C CA . ILE D 1 189 ? 127.435 119.362 68.897 1.00 73.11 189 ILE D CA 1
ATOM 12701 C C . ILE D 1 189 ? 127.349 120.560 67.934 1.00 73.11 189 ILE D C 1
ATOM 12702 O O . ILE D 1 189 ? 127.841 120.476 66.812 1.00 73.11 189 ILE D O 1
ATOM 12707 N N . PRO D 1 190 ? 126.627 121.626 68.298 1.00 74.90 190 PRO D N 1
ATOM 12708 C CA . PRO D 1 190 ? 126.480 122.894 67.603 1.00 74.90 190 PRO D CA 1
ATOM 12709 C C . PRO D 1 190 ? 127.634 123.783 67.978 1.00 74.90 190 PRO D C 1
ATOM 12710 O O . PRO D 1 190 ? 128.507 123.359 68.713 1.00 74.90 190 PRO D O 1
ATOM 12714 N N . TRP D 1 191 ? 127.626 125.030 67.564 1.00 79.40 191 TRP D N 1
ATOM 12715 C CA . TRP D 1 191 ? 128.718 125.933 67.903 1.00 79.40 191 TRP D CA 1
ATOM 12716 C C . TRP D 1 191 ? 128.348 127.210 68.632 1.00 79.40 191 TRP D C 1
ATOM 12717 O O . TRP D 1 191 ? 128.819 128.274 68.265 1.00 79.40 191 TRP D O 1
ATOM 12728 N N . ASN D 1 192 ? 127.586 127.144 69.711 1.00 85.51 192 ASN D N 1
ATOM 12729 C CA . ASN D 1 192 ? 127.253 128.399 70.366 1.00 85.51 192 ASN D CA 1
ATOM 12730 C C . ASN D 1 192 ? 128.081 128.602 71.628 1.00 85.51 192 ASN D C 1
ATOM 12731 O O . ASN D 1 192 ? 128.718 129.643 71.825 1.00 85.51 192 ASN D O 1
ATOM 12736 N N . PHE D 1 193 ? 128.073 127.568 72.470 1.00 85.23 193 PHE D N 1
ATOM 12737 C CA . PHE D 1 193 ? 128.767 127.520 73.753 1.00 85.23 193 PHE D CA 1
ATOM 12738 C C . PHE D 1 193 ? 129.454 126.175 73.956 1.00 85.23 193 PHE D C 1
ATOM 12739 O O . PHE D 1 193 ? 129.107 125.471 74.905 1.00 85.23 193 PHE D O 1
ATOM 12747 N N . PRO D 1 194 ? 130.461 125.823 73.164 1.00 78.93 194 PRO D N 1
ATOM 12748 C CA . PRO D 1 194 ? 131.018 124.474 73.072 1.00 78.93 194 PRO D CA 1
ATOM 12749 C C . PRO D 1 194 ? 131.291 123.749 74.385 1.00 78.93 194 PRO D C 1
ATOM 12750 O O . PRO D 1 194 ? 131.100 122.537 74.470 1.00 78.93 194 PRO D O 1
ATOM 12754 N N . LEU D 1 195 ? 131.726 124.454 75.415 1.00 77.90 195 LEU D N 1
ATOM 12755 C CA . LEU D 1 195 ? 132.004 123.780 76.669 1.00 77.90 195 LEU D CA 1
ATOM 12756 C C . LEU D 1 195 ? 130.780 123.162 77.298 1.00 77.90 195 LEU D C 1
ATOM 12757 O O . LEU D 1 195 ? 130.862 122.105 77.938 1.00 77.90 195 LEU D O 1
ATOM 12762 N N . LEU D 1 196 ? 129.659 123.852 77.196 1.00 75.99 196 LEU D N 1
ATOM 12763 C CA . LEU D 1 196 ? 128.468 123.382 77.853 1.00 75.99 196 LEU D CA 1
ATOM 12764 C C . LEU D 1 196 ? 127.835 122.372 76.985 1.00 75.99 196 LEU D C 1
ATOM 12765 O O . LEU D 1 196 ? 127.230 121.415 77.464 1.00 75.99 196 LEU D O 1
ATOM 12770 N N . MET D 1 197 ? 127.979 122.568 75.696 1.00 78.52 197 MET D N 1
ATOM 12771 C CA . MET D 1 197 ? 127.345 121.641 74.804 1.00 78.52 197 MET D CA 1
ATOM 12772 C C . MET D 1 197 ? 127.970 120.288 75.016 1.00 78.52 197 MET D C 1
ATOM 12773 O O . MET D 1 197 ? 127.282 119.275 75.040 1.00 78.52 197 MET D O 1
ATOM 12778 N N . TRP D 1 198 ? 129.274 120.286 75.230 1.00 73.53 198 TRP D N 1
ATOM 12779 C CA . TRP D 1 198 ? 130.022 119.094 75.527 1.00 73.53 198 TRP D CA 1
ATOM 12780 C C . TRP D 1 198 ? 129.486 118.424 76.779 1.00 73.53 198 TRP D C 1
ATOM 12781 O O . TRP D 1 198 ? 129.002 117.288 76.755 1.00 73.53 198 TRP D O 1
ATOM 12792 N N . ALA D 1 199 ? 129.496 119.152 77.882 1.00 72.63 199 ALA D N 1
ATOM 12793 C CA . ALA D 1 199 ? 129.092 118.571 79.150 1.00 72.63 199 ALA D CA 1
ATOM 12794 C C . ALA D 1 199 ? 127.663 118.077 79.204 1.00 72.63 199 ALA D C 1
ATOM 12795 O O . ALA D 1 199 ? 127.395 117.021 79.790 1.00 72.63 199 ALA D O 1
ATOM 12797 N N . TRP D 1 200 ? 126.746 118.768 78.552 1.00 71.48 200 TRP D N 1
ATOM 12798 C CA . TRP D 1 200 ? 125.353 118.379 78.633 1.00 71.48 200 TRP D CA 1
ATOM 12799 C C . TRP D 1 200 ? 125.045 117.161 77.808 1.00 71.48 200 TRP D C 1
ATOM 12800 O O . TRP D 1 200 ? 123.940 116.637 77.849 1.00 71.48 200 TRP D O 1
ATOM 12811 N N . LYS D 1 201 ? 125.970 116.739 76.999 1.00 69.93 201 LYS D N 1
ATOM 12812 C CA . LYS D 1 201 ? 125.727 115.605 76.164 1.00 69.93 201 LYS D CA 1
ATOM 12813 C C . LYS D 1 201 ? 126.447 114.411 76.708 1.00 69.93 201 LYS D C 1
ATOM 12814 O O . LYS D 1 201 ? 125.938 113.287 76.673 1.00 69.93 201 LYS D O 1
ATOM 12820 N N . ILE D 1 202 ? 127.602 114.647 77.281 1.00 68.57 202 ILE D N 1
ATOM 12821 C CA . ILE D 1 202 ? 128.371 113.546 77.774 1.00 68.57 202 ILE D CA 1
ATOM 12822 C C . ILE D 1 202 ? 128.010 113.131 79.182 1.00 68.57 202 ILE D C 1
ATOM 12823 O O . ILE D 1 202 ? 127.849 111.939 79.446 1.00 68.57 202 ILE D O 1
ATOM 12828 N N . ALA D 1 203 ? 127.939 114.053 80.125 1.00 68.39 203 ALA D N 1
ATOM 12829 C CA . ALA D 1 203 ? 127.761 113.572 81.484 1.00 68.39 203 ALA D CA 1
ATOM 12830 C C . ALA D 1 203 ? 126.482 112.758 81.725 1.00 68.39 203 ALA D C 1
ATOM 12831 O O . ALA D 1 203 ? 126.581 111.732 82.401 1.00 68.39 203 ALA D O 1
ATOM 12833 N N . PRO D 1 204 ? 125.294 113.117 81.203 1.00 67.62 204 PRO D N 1
ATOM 12834 C CA . PRO D 1 204 ? 124.074 112.345 81.396 1.00 67.62 204 PRO D CA 1
ATOM 12835 C C . PRO D 1 204 ? 124.164 110.966 80.815 1.00 67.62 204 PRO D C 1
ATOM 12836 O O . PRO D 1 204 ? 123.378 110.093 81.162 1.00 67.62 204 PRO D O 1
ATOM 12840 N N . ALA D 1 205 ? 125.058 110.780 79.862 1.00 67.44 205 ALA D N 1
ATOM 12841 C CA . ALA D 1 205 ? 125.232 109.491 79.256 1.00 67.44 205 ALA D CA 1
ATOM 12842 C C . ALA D 1 205 ? 126.099 108.638 80.142 1.00 67.44 205 ALA D C 1
ATOM 12843 O O . ALA D 1 205 ? 125.747 107.508 80.509 1.00 67.44 205 ALA D O 1
ATOM 12845 N N . LEU D 1 206 ? 127.251 109.189 80.504 1.00 69.70 206 LEU D N 1
ATOM 12846 C CA . LEU D 1 206 ? 128.219 108.409 81.246 1.00 69.70 206 LEU D CA 1
ATOM 12847 C C . LEU D 1 206 ? 127.681 107.967 82.565 1.00 69.70 206 LEU D C 1
ATOM 12848 O O . LEU D 1 206 ? 127.836 106.821 82.965 1.00 69.70 206 LEU D O 1
ATOM 12853 N N . VAL D 1 207 ? 126.973 108.840 83.235 1.00 69.47 207 VAL D N 1
ATOM 12854 C CA . VAL D 1 207 ? 126.511 108.499 84.552 1.00 69.47 207 VAL D CA 1
ATOM 12855 C C . VAL D 1 207 ? 125.588 107.289 84.597 1.00 69.47 207 VAL D C 1
ATOM 12856 O O . VAL D 1 207 ? 125.454 106.692 85.661 1.00 69.47 207 VAL D O 1
ATOM 12860 N N . THR D 1 208 ? 124.930 106.913 83.499 1.00 69.11 208 THR D N 1
ATOM 12861 C CA . THR D 1 208 ? 124.029 105.784 83.582 1.00 69.11 208 THR D CA 1
ATOM 12862 C C . THR D 1 208 ? 124.618 104.548 82.954 1.00 69.11 208 THR D C 1
ATOM 12863 O O . THR D 1 208 ? 123.935 103.532 82.863 1.00 69.11 208 THR D O 1
ATOM 12867 N N . GLY D 1 209 ? 125.841 104.617 82.444 1.00 69.97 209 GLY D N 1
ATOM 12868 C CA . GLY D 1 209 ? 126.419 103.456 81.770 1.00 69.97 209 GLY D CA 1
ATOM 12869 C C . GLY D 1 209 ? 126.312 103.419 80.232 1.00 69.97 209 GLY D C 1
ATOM 12870 O O . GLY D 1 209 ? 126.531 102.370 79.628 1.00 69.97 209 GLY D O 1
ATOM 12871 N N . ASN D 1 210 ? 125.962 104.518 79.579 1.00 67.52 210 ASN D N 1
ATOM 12872 C CA . ASN D 1 210 ? 125.876 104.514 78.125 1.00 67.52 210 ASN D CA 1
ATOM 12873 C C . ASN D 1 210 ? 127.232 104.897 77.549 1.00 67.52 210 ASN D C 1
ATOM 12874 O O . ASN D 1 210 ? 128.061 105.463 78.259 1.00 67.52 210 ASN D O 1
ATOM 12879 N N . THR D 1 211 ? 127.487 104.562 76.287 1.00 64.04 211 THR D N 1
ATOM 12880 C CA . THR D 1 211 ? 128.725 104.987 75.638 1.00 64.04 211 THR D CA 1
ATOM 12881 C C . THR D 1 211 ? 128.378 105.932 74.499 1.00 64.04 211 THR D C 1
ATOM 12882 O O . THR D 1 211 ? 127.236 105.948 74.022 1.00 64.04 211 THR D O 1
ATOM 12886 N N . VAL D 1 212 ? 129.340 106.761 74.074 1.00 63.71 212 VAL D N 1
ATOM 12887 C CA . VAL D 1 212 ? 129.023 107.786 73.074 1.00 63.71 212 VAL D CA 1
ATOM 12888 C C . VAL D 1 212 ? 129.957 107.975 71.878 1.00 63.71 212 VAL D C 1
ATOM 12889 O O . VAL D 1 212 ? 131.179 108.106 72.026 1.00 63.71 212 VAL D O 1
ATOM 12893 N N . VAL D 1 213 ? 129.348 108.089 70.694 1.00 63.50 213 VAL D N 1
ATOM 12894 C CA . VAL D 1 213 ? 130.061 108.453 69.477 1.00 63.50 213 VAL D CA 1
ATOM 12895 C C . VAL D 1 213 ? 129.673 109.890 69.182 1.00 63.50 213 VAL D C 1
ATOM 12896 O O . VAL D 1 213 ? 128.543 110.157 68.755 1.00 63.50 213 VAL D O 1
ATOM 12900 N N . LEU D 1 214 ? 130.587 110.810 69.432 1.00 67.25 214 LEU D N 1
ATOM 12901 C CA . LEU D 1 214 ? 130.244 112.217 69.380 1.00 67.25 214 LEU D CA 1
ATOM 12902 C C . LEU D 1 214 ? 130.790 112.957 68.179 1.00 67.25 214 LEU D C 1
ATOM 12903 O O . LEU D 1 214 ? 131.984 112.866 67.876 1.00 67.25 214 LEU D O 1
ATOM 12908 N N . LYS D 1 215 ? 129.937 113.754 67.533 1.00 75.81 215 LYS D N 1
ATOM 12909 C CA . LYS D 1 215 ? 130.384 114.590 66.434 1.00 75.81 215 LYS D CA 1
ATOM 12910 C C . LYS D 1 215 ? 130.636 116.005 66.901 1.00 75.81 215 LYS D C 1
ATOM 12911 O O . LYS D 1 215 ? 129.722 116.705 67.345 1.00 75.81 215 LYS D O 1
ATOM 12917 N N . THR D 1 216 ? 131.868 116.436 66.744 1.00 78.25 216 THR D N 1
ATOM 12918 C CA . THR D 1 216 ? 132.293 117.772 67.146 1.00 78.25 216 THR D CA 1
ATOM 12919 C C . THR D 1 216 ? 131.993 118.776 66.047 1.00 78.25 216 THR D C 1
ATOM 12920 O O . THR D 1 216 ? 132.018 118.428 64.874 1.00 78.25 216 THR D O 1
ATOM 12924 N N . ALA D 1 217 ? 131.654 120.010 66.419 1.00 86.22 217 ALA D N 1
ATOM 12925 C CA . ALA D 1 217 ? 131.381 121.048 65.431 1.00 86.22 217 ALA D CA 1
ATOM 12926 C C . ALA D 1 217 ? 132.599 121.253 64.536 1.00 86.22 217 ALA D C 1
ATOM 12927 O O . ALA D 1 217 ? 133.723 121.269 65.028 1.00 86.22 217 ALA D O 1
ATOM 12929 N N . GLU D 1 218 ? 132.378 121.438 63.229 1.00 88.66 218 GLU D N 1
ATOM 12930 C CA . GLU D 1 218 ? 133.495 121.617 62.293 1.00 88.66 218 GLU D CA 1
ATOM 12931 C C . GLU D 1 218 ? 134.098 123.012 62.307 1.00 88.66 218 GLU D C 1
ATOM 12932 O O . GLU D 1 218 ? 135.286 123.171 62.052 1.00 88.66 218 GLU D O 1
ATOM 12938 N N . SER D 1 219 ? 133.315 124.022 62.617 1.00 88.57 219 SER D N 1
ATOM 12939 C CA . SER D 1 219 ? 133.846 125.358 62.569 1.00 88.57 219 SER D CA 1
ATOM 12940 C C . SER D 1 219 ? 134.644 125.748 63.795 1.00 88.57 219 SER D C 1
ATOM 12941 O O . SER D 1 219 ? 135.557 126.566 63.698 1.00 88.57 219 SER D O 1
ATOM 12944 N N . THR D 1 220 ? 134.344 125.147 64.938 1.00 91.54 220 THR D N 1
ATOM 12945 C CA . THR D 1 220 ? 135.027 125.458 66.193 1.00 91.54 220 THR D CA 1
ATOM 12946 C C . THR D 1 220 ? 135.453 124.201 66.947 1.00 91.54 220 THR D C 1
ATOM 12947 O O . THR D 1 220 ? 134.985 124.002 68.063 1.00 91.54 220 THR D O 1
ATOM 12951 N N . PRO D 1 221 ? 136.223 123.292 66.355 1.00 87.60 221 PRO D N 1
ATOM 12952 C CA . PRO D 1 221 ? 136.596 122.010 66.932 1.00 87.60 221 PRO D CA 1
ATOM 12953 C C . PRO D 1 221 ? 137.726 121.958 67.950 1.00 87.60 221 PRO D C 1
ATOM 12954 O O . PRO D 1 221 ? 137.953 120.905 68.544 1.00 87.60 221 PRO D O 1
ATOM 12958 N N . LEU D 1 222 ? 138.512 122.999 68.107 1.00 90.13 222 LEU D N 1
ATOM 12959 C CA . LEU D 1 222 ? 139.719 122.782 68.888 1.00 90.13 222 LEU D CA 1
ATOM 12960 C C . LEU D 1 222 ? 139.551 122.496 70.386 1.00 90.13 222 LEU D C 1
ATOM 12961 O O . LEU D 1 222 ? 140.130 121.512 70.875 1.00 90.13 222 LEU D O 1
ATOM 12966 N N . SER D 1 223 ? 138.763 123.288 71.133 1.00 90.46 223 SER D N 1
ATOM 12967 C CA . SER D 1 223 ? 138.726 123.058 72.590 1.00 90.46 223 SER D CA 1
ATOM 12968 C C . SER D 1 223 ? 138.196 121.690 72.975 1.00 90.46 223 SER D C 1
ATOM 12969 O O . SER D 1 223 ? 138.663 121.076 73.943 1.00 90.46 223 SER D O 1
ATOM 12972 N N . ALA D 1 224 ? 137.273 121.194 72.173 1.00 86.07 224 ALA D N 1
ATOM 12973 C CA . ALA D 1 224 ? 136.646 119.911 72.371 1.00 86.07 224 ALA D CA 1
ATOM 12974 C C . ALA D 1 224 ? 137.637 118.785 72.317 1.00 86.07 224 ALA D C 1
ATOM 12975 O O . ALA D 1 224 ? 137.442 117.760 72.966 1.00 86.07 224 ALA D O 1
ATOM 12977 N N . LEU D 1 225 ? 138.673 118.921 71.508 1.00 87.37 225 LEU D N 1
ATOM 12978 C CA . LEU D 1 225 ? 139.610 117.840 71.407 1.00 87.37 225 LEU D CA 1
ATOM 12979 C C . LEU D 1 225 ? 140.642 118.000 72.484 1.00 87.37 225 LEU D C 1
ATOM 12980 O O . LEU D 1 225 ? 141.076 117.024 73.086 1.00 87.37 225 LEU D O 1
ATOM 12985 N N . TYR D 1 226 ? 141.051 119.224 72.753 1.00 87.82 226 TYR D N 1
ATOM 12986 C CA . TYR D 1 226 ? 142.092 119.418 73.740 1.00 87.82 226 TYR D CA 1
ATOM 12987 C C . TYR D 1 226 ? 141.806 118.771 75.063 1.00 87.82 226 TYR D C 1
ATOM 12988 O O . TYR D 1 226 ? 142.623 118.005 75.577 1.00 87.82 226 TYR D O 1
ATOM 12997 N N . VAL D 1 227 ? 140.628 119.020 75.592 1.00 85.20 227 VAL D N 1
ATOM 12998 C CA . VAL D 1 227 ? 140.267 118.493 76.889 1.00 85.20 227 VAL D CA 1
ATOM 12999 C C . VAL D 1 227 ? 140.213 116.977 76.962 1.00 85.20 227 VAL D C 1
ATOM 13000 O O . VAL D 1 227 ? 140.161 116.412 78.053 1.00 85.20 227 VAL D O 1
ATOM 13004 N N . SER D 1 228 ? 140.195 116.298 75.827 1.00 85.83 228 SER D N 1
ATOM 13005 C CA . SER D 1 228 ? 140.125 114.856 75.818 1.00 85.83 228 SER D CA 1
ATOM 13006 C C . SER D 1 228 ? 141.390 114.228 76.360 1.00 85.83 228 SER D C 1
ATOM 13007 O O . SER D 1 228 ? 141.373 113.088 76.830 1.00 85.83 228 SER D O 1
ATOM 13010 N N . LYS D 1 229 ? 142.487 114.983 76.410 1.00 87.44 229 LYS D N 1
ATOM 13011 C CA . LYS D 1 229 ? 143.733 114.408 76.886 1.00 87.44 229 LYS D CA 1
ATOM 13012 C C . LYS D 1 229 ? 143.651 113.973 78.334 1.00 87.44 229 LYS D C 1
ATOM 13013 O O . LYS D 1 229 ? 144.514 113.237 78.800 1.00 87.44 229 LYS D O 1
ATOM 13019 N N . TYR D 1 230 ? 142.660 114.449 79.072 1.00 88.02 230 TYR D N 1
ATOM 13020 C CA . TYR D 1 230 ? 142.546 114.100 80.458 1.00 88.02 230 TYR D CA 1
ATOM 13021 C C . TYR D 1 230 ? 141.705 112.876 80.710 1.00 88.02 230 TYR D C 1
ATOM 13022 O O . TYR D 1 230 ? 141.673 112.371 81.834 1.00 88.02 230 TYR D O 1
ATOM 13031 N N . ILE D 1 231 ? 141.033 112.377 79.700 1.00 82.71 231 ILE D N 1
ATOM 13032 C CA . ILE D 1 231 ? 140.161 111.236 79.913 1.00 82.71 231 ILE D CA 1
ATOM 13033 C C . ILE D 1 231 ? 140.917 110.016 80.441 1.00 82.71 231 ILE D C 1
ATOM 13034 O O . ILE D 1 231 ? 140.417 109.358 81.373 1.00 82.71 231 ILE D O 1
ATOM 13039 N N . PRO D 1 232 ? 142.088 109.660 79.887 1.00 82.09 232 PRO D N 1
ATOM 13040 C CA . PRO D 1 232 ? 142.928 108.570 80.335 1.00 82.09 232 PRO D CA 1
ATOM 13041 C C . PRO D 1 232 ? 143.449 108.736 81.747 1.00 82.09 232 PRO D C 1
ATOM 13042 O O . PRO D 1 232 ? 143.901 107.764 82.345 1.00 82.09 232 PRO D O 1
ATOM 13046 N N . GLN D 1 233 ? 143.443 109.951 82.283 1.00 86.65 233 GLN D N 1
ATOM 13047 C CA . GLN D 1 233 ? 143.965 110.140 83.612 1.00 86.65 233 GLN D CA 1
ATOM 13048 C C . GLN D 1 233 ? 142.847 109.952 84.576 1.00 86.65 233 GLN D C 1
ATOM 13049 O O . GLN D 1 233 ? 143.014 109.355 85.635 1.00 86.65 233 GLN D O 1
ATOM 13055 N N . ALA D 1 234 ? 141.664 110.425 84.194 1.00 83.56 234 ALA D N 1
ATOM 13056 C CA . ALA D 1 234 ? 140.512 110.258 85.055 1.00 83.56 234 ALA D CA 1
ATOM 13057 C C . ALA D 1 234 ? 140.289 108.777 85.286 1.00 83.56 234 ALA D C 1
ATOM 13058 O O . ALA D 1 234 ? 139.932 108.359 86.391 1.00 83.56 234 ALA D O 1
ATOM 13060 N N . GLY D 1 235 ? 140.566 107.975 84.258 1.00 77.31 235 GLY D N 1
ATOM 13061 C CA . GLY D 1 235 ? 140.435 106.545 84.373 1.00 77.31 235 GLY D CA 1
ATOM 13062 C C . GLY D 1 235 ? 139.222 105.999 83.668 1.00 77.31 235 GLY D C 1
ATOM 13063 O O . GLY D 1 235 ? 138.696 104.960 84.052 1.00 77.31 235 GLY D O 1
ATOM 13064 N N . ILE D 1 236 ? 138.743 106.691 82.661 1.00 72.14 236 ILE D N 1
ATOM 13065 C CA . ILE D 1 236 ? 137.609 106.159 81.950 1.00 72.14 236 ILE D CA 1
ATOM 13066 C C . ILE D 1 236 ? 138.185 105.169 80.945 1.00 72.14 236 ILE D C 1
ATOM 13067 O O . ILE D 1 236 ? 139.031 105.562 80.143 1.00 72.14 236 ILE D O 1
ATOM 13072 N N . PRO D 1 237 ? 137.745 103.908 80.959 1.00 69.92 237 PRO D N 1
ATOM 13073 C CA . PRO D 1 237 ? 138.287 102.857 80.136 1.00 69.92 237 PRO D CA 1
ATOM 13074 C C . PRO D 1 237 ? 138.083 103.182 78.677 1.00 69.92 237 PRO D C 1
ATOM 13075 O O . PRO D 1 237 ? 137.082 103.811 78.310 1.00 69.92 237 PRO D O 1
ATOM 13079 N N . PRO D 1 238 ? 138.989 102.737 77.822 1.00 70.76 238 PRO D N 1
ATOM 13080 C CA . PRO D 1 238 ? 138.981 103.020 76.421 1.00 70.76 238 PRO D CA 1
ATOM 13081 C C . PRO D 1 238 ? 137.747 102.477 75.784 1.00 70.76 238 PRO D C 1
ATOM 13082 O O . PRO D 1 238 ? 137.316 101.363 76.077 1.00 70.76 238 PRO D O 1
ATOM 13086 N N . GLY D 1 239 ? 137.220 103.273 74.876 1.00 71.21 239 GLY D N 1
ATOM 13087 C CA . GLY D 1 239 ? 136.056 102.942 74.098 1.00 71.21 239 GLY D CA 1
ATOM 13088 C C . GLY D 1 239 ? 134.805 103.644 74.598 1.00 71.21 239 GLY D C 1
ATOM 13089 O O . GLY D 1 239 ? 133.846 103.798 73.844 1.00 71.21 239 GLY D O 1
ATOM 13090 N N . VAL D 1 240 ? 134.791 104.112 75.844 1.00 65.83 240 VAL D N 1
ATOM 13091 C CA . VAL D 1 240 ? 133.570 104.760 76.306 1.00 65.83 240 VAL D CA 1
ATOM 13092 C C . VAL D 1 240 ? 133.309 106.084 75.588 1.00 65.83 240 VAL D C 1
ATOM 13093 O O . VAL D 1 240 ? 132.167 106.380 75.218 1.00 65.83 240 VAL D O 1
ATOM 13097 N N . ILE D 1 241 ? 134.331 106.912 75.431 1.00 63.71 241 ILE D N 1
ATOM 13098 C CA . ILE D 1 241 ? 134.161 108.202 74.777 1.00 63.71 241 ILE D CA 1
ATOM 13099 C C . ILE D 1 241 ? 134.927 108.256 73.463 1.00 63.71 241 ILE D C 1
ATOM 13100 O O . ILE D 1 241 ? 136.152 108.162 73.463 1.00 63.71 241 ILE D O 1
ATOM 13105 N N . ASN D 1 242 ? 134.231 108.457 72.351 1.00 69.01 242 ASN D N 1
ATOM 13106 C CA . ASN D 1 242 ? 134.887 108.496 71.043 1.00 69.01 242 ASN D CA 1
ATOM 13107 C C . ASN D 1 242 ? 134.617 109.811 70.330 1.00 69.01 242 ASN D C 1
ATOM 13108 O O . ASN D 1 242 ? 133.460 110.190 70.122 1.00 69.01 242 ASN D O 1
ATOM 13113 N N . ILE D 1 243 ? 135.676 110.545 70.013 1.00 69.93 243 ILE D N 1
ATOM 13114 C CA . ILE D 1 243 ? 135.499 111.862 69.411 1.00 69.93 243 ILE D CA 1
ATOM 13115 C C . ILE D 1 243 ? 135.921 111.895 67.953 1.00 69.93 243 ILE D C 1
ATOM 13116 O O . ILE D 1 243 ? 137.096 111.690 67.619 1.00 69.93 243 ILE D O 1
ATOM 13121 N N . VAL D 1 244 ? 134.978 112.232 67.083 1.00 74.75 244 VAL D N 1
ATOM 13122 C CA . VAL D 1 244 ? 135.228 112.307 65.651 1.00 74.75 244 VAL D CA 1
ATOM 13123 C C . VAL D 1 244 ? 134.769 113.640 65.092 1.00 74.75 244 VAL D C 1
ATOM 13124 O O . VAL D 1 244 ? 133.699 114.134 65.444 1.00 74.75 244 VAL D O 1
ATOM 13128 N N . SER D 1 245 ? 135.571 114.237 64.231 1.00 81.53 245 SER D N 1
ATOM 13129 C CA . SER D 1 245 ? 135.178 115.488 63.625 1.00 81.53 245 SER D CA 1
ATOM 13130 C C . SER D 1 245 ? 135.385 115.416 62.135 1.00 81.53 245 SER D C 1
ATOM 13131 O O . SER D 1 245 ? 136.269 114.700 61.653 1.00 81.53 245 SER D O 1
ATOM 13134 N N . GLY D 1 246 ? 134.562 116.173 61.426 1.00 86.11 246 GLY D N 1
ATOM 13135 C CA . GLY D 1 246 ? 134.596 116.280 59.983 1.00 86.11 246 GLY D CA 1
ATOM 13136 C C . GLY D 1 246 ? 133.340 116.999 59.525 1.00 86.11 246 GLY D C 1
ATOM 13137 O O . GLY D 1 246 ? 132.471 117.296 60.340 1.00 86.11 246 GLY D O 1
ATOM 13138 N N . PHE D 1 247 ? 133.224 117.226 58.225 1.00 87.59 247 PHE D N 1
ATOM 13139 C CA . PHE D 1 247 ? 132.086 117.949 57.687 1.00 87.59 247 PHE D CA 1
ATOM 13140 C C . PHE D 1 247 ? 130.750 117.297 57.973 1.00 87.59 247 PHE D C 1
ATOM 13141 O O . PHE D 1 247 ? 130.533 116.104 57.732 1.00 87.59 247 PHE D O 1
ATOM 13149 N N . GLY D 1 248 ? 129.831 118.144 58.409 1.00 85.96 248 GLY D N 1
ATOM 13150 C CA . GLY D 1 248 ? 128.487 117.758 58.854 1.00 85.96 248 GLY D CA 1
ATOM 13151 C C . GLY D 1 248 ? 127.663 116.909 57.942 1.00 85.96 248 GLY D C 1
ATOM 13152 O O . GLY D 1 248 ? 127.280 115.806 58.323 1.00 85.96 248 GLY D O 1
ATOM 13153 N N . LYS D 1 249 ? 127.392 117.295 56.736 1.00 83.17 249 LYS D N 1
ATOM 13154 C CA . LYS D 1 249 ? 126.526 116.404 56.021 1.00 83.17 249 LYS D CA 1
ATOM 13155 C C . LYS D 1 249 ? 127.133 115.042 55.756 1.00 83.17 249 LYS D C 1
ATOM 13156 O O . LYS D 1 249 ? 126.422 114.147 55.406 1.00 83.17 249 LYS D O 1
ATOM 13162 N N . ILE D 1 250 ? 128.429 114.866 55.906 1.00 83.69 250 ILE D N 1
ATOM 13163 C CA . ILE D 1 250 ? 128.995 113.566 55.668 1.00 83.69 250 ILE D CA 1
ATOM 13164 C C . ILE D 1 250 ? 128.956 112.730 56.925 1.00 83.69 250 ILE D C 1
ATOM 13165 O O . ILE D 1 250 ? 128.404 111.625 56.940 1.00 83.69 250 ILE D O 1
ATOM 13170 N N . VAL D 1 251 ? 129.573 113.248 57.973 1.00 80.50 251 VAL D N 1
ATOM 13171 C CA . VAL D 1 251 ? 129.683 112.513 59.211 1.00 80.50 251 VAL D CA 1
ATOM 13172 C C . VAL D 1 251 ? 128.321 112.303 59.813 1.00 80.50 251 VAL D C 1
ATOM 13173 O O . VAL D 1 251 ? 128.061 111.269 60.429 1.00 80.50 251 VAL D O 1
ATOM 13177 N N . GLY D 1 252 ? 127.478 113.312 59.725 1.00 80.29 252 GLY D N 1
ATOM 13178 C CA . GLY D 1 252 ? 126.184 113.226 60.300 1.00 80.29 252 GLY D CA 1
ATOM 13179 C C . GLY D 1 252 ? 125.435 112.011 59.838 1.00 80.29 252 GLY D C 1
ATOM 13180 O O . GLY D 1 252 ? 125.100 111.162 60.661 1.00 80.29 252 GLY D O 1
ATOM 13181 N N . GLU D 1 253 ? 125.246 111.849 58.536 1.00 77.14 253 GLU D N 1
ATOM 13182 C CA . GLU D 1 253 ? 124.540 110.674 58.068 1.00 77.14 253 GLU D CA 1
ATOM 13183 C C . GLU D 1 253 ? 125.272 109.412 58.427 1.00 77.14 253 GLU D C 1
ATOM 13184 O O . GLU D 1 253 ? 124.660 108.400 58.772 1.00 77.14 253 GLU D O 1
ATOM 13190 N N . ALA D 1 254 ? 126.587 109.463 58.425 1.00 75.75 254 ALA D N 1
ATOM 13191 C CA . ALA D 1 254 ? 127.308 108.267 58.768 1.00 75.75 254 ALA D CA 1
ATOM 13192 C C . ALA D 1 254 ? 126.899 107.766 60.147 1.00 75.75 254 ALA D C 1
ATOM 13193 O O . ALA D 1 254 ? 126.877 106.558 60.382 1.00 75.75 254 ALA D O 1
ATOM 13195 N N . ILE D 1 255 ? 126.565 108.673 61.061 1.00 71.89 255 ILE D N 1
ATOM 13196 C CA . ILE D 1 255 ? 126.155 108.249 62.378 1.00 71.89 255 ILE D CA 1
ATOM 13197 C C . ILE D 1 255 ? 124.668 107.976 62.440 1.00 71.89 255 ILE D C 1
ATOM 13198 O O . ILE D 1 255 ? 124.249 106.906 62.883 1.00 71.89 255 ILE D O 1
ATOM 13203 N N . THR D 1 256 ? 123.844 108.909 61.990 1.00 71.10 256 THR D N 1
ATOM 13204 C CA . THR D 1 256 ? 122.414 108.750 62.209 1.00 71.10 256 THR D CA 1
ATOM 13205 C C . THR D 1 256 ? 121.812 107.595 61.457 1.00 71.10 256 THR D C 1
ATOM 13206 O O . THR D 1 256 ? 120.770 107.079 61.873 1.00 71.10 256 THR D O 1
ATOM 13210 N N . ASN D 1 257 ? 122.421 107.174 60.364 1.00 68.47 257 ASN D N 1
ATOM 13211 C CA . ASN D 1 257 ? 121.824 106.107 59.606 1.00 68.47 257 ASN D CA 1
ATOM 13212 C C . ASN D 1 257 ? 122.419 104.734 59.890 1.00 68.47 257 ASN D C 1
ATOM 13213 O O . ASN D 1 257 ? 122.072 103.761 59.225 1.00 68.47 257 ASN D O 1
ATOM 13218 N N . HIS D 1 258 ? 123.319 104.637 60.845 1.00 67.30 258 HIS D N 1
ATOM 13219 C CA . HIS D 1 258 ? 123.937 103.358 61.144 1.00 67.30 258 HIS D CA 1
ATOM 13220 C C . HIS D 1 258 ? 122.957 102.480 61.937 1.00 67.30 258 HIS D C 1
ATOM 13221 O O . HIS D 1 258 ? 122.231 102.997 62.780 1.00 67.30 258 HIS D O 1
ATOM 13228 N N . PRO D 1 259 ? 122.863 101.174 61.680 1.00 61.05 259 PRO D N 1
ATOM 13229 C CA . PRO D 1 259 ? 122.025 100.237 62.435 1.00 61.05 259 PRO D CA 1
ATOM 13230 C C . PRO D 1 259 ? 122.346 100.003 63.916 1.00 61.05 259 PRO D C 1
ATOM 13231 O O . PRO D 1 259 ? 121.483 99.510 64.638 1.00 61.05 259 PRO D O 1
ATOM 13235 N N . LYS D 1 260 ? 123.555 100.301 64.379 1.00 63.12 260 LYS D N 1
ATOM 13236 C CA . LYS D 1 260 ? 123.921 100.066 65.777 1.00 63.12 260 LYS D CA 1
ATOM 13237 C C . LYS D 1 260 ? 123.455 101.114 66.768 1.00 63.12 260 LYS D C 1
ATOM 13238 O O . LYS D 1 260 ? 123.184 100.804 67.925 1.00 63.12 260 LYS D O 1
ATOM 13244 N N . ILE D 1 261 ? 123.498 102.360 66.368 1.00 62.97 261 ILE D N 1
ATOM 13245 C CA . ILE D 1 261 ? 123.194 103.457 67.256 1.00 62.97 261 ILE D CA 1
ATOM 13246 C C . ILE D 1 261 ? 121.749 103.368 67.690 1.00 62.97 261 ILE D C 1
ATOM 13247 O O . ILE D 1 261 ? 120.868 103.170 66.865 1.00 62.97 261 ILE D O 1
ATOM 13252 N N . LYS D 1 262 ? 121.481 103.510 68.982 1.00 58.53 262 LYS D N 1
ATOM 13253 C CA . LYS D 1 262 ? 120.103 103.414 69.446 1.00 58.53 262 LYS D CA 1
ATOM 13254 C C . LYS D 1 262 ? 119.432 104.752 69.624 1.00 58.53 262 LYS D C 1
ATOM 13255 O O . LYS D 1 262 ? 118.220 104.872 69.401 1.00 58.53 262 LYS D O 1
ATOM 13261 N N . LYS D 1 263 ? 120.197 105.750 70.023 1.00 59.33 263 LYS D N 1
ATOM 13262 C CA . LYS D 1 263 ? 119.608 107.060 70.253 1.00 59.33 263 LYS D CA 1
ATOM 13263 C C . LYS D 1 263 ? 120.303 108.168 69.486 1.00 59.33 263 LYS D C 1
ATOM 13264 O O . LYS D 1 263 ? 121.514 108.127 69.276 1.00 59.33 263 LYS D O 1
ATOM 13270 N N . VAL D 1 264 ? 119.530 109.172 69.081 1.00 61.24 264 VAL D N 1
ATOM 13271 C CA . VAL D 1 264 ? 120.064 110.340 68.407 1.00 61.24 264 VAL D CA 1
ATOM 13272 C C . VAL D 1 264 ? 119.747 111.640 69.116 1.00 61.24 264 VAL D C 1
ATOM 13273 O O . VAL D 1 264 ? 118.577 111.989 69.285 1.00 61.24 264 VAL D O 1
ATOM 13277 N N . ALA D 1 265 ? 120.782 112.402 69.465 1.00 62.88 265 ALA D N 1
ATOM 13278 C CA . ALA D 1 265 ? 120.580 113.706 70.101 1.00 62.88 265 ALA D CA 1
ATOM 13279 C C . ALA D 1 265 ? 121.052 114.873 69.231 1.00 62.88 265 ALA D C 1
ATOM 13280 O O . ALA D 1 265 ? 122.247 115.009 68.950 1.00 62.88 265 ALA D O 1
ATOM 13282 N N . PHE D 1 266 ? 120.127 115.766 68.862 1.00 67.42 266 PHE D N 1
ATOM 13283 C CA . PHE D 1 266 ? 120.455 116.886 67.970 1.00 67.42 266 PHE D CA 1
ATOM 13284 C C . PHE D 1 266 ? 119.867 118.228 68.332 1.00 67.42 266 PHE D C 1
ATOM 13285 O O . PHE D 1 266 ? 118.714 118.310 68.757 1.00 67.42 266 PHE D O 1
ATOM 13293 N N . THR D 1 267 ? 120.646 119.286 68.136 1.00 71.87 267 THR D N 1
ATOM 13294 C CA . THR D 1 267 ? 120.122 120.621 68.294 1.00 71.87 267 THR D CA 1
ATOM 13295 C C . THR D 1 267 ? 120.412 121.428 67.037 1.00 71.87 267 THR D C 1
ATOM 13296 O O . THR D 1 267 ? 121.470 121.253 66.432 1.00 71.87 267 THR D O 1
ATOM 13300 N N . GLY D 1 268 ? 119.554 122.398 66.706 1.00 78.92 268 GLY D N 1
ATOM 13301 C CA . GLY D 1 268 ? 119.813 123.223 65.513 1.00 78.92 268 GLY D CA 1
ATOM 13302 C C . GLY D 1 268 ? 118.571 123.891 64.899 1.00 78.92 268 GLY D C 1
ATOM 13303 O O . GLY D 1 268 ? 117.601 124.193 65.586 1.00 78.92 268 GLY D O 1
ATOM 13304 N N . SER D 1 269 ? 118.668 124.197 63.608 1.00 72.97 269 SER D N 1
ATOM 13305 C CA . SER D 1 269 ? 117.606 124.811 62.813 1.00 72.97 269 SER D CA 1
ATOM 13306 C C . SER D 1 269 ? 116.424 123.895 62.639 1.00 72.97 269 SER D C 1
ATOM 13307 O O . SER D 1 269 ? 116.585 122.674 62.555 1.00 72.97 269 SER D O 1
ATOM 13310 N N . THR D 1 270 ? 115.240 124.481 62.555 1.00 71.18 270 THR D N 1
ATOM 13311 C CA . THR D 1 270 ? 114.023 123.713 62.413 1.00 71.18 270 THR D CA 1
ATOM 13312 C C . THR D 1 270 ? 114.017 122.786 61.222 1.00 71.18 270 THR D C 1
ATOM 13313 O O . THR D 1 270 ? 113.585 121.635 61.338 1.00 71.18 270 THR D O 1
ATOM 13317 N N . ALA D 1 271 ? 114.424 123.267 60.064 1.00 65.82 271 ALA D N 1
ATOM 13318 C CA . ALA D 1 271 ? 114.352 122.405 58.902 1.00 65.82 271 ALA D CA 1
ATOM 13319 C C . ALA D 1 271 ? 115.224 121.182 59.042 1.00 65.82 271 ALA D C 1
ATOM 13320 O O . ALA D 1 271 ? 114.810 120.072 58.688 1.00 65.82 271 ALA D O 1
ATOM 13322 N N . THR D 1 272 ? 116.414 121.368 59.584 1.00 70.15 272 THR D N 1
ATOM 13323 C CA . THR D 1 272 ? 117.309 120.258 59.759 1.00 70.15 272 THR D CA 1
ATOM 13324 C C . THR D 1 272 ? 116.691 119.292 60.727 1.00 70.15 272 THR D C 1
ATOM 13325 O O . THR D 1 272 ? 116.701 118.081 60.496 1.00 70.15 272 THR D O 1
ATOM 13329 N N . GLY D 1 273 ? 116.120 119.820 61.794 1.00 70.47 273 GLY D N 1
ATOM 13330 C CA . GLY D 1 273 ? 115.486 118.987 62.781 1.00 70.47 273 GLY D CA 1
ATOM 13331 C C . GLY D 1 273 ? 114.501 118.039 62.131 1.00 70.47 273 GLY D C 1
ATOM 13332 O O . GLY D 1 273 ? 114.541 116.828 62.374 1.00 70.47 273 GLY D O 1
ATOM 13333 N N . ARG D 1 274 ? 113.610 118.573 61.300 1.00 65.60 274 ARG D N 1
ATOM 13334 C CA . ARG D 1 274 ? 112.652 117.694 60.667 1.00 65.60 274 ARG D CA 1
ATOM 13335 C C . ARG D 1 274 ? 113.315 116.642 59.827 1.00 65.60 274 ARG D C 1
ATOM 13336 O O . ARG D 1 274 ? 112.935 115.474 59.881 1.00 65.60 274 ARG D O 1
ATOM 13344 N N . HIS D 1 275 ? 114.315 117.028 59.071 1.00 65.90 275 HIS D N 1
ATOM 13345 C CA . HIS D 1 275 ? 114.975 116.075 58.216 1.00 65.90 275 HIS D CA 1
ATOM 13346 C C . HIS D 1 275 ? 115.570 114.930 59.019 1.00 65.90 275 HIS D C 1
ATOM 13347 O O . HIS D 1 275 ? 115.437 113.757 58.650 1.00 65.90 275 HIS D O 1
ATOM 13354 N N . ILE D 1 276 ? 116.254 115.256 60.110 1.00 64.49 276 ILE D N 1
ATOM 13355 C CA . ILE D 1 276 ? 116.864 114.209 60.899 1.00 64.49 276 ILE D CA 1
ATOM 13356 C C . ILE D 1 276 ? 115.813 113.286 61.437 1.00 64.49 276 ILE D C 1
ATOM 13357 O O . ILE D 1 276 ? 116.003 112.067 61.406 1.00 64.49 276 ILE D O 1
ATOM 13362 N N . TYR D 1 277 ? 114.681 113.856 61.823 1.00 62.42 277 TYR D N 1
ATOM 13363 C CA . TYR D 1 277 ? 113.596 113.093 62.387 1.00 62.42 277 TYR D CA 1
ATOM 13364 C C . TYR D 1 277 ? 113.089 112.068 61.393 1.00 62.42 277 TYR D C 1
ATOM 13365 O O . TYR D 1 277 ? 112.750 110.950 61.773 1.00 62.42 277 TYR D O 1
ATOM 13374 N N . GLN D 1 278 ? 113.037 112.437 60.118 1.00 64.07 278 GLN D N 1
ATOM 13375 C CA . GLN D 1 278 ? 112.532 111.511 59.132 1.00 64.07 278 GLN D CA 1
ATOM 13376 C C . GLN D 1 278 ? 113.491 110.380 58.912 1.00 64.07 278 GLN D C 1
ATOM 13377 O O . GLN D 1 278 ? 113.081 109.235 58.727 1.00 64.07 278 GLN D O 1
ATOM 13383 N N . SER D 1 279 ? 114.770 110.656 58.933 1.00 63.35 279 SER D N 1
ATOM 13384 C CA . SER D 1 279 ? 115.674 109.558 58.727 1.00 63.35 279 SER D CA 1
ATOM 13385 C C . SER D 1 279 ? 115.747 108.654 59.936 1.00 63.35 279 SER D C 1
ATOM 13386 O O . SER D 1 279 ? 115.674 107.437 59.818 1.00 63.35 279 SER D O 1
ATOM 13389 N N . ALA D 1 280 ? 115.872 109.226 61.118 1.00 63.09 280 ALA D N 1
ATOM 13390 C CA . ALA D 1 280 ? 116.034 108.429 62.330 1.00 63.09 280 ALA D CA 1
ATOM 13391 C C . ALA D 1 280 ? 114.831 107.540 62.590 1.00 63.09 280 ALA D C 1
ATOM 13392 O O . ALA D 1 280 ? 114.946 106.391 63.044 1.00 63.09 280 ALA D O 1
ATOM 13394 N N . ALA D 1 281 ? 113.674 108.063 62.244 1.00 62.63 281 ALA D N 1
ATOM 13395 C CA . ALA D 1 281 ? 112.414 107.396 62.404 1.00 62.63 281 ALA D CA 1
ATOM 13396 C C . ALA D 1 281 ? 112.391 106.097 61.656 1.00 62.63 281 ALA D C 1
ATOM 13397 O O . ALA D 1 281 ? 111.793 105.127 62.113 1.00 62.63 281 ALA D O 1
ATOM 13399 N N . ALA D 1 282 ? 113.085 106.033 60.539 1.00 60.96 282 ALA D N 1
ATOM 13400 C CA . ALA D 1 282 ? 113.074 104.858 59.714 1.00 60.96 282 ALA D CA 1
ATOM 13401 C C . ALA D 1 282 ? 113.586 103.637 60.440 1.00 60.96 282 ALA D C 1
ATOM 13402 O O . ALA D 1 282 ? 113.268 102.511 60.062 1.00 60.96 282 ALA D O 1
ATOM 13404 N N . GLY D 1 283 ? 114.444 103.827 61.434 1.00 60.22 283 GLY D N 1
ATOM 13405 C CA . GLY D 1 283 ? 115.015 102.718 62.171 1.00 60.22 283 GLY D CA 1
ATOM 13406 C C . GLY D 1 283 ? 114.367 102.541 63.531 1.00 60.22 283 GLY D C 1
ATOM 13407 O O . GLY D 1 283 ? 114.870 101.785 64.366 1.00 60.22 283 GLY D O 1
ATOM 13408 N N . LEU D 1 284 ? 113.283 103.258 63.777 1.00 60.91 284 LEU D N 1
ATOM 13409 C CA . LEU D 1 284 ? 112.624 103.253 65.064 1.00 60.91 284 LEU D CA 1
ATOM 13410 C C . LEU D 1 284 ? 113.579 103.635 66.179 1.00 60.91 284 LEU D C 1
ATOM 13411 O O . LEU D 1 284 ? 113.567 103.029 67.248 1.00 60.91 284 LEU D O 1
ATOM 13416 N N . LYS D 1 285 ? 114.402 104.641 65.935 1.00 59.60 285 LYS D N 1
ATOM 13417 C CA . LYS D 1 285 ? 115.329 105.101 66.941 1.00 59.60 285 LYS D CA 1
ATOM 13418 C C . LYS D 1 285 ? 114.672 106.060 67.896 1.00 59.60 285 LYS D C 1
ATOM 13419 O O . LYS D 1 285 ? 113.623 106.629 67.603 1.00 59.60 285 LYS D O 1
ATOM 13425 N N . LYS D 1 286 ? 115.286 106.227 69.049 1.00 61.62 286 LYS D N 1
ATOM 13426 C CA . LYS D 1 286 ? 114.813 107.192 70.020 1.00 61.62 286 LYS D CA 1
ATOM 13427 C C . LYS D 1 286 ? 115.464 108.511 69.701 1.00 61.62 286 LYS D C 1
ATOM 13428 O O . LYS D 1 286 ? 116.681 108.575 69.538 1.00 61.62 286 LYS D O 1
ATOM 13434 N N . VAL D 1 287 ? 114.669 109.543 69.502 1.00 60.54 287 VAL D N 1
ATOM 13435 C CA . VAL D 1 287 ? 115.242 110.796 69.057 1.00 60.54 287 VAL D CA 1
ATOM 13436 C C . VAL D 1 287 ? 114.812 111.968 69.886 1.00 60.54 287 VAL D C 1
ATOM 13437 O O . VAL D 1 287 ? 113.612 112.194 70.064 1.00 60.54 287 VAL D O 1
ATOM 13441 N N . THR D 1 288 ? 115.789 112.741 70.334 1.00 65.28 288 THR D N 1
ATOM 13442 C CA . THR D 1 288 ? 115.539 113.951 71.110 1.00 65.28 288 THR D CA 1
ATOM 13443 C C . THR D 1 288 ? 116.004 115.164 70.335 1.00 65.28 288 THR D C 1
ATOM 13444 O O . THR D 1 288 ? 116.954 115.077 69.548 1.00 65.28 288 THR D O 1
ATOM 13448 N N . LEU D 1 289 ? 115.297 116.274 70.458 1.00 68.84 289 LEU D N 1
ATOM 13449 C CA . LEU D 1 289 ? 115.757 117.428 69.717 1.00 68.84 289 LEU D CA 1
ATOM 13450 C C . LEU D 1 289 ? 115.446 118.761 70.366 1.00 68.84 289 LEU D C 1
ATOM 13451 O O . LEU D 1 289 ? 114.408 118.939 71.012 1.00 68.84 289 LEU D O 1
ATOM 13456 N N . GLU D 1 290 ? 116.348 119.701 70.163 1.00 76.78 290 GLU D N 1
ATOM 13457 C CA . GLU D 1 290 ? 116.128 121.076 70.607 1.00 76.78 290 GLU D CA 1
ATOM 13458 C C . GLU D 1 290 ? 116.344 122.071 69.479 1.00 76.78 290 GLU D C 1
ATOM 13459 O O . GLU D 1 290 ? 117.429 122.166 68.902 1.00 76.78 290 GLU D O 1
ATOM 13465 N N . LEU D 1 291 ? 115.316 122.844 69.192 1.00 77.03 291 LEU D N 1
ATOM 13466 C CA . LEU D 1 291 ? 115.379 123.851 68.162 1.00 77.03 291 LEU D CA 1
ATOM 13467 C C . LEU D 1 291 ? 115.481 125.207 68.793 1.00 77.03 291 LEU D C 1
ATOM 13468 O O . LEU D 1 291 ? 115.279 125.361 69.994 1.00 77.03 291 LEU D O 1
ATOM 13473 N N . GLY D 1 292 ? 115.799 126.210 67.997 1.00 82.60 292 GLY D N 1
ATOM 13474 C CA . GLY D 1 292 ? 115.873 127.556 68.530 1.00 82.60 292 GLY D CA 1
ATOM 13475 C C . GLY D 1 292 ? 114.473 128.088 68.657 1.00 82.60 292 GLY D C 1
ATOM 13476 O O . GLY D 1 292 ? 113.503 127.339 68.572 1.00 82.60 292 GLY D O 1
ATOM 13477 N N . GLY D 1 293 ? 114.342 129.374 68.869 1.00 86.14 293 GLY D N 1
ATOM 13478 C CA . GLY D 1 293 ? 113.014 129.885 69.045 1.00 86.14 293 GLY D CA 1
ATOM 13479 C C . GLY D 1 293 ? 113.033 131.348 69.340 1.00 86.14 293 GLY D C 1
ATOM 13480 O O . GLY D 1 293 ? 114.039 132.021 69.134 1.00 86.14 293 GLY D O 1
ATOM 13481 N N . LYS D 1 294 ? 111.904 131.861 69.782 1.00 85.86 294 LYS D N 1
ATOM 13482 C CA . LYS D 1 294 ? 111.812 133.278 70.047 1.00 85.86 294 LYS D CA 1
ATOM 13483 C C . LYS D 1 294 ? 111.195 133.417 71.403 1.00 85.86 294 LYS D C 1
ATOM 13484 O O . LYS D 1 294 ? 110.559 132.483 71.868 1.00 85.86 294 LYS D O 1
ATOM 13490 N N . SER D 1 295 ? 111.373 134.549 72.041 1.00 80.46 295 SER D N 1
ATOM 13491 C CA . SER D 1 295 ? 110.731 134.711 73.319 1.00 80.46 295 SER D CA 1
ATOM 13492 C C . SER D 1 295 ? 110.388 136.160 73.574 1.00 80.46 295 SER D C 1
ATOM 13493 O O . SER D 1 295 ? 111.045 137.051 73.024 1.00 80.46 295 SER D O 1
ATOM 13496 N N . PRO D 1 296 ? 109.289 136.407 74.292 1.00 78.92 296 PRO D N 1
ATOM 13497 C CA . PRO D 1 296 ? 108.855 137.697 74.750 1.00 78.92 296 PRO D CA 1
ATOM 13498 C C . PRO D 1 296 ? 109.540 138.124 76.016 1.00 78.92 296 PRO D C 1
ATOM 13499 O O . PRO D 1 296 ? 109.846 137.298 76.877 1.00 78.92 296 PRO D O 1
ATOM 13503 N N . ASN D 1 297 ? 109.598 139.426 76.178 1.00 79.34 297 ASN D N 1
ATOM 13504 C CA . ASN D 1 297 ? 109.961 140.097 77.410 1.00 79.34 297 ASN D CA 1
ATOM 13505 C C . ASN D 1 297 ? 108.849 141.060 77.777 1.00 79.34 297 ASN D C 1
ATOM 13506 O O . ASN D 1 297 ? 108.637 142.068 77.095 1.00 79.34 297 ASN D O 1
ATOM 13511 N N . ILE D 1 298 ? 108.105 140.742 78.821 1.00 80.66 298 ILE D N 1
ATOM 13512 C CA . ILE D 1 298 ? 106.968 141.565 79.166 1.00 80.66 298 ILE D CA 1
ATOM 13513 C C . ILE D 1 298 ? 107.314 142.509 80.299 1.00 80.66 298 ILE D C 1
ATOM 13514 O O . ILE D 1 298 ? 107.546 142.084 81.436 1.00 80.66 298 ILE D O 1
ATOM 13519 N N . VAL D 1 299 ? 107.299 143.795 79.999 1.00 85.47 299 VAL D N 1
ATOM 13520 C CA . VAL D 1 299 ? 107.686 144.801 80.961 1.00 85.47 299 VAL D CA 1
ATOM 13521 C C . VAL D 1 299 ? 106.489 145.587 81.451 1.00 85.47 299 VAL D C 1
ATOM 13522 O O . VAL D 1 299 ? 105.814 146.265 80.669 1.00 85.47 299 VAL D O 1
ATOM 13526 N N . PHE D 1 300 ? 106.256 145.533 82.752 1.00 88.51 300 PHE D N 1
ATOM 13527 C CA . PHE D 1 300 ? 105.131 146.209 83.362 1.00 88.51 300 PHE D CA 1
ATOM 13528 C C . PHE D 1 300 ? 105.537 147.522 83.992 1.00 88.51 300 PHE D C 1
ATOM 13529 O O . PHE D 1 300 ? 106.675 147.701 84.425 1.00 88.51 300 PHE D O 1
ATOM 13537 N N . ALA D 1 301 ? 104.553 148.409 84.143 1.00 93.30 301 ALA D N 1
ATOM 13538 C CA . ALA D 1 301 ? 104.668 149.746 84.752 1.00 93.30 301 ALA D CA 1
ATOM 13539 C C . ALA D 1 301 ? 105.119 149.728 86.207 1.00 93.30 301 ALA D C 1
ATOM 13540 O O . ALA D 1 301 ? 105.472 150.759 86.777 1.00 93.30 301 ALA D O 1
ATOM 13542 N N . ASP D 1 302 ? 105.079 148.572 86.819 1.00 96.15 302 ASP D N 1
ATOM 13543 C CA . ASP D 1 302 ? 105.447 148.396 88.203 1.00 96.15 302 ASP D CA 1
ATOM 13544 C C . ASP D 1 302 ? 106.950 148.255 88.397 1.00 96.15 302 ASP D C 1
ATOM 13545 O O . ASP D 1 302 ? 107.465 148.509 89.487 1.00 96.15 302 ASP D O 1
ATOM 13550 N N . ALA D 1 303 ? 107.652 147.744 87.399 1.00 97.09 303 ALA D N 1
ATOM 13551 C CA . ALA D 1 303 ? 109.066 147.488 87.562 1.00 97.09 303 ALA D CA 1
ATOM 13552 C C . ALA D 1 303 ? 109.859 148.768 87.487 1.00 97.09 303 ALA D C 1
ATOM 13553 O O . ALA D 1 303 ? 109.510 149.689 86.754 1.00 97.09 303 ALA D O 1
ATOM 13555 N N . GLU D 1 304 ? 110.972 148.808 88.195 1.00 104.63 304 GLU D N 1
ATOM 13556 C CA . GLU D 1 304 ? 111.896 149.914 88.010 1.00 104.63 304 GLU D CA 1
ATOM 13557 C C . GLU D 1 304 ? 112.509 149.849 86.629 1.00 104.63 304 GLU D C 1
ATOM 13558 O O . GLU D 1 304 ? 113.091 148.822 86.260 1.00 104.63 304 GLU D O 1
ATOM 13564 N N . LEU D 1 305 ? 112.394 150.929 85.865 1.00 105.65 305 LEU D N 1
ATOM 13565 C CA . LEU D 1 305 ? 112.954 150.892 84.533 1.00 105.65 305 LEU D CA 1
ATOM 13566 C C . LEU D 1 305 ? 114.447 150.707 84.528 1.00 105.65 305 LEU D C 1
ATOM 13567 O O . LEU D 1 305 ? 114.951 149.940 83.713 1.00 105.65 305 LEU D O 1
ATOM 13572 N N . LYS D 1 306 ? 115.172 151.326 85.453 1.00 104.44 306 LYS D N 1
ATOM 13573 C CA . LYS D 1 306 ? 116.617 151.176 85.400 1.00 104.44 306 LYS D CA 1
ATOM 13574 C C . LYS D 1 306 ? 117.033 149.706 85.395 1.00 104.44 306 LYS D C 1
ATOM 13575 O O . LYS D 1 306 ? 117.938 149.315 84.645 1.00 104.44 306 LYS D O 1
ATOM 13581 N N . LYS D 1 307 ? 116.382 148.896 86.227 1.00 104.53 307 LYS D N 1
ATOM 13582 C CA . LYS D 1 307 ? 116.705 147.488 86.274 1.00 104.53 307 LYS D CA 1
ATOM 13583 C C . LYS D 1 307 ? 116.234 146.780 85.032 1.00 104.53 307 LYS D C 1
ATOM 13584 O O . LYS D 1 307 ? 116.951 145.934 84.485 1.00 104.53 307 LYS D O 1
ATOM 13590 N N . ALA D 1 308 ? 115.027 147.097 84.581 1.00 105.11 308 ALA D N 1
ATOM 13591 C CA . ALA D 1 308 ? 114.526 146.409 83.414 1.00 105.11 308 ALA D CA 1
ATOM 13592 C C . ALA D 1 308 ? 115.448 146.635 82.241 1.00 105.11 308 ALA D C 1
ATOM 13593 O O . ALA D 1 308 ? 115.772 145.696 81.516 1.00 105.11 308 ALA D O 1
ATOM 13595 N N . VAL D 1 309 ? 115.957 147.846 82.102 1.00 101.89 309 VAL D N 1
ATOM 13596 C CA . VAL D 1 309 ? 116.806 148.119 80.977 1.00 101.89 309 VAL D CA 1
ATOM 13597 C C . VAL D 1 309 ? 118.039 147.264 81.014 1.00 101.89 309 VAL D C 1
ATOM 13598 O O . VAL D 1 309 ? 118.400 146.693 79.987 1.00 101.89 309 VAL D O 1
ATOM 13602 N N . GLN D 1 310 ? 118.686 147.134 82.159 1.00 100.99 310 GLN D N 1
ATOM 13603 C CA . GLN D 1 310 ? 119.876 146.303 82.142 1.00 100.99 310 GLN D CA 1
ATOM 13604 C C . GLN D 1 310 ? 119.576 144.853 81.808 1.00 100.99 310 GLN D C 1
ATOM 13605 O O . GLN D 1 310 ? 120.335 144.215 81.070 1.00 100.99 310 GLN D O 1
ATOM 13611 N N . ASN D 1 311 ? 118.455 144.336 82.282 1.00 96.51 311 ASN D N 1
ATOM 13612 C CA . ASN D 1 311 ? 118.155 142.956 81.964 1.00 96.51 311 ASN D CA 1
ATOM 13613 C C . ASN D 1 311 ? 117.800 142.759 80.499 1.00 96.51 311 ASN D C 1
ATOM 13614 O O . ASN D 1 311 ? 118.238 141.774 79.885 1.00 96.51 311 ASN D O 1
ATOM 13619 N N . ILE D 1 312 ? 117.069 143.701 79.908 1.00 93.45 312 ILE D N 1
ATOM 13620 C CA . ILE D 1 312 ? 116.718 143.552 78.506 1.00 93.45 312 ILE D CA 1
ATOM 13621 C C . ILE D 1 312 ? 117.972 143.556 77.674 1.00 93.45 312 ILE D C 1
ATOM 13622 O O . ILE D 1 312 ? 118.097 142.752 76.758 1.00 93.45 312 ILE D O 1
ATOM 13627 N N . ILE D 1 313 ? 118.911 144.446 77.986 1.00 92.45 313 ILE D N 1
ATOM 13628 C CA . ILE D 1 313 ? 120.140 144.530 77.216 1.00 92.45 313 ILE D CA 1
ATOM 13629 C C . ILE D 1 313 ? 120.902 143.239 77.259 1.00 92.45 313 ILE D C 1
ATOM 13630 O O . ILE D 1 313 ? 121.319 142.733 76.213 1.00 92.45 313 ILE D O 1
ATOM 13635 N N . LEU D 1 314 ? 121.081 142.679 78.437 1.00 91.72 314 LEU D N 1
ATOM 13636 C CA . LEU D 1 314 ? 121.833 141.450 78.497 1.00 91.72 314 LEU D CA 1
ATOM 13637 C C . LEU D 1 314 ? 121.247 140.424 77.575 1.00 91.72 314 LEU D C 1
ATOM 13638 O O . LEU D 1 314 ? 121.939 139.855 76.719 1.00 91.72 314 LEU D O 1
ATOM 13643 N N . GLY D 1 315 ? 119.941 140.266 77.684 1.00 88.51 315 GLY D N 1
ATOM 13644 C CA . GLY D 1 315 ? 119.192 139.275 76.955 1.00 88.51 315 GLY D CA 1
ATOM 13645 C C . GLY D 1 315 ? 119.268 139.366 75.442 1.00 88.51 315 GLY D C 1
ATOM 13646 O O . GLY D 1 315 ? 118.868 138.415 74.773 1.00 88.51 315 GLY D O 1
ATOM 13647 N N . ILE D 1 316 ? 119.746 140.466 74.882 1.00 88.31 316 ILE D N 1
ATOM 13648 C CA . ILE D 1 316 ? 119.809 140.560 73.439 1.00 88.31 316 ILE D CA 1
ATOM 13649 C C . ILE D 1 316 ? 121.209 140.718 72.884 1.00 88.31 316 ILE D C 1
ATOM 13650 O O . ILE D 1 316 ? 121.376 140.616 71.666 1.00 88.31 316 ILE D O 1
ATOM 13655 N N . TYR D 1 317 ? 122.213 140.961 73.722 1.00 88.54 317 TYR D N 1
ATOM 13656 C CA . TYR D 1 317 ? 123.542 141.113 73.170 1.00 88.54 317 TYR D CA 1
ATOM 13657 C C . TYR D 1 317 ? 124.548 140.105 73.672 1.00 88.54 317 TYR D C 1
ATOM 13658 O O . TYR D 1 317 ? 125.645 140.003 73.124 1.00 88.54 317 TYR D O 1
ATOM 13667 N N . TYR D 1 318 ? 124.200 139.357 74.689 1.00 90.47 318 TYR D N 1
ATOM 13668 C CA . TYR D 1 318 ? 125.098 138.383 75.268 1.00 90.47 318 TYR D CA 1
ATOM 13669 C C . TYR D 1 318 ? 125.605 137.383 74.245 1.00 90.47 318 TYR D C 1
ATOM 13670 O O . TYR D 1 318 ? 124.853 136.929 73.389 1.00 90.47 318 TYR D O 1
ATOM 13679 N N . ASN D 1 319 ? 126.896 137.074 74.297 1.00 90.41 319 ASN D N 1
ATOM 13680 C CA . ASN D 1 319 ? 127.512 136.082 73.411 1.00 90.41 319 ASN D CA 1
ATOM 13681 C C . ASN D 1 319 ? 127.243 136.362 71.953 1.00 90.41 319 ASN D C 1
ATOM 13682 O O . ASN D 1 319 ? 126.869 135.466 71.195 1.00 90.41 319 ASN D O 1
ATOM 13687 N N . SER D 1 320 ? 127.381 137.617 71.578 1.00 93.03 320 SER D N 1
ATOM 13688 C CA . SER D 1 320 ? 127.214 138.079 70.211 1.00 93.03 320 SER D CA 1
ATOM 13689 C C . SER D 1 320 ? 125.821 137.838 69.638 1.00 93.03 320 SER D C 1
ATOM 13690 O O . SER D 1 320 ? 125.596 138.022 68.434 1.00 93.03 320 SER D O 1
ATOM 13693 N N . GLY D 1 321 ? 124.866 137.485 70.493 1.00 90.03 321 GLY D N 1
ATOM 13694 C CA . GLY D 1 321 ? 123.493 137.239 70.118 1.00 90.03 321 GLY D CA 1
ATOM 13695 C C . GLY D 1 321 ? 123.264 135.816 69.632 1.00 90.03 321 GLY D C 1
ATOM 13696 O O . GLY D 1 321 ? 122.126 135.420 69.362 1.00 90.03 321 GLY D O 1
ATOM 13697 N N . GLU D 1 322 ? 124.310 135.000 69.572 1.00 94.08 322 GLU D N 1
ATOM 13698 C CA . GLU D 1 322 ? 124.169 133.643 69.055 1.00 94.08 322 GLU D CA 1
ATOM 13699 C C . GLU D 1 322 ? 123.734 132.688 70.160 1.00 94.08 322 GLU D C 1
ATOM 13700 O O . GLU D 1 322 ? 124.461 131.784 70.565 1.00 94.08 322 GLU D O 1
ATOM 13706 N N . VAL D 1 323 ? 122.535 132.935 70.659 1.00 89.49 323 VAL D N 1
ATOM 13707 C CA . VAL D 1 323 ? 121.992 132.251 71.810 1.00 89.49 323 VAL D CA 1
ATOM 13708 C C . VAL D 1 323 ? 120.600 131.727 71.545 1.00 89.49 323 VAL D C 1
ATOM 13709 O O . VAL D 1 323 ? 119.718 132.473 71.120 1.00 89.49 323 VAL D O 1
ATOM 13713 N N . CYS D 1 324 ? 120.369 130.471 71.892 1.00 86.56 324 CYS D N 1
ATOM 13714 C CA . CYS D 1 324 ? 119.091 129.820 71.629 1.00 86.56 324 CYS D CA 1
ATOM 13715 C C . CYS D 1 324 ? 117.856 130.480 72.215 1.00 86.56 324 CYS D C 1
ATOM 13716 O O . CYS D 1 324 ? 116.773 130.324 71.658 1.00 86.56 324 CYS D O 1
ATOM 13719 N N . CYS D 1 325 ? 117.983 131.191 73.319 1.00 86.53 325 CYS D N 1
ATOM 13720 C CA . CYS D 1 325 ? 116.828 131.817 73.921 1.00 86.53 325 CYS D CA 1
ATOM 13721 C C . CYS D 1 325 ? 116.962 133.329 74.012 1.00 86.53 325 CYS D C 1
ATOM 13722 O O . CYS D 1 325 ? 116.317 133.961 74.856 1.00 86.53 325 CYS D O 1
ATOM 13725 N N . ALA D 1 326 ? 117.790 133.946 73.177 1.00 85.90 326 ALA D N 1
ATOM 13726 C CA . ALA D 1 326 ? 117.928 135.407 73.263 1.00 85.90 326 ALA D CA 1
ATOM 13727 C C . ALA D 1 326 ? 116.804 136.104 72.529 1.00 85.90 326 ALA D C 1
ATOM 13728 O O . ALA D 1 326 ? 116.976 136.618 71.427 1.00 85.90 326 ALA D O 1
ATOM 13730 N N . GLY D 1 327 ? 115.639 136.102 73.145 1.00 82.58 327 GLY D N 1
ATOM 13731 C CA . GLY D 1 327 ? 114.461 136.655 72.515 1.00 82.58 327 GLY D CA 1
ATOM 13732 C C . GLY D 1 327 ? 114.569 138.132 72.242 1.00 82.58 327 GLY D C 1
ATOM 13733 O O . GLY D 1 327 ? 115.087 138.905 73.045 1.00 82.58 327 GLY D O 1
ATOM 13734 N N . SER D 1 328 ? 113.974 138.511 71.130 1.00 82.27 328 SER D N 1
ATOM 13735 C CA . SER D 1 328 ? 113.929 139.858 70.646 1.00 82.27 328 SER D CA 1
ATOM 13736 C C . SER D 1 328 ? 112.573 140.520 70.748 1.00 82.27 328 SER D C 1
ATOM 13737 O O . SER D 1 328 ? 112.433 141.661 70.304 1.00 82.27 328 SER D O 1
ATOM 13740 N N . ARG D 1 329 ? 111.546 139.856 71.266 1.00 83.24 329 ARG D N 1
ATOM 13741 C CA . ARG D 1 329 ? 110.261 140.529 71.258 1.00 83.24 329 ARG D CA 1
ATOM 13742 C C . ARG D 1 329 ? 110.016 141.260 72.556 1.00 83.24 329 ARG D C 1
ATOM 13743 O O . ARG D 1 329 ? 109.757 140.634 73.584 1.00 83.24 329 ARG D O 1
ATOM 13751 N N . VAL D 1 330 ? 110.059 142.574 72.526 1.00 82.23 330 VAL D N 1
ATOM 13752 C CA . VAL D 1 330 ? 109.908 143.318 73.757 1.00 82.23 330 VAL D CA 1
ATOM 13753 C C . VAL D 1 330 ? 108.584 144.057 73.784 1.00 82.23 330 VAL D C 1
ATOM 13754 O O . VAL D 1 330 ? 108.261 144.807 72.864 1.00 82.23 330 VAL D O 1
ATOM 13758 N N . TYR D 1 331 ? 107.816 143.833 74.831 1.00 85.08 331 TYR D N 1
ATOM 13759 C CA . TYR D 1 331 ? 106.507 144.434 74.982 1.00 85.08 331 TYR D CA 1
ATOM 13760 C C . TYR D 1 331 ? 106.486 145.390 76.156 1.00 85.08 331 TYR D C 1
ATOM 13761 O O . TYR D 1 331 ? 106.684 144.978 77.301 1.00 85.08 331 TYR D O 1
ATOM 13770 N N . VAL D 1 332 ? 106.233 146.661 75.899 1.00 93.76 332 VAL D N 1
ATOM 13771 C CA . VAL D 1 332 ? 106.298 147.627 76.983 1.00 93.76 332 VAL D CA 1
ATOM 13772 C C . VAL D 1 332 ? 104.967 148.275 77.280 1.00 93.76 332 VAL D C 1
ATOM 13773 O O . VAL D 1 332 ? 104.353 148.882 76.395 1.00 93.76 332 VAL D O 1
ATOM 13777 N N . GLU D 1 333 ? 104.526 148.161 78.531 1.00 99.42 333 GLU D N 1
ATOM 13778 C CA . GLU D 1 333 ? 103.245 148.730 78.915 1.00 99.42 333 GLU D CA 1
ATOM 13779 C C . GLU D 1 333 ? 103.220 150.204 78.559 1.00 99.42 333 GLU D C 1
ATOM 13780 O O . GLU D 1 333 ? 104.090 150.962 78.970 1.00 99.42 333 GLU D O 1
ATOM 13786 N N . GLU D 1 334 ? 102.159 150.610 77.882 1.00 101.08 334 GLU D N 1
ATOM 13787 C CA . GLU D 1 334 ? 102.001 151.954 77.351 1.00 101.08 334 GLU D CA 1
ATOM 13788 C C . GLU D 1 334 ? 102.392 153.112 78.242 1.00 101.08 334 GLU D C 1
ATOM 13789 O O . GLU D 1 334 ? 103.078 154.020 77.774 1.00 101.08 334 GLU D O 1
ATOM 13795 N N . SER D 1 335 ? 102.018 153.089 79.509 1.00 99.72 335 SER D N 1
ATOM 13796 C CA . SER D 1 335 ? 102.254 154.233 80.390 1.00 99.72 335 SER D CA 1
ATOM 13797 C C . SER D 1 335 ? 103.721 154.590 80.613 1.00 99.72 335 SER D C 1
ATOM 13798 O O . SER D 1 335 ? 104.029 155.692 81.070 1.00 99.72 335 SER D O 1
ATOM 13801 N N . ILE D 1 336 ? 104.624 153.679 80.308 1.00 101.88 336 ILE D N 1
ATOM 13802 C CA . ILE D 1 336 ? 106.048 153.892 80.481 1.00 101.88 336 ILE D CA 1
ATOM 13803 C C . ILE D 1 336 ? 106.799 153.788 79.175 1.00 101.88 336 ILE D C 1
ATOM 13804 O O . ILE D 1 336 ? 108.032 153.843 79.160 1.00 101.88 336 ILE D O 1
ATOM 13809 N N . TYR D 1 337 ? 106.074 153.679 78.076 1.00 101.71 337 TYR D N 1
ATOM 13810 C CA . TYR D 1 337 ? 106.701 153.412 76.798 1.00 101.71 337 TYR D CA 1
ATOM 13811 C C . TYR D 1 337 ? 107.760 154.421 76.467 1.00 101.71 337 TYR D C 1
ATOM 13812 O O . TYR D 1 337 ? 108.879 154.058 76.102 1.00 101.71 337 TYR D O 1
ATOM 13821 N N . ASP D 1 338 ? 107.429 155.686 76.627 1.00 104.76 338 ASP D N 1
ATOM 13822 C CA . ASP D 1 338 ? 108.328 156.750 76.251 1.00 104.76 338 ASP D CA 1
ATOM 13823 C C . ASP D 1 338 ? 109.646 156.696 76.977 1.00 104.76 338 ASP D C 1
ATOM 13824 O O . ASP D 1 338 ? 110.673 157.099 76.424 1.00 104.76 338 ASP D O 1
ATOM 13829 N N . LYS D 1 339 ? 109.638 156.269 78.230 1.00 104.44 339 LYS D N 1
ATOM 13830 C CA . LYS D 1 339 ? 110.882 156.285 78.949 1.00 104.44 339 LYS D CA 1
ATOM 13831 C C . LYS D 1 339 ? 111.651 155.027 78.712 1.00 104.44 339 LYS D C 1
ATOM 13832 O O . LYS D 1 339 ? 112.882 155.068 78.653 1.00 104.44 339 LYS D O 1
ATOM 13838 N N . PHE D 1 340 ? 110.968 153.906 78.543 1.00 105.96 340 PHE D N 1
ATOM 13839 C CA . PHE D 1 340 ? 111.728 152.716 78.267 1.00 105.96 340 PHE D CA 1
ATOM 13840 C C . PHE D 1 340 ? 112.556 152.965 77.030 1.00 105.96 340 PHE D C 1
ATOM 13841 O O . PHE D 1 340 ? 113.759 152.717 77.012 1.00 105.96 340 PHE D O 1
ATOM 13849 N N . ILE D 1 341 ? 111.924 153.466 75.974 1.00 105.93 341 ILE D N 1
ATOM 13850 C CA . ILE D 1 341 ? 112.689 153.601 74.751 1.00 105.93 341 ILE D CA 1
ATOM 13851 C C . ILE D 1 341 ? 113.735 154.705 74.824 1.00 105.93 341 ILE D C 1
ATOM 13852 O O . ILE D 1 341 ? 114.831 154.541 74.282 1.00 105.93 341 ILE D O 1
ATOM 13857 N N . GLU D 1 342 ? 113.468 155.807 75.517 1.00 105.48 342 GLU D N 1
ATOM 13858 C CA . GLU D 1 342 ? 114.479 156.843 75.602 1.00 105.48 342 GLU D CA 1
ATOM 13859 C C . GLU D 1 342 ? 115.753 156.326 76.231 1.00 105.48 342 GLU D C 1
ATOM 13860 O O . GLU D 1 342 ? 116.854 156.541 75.703 1.00 105.48 342 GLU D O 1
ATOM 13866 N N . GLU D 1 343 ? 115.598 155.625 77.352 1.00 106.49 343 GLU D N 1
ATOM 13867 C CA . GLU D 1 343 ? 116.731 155.119 78.092 1.00 106.49 343 GLU D CA 1
ATOM 13868 C C . GLU D 1 343 ? 117.397 153.967 77.399 1.00 106.49 343 GLU D C 1
ATOM 13869 O O . GLU D 1 343 ? 118.620 153.902 77.348 1.00 106.49 343 GLU D O 1
ATOM 13875 N N . PHE D 1 344 ? 116.610 153.053 76.870 1.00 106.62 344 PHE D N 1
ATOM 13876 C CA . PHE D 1 344 ? 117.160 151.883 76.238 1.00 106.62 344 PHE D CA 1
ATOM 13877 C C . PHE D 1 344 ? 118.083 152.288 75.111 1.00 106.62 344 PHE D C 1
ATOM 13878 O O . PHE D 1 344 ? 119.220 151.809 75.019 1.00 106.62 344 PHE D O 1
ATOM 13886 N N . LYS D 1 345 ? 117.605 153.179 74.253 1.00 107.23 345 LYS D N 1
ATOM 13887 C CA . LYS D 1 345 ? 118.421 153.615 73.145 1.00 107.23 345 LYS D CA 1
ATOM 13888 C C . LYS D 1 345 ? 119.714 154.212 73.625 1.00 107.23 345 LYS D C 1
ATOM 13889 O O . LYS D 1 345 ? 120.791 153.816 73.182 1.00 107.23 345 LYS D O 1
ATOM 13895 N N . ALA D 1 346 ? 119.631 155.170 74.532 1.00 105.39 346 ALA D N 1
ATOM 13896 C CA . ALA D 1 346 ? 120.841 155.809 74.990 1.00 105.39 346 ALA D CA 1
ATOM 13897 C C . ALA D 1 346 ? 121.789 154.825 75.632 1.00 105.39 346 ALA D C 1
ATOM 13898 O O . ALA D 1 346 ? 122.996 154.876 75.427 1.00 105.39 346 ALA D O 1
ATOM 13900 N N . ALA D 1 347 ? 121.258 153.888 76.385 1.00 105.77 347 ALA D N 1
ATOM 13901 C CA . ALA D 1 347 ? 122.101 152.936 77.074 1.00 105.77 347 ALA D CA 1
ATOM 13902 C C . ALA D 1 347 ? 122.959 152.127 76.117 1.00 105.77 347 ALA D C 1
ATOM 13903 O O . ALA D 1 347 ? 124.125 151.845 76.407 1.00 105.77 347 ALA D O 1
ATOM 13905 N N . SER D 1 348 ? 122.416 151.804 74.951 1.00 103.92 348 SER D N 1
ATOM 13906 C CA . SER D 1 348 ? 123.120 150.970 73.991 1.00 103.92 348 SER D CA 1
ATOM 13907 C C . SER D 1 348 ? 124.400 151.604 73.469 1.00 103.92 348 SER D C 1
ATOM 13908 O O . SER D 1 348 ? 125.285 150.905 72.966 1.00 103.92 348 SER D O 1
ATOM 13911 N N . GLU D 1 349 ? 124.536 152.916 73.604 1.00 106.62 349 GLU D N 1
ATOM 13912 C CA . GLU D 1 349 ? 125.700 153.613 73.090 1.00 106.62 349 GLU D CA 1
ATOM 13913 C C . GLU D 1 349 ? 126.970 153.192 73.800 1.00 106.62 349 GLU D C 1
ATOM 13914 O O . GLU D 1 349 ? 128.067 153.355 73.270 1.00 106.62 349 GLU D O 1
ATOM 13920 N N . SER D 1 350 ? 126.832 152.659 75.003 1.00 105.13 350 SER D N 1
ATOM 13921 C CA . SER D 1 350 ? 127.955 152.255 75.821 1.00 105.13 350 SER D CA 1
ATOM 13922 C C . SER D 1 350 ? 128.388 150.816 75.613 1.00 105.13 350 SER D C 1
ATOM 13923 O O . SER D 1 350 ? 129.313 150.341 76.287 1.00 105.13 350 SER D O 1
ATOM 13926 N N . ILE D 1 351 ? 127.754 150.076 74.722 1.00 103.66 351 ILE D N 1
ATOM 13927 C CA . ILE D 1 351 ? 128.167 148.691 74.661 1.00 103.66 351 ILE D CA 1
ATOM 13928 C C . ILE D 1 351 ? 129.447 148.545 73.878 1.00 103.66 351 ILE D C 1
ATOM 13929 O O . ILE D 1 351 ? 129.441 148.402 72.658 1.00 103.66 351 ILE D O 1
ATOM 13934 N N . LYS D 1 352 ? 130.545 148.516 74.603 1.00 106.81 352 LYS D N 1
ATOM 13935 C CA . LYS D 1 352 ? 131.839 148.390 73.972 1.00 106.81 352 LYS D CA 1
ATOM 13936 C C . LYS D 1 352 ? 131.951 147.082 73.212 1.00 106.81 352 LYS D C 1
ATOM 13937 O O . LYS D 1 352 ? 131.678 145.997 73.755 1.00 106.81 352 LYS D O 1
ATOM 13943 N N . VAL D 1 353 ? 132.398 147.203 71.970 1.00 104.41 353 VAL D N 1
ATOM 13944 C CA . VAL D 1 353 ? 132.606 146.081 71.083 1.00 104.41 353 VAL D CA 1
ATOM 13945 C C . VAL D 1 353 ? 134.043 146.073 70.611 1.00 104.41 353 VAL D C 1
ATOM 13946 O O . VAL D 1 353 ? 134.583 147.114 70.236 1.00 104.41 353 VAL D O 1
ATOM 13950 N N . GLY D 1 354 ? 134.672 144.907 70.638 1.00 106.34 354 GLY D N 1
ATOM 13951 C CA . GLY D 1 354 ? 136.063 144.875 70.215 1.00 106.34 354 GLY D CA 1
ATOM 13952 C C . GLY D 1 354 ? 136.789 143.555 70.436 1.00 106.34 354 GLY D C 1
ATOM 13953 O O . GLY D 1 354 ? 136.231 142.474 70.261 1.00 106.34 354 GLY D O 1
ATOM 13954 N N . ASP D 1 355 ? 138.075 143.674 70.748 1.00 107.90 355 ASP D N 1
ATOM 13955 C CA . ASP D 1 355 ? 138.994 142.555 70.914 1.00 107.90 355 ASP D CA 1
ATOM 13956 C C . ASP D 1 355 ? 138.518 141.555 71.979 1.00 107.90 355 ASP D C 1
ATOM 13957 O O . ASP D 1 355 ? 138.264 141.946 73.108 1.00 107.90 355 ASP D O 1
ATOM 13962 N N . PRO D 1 356 ? 138.334 140.273 71.641 1.00 105.84 356 PRO D N 1
ATOM 13963 C CA . PRO D 1 356 ? 137.955 139.218 72.571 1.00 105.84 356 PRO D CA 1
ATOM 13964 C C . PRO D 1 356 ? 138.940 139.048 73.729 1.00 105.84 356 PRO D C 1
ATOM 13965 O O . PRO D 1 356 ? 138.569 138.564 74.803 1.00 105.84 356 PRO D O 1
ATOM 13969 N N . PHE D 1 357 ? 140.179 139.504 73.581 1.00 104.82 357 PHE D N 1
ATOM 13970 C CA . PHE D 1 357 ? 141.124 139.344 74.667 1.00 104.82 357 PHE D CA 1
ATOM 13971 C C . PHE D 1 357 ? 141.418 140.684 75.262 1.00 104.82 357 PHE D C 1
ATOM 13972 O O . PHE D 1 357 ? 142.555 141.154 75.311 1.00 104.82 357 PHE D O 1
ATOM 13980 N N . ASP D 1 358 ? 140.348 141.256 75.755 1.00 111.72 358 ASP D N 1
ATOM 13981 C CA . ASP D 1 358 ? 140.279 142.541 76.418 1.00 111.72 358 ASP D CA 1
ATOM 13982 C C . ASP D 1 358 ? 139.130 142.481 77.401 1.00 111.72 358 ASP D C 1
ATOM 13983 O O . ASP D 1 358 ? 137.958 142.482 77.021 1.00 111.72 358 ASP D O 1
ATOM 13988 N N . GLU D 1 359 ? 139.455 142.427 78.677 1.00 111.53 359 GLU D N 1
ATOM 13989 C CA . GLU D 1 359 ? 138.443 142.275 79.707 1.00 111.53 359 GLU D CA 1
ATOM 13990 C C . GLU D 1 359 ? 137.401 143.388 79.738 1.00 111.53 359 GLU D C 1
ATOM 13991 O O . GLU D 1 359 ? 136.353 143.224 80.361 1.00 111.53 359 GLU D O 1
ATOM 13997 N N . SER D 1 360 ? 137.690 144.533 79.137 1.00 110.17 360 SER D N 1
ATOM 13998 C CA . SER D 1 360 ? 136.740 145.626 79.157 1.00 110.17 360 SER D CA 1
ATOM 13999 C C . SER D 1 360 ? 135.616 145.537 78.115 1.00 110.17 360 SER D C 1
ATOM 14000 O O . SER D 1 360 ? 134.709 146.378 78.154 1.00 110.17 360 SER D O 1
ATOM 14003 N N . THR D 1 361 ? 135.657 144.591 77.166 1.00 108.98 361 THR D N 1
ATOM 14004 C CA . THR D 1 361 ? 134.599 144.566 76.152 1.00 108.98 361 THR D CA 1
ATOM 14005 C C . THR D 1 361 ? 133.373 143.838 76.642 1.00 108.98 361 THR D C 1
ATOM 14006 O O . THR D 1 361 ? 133.413 143.097 77.622 1.00 108.98 361 THR D O 1
ATOM 14010 N N . PHE D 1 362 ? 132.273 144.034 75.935 1.00 105.08 362 PHE D N 1
ATOM 14011 C CA . PHE D 1 362 ? 131.059 143.315 76.228 1.00 105.08 362 PHE D CA 1
ATOM 14012 C C . PHE D 1 362 ? 130.702 142.462 75.035 1.00 105.08 362 PHE D C 1
ATOM 14013 O O . PHE D 1 362 ? 130.402 141.269 75.160 1.00 105.08 362 PHE D O 1
ATOM 14021 N N . GLN D 1 363 ? 130.732 143.081 73.860 1.00 104.00 363 GLN D N 1
ATOM 14022 C CA . GLN D 1 363 ? 130.383 142.402 72.633 1.00 104.00 363 GLN D CA 1
ATOM 14023 C C . GLN D 1 363 ? 131.632 141.967 71.897 1.00 104.00 363 GLN D C 1
ATOM 14024 O O . GLN D 1 363 ? 132.584 142.745 71.760 1.00 104.00 363 GLN D O 1
ATOM 14030 N N . GLY D 1 364 ? 131.617 140.717 71.448 1.00 103.10 364 GLY D N 1
ATOM 14031 C CA . GLY D 1 364 ? 132.694 140.116 70.683 1.00 103.10 364 GLY D CA 1
ATOM 14032 C C . GLY D 1 364 ? 132.335 139.968 69.211 1.00 103.10 364 GLY D C 1
ATOM 14033 O O . GLY D 1 364 ? 131.600 140.785 68.645 1.00 103.10 364 GLY D O 1
ATOM 14034 N N . ALA D 1 365 ? 132.888 138.933 68.585 1.00 100.87 365 ALA D N 1
ATOM 14035 C CA . ALA D 1 365 ? 132.710 138.679 67.150 1.00 100.87 365 ALA D CA 1
ATOM 14036 C C . ALA D 1 365 ? 131.634 137.631 66.857 1.00 100.87 365 ALA D C 1
ATOM 14037 O O . ALA D 1 365 ? 131.233 136.857 67.732 1.00 100.87 365 ALA D O 1
ATOM 14039 N N . GLN D 1 366 ? 131.180 137.607 65.602 1.00 98.64 366 GLN D N 1
ATOM 14040 C CA . GLN D 1 366 ? 130.226 136.628 65.096 1.00 98.64 366 GLN D CA 1
ATOM 14041 C C . GLN D 1 366 ? 131.020 135.402 64.681 1.00 98.64 366 GLN D C 1
ATOM 14042 O O . GLN D 1 366 ? 132.213 135.511 64.416 1.00 98.64 366 GLN D O 1
ATOM 14048 N N . THR D 1 367 ? 130.392 134.236 64.601 1.00 97.11 367 THR D N 1
ATOM 14049 C CA . THR D 1 367 ? 131.165 133.048 64.229 1.00 97.11 367 THR D CA 1
ATOM 14050 C C . THR D 1 367 ? 131.807 133.068 62.844 1.00 97.11 367 THR D C 1
ATOM 14051 O O . THR D 1 367 ? 132.948 132.619 62.701 1.00 97.11 367 THR D O 1
ATOM 14055 N N . SER D 1 368 ? 131.092 133.493 61.817 1.00 98.26 368 SER D N 1
ATOM 14056 C CA . SER D 1 368 ? 131.667 133.475 60.476 1.00 98.26 368 SER D CA 1
ATOM 14057 C C . SER D 1 368 ? 130.913 134.411 59.578 1.00 98.26 368 SER D C 1
ATOM 14058 O O . SER D 1 368 ? 129.854 134.932 59.945 1.00 98.26 368 SER D O 1
ATOM 14061 N N . GLN D 1 369 ? 131.418 134.571 58.364 1.00 99.61 369 GLN D N 1
ATOM 14062 C CA . GLN D 1 369 ? 130.761 135.432 57.408 1.00 99.61 369 GLN D CA 1
ATOM 14063 C C . GLN D 1 369 ? 129.421 134.898 56.967 1.00 99.61 369 GLN D C 1
ATOM 14064 O O . GLN D 1 369 ? 128.624 135.645 56.407 1.00 99.61 369 GLN D O 1
ATOM 14070 N N . MET D 1 370 ? 129.155 133.620 57.178 1.00 97.66 370 MET D N 1
ATOM 14071 C CA . MET D 1 370 ? 127.881 133.107 56.739 1.00 97.66 370 MET D CA 1
ATOM 14072 C C . MET D 1 370 ? 126.790 133.797 57.503 1.00 97.66 370 MET D C 1
ATOM 14073 O O . MET D 1 370 ? 125.870 134.391 56.926 1.00 97.66 370 MET D O 1
ATOM 14078 N N . GLN D 1 371 ? 126.912 133.724 58.817 1.00 97.96 371 GLN D N 1
ATOM 14079 C CA . GLN D 1 371 ? 125.937 134.298 59.697 1.00 97.96 371 GLN D CA 1
ATOM 14080 C C . GLN D 1 371 ? 125.942 135.786 59.535 1.00 97.96 371 GLN D C 1
ATOM 14081 O O . GLN D 1 371 ? 124.894 136.419 59.630 1.00 97.96 371 GLN D O 1
ATOM 14087 N N . LEU D 1 372 ? 127.109 136.361 59.300 1.00 97.64 372 LEU D N 1
ATOM 14088 C CA . LEU D 1 372 ? 127.152 137.791 59.130 1.00 97.64 372 LEU D CA 1
ATOM 14089 C C . LEU D 1 372 ? 126.291 138.208 57.962 1.00 97.64 372 LEU D C 1
ATOM 14090 O O . LEU D 1 372 ? 125.476 139.130 58.083 1.00 97.64 372 LEU D O 1
ATOM 14095 N N . ASN D 1 373 ? 126.437 137.534 56.833 1.00 92.82 373 ASN D N 1
ATOM 14096 C CA . ASN D 1 373 ? 125.638 137.919 55.696 1.00 92.82 373 ASN D CA 1
ATOM 14097 C C . ASN D 1 373 ? 124.166 137.726 55.953 1.00 92.82 373 ASN D C 1
ATOM 14098 O O . ASN D 1 373 ? 123.357 138.573 55.568 1.00 92.82 373 ASN D O 1
ATOM 14103 N N . LYS D 1 374 ? 123.808 136.645 56.633 1.00 95.12 374 LYS D N 1
ATOM 14104 C CA . LYS D 1 374 ? 122.411 136.399 56.921 1.00 95.12 374 LYS D CA 1
ATOM 14105 C C . LYS D 1 374 ? 121.803 137.528 57.726 1.00 95.12 374 LYS D C 1
ATOM 14106 O O . LYS D 1 374 ? 120.706 138.007 57.421 1.00 95.12 374 LYS D O 1
ATOM 14112 N N . ILE D 1 375 ? 122.509 137.971 58.750 1.00 99.05 375 ILE D N 1
ATOM 14113 C CA . ILE D 1 375 ? 121.969 139.016 59.585 1.00 99.05 375 ILE D CA 1
ATOM 14114 C C . ILE D 1 375 ? 121.751 140.260 58.793 1.00 99.05 375 ILE D C 1
ATOM 14115 O O . ILE D 1 375 ? 120.694 140.889 58.897 1.00 99.05 375 ILE D O 1
ATOM 14120 N N . LEU D 1 376 ? 122.742 140.645 58.017 1.00 97.31 376 LEU D N 1
ATOM 14121 C CA . LEU D 1 376 ? 122.604 141.878 57.297 1.00 97.31 376 LEU D CA 1
ATOM 14122 C C . LEU D 1 376 ? 121.446 141.798 56.315 1.00 97.31 376 LEU D C 1
ATOM 14123 O O . LEU D 1 376 ? 120.731 142.784 56.123 1.00 97.31 376 LEU D O 1
ATOM 14128 N N . LYS D 1 377 ? 121.232 140.635 55.708 1.00 94.20 377 LYS D N 1
ATOM 14129 C CA . LYS D 1 377 ? 120.120 140.492 54.790 1.00 94.20 377 LYS D CA 1
ATOM 14130 C C . LYS D 1 377 ? 118.812 140.838 55.454 1.00 94.20 377 LYS D C 1
ATOM 14131 O O . LYS D 1 377 ? 117.996 141.565 54.882 1.00 94.20 377 LYS D O 1
ATOM 14137 N N . TYR D 1 378 ? 118.613 140.351 56.664 1.00 98.14 378 TYR D N 1
ATOM 14138 C CA . TYR D 1 378 ? 117.373 140.643 57.334 1.00 98.14 378 TYR D CA 1
ATOM 14139 C C . TYR D 1 378 ? 117.234 142.076 57.720 1.00 98.14 378 TYR D C 1
ATOM 14140 O O . TYR D 1 378 ? 116.109 142.583 57.785 1.00 98.14 378 TYR D O 1
ATOM 14149 N N . VAL D 1 379 ? 118.336 142.742 57.989 1.00 98.31 379 VAL D N 1
ATOM 14150 C CA . VAL D 1 379 ? 118.209 144.135 58.325 1.00 98.31 379 VAL D CA 1
ATOM 14151 C C . VAL D 1 379 ? 117.619 144.845 57.126 1.00 98.31 379 VAL D C 1
ATOM 14152 O O . VAL D 1 379 ? 116.693 145.653 57.261 1.00 98.31 379 VAL D O 1
ATOM 14156 N N . ASP D 1 380 ? 118.137 144.533 55.939 1.00 101.90 380 ASP D N 1
ATOM 14157 C CA . ASP D 1 380 ? 117.595 145.138 54.734 1.00 101.90 380 ASP D CA 1
ATOM 14158 C C . ASP D 1 380 ? 116.144 144.769 54.484 1.00 101.90 380 ASP D C 1
ATOM 14159 O O . ASP D 1 380 ? 115.360 145.625 54.062 1.00 101.90 380 ASP D O 1
ATOM 14164 N N . ILE D 1 381 ? 115.757 143.538 54.775 1.00 99.58 381 ILE D N 1
ATOM 14165 C CA . ILE D 1 381 ? 114.369 143.190 54.564 1.00 99.58 381 ILE D CA 1
ATOM 14166 C C . ILE D 1 381 ? 113.510 144.060 55.425 1.00 99.58 381 ILE D C 1
ATOM 14167 O O . ILE D 1 381 ? 112.526 144.621 54.951 1.00 99.58 381 ILE D O 1
ATOM 14172 N N . GLY D 1 382 ? 113.888 144.192 56.686 1.00 104.84 382 GLY D N 1
ATOM 14173 C CA . GLY D 1 382 ? 113.135 145.000 57.619 1.00 104.84 382 GLY D CA 1
ATOM 14174 C C . GLY D 1 382 ? 112.867 146.379 57.053 1.00 104.84 382 GLY D C 1
ATOM 14175 O O . GLY D 1 382 ? 111.721 146.857 57.038 1.00 104.84 382 GLY D O 1
ATOM 14176 N N . LYS D 1 383 ? 113.928 147.032 56.584 1.00 105.70 383 LYS D N 1
ATOM 14177 C CA . LYS D 1 383 ? 113.793 148.377 56.049 1.00 105.70 383 LYS D CA 1
ATOM 14178 C C . LYS D 1 383 ? 112.819 148.455 54.889 1.00 105.70 383 LYS D C 1
ATOM 14179 O O . LYS D 1 383 ? 112.073 149.430 54.763 1.00 105.70 383 LYS D O 1
ATOM 14185 N N . ASN D 1 384 ? 112.811 147.436 54.041 1.00 106.56 384 ASN D N 1
ATOM 14186 C CA . ASN D 1 384 ? 111.918 147.438 52.897 1.00 106.56 384 ASN D CA 1
ATOM 14187 C C . ASN D 1 384 ? 110.479 147.072 53.238 1.00 106.56 384 ASN D C 1
ATOM 14188 O O . ASN D 1 384 ? 109.550 147.660 52.680 1.00 106.56 384 ASN D O 1
ATOM 14193 N N . GLU D 1 385 ? 110.260 146.104 54.129 1.00 108.73 385 GLU D N 1
ATOM 14194 C CA . GLU D 1 385 ? 108.880 145.780 54.469 1.00 108.73 385 GLU D CA 1
ATOM 14195 C C . GLU D 1 385 ? 108.216 146.940 55.200 1.00 108.73 385 GLU D C 1
ATOM 14196 O O . GLU D 1 385 ? 107.001 147.116 55.100 1.00 108.73 385 GLU D O 1
ATOM 14202 N N . GLY D 1 386 ? 109.010 147.785 55.868 1.00 107.09 386 GLY D N 1
ATOM 14203 C CA . GLY D 1 386 ? 108.469 148.965 56.531 1.00 107.09 386 GLY D CA 1
ATOM 14204 C C . GLY D 1 386 ? 108.795 149.156 58.012 1.00 107.09 386 GLY D C 1
ATOM 14205 O O . GLY D 1 386 ? 108.195 150.012 58.661 1.00 107.09 386 GLY D O 1
ATOM 14206 N N . ALA D 1 387 ? 109.686 148.352 58.576 1.00 107.71 387 ALA D N 1
ATOM 14207 C CA . ALA D 1 387 ? 110.073 148.520 59.972 1.00 107.71 387 ALA D CA 1
ATOM 14208 C C . ALA D 1 387 ? 110.802 149.854 60.143 1.00 107.71 387 ALA D C 1
ATOM 14209 O O . ALA D 1 387 ? 111.438 150.327 59.201 1.00 107.71 387 ALA D O 1
ATOM 14211 N N . THR D 1 388 ? 110.716 150.481 61.316 1.00 107.11 388 THR D N 1
ATOM 14212 C CA . THR D 1 388 ? 111.487 151.697 61.535 1.00 107.11 388 THR D CA 1
ATOM 14213 C C . THR D 1 388 ? 112.786 151.348 62.220 1.00 107.11 388 THR D C 1
ATOM 14214 O O . THR D 1 388 ? 112.799 150.657 63.241 1.00 107.11 388 THR D O 1
ATOM 14218 N N . LEU D 1 389 ? 113.883 151.817 61.659 1.00 105.18 389 LEU D N 1
ATOM 14219 C CA . LEU D 1 389 ? 115.182 151.558 62.241 1.00 105.18 389 LEU D CA 1
ATOM 14220 C C . LEU D 1 389 ? 115.515 152.672 63.197 1.00 105.18 389 LEU D C 1
ATOM 14221 O O . LEU D 1 389 ? 115.385 153.843 62.846 1.00 105.18 389 LEU D O 1
ATOM 14226 N N . ILE D 1 390 ? 115.918 152.312 64.405 1.00 105.08 390 ILE D N 1
ATOM 14227 C CA . ILE D 1 390 ? 116.289 153.280 65.418 1.00 105.08 390 ILE D CA 1
ATOM 14228 C C . ILE D 1 390 ? 117.786 153.450 65.396 1.00 105.08 390 ILE D C 1
ATOM 14229 O O . ILE D 1 390 ? 118.292 154.571 65.420 1.00 105.08 390 ILE D O 1
ATOM 14234 N N . THR D 1 391 ? 118.499 152.329 65.372 1.00 106.00 391 THR D N 1
ATOM 14235 C CA . THR D 1 391 ? 119.961 152.376 65.336 1.00 106.00 391 THR D CA 1
ATOM 14236 C C . THR D 1 391 ? 120.606 151.111 64.781 1.00 106.00 391 THR D C 1
ATOM 14237 O O . THR D 1 391 ? 119.967 150.057 64.734 1.00 106.00 391 THR D O 1
ATOM 14241 N N . GLY D 1 392 ? 121.888 151.259 64.357 1.00 103.71 392 GLY D N 1
ATOM 14242 C CA . GLY D 1 392 ? 122.798 150.198 63.863 1.00 103.71 392 GLY D CA 1
ATOM 14243 C C . GLY D 1 392 ? 122.466 149.657 62.474 1.00 103.71 392 GLY D C 1
ATOM 14244 O O . GLY D 1 392 ? 121.845 150.338 61.666 1.00 103.71 392 GLY D O 1
ATOM 14245 N N . GLY D 1 393 ? 122.922 148.419 62.186 1.00 103.18 393 GLY D N 1
ATOM 14246 C CA . GLY D 1 393 ? 122.673 147.755 60.898 1.00 103.18 393 GLY D CA 1
ATOM 14247 C C . GLY D 1 393 ? 123.874 147.789 59.995 1.00 103.18 393 GLY D C 1
ATOM 14248 O O . GLY D 1 393 ? 123.907 147.173 58.927 1.00 103.18 393 GLY D O 1
ATOM 14249 N N . GLU D 1 394 ? 124.850 148.526 60.425 1.00 102.88 394 GLU D N 1
ATOM 14250 C CA . GLU D 1 394 ? 126.086 148.686 59.722 1.00 102.88 394 GLU D CA 1
ATOM 14251 C C . GLU D 1 394 ? 127.067 147.605 60.117 1.00 102.88 394 GLU D C 1
ATOM 14252 O O . GLU D 1 394 ? 127.048 147.110 61.246 1.00 102.88 394 GLU D O 1
ATOM 14258 N N . ARG D 1 395 ? 127.946 147.248 59.198 1.00 102.88 395 ARG D N 1
ATOM 14259 C CA . ARG D 1 395 ? 129.029 146.355 59.555 1.00 102.88 395 ARG D CA 1
ATOM 14260 C C . ARG D 1 395 ? 130.002 147.185 60.356 1.00 102.88 395 ARG D C 1
ATOM 14261 O O . ARG D 1 395 ? 130.246 148.345 60.024 1.00 102.88 395 ARG D O 1
ATOM 14269 N N . LEU D 1 396 ? 130.606 146.621 61.382 1.00 104.82 396 LEU D N 1
ATOM 14270 C CA . LEU D 1 396 ? 131.508 147.425 62.198 1.00 104.82 396 LEU D CA 1
ATOM 14271 C C . LEU D 1 396 ? 132.913 147.500 61.610 1.00 104.82 396 LEU D C 1
ATOM 14272 O O . LEU D 1 396 ? 133.862 146.947 62.163 1.00 104.82 396 LEU D O 1
ATOM 14277 N N . GLY D 1 397 ? 133.041 148.202 60.501 1.00 107.41 397 GLY D N 1
ATOM 14278 C CA . GLY D 1 397 ? 134.308 148.314 59.787 1.00 107.41 397 GLY D CA 1
ATOM 14279 C C . GLY D 1 397 ? 134.528 147.160 58.806 1.00 107.41 397 GLY D C 1
ATOM 14280 O O . GLY D 1 397 ? 133.631 146.364 58.548 1.00 107.41 397 GLY D O 1
ATOM 14281 N N . SER D 1 398 ? 135.723 147.093 58.219 1.00 108.34 398 SER D N 1
ATOM 14282 C CA . SER D 1 398 ? 136.024 146.103 57.187 1.00 108.34 398 SER D CA 1
ATOM 14283 C C . SER D 1 398 ? 136.673 144.790 57.628 1.00 108.34 398 SER D C 1
ATOM 14284 O O . SER D 1 398 ? 136.664 143.828 56.856 1.00 108.34 398 SER D O 1
ATOM 14287 N N . LYS D 1 399 ? 137.250 144.719 58.823 1.00 110.32 399 LYS D N 1
ATOM 14288 C CA . LYS D 1 399 ? 137.980 143.515 59.224 1.00 110.32 399 LYS D CA 1
ATOM 14289 C C . LYS D 1 399 ? 137.420 142.841 60.468 1.00 110.32 399 LYS D C 1
ATOM 14290 O O . LYS D 1 399 ? 137.211 143.492 61.494 1.00 110.32 399 LYS D O 1
ATOM 14296 N N . GLY D 1 400 ? 137.208 141.531 60.382 1.00 106.78 400 GLY D N 1
ATOM 14297 C CA . GLY D 1 400 ? 136.698 140.727 61.491 1.00 106.78 400 GLY D CA 1
ATOM 14298 C C . GLY D 1 400 ? 135.190 140.635 61.405 1.00 106.78 400 GLY D C 1
ATOM 14299 O O . GLY D 1 400 ? 134.524 141.527 60.872 1.00 106.78 400 GLY D O 1
ATOM 14300 N N . TYR D 1 401 ? 134.607 139.591 61.967 1.00 105.27 401 TYR D N 1
ATOM 14301 C CA . TYR D 1 401 ? 133.171 139.495 61.796 1.00 105.27 401 TYR D CA 1
ATOM 14302 C C . TYR D 1 401 ? 132.387 140.271 62.848 1.00 105.27 401 TYR D C 1
ATOM 14303 O O . TYR D 1 401 ? 131.811 139.709 63.779 1.00 105.27 401 TYR D O 1
ATOM 14312 N N . PHE D 1 402 ? 132.350 141.584 62.698 1.00 102.53 402 PHE D N 1
ATOM 14313 C CA . PHE D 1 402 ? 131.668 142.417 63.675 1.00 102.53 402 PHE D CA 1
ATOM 14314 C C . PHE D 1 402 ? 130.491 143.185 63.090 1.00 102.53 402 PHE D C 1
ATOM 14315 O O . PHE D 1 402 ? 130.585 143.727 61.990 1.00 102.53 402 PHE D O 1
ATOM 14323 N N . ILE D 1 403 ? 129.408 143.276 63.860 1.00 98.31 403 ILE D N 1
ATOM 14324 C CA . ILE D 1 403 ? 128.191 144.000 63.475 1.00 98.31 403 ILE D CA 1
ATOM 14325 C C . ILE D 1 403 ? 127.773 145.028 64.528 1.00 98.31 403 ILE D C 1
ATOM 14326 O O . ILE D 1 403 ? 127.759 144.733 65.726 1.00 98.31 403 ILE D O 1
ATOM 14331 N N . LYS D 1 404 ? 127.441 146.243 64.089 1.00 99.82 404 LYS D N 1
ATOM 14332 C CA . LYS D 1 404 ? 126.981 147.272 65.005 1.00 99.82 404 LYS D CA 1
ATOM 14333 C C . LYS D 1 404 ? 125.524 146.944 65.393 1.00 99.82 404 LYS D C 1
ATOM 14334 O O . LYS D 1 404 ? 124.657 146.888 64.511 1.00 99.82 404 LYS D O 1
ATOM 14340 N N . PRO D 1 405 ? 125.205 146.823 66.692 1.00 96.52 405 PRO D N 1
ATOM 14341 C CA . PRO D 1 405 ? 123.927 146.353 67.225 1.00 96.52 405 PRO D CA 1
ATOM 14342 C C . PRO D 1 405 ? 122.769 147.213 66.817 1.00 96.52 405 PRO D C 1
ATOM 14343 O O . PRO D 1 405 ? 122.923 148.427 66.728 1.00 96.52 405 PRO D O 1
ATOM 14347 N N . THR D 1 406 ? 121.597 146.594 66.628 1.00 94.82 406 THR D N 1
ATOM 14348 C CA . THR D 1 406 ? 120.442 147.345 66.173 1.00 94.82 406 THR D CA 1
ATOM 14349 C C . THR D 1 406 ? 119.227 147.327 67.050 1.00 94.82 406 THR D C 1
ATOM 14350 O O . THR D 1 406 ? 119.032 146.453 67.904 1.00 94.82 406 THR D O 1
ATOM 14354 N N . VAL D 1 407 ? 118.402 148.330 66.796 1.00 96.18 407 VAL D N 1
ATOM 14355 C CA . VAL D 1 407 ? 117.092 148.447 67.395 1.00 96.18 407 VAL D CA 1
ATOM 14356 C C . VAL D 1 407 ? 116.079 148.834 66.340 1.00 96.18 407 VAL D C 1
ATOM 14357 O O . VAL D 1 407 ? 116.303 149.782 65.578 1.00 96.18 407 VAL D O 1
ATOM 14361 N N . PHE D 1 408 ? 114.969 148.113 66.317 1.00 98.43 408 PHE D N 1
ATOM 14362 C CA . PHE D 1 408 ? 113.834 148.394 65.460 1.00 98.43 408 PHE D CA 1
ATOM 14363 C C . PHE D 1 408 ? 112.592 148.665 66.269 1.00 98.43 408 PHE D C 1
ATOM 14364 O O . PHE D 1 408 ? 112.460 148.200 67.405 1.00 98.43 408 PHE D O 1
ATOM 14372 N N . GLY D 1 409 ? 111.663 149.389 65.666 1.00 104.22 409 GLY D N 1
ATOM 14373 C CA . GLY D 1 409 ? 110.406 149.637 66.338 1.00 104.22 409 GLY D CA 1
ATOM 14374 C C . GLY D 1 409 ? 109.309 150.009 65.371 1.00 104.22 409 GLY D C 1
ATOM 14375 O O . GLY D 1 409 ? 109.501 150.022 64.149 1.00 104.22 409 GLY D O 1
ATOM 14376 N N . ASP D 1 410 ? 108.134 150.268 65.933 1.00 113.17 410 ASP D N 1
ATOM 14377 C CA . ASP D 1 410 ? 106.949 150.574 65.162 1.00 113.17 410 ASP D CA 1
ATOM 14378 C C . ASP D 1 410 ? 106.729 149.487 64.124 1.00 113.17 410 ASP D C 1
ATOM 14379 O O . ASP D 1 410 ? 106.390 149.742 62.970 1.00 113.17 410 ASP D O 1
ATOM 14384 N N . VAL D 1 411 ? 106.931 148.255 64.562 1.00 107.80 411 VAL D N 1
ATOM 14385 C CA . VAL D 1 411 ? 106.808 147.090 63.726 1.00 107.80 411 VAL D CA 1
ATOM 14386 C C . VAL D 1 411 ? 105.486 146.418 63.991 1.00 107.80 411 VAL D C 1
ATOM 14387 O O . VAL D 1 411 ? 105.238 145.966 65.108 1.00 107.80 411 VAL D O 1
ATOM 14391 N N . LYS D 1 412 ? 104.663 146.336 62.959 1.00 106.55 412 LYS D N 1
ATOM 14392 C CA . LYS D 1 412 ? 103.363 145.694 63.034 1.00 106.55 412 LYS D CA 1
ATOM 14393 C C . LYS D 1 412 ? 103.579 144.208 63.260 1.00 106.55 412 LYS D C 1
ATOM 14394 O O . LYS D 1 412 ? 104.520 143.623 62.732 1.00 106.55 412 LYS D O 1
ATOM 14400 N N . GLU D 1 413 ? 102.680 143.582 63.993 1.00 105.11 413 GLU D N 1
ATOM 14401 C CA . GLU D 1 413 ? 102.748 142.161 64.326 1.00 105.11 413 GLU D CA 1
ATOM 14402 C C . GLU D 1 413 ? 102.791 141.192 63.144 1.00 105.11 413 GLU D C 1
ATOM 14403 O O . GLU D 1 413 ? 103.083 140.014 63.338 1.00 105.11 413 GLU D O 1
ATOM 14409 N N . ASP D 1 414 ? 102.468 141.649 61.948 1.00 104.94 414 ASP D N 1
ATOM 14410 C CA . ASP D 1 414 ? 102.478 140.806 60.763 1.00 104.94 414 ASP D CA 1
ATOM 14411 C C . ASP D 1 414 ? 103.806 140.816 60.016 1.00 104.94 414 ASP D C 1
ATOM 14412 O O . ASP D 1 414 ? 103.955 140.121 59.008 1.00 104.94 414 ASP D O 1
ATOM 14417 N N . MET D 1 415 ? 104.757 141.618 60.465 1.00 106.52 415 MET D N 1
ATOM 14418 C CA . MET D 1 415 ? 106.018 141.759 59.747 1.00 106.52 415 MET D CA 1
ATOM 14419 C C . MET D 1 415 ? 106.848 140.488 59.759 1.00 106.52 415 MET D C 1
ATOM 14420 O O . MET D 1 415 ? 106.882 139.757 60.736 1.00 106.52 415 MET D O 1
ATOM 14425 N N . ARG D 1 416 ? 107.549 140.221 58.672 1.00 102.27 416 ARG D N 1
ATOM 14426 C CA . ARG D 1 416 ? 108.377 139.030 58.618 1.00 102.27 416 ARG D CA 1
ATOM 14427 C C . ARG D 1 416 ? 109.445 139.044 59.702 1.00 102.27 416 ARG D C 1
ATOM 14428 O O . ARG D 1 416 ? 109.713 138.019 60.342 1.00 102.27 416 ARG D O 1
ATOM 14436 N N . ILE D 1 417 ? 110.009 140.218 59.967 1.00 102.47 417 ILE D N 1
ATOM 14437 C CA . ILE D 1 417 ? 111.049 140.362 60.976 1.00 102.47 417 ILE D CA 1
ATOM 14438 C C . ILE D 1 417 ? 110.621 139.913 62.377 1.00 102.47 417 ILE D C 1
ATOM 14439 O O . ILE D 1 417 ? 111.477 139.715 63.235 1.00 102.47 417 ILE D O 1
ATOM 14444 N N . VAL D 1 418 ? 109.322 139.789 62.657 1.00 98.21 418 VAL D N 1
ATOM 14445 C CA . VAL D 1 418 ? 108.922 139.350 63.986 1.00 98.21 418 VAL D CA 1
ATOM 14446 C C . VAL D 1 418 ? 108.423 137.930 63.977 1.00 98.21 418 VAL D C 1
ATOM 14447 O O . VAL D 1 418 ? 107.870 137.460 64.973 1.00 98.21 418 VAL D O 1
ATOM 14451 N N . LYS D 1 419 ? 108.610 137.241 62.871 1.00 97.29 419 LYS D N 1
ATOM 14452 C CA . LYS D 1 419 ? 108.254 135.849 62.777 1.00 97.29 419 LYS D CA 1
ATOM 14453 C C . LYS D 1 419 ? 109.516 135.033 62.607 1.00 97.29 419 LYS D C 1
ATOM 14454 O O . LYS D 1 419 ? 109.627 133.918 63.110 1.00 97.29 419 LYS D O 1
ATOM 14460 N N . GLU D 1 420 ? 110.481 135.599 61.903 1.00 98.67 420 GLU D N 1
ATOM 14461 C CA . GLU D 1 420 ? 111.730 134.918 61.609 1.00 98.67 420 GLU D CA 1
ATOM 14462 C C . GLU D 1 420 ? 112.736 134.930 62.749 1.00 98.67 420 GLU D C 1
ATOM 14463 O O . GLU D 1 420 ? 112.753 135.826 63.601 1.00 98.67 420 GLU D O 1
ATOM 14469 N N . GLU D 1 421 ? 113.628 133.947 62.709 1.00 96.98 421 GLU D N 1
ATOM 14470 C CA . GLU D 1 421 ? 114.753 133.843 63.626 1.00 96.98 421 GLU D CA 1
ATOM 14471 C C . GLU D 1 421 ? 116.006 134.512 63.065 1.00 96.98 421 GLU D C 1
ATOM 14472 O O . GLU D 1 421 ? 116.494 134.142 62.000 1.00 96.98 421 GLU D O 1
ATOM 14478 N N . ILE D 1 422 ? 116.550 135.466 63.799 1.00 92.73 422 ILE D N 1
ATOM 14479 C CA . ILE D 1 422 ? 117.742 136.164 63.342 1.00 92.73 422 ILE D CA 1
ATOM 14480 C C . ILE D 1 422 ? 118.988 135.506 63.857 1.00 92.73 422 ILE D C 1
ATOM 14481 O O . ILE D 1 422 ? 119.967 135.370 63.119 1.00 92.73 422 ILE D O 1
ATOM 14486 N N . PHE D 1 423 ? 118.965 135.162 65.133 1.00 88.91 423 PHE D N 1
ATOM 14487 C CA . PHE D 1 423 ? 120.104 134.581 65.807 1.00 88.91 423 PHE D CA 1
ATOM 14488 C C . PHE D 1 423 ? 121.289 135.531 65.738 1.00 88.91 423 PHE D C 1
ATOM 14489 O O . PHE D 1 423 ? 122.405 135.145 65.415 1.00 88.91 423 PHE D O 1
ATOM 14497 N N . GLY D 1 424 ? 121.035 136.789 66.088 1.00 86.87 424 GLY D N 1
ATOM 14498 C CA . GLY D 1 424 ? 122.046 137.832 66.088 1.00 86.87 424 GLY D CA 1
ATOM 14499 C C . GLY D 1 424 ? 121.542 139.023 66.905 1.00 86.87 424 GLY D C 1
ATOM 14500 O O . GLY D 1 424 ? 120.424 138.990 67.411 1.00 86.87 424 GLY D O 1
ATOM 14501 N N . PRO D 1 425 ? 122.288 140.118 66.976 1.00 81.78 425 PRO D N 1
ATOM 14502 C CA . PRO D 1 425 ? 122.043 141.292 67.811 1.00 81.78 425 PRO D CA 1
ATOM 14503 C C . PRO D 1 425 ? 120.999 142.269 67.299 1.00 81.78 425 PRO D C 1
ATOM 14504 O O . PRO D 1 425 ? 121.312 143.434 67.038 1.00 81.78 425 PRO D O 1
ATOM 14508 N N . VAL D 1 426 ? 119.775 141.788 67.141 1.00 83.80 426 VAL D N 1
ATOM 14509 C CA . VAL D 1 426 ? 118.675 142.605 66.649 1.00 83.80 426 VAL D CA 1
ATOM 14510 C C . VAL D 1 426 ? 117.457 142.562 67.568 1.00 83.80 426 VAL D C 1
ATOM 14511 O O . VAL D 1 426 ? 116.877 141.496 67.751 1.00 83.80 426 VAL D O 1
ATOM 14515 N N . VAL D 1 427 ? 117.008 143.709 68.083 1.00 89.48 427 VAL D N 1
ATOM 14516 C CA . VAL D 1 427 ? 115.836 143.725 68.976 1.00 89.48 427 VAL D CA 1
ATOM 14517 C C . VAL D 1 427 ? 114.696 144.588 68.458 1.00 89.48 427 VAL D C 1
ATOM 14518 O O . VAL D 1 427 ? 114.945 145.643 67.870 1.00 89.48 427 VAL D O 1
ATOM 14522 N N . THR D 1 428 ? 113.447 144.133 68.657 1.00 89.35 428 THR D N 1
ATOM 14523 C CA . THR D 1 428 ? 112.268 144.895 68.246 1.00 89.35 428 THR D CA 1
ATOM 14524 C C . THR D 1 428 ? 111.369 145.246 69.430 1.00 89.35 428 THR D C 1
ATOM 14525 O O . THR D 1 428 ? 110.947 144.362 70.183 1.00 89.35 428 THR D O 1
ATOM 14529 N N . VAL D 1 429 ? 111.024 146.526 69.569 1.00 88.87 429 VAL D N 1
ATOM 14530 C CA . VAL D 1 429 ? 110.200 146.946 70.703 1.00 88.87 429 VAL D CA 1
ATOM 14531 C C . VAL D 1 429 ? 108.821 147.461 70.288 1.00 88.87 429 VAL D C 1
ATOM 14532 O O . VAL D 1 429 ? 108.712 148.396 69.492 1.00 88.87 429 VAL D O 1
ATOM 14536 N N . THR D 1 430 ? 107.769 146.885 70.882 1.00 90.22 430 THR D N 1
ATOM 14537 C CA . THR D 1 430 ? 106.381 147.267 70.599 1.00 90.22 430 THR D CA 1
ATOM 14538 C C . THR D 1 430 ? 105.566 147.638 71.832 1.00 90.22 430 THR D C 1
ATOM 14539 O O . THR D 1 430 ? 106.085 147.699 72.954 1.00 90.22 430 THR D O 1
ATOM 14543 N N . LYS D 1 431 ? 104.275 147.916 71.613 1.00 92.90 431 LYS D N 1
ATOM 14544 C CA . LYS D 1 431 ? 103.403 148.348 72.700 1.00 92.90 431 LYS D CA 1
ATOM 14545 C C . LYS D 1 431 ? 102.482 147.303 73.283 1.00 92.90 431 LYS D C 1
ATOM 14546 O O . LYS D 1 431 ? 101.961 146.420 72.606 1.00 92.90 431 LYS D O 1
ATOM 14552 N N . PHE D 1 432 ? 102.240 147.500 74.564 1.00 95.92 432 PHE D N 1
ATOM 14553 C CA . PHE D 1 432 ? 101.392 146.696 75.432 1.00 95.92 432 PHE D CA 1
ATOM 14554 C C . PHE D 1 432 ? 100.293 147.507 76.141 1.00 95.92 432 PHE D C 1
ATOM 14555 O O . PHE D 1 432 ? 100.555 148.521 76.791 1.00 95.92 432 PHE D O 1
ATOM 14563 N N . LYS D 1 433 ? 99.035 147.082 75.976 1.00 94.95 433 LYS D N 1
ATOM 14564 C CA . LYS D 1 433 ? 97.900 147.814 76.557 1.00 94.95 433 LYS D CA 1
ATOM 14565 C C . LYS D 1 433 ? 97.219 147.155 77.759 1.00 94.95 433 LYS D C 1
ATOM 14566 O O . LYS D 1 433 ? 96.760 147.847 78.669 1.00 94.95 433 LYS D O 1
ATOM 14572 N N . SER D 1 434 ? 97.117 145.836 77.758 1.00 98.78 434 SER D N 1
ATOM 14573 C CA . SER D 1 434 ? 96.390 145.111 78.796 1.00 98.78 434 SER D CA 1
ATOM 14574 C C . SER D 1 434 ? 96.978 143.731 79.010 1.00 98.78 434 SER D C 1
ATOM 14575 O O . SER D 1 434 ? 97.490 143.121 78.066 1.00 98.78 434 SER D O 1
ATOM 14578 N N . ALA D 1 435 ? 96.983 143.273 80.264 1.00 97.77 435 ALA D N 1
ATOM 14579 C CA . ALA D 1 435 ? 97.589 141.985 80.581 1.00 97.77 435 ALA D CA 1
ATOM 14580 C C . ALA D 1 435 ? 96.954 140.822 79.844 1.00 97.77 435 ALA D C 1
ATOM 14581 O O . ALA D 1 435 ? 97.656 139.914 79.399 1.00 97.77 435 ALA D O 1
ATOM 14583 N N . ASP D 1 436 ? 95.652 140.820 79.673 1.00 96.15 436 ASP D N 1
ATOM 14584 C CA . ASP D 1 436 ? 95.111 139.659 79.006 1.00 96.15 436 ASP D CA 1
ATOM 14585 C C . ASP D 1 436 ? 95.582 139.624 77.576 1.00 96.15 436 ASP D C 1
ATOM 14586 O O . ASP D 1 436 ? 95.925 138.565 77.039 1.00 96.15 436 ASP D O 1
ATOM 14591 N N . GLU D 1 437 ? 95.646 140.791 76.973 1.00 96.73 437 GLU D N 1
ATOM 14592 C CA . GLU D 1 437 ? 96.071 140.870 75.605 1.00 96.73 437 GLU D CA 1
ATOM 14593 C C . GLU D 1 437 ? 97.514 140.442 75.436 1.00 96.73 437 GLU D C 1
ATOM 14594 O O . GLU D 1 437 ? 97.827 139.739 74.473 1.00 96.73 437 GLU D O 1
ATOM 14600 N N . VAL D 1 438 ? 98.398 140.815 76.367 1.00 94.71 438 VAL D N 1
ATOM 14601 C CA . VAL D 1 438 ? 99.781 140.429 76.158 1.00 94.71 438 VAL D CA 1
ATOM 14602 C C . VAL D 1 438 ? 99.931 138.946 76.287 1.00 94.71 438 VAL D C 1
ATOM 14603 O O . VAL D 1 438 ? 100.737 138.355 75.568 1.00 94.71 438 VAL D O 1
ATOM 14607 N N . ILE D 1 439 ? 99.160 138.322 77.164 1.00 92.67 439 ILE D N 1
ATOM 14608 C CA . ILE D 1 439 ? 99.258 136.893 77.272 1.00 92.67 439 ILE D CA 1
ATOM 14609 C C . ILE D 1 439 ? 98.837 136.252 75.971 1.00 92.67 439 ILE D C 1
ATOM 14610 O O . ILE D 1 439 ? 99.516 135.353 75.461 1.00 92.67 439 ILE D O 1
ATOM 14615 N N . ASN D 1 440 ? 97.726 136.706 75.417 1.00 94.91 440 ASN D N 1
ATOM 14616 C CA . ASN D 1 440 ? 97.269 136.124 74.181 1.00 94.91 440 ASN D CA 1
ATOM 14617 C C . ASN D 1 440 ? 98.280 136.303 73.065 1.00 94.91 440 ASN D C 1
ATOM 14618 O O . ASN D 1 440 ? 98.502 135.386 72.273 1.00 94.91 440 ASN D O 1
ATOM 14623 N N . MET D 1 441 ? 98.928 137.464 73.005 1.00 94.09 441 MET D N 1
ATOM 14624 C CA . MET D 1 441 ? 99.917 137.682 71.966 1.00 94.09 441 MET D CA 1
ATOM 14625 C C . MET D 1 441 ? 101.124 136.801 72.151 1.00 94.09 441 MET D C 1
ATOM 14626 O O . MET D 1 441 ? 101.627 136.202 71.199 1.00 94.09 441 MET D O 1
ATOM 14631 N N . ALA D 1 442 ? 101.591 136.704 73.381 1.00 91.03 442 ALA D N 1
ATOM 14632 C CA . ALA D 1 442 ? 102.809 135.986 73.673 1.00 91.03 442 ALA D CA 1
ATOM 14633 C C . ALA D 1 442 ? 102.731 134.557 73.228 1.00 91.03 442 ALA D C 1
ATOM 14634 O O . ALA D 1 442 ? 103.699 134.008 72.695 1.00 91.03 442 ALA D O 1
ATOM 14636 N N . ASN D 1 443 ? 101.564 133.969 73.370 1.00 93.38 443 ASN D N 1
ATOM 14637 C CA . ASN D 1 443 ? 101.377 132.578 73.038 1.00 93.38 443 ASN D CA 1
ATOM 14638 C C . ASN D 1 443 ? 101.125 132.274 71.567 1.00 93.38 443 ASN D C 1
ATOM 14639 O O . ASN D 1 443 ? 101.032 131.100 71.192 1.00 93.38 443 ASN D O 1
ATOM 14644 N N . ASP D 1 444 ? 101.024 133.272 70.702 1.00 98.59 444 ASP D N 1
ATOM 14645 C CA . ASP D 1 444 ? 100.671 132.972 69.313 1.00 98.59 444 ASP D CA 1
ATOM 14646 C C . ASP D 1 444 ? 101.855 132.611 68.404 1.00 98.59 444 ASP D C 1
ATOM 14647 O O . ASP D 1 444 ? 102.180 133.345 67.470 1.00 98.59 444 ASP D O 1
ATOM 14652 N N . SER D 1 445 ? 102.502 131.484 68.676 1.00 92.89 445 SER D N 1
ATOM 14653 C CA . SER D 1 445 ? 103.618 131.047 67.835 1.00 92.89 445 SER D CA 1
ATOM 14654 C C . SER D 1 445 ? 103.997 129.605 68.095 1.00 92.89 445 SER D C 1
ATOM 14655 O O . SER D 1 445 ? 103.665 129.023 69.124 1.00 92.89 445 SER D O 1
ATOM 14658 N N . GLU D 1 446 ? 104.765 129.055 67.183 1.00 90.11 446 GLU D N 1
ATOM 14659 C CA . GLU D 1 446 ? 105.283 127.700 67.271 1.00 90.11 446 GLU D CA 1
ATOM 14660 C C . GLU D 1 446 ? 106.575 127.524 68.062 1.00 90.11 446 GLU D C 1
ATOM 14661 O O . GLU D 1 446 ? 107.020 126.395 68.259 1.00 90.11 446 GLU D O 1
ATOM 14667 N N . TYR D 1 447 ? 107.224 128.609 68.451 1.00 86.03 447 TYR D N 1
ATOM 14668 C CA . TYR D 1 447 ? 108.527 128.521 69.103 1.00 86.03 447 TYR D CA 1
ATOM 14669 C C . TYR D 1 447 ? 108.587 128.787 70.610 1.00 86.03 447 TYR D C 1
ATOM 14670 O O . TYR D 1 447 ? 109.202 129.760 71.064 1.00 86.03 447 TYR D O 1
ATOM 14679 N N . GLY D 1 448 ? 108.052 127.856 71.399 1.00 82.87 448 GLY D N 1
ATOM 14680 C CA . GLY D 1 448 ? 107.860 127.999 72.842 1.00 82.87 448 GLY D CA 1
ATOM 14681 C C . GLY D 1 448 ? 109.009 127.668 73.787 1.00 82.87 448 GLY D C 1
ATOM 14682 O O . GLY D 1 448 ? 108.882 126.774 74.631 1.00 82.87 448 GLY D O 1
ATOM 14683 N N . LEU D 1 449 ? 110.123 128.365 73.666 1.00 78.23 449 LEU D N 1
ATOM 14684 C CA . LEU D 1 449 ? 111.285 128.028 74.492 1.00 78.23 449 LEU D CA 1
ATOM 14685 C C . LEU D 1 449 ? 111.392 128.764 75.823 1.00 78.23 449 LEU D C 1
ATOM 14686 O O . LEU D 1 449 ? 111.818 128.181 76.821 1.00 78.23 449 LEU D O 1
ATOM 14691 N N . ALA D 1 450 ? 111.085 130.043 75.853 1.00 76.83 450 ALA D N 1
ATOM 14692 C CA . ALA D 1 450 ? 111.324 130.800 77.064 1.00 76.83 450 ALA D CA 1
ATOM 14693 C C . ALA D 1 450 ? 110.480 132.049 77.092 1.00 76.83 450 ALA D C 1
ATOM 14694 O O . ALA D 1 450 ? 109.900 132.428 76.085 1.00 76.83 450 ALA D O 1
ATOM 14696 N N . ALA D 1 451 ? 110.381 132.669 78.257 1.00 77.25 451 ALA D N 1
ATOM 14697 C CA . ALA D 1 451 ? 109.739 133.972 78.389 1.00 77.25 451 ALA D CA 1
ATOM 14698 C C . ALA D 1 451 ? 110.253 134.703 79.617 1.00 77.25 451 ALA D C 1
ATOM 14699 O O . ALA D 1 451 ? 110.644 134.063 80.596 1.00 77.25 451 ALA D O 1
ATOM 14701 N N . GLY D 1 452 ? 110.214 136.034 79.603 1.00 78.72 452 GLY D N 1
ATOM 14702 C CA . GLY D 1 452 ? 110.581 136.789 80.798 1.00 78.72 452 GLY D CA 1
ATOM 14703 C C . GLY D 1 452 ? 109.528 137.803 81.221 1.00 78.72 452 GLY D C 1
ATOM 14704 O O . GLY D 1 452 ? 108.819 138.377 80.388 1.00 78.72 452 GLY D O 1
ATOM 14705 N N . ILE D 1 453 ? 109.461 138.030 82.537 1.00 78.54 453 ILE D N 1
ATOM 14706 C CA . ILE D 1 453 ? 108.521 138.947 83.185 1.00 78.54 453 ILE D CA 1
ATOM 14707 C C . ILE D 1 453 ? 109.202 139.954 84.101 1.00 78.54 453 ILE D C 1
ATOM 14708 O O . ILE D 1 453 ? 110.011 139.568 84.946 1.00 78.54 453 ILE D O 1
ATOM 14713 N N . HIS D 1 454 ? 108.857 141.236 83.967 1.00 80.32 454 HIS D N 1
ATOM 14714 C CA . HIS D 1 454 ? 109.425 142.261 84.846 1.00 80.32 454 HIS D CA 1
ATOM 14715 C C . HIS D 1 454 ? 108.379 143.046 85.639 1.00 80.32 454 HIS D C 1
ATOM 14716 O O . HIS D 1 454 ? 107.603 143.838 85.084 1.00 80.32 454 HIS D O 1
ATOM 14723 N N . THR D 1 455 ? 108.334 142.793 86.951 1.00 83.76 455 THR D N 1
ATOM 14724 C CA . THR D 1 455 ? 107.337 143.426 87.835 1.00 83.76 455 THR D CA 1
ATOM 14725 C C . THR D 1 455 ? 107.618 143.308 89.318 1.00 83.76 455 THR D C 1
ATOM 14726 O O . THR D 1 455 ? 108.603 142.714 89.748 1.00 83.76 455 THR D O 1
ATOM 14730 N N . SER D 1 456 ? 106.693 143.837 90.113 1.00 85.95 456 SER D N 1
ATOM 14731 C CA . SER D 1 456 ? 106.781 143.736 91.563 1.00 85.95 456 SER D CA 1
ATOM 14732 C C . SER D 1 456 ? 105.496 143.243 92.215 1.00 85.95 456 SER D C 1
ATOM 14733 O O . SER D 1 456 ? 105.462 142.986 93.428 1.00 85.95 456 SER D O 1
ATOM 14736 N N . ASN D 1 457 ? 104.424 143.158 91.439 1.00 84.47 457 ASN D N 1
ATOM 14737 C CA . ASN D 1 457 ? 103.116 142.787 91.966 1.00 84.47 457 ASN D CA 1
ATOM 14738 C C . ASN D 1 457 ? 102.976 141.288 91.985 1.00 84.47 457 ASN D C 1
ATOM 14739 O O . ASN D 1 457 ? 103.014 140.644 90.936 1.00 84.47 457 ASN D O 1
ATOM 14744 N N . ILE D 1 458 ? 102.838 140.721 93.170 1.00 82.75 458 ILE D N 1
ATOM 14745 C CA . ILE D 1 458 ? 102.794 139.274 93.238 1.00 82.75 458 ILE D CA 1
ATOM 14746 C C . ILE D 1 458 ? 101.663 138.659 92.442 1.00 82.75 458 ILE D C 1
ATOM 14747 O O . ILE D 1 458 ? 101.837 137.578 91.884 1.00 82.75 458 ILE D O 1
ATOM 14752 N N . ASN D 1 459 ? 100.528 139.332 92.333 1.00 83.78 459 ASN D N 1
ATOM 14753 C CA . ASN D 1 459 ? 99.421 138.718 91.643 1.00 83.78 459 ASN D CA 1
ATOM 14754 C C . ASN D 1 459 ? 99.675 138.639 90.165 1.00 83.78 459 ASN D C 1
ATOM 14755 O O . ASN D 1 459 ? 99.422 137.613 89.530 1.00 83.78 459 ASN D O 1
ATOM 14760 N N . THR D 1 460 ? 100.209 139.710 89.620 1.00 81.86 460 THR D N 1
ATOM 14761 C CA . THR D 1 460 ? 100.492 139.758 88.212 1.00 81.86 460 THR D CA 1
ATOM 14762 C C . THR D 1 460 ? 101.524 138.732 87.857 1.00 81.86 460 THR D C 1
ATOM 14763 O O . THR D 1 460 ? 101.380 138.016 86.868 1.00 81.86 460 THR D O 1
ATOM 14767 N N . ALA D 1 461 ? 102.593 138.661 88.633 1.00 82.06 461 ALA D N 1
ATOM 14768 C CA . ALA D 1 461 ? 103.642 137.738 88.268 1.00 82.06 461 ALA D CA 1
ATOM 14769 C C . ALA D 1 461 ? 103.146 136.313 88.232 1.00 82.06 461 ALA D C 1
ATOM 14770 O O . ALA D 1 461 ? 103.443 135.575 87.290 1.00 82.06 461 ALA D O 1
ATOM 14772 N N . LEU D 1 462 ? 102.348 135.930 89.211 1.00 79.81 462 LEU D N 1
ATOM 14773 C CA . LEU D 1 462 ? 101.882 134.571 89.238 1.00 79.81 462 LEU D CA 1
ATOM 14774 C C . LEU D 1 462 ? 100.925 134.302 88.096 1.00 79.81 462 LEU D C 1
ATOM 14775 O O . LEU D 1 462 ? 100.996 133.255 87.449 1.00 79.81 462 LEU D O 1
ATOM 14780 N N . LYS D 1 463 ? 100.044 135.247 87.811 1.00 83.46 463 LYS D N 1
ATOM 14781 C CA . LYS D 1 463 ? 99.099 135.055 86.731 1.00 83.46 463 LYS D CA 1
ATOM 14782 C C . LYS D 1 463 ? 99.778 134.872 85.401 1.00 83.46 463 LYS D C 1
ATOM 14783 O O . LYS D 1 463 ? 99.450 133.962 84.649 1.00 83.46 463 LYS D O 1
ATOM 14789 N N . VAL D 1 464 ? 100.697 135.756 85.076 1.00 84.36 464 VAL D N 1
ATOM 14790 C CA . VAL D 1 464 ? 101.298 135.687 83.768 1.00 84.36 464 VAL D CA 1
ATOM 14791 C C . VAL D 1 464 ? 102.138 134.432 83.656 1.00 84.36 464 VAL D C 1
ATOM 14792 O O . VAL D 1 464 ? 102.057 133.702 82.665 1.00 84.36 464 VAL D O 1
ATOM 14796 N N . ALA D 1 465 ? 102.938 134.140 84.674 1.00 81.27 465 ALA D N 1
ATOM 14797 C CA . ALA D 1 465 ? 103.810 132.985 84.590 1.00 81.27 465 ALA D CA 1
ATOM 14798 C C . ALA D 1 465 ? 103.032 131.705 84.340 1.00 81.27 465 ALA D C 1
ATOM 14799 O O . ALA D 1 465 ? 103.480 130.863 83.560 1.00 81.27 465 ALA D O 1
ATOM 14801 N N . ASP D 1 466 ? 101.836 131.583 84.902 1.00 85.75 466 ASP D N 1
ATOM 14802 C CA . ASP D 1 466 ? 101.041 130.386 84.705 1.00 85.75 466 ASP D CA 1
ATOM 14803 C C . ASP D 1 466 ? 100.088 130.433 83.513 1.00 85.75 466 ASP D C 1
ATOM 14804 O O . ASP D 1 466 ? 99.221 129.563 83.384 1.00 85.75 466 ASP D O 1
ATOM 14809 N N . ARG D 1 467 ? 100.202 131.440 82.660 1.00 86.28 467 ARG D N 1
ATOM 14810 C CA . ARG D 1 467 ? 99.356 131.520 81.475 1.00 86.28 467 ARG D CA 1
ATOM 14811 C C . ARG D 1 467 ? 100.152 131.631 80.188 1.00 86.28 467 ARG D C 1
ATOM 14812 O O . ARG D 1 467 ? 99.666 131.242 79.122 1.00 86.28 467 ARG D O 1
ATOM 14820 N N . VAL D 1 468 ? 101.348 132.184 80.262 1.00 81.73 468 VAL D N 1
ATOM 14821 C CA . VAL D 1 468 ? 102.195 132.250 79.095 1.00 81.73 468 VAL D CA 1
ATOM 14822 C C . VAL D 1 468 ? 102.842 130.890 78.980 1.00 81.73 468 VAL D C 1
ATOM 14823 O O . VAL D 1 468 ? 103.368 130.358 79.958 1.00 81.73 468 VAL D O 1
ATOM 14827 N N . ASN D 1 469 ? 102.755 130.310 77.810 1.00 81.63 469 ASN D N 1
ATOM 14828 C CA . ASN D 1 469 ? 103.279 128.993 77.573 1.00 81.63 469 ASN D CA 1
ATOM 14829 C C . ASN D 1 469 ? 104.675 129.053 76.994 1.00 81.63 469 ASN D C 1
ATOM 14830 O O . ASN D 1 469 ? 104.893 129.614 75.921 1.00 81.63 469 ASN D O 1
ATOM 14835 N N . ALA D 1 470 ? 105.628 128.504 77.722 1.00 79.95 470 ALA D N 1
ATOM 14836 C CA . ALA D 1 470 ? 107.023 128.500 77.322 1.00 79.95 470 ALA D CA 1
ATOM 14837 C C . ALA D 1 470 ? 107.746 127.406 78.065 1.00 79.95 470 ALA D C 1
ATOM 14838 O O . ALA D 1 470 ? 107.355 127.055 79.172 1.00 79.95 470 ALA D O 1
ATOM 14840 N N . GLY D 1 471 ? 108.848 126.936 77.498 1.00 76.84 471 GLY D N 1
ATOM 14841 C CA . GLY D 1 471 ? 109.717 126.010 78.197 1.00 76.84 471 GLY D CA 1
ATOM 14842 C C . GLY D 1 471 ? 110.065 126.524 79.577 1.00 76.84 471 GLY D C 1
ATOM 14843 O O . GLY D 1 471 ? 109.868 125.824 80.581 1.00 76.84 471 GLY D O 1
ATOM 14844 N N . THR D 1 472 ? 110.586 127.742 79.639 1.00 74.87 472 THR D N 1
ATOM 14845 C CA . THR D 1 472 ? 110.889 128.280 80.944 1.00 74.87 472 THR D CA 1
ATOM 14846 C C . THR D 1 472 ? 110.594 129.758 81.099 1.00 74.87 472 THR D C 1
ATOM 14847 O O . THR D 1 472 ? 110.691 130.547 80.156 1.00 74.87 472 THR D O 1
ATOM 14851 N N . VAL D 1 473 ? 110.257 130.128 82.323 1.00 69.89 473 VAL D N 1
ATOM 14852 C CA . VAL D 1 473 ? 109.938 131.507 82.641 1.00 69.89 473 VAL D CA 1
ATOM 14853 C C . VAL D 1 473 ? 110.856 132.102 83.676 1.00 69.89 473 VAL D C 1
ATOM 14854 O O . VAL D 1 473 ? 111.028 131.557 84.765 1.00 69.89 473 VAL D O 1
ATOM 14858 N N . TRP D 1 474 ? 111.411 133.245 83.345 1.00 74.78 474 TRP D N 1
ATOM 14859 C CA . TRP D 1 474 ? 112.294 133.957 84.239 1.00 74.78 474 TRP D CA 1
ATOM 14860 C C . TRP D 1 474 ? 111.645 135.216 84.813 1.00 74.78 474 TRP D C 1
ATOM 14861 O O . TRP D 1 474 ? 111.155 136.067 84.063 1.00 74.78 474 TRP D O 1
ATOM 14872 N N . ILE D 1 475 ? 111.662 135.352 86.141 1.00 73.91 475 ILE D N 1
ATOM 14873 C CA . ILE D 1 475 ? 111.064 136.524 86.783 1.00 73.91 475 ILE D CA 1
ATOM 14874 C C . ILE D 1 475 ? 112.132 137.465 87.306 1.00 73.91 475 ILE D C 1
ATOM 14875 O O . ILE D 1 475 ? 112.946 137.097 88.159 1.00 73.91 475 ILE D O 1
ATOM 14880 N N . ASN D 1 476 ? 112.109 138.687 86.811 1.00 77.03 476 ASN D N 1
ATOM 14881 C CA . ASN D 1 476 ? 113.051 139.727 87.180 1.00 77.03 476 ASN D CA 1
ATOM 14882 C C . ASN D 1 476 ? 114.495 139.289 87.056 1.00 77.03 476 ASN D C 1
ATOM 14883 O O . ASN D 1 476 ? 115.335 139.629 87.884 1.00 77.03 476 ASN D O 1
ATOM 14888 N N . THR D 1 477 ? 114.786 138.554 86.009 1.00 81.32 477 THR D N 1
ATOM 14889 C CA . THR D 1 477 ? 116.116 138.060 85.742 1.00 81.32 477 THR D CA 1
ATOM 14890 C C . THR D 1 477 ? 116.129 137.577 84.327 1.00 81.32 477 THR D C 1
ATOM 14891 O O . THR D 1 477 ? 115.073 137.423 83.718 1.00 81.32 477 THR D O 1
ATOM 14895 N N . TYR D 1 478 ? 117.305 137.368 83.775 1.00 80.94 478 TYR D N 1
ATOM 14896 C CA . TYR D 1 478 ? 117.334 136.785 82.451 1.00 80.94 478 TYR D CA 1
ATOM 14897 C C . TYR D 1 478 ? 118.658 136.085 82.242 1.00 80.94 478 TYR D C 1
ATOM 14898 O O . TYR D 1 478 ? 119.679 136.531 82.753 1.00 80.94 478 TYR D O 1
ATOM 14907 N N . ASN D 1 479 ? 118.635 134.990 81.490 1.00 81.89 479 ASN D N 1
ATOM 14908 C CA . ASN D 1 479 ? 119.823 134.217 81.148 1.00 81.89 479 ASN D CA 1
ATOM 14909 C C . ASN D 1 479 ? 120.513 133.738 82.409 1.00 81.89 479 ASN D C 1
ATOM 14910 O O . ASN D 1 479 ? 121.739 133.671 82.476 1.00 81.89 479 ASN D O 1
ATOM 14915 N N . ASP D 1 480 ? 119.727 133.407 83.409 1.00 81.30 480 ASP D N 1
ATOM 14916 C CA . ASP D 1 480 ? 120.234 133.006 84.697 1.00 81.30 480 ASP D CA 1
ATOM 14917 C C . ASP D 1 480 ? 120.155 131.491 84.851 1.00 81.30 480 ASP D C 1
ATOM 14918 O O . ASP D 1 480 ? 119.079 130.937 85.093 1.00 81.30 480 ASP D O 1
ATOM 14923 N N . PHE D 1 481 ? 121.290 130.820 84.685 1.00 78.90 481 PHE D N 1
ATOM 14924 C CA . PHE D 1 481 ? 121.359 129.364 84.688 1.00 78.90 481 PHE D CA 1
ATOM 14925 C C . PHE D 1 481 ? 121.903 128.770 85.974 1.00 78.90 481 PHE D C 1
ATOM 14926 O O . PHE D 1 481 ? 122.681 129.402 86.681 1.00 78.90 481 PHE D O 1
ATOM 14934 N N . HIS D 1 482 ? 121.490 127.540 86.261 1.00 78.23 482 HIS D N 1
ATOM 14935 C CA . HIS D 1 482 ? 121.934 126.796 87.432 1.00 78.23 482 HIS D CA 1
ATOM 14936 C C . HIS D 1 482 ? 121.833 125.331 87.100 1.00 78.23 482 HIS D C 1
ATOM 14937 O O . HIS D 1 482 ? 120.929 124.917 86.382 1.00 78.23 482 HIS D O 1
ATOM 14944 N N . HIS D 1 483 ? 122.760 124.535 87.591 1.00 77.35 483 HIS D N 1
ATOM 14945 C CA . HIS D 1 483 ? 122.751 123.137 87.227 1.00 77.35 483 HIS D CA 1
ATOM 14946 C C . HIS D 1 483 ? 121.546 122.337 87.684 1.00 77.35 483 HIS D C 1
ATOM 14947 O O . HIS D 1 483 ? 121.252 121.278 87.120 1.00 77.35 483 HIS D O 1
ATOM 14954 N N . ALA D 1 484 ? 120.845 122.790 88.691 1.00 72.40 484 ALA D N 1
ATOM 14955 C CA . ALA D 1 484 ? 119.707 122.037 89.156 1.00 72.40 484 ALA D CA 1
ATOM 14956 C C . ALA D 1 484 ? 118.428 122.322 88.390 1.00 72.40 484 ALA D C 1
ATOM 14957 O O . ALA D 1 484 ? 117.413 121.668 88.645 1.00 72.40 484 ALA D O 1
ATOM 14959 N N . VAL D 1 485 ? 118.428 123.258 87.459 1.00 70.62 485 VAL D N 1
ATOM 14960 C CA . VAL D 1 485 ? 117.184 123.648 86.820 1.00 70.62 485 VAL D CA 1
ATOM 14961 C C . VAL D 1 485 ? 117.103 123.176 85.364 1.00 70.62 485 VAL D C 1
ATOM 14962 O O . VAL D 1 485 ? 117.997 123.483 84.587 1.00 70.62 485 VAL D O 1
ATOM 14966 N N . PRO D 1 486 ? 116.034 122.477 84.960 1.00 70.04 486 PRO D N 1
ATOM 14967 C CA . PRO D 1 486 ? 115.821 121.934 83.624 1.00 70.04 486 PRO D CA 1
ATOM 14968 C C . PRO D 1 486 ? 115.582 123.013 82.590 1.00 70.04 486 PRO D C 1
ATOM 14969 O O . PRO D 1 486 ? 115.250 124.143 82.927 1.00 70.04 486 PRO D O 1
ATOM 14973 N N . PHE D 1 487 ? 115.749 122.643 81.320 1.00 76.04 487 PHE D N 1
ATOM 14974 C CA . PHE D 1 487 ? 115.625 123.554 80.178 1.00 76.04 487 PHE D CA 1
ATOM 14975 C C . PHE D 1 487 ? 115.302 122.818 78.869 1.00 76.04 487 PHE D C 1
ATOM 14976 O O . PHE D 1 487 ? 115.909 121.782 78.568 1.00 76.04 487 PHE D O 1
ATOM 14984 N N . GLY D 1 488 ? 114.320 123.333 78.117 1.00 77.88 488 GLY D N 1
ATOM 14985 C CA . GLY D 1 488 ? 113.872 122.797 76.819 1.00 77.88 488 GLY D CA 1
ATOM 14986 C C . GLY D 1 488 ? 112.514 123.407 76.477 1.00 77.88 488 GLY D C 1
ATOM 14987 O O . GLY D 1 488 ? 111.989 124.152 77.287 1.00 77.88 488 GLY D O 1
ATOM 14988 N N . GLY D 1 489 ? 112.168 123.263 75.201 1.00 76.13 489 GLY D N 1
ATOM 14989 C CA . GLY D 1 489 ? 110.990 123.806 74.562 1.00 76.13 489 GLY D CA 1
ATOM 14990 C C . GLY D 1 489 ? 109.699 123.037 74.635 1.00 76.13 489 GLY D C 1
ATOM 14991 O O . GLY D 1 489 ? 109.659 121.827 74.545 1.00 76.13 489 GLY D O 1
ATOM 14992 N N . PHE D 1 490 ? 108.634 123.824 74.774 1.00 75.77 490 PHE D N 1
ATOM 14993 C CA . PHE D 1 490 ? 107.249 123.392 74.981 1.00 75.77 490 PHE D CA 1
ATOM 14994 C C . PHE D 1 490 ? 106.507 122.591 73.905 1.00 75.77 490 PHE D C 1
ATOM 14995 O O . PHE D 1 490 ? 105.806 121.630 74.250 1.00 75.77 490 PHE D O 1
ATOM 15003 N N . ASN D 1 491 ? 106.452 123.054 72.657 1.00 76.07 491 ASN D N 1
ATOM 15004 C CA . ASN D 1 491 ? 105.667 122.295 71.682 1.00 76.07 491 ASN D CA 1
ATOM 15005 C C . ASN D 1 491 ? 106.394 121.886 70.411 1.00 76.07 491 ASN D C 1
ATOM 15006 O O . ASN D 1 491 ? 106.971 120.800 70.331 1.00 76.07 491 ASN D O 1
ATOM 15011 N N . ALA D 1 492 ? 106.368 122.775 69.430 1.00 71.66 492 ALA D N 1
ATOM 15012 C CA . ALA D 1 492 ? 107.005 122.524 68.186 1.00 71.66 492 ALA D CA 1
ATOM 15013 C C . ALA D 1 492 ? 108.486 122.547 68.372 1.00 71.66 492 ALA D C 1
ATOM 15014 O O . ALA D 1 492 ? 109.204 121.720 67.848 1.00 71.66 492 ALA D O 1
ATOM 15016 N N . SER D 1 493 ? 108.932 123.476 69.186 1.00 74.45 493 SER D N 1
ATOM 15017 C CA . SER D 1 493 ? 110.340 123.792 69.315 1.00 74.45 493 SER D CA 1
ATOM 15018 C C . SER D 1 493 ? 111.184 122.631 69.860 1.00 74.45 493 SER D C 1
ATOM 15019 O O . SER D 1 493 ? 112.415 122.700 69.812 1.00 74.45 493 SER D O 1
ATOM 15022 N N . GLY D 1 494 ? 110.590 121.585 70.433 1.00 70.49 494 GLY D N 1
ATOM 15023 C CA . GLY D 1 494 ? 111.468 120.519 70.890 1.00 70.49 494 GLY D CA 1
ATOM 15024 C C . GLY D 1 494 ? 110.842 119.355 71.636 1.00 70.49 494 GLY D C 1
ATOM 15025 O O . GLY D 1 494 ? 109.669 119.356 72.008 1.00 70.49 494 GLY D O 1
ATOM 15026 N N . LEU D 1 495 ? 111.666 118.339 71.828 1.00 67.86 495 LEU D N 1
ATOM 15027 C CA . LEU D 1 495 ? 111.284 117.121 72.508 1.00 67.86 495 LEU D CA 1
ATOM 15028 C C . LEU D 1 495 ? 112.389 116.675 73.460 1.00 67.86 495 LEU D C 1
ATOM 15029 O O . LEU D 1 495 ? 113.458 116.238 73.018 1.00 67.86 495 LEU D O 1
ATOM 15034 N N . GLY D 1 496 ? 112.147 116.727 74.761 1.00 73.86 496 GLY D N 1
ATOM 15035 C CA . GLY D 1 496 ? 113.177 116.337 75.724 1.00 73.86 496 GLY D CA 1
ATOM 15036 C C . GLY D 1 496 ? 113.765 117.516 76.488 1.00 73.86 496 GLY D C 1
ATOM 15037 O O . GLY D 1 496 ? 113.355 118.660 76.308 1.00 73.86 496 GLY D O 1
ATOM 15038 N N . ARG D 1 497 ? 114.679 117.217 77.411 1.00 75.72 497 ARG D N 1
ATOM 15039 C CA . ARG D 1 497 ? 115.259 118.217 78.299 1.00 75.72 497 ARG D CA 1
ATOM 15040 C C . ARG D 1 497 ? 116.760 118.058 78.433 1.00 75.72 497 ARG D C 1
ATOM 15041 O O . ARG D 1 497 ? 117.278 116.942 78.475 1.00 75.72 497 ARG D O 1
ATOM 15049 N N . GLU D 1 498 ? 117.451 119.188 78.490 1.00 76.17 498 GLU D N 1
ATOM 15050 C CA . GLU D 1 498 ? 118.905 119.201 78.555 1.00 76.17 498 GLU D CA 1
ATOM 15051 C C . GLU D 1 498 ? 119.543 119.049 79.925 1.00 76.17 498 GLU D C 1
ATOM 15052 O O . GLU D 1 498 ? 120.624 118.476 80.035 1.00 76.17 498 GLU D O 1
ATOM 15058 N N . MET D 1 499 ? 118.924 119.561 80.973 1.00 77.84 499 MET D N 1
ATOM 15059 C CA . MET D 1 499 ? 119.598 119.574 82.266 1.00 77.84 499 MET D CA 1
ATOM 15060 C C . MET D 1 499 ? 118.776 119.096 83.436 1.00 77.84 499 MET D C 1
ATOM 15061 O O . MET D 1 499 ? 117.564 118.910 83.345 1.00 77.84 499 MET D O 1
ATOM 15066 N N . SER D 1 500 ? 119.495 118.878 84.529 1.00 76.95 500 SER D N 1
ATOM 15067 C CA . SER D 1 500 ? 118.976 118.506 85.831 1.00 76.95 500 SER D CA 1
ATOM 15068 C C . SER D 1 500 ? 118.571 117.053 85.888 1.00 76.95 500 SER D C 1
ATOM 15069 O O . SER D 1 500 ? 118.799 116.279 84.967 1.00 76.95 500 SER D O 1
ATOM 15072 N N . VAL D 1 501 ? 117.943 116.668 86.976 1.00 75.55 501 VAL D N 1
ATOM 15073 C CA . VAL D 1 501 ? 117.680 115.249 87.178 1.00 75.55 501 VAL D CA 1
ATOM 15074 C C . VAL D 1 501 ? 116.762 114.628 86.159 1.00 75.55 501 VAL D C 1
ATOM 15075 O O . VAL D 1 501 ? 116.955 113.478 85.765 1.00 75.55 501 VAL D O 1
ATOM 15079 N N . ASP D 1 502 ? 115.800 115.378 85.687 1.00 77.84 502 ASP D N 1
ATOM 15080 C CA . ASP D 1 502 ? 114.817 114.877 84.764 1.00 77.84 502 ASP D CA 1
ATOM 15081 C C . ASP D 1 502 ? 115.428 114.564 83.419 1.00 77.84 502 ASP D C 1
ATOM 15082 O O . ASP D 1 502 ? 114.862 113.827 82.616 1.00 77.84 502 ASP D O 1
ATOM 15087 N N . ALA D 1 503 ? 116.599 115.101 83.149 1.00 77.12 503 ALA D N 1
ATOM 15088 C CA . ALA D 1 503 ? 117.239 114.864 81.878 1.00 77.12 503 ALA D CA 1
ATOM 15089 C C . ALA D 1 503 ? 117.515 113.384 81.690 1.00 77.12 503 ALA D C 1
ATOM 15090 O O . ALA D 1 503 ? 117.473 112.882 80.563 1.00 77.12 503 ALA D O 1
ATOM 15092 N N . LEU D 1 504 ? 117.751 112.667 82.794 1.00 74.48 504 LEU D N 1
ATOM 15093 C CA . LEU D 1 504 ? 118.148 111.274 82.758 1.00 74.48 504 LEU D CA 1
ATOM 15094 C C . LEU D 1 504 ? 117.054 110.361 82.284 1.00 74.48 504 LEU D C 1
ATOM 15095 O O . LEU D 1 504 ? 117.322 109.221 81.904 1.00 74.48 504 LEU D O 1
ATOM 15100 N N . GLN D 1 505 ? 115.834 110.844 82.260 1.00 75.47 505 GLN D N 1
ATOM 15101 C CA . GLN D 1 505 ? 114.730 110.014 81.862 1.00 75.47 505 GLN D CA 1
ATOM 15102 C C . GLN D 1 505 ? 114.855 109.539 80.440 1.00 75.47 505 GLN D C 1
ATOM 15103 O O . GLN D 1 505 ? 114.332 108.485 80.103 1.00 75.47 505 GLN D O 1
ATOM 15109 N N . ASN D 1 506 ? 115.559 110.267 79.591 1.00 70.09 506 ASN D N 1
ATOM 15110 C CA . ASN D 1 506 ? 115.616 109.843 78.212 1.00 70.09 506 ASN D CA 1
ATOM 15111 C C . ASN D 1 506 ? 116.837 109.025 77.851 1.00 70.09 506 ASN D C 1
ATOM 15112 O O . ASN D 1 506 ? 117.096 108.798 76.667 1.00 70.09 506 ASN D O 1
ATOM 15117 N N . TYR D 1 507 ? 117.585 108.563 78.837 1.00 67.66 507 TYR D N 1
ATOM 15118 C CA . TYR D 1 507 ? 118.737 107.727 78.569 1.00 67.66 507 TYR D CA 1
ATOM 15119 C C . TYR D 1 507 ? 118.543 106.326 79.106 1.00 67.66 507 TYR D C 1
ATOM 15120 O O . TYR D 1 507 ? 119.437 105.468 78.997 1.00 67.66 507 TYR D O 1
ATOM 15129 N N . LEU D 1 508 ? 117.382 106.113 79.699 1.00 67.24 508 LEU D N 1
ATOM 15130 C CA . LEU D 1 508 ? 117.026 104.889 80.378 1.00 67.24 508 LEU D CA 1
ATOM 15131 C C . LEU D 1 508 ? 115.706 104.314 79.959 1.00 67.24 508 LEU D C 1
ATOM 15132 O O . LEU D 1 508 ? 114.791 105.033 79.572 1.00 67.24 508 LEU D O 1
ATOM 15137 N N . GLN D 1 509 ? 115.579 103.012 80.107 1.00 70.44 509 GLN D N 1
ATOM 15138 C CA . GLN D 1 509 ? 114.291 102.381 79.888 1.00 70.44 509 GLN D CA 1
ATOM 15139 C C . GLN D 1 509 ? 114.007 101.403 80.991 1.00 70.44 509 GLN D C 1
ATOM 15140 O O . GLN D 1 509 ? 114.924 100.950 81.671 1.00 70.44 509 GLN D O 1
ATOM 15146 N N . VAL D 1 510 ? 112.734 101.095 81.192 1.00 65.16 510 VAL D N 1
ATOM 15147 C CA . VAL D 1 510 ? 112.351 100.232 82.293 1.00 65.16 510 VAL D CA 1
ATOM 15148 C C . VAL D 1 510 ? 111.952 98.818 81.955 1.00 65.16 510 VAL D C 1
ATOM 15149 O O . VAL D 1 510 ? 111.122 98.556 81.088 1.00 65.16 510 VAL D O 1
ATOM 15153 N N . LYS D 1 511 ? 112.555 97.913 82.684 1.00 63.18 511 LYS D N 1
ATOM 15154 C CA . LYS D 1 511 ? 112.318 96.494 82.608 1.00 63.18 511 LYS D CA 1
ATOM 15155 C C . LYS D 1 511 ? 111.483 96.075 83.784 1.00 63.18 511 LYS D C 1
ATOM 15156 O O . LYS D 1 511 ? 111.660 96.604 84.878 1.00 63.18 511 LYS D O 1
ATOM 15162 N N . ALA D 1 512 ? 110.607 95.095 83.612 1.00 63.59 512 ALA D N 1
ATOM 15163 C CA . ALA D 1 512 ? 109.867 94.643 84.783 1.00 63.59 512 ALA D CA 1
ATOM 15164 C C . ALA D 1 512 ? 109.832 93.146 84.888 1.00 63.59 512 ALA D C 1
ATOM 15165 O O . ALA D 1 512 ? 109.711 92.440 83.890 1.00 63.59 512 ALA D O 1
ATOM 15167 N N . VAL D 1 513 ? 109.928 92.678 86.114 1.00 61.13 513 VAL D N 1
ATOM 15168 C CA . VAL D 1 513 ? 109.954 91.266 86.406 1.00 61.13 513 VAL D CA 1
ATOM 15169 C C . VAL D 1 513 ? 108.884 90.922 87.396 1.00 61.13 513 VAL D C 1
ATOM 15170 O O . VAL D 1 513 ? 108.725 91.608 88.401 1.00 61.13 513 VAL D O 1
ATOM 15174 N N . ARG D 1 514 ? 108.135 89.879 87.113 1.00 64.73 514 ARG D N 1
ATOM 15175 C CA . ARG D 1 514 ? 107.098 89.468 88.026 1.00 64.73 514 ARG D CA 1
ATOM 15176 C C . ARG D 1 514 ? 107.269 88.008 88.301 1.00 64.73 514 ARG D C 1
ATOM 15177 O O . ARG D 1 514 ? 107.562 87.229 87.396 1.00 64.73 514 ARG D O 1
ATOM 15185 N N . ALA D 1 515 ? 107.067 87.625 89.538 1.00 69.27 515 ALA D N 1
ATOM 15186 C CA . ALA D 1 515 ? 107.256 86.235 89.867 1.00 69.27 515 ALA D CA 1
ATOM 15187 C C . ALA D 1 515 ? 106.187 85.716 90.765 1.00 69.27 515 ALA D C 1
ATOM 15188 O O . ALA D 1 515 ? 105.742 86.400 91.687 1.00 69.27 515 ALA D O 1
ATOM 15190 N N . LYS D 1 516 ? 105.795 84.485 90.504 1.00 74.09 516 LYS D N 1
ATOM 15191 C CA . LYS D 1 516 ? 104.800 83.826 91.317 1.00 74.09 516 LYS D CA 1
ATOM 15192 C C . LYS D 1 516 ? 105.430 82.873 92.288 1.00 74.09 516 LYS D C 1
ATOM 15193 O O . LYS D 1 516 ? 106.273 82.061 91.918 1.00 74.09 516 LYS D O 1
ATOM 15199 N N . LEU D 1 517 ? 105.006 82.987 93.524 1.00 85.06 517 LEU D N 1
ATOM 15200 C CA . LEU D 1 517 ? 105.443 82.166 94.622 1.00 85.06 517 LEU D CA 1
ATOM 15201 C C . LEU D 1 517 ? 104.385 81.157 95.013 1.00 85.06 517 LEU D C 1
ATOM 15202 O O . LEU D 1 517 ? 103.280 81.528 95.395 1.00 85.06 517 LEU D O 1
ATOM 15207 N N . ASP D 1 518 ? 104.733 79.879 94.977 1.00 102.14 518 ASP D N 1
ATOM 15208 C CA . ASP D 1 518 ? 103.768 78.838 95.337 1.00 102.14 518 ASP D CA 1
ATOM 15209 C C . ASP D 1 518 ? 103.247 78.952 96.763 1.00 102.14 518 ASP D C 1
ATOM 15210 O O . ASP D 1 518 ? 102.082 78.643 97.028 1.00 102.14 518 ASP D O 1
ATOM 15215 N N . GLU D 1 519 ? 104.109 79.355 97.681 1.00 102.74 519 GLU D N 1
ATOM 15216 C CA . GLU D 1 519 ? 103.768 79.448 99.087 1.00 102.74 519 GLU D CA 1
ATOM 15217 C C . GLU D 1 519 ? 104.708 80.384 99.826 1.00 102.74 519 GLU D C 1
ATOM 15218 O O . GLU D 1 519 ? 105.909 80.129 99.863 1.00 102.74 519 GLU D O 1
#

Sequence (1980 aa):
SHLPMTVPIKLPNGLEYEQPTGLFINNKFVPSKQNKTFEVINPSTEEEICHIYEGREDDVEEAVQAADRAFSNGSWNGIDPIDRGKALYRLAELIEQDKDVIASIETLDNGKAISSSRGDVDLVINYLKSSAGFADKIDGRMIDTGRTHFSYTKRQPLGVCGQIIPWNFPLLMWAWKIAPALVTGNTVVLKTAESTPLSALYVSKYIPQAGIPPGVINIVSGFGKIVGEAITNHPKIKKVAFTGSTATGRHIYQSAAAGLKKVTLELGGKSPNIVFADAELKKAVQNIILGIYYNSGEVCCAGSRVYVEESIYDKFIEEFKAASESIKVGDPFDESTFQGAQTSQMQLNKILKYVDIGKNEGATLITGGERLGSKGYFIKPTVFGDVKEDMRIVKEEIFGPVVTVTKFKSADEVINMANDSEYGLAAGIHTSNINTALKVADRVNAGTVWINTYNDFHHAVPFGGFNASGLGREMSVDALQNYLQVKAVRAKLDESHLPMTVPIKLPNGLEYEQPTGLFINNKFVPSKQNKTFEVINPSTEEEICHIYEGREDDVEEAVQAADRAFSNGSWNGIDPIDRGKALYRLAELIEQDKDVIASIETLDNGKAISSSRGDVDLVINYLKSSAGFADKIDGRMIDTGRTHFSYTKRQPLGVCGQIIPWNFPLLMWAWKIAPALVTGNTVVLKTAESTPLSALYVSKYIPQAGIPPGVINIVSGFGKIVGEAITNHPKIKKVAFTGSTATGRHIYQSAAAGLKKVTLELGGKSPNIVFADAELKKAVQNIILGIYYNSGEVCCAGSRVYVEESIYDKFIEEFKAASESIKVGDPFDESTFQGAQTSQMQLNKILKYVDIGKNEGATLITGGERLGSKGYFIKPTVFGDVKEDMRIVKEEIFGPVVTVTKFKSADEVINMANDSEYGLAAGIHTSNINTALKVADRVNAGTVWINTYNDFHHAVPFGGFNASGLGREMSVDALQNYLQVKAVRAKLDESHLPMTVPIKLPNGLEYEQPTGLFINNKFVPSKQNKTFEVINPSTEEEICHIYEGREDDVEEAVQAADRAFSNGSWNGIDPIDRGKALYRLAELIEQDKDVIASIETLDNGKAISSSRGDVDLVINYLKSSAGFADKIDGRMIDTGRTHFSYTKRQPLGVCGQIIPWNFPLLMWAWKIAPALVTGNTVVLKTAESTPLSALYVSKYIPQAGIPPGVINIVSGFGKIVGEAITNHPKIKKVAFTGSTATGRHIYQSAAAGLKKVTLELGGKSPNIVFADAELKKAVQNIILGIYYNSGEVCCAGSRVYVEESIYDKFIEEFKAASESIKVGDPFDESTFQGAQTSQMQLNKILKYVDIGKNEGATLITGGERLGSKGYFIKPTVFGDVKEDMRIVKEEIFGPVVTVTKFKSADEVINMANDSEYGLAAGIHTSNINTALKVADRVNAGTVWINTYNDFHHAVPFGGFNASGLGREMSVDALQNYLQVKAVRAKLDESHLPMTVPIKLPNGLEYEQPTGLFINNKFVPSKQNKTFEVINPSTEEEICHIYEGREDDVEEAVQAADRAFSNGSWNGIDPIDRGKALYRLAELIEQDKDVIASIETLDNGKAISSSRGDVDLVINYLKSSAGFADKIDGRMIDTGRTHFSYTKRQPLGVCGQIIPWNFPLLMWAWKIAPALVTGNTVVLKTAESTPLSALYVSKYIPQAGIPPGVINIVSGFGKIVGEAITNHPKIKKVAFTGSTATGRHIYQSAAAGLKKVTLELGGKSPNIVFADAELKKAVQNIILGIYYNSGEVCCAGSRVYVEESIYDKFIEEFKAASESIKVGDPFDESTFQGAQTSQMQLNKILKYVDIGKNEGATLITGGERLGSKGYFIKPTVFGDVKEDMRIVKEEIFGPVVTVTKFKSADEVINMANDSEYGLAAGIHTSNINTALKVADRVNAGTVWINTYNDFHHAVPFGGFNASGLGREMSVDALQNYLQVKAVRAKLDE

B-factor: mean 83.96, std 12.22, range [58.53, 115.33]

Nearest PDB structures (foldseek):
  8rwk-assembly1_A  TM=1.002E+00  e=0.000E+00  Saccharomyces cerevisiae SK1
  4qf6-assembly1_C  TM=9.774E-01  e=3.631E-61  Bacillus cereus ATCC 10876
  4qet-assembly1_B  TM=9.761E-01  e=6.149E-61  Bacillus cereus ATCC 10876
  5gtk-assembly1_D  TM=9.780E-01  e=1.983E-60  Bacillus cereus
  3jz4-assembly1_D  TM=9.662E-01  e=1.126E-55  Escherichia coli

Solvent-accessible surface area: 72739 Å² total; per-residue (Å²): 84,185,36,96,67,53,55,95,17,159,8,96,64,77,47,117,8,106,2,14,8,3,2,0,5,42,31,134,60,48,71,7,122,66,78,109,61,27,100,10,83,23,7,34,60,76,99,81,33,8,65,8,7,11,0,65,72,68,1,2,70,66,0,0,86,2,0,37,125,4,52,80,102,17,61,10,46,30,41,47,12,12,64,31,7,63,15,9,24,119,20,0,46,18,19,80,144,34,64,112,13,2,4,3,2,2,2,15,13,13,0,4,5,7,50,34,0,96,43,13,1,62,39,7,6,44,12,18,24,13,10,8,16,27,8,22,45,49,44,13,43,9,7,58,18,35,133,55,47,28,5,12,7,37,99,27,36,17,6,2,0,2,2,20,11,23,65,27,24,11,17,13,23,40,0,18,9,12,0,5,0,4,5,8,0,0,0,2,0,0,19,5,6,70,55,6,6,5,5,13,16,10,14,0,94,30,4,56,123,15,47,4,38,80,2,0,9,0,5,0,11,0,91,22,189,68,0,12,102,24,5,11,82,29,119,73,2,82,4,3,3,18,19,30,70,24,70,61,1,106,114,23,7,53,43,1,0,56,49,12,18,48,23,24,8,23,3,14,14,27,1,5,6,0,0,12,45,76,20,104,38,158,110,2,2,109,38,4,16,53,8,6,3,45,20,7,2,9,13,33,3,30,4,22,32,0,16,0,47,86,90,28,24,103,120,0,66,104,88,4,101,52,22,16,148,96,23,103,37,17,81,6,47,46,103,70,8,86,2,3,2,1,20,31,100,112,6,6,90,82,0,44,138,26,5,74,38,0,104,130,60,44,11,64,64,65,43,14,18,98,94,54,50,102,132,2,30,22,2,82,19,1,8,0,5,110,11,116,108,97,36,118,8,26,117,52,66,15,39,12,3,10,0,11,6,44,120,3,151,48,32,80,88,0,15,106,73,7,49,111,59,114,58,16,2,2,2,0,2,5,6,41,49,18,36,29,3,25,33,0,3,35,86,3,72,2,4,4,0,7,9,40,9,12,28,33,66,22,12,14,17,5,10,3,3,21,51,33,1,2,22,29,39,23,2,19,52,29,3,15,86,65,15,25,18,26,1,3,8,13,11,92,18,85,117,82,180,37,96,67,54,54,96,16,158,9,95,64,78,47,118,8,104,3,15,8,3,2,1,6,44,32,136,59,49,71,6,120,67,78,109,61,28,98,10,83,23,6,36,61,77,99,81,34,10,67,10,6,10,0,64,71,69,1,2,70,66,0,0,84,2,0,37,125,4,52,80,101,18,62,11,43,30,41,49,12,12,65,31,7,68,14,8,23,118,20,0,45,20,19,80,146,35,64,113,12,2,4,3,2,2,2,15,14,11,0,4,4,6,50,33,0,94,43,13,1,62,39,7,8,45,11,18,24,14,12,9,15,28,7,22,48,48,44,11,42,6,7,54,20,36,134,55,48,28,5,11,6,34,99,27,36,17,5,2,1,3,1,19,12,23,65,26,24,9,19,12,24,40,0,18,9,11,0,5,0,4,6,6,0,0,0,2,0,1,18,5,6,68,54,6,7,6,3,13,15,9,14,0,93,30,4,56,124,14,47,4,38,79,2,0,8,0,5,0,11,0,92,22,190,70,0,10,102,24,5,11,82,29,120,74,2,81,5,2,4,18,19,30,70,25,71,60,1,107,114,23,7,52,44,1,0,53,48,11,18,49,22,24,8,23,3,13,14,27,1,6,7,1,0,12,46,76,20,105,35,158,112,2,2,108,38,3,16,54,7,6,2,44,19,7,2,8,13,33,3,30,4,22,34,0,16,0,46,85,89,28,24,104,120,0,66,104,87,4,100,52,23,15,149,95,25,103,39,17,82,6,48,48,105,69,8,82,2,3,2,0,21,31,101,111,6,7,92,79,0,42,135,27,5,73,39,0,103,131,60,44,10,65,63,66,41,15,18,101,95,54,52,102,131,2,29,22,1,82,19,2,7,0,5,108,11,116,108,100,35,117,9,25,117,52,65,14,39,11,2,10,0,11,6,44,122,3,151,46,32,80,90,0,14,103,72,7,50,111,59,113,60,15,2,2,2,0,2,4,6,38,48,18,40,30,3,26,37,0,3,36,93,3,69,2,3,2,0,7,9,36,10,12,30,35,67,21,13,15,19,5,9,3,3,20,51,33,1,3,21,28,41,24,1,18,51,30,4,16,87,65,17,26,18,28,2,4,8,14,13,95,21,86,120,83,181,36,96,66,56,54,95,17,159,10,96,66,78,48,117,8,105,3,14,9,3,1,0,6,43,31,135,59,49,72,6,120,65,79,108,60,26,100,10,83,24,7,34,60,76,99,80,33,10,66,8,7,10,0,67,71,69,1,2,69,65,0,1,86,1,0,38,127,3,53,80,102,17,62,10,43,30,42,48,12,12,64,31,7,65,16,8,23,116,21,0,46,18,17,80,145,34,64,114,12,2,4,3,1,2,2,17,14,11,1,4,4,6,49,34,0,94,43,13,0,63,39,8,7,43,11,16,23,14,10,8,15,25,8,22,46,47,44,12,43,7,6,53,21,37,132,55,48,29,5,13,7,37,101,28,36,18,5,2,1,2,1,19,12,23,66,26,24,10,17,13,23,40,0,18,9,11,0,5,0,6,5,8,0,0,0,2,0,0,19,5,7,69,57,6,6,6,4,13,17,9,14,0,94,31,3,56,123,14,47,4,37,80,2,0,7,0,5,0,11,0,93,23,191,67,0,11,104,24,5,11,83,27,119,72,2,81,5,3,3,18,21,30,70,24,71,62,1,108,113,22,7,50,42,1,0,52,49,12,18,50,22,22,8,23,4,13,14,27,1,6,6,1,0,12,45,76,19,104,36,158,112,2,2,108,38,4,15,53,7,7,3,45,20,6,2,9,12,34,4,30,3,22,33,0,15,0,46,85,91,28,25,104,119,0,64,104,89,4,101,53,23,17,148,97,24,103,37,17,81,7,46,46,104,69,8,85,2,3,3,1,20,31,100,111,6,7,90,81,0,41,137,27,5,75,38,0,104,129,59,41,10,64,66,64,43,16,18,99,94,54,51,101,131,2,29,20,2,80,18,1,7,0,6,109,12,115,108,99,34,116,10,26,119,52,65,13,38,12,2,11,0,11,5,45,123,3,152,48,32,79,89,0,14,104,72,7,49,114,57,113,60,16,2,2,1,0,2,4,5,40,48,16,35,29,2,23,34,1,3,36,88,4,71,2,3,3,0,6,10,37,8,11,30,31,69,21,12,14,15,4,9,2,2,21,52,35,1,2,20,28,36,24,1,18,52,26,3,18,84,66,16,26,18,26,3,3,8,14,12,94,18,86,118,82,186,35,97,66,55,56,95,15,159,9,98,65,77,48,118,8,106,3,15,8,3,2,1,6,43,31,137,58,48,72,7,120,66,80,108,62,27,100,12,82,23,6,35,61,76,100,82,34,10,68,9,6,11,0,67,71,69,1,3,68,66,0,1,87,2,0,37,125,4,52,80,102,17,62,11,45,30,42,47,12,12,65,31,7,65,15,8,24,117,20,0,46,20,19,80,145,34,65,115,14,3,3,3,1,2,2,16,13,12,1,5,5,8,50,33,0,94,43,11,0,64,39,9,7,42,12,18,23,14,11,9,16,27,7,23,48,47,45,14,42,9,6,57,18,36,133,54,48,28,5,14,5,35,95,28,36,16,6,3,1,2,2,20,12,23,67,26,24,11,18,12,24,40,0,18,8,11,0,5,0,5,6,7,0,0,0,2,0,1,19,4,5,69,56,6,6,4,4,14,16,9,13,0,95,30,4,55,124,14,47,4,39,80,2,0,7,0,5,0,10,0,91,21,188,70,0,11,102,24,5,11,82,28,120,72,1,82,5,3,2,18,19,30,71,24,69,60,1,108,114,23,8,53,42,1,0,53,48,13,18,47,23,24,9,22,3,12,13,28,0,5,6,0,0,12,45,76,20,104,36,159,112,2,2,110,38,3,15,53,8,6,3,43,20,8,2,8,13,35,4,29,4,20,33,0,17,0,46,85,90,28,24,104,121,0,67,104,88,4,103,53,24,17,148,96,24,104,37,17,83,6,48,46,103,68,8,86,2,3,2,0,22,30,101,112,6,6,92,82,0,44,135,25,5,74,39,0,102,132,60,42,10,64,65,63,43,16,18,101,96,55,52,102,133,2,29,21,2,82,19,1,8,1,6,108,12,115,108,99,36,116,8,24,118,52,65,14,39,12,2,9,0,11,5,45,121,4,150,47,32,78,90,0,15,104,74,7,50,110,59,116,60,16,2,2,1,0,2,4,5,43,48,18,39,31,3,26,34,0,3,34,92,4,71,1,4,2,0,6,10,36,9,13,30,34,68,22,14,14,17,6,10,4,3,23,53,34,0,2,19,28,41,24,1,19,53,27,3,17,85,65,16,26,16,25,2,3,8,12,13,94,24,86,123